Protein 8FRX (pdb70)

Nearest PDB structures (foldseek):
  6w1m-assembly1_A  TM=9.944E-01  e=8.009E-70  Mus musculus
  8frw-assembly1_A  TM=9.922E-01  e=6.343E-70  Mus musculus
  6y1z-assembly1_A  TM=9.850E-01  e=1.477E-68  Mus musculus
  8cc7-assembly1_E  TM=9.788E-01  e=3.981E-68  Mus musculus
  8aw2-assembly1_A  TM=9.699E-01  e=5.987E-68  Mus musculus

InterPro domains:
  IPR006029 Neurotransmitter-gated ion-channel transmembrane domain [PF02932] (254-479)
  IPR006201 Neurotransmitter-gated ion-channel [PR00252] (86-102)
  IPR006201 Neurotransmitter-gated ion-channel [PR00252] (119-130)
  IPR006201 Neurotransmitter-gated ion-channel [PR00252] (162-176)
  IPR006201 Neurotransmitter-gated ion-channel [PR00252] (241-253)
  IPR006201 Neurotransmitter-gated ion-channel [PTHR18945] (43-365)
  IPR006201 Neurotransmitter-gated ion-channel [TIGR00860] (7-483)
  IPR006202 Neurotransmitter-gated ion-channel ligand-binding domain [PF02931] (41-247)
  IPR008132 5-hydroxytryptamine 3 receptor [PR01708] (128-144)
  IPR008132 5-hydroxytryptamine 3 receptor [PR01708] (314-325)
  IPR008132 5-hydroxytryptamine 3 receptor [PR01708] (359-368)
  IPR008133 5-hydroxytryptamine 3 receptor, A subunit [PR01709] (128-144)
  IPR008133 5-hydroxytryptamine 3 receptor, A subunit [PR01709] (184-203)
  IPR008133 5-hydroxytryptamine 3 receptor, A subunit [PR01709] (370-384)
  IPR008133 5-hydroxytryptamine 3 receptor, A subunit [PR01709] (422-438)
  IPR008133 5-hydroxytryptamine 3 receptor, A subunit [PR01709] (473-484)
  IPR018000 Neurotransmitter-gated ion-channel, conserved site [PS00236] (162-176)
  IPR036719 Neurotransmitter-gated ion-channel transmembrane domain superfamily [SSF90112] (247-488)
  IPR036734 Neurotransmitter-gated ion-channel ligand-binding domain superfamily [G3DSA:2.70.170.10] (37-244)
  IPR036734 Neurotransmitter-gated ion-channel ligand-binding domain superfamily [SSF63712] (41-247)

Sequence (1975 aa):
TTQPALLRLSDHLLANYKKGVRPVRDWRKPTTVSIDVIMYAILNVDEKNQVLTTYIWYRQYWTDEFLQWTPEDFDNVTKLSIPTDSIWVPDILINEFVDVGKSPNIPYVYVHHRGEVQNYKPLQLVTACSLDIYNFPFDVQNCSLTFTSWLHTIQDINITLWRSPEEVRSDKSIFINQGEWELLEVFPQFKEFSIDISNSYAEMKFYVIIRRRPLFYAVSLLLPSIFLMVVDIVGFCLPPDSGERVSFKITLLLGYSVFLIIVSDTLPATAIGTPLIGVYFVVCMALLVISLAETIFIVRLVHKQDLQRPVPDWLRHLVLDRIAWILCLLAVRGLLQELSSIRHFLEKRDEMREVARDWLRVGYVLDRLLFRIYLLAVLAYSITLVTLWSIWHYSTTQPALLRLSDHLLANYKKGVRPVRDWRKPTTVSIDVIMYAILNVDEKNQVLTTYIWYRQYWTDEFLQWTPEDFDNVTKLSIPTDSIWVPDILINEFVDVGKSPNIPYVYVHHRGEVQNYKPLQLVTACSLDIYNFPFDVQNCSLTFTSWLHTIQDINITLWRSPEEVRSDKSIFINQGEWELLEVFPQFKEFSIDISNSYAEMKFYVIIRRRPLFYAVSLLLPSIFLMVVDIVGFCLPPDSGERVSFKITLLLGYSVFLIIVSDTLPATAIGTPLIGVYFVVCMALLVISLAETIFIVRLVHKQDLQRPVPDWLRHLVLDRIAWILCLLAVRGLLQELSSIRHFLEKRDEMREVARDWLRVGYVLDRLLFRIYLLAVLAYSITLVTLWSIWHYSTTQPALLRLSDHLLANYKKGVRPVRDWRKPTTVSIDVIMYAILNVDEKNQVLTTYIWYRQYWTDEFLQWTPEDFDNVTKLSIPTDSIWVPDILINEFVDVGKSPNIPYVYVHHRGEVQNYKPLQLVTACSLDIYNFPFDVQNCSLTFTSWLHTIQDINITLWRSPEEVRSDKSIFINQGEWELLEVFPQFKEFSIDISNSYAEMKFYVIIRRRPLFYAVSLLLPSIFLMVVDIVGFCLPPDSGERVSFKITLLLGYSVFLIIVSDTLPATAIGTPLIGVYFVVCMALLVISLAETIFIVRLVHKQDLQRPVPDWLRHLVLDRIAWILCLLAVRGLLQELSSIRHFLEKRDEMREVARDWLRVGYVLDRLLFRIYLLAVLAYSITLVTLWSIWHYSTTQPALLRLSDHLLANYKKGVRPVRDWRKPTTVSIDVIMYAILNVDEKNQVLTTYIWYRQYWTDEFLQWTPEDFDNVTKLSIPTDSIWVPDILINEFVDVGKSPNIPYVYVHHRGEVQNYKPLQLVTACSLDIYNFPFDVQNCSLTFTSWLHTIQDINITLWRSPEEVRSDKSIFINQGEWELLEVFPQFKEFSIDISNSYAEMKFYVIIRRRPLFYAVSLLLPSIFLMVVDIVGFCLPPDSGERVSFKITLLLGYSVFLIIVSDTLPATAIGTPLIGVYFVVCMALLVISLAETIFIVRLVHKQDLQRPVPDWLRHLVLDRIAWILCLLAVRGLLQELSSIRHFLEKRDEMREVARDWLRVGYVLDRLLFRIYLLAVLAYSITLVTLWSIWHYSTTQPALLRLSDHLLANYKKGVRPVRDWRKPTTVSIDVIMYAILNVDEKNQVLTTYIWYRQYWTDEFLQWTPEDFDNVTKLSIPTDSIWVPDILINEFVDVGKSPNIPYVYVHHRGEVQNYKPLQLVTACSLDIYNFPFDVQNCSLTFTSWLHTIQDINITLWRSPEEVRSDKSIFINQGEWELLEVFPQFKEFSIDISNSYAEMKFYVIIRRRPLFYAVSLLLPSIFLMVVDIVGFCLPPDSGERVSFKITLLLGYSVFLIIVSDTLPATAIGTPLIGVYFVVCMALLVISLAETIFIVRLVHKQDLQRPVPDWLRHLVLDRIAWILCLLAVRGLLQELSSIRHFLEKRDEMREVARDWLRVGYVLDRLLFRIYLLAVLAYSITLVTLWSIWHYS

Solvent-accessible surface area: 94718 Å² total; per-residue (Å²): 169,110,105,72,5,26,38,60,0,19,80,107,9,57,76,124,37,105,100,18,8,26,1,7,139,51,70,119,126,58,6,60,0,8,0,4,13,30,10,13,7,21,48,75,16,42,30,156,73,14,27,3,18,1,3,0,42,7,51,2,61,2,67,0,49,50,0,58,8,82,26,99,128,29,66,85,1,71,73,16,19,1,30,28,114,32,3,2,40,8,12,21,39,3,22,17,29,6,48,46,19,93,43,26,131,11,58,15,0,9,0,45,54,137,0,41,0,30,7,37,59,3,36,27,1,24,2,15,12,55,5,76,0,108,73,2,13,70,2,78,5,95,4,30,3,0,4,7,7,33,2,3,7,32,116,27,3,43,2,54,42,58,58,48,52,117,86,6,95,83,34,117,70,23,26,52,64,70,29,40,15,52,7,57,45,15,69,7,95,88,106,95,54,50,77,60,173,97,35,26,35,5,6,6,46,2,80,3,29,2,104,6,67,40,109,45,59,40,64,58,19,111,74,25,16,106,28,18,24,71,1,1,38,30,0,14,50,1,5,4,49,27,33,27,2,3,37,1,8,10,22,11,9,36,13,4,24,54,15,39,46,67,13,62,110,84,22,31,51,6,17,111,23,57,4,68,30,21,77,60,40,73,58,12,26,56,35,8,29,107,3,5,30,29,0,2,108,3,11,107,41,14,42,115,44,70,29,149,194,33,61,78,99,150,51,142,81,26,17,112,62,64,69,91,191,53,122,81,149,190,29,69,171,21,24,66,109,16,15,34,18,17,69,103,23,37,63,105,68,16,101,60,97,87,18,16,92,48,44,24,117,12,0,64,19,36,19,122,42,58,56,75,99,18,69,123,49,31,120,57,55,55,104,76,56,78,63,92,133,54,131,113,95,187,138,170,110,105,70,5,24,38,58,0,18,81,108,10,58,76,125,36,105,100,17,6,24,0,7,138,49,71,120,122,59,6,62,0,8,0,4,14,29,12,13,6,22,49,72,15,41,28,155,72,12,27,3,18,1,3,0,44,7,50,2,62,2,66,0,49,49,0,59,10,81,26,100,127,29,65,84,1,70,72,17,19,1,31,29,112,32,4,3,39,8,12,22,39,4,22,17,28,7,46,46,20,95,42,26,131,10,56,15,0,9,0,44,54,138,0,41,0,29,7,36,60,4,37,27,2,24,2,15,11,56,5,76,1,108,74,2,14,69,1,78,5,93,4,30,2,1,4,7,6,32,3,3,7,32,118,26,3,42,3,54,41,57,60,46,51,116,86,6,96,83,33,118,69,23,25,55,65,71,30,40,15,52,6,55,45,15,68,8,94,89,106,95,55,52,76,63,174,98,35,26,34,4,6,6,45,2,78,3,29,3,105,6,66,42,109,45,59,39,64,59,19,110,72,25,15,109,29,17,24,71,1,2,37,29,0,14,53,1,5,5,50,28,33,26,3,2,39,2,8,10,24,12,9,35,13,5,26,56,16,36,47,68,13,63,110,84,23,28,49,5,18,111,22,58,4,68,29,22,76,61,40,74,58,11,26,54,35,8,31,108,3,3,32,27,0,1,110,3,11,107,40,14,42,117,45,70,28,149,193,33,59,79,100,150,50,143,83,25,17,110,64,64,69,92,191,54,123,78,150,189,28,70,170,20,25,66,111,16,15,33,18,17,70,102,23,34,64,106,68,17,100,61,99,87,18,17,90,48,45,25,116,13,0,62,18,35,19,120,41,57,56,74,100,18,69,124,48,30,120,58,58,56,102,77,58,80,64,93,134,55,133,115,95,187,139,168,110,105,70,4,23,39,60,0,18,81,109,9,57,76,124,35,106,100,17,6,25,1,7,138,48,69,119,126,57,7,61,0,8,0,4,14,30,12,14,6,23,49,71,17,40,29,153,72,13,28,3,18,1,2,0,44,7,51,2,61,2,67,0,49,48,0,58,8,83,26,102,127,30,66,85,1,71,73,17,19,1,31,27,112,32,4,3,41,8,11,21,39,4,21,18,28,7,46,46,18,96,42,25,129,11,57,14,0,9,0,43,54,137,0,42,0,29,7,35,61,2,36,27,1,25,2,14,12,55,5,76,0,110,74,2,14,71,1,78,4,94,4,31,3,0,4,6,6,32,3,2,6,33,116,26,3,40,3,51,42,57,58,46,52,116,88,6,95,83,33,117,68,25,26,54,65,72,32,40,16,51,6,56,45,15,69,7,95,86,104,97,56,51,75,62,171,98,35,26,34,5,7,7,47,2,78,3,28,3,104,6,64,40,110,45,60,40,64,59,19,110,73,25,15,108,30,18,22,71,1,1,37,30,0,14,52,1,5,4,50,27,33,26,2,3,36,2,8,10,23,11,10,35,14,4,25,55,15,37,48,69,14,66,110,82,22,29,49,5,17,114,22,57,4,67,29,22,74,60,39,73,60,13,26,54,35,8,30,110,4,4,30,28,0,1,110,3,11,111,39,14,41,117,46,70,27,148,192,32,60,79,101,150,49,145,82,26,18,110,63,64,70,92,189,52,123,80,148,189,28,70,168,20,25,67,112,17,15,33,17,16,69,102,23,37,64,106,69,17,99,60,98,87,19,17,92,48,43,25,116,14,0,64,19,35,19,122,41,58,59,75,99,18,70,124,47,31,118,58,56,56,103,76,56,78,64,92,134,53,131,115,93,187,138,166,109,104,72,4,25,37,61,0,19,81,108,9,58,76,123,34,105,101,17,7,25,0,8,138,49,69,121,124,58,7,62,0,8,0,4,14,30,12,14,7,21,48,72,16,40,30,153,73,13,28,3,18,2,3,0,44,7,52,2,62,2,68,0,48,49,0,58,8,81,27,101,129,27,66,84,1,71,72,15,18,1,32,29,111,31,4,2,40,8,12,22,38,4,22,18,30,6,46,47,19,94,43,26,130,12,57,14,0,10,0,44,53,139,0,41,0,30,7,35,58,3,36,26,2,23,2,15,12,56,5,76,0,109,73,2,15,71,1,78,5,96,3,30,3,0,4,6,6,34,2,3,7,31,118,26,3,41,2,52,42,58,58,48,51,115,85,5,95,84,33,117,69,23,26,53,66,71,31,40,15,50,6,57,46,15,69,7,93,87,106,96,55,50,76,63,173,97,33,26,34,5,7,7,46,2,78,2,29,2,103,6,66,41,108,46,59,39,64,60,18,110,73,23,16,108,31,17,24,72,1,1,37,30,0,14,54,1,5,5,49,27,32,27,2,3,38,2,8,10,23,11,8,35,14,4,24,55,16,35,46,68,14,65,108,85,21,29,50,6,18,110,21,58,4,67,30,22,75,60,39,74,59,12,26,54,35,7,31,108,2,4,31,29,0,2,110,2,11,107,40,13,40,117,46,69,29,150,193,34,60,78,101,150,50,144,82,25,17,112,63,66,70,90,189,53,124,80,149,190,29,69,168,20,25,66,110,16,15,33,17,16,68,103,24,35,64,106,69,16,99,60,98,85,19,17,93,48,43,26,118,13,0,65,18,35,19,123,42,57,60,77,98,18,69,125,47,31,120,57,58,56,103,75,56,79,63,92,134,55,131,116,94,186,138,170,110,106,73,5,25,38,61,0,19,80,109,9,57,76,124,37,104,100,18,6,25,0,9,137,50,70,116,126,60,7,62,0,9,0,4,12,32,12,13,7,20,48,73,16,41,29,153,73,12,27,3,18,1,3,0,44,7,49,2,62,1,66,0,48,48,0,58,9,83,26,99,130,29,66,86,1,72,72,16,18,1,32,29,110,32,3,2,40,8,12,22,39,3,19,17,29,6,46,46,20,97,42,26,131,11,57,14,0,9,0,44,55,138,0,40,0,30,7,36,59,3,36,27,2,24,1,15,11,56,6,76,0,107,74,2,14,70,1,79,5,93,5,30,3,1,4,6,7,33,2,2,7,32,116,26,2,41,2,53,40,57,58,47,52,114,86,5,95,82,32,118,70,23,26,53,64,72,31,39,16,51,8,57,46,14,70,7,93,86,108,95,55,50,75,63,172,97,35,26,32,4,7,6,46,2,78,3,30,3,105,6,67,41,109,47,60,39,65,59,16,111,73,26,16,107,30,17,25,73,1,1,38,28,0,16,52,1,5,4,50,27,32,27,2,4,37,2,7,10,24,11,8,36,14,4,24,55,16,36,47,68,14,65,111,85,21,30,50,6,17,112,22,57,4,68,31,22,76,62,39,75,58,11,25,56,34,8,30,107,2,4,32,28,0,2,107,3,11,105,39,15,41,117,45,69,27,150,192,32,62,79,101,149,49,145,82,24,17,112,63,65,69,91,189,55,126,80,148,191,28,68,170,20,24,66,110,16,15,32,18,18,69,104,23,36,62,104,68,16,99,60,100,86,18,17,91,49,45,25,117,13,0,64,17,36,19,125,42,57,58,77,98,17,67,124,48,30,119,56,57,57,103,74,58,79,64,93,136,55,130,114,95,189,139

GO terms:
  GO:0042802 identical protein binding (F, IPI)
  GO:0055085 transmembrane transport (P, IDA)
  GO:0007210 serotonin receptor signaling pathway (P, IDA)
  GO:0099507 ligand-gated monoatomic ion channel activity involved in regulation of presynaptic membrane potential (F, IMP)
  GO:0099507 ligand-gated monoatomic ion channel activity involved in regulation of presynaptic membrane potential (F, IDA)

Secondary structure (DSSP, 8-state):
-----THHHHHHHHSS--TTS---SSTTSPEEEEEEEEEEEEEEEETTTTEEEEEEEEEEEEEEEEEE--STTTTT--EEEEEGGGS----EEETTBSS--------EEEEETEEEEEEEEEEEEEEE-----TTGGG-EEEEEEEEEESS--TTTEEEEESS-HHHHHS--SS---SSSEEEEEEEEEEEEE-SSTT--EEEEEEEEEEEE-GGGGTTTSSHHHHHHHHHHHHHTTS-TTSS-HHHHHHHHHHHHHHHHHHHHTTS---TT---HHHHHHHHHHHHHHHHHHHHHHHHHHH--SS--PPPGGGTIIIIIHHHHHS----HHHHHHHHHHHHHHHHHHHHHHHHHHHHHHHHHHHHHHHHHHHHHHHHHHHHHHHHHHHHHHH--/-----THHHHHHHHSS--TTS---SSTTSPEEEEEEEEEEEEEEEETTTTEEEEEEEEEEEEEEEEEE--STTTTT--EEEEEGGGS----EEETTBSS--------EEEEETEEEEEEEEEEEEEEE-----TTGGG-EEEEEEEEEESS--TTTEEEEESS-HHHHHS--SS---SSSEEEEEEEEEEEEE-SSTT--EEEEEEEEEEEE-GGGGTTTSSHHHHHHHHHHHHHTTS-TTSS-HHHHHHHHHHHHHHHHHHHHTTS---TT---HHHHHHHHHHHHHHHHHHHHHHHHHHH--SS--PPPGGGTIIIIIHHHHHS----HHHHHHHHHHHHHHHHHHHHHHHHHHHHHHHHHHHHHHHHHHHHHHHHHHHHHHHHHHHHHHH--/-----THHHHHHHHSS--TTS---SSTTSPEEEEEEEEEEEEEEEETTTTEEEEEEEEEEEEEEEEEE--STTTTT--EEEEEGGGS----EEETTBSS--------EEEEETEEEEEEEEEEEEEEE-----TTGGG-EEEEEEEEEESS--TTTEEEEESS-HHHHHS--SS---SSSEEEEEEEEEEEEE-SSTT--EEEEEEEEEEEE-GGGGTTTSSHHHHHHHHHHHHHTTS-TTSS-HHHHHHHHHHHHHHHHHHHHTTS---TT---HHHHHHHHHHHHHHHHHHHHHHHHHHH--SS--PPPGGGTIIIIIHHHHHS----HHHHHHHHHHHHHHHHHHHHHHHHHHHHHHHHHHHHHHHHHHHHHHHHHHHHHHHHHHHHHHH--/-----THHHHHHHHSS--TTS---SSTTSPEEEEEEEEEEEEEEEETTTTEEEEEEEEEEEEEEEEEE--STTTTT--EEEEEGGGS----EEETTBSS--------EEEEETEEEEEEEEEEEEEEE-----TTGGG-EEEEEEEEEESS--TTTEEEEESS-HHHHHS--SS---SSSEEEEEEEEEEEEE-SSTT--EEEEEEEEEEEE-GGGGTTTSSHHHHHHHHHHHHHTTS-TTSS-HHHHHHHHHHHHHHHHHHHHTTS---TT---HHHHHHHHHHHHHHHHHHHHHHHHHHH--SS--PPPGGGTIIIIIHHHHHS----HHHHHHHHHHHHHHHHHHHHHHHHHHHHHHHHHHHHHHHHHHHHHHHHHHHHHHHHHHHHHHH--/-----THHHHHHHHSS--TTS---SSTTSPEEEEEEEEEEEEEEEETTTTEEEEEEEEEEEEEEEEEE--STTTTT--EEEEEGGGS----EEETTBSS--------EEEEETEEEEEEEEEEEEEEE-----TTGGG-EEEEEEEEEESS--TTTEEEEESS-HHHHHS--SS---SSSEEEEEEEEEEEEE-SSTT--EEEEEEEEEEEE-GGGGTTTSSHHHHHHHHHHHHHTTS-TTSS-HHHHHHHHHHHHHHHHHHHHTTS---TT---HHHHHHHHHHHHHHHHHHHHHHHHHHH--SS--PPPGGGTIIIIIHHHHHS----HHHHHHHHHHHHHHHHHHHHHHHHHHHHHHHHHHHHHHHHHHHHHHHHHHHHHHHHHHHHHHH--

Radius of gyration: 45.19 Å; Cα contacts (8 Å, |Δi|>4): 3040; chains: 5; bounding box: 77×76×159 Å

Foldseek 3Di:
DDPPDLVVLVCVLQVDDDAPDQQDPDLQAAKEKAKAKDWAEFDDQDQVQQKTKGKIKMKMKTFHQSNADDCPVRVNDFKDKDFPVRHHDAAKDWPFAPDADDFDDDGIWMAGNGRIIMDIGMGIGIGGFNADCQPPLWGKGKGKTKIWGPPDFCSHYEYHHPDDQVCRFVDDDNYDPPPQKAWNTWGKDWDWDDDDDPTIIIMIMIITMMTGHNVVCPCVQPVVLVVLVVVLLVLLVDQLQPPCSLVVLVVSLVVLVVSCVVCVVVQDFDDPGHHCSVVVSVVSVVLSVVSSVLSVVLNVQLDQDQDDADDPVCVCCQQVVCVPVDPHDVVVVVVCVVVVVVVVVVVVVVVSVVRSVVSSVSSVSSSVVVSVVSVVVVVVVVVVVVVVVVVVVVD/DDPPDLVVLVCVLQVDDDAPDQQDPDLQAAKEKAKAKDWAEFDDQDQVQQKTKGKIKMKMKTFHQSNADDCPVRVNDFKDKDFPVRHHDAAKDWPFAPDADDFDDDGIWMAGNGRIIMDIGMGIGIGGFNADCQPPLWGKGKGKTKIWGPPDFPSHYEYHHPDDQVCRFVDDDNYDPPPQKAWNTWGKDWDWDDDDDPTIIIMIMIITMMTGHNVVCPCVQPVVLVVLVVVLLVLLVDQLQPPCSLVVLVVSLVVLVVSCVVCVVVQDFDDPGHHCSVVVSVVSVVLSVVSSVLSVVLNVQLDQDQDDADDPVCVCCQQVVCVPVDPHDVVVVVVCVVVVVVVVVVVVVVVSVVRSVVSSVSSVSSSVVVSVVSVVVVVVVVVVVVVVVVVVVVD/DDPPDLVVLVCVLQVDDDAPDQQDPDLQAAKEKAKAKDWAEFDDQDQVQQKTKGKIKMKMKTFHQSNADDCPVRVNDFKDKDFPVRHHDAAKDWPFAPDADDFDDDGIWMAGNGRIIMDIGMGIGIGGFNADCQPPLWGKGKGKTKIWGPPDFCSHYEYHHPDDQVCRFVDDDNYDPPPQKAWNTWGKDWDWDDDDDPTIIIMIMIITMMTGHNVVCPCVQPVVLVVLVVVLLVLLVDQLQPPCSLVVLVVSLVVLVVSCVVCVVVQDFDDPGHHCSVVVSVVSVVLSVVSSVLSVVLNVQLDQDQDDADDPVCVCCQQVVCVPVDPHDVVVVVVCVVVVVVVVVVVVVVVSVVRSVVSSVSSVSSSVVVSVVSVVVVVVVVVVVVVVVVVVVVD/DDPPDLVVLVCVLQVDDDAPDQQDPDLQAAKEKAKAKDWAEFDDQDQVQQKTKGKIKMKMKTFHQSNADDCPVRVNDFKDKDFPVRHHDAAKDWPFAPDADDFDDDGIWMAGNGRIIMDIGMGIGIGGFNADCQPPLWGKGKGKTKIWGPPDFCSHYEYHHPDDQVCRFVDDDNYDPPPQKAWNTWGKDWDWDDDDDPTIIIMIMIITMMTGHNVVCPCVQPVVLVVLVVVLLVLLVDQLQPPCSLVVLVVSLVVLVVSCVVCVVVQDFDDPGHHCSVVVSVVSVVLSVVSSVLSVVLNVQLDQDQDDADDPVCVCCQQVVCVPVDPHDVVVVVVCVVVVVVVVVVVVVVVSVVRSVVSSVSSVSSSVVVSVVSVVVVVVVVVVVVVVVVVVVVD/DDPPDLVVLVCVLQVDDDAPDQQDPDLQAAKEKAKAKDWAEFDDQDQVQQKTKGKIKMKMKTFHQSNADDCPVRVNDFKDKDFPVRHHDAAKDWPFAPDADDFDDDGIWMAGNGRIIMDIGMGIGIGGFNADCQPPLWGKGKGKTKIWGPPDFCSHYEYHHPDDQVCRFVDDDNYDPPPQKAWNTWGKDWDWDDDDDPTIIIMIMIITMMTGHNVVCPCVQPVVLVVLVVVLLVLLVDQLQPPCSLVVLVVSLVVLVVSCVVCVVVQDFDDPGHHCSVVVSVVSVVLSVVSSVLSVVLNVQLDQDQDDADDPVCVCCQQVVCVPVDPHDVVVVVVCVVVVVVVVVVVVVVVSVVRSVVSSVSSVSSSVVVSVVSVVVVVVVVVVVVVVVVVVVVD

B-factor: mean 93.48, std 33.72, range [30.0, 175.8]

Structure (mmCIF, N/CA/C/O backbone):
data_8FRX
#
_entry.id   8FRX
#
_cell.length_a   1.00
_cell.length_b   1.00
_cell.length_c   1.00
_cell.angle_alpha   90.00
_cell.angle_beta   90.00
_cell.angle_gamma   90.00
#
_symmetry.space_group_name_H-M   'P 1'
#
loop_
_entity.id
_entity.type
_entity.pdbx_description
1 polymer '5-hydroxytryptamine receptor 3A'
2 non-polymer 5-[(1R,3S,4R)-1-azabicyclo[2.2.2]octan-3-yl]-1,3,4,5-tetrahydro-6H-azepino[5,4,3-cd]indazol-6-one
3 non-polymer 2-acetamido-2-deoxy-beta-D-glucopyranose
#
loop_
_atom_site.group_PDB
_atom_site.id
_atom_site.type_symbol
_atom_site.label_atom_id
_atom_site.label_alt_id
_atom_site.label_comp_id
_atom_site.label_asym_id
_atom_site.label_entity_id
_atom_site.label_seq_id
_atom_site.pdbx_PDB_ins_code
_atom_site.Cartn_x
_atom_site.Cartn_y
_atom_site.Cartn_z
_atom_site.occupancy
_atom_site.B_iso_or_equiv
_atom_site.auth_seq_id
_atom_site.auth_comp_id
_atom_site.auth_asym_id
_atom_site.auth_atom_id
_atom_site.pdbx_PDB_model_num
ATOM 1 N N . THR A 1 82 ? 144.128 112.146 63.773 1.00 107.88 7 THR A N 1
ATOM 2 C CA . THR A 1 82 ? 144.715 113.134 64.671 1.00 107.88 7 THR A CA 1
ATOM 3 C C . THR A 1 82 ? 145.975 112.593 65.338 1.00 107.88 7 THR A C 1
ATOM 4 O O . THR A 1 82 ? 146.236 111.390 65.311 1.00 107.88 7 THR A O 1
ATOM 8 N N . THR A 1 83 ? 146.753 113.490 65.936 1.00 101.93 8 THR A N 1
ATOM 9 C CA . THR A 1 83 ? 147.971 113.105 66.635 1.00 101.93 8 THR A CA 1
ATOM 10 C C . THR A 1 83 ? 147.626 112.699 68.067 1.00 101.93 8 THR A C 1
ATOM 11 O O . THR A 1 83 ? 146.456 112.607 68.451 1.00 101.93 8 THR A O 1
ATOM 15 N N . GLN A 1 84 ? 148.650 112.447 68.878 1.00 96.96 9 GLN A N 1
ATOM 16 C CA . GLN A 1 84 ? 148.483 112.075 70.283 1.00 96.96 9 GLN A CA 1
ATOM 17 C C . GLN A 1 84 ? 149.388 112.951 71.141 1.00 96.96 9 GLN A C 1
ATOM 18 O O . GLN A 1 84 ? 150.463 112.520 71.575 1.00 96.96 9 GLN A O 1
ATOM 24 N N . PRO A 1 85 ? 148.998 114.214 71.377 1.00 87.84 10 PRO A N 1
ATOM 25 C CA . PRO A 1 85 ? 149.795 115.063 72.274 1.00 87.84 10 PRO A CA 1
ATOM 26 C C . PRO A 1 85 ? 149.798 114.549 73.706 1.00 87.84 10 PRO A C 1
ATOM 27 O O . PRO A 1 85 ? 150.858 114.233 74.256 1.00 87.84 10 PRO A O 1
ATOM 31 N N . ALA A 1 86 ? 148.606 114.439 74.299 1.00 80.67 11 ALA A N 1
ATOM 32 C CA . ALA A 1 86 ? 148.414 113.919 75.649 1.00 80.67 11 ALA A CA 1
ATOM 33 C C . ALA A 1 86 ? 146.926 113.752 75.928 1.00 80.67 11 ALA A C 1
ATOM 34 O O . ALA A 1 86 ? 146.102 113.844 75.013 1.00 80.67 11 ALA A O 1
ATOM 36 N N . LEU A 1 87 ? 146.572 113.500 77.190 1.00 74.41 12 LEU A N 1
ATOM 37 C CA . LEU A 1 87 ? 145.167 113.355 77.553 1.00 74.41 12 LEU A CA 1
ATOM 38 C C . LEU A 1 87 ? 144.439 114.692 77.634 1.00 74.41 12 LEU A C 1
ATOM 39 O O . LEU A 1 87 ? 143.208 114.700 77.752 1.00 74.41 12 LEU A O 1
ATOM 44 N N . LEU A 1 88 ? 145.162 115.818 77.573 1.00 74.63 13 LEU A N 1
ATOM 45 C CA . LEU A 1 88 ? 144.534 117.110 77.837 1.00 74.63 13 LEU A CA 1
ATOM 46 C C . LEU A 1 88 ? 143.477 117.447 76.796 1.00 74.63 13 LEU A C 1
ATOM 47 O O . LEU A 1 88 ? 142.529 118.185 77.093 1.00 74.63 13 LEU A O 1
ATOM 52 N N . ARG A 1 89 ? 143.616 116.915 75.577 1.00 76.67 14 ARG A N 1
ATOM 53 C CA . ARG 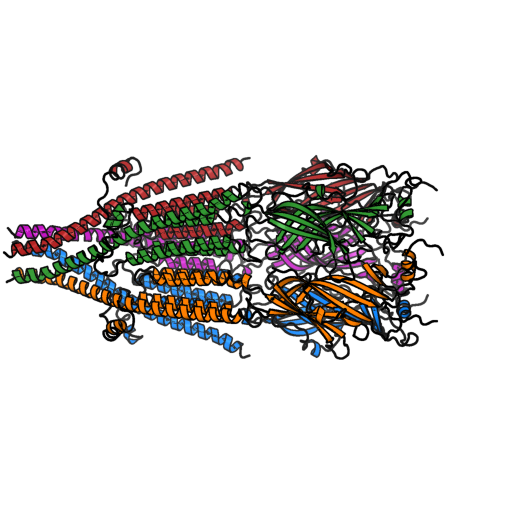A 1 89 ? 142.610 117.159 74.550 1.00 76.67 14 ARG A CA 1
ATOM 54 C C . ARG A 1 89 ? 141.252 116.618 74.977 1.00 76.67 14 ARG A C 1
ATOM 55 O O . ARG A 1 89 ? 140.213 117.202 74.641 1.00 76.67 14 ARG A O 1
ATOM 63 N N . LEU A 1 90 ? 141.245 115.525 75.749 1.00 70.24 15 LEU A N 1
ATOM 64 C CA . LEU A 1 90 ? 140.008 115.027 76.340 1.00 70.24 15 LEU A CA 1
ATOM 65 C C . LEU A 1 90 ? 139.315 116.127 77.129 1.00 70.24 15 LEU A C 1
ATOM 66 O O . LEU A 1 90 ? 138.110 116.359 76.968 1.00 70.24 15 LEU A O 1
ATOM 71 N N . SER A 1 91 ? 140.080 116.838 77.962 1.00 70.12 16 SER A N 1
ATOM 72 C CA . SER A 1 91 ? 139.534 117.967 78.706 1.00 70.12 16 SER A CA 1
ATOM 73 C C . SER A 1 91 ? 138.908 118.981 77.761 1.00 70.12 16 SER A C 1
ATOM 74 O O . SER A 1 91 ? 137.793 119.462 77.996 1.00 70.12 16 SER A O 1
ATOM 77 N N . ASP A 1 92 ? 139.599 119.281 76.657 1.00 73.23 17 ASP A N 1
ATOM 78 C CA . ASP A 1 92 ? 139.033 120.174 75.654 1.00 73.23 17 ASP A CA 1
ATOM 79 C C . ASP A 1 92 ? 137.721 119.617 75.125 1.00 73.23 17 ASP A C 1
ATOM 80 O O . ASP A 1 92 ? 136.704 120.322 75.083 1.00 73.23 17 ASP A O 1
ATOM 85 N N . HIS A 1 93 ? 137.708 118.323 74.792 1.00 69.57 18 HIS A N 1
ATOM 86 C CA . HIS A 1 93 ? 136.494 117.685 74.301 1.00 69.57 18 HIS A CA 1
ATOM 87 C C . HIS A 1 93 ? 135.379 117.721 75.336 1.00 69.57 18 HIS A C 1
ATOM 88 O O . HIS A 1 93 ? 134.201 117.652 74.969 1.00 69.57 18 HIS A O 1
ATOM 95 N N . LEU A 1 94 ? 135.721 117.857 76.617 1.00 66.91 19 LEU A N 1
ATOM 96 C CA . LEU A 1 94 ? 134.703 117.971 77.648 1.00 66.91 19 LEU A CA 1
ATOM 97 C C . LEU A 1 94 ? 134.323 119.414 77.941 1.00 66.91 19 LEU A C 1
ATOM 98 O O . LEU A 1 94 ? 133.219 119.663 78.437 1.00 66.91 19 LEU A O 1
ATOM 103 N N . LEU A 1 95 ? 135.202 120.374 77.645 1.00 68.40 20 LEU A N 1
ATOM 104 C CA . LEU A 1 95 ? 134.988 121.750 78.077 1.00 68.40 20 LEU A CA 1
ATOM 105 C C . LEU A 1 95 ? 135.049 122.757 76.936 1.00 68.40 20 LEU A C 1
ATOM 106 O O . LEU A 1 95 ? 135.232 123.953 77.192 1.00 68.40 20 LEU A O 1
ATOM 111 N N . ALA A 1 96 ? 134.905 122.312 75.687 1.00 72.70 21 ALA A N 1
ATOM 112 C CA . ALA A 1 96 ? 134.906 123.250 74.569 1.00 72.70 21 ALA A CA 1
ATOM 113 C C . ALA A 1 96 ? 133.650 124.112 74.575 1.00 72.70 21 ALA A C 1
ATOM 114 O O . ALA A 1 96 ? 133.721 125.337 74.425 1.00 72.70 21 ALA A O 1
ATOM 116 N N . ASN A 1 97 ? 132.489 123.489 74.755 1.00 72.84 22 ASN A N 1
ATOM 117 C CA . ASN A 1 97 ? 131.198 124.169 74.710 1.00 72.84 22 ASN A CA 1
ATOM 118 C C . ASN A 1 97 ? 130.314 123.725 75.871 1.00 72.84 22 ASN A C 1
ATOM 119 O O . ASN A 1 97 ? 129.137 123.397 75.707 1.00 72.84 22 ASN A O 1
ATOM 124 N N . TYR A 1 98 ? 130.881 123.714 77.073 1.00 65.84 23 TYR A N 1
ATOM 125 C CA . TYR A 1 98 ? 130.167 123.310 78.276 1.00 65.84 23 TYR A CA 1
ATOM 126 C C . TYR A 1 98 ? 129.643 124.545 78.997 1.00 65.84 23 TYR A C 1
ATOM 127 O O . TYR A 1 98 ? 130.380 125.517 79.188 1.00 65.84 23 TYR A O 1
ATOM 136 N N . LYS A 1 99 ? 128.374 124.501 79.393 1.00 64.92 24 LYS A N 1
ATOM 137 C CA . LYS A 1 99 ? 127.735 125.580 80.137 1.00 64.92 24 LYS A CA 1
ATOM 138 C C . LYS A 1 99 ? 127.547 125.132 81.580 1.00 64.92 24 LYS A C 1
ATOM 139 O O . LYS A 1 99 ? 126.862 124.137 81.840 1.00 64.92 24 LYS A O 1
ATOM 145 N N . LYS A 1 100 ? 128.147 125.867 82.511 1.00 62.15 25 LYS A N 1
ATOM 146 C CA . LYS A 1 100 ? 128.131 125.502 83.921 1.00 62.15 25 LYS A CA 1
ATOM 147 C C . LYS A 1 100 ? 126.971 126.120 84.689 1.00 62.15 25 LYS A C 1
ATOM 148 O O . LYS A 1 100 ? 126.885 125.931 85.906 1.00 62.15 25 LYS A O 1
ATOM 154 N N . GLY A 1 101 ? 126.084 126.851 84.020 1.00 62.60 26 GLY A N 1
ATOM 155 C CA . GLY A 1 101 ? 124.968 127.476 84.700 1.00 62.60 26 GLY A CA 1
ATOM 156 C C . GLY A 1 101 ? 123.660 126.728 84.549 1.00 62.60 26 GLY A C 1
ATOM 157 O O . GLY A 1 101 ? 122.652 127.105 85.153 1.00 62.60 26 GLY A O 1
ATOM 158 N N . VAL A 1 102 ? 123.661 125.666 83.750 1.00 62.39 27 VAL A N 1
ATOM 159 C CA . VAL A 1 102 ? 122.462 124.889 83.460 1.00 62.39 27 VAL A CA 1
ATOM 160 C C . VAL A 1 102 ? 122.565 123.544 84.169 1.00 62.39 27 VAL A C 1
ATOM 161 O O . VAL A 1 102 ? 123.653 122.967 84.275 1.00 62.39 27 VAL A O 1
ATOM 165 N N . ARG A 1 103 ? 121.438 123.071 84.693 1.00 59.95 28 ARG A N 1
ATOM 166 C CA . ARG A 1 103 ? 121.406 121.770 85.345 1.00 59.95 28 ARG A CA 1
ATOM 167 C C . ARG A 1 103 ? 121.670 120.675 84.316 1.00 59.95 28 ARG A C 1
ATOM 168 O O . ARG A 1 103 ? 121.004 120.638 83.272 1.00 59.95 28 ARG A O 1
ATOM 176 N N . PRO A 1 104 ? 122.618 119.772 84.565 1.00 62.57 29 PRO A N 1
ATOM 177 C CA . PRO A 1 104 ? 123.047 118.800 83.535 1.00 62.57 29 PRO A CA 1
ATOM 178 C C . PRO A 1 104 ? 122.137 117.584 83.375 1.00 62.57 29 PRO A C 1
ATOM 179 O O . PRO A 1 104 ? 122.421 116.471 83.813 1.00 62.57 29 PRO A O 1
ATOM 183 N N . VAL A 1 105 ? 121.002 117.799 82.714 1.00 66.32 30 VAL A N 1
ATOM 184 C CA . VAL A 1 105 ? 120.079 116.726 82.360 1.00 66.32 30 VAL A CA 1
ATOM 185 C C . VAL A 1 105 ? 119.620 116.939 80.925 1.00 66.32 30 VAL A C 1
ATOM 186 O O . VAL A 1 105 ? 119.391 118.075 80.496 1.00 66.32 30 VAL A O 1
ATOM 190 N N . ARG A 1 106 ? 119.503 115.843 80.174 1.00 72.57 31 ARG A N 1
ATOM 191 C CA . ARG A 1 106 ? 118.974 115.934 78.818 1.00 72.57 31 ARG A CA 1
ATOM 192 C C . ARG A 1 106 ? 117.463 116.113 78.813 1.00 72.57 31 ARG A C 1
ATOM 193 O O . ARG A 1 106 ? 116.925 116.780 77.922 1.00 72.57 31 ARG A O 1
ATOM 201 N N . ASP A 1 107 ? 116.769 115.530 79.785 1.00 72.31 32 ASP A N 1
ATOM 202 C CA . ASP A 1 107 ? 115.336 115.721 79.967 1.00 72.31 32 ASP A CA 1
ATOM 203 C C . ASP A 1 107 ? 115.125 116.483 81.268 1.00 72.31 32 ASP A C 1
ATOM 204 O O . ASP A 1 107 ? 115.579 116.042 82.329 1.00 72.31 32 ASP A O 1
ATOM 209 N N . TRP A 1 108 ? 114.434 117.622 81.185 1.00 69.61 33 TRP A N 1
ATOM 210 C CA . TRP A 1 108 ? 114.249 118.472 82.354 1.00 69.61 33 TRP A CA 1
ATOM 211 C C . TRP A 1 108 ? 113.291 117.879 83.378 1.00 69.61 33 TRP A C 1
ATOM 212 O O . TRP A 1 108 ? 113.218 118.394 84.498 1.00 69.61 33 TRP A O 1
ATOM 223 N N . ARG A 1 109 ? 112.561 116.820 83.030 1.00 69.27 34 ARG A N 1
ATOM 224 C CA . ARG A 1 109 ? 111.624 116.204 83.959 1.00 69.27 34 ARG A CA 1
ATOM 225 C C . ARG A 1 109 ? 112.288 115.219 84.912 1.00 69.27 34 ARG A C 1
ATOM 226 O O . ARG A 1 109 ? 111.635 114.763 85.856 1.00 69.27 34 ARG A O 1
ATOM 234 N N . LYS A 1 110 ? 113.559 114.881 84.693 1.00 68.89 35 LYS A N 1
ATOM 235 C CA . LYS A 1 110 ? 114.260 113.931 85.544 1.00 68.89 35 LYS A CA 1
ATOM 236 C C . LYS A 1 110 ? 115.069 114.680 86.588 1.00 68.89 35 LYS A C 1
ATOM 237 O O . LYS A 1 110 ? 115.935 115.489 86.220 1.00 68.89 35 LYS A O 1
ATOM 243 N N . PRO A 1 111 ? 114.829 114.461 87.878 1.00 61.51 36 PRO A N 1
ATOM 244 C CA . PRO A 1 111 ? 115.616 115.151 88.903 1.00 61.51 36 PRO A CA 1
ATOM 245 C C . PRO A 1 111 ? 117.046 114.637 88.955 1.00 61.51 36 PRO A C 1
ATOM 246 O O . PRO A 1 111 ? 117.354 113.515 88.549 1.00 61.51 36 PRO A O 1
ATOM 250 N N . THR A 1 112 ? 117.929 115.491 89.464 1.00 57.52 37 THR A N 1
ATOM 251 C CA . THR A 1 112 ? 119.330 115.138 89.655 1.00 57.52 37 THR A CA 1
ATOM 252 C C . THR A 1 112 ? 119.509 114.593 91.067 1.00 57.52 37 THR A C 1
ATOM 253 O O . THR A 1 112 ? 119.231 115.292 92.048 1.00 57.52 37 THR A O 1
ATOM 257 N N . THR A 1 113 ? 119.963 113.348 91.169 1.00 53.62 38 THR A N 1
ATOM 258 C CA . THR A 1 113 ? 120.112 112.681 92.454 1.00 53.62 38 THR A CA 1
ATOM 259 C C . THR A 1 113 ? 121.545 112.818 92.952 1.00 53.62 38 THR A C 1
ATOM 260 O O . THR A 1 113 ? 122.493 112.496 92.230 1.00 53.62 38 THR A O 1
ATOM 264 N N . VAL A 1 114 ? 121.694 113.290 94.185 1.00 50.96 39 VAL A N 1
ATOM 265 C CA . VAL A 1 114 ? 122.995 113.472 94.819 1.00 50.96 39 VAL A CA 1
ATOM 266 C C . VAL A 1 114 ? 123.075 112.517 96.001 1.00 50.96 39 VAL A C 1
ATOM 267 O O . VAL A 1 114 ? 122.225 112.558 96.898 1.00 50.96 39 VAL A O 1
ATOM 271 N N . SER A 1 115 ? 124.092 111.659 96.005 1.00 50.03 40 SER A N 1
ATOM 272 C CA . SER A 1 115 ? 124.309 110.717 97.095 1.00 50.03 40 SER A CA 1
ATOM 273 C C . SER A 1 115 ? 125.472 111.201 97.947 1.00 50.03 40 SER A C 1
ATOM 274 O O . SER A 1 115 ? 126.574 111.412 97.434 1.00 50.03 40 SER A O 1
ATOM 277 N N . ILE A 1 116 ? 125.226 111.367 99.248 1.00 51.03 41 ILE A N 1
ATOM 278 C CA . ILE A 1 116 ? 126.165 112.021 100.147 1.00 51.03 41 ILE A CA 1
ATOM 279 C C . ILE A 1 116 ? 126.446 111.115 101.337 1.00 51.03 41 ILE A C 1
ATOM 280 O O . ILE A 1 116 ? 125.677 110.204 101.651 1.00 51.03 41 ILE A O 1
ATOM 285 N N . ASP A 1 117 ? 127.577 111.373 101.994 1.00 53.92 42 ASP A N 1
ATOM 286 C CA . ASP A 1 117 ? 127.834 110.813 103.317 1.00 53.92 42 ASP A CA 1
ATOM 287 C C . ASP A 1 117 ? 128.891 111.644 104.035 1.00 53.92 42 ASP A C 1
ATOM 288 O O . ASP A 1 117 ? 129.620 112.441 103.432 1.00 53.92 42 ASP A O 1
ATOM 293 N N . VAL A 1 118 ? 128.941 111.444 105.354 1.00 53.97 43 VAL A N 1
ATOM 294 C CA . VAL A 1 118 ? 129.665 112.295 106.291 1.00 53.97 43 VAL A CA 1
ATOM 295 C C . VAL A 1 118 ? 130.358 111.411 107.319 1.00 53.97 43 VAL A C 1
ATOM 296 O O . VAL A 1 118 ? 129.787 110.428 107.801 1.00 53.97 43 VAL A O 1
ATOM 300 N N . ILE A 1 119 ? 131.601 111.756 107.653 1.00 55.99 44 ILE A N 1
ATOM 301 C CA . ILE A 1 119 ? 132.310 111.127 108.763 1.00 55.99 44 ILE A CA 1
ATOM 302 C C . ILE A 1 119 ? 132.734 112.217 109.738 1.00 55.99 44 ILE A C 1
ATOM 303 O O . ILE A 1 119 ? 133.437 113.158 109.354 1.00 55.99 44 ILE A O 1
ATOM 308 N N . MET A 1 120 ? 132.310 112.091 110.993 1.00 61.81 45 MET A N 1
ATOM 309 C CA . MET A 1 120 ? 132.698 113.045 112.024 1.00 61.81 45 MET A CA 1
ATOM 310 C C . MET A 1 120 ? 134.184 112.911 112.334 1.00 61.81 45 MET A C 1
ATOM 311 O O . MET A 1 120 ? 134.732 111.806 112.344 1.00 61.81 45 MET A O 1
ATOM 316 N N . TYR A 1 121 ? 134.843 114.041 112.592 1.00 61.92 46 TYR A N 1
ATOM 317 C CA . TYR A 1 121 ? 136.263 114.046 112.917 1.00 61.92 46 TYR A CA 1
ATOM 318 C C . TYR A 1 121 ? 136.547 114.463 114.349 1.00 61.92 46 TYR A C 1
ATOM 319 O O . TYR A 1 121 ? 137.314 113.789 115.039 1.00 61.92 46 TYR A O 1
ATOM 328 N N . ALA A 1 122 ? 135.947 115.555 114.819 1.00 62.15 47 ALA A N 1
ATOM 329 C CA . ALA A 1 122 ? 136.177 116.022 116.178 1.00 62.15 47 ALA A CA 1
ATOM 330 C C . ALA A 1 122 ? 135.027 116.920 116.602 1.00 62.15 47 ALA A C 1
ATOM 331 O O . ALA A 1 122 ? 134.492 117.674 115.786 1.00 62.15 47 ALA A O 1
ATOM 333 N N . ILE A 1 123 ? 134.657 116.833 117.875 1.00 63.66 48 ILE A N 1
ATOM 334 C CA . ILE A 1 123 ? 133.684 117.742 118.472 1.00 63.66 48 ILE A CA 1
ATOM 335 C C . ILE A 1 123 ? 134.461 118.940 119.003 1.00 63.66 48 ILE A C 1
ATOM 336 O O . ILE A 1 123 ? 135.228 118.817 119.961 1.00 63.66 48 ILE A O 1
ATOM 341 N N . LEU A 1 124 ? 134.266 120.104 118.383 1.00 65.59 49 LEU A N 1
ATOM 342 C CA . LEU A 1 124 ? 135.109 121.248 118.708 1.00 65.59 49 LEU A CA 1
ATOM 343 C C . LEU A 1 124 ? 134.600 122.010 119.925 1.00 65.59 49 LEU A C 1
ATOM 344 O O . LEU A 1 124 ? 135.380 122.305 120.838 1.00 65.59 49 LEU A O 1
ATOM 349 N N . ASN A 1 125 ? 133.311 122.338 119.970 1.00 71.51 50 ASN A N 1
ATOM 350 C CA . ASN A 1 125 ? 132.823 123.139 121.086 1.00 71.51 50 ASN A CA 1
ATOM 351 C C . ASN A 1 125 ? 131.339 122.887 121.306 1.00 71.51 50 ASN A C 1
ATOM 352 O O . ASN A 1 125 ? 130.592 122.630 120.360 1.00 71.51 50 ASN A O 1
ATOM 357 N N . VAL A 1 126 ? 130.925 122.968 122.568 1.00 76.08 51 VAL A N 1
ATOM 358 C CA . VAL A 1 126 ? 129.522 122.864 122.962 1.00 76.08 51 VAL A CA 1
ATOM 359 C C . VAL A 1 126 ? 129.237 124.043 123.886 1.00 76.08 51 VAL A C 1
ATOM 360 O O . VAL A 1 126 ? 129.545 123.990 125.081 1.00 76.08 51 VAL A O 1
ATOM 364 N N . ASP A 1 127 ? 128.655 125.109 123.340 1.00 84.70 52 ASP A N 1
ATOM 365 C CA . ASP A 1 127 ? 128.264 126.276 124.122 1.00 84.70 52 ASP A CA 1
ATOM 366 C C . ASP A 1 127 ? 126.848 126.051 124.641 1.00 84.70 52 ASP A C 1
ATOM 367 O O . ASP A 1 127 ? 125.879 126.124 123.876 1.00 84.70 52 ASP A O 1
ATOM 372 N N . GLU A 1 128 ? 126.733 125.771 125.942 1.00 88.03 53 GLU A N 1
ATOM 373 C CA . GLU A 1 128 ? 125.432 125.456 126.524 1.00 88.03 53 GLU A CA 1
ATOM 374 C C . GLU A 1 128 ? 124.571 126.703 126.683 1.00 88.03 53 GLU A C 1
ATOM 375 O O . GLU A 1 128 ? 123.362 126.663 126.426 1.00 88.03 53 GLU A O 1
ATOM 381 N N . LYS A 1 129 ? 125.169 127.816 127.114 1.00 89.04 54 LYS A N 1
ATOM 382 C CA . LYS A 1 129 ? 124.384 129.025 127.344 1.00 89.04 54 LYS A CA 1
ATOM 383 C C . LYS A 1 129 ? 123.912 129.638 126.031 1.00 89.04 54 LYS A C 1
ATOM 384 O O . LYS A 1 129 ? 122.830 130.233 125.970 1.00 89.04 54 LYS A O 1
ATOM 390 N N . ASN A 1 130 ? 124.705 129.502 124.968 1.00 85.87 55 ASN A N 1
ATOM 391 C CA . ASN A 1 130 ? 124.302 129.986 123.656 1.00 85.87 55 ASN A CA 1
ATOM 392 C C . ASN A 1 130 ? 123.600 128.923 122.823 1.00 85.87 55 ASN A C 1
ATOM 393 O O . ASN A 1 130 ? 123.061 129.256 121.762 1.00 85.87 55 ASN A O 1
ATOM 398 N N . GLN A 1 131 ? 123.592 127.669 123.283 1.00 83.46 56 GLN A N 1
ATOM 399 C CA . GLN A 1 131 ? 122.979 126.544 122.575 1.00 83.46 56 GLN A CA 1
ATOM 400 C C . GLN A 1 131 ? 123.567 126.393 121.170 1.00 83.46 56 GLN A C 1
ATOM 401 O O . GLN A 1 131 ? 122.854 126.358 120.165 1.00 83.46 56 GLN A O 1
ATOM 407 N N . VAL A 1 132 ? 124.895 126.306 121.118 1.00 75.02 57 VAL A N 1
ATOM 408 C CA . VAL A 1 132 ? 125.633 126.248 119.861 1.00 75.02 57 VAL A CA 1
ATOM 409 C C . VAL A 1 132 ? 126.548 125.031 119.880 1.00 75.02 57 VAL A C 1
ATOM 410 O O . VAL A 1 132 ? 127.179 124.733 120.899 1.00 75.02 57 VAL A O 1
ATOM 414 N N . LEU A 1 133 ? 126.610 124.318 118.758 1.00 67.41 58 LEU A N 1
ATOM 415 C CA . LEU A 1 133 ? 127.487 123.164 118.614 1.00 67.41 58 LEU A CA 1
ATOM 416 C C . LEU A 1 133 ? 128.428 123.394 117.440 1.00 67.41 58 LEU A C 1
ATOM 417 O O . LEU A 1 133 ? 127.978 123.709 116.334 1.00 67.41 58 LEU A O 1
ATOM 422 N N . THR A 1 134 ? 129.727 123.232 117.680 1.00 64.99 59 THR A N 1
ATOM 423 C CA . THR A 1 134 ? 130.755 123.411 116.662 1.00 64.99 59 THR A CA 1
ATOM 424 C C . THR A 1 134 ? 131.478 122.088 116.468 1.00 64.99 59 THR A C 1
ATOM 425 O O . THR A 1 134 ? 132.065 121.553 117.417 1.00 64.99 59 THR A O 1
ATOM 429 N N . THR A 1 135 ? 131.438 121.569 115.241 1.00 60.92 60 THR A N 1
ATOM 430 C CA . THR A 1 135 ? 132.001 120.266 114.911 1.00 60.92 60 THR A CA 1
ATOM 431 C C . THR A 1 135 ? 132.802 120.363 113.619 1.00 60.92 60 THR A C 1
ATOM 432 O O . THR A 1 135 ? 132.751 121.363 112.900 1.00 60.92 60 THR A O 1
ATOM 436 N N . TYR A 1 136 ? 133.545 119.296 113.329 1.00 57.64 61 TYR A N 1
ATOM 437 C CA . TYR A 1 136 ? 134.306 119.162 112.095 1.00 57.64 61 TYR A CA 1
ATOM 438 C C . TYR A 1 136 ? 133.986 117.820 111.456 1.00 57.64 61 TYR A C 1
ATOM 439 O O . TYR A 1 136 ? 133.979 116.786 112.132 1.00 57.64 61 TYR A O 1
ATOM 448 N N . ILE A 1 137 ? 133.706 117.832 110.151 1.00 52.21 62 ILE A N 1
ATOM 449 C CA . ILE A 1 137 ? 133.335 116.620 109.432 1.00 52.21 62 ILE A CA 1
ATOM 450 C C . ILE A 1 137 ? 134.106 116.542 108.122 1.00 52.21 62 ILE A C 1
ATOM 451 O O . ILE A 1 137 ? 134.567 117.548 107.579 1.00 52.21 62 ILE A O 1
ATOM 456 N N . TRP A 1 138 ? 134.244 115.318 107.623 1.00 52.12 63 TRP A N 1
ATOM 457 C CA . TRP A 1 138 ? 134.699 115.058 106.266 1.00 52.12 63 TRP A CA 1
ATOM 458 C C . TRP A 1 138 ? 133.487 114.621 105.457 1.00 52.12 63 TRP A C 1
ATOM 459 O O . TRP A 1 138 ? 132.868 113.596 105.766 1.00 52.12 63 TRP A O 1
ATOM 470 N N . TYR A 1 139 ? 133.143 115.398 104.437 1.00 49.60 64 TYR A N 1
ATOM 471 C CA . TYR A 1 139 ? 131.926 115.220 103.667 1.00 49.60 64 TYR A CA 1
ATOM 472 C C . TYR A 1 139 ? 132.292 114.832 102.243 1.00 49.60 64 TYR A C 1
ATOM 473 O O . TYR A 1 139 ? 133.274 115.337 101.686 1.00 49.60 64 TYR A O 1
ATOM 482 N N . ARG A 1 140 ? 131.527 113.914 101.660 1.00 50.57 65 ARG A N 1
ATOM 483 C CA . ARG A 1 140 ? 131.721 113.606 100.254 1.00 50.57 65 ARG A CA 1
ATOM 484 C C . ARG A 1 140 ? 130.377 113.300 99.613 1.00 50.57 65 ARG A C 1
ATOM 485 O O . ARG A 1 140 ? 129.428 112.878 100.280 1.00 50.57 65 ARG A O 1
ATOM 493 N N . GLN A 1 141 ? 130.307 113.548 98.307 1.00 49.87 66 GLN A N 1
ATOM 494 C CA . GLN A 1 141 ? 129.061 113.415 97.568 1.00 49.87 66 GLN A CA 1
ATOM 495 C C . GLN A 1 141 ? 129.370 113.039 96.128 1.00 49.87 66 GLN A C 1
ATOM 496 O O . GLN A 1 141 ? 130.493 113.201 95.650 1.00 49.87 66 GLN A O 1
ATOM 502 N N . TYR A 1 142 ? 128.359 112.511 95.445 1.00 51.17 67 TYR A N 1
ATOM 503 C CA . TYR A 1 142 ? 128.496 112.210 94.028 1.00 51.17 67 TYR A CA 1
ATOM 504 C C . TYR A 1 142 ? 127.153 112.364 93.332 1.00 51.17 67 TYR A C 1
ATOM 505 O O . TYR A 1 142 ? 126.087 112.200 93.934 1.00 51.17 67 TYR A O 1
ATOM 514 N N . TRP A 1 143 ? 127.227 112.686 92.044 1.00 51.75 68 TRP A N 1
ATOM 515 C CA . TRP A 1 143 ? 126.043 112.795 91.201 1.00 51.75 68 TRP A CA 1
ATOM 516 C C . TRP A 1 143 ? 126.430 112.436 89.769 1.00 51.75 68 TRP A C 1
ATOM 517 O O . TRP A 1 143 ? 127.559 112.012 89.497 1.00 51.75 68 TRP A O 1
ATOM 528 N N . THR A 1 144 ? 125.481 112.598 88.851 1.00 55.82 69 THR A N 1
ATOM 529 C CA . THR A 1 144 ? 125.657 112.226 87.454 1.00 55.82 69 THR A CA 1
ATOM 530 C C . THR A 1 144 ? 125.510 113.459 86.575 1.00 55.82 69 THR A C 1
ATOM 531 O O . THR A 1 144 ? 124.511 114.180 86.673 1.00 55.82 69 THR A O 1
ATOM 535 N N . ASP A 1 145 ? 126.503 113.696 85.722 1.00 63.35 70 ASP A N 1
ATOM 536 C CA . ASP A 1 145 ? 126.487 114.788 84.757 1.00 63.35 70 ASP A CA 1
ATOM 537 C C . ASP A 1 145 ? 126.381 114.185 83.364 1.00 63.35 70 ASP A C 1
ATOM 538 O O . ASP A 1 145 ? 127.294 113.484 82.919 1.00 63.35 70 ASP A O 1
ATOM 543 N N . GLU A 1 146 ? 125.277 114.465 82.676 1.00 67.50 71 GLU A N 1
ATOM 544 C CA . GLU A 1 146 ? 125.000 113.836 81.392 1.00 67.50 71 GLU A CA 1
ATOM 545 C C . GLU A 1 146 ? 125.746 114.475 80.229 1.00 67.50 71 GLU A C 1
ATOM 546 O O . GLU A 1 146 ? 125.697 113.939 79.117 1.00 67.50 71 GLU A O 1
ATOM 552 N N . PHE A 1 147 ? 126.428 115.597 80.448 1.00 65.10 72 PHE A N 1
ATOM 553 C CA . PHE A 1 147 ? 127.226 116.239 79.413 1.00 65.10 72 PHE A CA 1
ATOM 554 C C . PHE A 1 147 ? 128.718 115.978 79.576 1.00 65.10 72 PHE A C 1
ATOM 555 O O . PHE A 1 147 ? 129.522 116.567 78.847 1.00 65.10 72 PHE A O 1
ATOM 563 N N . LEU A 1 148 ? 129.105 115.113 80.512 1.00 63.71 73 LEU A N 1
ATOM 564 C CA . LEU A 1 148 ? 130.512 114.815 80.743 1.00 63.71 73 LEU A CA 1
ATOM 565 C C . LEU A 1 148 ? 130.791 113.331 80.555 1.00 63.71 73 LEU A C 1
ATOM 566 O O . LEU A 1 148 ? 131.466 112.711 81.382 1.00 63.71 73 LEU A O 1
ATOM 571 N N . GLN A 1 149 ? 130.273 112.751 79.477 1.00 67.44 74 GLN A N 1
ATOM 572 C CA . GLN A 1 149 ? 130.449 111.339 79.178 1.00 67.44 74 GLN A CA 1
ATOM 573 C C . GLN A 1 149 ? 131.301 111.176 77.928 1.00 67.44 74 GLN A C 1
ATOM 574 O O . GLN A 1 149 ? 131.184 111.957 76.979 1.00 67.44 74 GLN A O 1
ATOM 580 N N . TRP A 1 150 ? 132.160 110.159 77.933 1.00 63.75 75 TRP A N 1
ATOM 581 C CA . TRP A 1 150 ? 133.036 109.899 76.801 1.00 63.75 75 TRP A CA 1
ATOM 582 C C . TRP A 1 150 ? 133.342 108.411 76.736 1.00 63.75 75 TRP A C 1
ATOM 583 O O . TRP A 1 150 ? 133.158 107.673 77.707 1.00 63.75 75 TRP A O 1
ATOM 594 N N . THR A 1 151 ? 133.808 107.981 75.574 1.00 71.26 76 THR A N 1
ATOM 595 C CA . THR A 1 151 ? 134.280 106.616 75.376 1.00 71.26 76 THR A CA 1
ATOM 596 C C . THR A 1 151 ? 135.733 106.506 75.821 1.00 71.26 76 THR A C 1
ATOM 597 O O . THR A 1 151 ? 136.561 107.324 75.403 1.00 71.26 76 THR A O 1
ATOM 601 N N . PRO A 1 152 ? 136.073 105.544 76.685 1.00 73.93 77 PRO A N 1
ATOM 602 C CA . PRO A 1 152 ? 137.485 105.387 77.078 1.00 73.93 77 PRO A CA 1
ATOM 603 C C . PRO A 1 152 ? 138.406 105.107 75.903 1.00 73.93 77 PRO A C 1
ATOM 604 O O . PRO A 1 152 ? 139.555 105.566 75.899 1.00 73.93 77 PRO A O 1
ATOM 608 N N . GLU A 1 153 ? 137.933 104.370 74.902 1.00 80.85 78 GLU A N 1
ATOM 609 C CA . GLU A 1 153 ? 138.691 104.218 73.671 1.00 80.85 78 GLU A CA 1
ATOM 610 C C . GLU A 1 153 ? 138.719 105.540 72.911 1.00 80.85 78 GLU A C 1
ATOM 611 O O . GLU A 1 153 ? 137.876 106.418 73.109 1.00 80.85 78 GLU A O 1
ATOM 617 N N . ASP A 1 154 ? 139.722 105.679 72.044 1.00 82.64 79 ASP A N 1
ATOM 618 C CA . ASP A 1 154 ? 140.090 106.889 71.306 1.00 82.64 79 ASP A CA 1
ATOM 619 C C . ASP A 1 154 ? 140.620 107.961 72.253 1.00 82.64 79 ASP A C 1
ATOM 620 O O . ASP A 1 154 ? 140.792 109.110 71.828 1.00 82.64 79 ASP A O 1
ATOM 625 N N . PHE A 1 155 ? 140.880 107.630 73.518 1.00 76.03 80 PHE A N 1
ATOM 626 C CA . PHE A 1 155 ? 141.457 108.573 74.468 1.00 76.03 80 PHE A CA 1
ATOM 627 C C . PHE A 1 155 ? 142.506 107.875 75.324 1.00 76.03 80 PHE A C 1
ATOM 628 O O . PHE A 1 155 ? 142.702 108.219 76.494 1.00 76.03 80 PHE A O 1
ATOM 636 N N . ASP A 1 156 ? 143.183 106.878 74.746 1.00 77.41 81 ASP A N 1
ATOM 637 C CA . ASP A 1 156 ? 144.245 106.120 75.415 1.00 77.41 81 ASP A CA 1
ATOM 638 C C . ASP A 1 156 ? 143.741 105.443 76.690 1.00 77.41 81 ASP A C 1
ATOM 639 O O . ASP A 1 156 ? 144.445 105.386 77.701 1.00 77.41 81 ASP A O 1
ATOM 644 N N . ASN A 1 157 ? 142.511 104.926 76.633 1.00 75.80 82 ASN A N 1
ATOM 645 C CA . ASN A 1 157 ? 141.915 104.130 77.712 1.00 75.80 82 ASN A CA 1
ATOM 646 C C . ASN A 1 157 ? 141.875 104.889 79.037 1.00 75.80 82 ASN A C 1
ATOM 647 O O . ASN A 1 157 ? 142.108 104.325 80.107 1.00 75.80 82 ASN A O 1
ATOM 652 N N . VAL A 1 158 ? 141.571 106.181 78.968 1.00 67.86 83 VAL A N 1
ATOM 653 C CA . VAL A 1 158 ? 141.396 106.985 80.173 1.00 67.86 83 VAL A CA 1
ATOM 654 C C . VAL A 1 158 ? 139.983 106.763 80.698 1.00 67.86 83 VAL A C 1
ATOM 655 O O . VAL A 1 158 ? 139.003 106.956 79.970 1.00 67.86 83 VAL A O 1
ATOM 659 N N . THR A 1 159 ? 139.874 106.354 81.961 1.00 64.69 84 THR A N 1
ATOM 660 C CA . THR A 1 159 ? 138.578 106.070 82.563 1.00 64.69 84 THR A CA 1
ATOM 661 C C . THR A 1 159 ? 138.083 107.173 83.486 1.00 64.69 84 THR A C 1
ATOM 662 O O . THR A 1 159 ? 136.869 107.326 83.649 1.00 64.69 84 THR A O 1
ATOM 666 N N . LYS A 1 160 ? 138.984 107.942 84.092 1.00 59.42 85 LYS A N 1
ATOM 667 C CA . LYS A 1 160 ? 138.588 109.039 84.961 1.00 59.42 85 LYS A CA 1
ATOM 668 C C . LYS A 1 160 ? 139.700 110.075 84.987 1.00 59.42 85 LYS A C 1
ATOM 669 O O . LYS A 1 160 ? 140.859 109.777 84.689 1.00 59.42 85 LYS A O 1
ATOM 675 N N . LEU A 1 161 ? 139.335 111.303 85.346 1.00 56.64 86 LEU A N 1
ATOM 676 C CA . LEU A 1 161 ? 140.312 112.384 85.407 1.00 56.64 86 LEU A CA 1
ATOM 677 C C . LEU A 1 161 ? 139.857 113.422 86.425 1.00 56.64 86 LEU A C 1
ATOM 678 O O . LEU A 1 161 ? 138.793 113.301 87.037 1.00 56.64 86 LEU A O 1
ATOM 683 N N . SER A 1 162 ? 140.686 114.448 86.601 1.00 57.18 87 SER A N 1
ATOM 684 C CA . SER A 1 162 ? 140.428 115.534 87.535 1.00 57.18 87 SER A CA 1
ATOM 685 C C . SER A 1 162 ? 140.100 116.811 86.774 1.00 57.18 87 SER A C 1
ATOM 686 O O . SER A 1 162 ? 140.772 117.157 85.798 1.00 57.18 87 SER A O 1
ATOM 689 N N . ILE A 1 163 ? 139.063 117.503 87.231 1.00 57.28 88 ILE A N 1
ATOM 690 C CA . ILE A 1 163 ? 138.583 118.733 86.603 1.00 57.28 88 ILE A CA 1
ATOM 691 C C . ILE A 1 163 ? 138.431 119.793 87.689 1.00 57.28 88 ILE A C 1
ATOM 692 O O . ILE A 1 163 ? 138.039 119.462 88.817 1.00 57.28 88 ILE A O 1
ATOM 697 N N . PRO A 1 164 ? 138.759 121.059 87.414 1.00 59.02 89 PRO A N 1
ATOM 698 C CA . PRO A 1 164 ? 138.532 122.112 88.412 1.00 59.02 89 PRO A CA 1
ATOM 699 C C . PRO A 1 164 ? 137.063 122.223 88.797 1.00 59.02 89 PRO A C 1
ATOM 700 O O . PRO A 1 164 ? 136.167 122.053 87.969 1.00 59.02 89 PRO A O 1
ATOM 704 N N . THR A 1 165 ? 136.829 122.510 90.080 1.00 60.53 90 THR A N 1
ATOM 705 C CA . THR A 1 165 ? 135.467 122.537 90.606 1.00 60.53 90 THR A CA 1
ATOM 706 C C . THR A 1 165 ? 134.661 123.689 90.021 1.00 60.53 90 THR A C 1
ATOM 707 O O . THR A 1 165 ? 133.461 123.547 89.762 1.00 60.53 90 THR A O 1
ATOM 711 N N . ASP A 1 166 ? 135.301 124.835 89.800 1.00 66.50 91 ASP A N 1
ATOM 712 C CA . ASP A 1 166 ? 134.608 126.037 89.358 1.00 66.50 91 ASP A CA 1
ATOM 713 C C . ASP A 1 166 ? 134.366 126.085 87.849 1.00 66.50 91 ASP A C 1
ATOM 714 O O . ASP A 1 166 ? 134.111 127.168 87.311 1.00 66.50 91 ASP A O 1
ATOM 719 N N . SER A 1 167 ? 134.441 124.949 87.157 1.00 61.16 92 SER A N 1
ATOM 720 C CA . SER A 1 167 ? 134.191 124.899 85.723 1.00 61.16 92 SER A CA 1
ATOM 721 C C . SER A 1 167 ? 133.015 124.001 85.362 1.00 61.16 92 SER A C 1
ATOM 722 O O . SER A 1 167 ? 132.721 123.833 84.173 1.00 61.16 92 SER A O 1
ATOM 725 N N . ILE A 1 168 ? 132.333 123.419 86.350 1.00 59.24 93 ILE A N 1
ATOM 726 C CA . ILE A 1 168 ? 131.200 122.532 86.119 1.00 59.24 93 ILE A CA 1
ATOM 727 C C . ILE A 1 168 ? 130.070 122.915 87.067 1.00 59.24 93 ILE A C 1
ATOM 728 O O . ILE A 1 168 ? 130.247 123.696 88.003 1.00 59.24 93 ILE A O 1
ATOM 733 N N . TRP A 1 169 ? 128.893 122.349 86.806 1.00 57.80 94 TRP A N 1
ATOM 734 C CA . TRP A 1 169 ? 127.732 122.585 87.653 1.00 57.80 94 TRP A CA 1
ATOM 735 C C . TRP A 1 169 ? 127.891 121.874 88.992 1.00 57.80 94 TRP A C 1
ATOM 736 O O . TRP A 1 169 ? 128.284 120.706 89.051 1.00 57.80 94 TRP A O 1
ATOM 747 N N . VAL A 1 170 ? 127.585 122.587 90.072 1.00 56.00 95 VAL A N 1
ATOM 748 C CA . VAL A 1 170 ? 127.700 122.044 91.424 1.00 56.00 95 VAL A CA 1
ATOM 749 C C . VAL A 1 170 ? 126.409 122.322 92.188 1.00 56.00 95 VAL A C 1
ATOM 750 O O . VAL A 1 170 ? 125.947 123.471 92.220 1.00 56.00 95 VAL A O 1
ATOM 754 N N . PRO A 1 171 ? 125.793 121.313 92.803 1.00 54.79 96 PRO A N 1
ATOM 755 C CA . PRO A 1 171 ? 124.564 121.554 93.566 1.00 54.79 96 PRO A CA 1
ATOM 756 C C . PRO A 1 171 ? 124.827 122.358 94.830 1.00 54.79 96 PRO A C 1
ATOM 757 O O . PRO A 1 171 ? 125.920 122.327 95.401 1.00 54.79 96 PRO A O 1
ATOM 761 N N . ASP A 1 172 ? 123.797 123.084 95.268 1.00 57.33 97 ASP A N 1
ATOM 762 C CA . ASP A 1 172 ? 123.886 123.942 96.449 1.00 57.33 97 ASP A CA 1
ATOM 763 C C . ASP A 1 172 ? 123.282 123.210 97.647 1.00 57.33 97 ASP A C 1
ATOM 764 O O . ASP A 1 172 ? 122.151 123.457 98.065 1.00 57.33 97 ASP A O 1
ATOM 769 N N . ILE A 1 173 ? 124.067 122.301 98.215 1.00 56.33 98 ILE A N 1
ATOM 770 C CA . ILE A 1 173 ? 123.660 121.529 99.382 1.00 56.33 98 ILE A CA 1
ATOM 771 C C . ILE A 1 173 ? 124.203 122.223 100.623 1.00 56.33 98 ILE A C 1
ATOM 772 O O . ILE A 1 173 ? 125.418 122.411 100.757 1.00 56.33 98 ILE A O 1
ATOM 777 N N . LEU A 1 174 ? 123.308 122.605 101.530 1.00 58.59 99 LEU A N 1
ATOM 778 C CA . LEU A 1 174 ? 123.665 123.302 102.755 1.00 58.59 99 LEU A CA 1
ATOM 779 C C . LEU A 1 174 ? 122.986 122.622 103.938 1.00 58.59 99 LEU A C 1
ATOM 780 O O . LEU A 1 174 ? 122.307 121.599 103.795 1.00 58.59 99 LEU A O 1
ATOM 785 N N . ILE A 1 175 ? 123.173 123.208 105.117 1.00 59.03 100 ILE A N 1
ATOM 786 C CA . ILE A 1 175 ? 122.629 122.690 106.367 1.00 59.03 100 ILE A CA 1
ATOM 787 C C . ILE A 1 175 ? 121.650 123.711 106.927 1.00 59.03 100 ILE A C 1
ATOM 788 O O . ILE A 1 175 ? 121.968 124.904 107.013 1.00 59.03 100 ILE A O 1
ATOM 793 N N . ASN A 1 176 ? 120.454 123.241 107.294 1.00 59.68 101 ASN A N 1
ATOM 794 C CA . ASN A 1 176 ? 119.413 124.133 107.797 1.00 59.68 101 ASN A CA 1
ATOM 795 C C . ASN A 1 176 ? 119.825 124.803 109.102 1.00 59.68 101 ASN A C 1
ATOM 796 O O . ASN A 1 176 ? 119.560 125.993 109.308 1.00 59.68 101 ASN A O 1
ATOM 801 N N . GLU A 1 177 ? 120.472 124.061 109.990 1.00 62.21 102 GLU A N 1
ATOM 802 C CA . GLU A 1 177 ? 120.774 124.541 111.337 1.00 62.21 102 GLU A CA 1
ATOM 803 C C . GLU A 1 177 ? 121.920 125.540 111.390 1.00 62.21 102 GLU A C 1
ATOM 804 O O . GLU A 1 177 ? 122.350 125.820 112.513 1.00 62.21 102 GLU A O 1
ATOM 810 N N . PHE A 1 178 ? 122.427 126.075 110.280 1.00 61.56 103 PHE A N 1
ATOM 811 C CA . PHE A 1 178 ? 123.521 127.035 110.345 1.00 61.56 103 PHE A CA 1
ATOM 812 C C . PHE A 1 178 ? 123.101 128.308 111.069 1.00 61.56 103 PHE A C 1
ATOM 813 O O . PHE A 1 178 ? 122.022 128.854 110.831 1.00 61.56 103 PHE A O 1
ATOM 821 N N . VAL A 1 179 ? 123.969 128.773 111.965 1.00 63.25 104 VAL A N 1
ATOM 822 C CA . VAL A 1 179 ? 123.853 130.091 112.573 1.00 63.25 104 VAL A CA 1
ATOM 823 C C . VAL A 1 179 ? 125.073 130.954 112.302 1.00 63.25 104 VAL A C 1
ATOM 824 O O . VAL A 1 179 ? 125.087 132.127 112.687 1.00 63.25 104 VAL A O 1
ATOM 828 N N . ASP A 1 180 ? 126.094 130.407 111.650 1.00 69.04 105 ASP A N 1
ATOM 829 C CA . ASP A 1 180 ? 127.306 131.138 111.311 1.00 69.04 105 ASP A CA 1
ATOM 830 C C . ASP A 1 180 ? 127.994 130.390 110.179 1.00 69.04 105 ASP A C 1
ATOM 831 O O . ASP A 1 180 ? 127.606 129.275 109.822 1.00 69.04 105 ASP A O 1
ATOM 836 N N . VAL A 1 181 ? 129.021 131.017 109.615 1.00 70.64 106 VAL A N 1
ATOM 837 C CA . VAL A 1 181 ? 129.793 130.438 108.522 1.00 70.64 106 VAL A CA 1
ATOM 838 C C . VAL A 1 181 ? 131.142 130.004 109.075 1.00 70.64 106 VAL A C 1
ATOM 839 O O . VAL A 1 181 ? 131.917 130.834 109.566 1.00 70.64 106 VAL A O 1
ATOM 843 N N . GLY A 1 182 ? 131.420 128.703 108.998 1.00 71.20 107 GLY A N 1
ATOM 844 C CA . GLY A 1 182 ? 132.698 128.197 109.441 1.00 71.20 107 GLY A CA 1
ATOM 845 C C . GLY A 1 182 ? 133.797 128.420 108.421 1.00 71.20 107 GLY A C 1
ATOM 846 O O . GLY A 1 182 ? 133.553 128.700 107.248 1.00 71.20 107 GLY A O 1
ATOM 847 N N . LYS A 1 183 ? 135.036 128.291 108.886 1.00 70.48 108 LYS A N 1
ATOM 848 C CA . LYS A 1 183 ? 136.214 128.468 108.046 1.00 70.48 108 LYS A CA 1
ATOM 849 C C . LYS A 1 183 ? 136.754 127.094 107.670 1.00 70.48 108 LYS A C 1
ATOM 850 O O . LYS A 1 183 ? 137.300 126.380 108.517 1.00 70.48 108 LYS A O 1
ATOM 856 N N . SER A 1 184 ? 136.601 126.727 106.402 1.00 65.50 109 SER A N 1
ATOM 857 C CA . SER A 1 184 ? 137.073 125.454 105.888 1.00 65.50 109 SER A CA 1
ATOM 858 C C . SER A 1 184 ? 137.860 125.675 104.605 1.00 65.50 109 SER A C 1
ATOM 859 O O . SER A 1 184 ? 137.572 126.609 103.850 1.00 65.50 109 SER A O 1
ATOM 862 N N . PRO A 1 185 ? 138.861 124.839 104.338 1.00 63.59 110 PRO A N 1
ATOM 863 C CA . PRO A 1 185 ? 139.644 124.995 103.109 1.00 63.59 110 PRO A CA 1
ATOM 864 C C . PRO A 1 185 ? 138.822 124.666 101.872 1.00 63.59 110 PRO A C 1
ATOM 865 O O . PRO A 1 185 ? 137.841 123.922 101.916 1.00 63.59 110 PRO A O 1
ATOM 869 N N . ASN A 1 186 ? 139.244 125.245 100.752 1.00 64.97 111 ASN A N 1
ATOM 870 C CA . ASN A 1 186 ? 138.587 125.050 99.467 1.00 64.97 111 ASN A CA 1
ATOM 871 C C . ASN A 1 186 ? 139.322 123.978 98.673 1.00 64.97 111 ASN A C 1
ATOM 872 O O . ASN A 1 186 ? 140.552 124.007 98.573 1.00 64.97 111 ASN A O 1
ATOM 877 N N . ILE A 1 187 ? 138.566 123.036 98.114 1.00 58.49 112 ILE A N 1
ATOM 878 C CA . ILE A 1 187 ? 139.121 121.944 97.319 1.00 58.49 112 ILE A CA 1
ATOM 879 C C . ILE A 1 187 ? 138.871 122.269 95.848 1.00 58.49 112 ILE A C 1
ATOM 880 O O . ILE A 1 187 ? 137.707 122.278 95.417 1.00 58.49 112 ILE A O 1
ATOM 885 N N . PRO A 1 188 ? 139.907 122.536 95.055 1.00 57.09 113 PRO A N 1
ATOM 886 C CA . PRO A 1 188 ? 139.686 123.020 93.686 1.00 57.09 113 PRO A CA 1
ATOM 887 C C . PRO A 1 188 ? 139.619 121.937 92.618 1.00 57.09 113 PRO A C 1
ATOM 888 O O . PRO A 1 188 ? 139.691 122.260 91.430 1.00 57.09 113 PRO A O 1
ATOM 892 N N . TYR A 1 189 ? 139.490 120.666 92.996 1.00 56.95 114 TYR A N 1
ATOM 893 C CA . TYR A 1 189 ? 139.481 119.588 92.015 1.00 56.95 114 TYR A CA 1
ATOM 894 C C . TYR A 1 189 ? 138.400 118.571 92.350 1.00 56.95 114 TYR A C 1
ATOM 895 O O . TYR A 1 189 ? 138.062 118.353 93.515 1.00 56.95 114 TYR A O 1
ATOM 904 N N . VAL A 1 190 ? 137.856 117.947 91.301 1.00 54.70 115 VAL A N 1
ATOM 905 C CA . VAL A 1 190 ? 136.899 116.853 91.441 1.00 54.70 115 VAL A CA 1
ATOM 906 C C . VAL A 1 190 ? 137.261 115.758 90.447 1.00 54.70 115 VAL A C 1
ATOM 907 O O . VAL A 1 190 ? 137.954 116.000 89.456 1.00 54.70 115 VAL A O 1
ATOM 911 N N . TYR A 1 191 ? 136.787 114.542 90.721 1.00 57.71 116 TYR A N 1
ATOM 912 C CA . TYR A 1 191 ? 136.865 113.453 89.755 1.00 57.71 116 TYR A CA 1
ATOM 913 C C . TYR A 1 191 ? 135.673 113.449 88.811 1.00 57.71 116 TYR A C 1
ATOM 914 O O . TYR A 1 191 ? 134.544 113.768 89.191 1.00 57.71 116 TYR A O 1
ATOM 923 N N . VAL A 1 192 ? 135.944 113.083 87.561 1.00 58.14 117 VAL A N 1
ATOM 924 C CA . VAL A 1 192 ? 134.911 112.755 86.586 1.00 58.14 117 VAL A CA 1
ATOM 925 C C . VAL A 1 192 ? 135.262 111.411 85.967 1.00 58.14 117 VAL A C 1
ATOM 926 O O . VAL A 1 192 ? 136.393 111.212 85.507 1.00 58.14 117 VAL A O 1
ATOM 930 N N . HIS A 1 193 ? 134.301 110.491 85.967 1.00 61.93 118 HIS A N 1
ATOM 931 C CA . HIS A 1 193 ? 134.433 109.195 85.319 1.00 61.93 118 HIS A CA 1
ATOM 932 C C . HIS A 1 193 ? 133.809 109.240 83.930 1.00 61.93 118 HIS A C 1
ATOM 933 O O . HIS A 1 193 ? 133.137 110.201 83.552 1.00 61.93 118 HIS A O 1
ATOM 940 N N . HIS A 1 194 ? 134.024 108.167 83.171 1.00 64.34 119 HIS A N 1
ATOM 941 C CA . HIS A 1 194 ? 133.616 108.126 81.773 1.00 64.34 119 HIS A CA 1
ATOM 942 C C . HIS A 1 194 ? 132.123 107.896 81.583 1.00 64.34 119 HIS A C 1
ATOM 943 O O . HIS A 1 194 ? 131.673 107.802 80.436 1.00 64.34 119 HIS A O 1
ATOM 950 N N . ARG A 1 195 ? 131.344 107.802 82.662 1.00 67.05 120 ARG A N 1
ATOM 951 C CA . ARG A 1 195 ? 129.899 107.628 82.567 1.00 67.05 120 ARG A CA 1
ATOM 952 C C . ARG A 1 195 ? 129.137 108.797 83.181 1.00 67.05 120 ARG A C 1
ATOM 953 O O . ARG A 1 195 ? 127.956 108.655 83.511 1.00 67.05 120 ARG A O 1
ATOM 961 N N . GLY A 1 196 ? 129.783 109.949 83.338 1.00 61.12 121 GLY A N 1
ATOM 962 C CA . GLY A 1 196 ? 129.159 111.095 83.963 1.00 61.12 121 GLY A CA 1
ATOM 963 C C . GLY A 1 196 ? 129.224 111.116 85.472 1.00 61.12 121 GLY A C 1
ATOM 964 O O . GLY A 1 196 ? 128.677 112.039 86.087 1.00 61.12 121 GLY A O 1
ATOM 965 N N . GLU A 1 197 ? 129.877 110.135 86.084 1.00 60.54 122 GLU A N 1
ATOM 966 C CA . GLU A 1 197 ? 130.053 110.092 87.530 1.00 60.54 122 GLU A CA 1
ATOM 967 C C . GLU A 1 197 ? 130.940 111.242 87.991 1.00 60.54 122 GLU A C 1
ATOM 968 O O . GLU A 1 197 ? 132.096 111.345 87.570 1.00 60.54 122 GLU A O 1
ATOM 974 N N . VAL A 1 198 ? 130.410 112.105 88.856 1.00 53.13 123 VAL A N 1
ATOM 975 C CA . VAL A 1 198 ? 131.160 113.226 89.412 1.00 53.13 123 VAL A CA 1
ATOM 976 C C . VAL A 1 198 ? 131.164 113.096 90.927 1.00 53.13 123 VAL A C 1
ATOM 977 O O . VAL A 1 198 ? 130.099 113.003 91.551 1.00 53.13 123 VAL A O 1
ATOM 981 N N . GLN A 1 199 ? 132.359 113.099 91.516 1.00 53.48 124 GLN A N 1
ATOM 982 C CA . GLN A 1 199 ? 132.549 112.941 92.950 1.00 53.48 124 GLN A CA 1
ATOM 983 C C . GLN A 1 199 ? 133.252 114.164 93.523 1.00 53.48 124 GLN A C 1
ATOM 984 O O . GLN A 1 199 ? 134.111 114.767 92.874 1.00 53.48 124 GLN A O 1
ATOM 990 N N . ASN A 1 200 ? 132.887 114.520 94.753 1.00 50.61 125 ASN A N 1
ATOM 991 C CA . ASN A 1 200 ? 133.385 115.730 95.398 1.00 50.61 125 ASN A CA 1
ATOM 992 C C . ASN A 1 200 ? 133.659 115.438 96.865 1.00 50.61 125 ASN A C 1
ATOM 993 O O . ASN A 1 200 ? 132.764 114.989 97.588 1.00 50.61 125 ASN A O 1
ATOM 998 N N . TYR A 1 201 ? 134.894 115.693 97.295 1.00 48.90 126 TYR A N 1
ATOM 999 C CA . TYR A 1 201 ? 135.337 115.535 98.673 1.00 48.90 126 TYR A CA 1
ATOM 1000 C C . TYR A 1 201 ? 135.682 116.897 99.261 1.00 48.90 126 TYR A C 1
ATOM 1001 O O . TYR A 1 201 ? 136.342 117.712 98.611 1.00 48.90 126 TYR A O 1
ATOM 1010 N N . LYS A 1 202 ? 135.254 117.138 100.508 1.00 50.01 127 LYS A N 1
ATOM 1011 C CA . LYS A 1 202 ? 135.648 118.374 101.179 1.00 50.01 127 LYS A CA 1
ATOM 1012 C C . LYS A 1 202 ? 135.491 118.280 102.694 1.00 50.01 127 LYS A C 1
ATOM 1013 O O . LYS A 1 202 ? 134.608 117.571 103.190 1.00 50.01 127 LYS A O 1
ATOM 1019 N N . PRO A 1 203 ? 136.329 118.973 103.460 1.00 52.24 128 PRO A N 1
ATOM 1020 C CA . PRO A 1 203 ? 136.102 119.086 104.901 1.00 52.24 128 PRO A CA 1
ATOM 1021 C C . PRO A 1 203 ? 135.249 120.298 105.237 1.00 52.24 128 PRO A C 1
ATOM 1022 O O . PRO A 1 203 ? 135.312 121.342 104.586 1.00 52.24 128 PRO A O 1
ATOM 1026 N N . LEU A 1 204 ? 134.430 120.146 106.275 1.00 53.40 129 LEU A N 1
ATOM 1027 C CA . LEU A 1 204 ? 133.490 121.188 106.665 1.00 53.40 129 LEU A CA 1
ATOM 1028 C C . LEU A 1 204 ? 133.556 121.426 108.165 1.00 53.40 129 LEU A C 1
ATOM 1029 O O . LEU A 1 204 ? 133.517 120.477 108.955 1.00 53.40 129 LEU A O 1
ATOM 1034 N N . GLN A 1 205 ? 133.647 122.695 108.551 1.00 60.70 130 GLN A N 1
ATOM 1035 C CA . GLN A 1 205 ? 133.491 123.113 109.937 1.00 60.70 130 GLN A CA 1
ATOM 1036 C C . GLN A 1 205 ? 132.075 123.644 110.112 1.00 60.70 130 GLN A C 1
ATOM 1037 O O . GLN A 1 205 ? 131.679 124.597 109.434 1.00 60.70 130 GLN A O 1
ATOM 1043 N N . LEU A 1 206 ? 131.318 123.032 111.016 1.00 59.40 131 LEU A N 1
ATOM 1044 C CA . LEU A 1 206 ? 129.899 123.318 111.174 1.00 59.40 131 LEU A CA 1
ATOM 1045 C C . LEU A 1 206 ? 129.652 124.009 112.505 1.00 59.40 131 LEU A C 1
ATOM 1046 O O . LEU A 1 206 ? 130.058 123.504 113.557 1.00 59.40 131 LEU A O 1
ATOM 1051 N N . VAL A 1 207 ? 128.985 125.158 112.451 1.00 62.74 132 VAL A N 1
ATOM 1052 C CA . VAL A 1 207 ? 128.543 125.892 113.631 1.00 62.74 132 VAL A CA 1
ATOM 1053 C C . VAL A 1 207 ? 127.024 125.939 113.571 1.00 62.74 132 VAL A C 1
ATOM 1054 O O . VAL A 1 207 ? 126.452 126.758 112.840 1.00 62.74 132 VAL A O 1
ATOM 1058 N N . THR A 1 208 ? 126.367 125.068 114.333 1.00 65.91 133 THR A N 1
ATOM 1059 C CA . THR A 1 208 ? 124.927 124.889 114.242 1.00 65.91 133 THR A CA 1
ATOM 1060 C C . THR A 1 208 ? 124.274 125.195 115.582 1.00 65.91 133 THR A C 1
ATOM 1061 O O . THR A 1 208 ? 124.938 125.322 116.614 1.00 65.91 133 THR A O 1
ATOM 1065 N N . ALA A 1 209 ? 122.950 125.314 115.552 1.00 72.77 134 ALA A N 1
ATOM 1066 C CA . ALA A 1 209 ? 122.150 125.555 116.744 1.00 72.77 134 ALA A CA 1
ATOM 1067 C C . ALA A 1 209 ? 121.504 124.251 117.191 1.00 72.77 134 ALA A C 1
ATOM 1068 O O . ALA A 1 209 ? 120.844 123.575 116.396 1.00 72.77 134 ALA A O 1
ATOM 1070 N N . CYS A 1 210 ? 121.697 123.903 118.460 1.00 84.34 135 CYS A N 1
ATOM 1071 C CA . CYS A 1 210 ? 121.176 122.666 119.019 1.00 84.34 135 CYS A CA 1
ATOM 1072 C C . CYS A 1 210 ? 120.497 122.948 120.350 1.00 84.34 135 CYS A C 1
ATOM 1073 O O . CYS A 1 210 ? 120.890 123.856 121.086 1.00 84.34 135 CYS A O 1
ATOM 1076 N N . SER A 1 211 ? 119.471 122.157 120.653 1.00 84.91 136 SER A N 1
ATOM 1077 C CA . SER A 1 211 ? 118.773 122.241 121.932 1.00 84.91 136 SER A CA 1
ATOM 1078 C C . SER A 1 211 ? 119.443 121.279 122.905 1.00 84.91 136 SER A C 1
ATOM 1079 O O . SER A 1 211 ? 119.383 120.058 122.724 1.00 84.91 136 SER A O 1
ATOM 1082 N N . LEU A 1 212 ? 120.079 121.826 123.936 1.00 85.18 137 LEU A N 1
ATOM 1083 C CA . LEU A 1 212 ? 120.842 121.038 124.894 1.00 85.18 137 LEU A CA 1
ATOM 1084 C C . LEU A 1 212 ? 120.076 120.934 126.206 1.00 85.18 137 LEU A C 1
ATOM 1085 O O . LEU A 1 212 ? 119.628 121.948 126.751 1.00 85.18 137 LEU A O 1
ATOM 1090 N N . ASP A 1 213 ? 119.930 119.710 126.705 1.00 94.57 138 ASP A N 1
ATOM 1091 C CA . ASP A 1 213 ? 119.268 119.451 127.977 1.00 94.57 138 ASP A CA 1
ATOM 1092 C C . ASP A 1 213 ? 120.326 119.122 129.022 1.00 94.57 138 ASP A C 1
ATOM 1093 O O . ASP A 1 213 ? 121.085 118.160 128.862 1.00 94.57 138 ASP A O 1
ATOM 1098 N N . ILE A 1 214 ? 120.372 119.918 130.088 1.00 97.16 139 ILE A N 1
ATOM 1099 C CA . ILE A 1 214 ? 121.389 119.771 131.124 1.00 97.16 139 ILE A CA 1
ATOM 1100 C C . ILE A 1 214 ? 120.731 119.445 132.458 1.00 97.16 139 ILE A C 1
ATOM 1101 O O . ILE A 1 214 ? 121.208 119.872 133.515 1.00 97.16 139 ILE A O 1
ATOM 1106 N N . TYR A 1 215 ? 119.623 118.701 132.414 1.00 99.59 140 TYR A N 1
ATOM 1107 C CA . TYR A 1 215 ? 118.911 118.345 133.638 1.00 99.59 140 TYR A CA 1
ATOM 1108 C C . TYR A 1 215 ? 119.794 117.521 134.568 1.00 99.59 140 TYR A C 1
ATOM 1109 O O . TYR A 1 215 ? 119.802 117.732 135.786 1.00 99.59 140 TYR A O 1
ATOM 1118 N N . ASN A 1 216 ? 120.537 116.571 134.013 1.00 92.61 141 ASN A N 1
ATOM 1119 C CA . ASN A 1 216 ? 121.563 115.828 134.742 1.00 92.61 141 ASN A CA 1
ATOM 1120 C C . ASN A 1 216 ? 122.908 116.226 134.138 1.00 92.61 141 ASN A C 1
ATOM 1121 O O . ASN A 1 216 ? 123.424 115.565 133.237 1.00 92.61 141 ASN A O 1
ATOM 1126 N N . PHE A 1 217 ? 123.474 117.316 134.660 1.00 93.75 142 PHE A N 1
ATOM 1127 C CA . PHE A 1 217 ? 124.605 117.974 134.004 1.00 93.75 142 PHE A CA 1
ATOM 1128 C C . PHE A 1 217 ? 125.849 117.101 133.863 1.00 93.75 142 PHE A C 1
ATOM 1129 O O . PHE A 1 217 ? 126.384 117.020 132.743 1.00 93.75 142 PHE A O 1
ATOM 1137 N N . PRO A 1 218 ? 126.371 116.442 134.907 1.00 91.75 143 PRO A N 1
ATOM 1138 C CA . PRO A 1 218 ? 127.626 115.695 134.709 1.00 91.75 143 PRO A CA 1
ATOM 1139 C C . PRO A 1 218 ? 127.467 114.449 133.857 1.00 91.75 143 PRO A C 1
ATOM 1140 O O . PRO A 1 218 ? 128.462 113.949 133.320 1.00 91.75 143 PRO A O 1
ATOM 1144 N N . PHE A 1 219 ? 126.248 113.935 133.705 1.00 92.53 144 PHE A N 1
ATOM 1145 C CA . PHE A 1 219 ? 126.012 112.676 133.008 1.00 92.53 144 PHE A CA 1
ATOM 1146 C C . PHE A 1 219 ? 125.000 112.838 131.878 1.00 92.53 144 PHE A C 1
ATOM 1147 O O . PHE A 1 219 ? 124.270 111.901 131.552 1.00 92.53 144 PHE A O 1
ATOM 1155 N N . ASP A 1 220 ? 124.948 114.021 131.274 1.00 83.67 145 ASP A N 1
ATOM 1156 C CA . ASP A 1 220 ? 123.982 114.278 130.216 1.00 83.67 145 ASP A CA 1
ATOM 1157 C C . ASP A 1 220 ? 124.408 113.624 128.905 1.00 83.67 145 ASP A C 1
ATOM 1158 O O . ASP A 1 220 ? 125.594 113.408 128.645 1.00 83.67 145 ASP A O 1
ATOM 1163 N N . VAL A 1 221 ? 123.416 113.303 128.080 1.00 74.54 146 VAL A N 1
ATOM 1164 C CA . VAL A 1 221 ? 123.626 112.735 126.753 1.00 74.54 146 VAL A CA 1
ATOM 1165 C C . VAL A 1 221 ? 122.945 113.677 125.768 1.00 74.54 146 VAL A C 1
ATOM 1166 O O . VAL A 1 221 ? 121.741 113.937 125.877 1.00 74.54 146 VAL A O 1
ATOM 1170 N N . GLN A 1 222 ? 123.704 114.190 124.805 1.00 76.33 147 GLN A N 1
ATOM 1171 C CA . GLN A 1 222 ? 123.150 115.157 123.872 1.00 76.33 147 GLN A CA 1
ATOM 1172 C C . GLN A 1 222 ? 122.814 114.498 122.538 1.00 76.33 147 GLN A C 1
ATOM 1173 O O . GLN A 1 222 ? 123.487 113.571 122.076 1.00 76.33 147 GLN A O 1
ATOM 1179 N N . ASN A 1 223 ? 121.741 115.005 121.912 1.00 71.55 148 ASN A N 1
ATOM 1180 C CA . ASN A 1 223 ? 121.174 114.452 120.689 1.00 71.55 148 ASN A CA 1
ATOM 1181 C C . ASN A 1 223 ? 120.892 115.621 119.737 1.00 71.55 148 ASN A C 1
ATOM 1182 O O . ASN A 1 223 ? 119.811 116.205 119.722 1.00 71.55 148 ASN A O 1
ATOM 1187 N N . CYS A 1 224 ? 121.887 115.971 118.924 1.00 74.42 149 CYS A N 1
ATOM 1188 C CA . CYS A 1 224 ? 121.758 117.090 118.003 1.00 74.42 149 CYS A CA 1
ATOM 1189 C C . CYS A 1 224 ? 121.423 116.583 116.602 1.00 74.42 149 CYS A C 1
ATOM 1190 O O . CYS A 1 224 ? 121.465 115.385 116.322 1.00 74.42 149 CYS A O 1
ATOM 1193 N N . SER A 1 225 ? 121.089 117.505 115.701 1.00 68.22 150 SER A N 1
ATOM 1194 C CA . SER A 1 225 ? 120.699 117.125 114.351 1.00 68.22 150 SER A CA 1
ATOM 1195 C C . SER A 1 225 ? 121.391 118.021 113.335 1.00 68.22 150 SER A C 1
ATOM 1196 O O . SER A 1 225 ? 121.563 119.220 113.568 1.00 68.22 150 SER A O 1
ATOM 1199 N N . LEU A 1 226 ? 121.784 117.425 112.210 1.00 62.64 151 LEU A N 1
ATOM 1200 C CA . LEU A 1 226 ? 122.341 118.152 111.072 1.00 62.64 151 LEU A CA 1
ATOM 1201 C C . LEU A 1 226 ? 121.533 117.768 109.840 1.00 62.64 151 LEU A C 1
ATOM 1202 O O . LEU A 1 226 ? 121.529 116.601 109.440 1.00 62.64 151 LEU A O 1
ATOM 1207 N N . THR A 1 227 ? 120.854 118.737 109.236 1.00 60.26 152 THR A N 1
ATOM 1208 C CA . THR A 1 227 ? 119.939 118.477 108.129 1.00 60.26 152 THR A CA 1
ATOM 1209 C C . THR A 1 227 ? 120.539 119.023 106.840 1.00 60.26 152 THR A C 1
ATOM 1210 O O . THR A 1 227 ? 120.633 120.241 106.662 1.00 60.26 152 THR A O 1
ATOM 1214 N N . PHE A 1 228 ? 120.924 118.125 105.937 1.00 56.72 153 PHE A N 1
ATOM 1215 C CA . PHE A 1 228 ? 121.432 118.505 104.627 1.00 56.72 153 PHE A CA 1
ATOM 1216 C C . PHE A 1 228 ? 120.276 118.613 103.643 1.00 56.72 153 PHE A C 1
ATOM 1217 O O . PHE A 1 228 ? 119.450 117.697 103.542 1.00 56.72 153 PHE A O 1
ATOM 1225 N N . THR A 1 229 ? 120.221 119.730 102.921 1.00 58.50 154 THR A N 1
ATOM 1226 C CA . THR A 1 229 ? 119.181 119.937 101.922 1.00 58.50 154 THR A CA 1
ATOM 1227 C C . THR A 1 229 ? 119.641 120.993 100.929 1.00 58.50 154 THR A C 1
ATOM 1228 O O . THR A 1 229 ? 120.573 121.756 101.193 1.00 58.50 154 THR A O 1
ATOM 1232 N N . SER A 1 230 ? 118.972 121.026 99.781 1.00 55.05 155 SER A N 1
ATOM 1233 C CA . SER A 1 230 ? 119.212 122.069 98.795 1.00 55.05 155 SER A CA 1
ATOM 1234 C C . SER A 1 230 ? 118.414 123.310 99.170 1.00 55.05 155 SER A C 1
ATOM 1235 O O . SER A 1 230 ? 117.215 123.222 99.452 1.00 55.05 155 SER A O 1
ATOM 1238 N N . TRP A 1 231 ? 119.080 124.466 99.179 1.00 52.04 156 TRP A N 1
ATOM 1239 C CA . TRP A 1 231 ? 118.424 125.679 99.657 1.00 52.04 156 TRP A CA 1
ATOM 1240 C C . TRP A 1 231 ? 117.355 126.162 98.685 1.00 52.04 156 TRP A C 1
ATOM 1241 O O . TRP A 1 231 ? 116.304 126.656 99.108 1.00 52.04 156 TRP A O 1
ATOM 1252 N N . LEU A 1 232 ? 117.599 126.030 97.383 1.00 52.75 157 LEU A N 1
ATOM 1253 C CA . LEU A 1 232 ? 116.676 126.537 96.375 1.00 52.75 157 LEU A CA 1
ATOM 1254 C C . LEU A 1 232 ? 115.870 125.439 95.694 1.00 52.75 157 LEU A C 1
ATOM 1255 O O . LEU A 1 232 ? 114.639 125.516 95.648 1.00 52.75 157 LEU A O 1
ATOM 1260 N N . HIS A 1 233 ? 116.541 124.425 95.154 1.00 54.40 158 HIS A N 1
ATOM 1261 C CA . HIS A 1 233 ? 115.876 123.457 94.293 1.00 54.40 158 HIS A CA 1
ATOM 1262 C C . HIS A 1 233 ? 114.906 122.583 95.077 1.00 54.40 158 HIS A C 1
ATOM 1263 O O . HIS A 1 233 ? 115.196 122.146 96.194 1.00 54.40 158 HIS A O 1
ATOM 1270 N N . THR A 1 234 ? 113.747 122.328 94.477 1.00 58.77 159 THR A N 1
ATOM 1271 C CA . THR A 1 234 ? 112.734 121.477 95.077 1.00 58.77 159 THR A CA 1
ATOM 1272 C C . THR A 1 234 ? 113.034 120.012 94.768 1.00 58.77 159 THR A C 1
ATOM 1273 O O . THR A 1 234 ? 114.061 119.670 94.176 1.00 58.77 159 THR A O 1
ATOM 1277 N N . ILE A 1 235 ? 112.119 119.129 95.174 1.00 59.57 160 ILE A N 1
ATOM 1278 C CA . ILE A 1 235 ? 112.322 117.700 94.970 1.00 59.57 160 ILE A CA 1
ATOM 1279 C C . ILE A 1 235 ? 112.178 117.316 93.504 1.00 59.57 160 ILE A C 1
ATOM 1280 O O . ILE A 1 235 ? 112.610 116.230 93.104 1.00 59.57 160 ILE A O 1
ATOM 1285 N N . GLN A 1 236 ? 111.580 118.183 92.685 1.00 61.50 161 GLN A N 1
ATOM 1286 C CA . GLN A 1 236 ? 111.492 117.921 91.255 1.00 61.50 161 GLN A CA 1
ATOM 1287 C C . GLN A 1 236 ? 112.813 118.151 90.535 1.00 61.50 161 GLN A C 1
ATOM 1288 O O . GLN A 1 236 ? 112.945 117.743 89.376 1.00 61.50 161 GLN A O 1
ATOM 1294 N N . ASP A 1 237 ? 113.784 118.790 91.184 1.00 62.56 162 ASP A N 1
ATOM 1295 C CA . ASP A 1 237 ? 115.083 119.072 90.589 1.00 62.56 162 ASP A CA 1
ATOM 1296 C C . ASP A 1 237 ? 116.219 118.317 91.261 1.00 62.56 162 ASP A C 1
ATOM 1297 O O . ASP A 1 237 ? 117.021 117.674 90.578 1.00 62.56 162 ASP A O 1
ATOM 1302 N N . ILE A 1 238 ? 116.313 118.378 92.587 1.00 56.28 163 ILE A N 1
ATOM 1303 C CA . ILE A 1 238 ? 117.398 117.750 93.331 1.00 56.28 163 ILE A CA 1
ATOM 1304 C C . ILE A 1 238 ? 116.796 116.819 94.373 1.00 56.28 163 ILE A C 1
ATOM 1305 O O . ILE A 1 238 ? 115.918 117.227 95.142 1.00 56.28 163 ILE A O 1
ATOM 1310 N N . ASN A 1 239 ? 117.265 115.575 94.396 1.00 56.02 164 ASN A N 1
ATOM 1311 C CA . ASN A 1 239 ? 116.893 114.595 95.405 1.00 56.02 164 ASN A CA 1
ATOM 1312 C C . ASN A 1 239 ? 118.155 114.078 96.083 1.00 56.02 164 ASN A C 1
ATOM 1313 O O . ASN A 1 239 ? 119.210 113.975 95.451 1.00 56.02 164 ASN A O 1
ATOM 1318 N N . ILE A 1 240 ? 118.048 113.756 97.370 1.00 53.12 165 ILE A N 1
ATOM 1319 C CA . ILE A 1 240 ? 119.196 113.382 98.189 1.00 53.12 165 ILE A CA 1
ATOM 1320 C C . ILE A 1 240 ? 119.018 111.949 98.672 1.00 53.12 165 ILE A C 1
ATOM 1321 O O . ILE A 1 240 ? 117.971 111.600 99.230 1.00 53.12 165 ILE A O 1
ATOM 1326 N N . THR A 1 241 ? 120.040 111.124 98.455 1.00 53.77 166 THR A N 1
ATOM 1327 C CA . THR A 1 241 ? 120.078 109.752 98.952 1.00 53.77 166 THR A CA 1
ATOM 1328 C C . THR A 1 241 ? 121.372 109.570 99.740 1.00 53.77 166 THR A C 1
ATOM 1329 O O . THR A 1 241 ? 122.090 110.533 100.026 1.00 53.77 166 THR A O 1
ATOM 1333 N N . LEU A 1 242 ? 121.673 108.324 100.095 1.00 54.71 167 LEU A N 1
ATOM 1334 C CA . LEU A 1 242 ? 122.857 107.986 100.871 1.00 54.71 167 LEU A CA 1
ATOM 1335 C C . LEU A 1 242 ? 123.867 107.249 100.003 1.00 54.71 167 LEU A C 1
ATOM 1336 O O . LEU A 1 242 ? 123.496 106.409 99.178 1.00 54.71 167 LEU A O 1
ATOM 1341 N N . TRP A 1 243 ? 125.148 107.578 100.191 1.00 53.29 168 TRP A N 1
ATOM 1342 C CA . TRP A 1 243 ? 126.211 106.901 99.453 1.00 53.29 168 TRP A CA 1
ATOM 1343 C C . TRP A 1 243 ? 126.282 105.424 99.823 1.00 53.29 168 TRP A C 1
ATOM 1344 O O . TRP A 1 243 ? 126.412 104.563 98.946 1.00 53.29 168 TRP A O 1
ATOM 1355 N N . ARG A 1 244 ? 126.187 105.112 101.112 1.00 64.93 169 ARG A N 1
ATOM 1356 C CA . ARG A 1 244 ? 126.302 103.747 101.600 1.00 64.93 169 ARG A CA 1
ATOM 1357 C C . ARG A 1 244 ? 125.146 103.439 102.542 1.00 64.93 169 ARG A C 1
ATOM 1358 O O . ARG A 1 244 ? 124.280 104.280 102.798 1.00 64.93 169 ARG A O 1
ATOM 1366 N N . SER A 1 245 ? 125.139 102.210 103.052 1.00 72.10 170 SER A N 1
ATOM 1367 C CA . SER A 1 245 ? 124.060 101.754 103.911 1.00 72.10 170 SER A CA 1
ATOM 1368 C C . SER A 1 245 ? 124.066 102.512 105.239 1.00 72.10 170 SER A C 1
ATOM 1369 O O . SER A 1 245 ? 125.129 102.864 105.756 1.00 72.10 170 SER A O 1
ATOM 1372 N N . PRO A 1 246 ? 122.887 102.792 105.801 1.00 70.85 171 PRO A N 1
ATOM 1373 C CA . PRO A 1 246 ? 122.845 103.467 107.110 1.00 70.85 171 PRO A CA 1
ATOM 1374 C C . PRO A 1 246 ? 123.462 102.655 108.235 1.00 70.85 171 PRO A C 1
ATOM 1375 O O . PRO A 1 246 ? 123.939 103.240 109.218 1.00 70.85 171 PRO A O 1
ATOM 1379 N N . GLU A 1 247 ? 123.461 101.324 108.124 1.00 74.70 172 GLU A N 1
ATOM 1380 C CA . GLU A 1 247 ? 124.011 100.486 109.185 1.00 74.70 172 GLU A CA 1
ATOM 1381 C C . GLU A 1 247 ? 125.506 100.720 109.361 1.00 74.70 172 GLU A C 1
ATOM 1382 O O . GLU A 1 247 ? 125.996 100.821 110.492 1.00 74.70 172 GLU A O 1
ATOM 1388 N N . GLU A 1 248 ? 126.251 100.806 108.259 1.00 75.43 173 GLU A N 1
ATOM 1389 C CA . GLU A 1 248 ? 127.673 101.104 108.359 1.00 75.43 173 GLU A CA 1
ATOM 1390 C C . GLU A 1 248 ? 127.944 102.584 108.586 1.00 75.43 173 GLU A C 1
ATOM 1391 O O . GLU A 1 248 ? 129.043 102.937 109.027 1.00 75.43 173 GLU A O 1
ATOM 1397 N N . VAL A 1 249 ? 126.976 103.453 108.293 1.00 72.09 174 VAL A N 1
ATOM 1398 C CA . VAL A 1 249 ? 127.134 104.869 108.609 1.00 72.09 174 VAL A CA 1
ATOM 1399 C C . VAL A 1 249 ? 127.057 105.092 110.114 1.00 72.09 174 VAL A C 1
ATOM 1400 O O . VAL A 1 249 ? 127.872 105.825 110.688 1.00 72.09 174 VAL A O 1
ATOM 1404 N N . ARG A 1 250 ? 126.088 104.459 110.780 1.00 75.95 175 ARG A N 1
ATOM 1405 C CA . ARG A 1 250 ? 125.888 104.719 112.203 1.00 75.95 175 ARG A CA 1
ATOM 1406 C C . ARG A 1 250 ? 126.992 104.096 113.051 1.00 75.95 175 ARG A C 1
ATOM 1407 O O . ARG A 1 250 ? 127.385 104.663 114.077 1.00 75.95 175 ARG A O 1
ATOM 1415 N N . SER A 1 251 ? 127.506 102.936 112.646 1.00 77.21 176 SER A N 1
ATOM 1416 C CA . SER A 1 251 ? 128.595 102.280 113.371 1.00 77.21 176 SER A CA 1
ATOM 1417 C C . SER A 1 251 ? 129.924 102.605 112.688 1.00 77.21 176 SER A C 1
ATOM 1418 O O . SER A 1 251 ? 130.565 101.767 112.052 1.00 77.21 176 SER A O 1
ATOM 1421 N N . ASP A 1 252 ? 130.336 103.864 112.836 1.00 79.30 177 ASP A N 1
ATOM 1422 C CA . ASP A 1 252 ? 131.543 104.365 112.178 1.00 79.30 177 ASP A CA 1
ATOM 1423 C C . ASP A 1 252 ? 132.250 105.336 113.118 1.00 79.30 177 ASP A C 1
ATOM 1424 O O . ASP A 1 252 ? 131.850 106.498 113.237 1.00 79.30 177 ASP A O 1
ATOM 1429 N N . LYS A 1 253 ? 133.300 104.854 113.782 1.00 82.59 178 LYS A N 1
ATOM 1430 C CA . LYS A 1 253 ? 134.196 105.683 114.590 1.00 82.59 178 LYS A CA 1
ATOM 1431 C C . LYS A 1 253 ? 135.615 105.327 114.158 1.00 82.59 178 LYS A C 1
ATOM 1432 O O . LYS A 1 253 ? 136.260 104.467 114.762 1.00 82.59 178 LYS A O 1
ATOM 1438 N N . SER A 1 254 ? 136.098 105.992 113.110 1.00 78.76 179 SER A N 1
ATOM 1439 C CA . SER A 1 254 ? 137.381 105.657 112.507 1.00 78.76 179 SER A CA 1
ATOM 1440 C C . SER A 1 254 ? 138.431 106.748 112.637 1.00 78.76 179 SER A C 1
ATOM 1441 O O . SER A 1 254 ? 139.611 106.430 112.790 1.00 78.76 179 SER A O 1
ATOM 1444 N N . ILE A 1 255 ? 138.038 108.019 112.579 1.00 69.96 180 ILE A N 1
ATOM 1445 C CA . ILE A 1 255 ? 138.996 109.118 112.623 1.00 69.96 180 ILE A CA 1
ATOM 1446 C C . ILE A 1 255 ? 138.686 110.029 113.801 1.00 69.96 180 ILE A C 1
ATOM 1447 O O . ILE A 1 255 ? 139.332 111.069 113.977 1.00 69.96 180 ILE A O 1
ATOM 1452 N N . PHE A 1 256 ? 137.695 109.653 114.607 1.00 72.30 181 PHE A N 1
ATOM 1453 C CA . PHE A 1 256 ? 137.238 110.520 115.684 1.00 72.30 181 PHE A CA 1
ATOM 1454 C C . PHE A 1 256 ? 138.335 110.737 116.719 1.00 72.30 181 PHE A C 1
ATOM 1455 O O . PHE A 1 256 ? 139.083 109.817 117.062 1.00 72.30 181 PHE A O 1
ATOM 1463 N N . ILE A 1 257 ? 138.427 111.967 117.212 1.00 77.30 182 ILE A N 1
ATOM 1464 C CA . ILE A 1 257 ? 139.441 112.347 118.189 1.00 77.30 182 ILE A CA 1
ATOM 1465 C C . ILE A 1 257 ? 138.848 112.187 119.583 1.00 77.30 182 ILE A C 1
ATOM 1466 O O . ILE A 1 257 ? 137.848 112.831 119.920 1.00 77.30 182 ILE A O 1
ATOM 1471 N N . ASN A 1 258 ? 139.464 111.332 120.392 1.00 85.88 183 ASN A N 1
ATOM 1472 C CA . ASN A 1 258 ? 138.984 111.049 121.736 1.00 85.88 183 ASN A CA 1
ATOM 1473 C C . ASN A 1 258 ? 139.653 111.990 122.737 1.00 85.88 183 ASN A C 1
ATOM 1474 O O . ASN A 1 258 ? 140.287 112.979 122.359 1.00 85.88 183 ASN A O 1
ATOM 1479 N N . GLN A 1 259 ? 139.514 111.665 124.024 1.00 90.36 184 GLN A N 1
ATOM 1480 C CA . GLN A 1 259 ? 140.017 112.433 125.174 1.00 90.36 184 GLN A CA 1
ATOM 1481 C C . GLN A 1 259 ? 139.829 113.941 124.986 1.00 90.36 184 GLN A C 1
ATOM 1482 O O . GLN A 1 259 ? 140.744 114.747 125.153 1.00 90.36 184 GLN A O 1
ATOM 1488 N N . GLY A 1 260 ? 138.596 114.310 124.650 1.00 88.50 185 GLY A N 1
ATOM 1489 C CA . GLY A 1 260 ? 138.260 115.702 124.425 1.00 88.50 185 GLY A CA 1
ATOM 1490 C C . GLY A 1 260 ? 136.959 116.124 125.077 1.00 88.50 185 GLY A C 1
ATOM 1491 O O . GLY A 1 260 ? 136.231 116.957 124.529 1.00 88.50 185 GLY A O 1
ATOM 1492 N N . GLU A 1 261 ? 136.647 115.529 126.229 1.00 85.92 186 GLU A N 1
ATOM 1493 C CA . GLU A 1 261 ? 135.505 115.791 127.099 1.00 85.92 186 GLU A CA 1
ATOM 1494 C C . GLU A 1 261 ? 134.191 115.284 126.501 1.00 85.92 186 GLU A C 1
ATOM 1495 O O . GLU A 1 261 ? 133.174 115.300 127.195 1.00 85.92 186 GLU A O 1
ATOM 1501 N N . TRP A 1 262 ? 134.173 114.814 125.257 1.00 75.15 187 TRP A N 1
ATOM 1502 C CA . TRP A 1 262 ? 132.949 114.336 124.634 1.00 75.15 187 TRP A CA 1
ATOM 1503 C C . TRP A 1 262 ? 133.227 113.033 123.905 1.00 75.15 187 TRP A C 1
ATOM 1504 O O . TRP A 1 262 ? 134.256 112.891 123.240 1.00 75.15 187 TRP A O 1
ATOM 1515 N N . GLU A 1 263 ? 132.304 112.087 124.034 1.00 75.54 188 GLU A N 1
ATOM 1516 C CA . GLU A 1 263 ? 132.396 110.795 123.374 1.00 75.54 188 GLU A CA 1
ATOM 1517 C C . GLU A 1 263 ? 131.283 110.668 122.344 1.00 75.54 188 GLU A C 1
ATOM 1518 O O . GLU A 1 263 ? 130.109 110.887 122.657 1.00 75.54 188 GLU A O 1
ATOM 1524 N N . LEU A 1 264 ? 131.654 110.310 121.118 1.00 70.57 189 LEU A N 1
ATOM 1525 C CA . LEU A 1 264 ? 130.696 110.153 120.030 1.00 70.57 189 LEU A CA 1
ATOM 1526 C C . LEU A 1 264 ? 130.013 108.800 120.172 1.00 70.57 189 LEU A C 1
ATOM 1527 O O . LEU A 1 264 ? 130.660 107.755 120.054 1.00 70.57 189 LEU A O 1
ATOM 1532 N N . LEU A 1 265 ? 128.704 108.816 120.425 1.00 70.05 190 LEU A N 1
ATOM 1533 C CA . LEU A 1 265 ? 127.971 107.561 120.526 1.00 70.05 190 LEU A CA 1
ATOM 1534 C C . LEU A 1 265 ? 127.558 107.051 119.151 1.00 70.05 190 LEU A C 1
ATOM 1535 O O . LEU A 1 265 ? 127.934 105.940 118.762 1.00 70.05 190 LEU A O 1
ATOM 1540 N N . GLU A 1 266 ? 126.802 107.845 118.392 1.00 71.46 191 GLU A N 1
ATOM 1541 C CA . GLU A 1 266 ? 126.388 107.378 117.069 1.00 71.46 191 GLU A CA 1
ATOM 1542 C C . GLU A 1 266 ? 125.957 108.550 116.196 1.00 71.46 191 GLU A C 1
ATOM 1543 O O . GLU A 1 266 ? 125.774 109.675 116.669 1.00 71.46 191 GLU A O 1
ATOM 1549 N N . VAL A 1 267 ? 125.809 108.263 114.900 1.00 68.61 192 VAL A N 1
ATOM 1550 C CA . VAL A 1 267 ? 125.313 109.207 113.898 1.00 68.61 192 VAL A CA 1
ATOM 1551 C C . VAL A 1 267 ? 124.292 108.463 113.044 1.00 68.61 192 VAL A C 1
ATOM 1552 O O . VAL A 1 267 ? 124.668 107.659 112.185 1.00 68.61 192 VAL A O 1
ATOM 1556 N N . PHE A 1 268 ? 123.007 108.744 113.257 1.00 67.22 193 PHE A N 1
ATOM 1557 C CA . PHE A 1 268 ? 121.924 107.998 112.621 1.00 67.22 193 PHE A CA 1
ATOM 1558 C C . PHE A 1 268 ? 121.290 108.810 111.500 1.00 67.22 193 PHE A C 1
ATOM 1559 O O . PHE A 1 268 ? 120.790 109.913 111.760 1.00 67.22 193 PHE A O 1
ATOM 1567 N N . PRO A 1 269 ? 121.282 108.330 110.258 1.00 65.26 194 PRO A N 1
ATOM 1568 C CA . PRO A 1 269 ? 120.669 109.087 109.163 1.00 65.26 194 PRO A CA 1
ATOM 1569 C C . PRO A 1 269 ? 119.211 108.725 108.916 1.00 65.26 194 PRO A C 1
ATOM 1570 O O . PRO A 1 269 ? 118.756 107.613 109.188 1.00 65.26 194 PRO A O 1
ATOM 1574 N N . GLN A 1 270 ? 118.476 109.700 108.378 1.00 67.17 195 GLN A N 1
ATOM 1575 C CA . GLN A 1 270 ? 117.056 109.523 108.089 1.00 67.17 195 GLN A CA 1
ATOM 1576 C C . GLN A 1 270 ? 116.641 110.483 106.981 1.00 67.17 195 GLN A C 1
ATOM 1577 O O . GLN A 1 270 ? 117.003 111.660 107.015 1.00 67.17 195 GLN A O 1
ATOM 1583 N N . PHE A 1 271 ? 115.874 109.987 106.015 1.00 64.84 196 PHE A N 1
ATOM 1584 C CA . PHE A 1 271 ? 115.403 110.807 104.907 1.00 64.84 196 PHE A CA 1
ATOM 1585 C C . PHE A 1 271 ? 114.005 111.342 105.196 1.00 64.84 196 PHE A C 1
ATOM 1586 O O . PHE A 1 271 ? 113.183 110.672 105.826 1.00 64.84 196 PHE A O 1
ATOM 1594 N N . LYS A 1 272 ? 113.737 112.560 104.725 1.00 68.32 197 LYS A N 1
ATOM 1595 C CA . LYS A 1 272 ? 112.442 113.183 104.961 1.00 68.32 197 LYS A CA 1
ATOM 1596 C C . LYS A 1 272 ? 112.115 114.139 103.821 1.00 68.32 197 LYS A C 1
ATOM 1597 O O . LYS A 1 272 ? 112.995 114.580 103.076 1.00 68.32 197 LYS A O 1
ATOM 1603 N N . GLU A 1 273 ? 110.826 114.449 103.691 1.00 67.49 198 GLU A N 1
ATOM 1604 C CA . GLU A 1 273 ? 110.322 115.409 102.713 1.00 67.49 198 GLU A CA 1
ATOM 1605 C C . GLU A 1 273 ? 109.779 116.612 103.480 1.00 67.49 198 GLU A C 1
ATOM 1606 O O . GLU A 1 273 ? 108.706 116.543 104.086 1.00 67.49 198 GLU A O 1
ATOM 1612 N N . PHE A 1 274 ? 110.451 117.751 103.374 1.00 69.41 199 PHE A N 1
ATOM 1613 C CA . PHE A 1 274 ? 110.072 118.955 104.113 1.00 69.41 199 PHE A CA 1
ATOM 1614 C C . PHE A 1 274 ? 109.222 119.930 103.330 1.00 69.41 199 PHE A C 1
ATOM 1615 O O . PHE A 1 274 ? 109.420 120.089 102.135 1.00 69.41 199 PHE A O 1
ATOM 1623 N N . SER A 1 275 ? 108.303 120.615 104.003 1.00 73.13 200 SER A N 1
ATOM 1624 C CA . SER A 1 275 ? 107.426 121.579 103.353 1.00 73.13 200 SER A CA 1
ATOM 1625 C C . SER A 1 275 ? 106.748 122.466 104.377 1.00 73.13 200 SER A C 1
ATOM 1626 O O . SER A 1 275 ? 105.911 121.988 105.131 1.00 73.13 200 SER A O 1
ATOM 1629 N N . ILE A 1 276 ? 107.091 123.751 104.424 1.00 74.41 201 ILE A N 1
ATOM 1630 C CA . ILE A 1 276 ? 106.401 124.671 105.327 1.00 74.41 201 ILE A CA 1
ATOM 1631 C C . ILE A 1 276 ? 105.097 124.999 104.665 1.00 74.41 201 ILE A C 1
ATOM 1632 O O . ILE A 1 276 ? 104.034 124.595 105.127 1.00 74.41 201 ILE A O 1
ATOM 1637 N N . ASP A 1 277 ? 105.174 125.702 103.540 1.00 79.61 202 ASP A N 1
ATOM 1638 C CA . ASP A 1 277 ? 103.980 126.015 102.767 1.00 79.61 202 ASP A CA 1
ATOM 1639 C C . ASP A 1 277 ? 103.677 124.882 101.813 1.00 79.61 202 ASP A C 1
ATOM 1640 O O . ASP A 1 277 ? 104.589 124.247 101.294 1.00 79.61 202 ASP A O 1
ATOM 1645 N N . ILE A 1 278 ? 102.409 124.620 101.544 1.00 78.60 203 ILE A N 1
ATOM 1646 C CA . ILE A 1 278 ? 102.016 123.469 100.719 1.00 78.60 203 ILE A CA 1
ATOM 1647 C C . ILE A 1 278 ? 102.697 123.248 99.373 1.00 78.60 203 ILE A C 1
ATOM 1648 O O . ILE A 1 278 ? 103.236 122.170 99.130 1.00 78.60 203 ILE A O 1
ATOM 1653 N N . SER A 1 279 ? 102.688 124.265 98.517 1.00 76.77 204 SER A N 1
ATOM 1654 C CA . SER A 1 279 ? 103.216 124.144 97.141 1.00 76.77 204 SER A CA 1
ATOM 1655 C C . SER A 1 279 ? 104.663 123.737 96.878 1.00 76.77 204 SER A C 1
ATOM 1656 O O . SER A 1 279 ? 105.002 123.426 95.740 1.00 76.77 204 SER A O 1
ATOM 1659 N N . ASN A 1 280 ? 105.519 123.729 97.886 1.00 73.02 205 ASN A N 1
ATOM 1660 C CA . ASN A 1 280 ? 106.913 123.452 97.629 1.00 73.02 205 ASN A CA 1
ATOM 1661 C C . ASN A 1 280 ? 107.397 122.373 98.557 1.00 73.02 205 ASN A C 1
ATOM 1662 O O . ASN A 1 280 ? 107.248 122.491 99.765 1.00 73.02 205 ASN A O 1
ATOM 1667 N N . SER A 1 281 ? 107.981 121.323 98.003 1.00 64.65 206 SER A N 1
ATOM 1668 C CA . SER A 1 281 ? 108.478 120.220 98.812 1.00 64.65 206 SER A CA 1
ATOM 1669 C C . SER A 1 281 ? 109.947 119.991 98.496 1.00 64.65 206 SER A C 1
ATOM 1670 O O . SER A 1 281 ? 110.354 120.029 97.332 1.00 64.65 206 SER A O 1
ATOM 1673 N N . TYR A 1 282 ? 110.737 119.751 99.537 1.00 61.42 207 TYR A N 1
ATOM 1674 C CA . TYR A 1 282 ? 112.178 119.612 99.415 1.00 61.42 207 TYR A CA 1
ATOM 1675 C C . TYR A 1 282 ? 112.630 118.311 100.063 1.00 61.42 207 TYR A C 1
ATOM 1676 O O . TYR A 1 282 ? 111.979 117.793 100.972 1.00 61.42 207 TYR A O 1
ATOM 1685 N N . ALA A 1 283 ? 113.749 117.779 99.582 1.00 61.79 208 ALA A N 1
ATOM 1686 C CA . ALA A 1 283 ? 114.331 116.572 100.150 1.00 61.79 208 ALA A CA 1
ATOM 1687 C C . ALA A 1 283 ? 115.345 116.941 101.222 1.00 61.79 208 ALA A C 1
ATOM 1688 O O . ALA A 1 283 ? 116.175 117.833 101.026 1.00 61.79 208 ALA A O 1
ATOM 1690 N N . GLU A 1 284 ? 115.276 116.253 102.361 1.00 65.68 209 GLU A N 1
ATOM 1691 C CA . GLU A 1 284 ? 116.172 116.523 103.474 1.00 65.68 209 GLU A CA 1
ATOM 1692 C C . GLU A 1 284 ? 116.754 115.219 103.990 1.00 65.68 209 GLU A C 1
ATOM 1693 O O . GLU A 1 284 ? 116.060 114.199 104.050 1.00 65.68 209 GLU A O 1
ATOM 1699 N N . MET A 1 285 ? 118.031 115.258 104.361 1.00 61.33 210 MET A N 1
ATOM 1700 C CA . MET A 1 285 ? 118.708 114.123 104.978 1.00 61.33 210 MET A CA 1
ATOM 1701 C C . MET A 1 285 ? 119.191 114.570 106.351 1.00 61.33 210 MET A C 1
ATOM 1702 O O . MET A 1 285 ? 120.077 115.423 106.452 1.00 61.33 210 MET A O 1
ATOM 1707 N N . LYS A 1 286 ? 118.603 114.010 107.401 1.00 62.03 211 LYS A N 1
ATOM 1708 C CA . LYS A 1 286 ? 118.880 114.418 108.770 1.00 62.03 211 LYS A CA 1
ATOM 1709 C C . LYS A 1 286 ? 119.789 113.389 109.427 1.00 62.03 211 LYS A C 1
ATOM 1710 O O . LYS A 1 286 ? 119.469 112.197 109.449 1.00 62.03 211 LYS A O 1
ATOM 1716 N N . PHE A 1 287 ? 120.916 113.852 109.956 1.00 61.90 212 PHE A N 1
ATOM 1717 C CA . PHE A 1 287 ? 121.840 113.027 110.722 1.00 61.90 212 PHE A CA 1
ATOM 1718 C C . PHE A 1 287 ? 121.681 113.406 112.187 1.00 61.90 212 PHE A C 1
ATOM 1719 O O . PHE A 1 287 ? 121.974 114.543 112.574 1.00 61.90 212 PHE A O 1
ATOM 1727 N N . TYR A 1 288 ? 121.199 112.465 112.992 1.00 67.14 213 TYR A N 1
ATOM 1728 C CA . TYR A 1 288 ? 121.105 112.639 114.435 1.00 67.14 213 TYR A CA 1
ATOM 1729 C C . TYR A 1 288 ? 122.438 112.225 115.042 1.00 67.14 213 TYR A C 1
ATOM 1730 O O . TYR A 1 288 ? 122.810 111.049 114.995 1.00 67.14 213 TYR A O 1
ATOM 1739 N N . VAL A 1 289 ? 123.160 113.191 115.595 1.00 67.43 214 VAL A N 1
ATOM 1740 C CA . VAL A 1 289 ? 124.439 112.951 116.246 1.00 67.43 214 VAL A CA 1
ATOM 1741 C C . VAL A 1 289 ? 124.183 112.835 117.740 1.00 67.43 214 VAL A C 1
ATOM 1742 O O . VAL A 1 289 ? 123.765 113.805 118.385 1.00 67.43 214 VAL A O 1
ATOM 1746 N N . ILE A 1 290 ? 124.422 111.649 118.289 1.00 68.53 215 ILE A N 1
ATOM 1747 C CA . ILE A 1 290 ? 124.245 111.379 119.709 1.00 68.53 215 ILE A CA 1
ATOM 1748 C C . ILE A 1 290 ? 125.629 111.254 120.324 1.00 68.53 215 ILE A C 1
ATOM 1749 O O . ILE A 1 290 ? 126.438 110.424 119.883 1.00 68.53 215 ILE A O 1
ATOM 1754 N N . ILE A 1 291 ? 125.894 112.088 121.335 1.00 69.70 216 ILE A N 1
ATOM 1755 C CA . ILE A 1 291 ? 127.177 112.158 122.020 1.00 69.70 216 ILE A CA 1
ATOM 1756 C C . ILE A 1 291 ? 126.938 112.120 123.524 1.00 69.70 216 ILE A C 1
ATOM 1757 O O . ILE A 1 291 ? 125.839 112.392 124.010 1.00 69.70 216 ILE A O 1
ATOM 1762 N N . ARG A 1 292 ? 127.994 111.785 124.264 1.00 72.91 217 ARG A N 1
ATOM 1763 C CA . ARG A 1 292 ? 127.921 111.636 125.710 1.00 72.91 217 ARG A CA 1
ATOM 1764 C C . ARG A 1 292 ? 129.104 112.332 126.369 1.00 72.91 217 ARG A C 1
ATOM 1765 O O . ARG A 1 292 ? 130.237 112.261 125.886 1.00 72.91 217 ARG A O 1
ATOM 1773 N N . ARG A 1 293 ? 128.828 113.004 127.484 1.00 80.06 218 ARG A N 1
ATOM 1774 C CA . ARG A 1 293 ? 129.838 113.733 128.236 1.00 80.06 218 ARG A CA 1
ATOM 1775 C C . ARG A 1 293 ? 130.568 112.809 129.205 1.00 80.06 218 ARG A C 1
ATOM 1776 O O . ARG A 1 293 ? 129.975 111.906 129.800 1.00 80.06 218 ARG A O 1
ATOM 1784 N N . ARG A 1 294 ? 131.873 113.045 129.356 1.00 84.92 219 ARG A N 1
ATOM 1785 C CA . ARG A 1 294 ? 132.684 112.316 130.319 1.00 84.92 219 ARG A CA 1
ATOM 1786 C C . ARG A 1 294 ? 132.616 113.027 131.662 1.00 84.92 219 ARG A C 1
ATOM 1787 O O . ARG A 1 294 ? 133.050 114.184 131.760 1.00 84.92 219 ARG A O 1
ATOM 1795 N N . PRO A 1 295 ? 132.094 112.392 132.715 1.00 91.27 220 PRO A N 1
ATOM 1796 C CA . PRO A 1 295 ? 131.899 113.113 133.983 1.00 91.27 220 PRO A CA 1
ATOM 1797 C C . PRO A 1 295 ? 133.166 113.281 134.803 1.00 91.27 220 PRO A C 1
ATOM 1798 O O . PRO A 1 295 ? 133.199 114.157 135.678 1.00 91.27 220 PRO A O 1
ATOM 1802 N N . LEU A 1 296 ? 134.209 112.488 134.542 1.00 98.33 221 LEU A N 1
ATOM 1803 C CA . LEU A 1 296 ? 135.415 112.520 135.365 1.00 98.33 221 LEU A CA 1
ATOM 1804 C C . LEU A 1 296 ? 136.112 113.874 135.325 1.00 98.33 221 LEU A C 1
ATOM 1805 O O . LEU A 1 296 ? 136.893 114.185 136.232 1.00 98.33 221 LEU A O 1
ATOM 1810 N N . PHE A 1 297 ? 135.843 114.686 134.301 1.00 101.65 222 PHE A N 1
ATOM 1811 C CA . PHE A 1 297 ? 136.400 116.034 134.255 1.00 101.65 222 PHE A CA 1
ATOM 1812 C C . PHE A 1 297 ? 135.886 116.882 135.413 1.00 101.65 222 PHE A C 1
ATOM 1813 O O . PHE A 1 297 ? 136.631 117.690 135.979 1.00 101.65 222 PHE A O 1
ATOM 1821 N N . TYR A 1 298 ? 134.615 116.715 135.777 1.00 102.83 223 TYR A N 1
ATOM 1822 C CA . TYR A 1 298 ? 134.000 117.489 136.847 1.00 102.83 223 TYR A CA 1
ATOM 1823 C C . TYR A 1 298 ? 133.858 116.701 138.142 1.00 102.83 223 TYR A C 1
ATOM 1824 O O . TYR A 1 298 ? 133.175 117.162 139.062 1.00 102.83 223 TYR A O 1
ATOM 1833 N N . ALA A 1 299 ? 134.479 115.527 138.237 1.00 108.63 224 ALA A N 1
ATOM 1834 C CA . ALA A 1 299 ? 134.336 114.688 139.420 1.00 108.63 224 ALA A CA 1
ATOM 1835 C C . ALA A 1 299 ? 135.220 115.125 140.580 1.00 108.63 224 ALA A C 1
ATOM 1836 O O . ALA A 1 299 ? 135.011 114.655 141.704 1.00 108.63 224 ALA A O 1
ATOM 1838 N N . VAL A 1 300 ? 136.195 116.002 140.346 1.00 111.43 225 VAL A N 1
ATOM 1839 C CA . VAL A 1 300 ? 137.107 116.425 141.403 1.00 111.43 225 VAL A CA 1
ATOM 1840 C C . VAL A 1 300 ? 136.928 117.911 141.683 1.00 111.43 225 VAL A C 1
ATOM 1841 O O . VAL A 1 300 ? 137.299 118.400 142.755 1.00 111.43 225 VAL A O 1
ATOM 1845 N N . SER A 1 301 ? 136.358 118.641 140.723 1.00 112.28 226 SER A N 1
ATOM 1846 C CA . SER A 1 301 ? 136.139 120.070 140.906 1.00 112.28 226 SER A CA 1
ATOM 1847 C C . SER A 1 301 ? 134.851 120.377 141.655 1.00 112.28 226 SER A C 1
ATOM 1848 O O . SER A 1 301 ? 134.642 121.531 142.043 1.00 112.28 226 SER A O 1
ATOM 1851 N N . LEU A 1 302 ? 133.988 119.383 141.863 1.00 112.67 227 LEU A N 1
ATOM 1852 C CA . LEU A 1 302 ? 132.703 119.589 142.512 1.00 112.67 227 LEU A CA 1
ATOM 1853 C C . LEU A 1 302 ? 132.490 118.731 143.750 1.00 112.67 227 LEU A C 1
ATOM 1854 O O . LEU A 1 302 ? 131.496 118.939 144.455 1.00 112.67 227 LEU A O 1
ATOM 1859 N N . LEU A 1 303 ? 133.377 117.781 144.038 1.00 114.63 228 LEU A N 1
ATOM 1860 C CA . LEU A 1 303 ? 133.161 116.813 145.106 1.00 114.63 228 LEU A CA 1
ATOM 1861 C C . LEU A 1 303 ? 134.121 116.975 146.275 1.00 114.63 228 LEU A C 1
ATOM 1862 O O . LEU A 1 303 ? 133.686 116.986 147.431 1.00 114.63 228 LEU A O 1
ATOM 1867 N N . LEU A 1 304 ? 135.423 117.086 146.005 1.00 118.48 229 LEU A N 1
ATOM 1868 C CA . LEU A 1 304 ? 136.406 117.182 147.085 1.00 118.48 229 LEU A CA 1
ATOM 1869 C C . LEU A 1 304 ? 136.232 118.414 147.969 1.00 118.48 229 LEU A C 1
ATOM 1870 O O . LEU A 1 304 ? 136.318 118.268 149.202 1.00 118.48 229 LEU A O 1
ATOM 1875 N N . PRO A 1 305 ? 136.031 119.635 147.446 1.00 118.49 230 PRO A N 1
ATOM 1876 C CA . PRO A 1 305 ? 135.806 120.763 148.368 1.00 118.49 230 PRO A CA 1
ATOM 1877 C C . PRO A 1 305 ? 134.576 120.594 149.243 1.00 118.49 230 PRO A C 1
ATOM 1878 O O . PRO A 1 305 ? 134.597 120.994 150.414 1.00 118.49 230 PRO A O 1
ATOM 1882 N N . SER A 1 306 ? 133.512 119.988 148.713 1.00 118.08 231 SER A N 1
ATOM 1883 C CA . SER A 1 306 ? 132.301 119.792 149.504 1.00 118.08 231 SER A CA 1
ATOM 1884 C C . SER A 1 306 ? 132.558 118.862 150.684 1.00 118.08 231 SER A C 1
ATOM 1885 O O . SER A 1 306 ? 132.179 119.165 151.821 1.00 118.08 231 SER A O 1
ATOM 1888 N N . ILE A 1 307 ? 133.221 117.730 150.437 1.00 118.65 232 ILE A N 1
ATOM 1889 C CA . ILE A 1 307 ? 133.484 116.786 151.519 1.00 118.65 232 ILE A CA 1
ATOM 1890 C C . ILE A 1 307 ? 134.518 117.354 152.487 1.00 118.65 232 ILE A C 1
ATOM 1891 O O . ILE A 1 307 ? 134.473 117.080 153.692 1.00 118.65 232 ILE A O 1
ATOM 1896 N N . PHE A 1 308 ? 135.449 118.174 151.988 1.00 118.73 233 PHE A N 1
ATOM 1897 C CA . PHE A 1 308 ? 136.401 118.844 152.869 1.00 118.73 233 PHE A CA 1
ATOM 1898 C C . PHE A 1 308 ? 135.688 119.797 153.823 1.00 118.73 233 PHE A C 1
ATOM 1899 O O . PHE A 1 308 ? 135.972 119.829 155.029 1.00 118.73 233 PHE A O 1
ATOM 1907 N N . LEU A 1 309 ? 134.744 120.578 153.299 1.00 116.29 234 LEU A N 1
ATOM 1908 C CA . LEU A 1 309 ? 134.010 121.504 154.152 1.00 116.29 234 LEU A CA 1
ATOM 1909 C C . LEU A 1 309 ? 133.094 120.757 155.115 1.00 116.29 234 LEU A C 1
ATOM 1910 O O . LEU A 1 309 ? 132.933 121.165 156.272 1.00 116.29 234 LEU A O 1
ATOM 1915 N N . MET A 1 310 ? 132.521 119.633 154.675 1.00 116.59 235 MET A N 1
ATOM 1916 C CA . MET A 1 310 ? 131.727 118.813 155.587 1.00 116.59 235 MET A CA 1
ATOM 1917 C C . MET A 1 310 ? 132.576 118.246 156.720 1.00 116.59 235 MET A C 1
ATOM 1918 O O . MET A 1 310 ? 132.145 118.237 157.879 1.00 116.59 235 MET A O 1
ATOM 1923 N N . VAL A 1 311 ? 133.786 117.768 156.416 1.00 115.64 236 VAL A N 1
ATOM 1924 C CA . VAL A 1 311 ? 134.591 117.145 157.463 1.00 115.64 236 VAL A CA 1
ATOM 1925 C C . VAL A 1 311 ? 135.136 118.197 158.427 1.00 115.64 236 VAL A C 1
ATOM 1926 O O . VAL A 1 311 ? 135.257 117.941 159.632 1.00 115.64 236 VAL A O 1
ATOM 1930 N N . VAL A 1 312 ? 135.446 119.404 157.936 1.00 115.32 237 VAL A N 1
ATOM 1931 C CA . VAL A 1 312 ? 135.872 120.440 158.876 1.00 115.32 237 VAL A CA 1
ATOM 1932 C C . VAL A 1 312 ? 134.688 120.925 159.710 1.00 115.32 237 VAL A C 1
ATOM 1933 O O . VAL A 1 312 ? 134.846 121.269 160.888 1.00 115.32 237 VAL A O 1
ATOM 1937 N N . ASP A 1 313 ? 133.478 120.920 159.139 1.00 116.39 238 ASP A N 1
ATOM 1938 C CA . ASP A 1 313 ? 132.291 121.194 159.944 1.00 116.39 238 ASP A CA 1
ATOM 1939 C C . ASP A 1 313 ? 132.117 120.148 161.037 1.00 116.39 238 ASP A C 1
ATOM 1940 O O . ASP A 1 313 ? 131.762 120.477 162.175 1.00 116.39 238 ASP A O 1
ATOM 1945 N N . ILE A 1 314 ? 132.354 118.878 160.703 1.00 114.54 239 ILE A N 1
ATOM 1946 C CA . ILE A 1 314 ? 132.221 117.804 161.684 1.00 114.54 239 ILE A CA 1
ATOM 1947 C C . ILE A 1 314 ? 133.243 117.975 162.803 1.00 114.54 239 ILE A C 1
ATOM 1948 O O . ILE A 1 314 ? 132.918 117.848 163.990 1.00 114.54 239 ILE A O 1
ATOM 1953 N N . VAL A 1 315 ? 134.494 118.279 162.443 1.00 113.94 240 VAL A N 1
ATOM 1954 C CA . VAL A 1 315 ? 135.526 118.425 163.465 1.00 113.94 240 VAL A CA 1
ATOM 1955 C C . VAL A 1 315 ? 135.346 119.717 164.259 1.00 113.94 240 VAL A C 1
ATOM 1956 O O . VAL A 1 315 ? 135.895 119.845 165.360 1.00 113.94 240 VAL A O 1
ATOM 1960 N N . GLY A 1 316 ? 134.577 120.679 163.739 1.00 113.34 241 GLY A N 1
ATOM 1961 C CA . GLY A 1 316 ? 134.328 121.898 164.490 1.00 113.34 241 GLY A CA 1
ATOM 1962 C C . GLY A 1 316 ? 133.453 121.697 165.713 1.00 113.34 241 GLY A C 1
ATOM 1963 O O . GLY A 1 316 ? 133.469 122.521 166.631 1.00 113.34 241 GLY A O 1
ATOM 1964 N N . PHE A 1 317 ? 132.677 120.610 165.747 1.00 114.90 242 PHE A N 1
ATOM 1965 C CA . PHE A 1 317 ? 131.814 120.346 166.896 1.00 114.90 242 PHE A CA 1
ATOM 1966 C C . PHE A 1 317 ? 132.589 119.934 168.140 1.00 114.90 242 PHE A C 1
ATOM 1967 O O . PHE A 1 317 ? 132.012 119.914 169.232 1.00 114.90 242 PHE A O 1
ATOM 1975 N N . CYS A 1 318 ? 133.873 119.598 168.008 1.00 116.79 243 CYS A N 1
ATOM 1976 C CA . CYS A 1 318 ? 134.644 119.180 169.172 1.00 116.79 243 CYS A CA 1
ATOM 1977 C C . CYS A 1 318 ? 134.935 120.335 170.123 1.00 116.79 243 CYS A C 1
ATOM 1978 O O . CYS A 1 318 ? 135.330 120.092 171.267 1.00 116.79 243 CYS A O 1
ATOM 1981 N N . LEU A 1 319 ? 134.755 121.574 169.678 1.00 114.82 244 LEU A N 1
ATOM 1982 C CA . LEU A 1 319 ? 134.947 122.713 170.562 1.00 114.82 244 LEU A CA 1
ATOM 1983 C C . LEU A 1 319 ? 133.843 122.747 171.616 1.00 114.82 244 LEU A C 1
ATOM 1984 O O . LEU A 1 319 ? 132.683 122.442 171.311 1.00 114.82 244 LEU A O 1
ATOM 1989 N N . PRO A 1 320 ? 134.165 123.094 172.865 1.00 114.11 245 PRO A N 1
ATOM 1990 C CA . PRO A 1 320 ? 133.116 123.237 173.871 1.00 114.11 245 PRO A CA 1
ATOM 1991 C C . PRO A 1 320 ? 132.201 124.400 173.533 1.00 114.11 245 PRO A C 1
ATOM 1992 O O . PRO A 1 320 ? 132.641 125.404 172.946 1.00 114.11 245 PRO A O 1
ATOM 1996 N N . PRO A 1 321 ? 130.911 124.304 173.869 1.00 114.44 246 PRO A N 1
ATOM 1997 C CA . PRO A 1 321 ? 129.977 125.387 173.517 1.00 114.44 246 PRO A CA 1
ATOM 1998 C C . PRO A 1 321 ? 130.289 126.716 174.182 1.00 114.44 246 PRO A C 1
ATOM 1999 O O . PRO A 1 321 ? 130.002 127.770 173.600 1.00 114.44 246 PRO A O 1
ATOM 2003 N N . ASP A 1 322 ? 130.866 126.705 175.381 1.00 116.03 247 ASP A N 1
ATOM 2004 C CA . ASP A 1 322 ? 131.142 127.927 176.124 1.00 116.03 247 ASP A CA 1
ATOM 2005 C C . ASP A 1 322 ? 132.540 128.476 175.868 1.00 116.03 247 ASP A C 1
ATOM 2006 O O . ASP A 1 322 ? 132.957 129.413 176.556 1.00 116.03 247 ASP A O 1
ATOM 2011 N N . SER A 1 323 ? 133.274 127.908 174.908 1.00 116.34 248 SER A N 1
ATOM 2012 C CA . SER A 1 323 ? 134.621 128.392 174.619 1.00 116.34 248 SER A CA 1
ATOM 2013 C C . SER A 1 323 ? 134.595 129.816 174.077 1.00 116.34 248 SER A C 1
ATOM 2014 O O . SER A 1 323 ? 135.435 130.645 174.446 1.00 116.34 248 SER A O 1
ATOM 2017 N N . GLY A 1 324 ? 133.638 130.120 173.202 1.00 118.23 249 GLY A N 1
ATOM 2018 C CA . GLY A 1 324 ? 133.435 131.457 172.686 1.00 118.23 249 GLY A CA 1
ATOM 2019 C C . GLY A 1 324 ? 133.802 131.642 171.229 1.00 118.23 249 GLY A C 1
ATOM 2020 O O . GLY A 1 324 ? 133.273 132.559 170.587 1.00 118.23 249 GLY A O 1
ATOM 2021 N N . GLU A 1 325 ? 134.685 130.808 170.685 1.00 119.05 250 GLU A N 1
ATOM 2022 C CA . GLU A 1 325 ? 135.078 130.906 169.285 1.00 119.05 250 GLU A CA 1
ATOM 2023 C C . GLU A 1 325 ? 134.322 129.943 168.382 1.00 119.05 250 GLU A C 1
ATOM 2024 O O . GLU A 1 325 ? 134.622 129.874 167.186 1.00 119.05 250 GLU A O 1
ATOM 2030 N N . ARG A 1 326 ? 133.360 129.191 168.923 1.00 115.54 251 ARG A N 1
ATOM 2031 C CA . ARG A 1 326 ? 132.575 128.281 168.095 1.00 115.54 251 ARG A CA 1
ATOM 2032 C C . ARG A 1 326 ? 131.727 129.044 167.084 1.00 115.54 251 ARG A C 1
ATOM 2033 O O . ARG A 1 326 ? 131.644 128.656 165.912 1.00 115.54 251 ARG A O 1
ATOM 2041 N N . VAL A 1 327 ? 131.097 130.138 167.520 1.00 114.72 252 VAL A N 1
ATOM 2042 C CA . VAL A 1 327 ? 130.255 130.930 166.626 1.00 114.72 252 VAL A CA 1
ATOM 2043 C C . VAL A 1 327 ? 131.091 131.561 165.521 1.00 114.72 252 VAL A C 1
ATOM 2044 O O . VAL A 1 327 ? 130.682 131.592 164.352 1.00 114.72 252 VAL A O 1
ATOM 2048 N N . SER A 1 328 ? 132.268 132.087 165.874 1.00 115.81 253 SER A N 1
ATOM 2049 C CA . SER A 1 328 ? 133.159 132.659 164.870 1.00 115.81 253 SER A CA 1
ATOM 2050 C C . SER A 1 328 ? 133.617 131.600 163.875 1.00 115.81 253 SER A C 1
ATOM 2051 O O . SER A 1 328 ? 133.672 131.855 162.666 1.00 115.81 253 SER A O 1
ATOM 2054 N N . PHE A 1 329 ? 133.935 130.401 164.369 1.00 115.35 254 PHE A N 1
ATOM 2055 C CA . PHE A 1 329 ? 134.316 129.298 163.493 1.00 115.35 254 PHE A CA 1
ATOM 2056 C C . PHE A 1 329 ? 133.197 128.970 162.511 1.00 115.35 254 PHE A C 1
ATOM 2057 O O . PHE A 1 329 ? 133.434 128.815 161.306 1.00 115.35 254 PHE A O 1
ATOM 2065 N N . LYS A 1 330 ? 131.961 128.884 163.009 1.00 114.49 255 LYS A N 1
ATOM 2066 C CA . LYS A 1 330 ? 130.848 128.499 162.148 1.00 114.49 255 LYS A CA 1
ATOM 2067 C C . LYS A 1 330 ? 130.531 129.581 161.123 1.00 114.49 255 LYS A C 1
ATOM 2068 O O . LYS A 1 330 ? 130.244 129.274 159.959 1.00 114.49 255 LYS A O 1
ATOM 2074 N N . ILE A 1 331 ? 130.578 130.853 161.527 1.00 116.49 256 ILE A N 1
ATOM 2075 C CA . ILE A 1 331 ? 130.276 131.918 160.575 1.00 116.49 256 ILE A CA 1
ATOM 2076 C C . ILE A 1 331 ? 131.388 132.042 159.536 1.00 116.49 256 ILE A C 1
ATOM 2077 O O . ILE A 1 331 ? 131.122 132.322 158.360 1.00 116.49 256 ILE A O 1
ATOM 2082 N N . THR A 1 332 ? 132.644 131.805 159.934 1.00 117.37 257 THR A N 1
ATOM 2083 C CA . THR A 1 332 ? 133.733 131.796 158.963 1.00 117.37 257 THR A CA 1
ATOM 2084 C C . THR A 1 332 ? 133.570 130.653 157.969 1.00 117.37 257 THR A C 1
ATOM 2085 O O . THR A 1 332 ? 133.796 130.827 156.764 1.00 117.37 257 THR A O 1
ATOM 2089 N N . LEU A 1 333 ? 133.164 129.477 158.456 1.00 117.54 258 LEU A N 1
ATOM 2090 C CA . LEU A 1 333 ? 132.932 128.347 157.562 1.00 117.54 258 LEU A CA 1
ATOM 2091 C C . LEU A 1 333 ? 131.787 128.631 156.596 1.00 117.54 258 LEU A C 1
ATOM 2092 O O . LEU A 1 333 ? 131.863 128.285 155.410 1.00 117.54 258 LEU A O 1
ATOM 2097 N N . LEU A 1 334 ? 130.715 129.257 157.088 1.00 118.65 259 LEU A N 1
ATOM 2098 C CA . LEU A 1 334 ? 129.595 129.607 156.219 1.00 118.65 259 LEU A CA 1
ATOM 2099 C C . LEU A 1 334 ? 130.009 130.627 155.165 1.00 118.65 259 LEU A C 1
ATOM 2100 O O . LEU A 1 334 ? 129.599 130.528 154.001 1.00 118.65 259 LEU A O 1
ATOM 2105 N N . LEU A 1 335 ? 130.820 131.615 155.553 1.00 118.81 260 LEU A N 1
ATOM 2106 C CA . LEU A 1 335 ? 131.322 132.588 154.588 1.00 118.81 260 LEU A CA 1
ATOM 2107 C C . LEU A 1 335 ? 132.185 131.916 153.527 1.00 118.81 260 LEU A C 1
ATOM 2108 O O . LEU A 1 335 ? 132.078 132.233 152.334 1.00 118.81 260 LEU A O 1
ATOM 2113 N N . GLY A 1 336 ? 133.044 130.983 153.942 1.00 119.52 261 GLY A N 1
ATOM 2114 C CA . GLY A 1 336 ? 133.857 130.258 152.978 1.00 119.52 261 GLY A CA 1
ATOM 2115 C C . GLY A 1 336 ? 133.025 129.429 152.018 1.00 119.52 261 GLY A C 1
ATOM 2116 O O . GLY A 1 336 ? 133.305 129.386 150.817 1.00 119.52 261 GLY A O 1
ATOM 2117 N N . TYR A 1 337 ? 131.987 128.763 152.532 1.00 120.30 262 TYR A N 1
ATOM 2118 C CA . TYR A 1 337 ? 131.118 127.974 151.664 1.00 120.30 262 TYR A CA 1
ATOM 2119 C C . TYR A 1 337 ? 130.355 128.863 150.688 1.00 120.30 262 TYR A C 1
ATOM 2120 O O . TYR A 1 337 ? 130.152 128.491 149.525 1.00 120.30 262 TYR A O 1
ATOM 2129 N N . SER A 1 338 ? 129.911 130.036 151.149 1.00 121.36 263 SER A N 1
ATOM 2130 C CA . SER A 1 338 ? 129.237 130.975 150.256 1.00 121.36 263 SER A CA 1
ATOM 2131 C C . SER A 1 338 ? 130.174 131.458 149.156 1.00 121.36 263 SER A C 1
ATOM 2132 O O . SER A 1 338 ? 129.780 131.542 147.985 1.00 121.36 263 SER A O 1
ATOM 2135 N N . VAL A 1 339 ? 131.422 131.771 149.516 1.00 122.98 264 VAL A N 1
ATOM 2136 C CA . VAL A 1 339 ? 132.408 132.180 148.519 1.00 122.98 264 VAL A CA 1
ATOM 2137 C C . VAL A 1 339 ? 132.634 131.062 147.509 1.00 122.98 264 VAL A C 1
ATOM 2138 O O . VAL A 1 339 ? 132.698 131.305 146.296 1.00 122.98 264 VAL A O 1
ATOM 2142 N N . PHE A 1 340 ? 132.735 129.820 147.991 1.00 125.23 265 PHE A N 1
ATOM 2143 C CA . PHE A 1 340 ? 132.903 128.679 147.095 1.00 125.23 265 PHE A CA 1
ATOM 2144 C C . PHE A 1 340 ? 131.738 128.546 146.123 1.00 125.23 265 PHE A C 1
ATOM 2145 O O . PHE A 1 340 ? 131.944 128.393 144.914 1.00 125.23 265 PHE A O 1
ATOM 2153 N N . LEU A 1 341 ? 130.505 128.577 146.633 1.00 125.75 266 LEU A N 1
ATOM 2154 C CA . LEU A 1 341 ? 129.362 128.374 145.748 1.00 125.75 266 LEU A CA 1
ATOM 2155 C C . LEU A 1 341 ? 129.247 129.504 144.732 1.00 125.75 266 LEU A C 1
ATOM 2156 O O . LEU A 1 341 ? 128.932 129.260 143.562 1.00 125.75 266 LEU A O 1
ATOM 2161 N N . ILE A 1 342 ? 129.524 130.742 145.152 1.00 127.80 267 ILE A N 1
ATOM 2162 C CA . ILE A 1 342 ? 129.464 131.868 144.223 1.00 127.80 267 ILE A CA 1
ATOM 2163 C C . ILE A 1 342 ? 130.534 131.730 143.144 1.00 127.80 267 ILE A C 1
ATOM 2164 O O . ILE A 1 342 ? 130.271 131.946 141.955 1.00 127.80 267 ILE A O 1
ATOM 2169 N N . ILE A 1 343 ? 131.752 131.347 143.537 1.00 129.67 268 ILE A N 1
ATOM 2170 C CA . ILE A 1 343 ? 132.843 131.279 142.573 1.00 129.67 268 ILE A CA 1
ATOM 2171 C C . ILE A 1 343 ? 132.757 130.036 141.692 1.00 129.67 268 ILE A C 1
ATOM 2172 O O . ILE A 1 343 ? 133.434 129.966 140.660 1.00 129.67 268 ILE A O 1
ATOM 2177 N N . VAL A 1 344 ? 131.945 129.046 142.067 1.00 131.46 269 VAL A N 1
ATOM 2178 C CA . VAL A 1 344 ? 131.799 127.843 141.252 1.00 131.46 269 VAL A CA 1
ATOM 2179 C C . VAL A 1 344 ? 130.548 127.860 140.372 1.00 131.46 269 VAL A C 1
ATOM 2180 O O . VAL A 1 344 ? 130.582 127.303 139.262 1.00 131.46 269 VAL A O 1
ATOM 2184 N N . SER A 1 345 ? 129.471 128.533 140.797 1.00 132.79 270 SER A N 1
ATOM 2185 C CA . SER A 1 345 ? 128.211 128.474 140.057 1.00 132.79 270 SER A CA 1
ATOM 2186 C C . SER A 1 345 ? 128.332 129.040 138.645 1.00 132.79 270 SER A C 1
ATOM 2187 O O . SER A 1 345 ? 127.494 128.739 137.787 1.00 132.79 270 SER A O 1
ATOM 2190 N N . ASP A 1 346 ? 129.352 129.861 138.383 1.00 133.98 271 ASP A N 1
ATOM 2191 C CA . ASP A 1 346 ? 129.547 130.378 137.031 1.00 133.98 271 ASP A CA 1
ATOM 2192 C C . ASP A 1 346 ? 129.952 129.268 136.067 1.00 133.98 271 ASP A C 1
ATOM 2193 O O . ASP A 1 346 ? 129.520 129.254 134.908 1.00 133.98 271 ASP A O 1
ATOM 2198 N N . THR A 1 347 ? 130.780 128.327 136.527 1.00 131.87 272 THR A N 1
ATOM 2199 C CA . THR A 1 347 ? 131.262 127.250 135.670 1.00 131.87 272 THR A CA 1
ATOM 2200 C C . THR A 1 347 ? 130.210 126.179 135.414 1.00 131.87 272 THR A C 1
ATOM 2201 O O . THR A 1 347 ? 130.419 125.329 134.541 1.00 131.87 272 THR A O 1
ATOM 2205 N N . LEU A 1 348 ? 129.096 126.195 136.143 1.00 128.17 273 LEU A N 1
ATOM 2206 C CA . LEU A 1 348 ? 128.022 125.228 135.940 1.00 128.17 273 LEU A CA 1
ATOM 2207 C C . LEU A 1 348 ? 126.847 125.924 135.268 1.00 128.17 273 LEU A C 1
ATOM 2208 O O . LEU A 1 348 ? 126.137 126.708 135.917 1.00 128.17 273 LEU A O 1
ATOM 2213 N N . PRO A 1 349 ? 126.633 125.666 133.949 1.00 122.08 274 PRO A N 1
ATOM 2214 C CA . PRO A 1 349 ? 125.538 126.443 133.355 1.00 122.08 274 PRO A CA 1
ATOM 2215 C C . PRO A 1 349 ? 124.166 125.982 133.788 1.00 122.08 274 PRO A C 1
ATOM 2216 O O . PRO A 1 349 ? 124.001 124.833 134.199 1.00 122.08 274 PRO A O 1
ATOM 2220 N N . ALA A 1 350 ? 123.193 126.877 133.713 1.00 117.91 275 ALA A N 1
ATOM 2221 C CA . ALA A 1 350 ? 121.825 126.518 134.046 1.00 117.91 275 ALA A CA 1
ATOM 2222 C C . ALA A 1 350 ? 120.940 127.176 133.017 1.00 117.91 275 ALA A C 1
ATOM 2223 O O . ALA A 1 350 ? 120.734 128.389 133.052 1.00 117.91 275 ALA A O 1
ATOM 2225 N N . THR A 1 351 ? 120.418 126.386 132.092 1.00 113.02 276 THR A N 1
ATOM 2226 C CA . THR A 1 351 ? 119.619 126.937 131.010 1.00 113.02 276 THR A CA 1
ATOM 2227 C C . THR A 1 351 ? 118.374 126.099 130.772 1.00 113.02 276 THR A C 1
ATOM 2228 O O . THR A 1 351 ? 118.176 125.087 131.451 1.00 113.02 276 THR A O 1
ATOM 2232 N N . ALA A 1 352 ? 117.523 126.523 129.842 1.00 115.14 277 ALA A N 1
ATOM 2233 C CA . ALA A 1 352 ? 116.301 125.782 129.501 1.00 115.14 277 ALA A CA 1
ATOM 2234 C C . ALA A 1 352 ? 115.389 125.521 130.693 1.00 115.14 277 ALA A C 1
ATOM 2235 O O . ALA A 1 352 ? 114.998 126.458 131.391 1.00 115.14 277 ALA A O 1
ATOM 2237 N N . ILE A 1 353 ? 115.048 124.260 130.928 1.00 117.50 278 ILE A N 1
ATOM 2238 C CA . ILE A 1 353 ? 114.111 123.926 132.002 1.00 117.50 278 ILE A CA 1
ATOM 2239 C C . ILE A 1 353 ? 114.529 124.407 133.397 1.00 117.50 278 ILE A C 1
ATOM 2240 O O . ILE A 1 353 ? 113.677 124.586 134.265 1.00 117.50 278 ILE A O 1
ATOM 2245 N N . GLY A 1 354 ? 115.823 124.619 133.616 1.00 117.30 279 GLY A N 1
ATOM 2246 C CA . GLY A 1 354 ? 116.253 125.093 134.915 1.00 117.30 279 GLY A CA 1
ATOM 2247 C C . GLY A 1 354 ? 117.559 124.490 135.375 1.00 117.30 279 GLY A C 1
ATOM 2248 O O . GLY A 1 354 ? 118.264 123.843 134.598 1.00 117.30 279 GLY A O 1
ATOM 2249 N N . THR A 1 355 ? 117.885 124.691 136.645 1.00 113.50 280 THR A N 1
ATOM 2250 C CA . THR A 1 355 ? 119.140 124.189 137.182 1.00 113.50 280 THR A CA 1
ATOM 2251 C C . THR A 1 355 ? 119.162 122.678 137.304 1.00 113.50 280 THR A C 1
ATOM 2252 O O . THR A 1 355 ? 118.126 122.049 137.525 1.00 113.50 280 THR A O 1
ATOM 2256 N N . PRO A 1 356 ? 120.341 122.076 137.128 1.00 109.05 281 PRO A N 1
ATOM 2257 C CA . PRO A 1 356 ? 120.438 120.634 137.356 1.00 109.05 281 PRO A CA 1
ATOM 2258 C C . PRO A 1 356 ? 120.288 120.254 138.831 1.00 109.05 281 PRO A C 1
ATOM 2259 O O . PRO A 1 356 ? 120.260 121.132 139.687 1.00 109.05 281 PRO A O 1
ATOM 2263 N N . LEU A 1 357 ? 120.213 118.966 139.137 1.00 107.27 282 LEU A N 1
ATOM 2264 C CA . LEU A 1 357 ? 120.084 118.498 140.513 1.00 107.27 282 LEU A CA 1
ATOM 2265 C C . LEU A 1 357 ? 121.289 118.852 141.376 1.00 107.27 282 LEU A C 1
ATOM 2266 O O . LEU A 1 357 ? 121.205 118.735 142.605 1.00 107.27 282 LEU A O 1
ATOM 2271 N N . ILE A 1 358 ? 122.401 119.269 140.765 1.00 109.74 283 ILE A N 1
ATOM 2272 C CA . ILE A 1 358 ? 123.568 119.687 141.536 1.00 109.74 283 ILE A CA 1
ATOM 2273 C C . ILE A 1 358 ? 123.229 120.902 142.390 1.00 109.74 283 ILE A C 1
ATOM 2274 O O . ILE A 1 358 ? 123.663 121.011 143.544 1.00 109.74 283 ILE A O 1
ATOM 2279 N N . GLY A 1 359 ? 122.441 121.829 141.841 1.00 110.80 284 GLY A N 1
ATOM 2280 C CA . GLY A 1 359 ? 121.972 122.951 142.635 1.00 110.80 284 GLY A CA 1
ATOM 2281 C C . GLY A 1 359 ? 121.095 122.517 143.794 1.00 110.80 284 GLY A C 1
ATOM 2282 O O . GLY A 1 359 ? 121.157 123.094 144.881 1.00 110.80 284 GLY A O 1
ATOM 2283 N N . VAL A 1 360 ? 120.272 121.487 143.579 1.00 109.35 285 VAL A N 1
ATOM 2284 C CA . VAL A 1 360 ? 119.434 120.960 144.653 1.00 109.35 285 VAL A CA 1
ATOM 2285 C C . VAL A 1 360 ? 120.295 120.383 145.771 1.00 109.35 285 VAL A C 1
ATOM 2286 O O . VAL A 1 360 ? 120.044 120.623 146.959 1.00 109.35 285 VAL A O 1
ATOM 2290 N N . TYR A 1 361 ? 121.330 119.622 145.409 1.00 112.09 286 TYR A N 1
ATOM 2291 C CA . TYR A 1 361 ? 122.214 119.052 146.424 1.00 112.09 286 TYR A CA 1
ATOM 2292 C C . TYR A 1 361 ? 122.995 120.140 147.155 1.00 112.09 286 TYR A C 1
ATOM 2293 O O . TYR A 1 361 ? 123.220 120.046 148.370 1.00 112.09 286 TYR A O 1
ATOM 2302 N N . PHE A 1 362 ? 123.407 121.187 146.436 1.00 111.98 287 PHE A N 1
ATOM 2303 C CA . PHE A 1 362 ? 124.082 122.308 147.083 1.00 111.98 287 PHE A CA 1
ATOM 2304 C C . PHE A 1 362 ? 123.149 123.029 148.050 1.00 111.98 287 PHE A C 1
ATOM 2305 O O . PHE A 1 362 ? 123.571 123.454 149.131 1.00 111.98 287 PHE A O 1
ATOM 2313 N N . VAL A 1 363 ? 121.875 123.173 147.679 1.00 110.83 288 VAL A N 1
ATOM 2314 C CA . VAL A 1 363 ? 120.893 123.782 148.574 1.00 110.83 288 VAL A CA 1
ATOM 2315 C C . VAL A 1 363 ? 120.688 122.911 149.810 1.00 110.83 288 VAL A C 1
ATOM 2316 O O . VAL A 1 363 ? 120.516 123.418 150.926 1.00 110.83 288 VAL A O 1
ATOM 2320 N N . VAL A 1 364 ? 120.714 121.588 149.631 1.00 110.71 289 VAL A N 1
ATOM 2321 C CA . VAL A 1 364 ? 120.613 120.677 150.771 1.00 110.71 289 VAL A CA 1
ATOM 2322 C C . VAL A 1 364 ? 121.800 120.865 151.712 1.00 110.71 289 VAL A C 1
ATOM 2323 O O . VAL A 1 364 ? 121.644 120.889 152.942 1.00 110.71 289 VAL A O 1
ATOM 2327 N N . CYS A 1 365 ? 123.003 121.005 151.149 1.00 112.20 290 CYS A N 1
ATOM 2328 C CA . CYS A 1 365 ? 124.181 121.270 151.973 1.00 112.20 290 CYS A CA 1
ATOM 2329 C C . CYS A 1 365 ? 124.061 122.606 152.703 1.00 112.20 290 CYS A C 1
ATOM 2330 O O . CYS A 1 365 ? 124.461 122.725 153.869 1.00 112.20 290 CYS A O 1
ATOM 2333 N N . MET A 1 366 ? 123.520 123.624 152.025 1.00 113.60 291 MET A N 1
ATOM 2334 C CA . MET A 1 366 ? 123.259 124.907 152.674 1.00 113.60 291 MET A CA 1
ATOM 2335 C C . MET A 1 366 ? 122.314 124.750 153.856 1.00 113.60 291 MET A C 1
ATOM 2336 O O . MET A 1 366 ? 122.542 125.327 154.926 1.00 113.60 291 MET A O 1
ATOM 2341 N N . ALA A 1 367 ? 121.239 123.982 153.673 1.00 109.23 292 ALA A N 1
ATOM 2342 C CA . ALA A 1 367 ? 120.283 123.767 154.754 1.00 109.23 292 ALA A CA 1
ATOM 2343 C C . ALA A 1 367 ? 120.932 123.044 155.926 1.00 109.23 292 ALA A C 1
ATOM 2344 O O . ALA A 1 367 ? 120.678 123.377 157.089 1.00 109.23 292 ALA A O 1
ATOM 2346 N N . LEU A 1 368 ? 121.777 122.051 155.636 1.00 110.01 293 LEU A N 1
ATOM 2347 C CA . LEU A 1 368 ? 122.471 121.334 156.703 1.00 110.01 293 LEU A CA 1
ATOM 2348 C C . LEU A 1 368 ? 123.404 122.259 157.479 1.00 110.01 293 LEU A C 1
ATOM 2349 O O . LEU A 1 368 ? 123.451 122.216 158.717 1.00 110.01 293 LEU A O 1
ATOM 2354 N N . LEU A 1 369 ? 124.147 123.112 156.768 1.00 110.50 294 LEU A N 1
ATOM 2355 C CA . LEU A 1 369 ? 125.039 124.055 157.438 1.00 110.50 294 LEU A CA 1
ATOM 2356 C C . LEU A 1 369 ? 124.257 125.055 158.282 1.00 110.50 294 LEU A C 1
ATOM 2357 O O . LEU A 1 369 ? 124.677 125.405 159.393 1.00 110.50 294 LEU A O 1
ATOM 2362 N N . VAL A 1 370 ? 123.118 125.528 157.770 1.00 107.50 295 VAL A N 1
ATOM 2363 C CA . VAL A 1 370 ? 122.290 126.467 158.525 1.00 107.50 295 VAL A CA 1
ATOM 2364 C C . VAL A 1 370 ? 121.733 125.800 159.777 1.00 107.50 295 VAL A C 1
ATOM 2365 O O . VAL A 1 370 ? 121.661 126.418 160.846 1.00 107.50 295 VAL A O 1
ATOM 2369 N N . ILE A 1 371 ? 121.341 124.527 159.670 1.00 107.48 296 ILE A N 1
ATOM 2370 C CA . ILE A 1 371 ? 120.851 123.794 160.835 1.00 107.48 296 ILE A CA 1
ATOM 2371 C C . ILE A 1 371 ? 121.950 123.658 161.883 1.00 107.48 296 ILE A C 1
ATOM 2372 O O . ILE A 1 371 ? 121.711 123.842 163.085 1.00 107.48 296 ILE A O 1
ATOM 2377 N N . SER A 1 372 ? 123.172 123.339 161.445 1.00 108.02 297 SER A N 1
ATOM 2378 C CA . SER A 1 372 ? 124.292 123.247 162.379 1.00 108.02 297 SER A CA 1
ATOM 2379 C C . SER A 1 372 ? 124.558 124.584 163.066 1.00 108.02 297 SER A C 1
ATOM 2380 O O . SER A 1 372 ? 124.786 124.634 164.283 1.00 108.02 297 SER A O 1
ATOM 2383 N N . LEU A 1 373 ? 124.528 125.678 162.299 1.00 106.15 298 LEU A N 1
ATOM 2384 C CA . LEU A 1 373 ? 124.749 126.999 162.880 1.00 106.15 298 LEU A CA 1
ATOM 2385 C C . LEU A 1 373 ? 123.656 127.352 163.882 1.00 106.15 298 LEU A C 1
ATOM 2386 O O . LEU A 1 373 ? 123.937 127.927 164.940 1.00 106.15 298 LEU A O 1
ATOM 2391 N N . ALA A 1 374 ? 122.403 127.021 163.563 1.00 104.99 299 ALA A N 1
ATOM 2392 C CA . ALA A 1 374 ? 121.303 127.299 164.480 1.00 104.99 299 ALA A CA 1
ATOM 2393 C C . ALA A 1 374 ? 121.442 126.500 165.769 1.00 104.99 299 ALA A C 1
ATOM 2394 O O . ALA A 1 374 ? 121.171 127.016 166.860 1.00 104.99 299 ALA A O 1
ATOM 2396 N N . GLU A 1 375 ? 121.860 125.235 165.663 1.00 108.29 300 GLU A N 1
ATOM 2397 C CA . GLU A 1 375 ? 122.088 124.431 166.860 1.00 108.29 300 GLU A CA 1
ATOM 2398 C C . GLU A 1 375 ? 123.201 125.024 167.716 1.00 108.29 300 GLU A C 1
ATOM 2399 O O . GLU A 1 375 ? 123.088 125.076 168.950 1.00 108.29 300 GLU A O 1
ATOM 2405 N N . THR A 1 376 ? 124.285 125.476 167.078 1.00 106.77 301 THR A N 1
ATOM 2406 C CA . THR A 1 376 ? 125.369 126.113 167.821 1.00 106.77 301 THR A CA 1
ATOM 2407 C C . THR A 1 376 ? 124.890 127.378 168.525 1.00 106.77 301 THR A C 1
ATOM 2408 O O . THR A 1 376 ? 125.208 127.604 169.699 1.00 106.77 301 THR A O 1
ATOM 2412 N N . ILE A 1 377 ? 124.105 128.205 167.830 1.00 106.30 302 ILE A N 1
ATOM 2413 C CA . ILE A 1 377 ? 123.594 129.434 168.434 1.00 106.30 302 ILE A CA 1
ATOM 2414 C C . ILE A 1 377 ? 122.697 129.111 169.622 1.00 106.30 302 ILE A C 1
ATOM 2415 O O . ILE A 1 377 ? 122.788 129.747 170.681 1.00 106.30 302 ILE A O 1
ATOM 2420 N N . PHE A 1 378 ? 121.829 128.107 169.470 1.00 105.90 303 PHE A N 1
ATOM 2421 C CA . PHE A 1 378 ? 120.926 127.727 170.552 1.00 105.90 303 PHE A CA 1
ATOM 2422 C C . PHE A 1 378 ? 121.697 127.236 171.772 1.00 105.90 303 PHE A C 1
ATOM 2423 O O . PHE A 1 378 ? 121.382 127.609 172.908 1.00 105.90 303 PHE A O 1
ATOM 2431 N N . ILE A 1 379 ? 122.719 126.404 171.560 1.00 108.20 304 ILE A N 1
ATOM 2432 C CA . ILE A 1 379 ? 123.436 125.856 172.708 1.00 108.20 304 ILE A CA 1
ATOM 2433 C C . ILE A 1 379 ? 124.276 126.936 173.389 1.00 108.20 304 ILE A C 1
ATOM 2434 O O . ILE A 1 379 ? 124.402 126.952 174.621 1.00 108.20 304 ILE A O 1
ATOM 2439 N N . VAL A 1 380 ? 124.842 127.870 172.613 1.00 108.22 305 VAL A N 1
ATOM 2440 C CA . VAL A 1 380 ? 125.582 128.980 173.214 1.00 108.22 305 VAL A CA 1
ATOM 2441 C C . VAL A 1 380 ? 124.646 129.869 174.023 1.00 108.22 305 VAL A C 1
ATOM 2442 O O . VAL A 1 380 ? 124.999 130.336 175.114 1.00 108.22 305 VAL A O 1
ATOM 2446 N N . ARG A 1 381 ? 123.438 130.115 173.509 1.00 110.30 306 ARG A N 1
ATOM 2447 C CA . ARG A 1 381 ? 122.447 130.859 174.280 1.00 110.30 306 ARG A CA 1
ATOM 2448 C C . ARG A 1 381 ? 122.081 130.121 175.562 1.00 110.30 306 ARG A C 1
ATOM 2449 O O . ARG A 1 381 ? 121.864 130.744 176.608 1.00 110.30 306 ARG A O 1
ATOM 2457 N N . LEU A 1 382 ? 122.011 128.790 175.499 1.00 110.45 307 LEU A N 1
ATOM 2458 C CA . LEU A 1 382 ? 121.621 128.013 176.671 1.00 110.45 307 LEU A CA 1
ATOM 2459 C C . LEU A 1 382 ? 122.699 128.029 177.751 1.00 110.45 307 LEU A C 1
ATOM 2460 O O . LEU A 1 382 ? 122.383 128.115 178.943 1.00 110.45 307 LEU A O 1
ATOM 2465 N N . VAL A 1 383 ? 123.974 127.945 177.365 1.00 113.93 308 VAL A N 1
ATOM 2466 C CA . VAL A 1 383 ? 125.035 127.764 178.355 1.00 113.93 308 VAL A CA 1
ATOM 2467 C C . VAL A 1 383 ? 125.599 129.100 178.824 1.00 113.93 308 VAL A C 1
ATOM 2468 O O . VAL A 1 383 ? 126.577 129.135 179.579 1.00 113.93 308 VAL A O 1
ATOM 2472 N N . HIS A 1 384 ? 124.998 130.203 178.390 1.00 117.24 309 HIS A N 1
ATOM 2473 C CA . HIS A 1 384 ? 125.524 131.514 178.743 1.00 117.24 309 HIS A CA 1
ATOM 2474 C C . HIS A 1 384 ? 125.166 131.881 180.181 1.00 117.24 309 HIS A C 1
ATOM 2475 O O . HIS A 1 384 ? 124.152 131.439 180.727 1.00 117.24 309 HIS A O 1
ATOM 2482 N N . LYS A 1 385 ? 126.019 132.704 180.793 1.00 121.84 310 LYS A N 1
ATOM 2483 C CA . LYS A 1 385 ? 125.819 133.197 182.153 1.00 121.84 310 LYS A CA 1
ATOM 2484 C C . LYS A 1 385 ? 125.224 134.600 182.083 1.00 121.84 310 LYS A C 1
ATOM 2485 O O . LYS A 1 385 ? 125.888 135.540 181.635 1.00 121.84 310 LYS A O 1
ATOM 2491 N N . GLN A 1 386 ? 123.976 134.739 182.526 1.00 124.42 311 GLN A N 1
ATOM 2492 C CA . GLN A 1 386 ? 123.279 136.022 182.509 1.00 124.42 311 GLN A CA 1
ATOM 2493 C C . GLN A 1 386 ? 122.485 136.219 183.795 1.00 124.42 311 GLN A C 1
ATOM 2494 O O . GLN A 1 386 ? 121.397 136.807 183.788 1.00 124.42 311 GLN A O 1
ATOM 2500 N N . ASP A 1 387 ? 123.037 135.752 184.918 1.00 128.03 312 ASP A N 1
ATOM 2501 C CA . ASP A 1 387 ? 122.346 135.730 186.210 1.00 128.03 312 ASP A CA 1
ATOM 2502 C C . ASP A 1 387 ? 121.016 134.981 186.091 1.00 128.03 312 ASP A C 1
ATOM 2503 O O . ASP A 1 387 ? 119.932 135.532 186.292 1.00 128.03 312 ASP A O 1
ATOM 2508 N N . LEU A 1 388 ? 121.128 133.700 185.751 1.00 126.96 313 LEU A N 1
ATOM 2509 C CA . LEU A 1 388 ? 119.974 132.862 185.475 1.00 126.96 313 LEU A CA 1
ATOM 2510 C C . LEU A 1 388 ? 119.246 132.497 186.767 1.00 126.96 313 LEU A C 1
ATOM 2511 O O . LEU A 1 388 ? 119.742 132.701 187.878 1.00 126.96 313 LEU A O 1
ATOM 2516 N N . GLN A 1 389 ? 118.047 131.947 186.604 1.00 131.98 314 GLN A N 1
ATOM 2517 C CA . GLN A 1 389 ? 117.258 131.463 187.723 1.00 131.98 314 GLN A CA 1
ATOM 2518 C C . GLN A 1 389 ? 117.636 130.015 188.028 1.00 131.98 314 GLN A C 1
ATOM 2519 O O . GLN A 1 389 ? 118.538 129.440 187.415 1.00 131.98 314 GLN A O 1
ATOM 2525 N N . ARG A 1 390 ? 116.939 129.422 188.992 1.00 133.32 315 ARG A N 1
ATOM 2526 C CA . ARG A 1 390 ? 117.190 128.030 189.339 1.00 133.32 315 ARG A CA 1
ATOM 2527 C C . ARG A 1 390 ? 116.846 127.120 188.165 1.00 133.32 315 ARG A C 1
ATOM 2528 O O . ARG A 1 390 ? 115.947 127.424 187.377 1.00 133.32 315 ARG A O 1
ATOM 2536 N N . PRO A 1 391 ? 117.549 125.982 188.052 1.00 136.56 316 PRO A N 1
ATOM 2537 C CA . PRO A 1 391 ? 117.212 125.047 186.973 1.00 136.56 316 PRO A CA 1
ATOM 2538 C C . PRO A 1 391 ? 115.819 124.463 187.158 1.00 136.56 316 PRO A C 1
ATOM 2539 O O . PRO A 1 391 ? 115.388 124.169 188.275 1.00 136.56 316 PRO A O 1
ATOM 2543 N N . VAL A 1 392 ? 115.118 124.296 186.042 1.00 142.10 317 VAL A N 1
ATOM 2544 C CA . VAL A 1 392 ? 113.726 123.854 186.047 1.00 142.10 317 VAL A CA 1
ATOM 2545 C C . VAL A 1 392 ? 113.647 122.346 186.271 1.00 142.10 317 VAL A C 1
ATOM 2546 O O . VAL A 1 392 ? 114.304 121.571 185.559 1.00 142.10 317 VAL A O 1
ATOM 2550 N N . PRO A 1 393 ? 112.890 121.889 187.271 1.00 144.99 318 PRO A N 1
ATOM 2551 C CA . PRO A 1 393 ? 112.755 120.438 187.480 1.00 144.99 318 PRO A CA 1
ATOM 2552 C C . PRO A 1 393 ? 111.979 119.736 186.381 1.00 144.99 318 PRO A C 1
ATOM 2553 O O . PRO A 1 393 ? 112.240 118.558 186.106 1.00 144.99 318 PRO A O 1
ATOM 2557 N N . ASP A 1 394 ? 111.030 120.424 185.741 1.00 147.94 319 ASP A N 1
ATOM 2558 C CA . ASP A 1 394 ? 110.224 119.817 184.688 1.00 147.94 319 ASP A CA 1
ATOM 2559 C C . ASP A 1 394 ? 111.024 119.519 183.428 1.00 147.94 319 ASP A C 1
ATOM 2560 O O . ASP A 1 394 ? 110.535 118.784 182.564 1.00 147.94 319 ASP A O 1
ATOM 2565 N N . TRP A 1 395 ? 112.228 120.074 183.299 1.00 147.61 320 TRP A N 1
ATOM 2566 C CA . TRP A 1 395 ? 113.132 119.776 182.196 1.00 147.61 320 TRP A CA 1
ATOM 2567 C C . TRP A 1 395 ? 114.487 119.303 182.711 1.00 147.61 320 TRP A C 1
ATOM 2568 O O . TRP A 1 395 ? 115.524 119.578 182.105 1.00 147.61 320 TRP A O 1
ATOM 2579 N N . LEU A 1 396 ? 114.486 118.598 183.832 1.00 148.16 321 LEU A N 1
ATOM 2580 C CA . LEU A 1 396 ? 115.687 118.023 184.428 1.00 148.16 321 LEU A CA 1
ATOM 2581 C C . LEU A 1 396 ? 115.554 116.532 184.691 1.00 148.16 321 LEU A C 1
ATOM 2582 O O . LEU A 1 396 ? 116.533 115.797 184.535 1.00 148.16 321 LEU A O 1
ATOM 2587 N N . ARG A 1 397 ? 114.366 116.067 185.087 1.00 151.86 322 ARG A N 1
ATOM 2588 C CA . ARG A 1 397 ? 114.167 114.642 185.339 1.00 151.86 322 ARG A CA 1
ATOM 2589 C C . ARG A 1 397 ? 114.301 113.824 184.060 1.00 151.86 322 ARG A C 1
ATOM 2590 O O . ARG A 1 397 ? 114.893 112.738 184.072 1.00 151.86 322 ARG A O 1
ATOM 2598 N N . HIS A 1 398 ? 113.762 114.324 182.951 1.00 150.89 323 HIS A N 1
ATOM 2599 C CA . HIS A 1 398 ? 113.793 113.616 181.679 1.00 150.89 323 HIS A CA 1
ATOM 2600 C C . HIS A 1 398 ? 114.934 114.072 180.780 1.00 150.89 323 HIS A C 1
ATOM 2601 O O . HIS A 1 398 ? 114.952 113.724 179.596 1.00 150.89 323 HIS A O 1
ATOM 2608 N N . LEU A 1 399 ? 115.878 114.843 181.310 1.00 146.35 324 LEU A N 1
ATOM 2609 C CA . LEU A 1 399 ? 116.998 115.359 180.532 1.00 146.35 324 LEU A CA 1
ATOM 2610 C C . LEU A 1 399 ? 118.346 114.871 181.036 1.00 146.35 324 LEU A C 1
ATOM 2611 O O . LEU A 1 399 ? 119.295 114.781 180.255 1.00 146.35 324 LEU A O 1
ATOM 2616 N N . VAL A 1 400 ? 118.459 114.554 182.321 1.00 150.29 325 VAL A N 1
ATOM 2617 C CA . VAL A 1 400 ? 119.685 114.025 182.902 1.00 150.29 325 VAL A CA 1
ATOM 2618 C C . VAL A 1 400 ? 119.524 112.560 183.295 1.00 150.29 325 VAL A C 1
ATOM 2619 O O . VAL A 1 400 ? 120.342 111.715 182.929 1.00 150.29 325 VAL A O 1
ATOM 2623 N N . LEU A 1 401 ? 118.464 112.242 184.041 1.00 155.19 326 LEU A N 1
ATOM 2624 C CA . LEU A 1 401 ? 118.259 110.870 184.494 1.00 155.19 326 LEU A CA 1
ATOM 2625 C C . LEU A 1 401 ? 117.858 109.955 183.341 1.00 155.19 326 LEU A C 1
ATOM 2626 O O . LEU A 1 401 ? 118.404 108.856 183.190 1.00 155.19 326 LEU A O 1
ATOM 2631 N N . ASP A 1 402 ? 116.902 110.390 182.517 1.00 154.99 327 ASP A N 1
ATOM 2632 C CA . ASP A 1 402 ? 116.406 109.536 181.442 1.00 154.99 327 ASP A CA 1
ATOM 2633 C C . ASP A 1 402 ? 117.433 109.398 180.323 1.00 154.99 327 ASP A C 1
ATOM 2634 O O . ASP A 1 402 ? 117.686 108.291 179.833 1.00 154.99 327 ASP A O 1
ATOM 2639 N N . ARG A 1 403 ? 118.042 110.513 179.911 1.00 154.90 328 ARG A N 1
ATOM 2640 C CA . ARG A 1 403 ? 119.051 110.488 178.859 1.00 154.90 328 ARG A CA 1
ATOM 2641 C C . ARG A 1 403 ? 120.285 109.679 179.236 1.00 154.90 328 ARG A C 1
ATOM 2642 O O . ARG A 1 403 ? 121.026 109.265 178.340 1.00 154.90 328 ARG A O 1
ATOM 2650 N N . ILE A 1 404 ? 120.529 109.451 180.529 1.00 157.68 329 ILE A N 1
ATOM 2651 C CA . ILE A 1 404 ? 121.674 108.642 180.937 1.00 157.68 329 ILE A CA 1
ATOM 2652 C C . ILE A 1 404 ? 121.504 107.201 180.472 1.00 157.68 329 ILE A C 1
ATOM 2653 O O . ILE A 1 404 ? 122.478 106.532 180.106 1.00 157.68 329 ILE A O 1
ATOM 2658 N N . ALA A 1 405 ? 120.268 106.701 180.479 1.00 158.62 330 ALA A N 1
ATOM 2659 C CA . ALA A 1 405 ? 119.999 105.329 180.067 1.00 158.62 330 ALA A CA 1
ATOM 2660 C C . ALA A 1 405 ? 119.521 105.222 178.626 1.00 158.62 330 ALA A C 1
ATOM 2661 O O . ALA A 1 405 ? 119.759 104.194 177.980 1.00 158.62 330 ALA A O 1
ATOM 2663 N N . TRP A 1 406 ? 118.845 106.237 178.110 1.00 158.74 331 TRP A N 1
ATOM 2664 C CA . TRP A 1 406 ? 118.339 106.164 176.749 1.00 158.74 331 TRP A CA 1
ATOM 2665 C C . TRP A 1 406 ? 119.492 106.222 175.776 1.00 158.74 331 TRP A C 1
ATOM 2666 O O . TRP A 1 406 ? 119.567 105.416 174.852 1.00 158.74 331 TRP A O 1
ATOM 2677 N N . ILE A 1 407 ? 120.391 107.174 175.973 1.00 157.56 332 ILE A N 1
ATOM 2678 C CA . ILE A 1 407 ? 121.571 107.256 175.127 1.00 157.56 332 ILE A CA 1
ATOM 2679 C C . ILE A 1 407 ? 122.810 107.036 175.975 1.00 157.56 332 ILE A C 1
ATOM 2680 O O . ILE A 1 407 ? 122.706 106.699 177.155 1.00 157.56 332 ILE A O 1
ATOM 2685 N N . LEU A 1 408 ? 123.984 107.212 175.377 1.00 158.97 333 LEU A N 1
ATOM 2686 C CA . LEU A 1 408 ? 125.233 106.998 176.100 1.00 158.97 333 LEU A CA 1
ATOM 2687 C C . LEU A 1 408 ? 125.315 107.883 177.329 1.00 158.97 333 LEU A C 1
ATOM 2688 O O . LEU A 1 408 ? 124.850 109.023 177.314 1.00 158.97 333 LEU A O 1
ATOM 2693 N N . CYS A 1 409 ? 125.926 107.374 178.391 1.00 163.53 334 CYS A N 1
ATOM 2694 C CA . CYS A 1 409 ? 125.979 108.125 179.646 1.00 163.53 334 CYS A CA 1
ATOM 2695 C C . CYS A 1 409 ? 127.023 109.239 179.647 1.00 163.53 334 CYS A C 1
ATOM 2696 O O . CYS A 1 409 ? 127.620 109.553 178.616 1.00 163.53 334 CYS A O 1
ATOM 2699 N N . LEU A 1 410 ? 127.253 109.835 180.811 1.00 163.98 335 LEU A N 1
ATOM 2700 C CA . LEU A 1 410 ? 128.210 110.931 180.912 1.00 163.98 335 LEU A CA 1
ATOM 2701 C C . LEU A 1 410 ? 129.646 110.434 180.778 1.00 163.98 335 LEU A C 1
ATOM 2702 O O . LEU A 1 410 ? 130.152 109.728 181.650 1.00 163.98 335 LEU A O 1
ATOM 2707 N N . LEU A 1 472 ? 128.909 141.950 224.804 1.00 171.21 397 LEU A N 1
ATOM 2708 C CA . LEU A 1 472 ? 128.361 143.006 223.962 1.00 171.21 397 LEU A CA 1
ATOM 2709 C C . LEU A 1 472 ? 129.061 143.044 222.608 1.00 171.21 397 LEU A C 1
ATOM 2710 O O . LEU A 1 472 ? 128.430 143.283 221.578 1.00 171.21 397 LEU A O 1
ATOM 2715 N N . ALA A 1 473 ? 130.377 142.848 222.608 1.00 173.97 398 ALA A N 1
ATOM 2716 C CA . ALA A 1 473 ? 131.140 142.857 221.360 1.00 173.97 398 ALA A CA 1
ATOM 2717 C C . ALA A 1 473 ? 130.772 141.662 220.510 1.00 173.97 398 ALA A C 1
ATOM 2718 O O . ALA A 1 473 ? 130.707 141.775 219.290 1.00 173.97 398 ALA A O 1
ATOM 2720 N N . VAL A 1 474 ? 130.554 140.515 221.144 1.00 175.28 399 VAL A N 1
ATOM 2721 C CA . VAL A 1 474 ? 130.143 139.309 220.437 1.00 175.28 399 VAL A CA 1
ATOM 2722 C C . VAL A 1 474 ? 129.093 139.588 219.391 1.00 175.28 399 VAL A C 1
ATOM 2723 O O . VAL A 1 474 ? 129.263 139.245 218.224 1.00 175.28 399 VAL A O 1
ATOM 2727 N N . ARG A 1 475 ? 128.005 140.216 219.805 1.00 175.80 400 ARG A N 1
ATOM 2728 C CA . ARG A 1 475 ? 126.892 140.516 218.912 1.00 175.80 400 ARG A CA 1
ATOM 2729 C C . ARG A 1 475 ? 127.364 141.310 217.702 1.00 175.80 400 ARG A C 1
ATOM 2730 O O . ARG A 1 475 ? 126.954 141.032 216.569 1.00 175.80 400 ARG A O 1
ATOM 2738 N N . GLY A 1 476 ? 128.249 142.286 217.922 1.00 173.79 401 GLY A N 1
ATOM 2739 C CA . GLY A 1 476 ? 128.808 143.033 216.808 1.00 173.79 401 GLY A CA 1
ATOM 2740 C C . GLY A 1 476 ? 129.635 142.170 215.874 1.00 173.79 401 GLY A C 1
ATOM 2741 O O . GLY A 1 476 ? 129.556 142.315 214.653 1.00 173.79 401 GLY A O 1
ATOM 2742 N N . LEU A 1 477 ? 130.439 141.260 216.434 1.00 172.25 402 LEU A N 1
ATOM 2743 C CA . LEU A 1 477 ? 131.255 140.380 215.598 1.00 172.25 402 LEU A CA 1
ATOM 2744 C C . LEU A 1 477 ? 130.393 139.469 214.729 1.00 172.25 402 LEU A C 1
ATOM 2745 O O . LEU A 1 477 ? 130.655 139.318 213.527 1.00 172.25 402 LEU A O 1
ATOM 2750 N N . LEU A 1 478 ? 129.361 138.852 215.313 1.00 172.05 403 LEU A N 1
ATOM 2751 C CA . LEU A 1 478 ? 128.466 138.016 214.512 1.00 172.05 403 LEU A CA 1
ATOM 2752 C C . LEU A 1 478 ? 127.702 138.836 213.478 1.00 172.05 403 LEU A C 1
ATOM 2753 O O . LEU A 1 478 ? 127.529 138.392 212.334 1.00 172.05 403 LEU A O 1
ATOM 2758 N N . GLN A 1 479 ? 127.242 140.035 213.852 1.00 171.22 404 GLN A N 1
ATOM 2759 C CA . GLN A 1 479 ? 126.527 140.881 212.901 1.00 171.22 404 GLN A CA 1
ATOM 2760 C C . GLN A 1 479 ? 127.423 141.278 211.735 1.00 171.22 404 GLN A C 1
ATOM 2761 O O . GLN A 1 479 ? 126.962 141.364 210.590 1.00 171.22 404 GLN A O 1
ATOM 2767 N N . GLU A 1 480 ? 128.705 141.529 212.006 1.00 168.28 405 GLU A N 1
ATOM 2768 C CA . GLU A 1 480 ? 129.639 141.836 210.930 1.00 168.28 405 GLU A CA 1
ATOM 2769 C C . GLU A 1 480 ? 129.872 140.624 210.036 1.00 168.28 405 GLU A C 1
ATOM 2770 O O . GLU A 1 480 ? 129.770 140.725 208.809 1.00 168.28 405 GLU A O 1
ATOM 2776 N N . LEU A 1 481 ? 130.159 139.462 210.634 1.00 167.45 406 LEU A N 1
ATOM 2777 C CA . LEU A 1 481 ? 130.535 138.295 209.838 1.00 167.45 406 LEU A CA 1
ATOM 2778 C C . LEU A 1 481 ? 129.356 137.720 209.059 1.00 167.45 406 LEU A C 1
ATOM 2779 O O . LEU A 1 481 ? 129.562 136.997 208.070 1.00 167.45 406 LEU A O 1
ATOM 2784 N N . SER A 1 482 ? 128.125 138.021 209.485 1.00 165.45 407 SER A N 1
ATOM 2785 C CA . SER A 1 482 ? 126.954 137.508 208.782 1.00 165.45 407 SER A CA 1
ATOM 2786 C C . SER A 1 482 ? 126.893 138.022 207.348 1.00 165.45 407 SER A C 1
ATOM 2787 O O . SER A 1 482 ? 126.483 137.292 206.439 1.00 165.45 407 SER A O 1
ATOM 2790 N N . SER A 1 483 ? 127.298 139.274 207.126 1.00 162.73 408 SER A N 1
ATOM 2791 C CA . SER A 1 483 ? 127.274 139.835 205.778 1.00 162.73 408 SER A CA 1
ATOM 2792 C C . SER A 1 483 ? 128.242 139.102 204.855 1.00 162.73 408 SER A C 1
ATOM 2793 O O . SER A 1 483 ? 127.889 138.748 203.722 1.00 162.73 408 SER A O 1
ATOM 2796 N N . ILE A 1 484 ? 129.468 138.857 205.330 1.00 160.97 409 ILE A N 1
ATOM 2797 C CA . ILE A 1 484 ? 130.450 138.125 204.532 1.00 160.97 409 ILE A CA 1
ATOM 2798 C C . ILE A 1 484 ? 129.943 136.722 204.230 1.00 160.97 409 ILE A C 1
ATOM 2799 O O . ILE A 1 484 ? 130.042 136.237 203.090 1.00 160.97 409 ILE A O 1
ATOM 2804 N N . ARG A 1 485 ? 129.384 136.052 205.244 1.00 161.74 410 ARG A N 1
ATOM 2805 C CA . ARG A 1 485 ? 128.862 134.706 205.034 1.00 161.74 410 ARG A CA 1
ATOM 2806 C C . ARG A 1 485 ? 127.750 134.700 203.993 1.00 161.74 410 ARG A C 1
ATOM 2807 O O . ARG A 1 485 ? 127.734 133.846 203.101 1.00 161.74 410 ARG A O 1
ATOM 2815 N N . HIS A 1 486 ? 126.826 135.663 204.075 1.00 159.70 411 HIS A N 1
ATOM 2816 C CA . HIS A 1 486 ? 125.715 135.717 203.130 1.00 159.70 411 HIS A CA 1
ATOM 2817 C C . HIS A 1 486 ? 126.199 135.987 201.711 1.00 159.70 411 HIS A C 1
ATOM 2818 O O . HIS A 1 486 ? 125.686 135.398 200.748 1.00 159.70 411 HIS A O 1
ATOM 2825 N N . PHE A 1 487 ? 127.175 136.885 201.557 1.00 156.65 412 PHE A N 1
ATOM 2826 C CA . PHE A 1 487 ? 127.690 137.186 200.223 1.00 156.65 412 PHE A CA 1
ATOM 2827 C C . PHE A 1 487 ? 128.369 135.965 199.612 1.00 156.65 412 PHE A C 1
ATOM 2828 O O . PHE A 1 487 ? 128.172 135.653 198.429 1.00 156.65 412 PHE A O 1
ATOM 2836 N N . LEU A 1 488 ? 129.161 135.246 200.410 1.00 155.65 413 LEU A N 1
ATOM 2837 C CA . LEU A 1 488 ? 129.794 134.041 199.884 1.00 155.65 413 LEU A CA 1
ATOM 2838 C C . LEU A 1 488 ? 128.758 132.968 199.561 1.00 155.65 413 LEU A C 1
ATOM 2839 O O . LEU A 1 488 ? 128.896 132.244 198.565 1.00 155.65 413 LEU A O 1
ATOM 2844 N N . GLU A 1 489 ? 127.700 132.869 200.372 1.00 155.45 414 GLU A N 1
ATOM 2845 C CA . GLU A 1 489 ? 126.629 131.919 200.083 1.00 155.45 414 GLU A CA 1
ATOM 2846 C C . GLU A 1 489 ? 125.953 132.230 198.754 1.00 155.45 414 GLU A C 1
ATOM 2847 O O . GLU A 1 489 ? 125.696 131.324 197.953 1.00 155.45 414 GLU A O 1
ATOM 2853 N N . LYS A 1 490 ? 125.649 133.506 198.499 1.00 151.79 415 LYS A N 1
ATOM 2854 C CA . LYS A 1 490 ? 124.952 133.836 197.257 1.00 151.79 415 LYS A CA 1
ATOM 2855 C C . LYS A 1 490 ? 125.863 133.647 196.046 1.00 151.79 415 LYS A C 1
ATOM 2856 O O . LYS A 1 490 ? 125.404 133.208 194.981 1.00 151.79 415 LYS A O 1
ATOM 2862 N N . ARG A 1 491 ? 127.162 133.934 196.195 1.00 147.61 416 ARG A N 1
ATOM 2863 C CA . ARG A 1 491 ? 128.100 133.642 195.111 1.00 147.61 416 ARG A CA 1
ATOM 2864 C C . ARG A 1 491 ? 128.149 132.146 194.813 1.00 147.61 416 ARG A C 1
ATOM 2865 O O . ARG A 1 491 ? 128.149 131.732 193.642 1.00 147.61 416 ARG A O 1
ATOM 2873 N N . ASP A 1 492 ? 128.182 131.318 195.862 1.00 148.37 417 ASP A N 1
ATOM 2874 C CA . ASP A 1 492 ? 128.220 129.871 195.671 1.00 148.37 417 ASP A CA 1
ATOM 2875 C C . ASP A 1 492 ? 126.941 129.368 195.012 1.00 148.37 417 ASP A C 1
ATOM 2876 O O . ASP A 1 492 ? 126.980 128.478 194.154 1.00 148.37 417 ASP A O 1
ATOM 2881 N N . GLU A 1 493 ? 125.792 129.925 195.405 1.00 145.31 418 GLU A N 1
ATOM 2882 C CA . GLU A 1 493 ? 124.532 129.535 194.777 1.00 145.31 418 GLU A CA 1
ATOM 2883 C C . GLU A 1 493 ? 124.524 129.887 193.295 1.00 145.31 418 GLU A C 1
ATOM 2884 O O . GLU A 1 493 ? 124.088 129.083 192.457 1.00 145.31 418 GLU A O 1
ATOM 2890 N N . MET A 1 494 ? 125.012 131.083 192.951 1.00 138.83 419 MET A N 1
ATOM 2891 C CA . MET A 1 494 ? 125.051 131.491 191.550 1.00 138.83 419 MET A CA 1
ATOM 2892 C C . MET A 1 494 ? 125.949 130.569 190.732 1.00 138.83 419 MET A C 1
ATOM 2893 O O . MET A 1 494 ? 125.580 130.136 189.630 1.00 138.83 419 MET A O 1
ATOM 2898 N N . ARG A 1 495 ? 127.130 130.236 191.263 1.00 138.84 420 ARG A N 1
ATOM 2899 C CA . ARG A 1 495 ? 128.028 129.379 190.494 1.00 138.84 420 ARG A CA 1
ATOM 2900 C C . ARG A 1 495 ? 127.512 127.944 190.411 1.00 138.84 420 ARG A C 1
ATOM 2901 O O . ARG A 1 495 ? 127.744 127.266 189.403 1.00 138.84 420 ARG A O 1
ATOM 2909 N N . GLU A 1 496 ? 126.793 127.469 191.433 1.00 132.80 421 GLU A N 1
ATOM 2910 C CA . GLU A 1 496 ? 126.177 126.147 191.347 1.00 132.80 421 GLU A CA 1
ATOM 2911 C C . GLU A 1 496 ? 125.094 126.110 190.274 1.00 132.80 421 GLU A C 1
ATOM 2912 O O . GLU A 1 496 ? 124.980 125.129 189.523 1.00 132.80 421 GLU A O 1
ATOM 2918 N N . VAL A 1 497 ? 124.286 127.171 190.190 1.00 128.37 422 VAL A N 1
ATOM 2919 C CA . VAL A 1 497 ? 123.279 127.261 189.135 1.00 128.37 422 VAL A CA 1
ATOM 2920 C C . VAL A 1 497 ? 123.945 127.255 187.763 1.00 128.37 422 VAL A C 1
ATOM 2921 O O . VAL A 1 497 ? 123.491 126.572 186.830 1.00 128.37 422 VAL A O 1
ATOM 2925 N N . ALA A 1 498 ? 125.042 128.008 187.625 1.00 125.54 423 ALA A N 1
ATOM 2926 C CA . ALA A 1 498 ? 125.777 128.024 186.363 1.00 125.54 423 ALA A CA 1
ATOM 2927 C C . ALA A 1 498 ? 126.312 126.640 186.013 1.00 125.54 423 ALA A C 1
ATOM 2928 O O . ALA A 1 498 ? 126.273 126.229 184.847 1.00 125.54 423 ALA A O 1
ATOM 2930 N N . ARG A 1 499 ? 126.818 125.907 187.009 1.00 125.05 424 ARG A N 1
ATOM 2931 C CA . ARG A 1 499 ? 127.322 124.558 186.764 1.00 125.05 424 ARG A CA 1
ATOM 2932 C C . ARG A 1 499 ? 126.214 123.623 186.290 1.00 125.05 424 ARG A C 1
ATOM 2933 O O . ARG A 1 499 ? 126.420 122.817 185.371 1.00 125.05 424 ARG A O 1
ATOM 2941 N N . ASP A 1 500 ? 125.034 123.710 186.911 1.00 121.70 425 ASP A N 1
ATOM 2942 C CA . ASP A 1 500 ? 123.916 122.866 186.493 1.00 121.70 425 ASP A CA 1
ATOM 2943 C C . ASP A 1 500 ? 123.507 123.167 185.054 1.00 121.70 425 ASP A C 1
ATOM 2944 O O . ASP A 1 500 ? 123.276 122.250 184.248 1.00 121.70 425 ASP A O 1
ATOM 2949 N N . TRP A 1 501 ? 123.424 124.456 184.710 1.00 119.45 426 TRP A N 1
ATOM 2950 C CA . TRP A 1 501 ? 123.075 124.825 183.341 1.00 119.45 426 TRP A CA 1
ATOM 2951 C C . TRP A 1 501 ? 124.138 124.354 182.354 1.00 119.45 426 TRP A C 1
ATOM 2952 O O . TRP A 1 501 ? 123.816 123.930 181.237 1.00 119.45 426 TRP A O 1
ATOM 2963 N N . LEU A 1 502 ? 125.412 124.412 182.753 1.00 118.09 427 LEU A N 1
ATOM 2964 C CA . LEU A 1 502 ? 126.485 123.932 181.888 1.00 118.09 427 LEU A CA 1
ATOM 2965 C C . LEU A 1 502 ? 126.373 122.432 181.643 1.00 118.09 427 LEU A C 1
ATOM 2966 O O . LEU A 1 502 ? 126.600 121.961 180.522 1.00 118.09 427 LEU A O 1
ATOM 2971 N N . ARG A 1 503 ? 126.035 121.663 182.682 1.00 116.46 428 ARG A N 1
ATOM 2972 C CA . ARG A 1 503 ? 125.853 120.223 182.505 1.00 116.46 428 ARG A CA 1
ATOM 2973 C C . ARG A 1 503 ? 124.699 119.923 181.553 1.00 116.46 428 ARG A C 1
ATOM 2974 O O . ARG A 1 503 ? 124.809 119.047 180.678 1.00 116.46 428 ARG A O 1
ATOM 2982 N N . VAL A 1 504 ? 123.586 120.647 181.706 1.00 115.54 429 VAL A N 1
ATOM 2983 C CA . VAL A 1 504 ? 122.445 120.462 180.808 1.00 115.54 429 VAL A CA 1
ATOM 2984 C C . VAL A 1 504 ? 122.848 120.768 179.368 1.00 115.54 429 VAL A C 1
ATOM 2985 O O . VAL A 1 504 ? 122.521 120.019 178.433 1.00 115.54 429 VAL A O 1
ATOM 2989 N N . GLY A 1 505 ? 123.579 121.868 179.174 1.00 113.36 430 GLY A N 1
ATOM 2990 C CA . GLY A 1 505 ? 124.030 122.222 177.839 1.00 113.36 430 GLY A CA 1
ATOM 2991 C C . GLY A 1 505 ? 124.966 121.191 177.238 1.00 113.36 430 GLY A C 1
ATOM 2992 O O . GLY A 1 505 ? 124.898 120.904 176.042 1.00 113.36 430 GLY A O 1
ATOM 2993 N N . TYR A 1 506 ? 125.855 120.624 178.056 1.00 113.96 431 TYR A N 1
ATOM 2994 C CA . TYR A 1 506 ? 126.764 119.595 177.556 1.00 113.96 431 TYR A CA 1
ATOM 2995 C C . TYR A 1 506 ? 126.003 118.356 177.101 1.00 113.96 431 TYR A C 1
ATOM 2996 O O . TYR A 1 506 ? 126.309 117.779 176.046 1.00 113.96 431 TYR A O 1
ATOM 3005 N N . VAL A 1 507 ? 125.002 117.936 177.881 1.00 113.00 432 VAL A N 1
ATOM 3006 C CA . VAL A 1 507 ? 124.204 116.770 177.497 1.00 113.00 432 VAL A CA 1
ATOM 3007 C C . VAL A 1 507 ? 123.475 117.033 176.181 1.00 113.00 432 VAL A C 1
ATOM 3008 O O . VAL A 1 507 ? 123.473 116.191 175.267 1.00 113.00 432 VAL A O 1
ATOM 3012 N N . LEU A 1 508 ? 122.863 118.216 176.059 1.00 111.86 433 LEU A N 1
ATOM 3013 C CA . LEU A 1 508 ? 122.154 118.552 174.826 1.00 111.86 433 LEU A CA 1
ATOM 3014 C C . LEU A 1 508 ? 123.104 118.611 173.635 1.00 111.86 433 LEU A C 1
ATOM 3015 O O . LEU A 1 508 ? 122.757 118.168 172.532 1.00 111.86 433 LEU A O 1
ATOM 3020 N N . ASP A 1 509 ? 124.305 119.158 173.838 1.00 111.92 434 ASP A N 1
ATOM 3021 C CA . ASP A 1 509 ? 125.280 119.236 172.756 1.00 111.92 434 ASP A CA 1
ATOM 3022 C C . ASP A 1 509 ? 125.694 117.850 172.284 1.00 111.92 434 ASP A C 1
ATOM 3023 O O . ASP A 1 509 ? 125.804 117.608 171.077 1.00 111.92 434 ASP A O 1
ATOM 3028 N N . ARG A 1 510 ? 125.921 116.925 173.221 1.00 111.59 435 ARG A N 1
ATOM 3029 C CA . ARG A 1 510 ? 126.281 115.562 172.833 1.00 111.59 435 ARG A CA 1
ATOM 3030 C C . ARG A 1 510 ? 125.157 114.896 172.044 1.00 111.59 435 ARG A C 1
ATOM 3031 O O . ARG A 1 510 ? 125.402 114.239 171.019 1.00 111.59 435 ARG A O 1
ATOM 3039 N N . LEU A 1 511 ? 123.912 115.065 172.502 1.00 112.15 436 LEU A N 1
ATOM 3040 C CA . LEU A 1 511 ? 122.783 114.449 171.806 1.00 112.15 436 LEU A CA 1
ATOM 3041 C C . LEU A 1 511 ? 122.635 114.999 170.389 1.00 112.15 436 LEU A C 1
ATOM 3042 O O . LEU A 1 511 ? 122.454 114.238 169.425 1.00 112.15 436 LEU A O 1
ATOM 3047 N N . LEU A 1 512 ? 122.726 116.324 170.241 1.00 111.11 437 LEU A N 1
ATOM 3048 C CA . LEU A 1 512 ? 122.598 116.925 168.917 1.00 111.11 437 LEU A CA 1
ATOM 3049 C C . LEU A 1 512 ? 123.767 116.545 168.016 1.00 111.11 437 LEU A C 1
ATOM 3050 O O . LEU A 1 512 ? 123.590 116.384 166.803 1.00 111.11 437 LEU A O 1
ATOM 3055 N N . PHE A 1 513 ? 124.965 116.389 168.587 1.00 113.11 438 PHE A N 1
ATOM 3056 C CA . PHE A 1 513 ? 126.106 115.934 167.800 1.00 113.11 438 PHE A CA 1
ATOM 3057 C C . PHE A 1 513 ? 125.873 114.534 167.248 1.00 113.11 438 PHE A C 1
ATOM 3058 O O . PHE A 1 513 ? 126.144 114.270 166.068 1.00 113.11 438 PHE A O 1
ATOM 3066 N N . ARG A 1 514 ? 125.362 113.625 168.084 1.00 112.57 439 ARG A N 1
ATOM 3067 C CA . ARG A 1 514 ? 125.078 112.271 167.612 1.00 112.57 439 ARG A CA 1
ATOM 3068 C C . ARG A 1 514 ? 124.015 112.280 166.517 1.00 112.57 439 ARG A C 1
ATOM 3069 O O . ARG A 1 514 ? 124.144 111.585 165.497 1.00 112.57 439 ARG A O 1
ATOM 3077 N N . ILE A 1 515 ? 122.958 113.078 166.708 1.00 111.56 440 ILE A N 1
ATOM 3078 C CA . ILE A 1 515 ? 121.887 113.144 165.713 1.00 111.56 440 ILE A CA 1
ATOM 3079 C C . ILE A 1 515 ? 122.416 113.681 164.386 1.00 111.56 440 ILE A C 1
ATOM 3080 O O . ILE A 1 515 ? 122.111 113.142 163.313 1.00 111.56 440 ILE A O 1
ATOM 3085 N N . TYR A 1 516 ? 123.227 114.742 164.439 1.00 112.71 441 TYR A N 1
ATOM 3086 C CA . TYR A 1 516 ? 123.771 115.327 163.218 1.00 112.71 441 TYR A CA 1
ATOM 3087 C C . TYR A 1 516 ? 124.708 114.357 162.510 1.00 112.71 441 TYR A C 1
ATOM 3088 O O . TYR A 1 516 ? 124.711 114.279 161.275 1.00 112.71 441 TYR A O 1
ATOM 3097 N N . LEU A 1 517 ? 125.518 113.616 163.272 1.00 112.64 442 LEU A N 1
ATOM 3098 C CA . LEU A 1 517 ? 126.415 112.637 162.665 1.00 112.64 442 LEU A CA 1
ATOM 3099 C C . LEU A 1 517 ? 125.630 111.545 161.946 1.00 112.64 442 LEU A C 1
ATOM 3100 O O . LEU A 1 517 ? 125.968 111.159 160.818 1.00 112.64 442 LEU A O 1
ATOM 3105 N N . LEU A 1 518 ? 124.569 111.041 162.584 1.00 113.69 443 LEU A N 1
ATOM 3106 C CA . LEU A 1 518 ? 123.746 110.020 161.938 1.00 113.69 443 LEU A CA 1
ATOM 3107 C C . LEU A 1 518 ? 123.074 110.560 160.679 1.00 113.69 443 LEU A C 1
ATOM 3108 O O . LEU A 1 518 ? 123.004 109.865 159.656 1.00 113.69 443 LEU A O 1
ATOM 3113 N N . ALA A 1 519 ? 122.578 111.800 160.733 1.00 116.23 444 ALA A N 1
ATOM 3114 C CA . ALA A 1 519 ? 121.944 112.394 159.558 1.00 116.23 444 ALA A CA 1
ATOM 3115 C C . ALA A 1 519 ? 122.937 112.560 158.413 1.00 116.23 444 ALA A C 1
ATOM 3116 O O . ALA A 1 519 ? 122.604 112.299 157.249 1.00 116.23 444 ALA A O 1
ATOM 3118 N N . VAL A 1 520 ? 124.162 112.992 158.724 1.00 117.64 445 VAL A N 1
ATOM 3119 C CA . VAL A 1 520 ? 125.186 113.156 157.694 1.00 117.64 445 VAL A CA 1
ATOM 3120 C C . VAL A 1 520 ? 125.535 111.812 157.067 1.00 117.64 445 VAL A C 1
ATOM 3121 O O . VAL A 1 520 ? 125.676 111.701 155.841 1.00 117.64 445 VAL A O 1
ATOM 3125 N N . LEU A 1 521 ? 125.678 110.771 157.894 1.00 119.38 446 LEU A N 1
ATOM 3126 C CA . LEU A 1 521 ? 125.975 109.444 157.361 1.00 119.38 446 LEU A CA 1
ATOM 3127 C C . LEU A 1 521 ? 124.856 108.948 156.451 1.00 119.38 446 LEU A C 1
ATOM 3128 O O . LEU A 1 521 ? 125.118 108.397 155.372 1.00 119.38 446 LEU A O 1
ATOM 3133 N N . ALA A 1 522 ? 123.600 109.143 156.866 1.00 121.90 447 ALA A N 1
ATOM 3134 C CA . ALA A 1 522 ? 122.473 108.712 156.043 1.00 121.90 447 ALA A CA 1
ATOM 3135 C C . ALA A 1 522 ? 122.433 109.464 154.718 1.00 121.90 447 ALA A C 1
ATOM 3136 O O . ALA A 1 522 ? 122.175 108.867 153.664 1.00 121.90 447 ALA A O 1
ATOM 3138 N N . TYR A 1 523 ? 122.684 110.777 154.752 1.00 123.35 448 TYR A N 1
ATOM 3139 C CA . TYR A 1 523 ? 122.697 111.560 153.520 1.00 123.35 448 TYR A CA 1
ATOM 3140 C C . TYR A 1 523 ? 123.813 111.107 152.587 1.00 123.35 448 TYR A C 1
ATOM 3141 O O . TYR A 1 523 ? 123.611 110.996 151.372 1.00 123.35 448 TYR A O 1
ATOM 3150 N N . SER A 1 524 ? 124.999 110.835 153.138 1.00 124.82 449 SER A N 1
ATOM 3151 C CA . SER A 1 524 ? 126.107 110.371 152.308 1.00 124.82 449 SER A CA 1
ATOM 3152 C C . SER A 1 524 ? 125.792 109.025 151.666 1.00 124.82 449 SER A C 1
ATOM 3153 O O . SER A 1 524 ? 126.090 108.808 150.485 1.00 124.82 449 SER A O 1
ATOM 3156 N N . ILE A 1 525 ? 125.181 108.113 152.426 1.00 126.45 450 ILE A N 1
ATOM 3157 C CA . ILE A 1 525 ? 124.842 106.800 151.881 1.00 126.45 450 ILE A CA 1
ATOM 3158 C C . ILE A 1 525 ? 123.797 106.927 150.776 1.00 126.45 450 ILE A C 1
ATOM 3159 O O . ILE A 1 525 ? 123.937 106.338 149.694 1.00 126.45 450 ILE A O 1
ATOM 3164 N N . THR A 1 526 ? 122.736 107.701 151.025 1.00 127.29 451 THR A N 1
ATOM 3165 C CA . THR A 1 526 ? 121.692 107.848 150.018 1.00 127.29 451 THR A CA 1
ATOM 3166 C C . THR A 1 526 ? 122.138 108.687 148.828 1.00 127.29 451 THR A C 1
ATOM 3167 O O . THR A 1 526 ? 121.465 108.665 147.792 1.00 127.29 451 THR A O 1
ATOM 3171 N N . LEU A 1 527 ? 123.244 109.426 148.948 1.00 127.45 452 LEU A N 1
ATOM 3172 C CA . LEU A 1 527 ? 123.794 110.109 147.784 1.00 127.45 452 LEU A CA 1
ATOM 3173 C C . LEU A 1 527 ? 124.701 109.191 146.974 1.00 127.45 452 LEU A C 1
ATOM 3174 O O . LEU A 1 527 ? 124.675 109.224 145.739 1.00 127.45 452 LEU A O 1
ATOM 3179 N N . VAL A 1 528 ? 125.511 108.366 147.646 1.00 129.13 453 VAL A N 1
ATOM 3180 C CA . VAL A 1 528 ? 126.432 107.498 146.920 1.00 129.13 453 VAL A CA 1
ATOM 3181 C C . VAL A 1 528 ? 125.707 106.313 146.287 1.00 129.13 453 VAL A C 1
ATOM 3182 O O . VAL A 1 528 ? 126.193 105.752 145.295 1.00 129.13 453 VAL A O 1
ATOM 3186 N N . THR A 1 529 ? 124.540 105.925 146.817 1.00 130.50 454 THR A N 1
ATOM 3187 C CA . THR A 1 529 ? 123.823 104.795 146.230 1.00 130.50 454 THR A CA 1
ATOM 3188 C C . THR A 1 529 ? 123.314 105.122 144.827 1.00 130.50 454 THR A C 1
ATOM 3189 O O . THR A 1 529 ? 123.202 104.228 143.979 1.00 130.50 454 THR A O 1
ATOM 3193 N N . LEU A 1 530 ? 123.030 106.399 144.553 1.00 130.40 455 LEU A N 1
ATOM 3194 C CA . LEU A 1 530 ? 122.595 106.785 143.213 1.00 130.40 455 LEU A CA 1
ATOM 3195 C C . LEU A 1 530 ? 123.715 106.606 142.197 1.00 130.40 455 LEU A C 1
ATOM 3196 O O . LEU A 1 530 ? 123.494 106.071 141.104 1.00 130.40 455 LEU A O 1
ATOM 3201 N N . TRP A 1 531 ? 124.930 107.038 142.543 1.00 134.26 456 TRP A N 1
ATOM 3202 C CA . TRP A 1 531 ? 126.068 106.814 141.658 1.00 134.26 456 TRP A CA 1
ATOM 3203 C C . TRP A 1 531 ? 126.358 105.327 141.515 1.00 134.26 456 TRP A C 1
ATOM 3204 O O . TRP A 1 531 ? 126.730 104.861 140.431 1.00 134.26 456 TRP A O 1
ATOM 3215 N N . SER A 1 532 ? 126.196 104.566 142.602 1.00 134.14 457 SER A N 1
ATOM 3216 C CA . SER A 1 532 ? 126.433 103.127 142.538 1.00 134.14 457 SER A CA 1
ATOM 3217 C C . SER A 1 532 ? 125.461 102.441 141.585 1.00 134.14 457 SER A C 1
ATOM 3218 O O . SER A 1 532 ? 125.857 101.561 140.812 1.00 134.14 457 SER A O 1
ATOM 3221 N N . ILE A 1 533 ? 124.184 102.828 141.623 1.00 133.16 458 ILE A N 1
ATOM 3222 C CA . ILE A 1 533 ? 123.202 102.175 140.761 1.00 133.16 458 ILE A CA 1
ATOM 3223 C C . ILE A 1 533 ? 123.314 102.689 139.328 1.00 133.16 458 ILE A C 1
ATOM 3224 O O . ILE A 1 533 ? 122.993 101.972 138.373 1.00 133.16 458 ILE A O 1
ATOM 3229 N N . TRP A 1 534 ? 123.782 103.929 139.146 1.00 129.99 459 TRP A N 1
ATOM 3230 C CA . TRP A 1 534 ? 123.927 104.457 137.793 1.00 129.99 459 TRP A CA 1
ATOM 3231 C C . TRP A 1 534 ? 125.138 103.858 137.086 1.00 129.99 459 TRP A C 1
ATOM 3232 O O . TRP A 1 534 ? 125.074 103.556 135.889 1.00 129.99 459 TRP A O 1
ATOM 3243 N N . HIS A 1 535 ? 126.252 103.692 137.805 1.00 135.97 460 HIS A N 1
ATOM 3244 C CA . HIS A 1 535 ? 127.487 103.242 137.169 1.00 135.97 460 HIS A CA 1
ATOM 3245 C C . HIS A 1 535 ? 127.368 101.812 136.660 1.00 135.97 460 HIS A C 1
ATOM 3246 O O . HIS A 1 535 ? 127.873 101.486 135.579 1.00 135.97 460 HIS A O 1
ATOM 3253 N N . TYR A 1 536 ? 126.703 100.942 137.421 1.00 140.12 461 TYR A N 1
ATOM 3254 C CA . TYR A 1 536 ? 126.546 99.539 137.037 1.00 140.12 461 TYR A CA 1
ATOM 3255 C C . TYR A 1 536 ? 125.356 99.407 136.084 1.00 140.12 461 TYR A C 1
ATOM 3256 O O . TYR A 1 536 ? 124.302 98.855 136.407 1.00 140.12 461 TYR A O 1
ATOM 3265 N N . SER A 1 537 ? 125.549 99.935 134.879 1.00 139.52 462 SER A N 1
ATOM 3266 C CA . SER A 1 537 ? 124.516 99.906 133.851 1.00 139.52 462 SER A CA 1
ATOM 3267 C C . SER A 1 537 ? 125.133 99.935 132.456 1.00 139.52 462 SER A C 1
ATOM 3268 O O . SER A 1 537 ? 125.965 100.791 132.153 1.00 139.52 462 SER A O 1
ATOM 3271 N N . THR B 1 82 ? 163.648 135.967 63.767 1.00 107.88 7 THR B N 1
ATOM 3272 C CA . THR B 1 82 ? 162.889 136.830 64.665 1.00 107.88 7 THR B CA 1
ATOM 3273 C C . THR B 1 82 ? 163.793 137.862 65.332 1.00 107.88 7 THR B C 1
ATOM 3274 O O . THR B 1 82 ? 165.018 137.739 65.304 1.00 107.88 7 THR B O 1
ATOM 3278 N N . THR B 1 83 ? 163.180 138.878 65.930 1.00 101.93 8 THR B N 1
ATOM 3279 C CA . THR B 1 83 ? 163.922 139.918 66.629 1.00 101.93 8 THR B CA 1
ATOM 3280 C C . THR B 1 83 ? 164.202 139.465 68.061 1.00 101.93 8 THR B C 1
ATOM 3281 O O . THR B 1 83 ? 163.928 138.323 68.445 1.00 101.93 8 THR B O 1
ATOM 3285 N N . GLN B 1 84 ? 164.757 140.361 68.871 1.00 96.96 9 GLN B N 1
ATOM 3286 C CA . GLN B 1 84 ? 165.060 140.087 70.276 1.00 96.96 9 GLN B CA 1
ATOM 3287 C C . GLN B 1 84 ? 164.506 141.219 71.134 1.00 96.96 9 GLN B C 1
ATOM 3288 O O . GLN B 1 84 ? 165.248 142.108 71.568 1.00 96.96 9 GLN B O 1
ATOM 3294 N N . PRO B 1 85 ? 163.184 141.237 71.371 1.00 87.84 10 PRO B N 1
ATOM 3295 C CA . PRO B 1 85 ? 162.623 142.257 72.268 1.00 87.84 10 PRO B CA 1
ATOM 3296 C C . PRO B 1 85 ? 163.113 142.102 73.700 1.00 87.84 10 PRO B C 1
ATOM 3297 O O . PRO B 1 85 ? 163.740 143.012 74.250 1.00 87.84 10 PRO B O 1
ATOM 3301 N N . ALA B 1 86 ? 162.850 140.934 74.293 1.00 80.67 11 ALA B N 1
ATOM 3302 C CA . ALA B 1 86 ? 163.285 140.591 75.643 1.00 80.67 11 ALA B CA 1
ATOM 3303 C C . ALA B 1 86 ? 162.985 139.124 75.922 1.00 80.67 11 ALA B C 1
ATOM 3304 O O . ALA B 1 86 ? 162.643 138.368 75.007 1.00 80.67 11 ALA B O 1
ATOM 3306 N N . LEU B 1 87 ? 163.115 138.709 77.184 1.00 74.41 12 LEU B N 1
ATOM 3307 C CA . LEU B 1 87 ? 162.820 137.328 77.547 1.00 74.41 12 LEU B CA 1
ATOM 3308 C C . LEU B 1 87 ? 161.323 137.048 77.628 1.00 74.41 12 LEU B C 1
ATOM 3309 O O . LEU B 1 87 ? 160.936 135.880 77.746 1.00 74.41 12 LEU B O 1
ATOM 3314 N N . LEU B 1 88 ? 160.475 138.084 77.567 1.00 74.63 13 LEU B N 1
ATOM 3315 C CA . LEU B 1 88 ? 159.053 137.885 77.831 1.00 74.63 13 LEU B CA 1
ATOM 3316 C C . LEU B 1 88 ? 158.406 136.983 76.790 1.00 74.63 13 LEU B C 1
ATOM 3317 O O . LEU B 1 88 ? 157.411 136.309 77.087 1.00 74.63 13 LEU B O 1
ATOM 3322 N N . ARG B 1 89 ? 158.955 136.951 75.571 1.00 76.67 14 ARG B N 1
ATOM 3323 C CA . ARG B 1 89 ? 158.412 136.070 74.544 1.00 76.67 14 ARG B CA 1
ATOM 3324 C C . ARG B 1 89 ? 158.508 134.611 74.971 1.00 76.67 14 ARG B C 1
ATOM 3325 O O . ARG B 1 89 ? 157.631 133.803 74.635 1.00 76.67 14 ARG B O 1
ATOM 3333 N N . LEU B 1 90 ? 159.545 134.267 75.743 1.00 70.24 15 LEU B N 1
ATOM 3334 C CA . LEU B 1 90 ? 159.637 132.937 76.334 1.00 70.24 15 LEU B CA 1
ATOM 3335 C C . LEU B 1 90 ? 158.377 132.617 77.123 1.00 70.24 15 LEU B C 1
ATOM 3336 O O . LEU B 1 90 ? 157.785 131.543 76.962 1.00 70.24 15 LEU B O 1
ATOM 3341 N N . SER B 1 91 ? 157.937 133.564 77.956 1.00 70.12 16 SER B N 1
ATOM 3342 C CA . SER B 1 91 ? 156.695 133.393 78.700 1.00 70.12 16 SER B CA 1
ATOM 3343 C C . SER B 1 91 ? 155.537 133.111 77.755 1.00 70.12 16 SER B C 1
ATOM 3344 O O . SER B 1 91 ? 154.735 132.199 77.990 1.00 70.12 16 SER B O 1
ATOM 3347 N N . ASP B 1 92 ? 155.465 133.861 76.651 1.00 73.23 17 ASP B N 1
ATOM 3348 C CA . ASP B 1 92 ? 154.440 133.598 75.648 1.00 73.23 17 ASP B CA 1
ATOM 3349 C C . ASP B 1 92 ? 154.565 132.178 75.119 1.00 73.23 17 ASP B C 1
ATOM 3350 O O . ASP B 1 92 ? 153.581 131.428 75.078 1.00 73.23 17 ASP B O 1
ATOM 3355 N N . HIS B 1 93 ? 155.792 131.766 74.786 1.00 69.57 18 HIS B N 1
ATOM 3356 C CA . HIS B 1 93 ? 156.024 130.415 74.295 1.00 69.57 18 HIS B CA 1
ATOM 3357 C C . HIS B 1 93 ? 155.646 129.365 75.330 1.00 69.57 18 HIS B C 1
ATOM 3358 O O . HIS B 1 93 ? 155.348 128.223 74.963 1.00 69.57 18 HIS B O 1
ATOM 3365 N N . LEU B 1 94 ? 155.622 129.732 76.611 1.00 66.91 19 LEU B N 1
ATOM 3366 C CA . LEU B 1 94 ? 155.200 128.799 77.642 1.00 66.91 19 LEU B CA 1
ATOM 3367 C C . LEU B 1 94 ? 153.710 128.883 77.936 1.00 66.91 19 LEU B C 1
ATOM 3368 O O . LEU B 1 94 ? 153.133 127.910 78.432 1.00 66.91 19 LEU B O 1
ATOM 3373 N N . LEU B 1 95 ? 153.068 130.016 77.640 1.00 68.40 20 LEU B N 1
ATOM 3374 C CA . LEU B 1 95 ? 151.693 130.237 78.072 1.00 68.40 20 LEU B CA 1
ATOM 3375 C C . LEU B 1 95 ? 150.754 130.605 76.931 1.00 68.40 20 LEU B C 1
ATOM 3376 O O . LEU B 1 95 ? 149.673 131.149 77.187 1.00 68.40 20 LEU B O 1
ATOM 3381 N N . ALA B 1 96 ? 151.133 130.331 75.682 1.00 72.70 21 ALA B N 1
ATOM 3382 C CA . ALA B 1 96 ? 150.241 130.621 74.564 1.00 72.70 21 ALA B CA 1
ATOM 3383 C C . ALA B 1 96 ? 149.033 129.693 74.570 1.00 72.70 21 ALA B C 1
ATOM 3384 O O . ALA B 1 96 ? 147.890 130.138 74.420 1.00 72.70 21 ALA B O 1
ATOM 3386 N N . ASN B 1 97 ? 149.268 128.396 74.750 1.00 72.84 22 ASN B N 1
ATOM 3387 C CA . ASN B 1 97 ? 148.223 127.378 74.705 1.00 72.84 22 ASN B CA 1
ATOM 3388 C C . ASN B 1 97 ? 148.372 126.400 75.866 1.00 72.84 22 ASN B C 1
ATOM 3389 O O . ASN B 1 97 ? 148.321 125.179 75.702 1.00 72.84 22 ASN B O 1
ATOM 3394 N N . TYR B 1 98 ? 148.558 126.936 77.068 1.00 65.84 23 TYR B N 1
ATOM 3395 C CA . TYR B 1 98 ? 148.722 126.132 78.271 1.00 65.84 23 TYR B CA 1
ATOM 3396 C C . TYR B 1 98 ? 147.385 126.015 78.992 1.00 65.84 23 TYR B C 1
ATOM 3397 O O . TYR B 1 98 ? 146.688 127.016 79.183 1.00 65.84 23 TYR B O 1
ATOM 3406 N N . LYS B 1 99 ? 147.036 124.794 79.388 1.00 64.92 24 LYS B N 1
ATOM 3407 C CA . LYS B 1 99 ? 145.812 124.519 80.132 1.00 64.92 24 LYS B CA 1
ATOM 3408 C C . LYS B 1 99 ? 146.181 124.202 81.575 1.00 64.92 24 LYS B C 1
ATOM 3409 O O . LYS B 1 99 ? 146.916 123.244 81.835 1.00 64.92 24 LYS B O 1
ATOM 3415 N N . LYS B 1 100 ? 145.667 125.000 82.506 1.00 62.15 25 LYS B N 1
ATOM 3416 C CA . LYS B 1 100 ? 146.009 124.872 83.916 1.00 62.15 25 LYS B CA 1
ATOM 3417 C C . LYS B 1 100 ? 145.063 123.959 84.684 1.00 62.15 25 LYS B C 1
ATOM 3418 O O . LYS B 1 100 ? 145.217 123.819 85.901 1.00 62.15 25 LYS B O 1
ATOM 3424 N N . GLY B 1 101 ? 144.094 123.341 84.015 1.00 62.60 26 GLY B N 1
ATOM 3425 C CA . GLY B 1 101 ? 143.155 122.473 84.696 1.00 62.60 26 GLY B CA 1
ATOM 3426 C C . GLY B 1 101 ? 143.463 120.998 84.544 1.00 62.60 26 GLY B C 1
ATOM 3427 O O . GLY B 1 101 ? 142.794 120.155 85.149 1.00 62.60 26 GLY B O 1
ATOM 3428 N N . VAL B 1 102 ? 144.474 120.671 83.745 1.00 62.39 27 VAL B N 1
ATOM 3429 C CA . VAL B 1 102 ? 144.843 119.291 83.455 1.00 62.39 27 VAL B CA 1
ATOM 3430 C C . VAL B 1 102 ? 146.154 118.974 84.164 1.00 62.39 27 VAL B C 1
ATOM 3431 O O . VAL B 1 102 ? 147.038 119.830 84.270 1.00 62.39 27 VAL B O 1
ATOM 3435 N N . ARG B 1 103 ? 146.256 117.756 84.688 1.00 59.95 28 ARG B N 1
ATOM 3436 C CA . ARG B 1 103 ? 147.484 117.324 85.340 1.00 59.95 28 ARG B CA 1
ATOM 3437 C C . ARG B 1 103 ? 148.607 117.237 84.311 1.00 59.95 28 ARG B C 1
ATOM 3438 O O . ARG B 1 103 ? 148.436 116.592 83.267 1.00 59.95 28 ARG B O 1
ATOM 3446 N N . PRO B 1 104 ? 149.758 117.860 84.560 1.00 62.57 29 PRO B N 1
ATOM 3447 C CA . PRO B 1 104 ? 150.815 117.968 83.530 1.00 62.57 29 PRO B CA 1
ATOM 3448 C C . PRO B 1 104 ? 151.691 116.727 83.370 1.00 62.57 29 PRO B C 1
ATOM 3449 O O . PRO B 1 104 ? 152.837 116.654 83.808 1.00 62.57 29 PRO B O 1
ATOM 3453 N N . VAL B 1 105 ? 151.136 115.714 82.709 1.00 66.32 30 VAL B N 1
ATOM 3454 C CA . VAL B 1 105 ? 151.872 114.505 82.355 1.00 66.32 30 VAL B CA 1
ATOM 3455 C C . VAL B 1 105 ? 151.527 114.134 80.920 1.00 66.32 30 VAL B C 1
ATOM 3456 O O . VAL B 1 105 ? 150.376 114.267 80.491 1.00 66.32 30 VAL B O 1
ATOM 3460 N N . ARG B 1 106 ? 152.534 113.685 80.169 1.00 72.57 31 ARG B N 1
ATOM 3461 C CA . ARG B 1 106 ? 152.284 113.209 78.813 1.00 72.57 31 ARG B CA 1
ATOM 3462 C C . ARG B 1 106 ? 151.647 111.827 78.808 1.00 72.57 31 ARG B C 1
ATOM 3463 O O . ARG B 1 106 ? 150.847 111.521 77.917 1.00 72.57 31 ARG B O 1
ATOM 3471 N N . ASP B 1 107 ? 151.988 110.987 79.780 1.00 72.31 32 ASP B N 1
ATOM 3472 C CA . ASP B 1 107 ? 151.364 109.683 79.962 1.00 72.31 32 ASP B CA 1
ATOM 3473 C C . ASP B 1 107 ? 150.574 109.718 81.263 1.00 72.31 32 ASP B C 1
ATOM 3474 O O . ASP B 1 107 ? 151.134 110.013 82.324 1.00 72.31 32 ASP B O 1
ATOM 3479 N N . TRP B 1 108 ? 149.277 109.412 81.180 1.00 69.61 33 TRP B N 1
ATOM 3480 C CA . TRP B 1 108 ? 148.412 109.498 82.349 1.00 69.61 33 TRP B CA 1
ATOM 3481 C C . TRP B 1 108 ? 148.681 108.404 83.373 1.00 69.61 33 TRP B C 1
ATOM 3482 O O . TRP B 1 108 ? 148.168 108.494 84.493 1.00 69.61 33 TRP B O 1
ATOM 3493 N N . ARG B 1 109 ? 149.463 107.383 83.025 1.00 69.27 34 ARG B N 1
ATOM 3494 C CA . ARG B 1 109 ? 149.759 106.301 83.954 1.00 69.27 34 ARG B CA 1
ATOM 3495 C C . ARG B 1 109 ? 150.901 106.629 84.907 1.00 69.27 34 ARG B C 1
ATOM 3496 O O . ARG B 1 109 ? 151.134 105.867 85.851 1.00 69.27 34 ARG B O 1
ATOM 3504 N N . LYS B 1 110 ? 151.615 107.734 84.688 1.00 68.89 35 LYS B N 1
ATOM 3505 C CA . LYS B 1 110 ? 152.735 108.107 85.539 1.00 68.89 35 LYS B CA 1
ATOM 3506 C C . LYS B 1 110 ? 152.272 109.108 86.583 1.00 68.89 35 LYS B C 1
ATOM 3507 O O . LYS B 1 110 ? 151.770 110.181 86.215 1.00 68.89 35 LYS B O 1
ATOM 3513 N N . PRO B 1 111 ? 152.407 108.812 87.873 1.00 61.51 36 PRO B N 1
ATOM 3514 C CA . PRO B 1 111 ? 151.993 109.774 88.898 1.00 61.51 36 PRO B CA 1
ATOM 3515 C C . PRO B 1 111 ? 152.924 110.975 88.950 1.00 61.51 36 PRO B C 1
ATOM 3516 O O . PRO B 1 111 ? 154.086 110.922 88.544 1.00 61.51 36 PRO B O 1
ATOM 3520 N N . THR B 1 112 ? 152.384 112.079 89.459 1.00 57.52 37 THR B N 1
ATOM 3521 C CA . THR B 1 112 ? 153.152 113.303 89.650 1.00 57.52 37 THR B CA 1
ATOM 3522 C C . THR B 1 112 ? 153.726 113.305 91.062 1.00 57.52 37 THR B C 1
ATOM 3523 O O . THR B 1 112 ? 152.975 113.256 92.043 1.00 57.52 37 THR B O 1
ATOM 3527 N N . THR B 1 113 ? 155.050 113.352 91.164 1.00 53.62 38 THR B N 1
ATOM 3528 C CA . THR B 1 113 ? 155.730 113.288 92.449 1.00 53.62 38 THR B CA 1
ATOM 3529 C C . THR B 1 113 ? 156.042 114.694 92.946 1.00 53.62 38 THR B C 1
ATOM 3530 O O . THR B 1 113 ? 156.641 115.496 92.224 1.00 53.62 38 THR B O 1
ATOM 3534 N N . VAL B 1 114 ? 155.640 114.981 94.179 1.00 50.96 39 VAL B N 1
ATOM 3535 C CA . VAL B 1 114 ? 155.868 116.275 94.813 1.00 50.96 39 VAL B CA 1
ATOM 3536 C C . VAL B 1 114 ? 156.801 116.056 95.995 1.00 50.96 39 VAL B C 1
ATOM 3537 O O . VAL B 1 114 ? 156.500 115.260 96.892 1.00 50.96 39 VAL B O 1
ATOM 3541 N N . SER B 1 115 ? 157.931 116.759 95.999 1.00 50.03 40 SER B N 1
ATOM 3542 C CA . SER B 1 115 ? 158.894 116.674 97.089 1.00 50.03 40 SER B CA 1
ATOM 3543 C C . SER B 1 115 ? 158.793 117.930 97.941 1.00 50.03 40 SER B C 1
ATOM 3544 O O . SER B 1 115 ? 158.932 119.043 97.428 1.00 50.03 40 SER B O 1
ATOM 3547 N N . ILE B 1 116 ? 158.559 117.747 99.242 1.00 51.03 41 ILE B N 1
ATOM 3548 C CA . ILE B 1 116 ? 158.227 118.842 100.141 1.00 51.03 41 ILE B CA 1
ATOM 3549 C C . ILE B 1 116 ? 159.175 118.830 101.331 1.00 51.03 41 ILE B C 1
ATOM 3550 O O . ILE B 1 116 ? 159.805 117.817 101.645 1.00 51.03 41 ILE B O 1
ATOM 3555 N N . ASP B 1 117 ? 159.279 119.985 101.988 1.00 53.92 42 ASP B N 1
ATOM 3556 C CA . ASP B 1 117 ? 159.891 120.057 103.311 1.00 53.92 42 ASP B CA 1
ATOM 3557 C C . ASP B 1 117 ? 159.427 121.319 104.029 1.00 53.92 42 ASP B C 1
ATOM 3558 O O . ASP B 1 117 ? 158.894 122.258 103.426 1.00 53.92 42 ASP B O 1
ATOM 3563 N N . VAL B 1 118 ? 159.633 121.305 105.348 1.00 53.97 43 VAL B N 1
ATOM 3564 C CA . VAL B 1 118 ? 159.047 122.256 106.285 1.00 53.97 43 VAL B CA 1
ATOM 3565 C C . VAL B 1 118 ? 160.102 122.642 107.313 1.00 53.97 43 VAL B C 1
ATOM 3566 O O . VAL B 1 118 ? 160.860 121.796 107.795 1.00 53.97 43 VAL B O 1
ATOM 3570 N N . ILE B 1 119 ? 160.157 123.931 107.647 1.00 55.99 44 ILE B N 1
ATOM 3571 C CA . ILE B 1 119 ? 160.974 124.411 108.757 1.00 55.99 44 ILE B CA 1
ATOM 3572 C C . ILE B 1 119 ? 160.068 125.151 109.732 1.00 55.99 44 ILE B C 1
ATOM 3573 O O . ILE B 1 119 ? 159.390 126.110 109.348 1.00 55.99 44 ILE B O 1
ATOM 3578 N N . MET B 1 120 ? 160.057 124.709 110.987 1.00 61.81 45 MET B N 1
ATOM 3579 C CA . MET B 1 120 ? 159.270 125.372 112.018 1.00 61.81 45 MET B CA 1
ATOM 3580 C C . MET B 1 120 ? 159.856 126.745 112.328 1.00 61.81 45 MET B C 1
ATOM 3581 O O . MET B 1 120 ? 161.076 126.925 112.338 1.00 61.81 45 MET B O 1
ATOM 3586 N N . TYR B 1 121 ? 158.984 127.720 112.586 1.00 61.92 46 TYR B N 1
ATOM 3587 C CA . TYR B 1 121 ? 159.418 129.072 112.911 1.00 61.92 46 TYR B CA 1
ATOM 3588 C C . TYR B 1 121 ? 159.109 129.471 114.343 1.00 61.92 46 TYR B C 1
ATOM 3589 O O . TYR B 1 121 ? 159.987 129.993 115.033 1.00 61.92 46 TYR B O 1
ATOM 3598 N N . ALA B 1 122 ? 157.885 129.237 114.813 1.00 62.15 47 ALA B N 1
ATOM 3599 C CA . ALA B 1 122 ? 157.512 129.600 116.172 1.00 62.15 47 ALA B CA 1
ATOM 3600 C C . ALA B 1 122 ? 156.303 128.784 116.596 1.00 62.15 47 ALA B C 1
ATOM 3601 O O . ALA B 1 122 ? 155.421 128.507 115.780 1.00 62.15 47 ALA B O 1
ATOM 3603 N N . ILE B 1 123 ? 156.272 128.405 117.869 1.00 63.66 48 ILE B N 1
ATOM 3604 C CA . ILE B 1 123 ? 155.107 127.760 118.466 1.00 63.66 48 ILE B CA 1
ATOM 3605 C C . ILE B 1 123 ? 154.207 128.869 118.997 1.00 63.66 48 ILE B C 1
ATOM 3606 O O . ILE B 1 123 ? 154.561 129.560 119.955 1.00 63.66 48 ILE B O 1
ATOM 3611 N N . LEU B 1 124 ? 153.040 129.042 118.378 1.00 65.59 49 LEU B N 1
ATOM 3612 C CA . LEU B 1 124 ? 152.212 130.197 118.703 1.00 65.59 49 LEU B CA 1
ATOM 3613 C C . LEU B 1 124 ? 151.330 129.948 119.920 1.00 65.59 49 LEU B C 1
ATOM 3614 O O . LEU B 1 124 ? 151.290 130.781 120.833 1.00 65.59 49 LEU B O 1
ATOM 3619 N N . ASN B 1 125 ? 150.620 128.823 119.965 1.00 71.51 50 ASN B N 1
ATOM 3620 C CA . ASN B 1 125 ? 149.708 128.606 121.081 1.00 71.51 50 ASN B CA 1
ATOM 3621 C C . ASN B 1 125 ? 149.490 127.117 121.301 1.00 71.51 50 ASN B C 1
ATOM 3622 O O . ASN B 1 125 ? 149.503 126.327 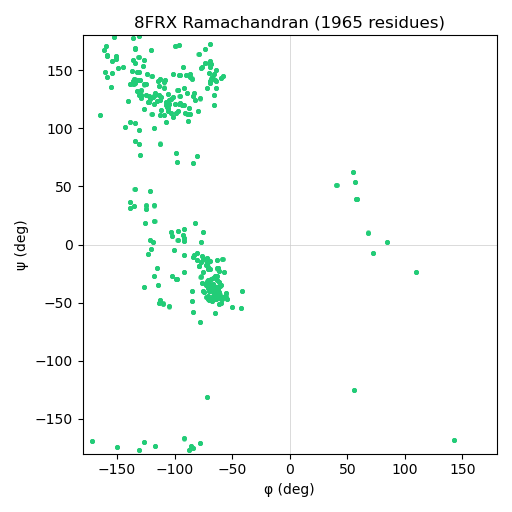120.355 1.00 71.51 50 ASN B O 1
ATOM 3627 N N . VAL B 1 126 ? 149.285 126.748 122.563 1.00 76.08 51 VAL B N 1
ATOM 3628 C CA . VAL B 1 126 ? 148.951 125.382 122.957 1.00 76.08 51 VAL B CA 1
ATOM 3629 C C . VAL B 1 126 ? 147.742 125.474 123.881 1.00 76.08 51 VAL B C 1
ATOM 3630 O O . VAL B 1 126 ? 147.887 125.751 125.076 1.00 76.08 51 VAL B O 1
ATOM 3634 N N . ASP B 1 127 ? 146.548 125.250 123.335 1.00 84.70 52 ASP B N 1
ATOM 3635 C CA . ASP B 1 127 ? 145.317 125.238 124.117 1.00 84.70 52 ASP B CA 1
ATOM 3636 C C . ASP B 1 127 ? 145.094 123.822 124.636 1.00 84.70 52 ASP B C 1
ATOM 3637 O O . ASP B 1 127 ? 144.726 122.922 123.871 1.00 84.70 52 ASP B O 1
ATOM 3642 N N . GLU B 1 128 ? 145.325 123.626 125.937 1.00 88.03 53 GLU B N 1
ATOM 3643 C CA . GLU B 1 128 ? 145.224 122.291 126.519 1.00 88.03 53 GLU B CA 1
ATOM 3644 C C . GLU B 1 128 ? 143.772 121.857 126.678 1.00 88.03 53 GLU B C 1
ATOM 3645 O O . GLU B 1 128 ? 143.437 120.695 126.422 1.00 88.03 53 GLU B O 1
ATOM 3651 N N . LYS B 1 129 ? 142.898 122.769 127.110 1.00 89.04 54 LYS B N 1
ATOM 3652 C CA . LYS B 1 129 ? 141.505 122.396 127.340 1.00 89.04 54 LYS B CA 1
ATOM 3653 C C . LYS B 1 129 ? 140.777 122.136 126.027 1.00 89.04 54 LYS B C 1
ATOM 3654 O O . LYS B 1 129 ? 139.877 121.290 125.966 1.00 89.04 54 LYS B O 1
ATOM 3660 N N . ASN B 1 130 ? 141.151 122.848 124.964 1.00 85.87 55 ASN B N 1
ATOM 3661 C CA . ASN B 1 130 ? 140.566 122.614 123.652 1.00 85.87 55 ASN B CA 1
ATOM 3662 C C . ASN B 1 130 ? 141.360 121.618 122.819 1.00 85.87 55 ASN B C 1
ATOM 3663 O O . ASN B 1 130 ? 140.877 121.208 121.758 1.00 85.87 55 ASN B O 1
ATOM 3668 N N . GLN B 1 131 ? 142.551 121.224 123.279 1.00 83.46 56 GLN B N 1
ATOM 3669 C CA . GLN B 1 131 ? 143.431 120.293 122.571 1.00 83.46 56 GLN B CA 1
ATOM 3670 C C . GLN B 1 131 ? 143.756 120.806 121.165 1.00 83.46 56 GLN B C 1
ATOM 3671 O O . GLN B 1 131 ? 143.570 120.117 120.160 1.00 83.46 56 GLN B O 1
ATOM 3677 N N . VAL B 1 132 ? 144.249 122.043 121.113 1.00 75.02 57 VAL B N 1
ATOM 3678 C CA . VAL B 1 132 ? 144.532 122.727 119.856 1.00 75.02 57 VAL B CA 1
ATOM 3679 C C . VAL B 1 132 ? 145.972 123.221 119.875 1.00 75.02 57 VAL B C 1
ATOM 3680 O O . VAL B 1 132 ? 146.450 123.730 120.894 1.00 75.02 57 VAL B O 1
ATOM 3684 N N . LEU B 1 133 ? 146.669 123.060 118.753 1.00 67.41 58 LEU B N 1
ATOM 3685 C CA . LEU B 1 133 ? 148.037 123.538 118.609 1.00 67.41 58 LEU B CA 1
ATOM 3686 C C . LEU B 1 133 ? 148.109 124.504 117.435 1.00 67.41 58 LEU B C 1
ATOM 3687 O O . LEU B 1 133 ? 147.670 124.174 116.329 1.00 67.41 58 LEU B O 1
ATOM 3692 N N . THR B 1 134 ? 148.664 125.690 117.675 1.00 64.99 59 THR B N 1
ATOM 3693 C CA . THR B 1 134 ? 148.811 126.723 116.657 1.00 64.99 59 THR B CA 1
ATOM 3694 C C . THR B 1 134 ? 150.292 127.003 116.463 1.00 64.99 59 THR B C 1
ATOM 3695 O O . THR B 1 134 ? 150.982 127.396 117.412 1.00 64.99 59 THR B O 1
ATOM 3699 N N . THR B 1 135 ? 150.773 126.804 115.236 1.00 60.92 60 THR B N 1
ATOM 3700 C CA . THR B 1 135 ? 152.186 126.938 114.906 1.00 60.92 60 THR B CA 1
ATOM 3701 C C . THR B 1 135 ? 152.341 127.730 113.614 1.00 60.92 60 THR B C 1
ATOM 3702 O O . THR B 1 135 ? 151.374 127.990 112.895 1.00 60.92 60 THR B O 1
ATOM 3706 N N . TYR B 1 136 ? 153.585 128.107 113.324 1.00 57.64 61 TYR B N 1
ATOM 3707 C CA . TYR B 1 136 ? 153.948 128.790 112.090 1.00 57.64 61 TYR B CA 1
ATOM 3708 C C . TYR B 1 136 ? 155.125 128.071 111.450 1.00 57.64 61 TYR B C 1
ATOM 3709 O O . TYR B 1 136 ? 156.107 127.745 112.126 1.00 57.64 61 TYR B O 1
ATOM 3718 N N . ILE B 1 137 ? 155.027 127.808 110.145 1.00 52.21 62 ILE B N 1
ATOM 3719 C CA . ILE B 1 137 ? 156.066 127.082 109.426 1.00 52.21 62 ILE B CA 1
ATOM 3720 C C . ILE B 1 137 ? 156.378 127.791 108.116 1.00 52.21 62 ILE B C 1
ATOM 3721 O O . ILE B 1 137 ? 155.563 128.540 107.573 1.00 52.21 62 ILE B O 1
ATOM 3726 N N . TRP B 1 138 ? 157.584 127.544 107.617 1.00 52.12 63 TRP B N 1
ATOM 3727 C CA . TRP B 1 138 ? 157.972 127.897 106.260 1.00 52.12 63 TRP B CA 1
ATOM 3728 C C . TRP B 1 138 ? 158.014 126.609 105.451 1.00 52.12 63 TRP B C 1
ATOM 3729 O O . TRP B 1 138 ? 158.798 125.704 105.760 1.00 52.12 63 TRP B O 1
ATOM 3740 N N . TYR B 1 139 ? 157.168 126.522 104.431 1.00 49.60 64 TYR B N 1
ATOM 3741 C CA . TYR B 1 139 ? 156.962 125.309 103.661 1.00 49.60 64 TYR B CA 1
ATOM 3742 C C . TYR B 1 139 ? 157.444 125.538 102.237 1.00 49.60 64 TYR B C 1
ATOM 3743 O O . TYR B 1 139 ? 157.267 126.628 101.680 1.00 49.60 64 TYR B O 1
ATOM 3752 N N . ARG B 1 140 ? 158.081 124.527 101.654 1.00 50.57 65 ARG B N 1
ATOM 3753 C CA . ARG B 1 140 ? 158.434 124.616 100.248 1.00 50.57 65 ARG B CA 1
ATOM 3754 C C . ARG B 1 140 ? 158.310 123.243 99.607 1.00 50.57 65 ARG B C 1
ATOM 3755 O O . ARG B 1 140 ? 158.419 122.210 100.274 1.00 50.57 65 ARG B O 1
ATOM 3763 N N . GLN B 1 141 ? 158.052 123.253 98.301 1.00 49.87 66 GLN B N 1
ATOM 3764 C CA . GLN B 1 141 ? 157.794 122.027 97.562 1.00 49.87 66 GLN B CA 1
ATOM 3765 C C . GLN B 1 141 ? 158.247 122.205 96.122 1.00 49.87 66 GLN B C 1
ATOM 3766 O O . GLN B 1 141 ? 158.440 123.323 95.644 1.00 49.87 66 GLN B O 1
ATOM 3772 N N . TYR B 1 142 ? 158.437 121.080 95.439 1.00 51.17 67 TYR B N 1
ATOM 3773 C CA . TYR B 1 142 ? 158.766 121.118 94.022 1.00 51.17 67 TYR B CA 1
ATOM 3774 C C . TYR B 1 142 ? 158.205 119.888 93.326 1.00 51.17 67 TYR B C 1
ATOM 3775 O O . TYR B 1 142 ? 158.032 118.823 93.928 1.00 51.17 67 TYR B O 1
ATOM 3784 N N . TRP B 1 143 ? 157.921 120.057 92.038 1.00 51.75 68 TRP B N 1
ATOM 3785 C CA . TRP B 1 143 ? 157.452 118.965 91.195 1.00 51.75 68 TRP B CA 1
ATOM 3786 C C . TRP B 1 143 ? 157.913 119.222 89.763 1.00 51.75 68 TRP B C 1
ATOM 3787 O O . TRP B 1 143 ? 158.665 120.165 89.491 1.00 51.75 68 TRP B O 1
ATOM 3798 N N . THR B 1 144 ? 157.466 118.369 88.845 1.00 55.82 69 THR B N 1
ATOM 3799 C CA . THR B 1 144 ? 157.874 118.422 87.448 1.00 55.82 69 THR B CA 1
ATOM 3800 C C . THR B 1 144 ? 156.656 118.663 86.569 1.00 55.82 69 THR B C 1
ATOM 3801 O O . THR B 1 144 ? 155.662 117.935 86.667 1.00 55.82 69 THR B O 1
ATOM 3805 N N . ASP B 1 145 ? 156.737 119.680 85.716 1.00 63.35 70 ASP B N 1
ATOM 3806 C CA . ASP B 1 145 ? 155.693 120.002 84.751 1.00 63.35 70 ASP B CA 1
ATOM 3807 C C . ASP B 1 145 ? 156.234 119.715 83.358 1.00 63.35 70 ASP B C 1
ATOM 3808 O O . ASP B 1 145 ? 157.182 120.367 82.913 1.00 63.35 70 ASP B O 1
ATOM 3813 N N . GLU B 1 146 ? 155.627 118.752 82.670 1.00 67.50 71 GLU B N 1
ATOM 3814 C CA . GLU B 1 146 ? 156.139 118.294 81.386 1.00 67.50 71 GLU B CA 1
ATOM 3815 C C . GLU B 1 146 ? 155.762 119.201 80.223 1.00 67.50 71 GLU B C 1
ATOM 3816 O O . GLU B 1 146 ? 156.256 118.989 79.111 1.00 67.50 71 GLU B O 1
ATOM 3822 N N . PHE B 1 147 ? 154.905 120.196 80.443 1.00 65.10 72 PHE B N 1
ATOM 3823 C CA . PHE B 1 147 ? 154.540 121.153 79.408 1.00 65.10 72 PHE B CA 1
ATOM 3824 C C . PHE B 1 147 ? 155.249 122.491 79.570 1.00 65.10 72 PHE B C 1
ATOM 3825 O O . PHE B 1 147 ? 154.937 123.438 78.841 1.00 65.10 72 PHE B O 1
ATOM 3833 N N . LEU B 1 148 ? 156.191 122.593 80.506 1.00 63.71 73 LEU B N 1
ATOM 3834 C CA . LEU B 1 148 ? 156.909 123.839 80.737 1.00 63.71 73 LEU B CA 1
ATOM 3835 C C . LEU B 1 148 ? 158.407 123.646 80.549 1.00 63.71 73 LEU B C 1
ATOM 3836 O O . LEU B 1 148 ? 159.205 124.097 81.376 1.00 63.71 73 LEU B O 1
ATOM 3841 N N . GLN B 1 149 ? 158.798 122.975 79.471 1.00 67.44 74 GLN B N 1
ATOM 3842 C CA . GLN B 1 149 ? 160.196 122.706 79.172 1.00 67.44 74 GLN B CA 1
ATOM 3843 C C . GLN B 1 149 ? 160.614 123.467 77.922 1.00 67.44 74 GLN B C 1
ATOM 3844 O O . GLN B 1 149 ? 159.834 123.596 76.973 1.00 67.44 74 GLN B O 1
ATOM 3850 N N . TRP B 1 150 ? 161.846 123.970 77.927 1.00 63.75 75 TRP B N 1
ATOM 3851 C CA . TRP B 1 150 ? 162.364 124.723 76.795 1.00 63.75 75 TRP B CA 1
ATOM 3852 C C . TRP B 1 150 ? 163.873 124.555 76.730 1.00 63.75 75 TRP B C 1
ATOM 3853 O O . TRP B 1 150 ? 164.519 124.152 77.701 1.00 63.75 75 TRP B O 1
ATOM 3864 N N . THR B 1 151 ? 164.426 124.865 75.568 1.00 71.26 76 THR B N 1
ATOM 3865 C CA . THR B 1 151 ? 165.870 124.893 75.370 1.00 71.26 76 THR B CA 1
ATOM 3866 C C . THR B 1 151 ? 166.423 126.241 75.814 1.00 71.26 76 THR B C 1
ATOM 3867 O O . THR B 1 151 ? 165.901 127.281 75.396 1.00 71.26 76 THR B O 1
ATOM 3871 N N . PRO B 1 152 ? 167.443 126.268 76.678 1.00 73.93 77 PRO B N 1
ATOM 3872 C CA . PRO B 1 152 ? 168.028 127.562 77.071 1.00 73.93 77 PRO B CA 1
ATOM 3873 C C . PRO B 1 152 ? 168.579 128.352 75.896 1.00 73.93 77 PRO B C 1
ATOM 3874 O O . PRO B 1 152 ? 168.497 129.587 75.892 1.00 73.93 77 PRO B O 1
ATOM 3878 N N . GLU B 1 153 ? 169.134 127.675 74.895 1.00 80.85 78 GLU B N 1
ATOM 3879 C CA . GLU B 1 153 ? 169.512 128.349 73.664 1.00 80.85 78 GLU B CA 1
ATOM 3880 C C . GLU B 1 153 ? 168.263 128.783 72.904 1.00 80.85 78 GLU B C 1
ATOM 3881 O O . GLU B 1 153 ? 167.168 128.252 73.102 1.00 80.85 78 GLU B O 1
ATOM 3887 N N . ASP B 1 154 ? 168.440 129.780 72.037 1.00 82.64 79 ASP B N 1
ATOM 3888 C CA . ASP B 1 154 ? 167.403 130.504 71.299 1.00 82.64 79 ASP B CA 1
ATOM 3889 C C . ASP B 1 154 ? 166.547 131.339 72.246 1.00 82.64 79 ASP B C 1
ATOM 3890 O O . ASP B 1 154 ? 165.507 131.857 71.821 1.00 82.64 79 ASP B O 1
ATOM 3895 N N . PHE B 1 155 ? 166.942 131.484 73.511 1.00 76.03 80 PHE B N 1
ATOM 3896 C CA . PHE B 1 155 ? 166.223 132.324 74.461 1.00 76.03 80 PHE B CA 1
ATOM 3897 C C . PHE B 1 155 ? 167.211 133.106 75.317 1.00 76.03 80 PHE B C 1
ATOM 3898 O O . PHE B 1 155 ? 166.944 133.399 76.487 1.00 76.03 80 PHE B O 1
ATOM 3906 N N . ASP B 1 156 ? 168.368 133.442 74.739 1.00 77.41 81 ASP B N 1
ATOM 3907 C CA . ASP B 1 156 ? 169.417 134.219 75.408 1.00 77.41 81 ASP B CA 1
ATOM 3908 C C . ASP B 1 156 ? 169.905 133.530 76.683 1.00 77.41 81 ASP B C 1
ATOM 3909 O O . ASP B 1 156 ? 170.177 134.182 77.694 1.00 77.41 81 ASP B O 1
ATOM 3914 N N . ASN B 1 157 ? 170.018 132.201 76.626 1.00 75.80 82 ASN B N 1
ATOM 3915 C CA . ASN B 1 157 ? 170.591 131.388 77.705 1.00 75.80 82 ASN B CA 1
ATOM 3916 C C . ASN B 1 157 ? 169.857 131.584 79.030 1.00 75.80 82 ASN B C 1
ATOM 3917 O O . ASN B 1 157 ? 170.465 131.632 80.100 1.00 75.80 82 ASN B O 1
ATOM 3922 N N . VAL B 1 158 ? 168.534 131.694 78.961 1.00 67.86 83 VAL B N 1
ATOM 3923 C CA . VAL B 1 158 ? 167.715 131.776 80.166 1.00 67.86 83 VAL B CA 1
ATOM 3924 C C . VAL B 1 158 ? 167.491 130.363 80.691 1.00 67.86 83 VAL B C 1
ATOM 3925 O O . VAL B 1 158 ? 167.005 129.490 79.963 1.00 67.86 83 VAL B O 1
ATOM 3929 N N . THR B 1 159 ? 167.846 130.133 81.954 1.00 64.69 84 THR B N 1
ATOM 3930 C CA . THR B 1 159 ? 167.716 128.813 82.556 1.00 64.69 84 THR B CA 1
ATOM 3931 C C . THR B 1 159 ? 166.515 128.682 83.479 1.00 64.69 84 THR B C 1
ATOM 3932 O O . THR B 1 159 ? 165.994 127.575 83.642 1.00 64.69 84 THR B O 1
ATOM 3936 N N . LYS B 1 160 ? 166.061 129.777 84.085 1.00 59.42 85 LYS B N 1
ATOM 3937 C CA . LYS B 1 160 ? 164.896 129.739 84.955 1.00 59.42 85 LYS B CA 1
ATOM 3938 C C . LYS B 1 160 ? 164.253 131.116 84.981 1.00 59.42 85 LYS B C 1
ATOM 3939 O O . LYS B 1 160 ? 164.894 132.126 84.683 1.00 59.42 85 LYS B O 1
ATOM 3945 N N . LEU B 1 161 ? 162.973 131.148 85.340 1.00 56.64 86 LEU B N 1
ATOM 3946 C CA . LEU B 1 161 ? 162.246 132.411 85.401 1.00 56.64 86 LEU B CA 1
ATOM 3947 C C . LEU B 1 161 ? 161.118 132.298 86.419 1.00 56.64 86 LEU B C 1
ATOM 3948 O O . LEU B 1 161 ? 160.905 131.249 87.031 1.00 56.64 86 LEU B O 1
ATOM 3953 N N . SER B 1 162 ? 160.398 133.403 86.595 1.00 57.18 87 SER B N 1
ATOM 3954 C CA . SER B 1 162 ? 159.286 133.493 87.529 1.00 57.18 87 SER B CA 1
ATOM 3955 C C . SER B 1 162 ? 157.970 133.575 86.768 1.00 57.18 87 SER B C 1
ATOM 3956 O O . SER B 1 162 ? 157.848 134.321 85.792 1.00 57.18 87 SER B O 1
ATOM 3959 N N . ILE B 1 163 ? 156.991 132.802 87.225 1.00 57.28 88 ILE B N 1
ATOM 3960 C CA . ILE B 1 163 ? 155.673 132.725 86.597 1.00 57.28 88 ILE B CA 1
ATOM 3961 C C . ILE B 1 163 ? 154.618 132.908 87.683 1.00 57.28 88 ILE B C 1
ATOM 3962 O O . ILE B 1 163 ? 154.812 132.433 88.811 1.00 57.28 88 ILE B O 1
ATOM 3967 N N . PRO B 1 164 ? 153.515 133.610 87.408 1.00 59.02 89 PRO B N 1
ATOM 3968 C CA . PRO B 1 164 ? 152.444 133.719 88.407 1.00 59.02 89 PRO B CA 1
ATOM 3969 C C . PRO B 1 164 ? 151.885 132.356 88.792 1.00 59.02 89 PRO B C 1
ATOM 3970 O O . PRO B 1 164 ? 151.770 131.452 87.964 1.00 59.02 89 PRO B O 1
ATOM 3974 N N . THR B 1 165 ? 151.540 132.222 90.075 1.00 60.53 90 THR B N 1
ATOM 3975 C CA . THR B 1 165 ? 151.094 130.935 90.601 1.00 60.53 90 THR B CA 1
ATOM 3976 C C . THR B 1 165 ? 149.749 130.524 90.016 1.00 60.53 90 THR B C 1
ATOM 3977 O O . THR B 1 165 ? 149.514 129.339 89.757 1.00 60.53 90 THR B O 1
ATOM 3981 N N . ASP B 1 166 ? 148.857 131.486 89.795 1.00 66.50 91 ASP B N 1
ATOM 3982 C CA . ASP B 1 166 ? 147.499 131.198 89.353 1.00 66.50 91 ASP B CA 1
ATOM 3983 C C . ASP B 1 166 ? 147.379 130.983 87.844 1.00 66.50 91 ASP B C 1
ATOM 3984 O O . ASP B 1 166 ? 146.270 131.074 87.306 1.00 66.50 91 ASP B O 1
ATOM 3989 N N . SER B 1 167 ? 148.482 130.704 87.152 1.00 61.16 92 SER B N 1
ATOM 3990 C CA . SER B 1 167 ? 148.453 130.450 85.718 1.00 61.16 92 SER B CA 1
ATOM 3991 C C . SER B 1 167 ? 148.944 129.055 85.357 1.00 61.16 92 SER B C 1
ATOM 3992 O O . SER B 1 167 ? 149.013 128.723 84.168 1.00 61.16 92 SER B O 1
ATOM 3995 N N . ILE B 1 168 ? 149.287 128.226 86.345 1.00 59.24 93 ILE B N 1
ATOM 3996 C CA . ILE B 1 168 ? 149.781 126.875 86.114 1.00 59.24 93 ILE B CA 1
ATOM 3997 C C . ILE B 1 168 ? 149.068 125.918 87.062 1.00 59.24 93 ILE B C 1
ATOM 3998 O O . ILE B 1 168 ? 148.380 126.328 87.998 1.00 59.24 93 ILE B O 1
ATOM 4003 N N . TRP B 1 169 ? 149.244 124.624 86.801 1.00 57.80 94 TRP B N 1
ATOM 4004 C CA . TRP B 1 169 ? 148.661 123.592 87.648 1.00 57.80 94 TRP B CA 1
ATOM 4005 C C . TRP B 1 169 ? 149.386 123.524 88.987 1.00 57.80 94 TRP B C 1
ATOM 4006 O O . TRP B 1 169 ? 150.619 123.538 89.046 1.00 57.80 94 TRP B O 1
ATOM 4017 N N . VAL B 1 170 ? 148.614 123.453 90.067 1.00 56.00 95 VAL B N 1
ATOM 4018 C CA . VAL B 1 170 ? 149.166 123.395 91.419 1.00 56.00 95 VAL B CA 1
ATOM 4019 C C . VAL B 1 170 ? 148.503 122.253 92.183 1.00 56.00 95 VAL B C 1
ATOM 4020 O O . VAL B 1 170 ? 147.268 122.168 92.215 1.00 56.00 95 VAL B O 1
ATOM 4024 N N . PRO B 1 171 ? 149.273 121.356 92.798 1.00 54.79 96 PRO B N 1
ATOM 4025 C CA . PRO B 1 171 ? 148.664 120.261 93.561 1.00 54.79 96 PRO B CA 1
ATOM 4026 C C . PRO B 1 171 ? 147.981 120.759 94.825 1.00 54.79 96 PRO B C 1
ATOM 4027 O O . PRO B 1 171 ? 148.348 121.789 95.396 1.00 54.79 96 PRO B O 1
ATOM 4031 N N . ASP B 1 172 ? 146.973 120.004 95.263 1.00 57.33 97 ASP B N 1
ATOM 4032 C CA . ASP B 1 172 ? 146.184 120.353 96.444 1.00 57.33 97 ASP B CA 1
ATOM 4033 C C . ASP B 1 172 ? 146.694 119.553 97.642 1.00 57.33 97 ASP B C 1
ATOM 4034 O O . ASP B 1 172 ? 146.110 118.553 98.060 1.00 57.33 97 ASP B O 1
ATOM 4039 N N . ILE B 1 173 ? 147.801 120.019 98.210 1.00 56.33 98 ILE B N 1
ATOM 4040 C CA . ILE B 1 173 ? 148.410 119.393 99.377 1.00 56.33 98 ILE B CA 1
ATOM 4041 C C . ILE B 1 173 ? 147.917 120.124 100.618 1.00 56.33 98 ILE B C 1
ATOM 4042 O O . ILE B 1 173 ? 148.113 121.338 100.752 1.00 56.33 98 ILE B O 1
ATOM 4047 N N . LEU B 1 174 ? 147.278 119.391 101.525 1.00 58.59 99 LEU B N 1
ATOM 4048 C CA . LEU B 1 174 ? 146.725 119.945 102.750 1.00 58.59 99 LEU B CA 1
ATOM 4049 C C . LEU B 1 174 ? 147.163 119.090 103.933 1.00 58.59 99 LEU B C 1
ATOM 4050 O O . LEU B 1 174 ? 147.926 118.128 103.790 1.00 58.59 99 LEU B O 1
ATOM 4055 N N . ILE B 1 175 ? 146.663 119.448 105.112 1.00 59.03 100 ILE B N 1
ATOM 4056 C CA . ILE B 1 175 ? 146.988 118.771 106.362 1.00 59.03 100 ILE B CA 1
ATOM 4057 C C . ILE B 1 175 ? 145.715 118.155 106.922 1.00 59.03 100 ILE B C 1
ATOM 4058 O O . ILE B 1 175 ? 144.678 118.826 107.008 1.00 59.03 100 ILE B O 1
ATOM 4063 N N . ASN B 1 176 ? 145.793 116.872 107.289 1.00 59.68 101 ASN B N 1
ATOM 4064 C CA . ASN B 1 176 ? 144.623 116.157 107.792 1.00 59.68 101 ASN B CA 1
ATOM 4065 C C . ASN B 1 176 ? 144.113 116.756 109.097 1.00 59.68 101 ASN B C 1
ATOM 4066 O O . ASN B 1 176 ? 142.899 116.871 109.304 1.00 59.68 101 ASN B O 1
ATOM 4071 N N . GLU B 1 177 ? 145.018 117.142 109.985 1.00 62.21 102 GLU B N 1
ATOM 4072 C CA . GLU B 1 177 ? 144.655 117.578 111.332 1.00 62.21 102 GLU B CA 1
ATOM 4073 C C . GLU B 1 177 ? 144.059 118.976 111.385 1.00 62.21 102 GLU B C 1
ATOM 4074 O O . GLU B 1 177 ? 143.925 119.472 112.508 1.00 62.21 102 GLU B O 1
ATOM 4080 N N . PHE B 1 178 ? 143.706 119.624 110.275 1.00 61.56 103 PHE B N 1
ATOM 4081 C CA . PHE B 1 178 ? 143.131 120.960 110.341 1.00 61.56 103 PHE B CA 1
ATOM 4082 C C . PHE B 1 178 ? 141.790 120.954 111.065 1.00 61.56 103 PHE B C 1
ATOM 4083 O O . PHE B 1 178 ? 140.938 120.096 110.827 1.00 61.56 103 PHE B O 1
ATOM 4091 N N . VAL B 1 179 ? 141.616 121.923 111.961 1.00 63.25 104 VAL B N 1
ATOM 4092 C CA . VAL B 1 179 ? 140.326 122.219 112.569 1.00 63.25 104 VAL B CA 1
ATOM 4093 C C . VAL B 1 179 ? 139.882 123.646 112.298 1.00 63.25 104 VAL B C 1
ATOM 4094 O O . VAL B 1 179 ? 138.771 124.021 112.683 1.00 63.25 104 VAL B O 1
ATOM 4098 N N . ASP B 1 180 ? 140.717 124.448 111.646 1.00 69.04 105 ASP B N 1
ATOM 4099 C CA . ASP B 1 180 ? 140.396 125.827 111.307 1.00 69.04 105 ASP B CA 1
ATOM 4100 C C . ASP B 1 180 ? 141.320 126.250 110.175 1.00 69.04 105 ASP B C 1
ATOM 4101 O O . ASP B 1 180 ? 142.260 125.537 109.818 1.00 69.04 105 ASP B O 1
ATOM 4106 N N . VAL B 1 181 ? 141.040 127.421 109.611 1.00 70.64 106 VAL B N 1
ATOM 4107 C CA . VAL B 1 181 ? 141.829 127.976 108.518 1.00 70.64 106 VAL B CA 1
ATOM 4108 C C . VAL B 1 181 ? 142.658 129.126 109.070 1.00 70.64 106 VAL B C 1
ATOM 4109 O O . VAL B 1 181 ? 142.108 130.119 109.562 1.00 70.64 106 VAL B O 1
ATOM 4113 N N . GLY B 1 182 ? 143.981 128.989 108.993 1.00 71.20 107 GLY B N 1
ATOM 4114 C CA . GLY B 1 182 ? 144.857 130.048 109.436 1.00 71.20 107 GLY B CA 1
ATOM 4115 C C . GLY B 1 182 ? 144.984 131.162 108.416 1.00 71.20 107 GLY B C 1
ATOM 4116 O O . GLY B 1 182 ? 144.642 131.017 107.243 1.00 71.20 107 GLY B O 1
ATOM 4117 N N . LYS B 1 183 ? 145.489 132.301 108.881 1.00 70.48 108 LYS B N 1
ATOM 4118 C CA . LYS B 1 183 ? 145.684 133.476 108.041 1.00 70.48 108 LYS B CA 1
ATOM 4119 C C . LYS B 1 183 ? 147.158 133.566 107.665 1.00 70.48 108 LYS B C 1
ATOM 4120 O O . LYS B 1 183 ? 148.005 133.865 108.512 1.00 70.48 108 LYS B O 1
ATOM 4126 N N . SER B 1 184 ? 147.459 133.307 106.397 1.00 65.50 109 SER B N 1
ATOM 4127 C CA . SER B 1 184 ? 148.816 133.363 105.883 1.00 65.50 109 SER B CA 1
ATOM 4128 C C . SER B 1 184 ? 148.849 134.180 104.600 1.00 65.50 109 SER B C 1
ATOM 4129 O O . SER B 1 184 ? 147.871 134.194 103.845 1.00 65.50 109 SER B O 1
ATOM 4132 N N . PRO B 1 185 ? 149.953 134.874 104.333 1.00 63.59 110 PRO B N 1
ATOM 4133 C CA . PRO B 1 185 ? 150.046 135.667 103.104 1.00 63.59 110 PRO B CA 1
ATOM 4134 C C . PRO B 1 185 ? 150.105 134.784 101.867 1.00 63.59 110 PRO B C 1
ATOM 4135 O O . PRO B 1 185 ? 150.510 133.621 101.911 1.00 63.59 110 PRO B O 1
ATOM 4139 N N . ASN B 1 186 ? 149.684 135.364 100.747 1.00 64.97 111 ASN B N 1
ATOM 4140 C CA . ASN B 1 186 ? 149.667 134.679 99.462 1.00 64.97 111 ASN B CA 1
ATOM 4141 C C . ASN B 1 186 ? 150.913 135.047 98.668 1.00 64.97 111 ASN B C 1
ATOM 4142 O O . ASN B 1 186 ? 151.265 136.226 98.568 1.00 64.97 111 ASN B O 1
ATOM 4147 N N . ILE B 1 187 ? 151.576 134.037 98.109 1.00 58.49 112 ILE B N 1
ATOM 4148 C CA . ILE B 1 187 ? 152.786 134.228 97.314 1.00 58.49 112 ILE B CA 1
ATOM 4149 C C . ILE B 1 187 ? 152.399 134.090 95.843 1.00 58.49 112 ILE B C 1
ATOM 4150 O O . ILE B 1 187 ? 152.032 132.986 95.412 1.00 58.49 112 ILE B O 1
ATOM 4155 N N . PRO B 1 188 ? 152.465 135.158 95.050 1.00 57.09 113 PRO B N 1
ATOM 4156 C CA . PRO B 1 188 ? 151.936 135.097 93.681 1.00 57.09 113 PRO B CA 1
ATOM 4157 C C . PRO B 1 188 ? 152.946 134.699 92.613 1.00 57.09 113 PRO B C 1
ATOM 4158 O O . PRO B 1 188 ? 152.661 134.868 91.425 1.00 57.09 113 PRO B O 1
ATOM 4162 N N . TYR B 1 189 ? 154.115 134.185 92.990 1.00 56.95 114 TYR B N 1
ATOM 4163 C CA . TYR B 1 189 ? 155.138 133.843 92.009 1.00 56.95 114 TYR B CA 1
ATOM 4164 C C . TYR B 1 189 ? 155.771 132.501 92.344 1.00 56.95 114 TYR B C 1
ATOM 4165 O O . TYR B 1 189 ? 155.875 132.112 93.509 1.00 56.95 114 TYR B O 1
ATOM 4174 N N . VAL B 1 190 ? 156.197 131.791 91.295 1.00 54.70 115 VAL B N 1
ATOM 4175 C CA . VAL B 1 190 ? 156.942 130.543 91.435 1.00 54.70 115 VAL B CA 1
ATOM 4176 C C . VAL B 1 190 ? 158.095 130.550 90.441 1.00 54.70 115 VAL B C 1
ATOM 4177 O O . VAL B 1 190 ? 158.079 131.284 89.450 1.00 54.70 115 VAL B O 1
ATOM 4181 N N . TYR B 1 191 ? 159.106 129.724 90.715 1.00 57.71 116 TYR B N 1
ATOM 4182 C CA . TYR B 1 191 ? 160.166 129.462 89.749 1.00 57.71 116 TYR B CA 1
ATOM 4183 C C . TYR B 1 191 ? 159.802 128.327 88.805 1.00 57.71 116 TYR B C 1
ATOM 4184 O O . TYR B 1 191 ? 159.150 127.351 89.185 1.00 57.71 116 TYR B O 1
ATOM 4193 N N . VAL B 1 192 ? 160.233 128.472 87.555 1.00 58.14 117 VAL B N 1
ATOM 4194 C CA . VAL B 1 192 ? 160.226 127.388 86.580 1.00 58.14 117 VAL B CA 1
ATOM 4195 C C . VAL B 1 192 ? 161.613 127.307 85.961 1.00 58.14 117 VAL B C 1
ATOM 4196 O O . VAL B 1 192 ? 162.151 128.321 85.501 1.00 58.14 117 VAL B O 1
ATOM 4200 N N . HIS B 1 193 ? 162.192 126.109 85.961 1.00 61.93 118 HIS B N 1
ATOM 4201 C CA . HIS B 1 193 ? 163.465 125.834 85.313 1.00 61.93 118 HIS B CA 1
ATOM 4202 C C . HIS B 1 193 ? 163.230 125.255 83.924 1.00 61.93 118 HIS B C 1
ATOM 4203 O O . HIS B 1 193 ? 162.108 124.912 83.546 1.00 61.93 118 HIS B O 1
ATOM 4210 N N . HIS B 1 194 ? 164.316 125.128 83.165 1.00 64.34 119 HIS B N 1
ATOM 4211 C CA . HIS B 1 194 ? 164.229 124.727 81.767 1.00 64.34 119 HIS B CA 1
ATOM 4212 C C . HIS B 1 194 ? 163.987 123.236 81.577 1.00 64.34 119 HIS B C 1
ATOM 4213 O O . HIS B 1 194 ? 163.938 122.779 80.430 1.00 64.34 119 HIS B O 1
ATOM 4220 N N . ARG B 1 195 ? 163.837 122.466 82.656 1.00 67.05 120 ARG B N 1
ATOM 4221 C CA . ARG B 1 195 ? 163.556 121.038 82.561 1.00 67.05 120 ARG B CA 1
ATOM 4222 C C . ARG B 1 195 ? 162.209 120.674 83.175 1.00 67.05 120 ARG B C 1
ATOM 4223 O O . ARG B 1 195 ? 161.980 119.507 83.505 1.00 67.05 120 ARG B O 1
ATOM 4231 N N . GLY B 1 196 ? 161.313 121.644 83.332 1.00 61.12 121 GLY B N 1
ATOM 4232 C CA . GLY B 1 196 ? 160.030 121.404 83.957 1.00 61.12 121 GLY B CA 1
ATOM 4233 C C . GLY B 1 196 ? 160.030 121.472 85.466 1.00 61.12 121 GLY B C 1
ATOM 4234 O O . GLY B 1 196 ? 158.984 121.237 86.081 1.00 61.12 121 GLY B O 1
ATOM 4235 N N . GLU B 1 197 ? 161.165 121.791 86.078 1.00 60.54 122 GLU B N 1
ATOM 4236 C CA . GLU B 1 197 ? 161.260 121.945 87.524 1.00 60.54 122 GLU B CA 1
ATOM 4237 C C . GLU B 1 197 ? 160.440 123.144 87.985 1.00 60.54 122 GLU B C 1
ATOM 4238 O O . GLU B 1 197 ? 160.699 124.275 87.564 1.00 60.54 122 GLU B O 1
ATOM 4244 N N . VAL B 1 198 ? 159.456 122.906 88.850 1.00 53.13 123 VAL B N 1
ATOM 4245 C CA . VAL B 1 198 ? 158.621 123.965 89.406 1.00 53.13 123 VAL B CA 1
ATOM 4246 C C . VAL B 1 198 ? 158.746 123.929 90.921 1.00 53.13 123 VAL B C 1
ATOM 4247 O O . VAL B 1 198 ? 158.506 122.887 91.545 1.00 53.13 123 VAL B O 1
ATOM 4251 N N . GLN B 1 199 ? 159.112 125.066 91.510 1.00 53.48 124 GLN B N 1
ATOM 4252 C CA . GLN B 1 199 ? 159.321 125.198 92.944 1.00 53.48 124 GLN B CA 1
ATOM 4253 C C . GLN B 1 199 ? 158.375 126.245 93.517 1.00 53.48 124 GLN B C 1
ATOM 4254 O O . GLN B 1 199 ? 158.066 127.248 92.868 1.00 53.48 124 GLN B O 1
ATOM 4260 N N . ASN B 1 200 ? 157.924 126.007 94.747 1.00 50.61 125 ASN B N 1
ATOM 4261 C CA . ASN B 1 200 ? 156.926 126.854 95.392 1.00 50.61 125 ASN B CA 1
ATOM 4262 C C . ASN B 1 200 ? 157.289 127.025 96.859 1.00 50.61 125 ASN B C 1
ATOM 4263 O O . ASN B 1 200 ? 157.440 126.035 97.582 1.00 50.61 125 ASN B O 1
ATOM 4268 N N . TYR B 1 201 ? 157.427 128.278 97.289 1.00 48.90 126 TYR B N 1
ATOM 4269 C CA . TYR B 1 201 ? 157.715 128.651 98.667 1.00 48.90 126 TYR B CA 1
ATOM 4270 C C . TYR B 1 201 ? 156.526 129.399 99.255 1.00 48.90 126 TYR B C 1
ATOM 4271 O O . TYR B 1 201 ? 155.954 130.279 98.605 1.00 48.90 126 TYR B O 1
ATOM 4280 N N . LYS B 1 202 ? 156.164 129.067 100.502 1.00 50.01 127 LYS B N 1
ATOM 4281 C CA . LYS B 1 202 ? 155.110 129.823 101.173 1.00 50.01 127 LYS B CA 1
ATOM 4282 C C . LYS B 1 202 ? 155.151 129.644 102.688 1.00 50.01 127 LYS B C 1
ATOM 4283 O O . LYS B 1 202 ? 155.553 128.586 103.184 1.00 50.01 127 LYS B O 1
ATOM 4289 N N . PRO B 1 203 ? 154.751 130.655 103.454 1.00 52.24 128 PRO B N 1
ATOM 4290 C CA . PRO B 1 203 ? 154.573 130.474 104.895 1.00 52.24 128 PRO B CA 1
ATOM 4291 C C . PRO B 1 203 ? 153.157 130.037 105.232 1.00 52.24 128 PRO B C 1
ATOM 4292 O O . PRO B 1 203 ? 152.184 130.419 104.581 1.00 52.24 128 PRO B O 1
ATOM 4296 N N . LEU B 1 204 ? 153.049 129.211 106.270 1.00 53.40 129 LEU B N 1
ATOM 4297 C CA . LEU B 1 204 ? 151.768 128.639 106.660 1.00 53.40 129 LEU B CA 1
ATOM 4298 C C . LEU B 1 204 ? 151.562 128.775 108.160 1.00 53.40 129 LEU B C 1
ATOM 4299 O O . LEU B 1 204 ? 152.453 128.445 108.950 1.00 53.40 129 LEU B O 1
ATOM 4304 N N . GLN B 1 205 ? 150.383 129.253 108.546 1.00 60.70 130 GLN B N 1
ATOM 4305 C CA . GLN B 1 205 ? 149.938 129.234 109.932 1.00 60.70 130 GLN B CA 1
ATOM 4306 C C . GLN B 1 205 ? 148.996 128.051 110.107 1.00 60.70 130 GLN B C 1
ATOM 4307 O O . GLN B 1 205 ? 147.967 127.968 109.429 1.00 60.70 130 GLN B O 1
ATOM 4313 N N . LEU B 1 206 ? 149.344 127.142 111.011 1.00 59.40 131 LEU B N 1
ATOM 4314 C CA . LEU B 1 206 ? 148.634 125.880 111.169 1.00 59.40 131 LEU B CA 1
ATOM 4315 C C . LEU B 1 206 ? 147.901 125.858 112.500 1.00 59.40 131 LEU B C 1
ATOM 4316 O O . LEU B 1 206 ? 148.507 126.089 113.552 1.00 59.40 131 LEU B O 1
ATOM 4321 N N . VAL B 1 207 ? 146.602 125.579 112.446 1.00 62.74 132 VAL B N 1
ATOM 4322 C CA . VAL B 1 207 ? 145.768 125.385 113.626 1.00 62.74 132 VAL B CA 1
ATOM 4323 C C . VAL B 1 207 ? 145.254 123.954 113.566 1.00 62.74 132 VAL B C 1
ATOM 4324 O O . VAL B 1 207 ? 144.299 123.663 112.835 1.00 62.74 132 VAL B O 1
ATOM 4328 N N . THR B 1 208 ? 145.880 123.061 114.328 1.00 65.91 133 THR B N 1
ATOM 4329 C CA . THR B 1 208 ? 145.606 121.636 114.237 1.00 65.91 133 THR B CA 1
ATOM 4330 C C . THR B 1 208 ? 145.114 121.109 115.577 1.00 65.91 133 THR B C 1
ATOM 4331 O O . THR B 1 208 ? 145.198 121.780 116.609 1.00 65.91 133 THR B O 1
ATOM 4335 N N . ALA B 1 209 ? 144.592 119.886 115.547 1.00 72.77 134 ALA B N 1
ATOM 4336 C CA . ALA B 1 209 ? 144.116 119.200 116.739 1.00 72.77 134 ALA B CA 1
ATOM 4337 C C . ALA B 1 209 ? 145.157 118.183 117.186 1.00 72.77 134 ALA B C 1
ATOM 4338 O O . ALA B 1 209 ? 145.596 117.346 116.391 1.00 72.77 134 ALA B O 1
ATOM 4340 N N . CYS B 1 210 ? 145.548 118.259 118.455 1.00 84.34 135 CYS B N 1
ATOM 4341 C CA . CYS B 1 210 ? 146.563 117.382 119.014 1.00 84.34 135 CYS B CA 1
ATOM 4342 C C . CYS B 1 210 ? 146.086 116.823 120.345 1.00 84.34 135 CYS B C 1
ATOM 4343 O O . CYS B 1 210 ? 145.343 117.477 121.081 1.00 84.34 135 CYS B O 1
ATOM 4346 N N . SER B 1 211 ? 146.522 115.603 120.648 1.00 84.91 136 SER B N 1
ATOM 4347 C CA . SER B 1 211 ? 146.226 114.965 121.927 1.00 84.91 136 SER B CA 1
ATOM 4348 C C . SER B 1 211 ? 147.348 115.305 122.900 1.00 84.91 136 SER B C 1
ATOM 4349 O O . SER B 1 211 ? 148.491 114.871 122.719 1.00 84.91 136 SER B O 1
ATOM 4352 N N . LEU B 1 212 ? 147.024 116.079 123.931 1.00 85.18 137 LEU B N 1
ATOM 4353 C CA . LEU B 1 212 ? 148.009 116.562 124.889 1.00 85.18 137 LEU B CA 1
ATOM 4354 C C . LEU B 1 212 ? 147.872 115.801 126.201 1.00 85.18 137 LEU B C 1
ATOM 4355 O O . LEU B 1 212 ? 146.769 115.688 126.746 1.00 85.18 137 LEU B O 1
ATOM 4360 N N . ASP B 1 213 ? 148.991 115.284 126.700 1.00 94.57 138 ASP B N 1
ATOM 4361 C CA . ASP B 1 213 ? 149.034 114.575 127.972 1.00 94.57 138 ASP B CA 1
ATOM 4362 C C . ASP B 1 213 ? 149.673 115.480 129.017 1.00 94.57 138 ASP B C 1
ATOM 4363 O O . ASP B 1 213 ? 150.822 115.905 128.857 1.00 94.57 138 ASP B O 1
ATOM 4368 N N . ILE B 1 214 ? 148.930 115.769 13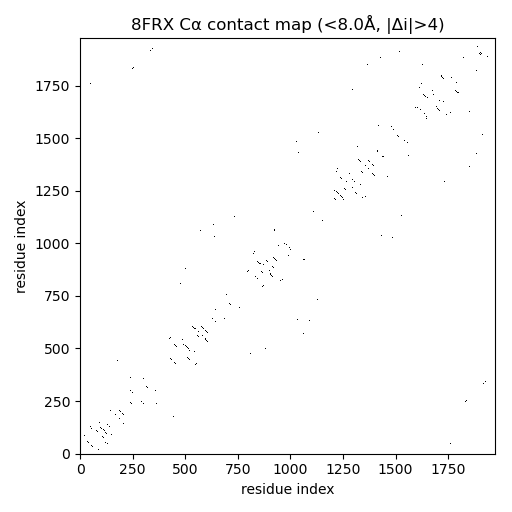0.083 1.00 97.16 139 ILE B N 1
ATOM 4369 C CA . ILE B 1 214 ? 149.384 116.691 131.119 1.00 97.16 139 ILE B CA 1
ATOM 4370 C C . ILE B 1 214 ? 149.491 115.965 132.453 1.00 97.16 139 ILE B C 1
ATOM 4371 O O . ILE B 1 214 ? 149.232 116.550 133.510 1.00 97.16 139 ILE B O 1
ATOM 4376 N N . TYR B 1 215 ? 149.857 114.681 132.409 1.00 99.59 140 TYR B N 1
ATOM 4377 C CA . TYR B 1 215 ? 149.976 113.894 133.633 1.00 99.59 140 TYR B CA 1
ATOM 4378 C C . TYR B 1 215 ? 151.032 114.480 134.563 1.00 99.59 140 TYR B C 1
ATOM 4379 O O . TYR B 1 215 ? 150.834 114.552 135.781 1.00 99.59 140 TYR B O 1
ATOM 4388 N N . ASN B 1 216 ? 152.165 114.893 134.008 1.00 92.61 141 ASN B N 1
ATOM 4389 C CA . ASN B 1 216 ? 153.189 115.640 134.737 1.00 92.61 141 ASN B CA 1
ATOM 4390 C C . ASN B 1 216 ? 153.225 117.042 134.133 1.00 92.61 141 ASN B C 1
ATOM 4391 O O . ASN B 1 216 ? 154.013 117.329 133.232 1.00 92.61 141 ASN B O 1
ATOM 4396 N N . PHE B 1 217 ? 152.363 117.917 134.655 1.00 93.75 142 PHE B N 1
ATOM 4397 C CA . PHE B 1 217 ? 152.086 119.196 133.999 1.00 93.75 142 PHE B CA 1
ATOM 4398 C C . PHE B 1 217 ? 153.300 120.110 133.858 1.00 93.75 142 PHE B C 1
ATOM 4399 O O . PHE B 1 217 ? 153.542 120.593 132.738 1.00 93.75 142 PHE B O 1
ATOM 4407 N N . PRO B 1 218 ? 154.088 120.403 134.902 1.00 91.75 143 PRO B N 1
ATOM 4408 C CA . PRO B 1 218 ? 155.186 121.366 134.703 1.00 91.75 143 PRO B CA 1
ATOM 4409 C C . PRO B 1 218 ? 156.322 120.830 133.851 1.00 91.75 143 PRO B C 1
ATOM 4410 O O . PRO B 1 218 ? 157.105 121.622 133.314 1.00 91.75 143 PRO B O 1
ATOM 4414 N N . PHE B 1 219 ? 156.435 119.512 133.699 1.00 92.53 144 PHE B N 1
ATOM 4415 C CA . PHE B 1 219 ? 157.559 118.899 133.002 1.00 92.53 144 PHE B CA 1
ATOM 4416 C C . PHE B 1 219 ? 157.093 117.986 131.872 1.00 92.53 144 PHE B C 1
ATOM 4417 O O . PHE B 1 219 ? 157.759 117.003 131.546 1.00 92.53 144 PHE B O 1
ATOM 4425 N N . ASP B 1 220 ? 155.952 118.302 131.268 1.00 83.67 145 ASP B N 1
ATOM 4426 C CA . ASP B 1 220 ? 155.409 117.462 130.210 1.00 83.67 145 ASP B CA 1
ATOM 4427 C C . ASP B 1 220 ? 156.162 117.666 128.899 1.00 83.67 145 ASP B C 1
ATOM 4428 O O . ASP B 1 220 ? 156.734 118.727 128.639 1.00 83.67 145 ASP B O 1
ATOM 4433 N N . VAL B 1 221 ? 156.162 116.623 128.074 1.00 74.54 146 VAL B N 1
ATOM 4434 C CA . VAL B 1 221 ? 156.766 116.648 126.747 1.00 74.54 146 VAL B CA 1
ATOM 4435 C C . VAL B 1 221 ? 155.660 116.291 125.762 1.00 74.54 146 VAL B C 1
ATOM 4436 O O . VAL B 1 221 ? 155.041 115.226 125.872 1.00 74.54 146 VAL B O 1
ATOM 4440 N N . GLN B 1 222 ? 155.406 117.171 124.799 1.00 76.33 147 GLN B N 1
ATOM 4441 C CA . GLN B 1 222 ? 154.316 116.942 123.867 1.00 76.33 147 GLN B CA 1
ATOM 4442 C C . GLN B 1 222 ? 154.839 116.419 122.533 1.00 76.33 147 GLN B C 1
ATOM 4443 O O . GLN B 1 222 ? 155.928 116.773 122.070 1.00 76.33 147 GLN B O 1
ATOM 4449 N N . ASN B 1 223 ? 154.025 115.555 121.907 1.00 71.55 148 ASN B N 1
ATOM 4450 C CA . ASN B 1 223 ? 154.376 114.845 120.684 1.00 71.55 148 ASN B CA 1
ATOM 4451 C C . ASN B 1 223 ? 153.177 114.938 119.732 1.00 71.55 148 ASN B C 1
ATOM 4452 O O . ASN B 1 223 ? 152.288 114.090 119.717 1.00 71.55 148 ASN B O 1
ATOM 4457 N N . CYS B 1 224 ? 153.151 115.992 118.919 1.00 74.42 149 CYS B N 1
ATOM 4458 C CA . CYS B 1 224 ? 152.047 116.215 117.998 1.00 74.42 149 CYS B CA 1
ATOM 4459 C C . CYS B 1 224 ? 152.426 115.740 116.597 1.00 74.42 149 CYS B C 1
ATOM 4460 O O . CYS B 1 224 ? 153.578 115.410 116.317 1.00 74.42 149 CYS B O 1
ATOM 4463 N N . SER B 1 225 ? 151.445 115.706 115.696 1.00 68.22 150 SER B N 1
ATOM 4464 C CA . SER B 1 225 ? 151.686 115.218 114.346 1.00 68.22 150 SER B CA 1
ATOM 4465 C C . SER B 1 225 ? 151.048 116.153 113.330 1.00 68.22 150 SER B C 1
ATOM 4466 O O . SER B 1 225 ? 149.960 116.686 113.563 1.00 68.22 150 SER B O 1
ATOM 4469 N N . LEU B 1 226 ? 151.736 116.343 112.205 1.00 62.64 151 LEU B N 1
ATOM 4470 C CA . LEU B 1 226 ? 151.216 117.097 111.067 1.00 62.64 151 LEU B CA 1
ATOM 4471 C C . LEU B 1 226 ? 151.332 116.210 109.835 1.00 62.64 151 LEU B C 1
ATOM 4472 O O . LEU B 1 226 ? 152.441 115.846 109.435 1.00 62.64 151 LEU B O 1
ATOM 4477 N N . THR B 1 227 ? 150.200 115.863 109.231 1.00 60.26 152 THR B N 1
ATOM 4478 C CA . THR B 1 227 ? 150.165 114.912 108.124 1.00 60.26 152 THR B CA 1
ATOM 4479 C C . THR B 1 227 ? 149.831 115.652 106.835 1.00 60.26 152 THR B C 1
ATOM 4480 O O . THR B 1 227 ? 148.701 116.117 106.657 1.00 60.26 152 THR B O 1
ATOM 4484 N N . PHE B 1 228 ? 150.804 115.741 105.932 1.00 56.72 153 PHE B N 1
ATOM 4485 C CA . PHE B 1 228 ? 150.599 116.341 104.622 1.00 56.72 153 PHE B CA 1
ATOM 4486 C C . PHE B 1 228 ? 150.140 115.275 103.638 1.00 56.72 153 PHE B C 1
ATOM 4487 O O . PHE B 1 228 ? 150.756 114.206 103.537 1.00 56.72 153 PHE B O 1
ATOM 4495 N N . THR B 1 229 ? 149.060 115.567 102.916 1.00 58.50 154 THR B N 1
ATOM 4496 C CA . THR B 1 229 ? 148.542 114.642 101.917 1.00 58.50 154 THR B CA 1
ATOM 4497 C C . THR B 1 229 ? 147.680 115.405 100.924 1.00 58.50 154 THR B C 1
ATOM 4498 O O . THR B 1 229 ? 147.241 116.527 101.188 1.00 58.50 154 THR B O 1
ATOM 4502 N N . SER B 1 230 ? 147.442 114.779 99.776 1.00 55.05 155 SER B N 1
ATOM 4503 C CA . SER B 1 230 ? 146.523 115.329 98.790 1.00 55.05 155 SER B CA 1
ATOM 4504 C C . SER B 1 230 ? 145.097 114.953 99.165 1.00 55.05 155 SER B C 1
ATOM 4505 O O . SER B 1 230 ? 144.811 113.785 99.447 1.00 55.05 155 SER B O 1
ATOM 4508 N N . TRP B 1 231 ? 144.203 115.943 99.174 1.00 52.04 156 TRP B N 1
ATOM 4509 C CA . TRP B 1 231 ? 142.847 115.694 99.653 1.00 52.04 156 TRP B CA 1
ATOM 4510 C C . TRP B 1 231 ? 142.057 114.826 98.681 1.00 52.04 156 TRP B C 1
ATOM 4511 O O . TRP B 1 231 ? 141.263 113.979 99.104 1.00 52.04 156 TRP B O 1
ATOM 4522 N N . LEU B 1 232 ? 142.258 115.017 97.379 1.00 52.75 157 LEU B N 1
ATOM 4523 C CA . LEU B 1 232 ? 141.491 114.296 96.371 1.00 52.75 157 LEU B CA 1
ATOM 4524 C C . LEU B 1 232 ? 142.286 113.190 95.690 1.00 52.75 157 LEU B C 1
ATOM 4525 O O . LEU B 1 232 ? 141.833 112.043 95.644 1.00 52.75 157 LEU B O 1
ATOM 4530 N N . HIS B 1 233 ? 143.458 113.516 95.150 1.00 54.40 158 HIS B N 1
ATOM 4531 C CA . HIS B 1 233 ? 144.173 112.584 94.289 1.00 54.40 158 HIS B CA 1
ATOM 4532 C C . HIS B 1 233 ? 144.705 111.392 95.072 1.00 54.40 158 HIS B C 1
ATOM 4533 O O . HIS B 1 233 ? 145.211 111.533 96.189 1.00 54.40 158 HIS B O 1
ATOM 4540 N N . THR B 1 234 ? 144.590 110.211 94.473 1.00 58.77 159 THR B N 1
ATOM 4541 C CA . THR B 1 234 ? 145.087 108.985 95.072 1.00 58.77 159 THR B CA 1
ATOM 4542 C C . THR B 1 234 ? 146.573 108.818 94.763 1.00 58.77 159 THR B C 1
ATOM 4543 O O . THR B 1 234 ? 147.215 109.689 94.171 1.00 58.77 159 THR B O 1
ATOM 4547 N N . ILE B 1 235 ? 147.131 107.675 95.169 1.00 59.57 160 ILE B N 1
ATOM 4548 C CA . ILE B 1 235 ? 148.553 107.427 94.965 1.00 59.57 160 ILE B CA 1
ATOM 4549 C C . ILE B 1 235 ? 148.873 107.172 93.499 1.00 59.57 160 ILE B C 1
ATOM 4550 O O . ILE B 1 235 ? 150.040 107.247 93.099 1.00 59.57 160 ILE B O 1
ATOM 4555 N N . GLN B 1 236 ? 147.864 106.870 92.680 1.00 61.50 161 GLN B N 1
ATOM 4556 C CA . GLN B 1 236 ? 148.086 106.706 91.250 1.00 61.50 161 GLN B CA 1
ATOM 4557 C C . GLN B 1 236 ? 148.275 108.033 90.530 1.00 61.50 161 GLN B C 1
ATOM 4558 O O . GLN B 1 236 ? 148.704 108.033 89.371 1.00 61.50 161 GLN B O 1
ATOM 4564 N N . ASP B 1 237 ? 147.967 109.154 91.179 1.00 62.56 162 ASP B N 1
ATOM 4565 C CA . ASP B 1 237 ? 148.099 110.477 90.584 1.00 62.56 162 ASP B CA 1
ATOM 4566 C C . ASP B 1 237 ? 149.168 111.324 91.256 1.00 62.56 162 ASP B C 1
ATOM 4567 O O . ASP B 1 237 ? 150.027 111.889 90.573 1.00 62.56 162 ASP B O 1
ATOM 4572 N N . ILE B 1 238 ? 149.139 111.433 92.582 1.00 56.28 163 ILE B N 1
ATOM 4573 C CA . ILE B 1 238 ? 150.071 112.271 93.326 1.00 56.28 163 ILE B CA 1
ATOM 4574 C C . ILE B 1 238 ? 150.771 111.411 94.368 1.00 56.28 163 ILE B C 1
ATOM 4575 O O . ILE B 1 238 ? 150.112 110.702 95.137 1.00 56.28 163 ILE B O 1
ATOM 4580 N N . ASN B 1 239 ? 152.099 111.473 94.391 1.00 56.02 164 ASN B N 1
ATOM 4581 C CA . ASN B 1 239 ? 152.917 110.817 95.400 1.00 56.02 164 ASN B CA 1
ATOM 4582 C C . ASN B 1 239 ? 153.798 111.858 96.078 1.00 56.02 164 ASN B C 1
ATOM 4583 O O . ASN B 1 239 ? 154.222 112.830 95.446 1.00 56.02 164 ASN B O 1
ATOM 4588 N N . ILE B 1 240 ? 154.071 111.657 97.365 1.00 53.12 165 ILE B N 1
ATOM 4589 C CA . ILE B 1 240 ? 154.782 112.633 98.184 1.00 53.12 165 ILE B CA 1
ATOM 4590 C C . ILE B 1 240 ? 156.090 112.022 98.666 1.00 53.12 165 ILE B C 1
ATOM 4591 O O . ILE B 1 240 ? 156.099 110.918 99.224 1.00 53.12 165 ILE B O 1
ATOM 4596 N N . THR B 1 241 ? 157.190 112.739 98.449 1.00 53.77 166 THR B N 1
ATOM 4597 C CA . THR B 1 241 ? 158.507 112.352 98.946 1.00 53.77 166 THR B CA 1
ATOM 4598 C C . THR B 1 241 ? 159.079 113.527 99.734 1.00 53.77 166 THR B C 1
ATOM 4599 O O . THR B 1 241 ? 158.385 114.507 100.020 1.00 53.77 166 THR B O 1
ATOM 4603 N N . LEU B 1 242 ? 160.357 113.429 100.089 1.00 54.71 167 LEU B N 1
ATOM 4604 C CA . LEU B 1 242 ? 161.044 114.450 100.865 1.00 54.71 167 LEU B CA 1
ATOM 4605 C C . LEU B 1 242 ? 162.057 115.184 99.997 1.00 54.71 167 LEU B C 1
ATOM 4606 O O . LEU B 1 242 ? 162.741 114.572 99.172 1.00 54.71 167 LEU B O 1
ATOM 4611 N N . TRP B 1 243 ? 162.139 116.504 100.185 1.00 53.29 168 TRP B N 1
ATOM 4612 C CA . TRP B 1 243 ? 163.111 117.306 99.447 1.00 53.29 168 TRP B CA 1
ATOM 4613 C C . TRP B 1 243 ? 164.538 116.918 99.817 1.00 53.29 168 TRP B C 1
ATOM 4614 O O . TRP B 1 243 ? 165.397 116.776 98.940 1.00 53.29 168 TRP B O 1
ATOM 4625 N N . ARG B 1 244 ? 164.806 116.731 101.106 1.00 64.93 169 ARG B N 1
ATOM 4626 C CA . ARG B 1 244 ? 166.139 116.419 101.594 1.00 64.93 169 ARG B CA 1
ATOM 4627 C C . ARG B 1 244 ? 166.076 115.225 102.536 1.00 64.93 169 ARG B C 1
ATOM 4628 O O . ARG B 1 244 ? 165.009 114.660 102.792 1.00 64.93 169 ARG B O 1
ATOM 4636 N N . SER B 1 245 ? 167.243 114.839 103.045 1.00 72.10 170 SER B N 1
ATOM 4637 C CA . SER B 1 245 ? 167.344 113.672 103.904 1.00 72.10 170 SER B CA 1
ATOM 4638 C C . SER B 1 245 ? 166.624 113.911 105.233 1.00 72.10 170 SER B C 1
ATOM 4639 O O . SER B 1 245 ? 166.618 115.031 105.750 1.00 72.10 170 SER B O 1
ATOM 4642 N N . PRO B 1 246 ? 165.994 112.876 105.795 1.00 70.85 171 PRO B N 1
ATOM 4643 C CA . PRO B 1 246 ? 165.339 113.045 107.104 1.00 70.85 171 PRO B CA 1
ATOM 4644 C C . PRO B 1 246 ? 166.302 113.381 108.229 1.00 70.85 171 PRO B C 1
ATOM 4645 O O . PRO B 1 246 ? 165.893 114.015 109.212 1.00 70.85 171 PRO B O 1
ATOM 4649 N N . GLU B 1 247 ? 167.568 112.969 108.117 1.00 74.70 172 GLU B N 1
ATOM 4650 C CA . GLU B 1 247 ? 168.535 113.234 109.178 1.00 74.70 172 GLU B CA 1
ATOM 4651 C C . GLU B 1 247 ? 168.774 114.728 109.354 1.00 74.70 172 GLU B C 1
ATOM 4652 O O . GLU B 1 247 ? 168.829 115.225 110.485 1.00 74.70 172 GLU B O 1
ATOM 4658 N N . GLU B 1 248 ? 168.922 115.463 108.252 1.00 75.43 173 GLU B N 1
ATOM 4659 C CA . GLU B 1 248 ? 169.077 116.908 108.352 1.00 75.43 173 GLU B CA 1
ATOM 4660 C C . GLU B 1 248 ? 167.753 117.622 108.579 1.00 75.43 173 GLU B C 1
ATOM 4661 O O . GLU B 1 248 ? 167.756 118.777 109.020 1.00 75.43 173 GLU B O 1
ATOM 4667 N N . VAL B 1 249 ? 166.628 116.970 108.287 1.00 72.09 174 VAL B N 1
ATOM 4668 C CA . VAL B 1 249 ? 165.330 117.557 108.603 1.00 72.09 174 VAL B CA 1
ATOM 4669 C C . VAL B 1 249 ? 165.094 117.553 110.108 1.00 72.09 174 VAL B C 1
ATOM 4670 O O . VAL B 1 249 ? 164.648 118.554 110.682 1.00 72.09 174 VAL B O 1
ATOM 4674 N N . ARG B 1 250 ? 165.397 116.436 110.774 1.00 75.95 175 ARG B N 1
ATOM 4675 C CA . ARG B 1 250 ? 165.088 116.326 112.197 1.00 75.95 175 ARG B CA 1
ATOM 4676 C C . ARG B 1 250 ? 166.021 117.183 113.045 1.00 75.95 175 ARG B C 1
ATOM 4677 O O . ARG B 1 250 ? 165.603 117.732 114.071 1.00 75.95 175 ARG B O 1
ATOM 4685 N N . SER B 1 251 ? 167.283 117.314 112.639 1.00 77.21 176 SER B N 1
ATOM 4686 C CA . SER B 1 251 ? 168.243 118.148 113.364 1.00 77.21 176 SER B CA 1
ATOM 4687 C C . SER B 1 251 ? 168.344 119.512 112.681 1.00 77.21 176 SER B C 1
ATOM 4688 O O . SER B 1 251 ? 169.339 119.863 112.045 1.00 77.21 176 SER B O 1
ATOM 4691 N N . ASP B 1 252 ? 167.274 120.293 112.829 1.00 79.30 177 ASP B N 1
ATOM 4692 C CA . ASP B 1 252 ? 167.170 121.595 112.171 1.00 79.30 177 ASP B CA 1
ATOM 4693 C C . ASP B 1 252 ? 166.464 122.567 113.111 1.00 79.30 177 ASP B C 1
ATOM 4694 O O . ASP B 1 252 ? 165.236 122.546 113.231 1.00 79.30 177 ASP B O 1
ATOM 4699 N N . LYS B 1 253 ? 167.247 123.417 113.775 1.00 82.59 178 LYS B N 1
ATOM 4700 C CA . LYS B 1 253 ? 166.735 124.526 114.583 1.00 82.59 178 LYS B CA 1
ATOM 4701 C C . LYS B 1 253 ? 167.511 125.765 114.151 1.00 82.59 178 LYS B C 1
ATOM 4702 O O . LYS B 1 253 ? 168.529 126.114 114.755 1.00 82.59 178 LYS B O 1
ATOM 4708 N N . SER B 1 254 ? 167.028 126.430 113.103 1.00 78.76 179 SER B N 1
ATOM 4709 C CA . SER B 1 254 ? 167.742 127.547 112.500 1.00 78.76 179 SER B CA 1
ATOM 4710 C C . SER B 1 254 ? 167.029 128.882 112.630 1.00 78.76 179 SER B C 1
ATOM 4711 O O . SER B 1 254 ? 167.695 129.907 112.783 1.00 78.76 179 SER B O 1
ATOM 4714 N N . ILE B 1 255 ? 165.698 128.901 112.572 1.00 69.96 180 ILE B N 1
ATOM 4715 C CA . ILE B 1 255 ? 164.949 130.151 112.617 1.00 69.96 180 ILE B CA 1
ATOM 4716 C C . ILE B 1 255 ? 163.987 130.138 113.795 1.00 69.96 180 ILE B C 1
ATOM 4717 O O . ILE B 1 255 ? 163.197 131.073 113.971 1.00 69.96 180 ILE B O 1
ATOM 4722 N N . PHE B 1 256 ? 164.039 129.079 114.601 1.00 72.30 181 PHE B N 1
ATOM 4723 C CA . PHE B 1 256 ? 163.073 128.912 115.678 1.00 72.30 181 PHE B CA 1
ATOM 4724 C C . PHE B 1 256 ? 163.205 130.022 116.713 1.00 72.30 181 PHE B C 1
ATOM 4725 O O . PHE B 1 256 ? 164.311 130.450 117.056 1.00 72.30 181 PHE B O 1
ATOM 4733 N N . ILE B 1 257 ? 162.064 130.489 117.206 1.00 77.30 182 ILE B N 1
ATOM 4734 C CA . ILE B 1 257 ? 162.015 131.571 118.183 1.00 77.30 182 ILE B CA 1
ATOM 4735 C C . ILE B 1 257 ? 161.984 130.958 119.577 1.00 77.30 182 ILE B C 1
ATOM 4736 O O . ILE B 1 257 ? 161.063 130.205 119.914 1.00 77.30 182 ILE B O 1
ATOM 4741 N N . ASN B 1 258 ? 162.988 131.280 120.386 1.00 85.88 183 ASN B N 1
ATOM 4742 C CA . ASN B 1 258 ? 163.109 130.736 121.730 1.00 85.88 183 ASN B CA 1
ATOM 4743 C C . ASN B 1 258 ? 162.420 131.663 122.731 1.00 85.88 183 ASN B C 1
ATOM 4744 O O . ASN B 1 258 ? 161.675 132.571 122.353 1.00 85.88 183 ASN B O 1
ATOM 4749 N N . GLN B 1 259 ? 162.687 131.430 124.018 1.00 90.36 184 GLN B N 1
ATOM 4750 C CA . GLN B 1 259 ? 162.112 132.146 125.168 1.00 90.36 184 GLN B CA 1
ATOM 4751 C C . GLN B 1 259 ? 160.619 132.432 124.980 1.00 90.36 184 GLN B C 1
ATOM 4752 O O . GLN B 1 259 ? 160.135 133.551 125.147 1.00 90.36 184 GLN B O 1
ATOM 4758 N N . GLY B 1 260 ? 159.888 131.373 124.644 1.00 88.50 185 GLY B N 1
ATOM 4759 C CA . GLY B 1 260 ? 158.460 131.483 124.419 1.00 88.50 185 GLY B CA 1
ATOM 4760 C C . GLY B 1 260 ? 157.657 130.376 125.071 1.00 88.50 185 GLY B C 1
ATOM 4761 O O . GLY B 1 260 ? 156.640 129.940 124.523 1.00 88.50 185 GLY B O 1
ATOM 4762 N N . GLU B 1 261 ? 158.127 129.895 126.223 1.00 85.92 186 GLU B N 1
ATOM 4763 C CA . GLU B 1 261 ? 157.525 128.890 127.093 1.00 85.92 186 GLU B CA 1
ATOM 4764 C C . GLU B 1 261 ? 157.602 127.484 126.495 1.00 85.92 186 GLU B C 1
ATOM 4765 O O . GLU B 1 261 ? 157.273 126.521 127.189 1.00 85.92 186 GLU B O 1
ATOM 4771 N N . TRP B 1 262 ? 158.043 127.321 125.251 1.00 75.15 187 TRP B N 1
ATOM 4772 C CA . TRP B 1 262 ? 158.120 126.010 124.628 1.00 75.15 187 TRP B CA 1
ATOM 4773 C C . TRP B 1 262 ? 159.446 125.872 123.899 1.00 75.15 187 TRP B C 1
ATOM 4774 O O . TRP B 1 262 ? 159.898 126.807 123.234 1.00 75.15 187 TRP B O 1
ATOM 4785 N N . GLU B 1 263 ? 160.061 124.702 124.028 1.00 75.54 188 GLU B N 1
ATOM 4786 C CA . GLU B 1 263 ? 161.318 124.391 123.368 1.00 75.54 188 GLU B CA 1
ATOM 4787 C C . GLU B 1 263 ? 161.095 123.293 122.338 1.00 75.54 188 GLU B C 1
ATOM 4788 O O . GLU B 1 263 ? 160.525 122.244 122.651 1.00 75.54 188 GLU B O 1
ATOM 4794 N N . LEU B 1 264 ? 161.550 123.536 121.112 1.00 70.57 189 LEU B N 1
ATOM 4795 C CA . LEU B 1 264 ? 161.404 122.576 120.024 1.00 70.57 189 LEU B CA 1
ATOM 4796 C C . LEU B 1 264 ? 162.480 121.509 120.166 1.00 70.57 189 LEU B C 1
ATOM 4797 O O . LEU B 1 264 ? 163.673 121.802 120.048 1.00 70.57 189 LEU B O 1
ATOM 4802 N N . LEU B 1 265 ? 162.061 120.268 120.419 1.00 70.05 190 LEU B N 1
ATOM 4803 C CA . LEU B 1 265 ? 163.028 119.184 120.520 1.00 70.05 190 LEU B CA 1
ATOM 4804 C C . LEU B 1 265 ? 163.386 118.634 119.145 1.00 70.05 190 LEU B C 1
ATOM 4805 O O . LEU B 1 265 ? 164.559 118.649 118.756 1.00 70.05 190 LEU B O 1
ATOM 4810 N N . GLU B 1 266 ? 162.397 118.160 118.386 1.00 71.46 191 GLU B N 1
ATOM 4811 C CA . GLU B 1 266 ? 162.714 117.622 117.063 1.00 71.46 191 GLU B CA 1
ATOM 4812 C C . GLU B 1 266 ? 161.466 117.573 116.190 1.00 71.46 191 GLU B C 1
ATOM 4813 O O . GLU B 1 266 ? 160.339 117.746 116.663 1.00 71.46 191 GLU B O 1
ATOM 4819 N N . VAL B 1 267 ? 161.693 117.344 114.894 1.00 68.61 192 VAL B N 1
ATOM 4820 C CA . VAL B 1 267 ? 160.642 117.164 113.892 1.00 68.61 192 VAL B CA 1
ATOM 4821 C C . VAL B 1 267 ? 161.034 115.963 113.038 1.00 68.61 192 VAL B C 1
ATOM 4822 O O . VAL B 1 267 ? 161.915 116.072 112.179 1.00 68.61 192 VAL B O 1
ATOM 4826 N N . PHE B 1 268 ? 160.371 114.827 113.251 1.00 67.22 193 PHE B N 1
ATOM 4827 C CA . PHE B 1 268 ? 160.746 113.567 112.615 1.00 67.22 193 PHE B CA 1
ATOM 4828 C C . PHE B 1 268 ? 159.778 113.214 111.494 1.00 67.22 193 PHE B C 1
ATOM 4829 O O . PHE B 1 268 ? 158.574 113.079 111.754 1.00 67.22 193 PHE B O 1
ATOM 4837 N N . PRO B 1 269 ? 160.232 113.059 110.252 1.00 65.26 194 PRO B N 1
ATOM 4838 C CA . PRO B 1 269 ? 159.322 112.709 109.157 1.00 65.26 194 PRO B CA 1
ATOM 4839 C C . PRO B 1 269 ? 159.217 111.211 108.910 1.00 65.26 194 PRO B C 1
ATOM 4840 O O . PRO B 1 269 ? 160.134 110.435 109.182 1.00 65.26 194 PRO B O 1
ATOM 4844 N N . GLN B 1 270 ? 158.063 110.812 108.372 1.00 67.17 195 GLN B N 1
ATOM 4845 C CA . GLN B 1 270 ? 157.793 109.407 108.083 1.00 67.17 195 GLN B CA 1
ATOM 4846 C C . GLN B 1 270 ? 156.751 109.308 106.975 1.00 67.17 195 GLN B C 1
ATOM 4847 O O . GLN B 1 270 ? 155.744 110.016 107.010 1.00 67.17 195 GLN B O 1
ATOM 4853 N N . PHE B 1 271 ? 156.986 108.426 106.009 1.00 64.84 196 PHE B N 1
ATOM 4854 C CA . PHE B 1 271 ? 156.061 108.231 104.902 1.00 64.84 196 PHE B CA 1
ATOM 4855 C C . PHE B 1 271 ? 155.121 107.066 105.191 1.00 64.84 196 PHE B C 1
ATOM 4856 O O . PHE B 1 271 ? 155.504 106.078 105.821 1.00 64.84 196 PHE B O 1
ATOM 4864 N N . LYS B 1 272 ? 153.879 107.187 104.720 1.00 68.32 197 LYS B N 1
ATOM 4865 C CA . LYS B 1 272 ? 152.887 106.148 104.956 1.00 68.32 197 LYS B CA 1
ATOM 4866 C C . LYS B 1 272 ? 151.877 106.131 103.816 1.00 68.32 197 LYS B C 1
ATOM 4867 O O . LYS B 1 272 ? 151.729 107.105 103.071 1.00 68.32 197 LYS B O 1
ATOM 4873 N N . GLU B 1 273 ? 151.184 105.001 103.686 1.00 67.49 198 GLU B N 1
ATOM 4874 C CA . GLU B 1 273 ? 150.115 104.818 102.708 1.00 67.49 198 GLU B CA 1
ATOM 4875 C C . GLU B 1 273 ? 148.804 104.673 103.475 1.00 67.49 198 GLU B C 1
ATOM 4876 O O . GLU B 1 273 ? 148.538 103.631 104.081 1.00 67.49 198 GLU B O 1
ATOM 4882 N N . PHE B 1 274 ? 147.928 105.663 103.369 1.00 69.41 199 PHE B N 1
ATOM 4883 C CA . PHE B 1 274 ? 146.665 105.674 104.108 1.00 69.41 199 PHE B CA 1
ATOM 4884 C C . PHE B 1 274 ? 145.475 105.166 103.326 1.00 69.41 199 PHE B C 1
ATOM 4885 O O . PHE B 1 274 ? 145.386 105.404 102.130 1.00 69.41 199 PHE B O 1
ATOM 4893 N N . SER B 1 275 ? 144.540 104.504 103.999 1.00 73.13 200 SER B N 1
ATOM 4894 C CA . SER B 1 275 ? 143.353 103.967 103.349 1.00 73.13 200 SER B CA 1
ATOM 4895 C C . SER B 1 275 ? 142.300 103.596 104.373 1.00 73.13 200 SER B C 1
ATOM 4896 O O . SER B 1 275 ? 142.496 102.652 105.127 1.00 73.13 200 SER B O 1
ATOM 4899 N N . ILE B 1 276 ? 141.184 104.318 104.420 1.00 74.41 201 ILE B N 1
ATOM 4900 C CA . ILE B 1 276 ? 140.096 103.946 105.323 1.00 74.41 201 ILE B CA 1
ATOM 4901 C C . ILE B 1 276 ? 139.381 102.807 104.661 1.00 74.41 201 ILE B C 1
ATOM 4902 O O . ILE B 1 276 ? 139.438 101.671 105.123 1.00 74.41 201 ILE B O 1
ATOM 4907 N N . ASP B 1 277 ? 138.736 103.097 103.536 1.00 79.61 202 ASP B N 1
ATOM 4908 C CA . ASP B 1 277 ? 138.070 102.058 102.763 1.00 79.61 202 ASP B CA 1
ATOM 4909 C C . ASP B 1 277 ? 139.055 101.421 101.809 1.00 79.61 202 ASP B C 1
ATOM 4910 O O . ASP B 1 277 ? 139.940 102.092 101.290 1.00 79.61 202 ASP B O 1
ATOM 4915 N N . ILE B 1 278 ? 138.912 100.134 101.540 1.00 78.60 203 ILE B N 1
ATOM 4916 C CA . ILE B 1 278 ? 139.886 99.405 100.715 1.00 78.60 203 ILE B CA 1
ATOM 4917 C C . ILE B 1 278 ? 140.306 99.984 99.369 1.00 78.60 203 ILE B C 1
ATOM 4918 O O . ILE B 1 278 ? 141.497 100.164 99.125 1.00 78.60 203 ILE B O 1
ATOM 4923 N N . SER B 1 279 ? 139.335 100.289 98.513 1.00 76.77 204 SER B N 1
ATOM 4924 C CA . SER B 1 279 ? 139.614 100.754 97.138 1.00 76.77 204 SER B CA 1
ATOM 4925 C C . SER B 1 279 ? 140.447 102.005 96.874 1.00 76.77 204 SER B C 1
ATOM 4926 O O . SER B 1 279 ? 140.847 102.231 95.736 1.00 76.77 204 SER B O 1
ATOM 4929 N N . ASN B 1 280 ? 140.719 102.817 97.882 1.00 73.02 205 ASN B N 1
ATOM 4930 C CA . ASN B 1 280 ? 141.412 104.057 97.625 1.00 73.02 205 ASN B CA 1
ATOM 4931 C C . ASN B 1 280 ? 142.588 104.185 98.553 1.00 73.02 205 ASN B C 1
ATOM 4932 O O . ASN B 1 280 ? 142.430 104.079 99.761 1.00 73.02 205 ASN B O 1
ATOM 4937 N N . SER B 1 281 ? 143.767 104.416 97.999 1.00 64.65 206 SER B N 1
ATOM 4938 C CA . SER B 1 281 ? 144.970 104.548 98.808 1.00 64.65 206 SER B CA 1
ATOM 4939 C C . SER B 1 281 ? 145.641 105.875 98.491 1.00 64.65 206 SER B C 1
ATOM 4940 O O . SER B 1 281 ? 145.730 106.274 97.327 1.00 64.65 206 SER B O 1
ATOM 4943 N N . TYR B 1 282 ? 146.113 106.552 99.532 1.00 61.42 207 TYR B N 1
ATOM 4944 C CA . TYR B 1 282 ? 146.690 107.880 99.410 1.00 61.42 207 TYR B CA 1
ATOM 4945 C C . TYR B 1 282 ? 148.067 107.909 100.058 1.00 61.42 207 TYR B C 1
ATOM 4946 O O . TYR B 1 282 ? 148.359 107.130 100.967 1.00 61.42 207 TYR B O 1
ATOM 4955 N N . ALA B 1 283 ? 148.918 108.809 99.577 1.00 61.79 208 ALA B N 1
ATOM 4956 C CA . ALA B 1 283 ? 150.246 108.990 100.145 1.00 61.79 208 ALA B CA 1
ATOM 4957 C C . ALA B 1 283 ? 150.208 110.068 101.217 1.00 61.79 208 ALA B C 1
ATOM 4958 O O . ALA B 1 283 ? 149.616 111.133 101.021 1.00 61.79 208 ALA B O 1
ATOM 4960 N N . GLU B 1 284 ? 150.841 109.791 102.356 1.00 65.68 209 GLU B N 1
ATOM 4961 C CA . GLU B 1 284 ? 150.861 110.726 103.469 1.00 65.68 209 GLU B CA 1
ATOM 4962 C C . GLU B 1 284 ? 152.281 110.877 103.985 1.00 65.68 209 GLU B C 1
ATOM 4963 O O . GLU B 1 284 ? 153.037 109.902 104.045 1.00 65.68 209 GLU B O 1
ATOM 4969 N N . MET B 1 285 ? 152.638 112.104 104.356 1.00 61.33 210 MET B N 1
ATOM 4970 C CA . MET B 1 285 ? 153.927 112.398 104.973 1.00 61.33 210 MET B CA 1
ATOM 4971 C C . MET B 1 285 ? 153.651 112.995 106.346 1.00 61.33 210 MET B C 1
ATOM 4972 O O . MET B 1 285 ? 153.113 114.101 106.447 1.00 61.33 210 MET B O 1
ATOM 4977 N N . LYS B 1 286 ? 154.002 112.263 107.396 1.00 62.03 211 LYS B N 1
ATOM 4978 C CA . LYS B 1 286 ? 153.700 112.652 108.765 1.00 62.03 211 LYS B CA 1
ATOM 4979 C C . LYS B 1 286 ? 154.959 113.200 109.422 1.00 62.03 211 LYS B C 1
ATOM 4980 O O . LYS B 1 286 ? 155.994 112.527 109.443 1.00 62.03 211 LYS B O 1
ATOM 4986 N N . PHE B 1 287 ? 154.866 114.414 109.951 1.00 61.90 212 PHE B N 1
ATOM 4987 C CA . PHE B 1 287 ? 155.936 115.039 110.716 1.00 61.90 212 PHE B CA 1
ATOM 4988 C C . PHE B 1 287 ? 155.527 115.005 112.182 1.00 61.90 212 PHE B C 1
ATOM 4989 O O . PHE B 1 287 ? 154.536 115.634 112.569 1.00 61.90 212 PHE B O 1
ATOM 4997 N N . TYR B 1 288 ? 156.273 114.256 112.986 1.00 67.14 213 TYR B N 1
ATOM 4998 C CA . TYR B 1 288 ? 156.079 114.220 114.429 1.00 67.14 213 TYR B CA 1
ATOM 4999 C C . TYR B 1 288 ? 156.884 115.360 115.036 1.00 67.14 213 TYR B C 1
ATOM 5000 O O . TYR B 1 288 ? 158.117 115.351 114.989 1.00 67.14 213 TYR B O 1
ATOM 5009 N N . VAL B 1 289 ? 156.188 116.345 115.589 1.00 67.43 214 VAL B N 1
ATOM 5010 C CA . VAL B 1 289 ? 156.811 117.488 116.240 1.00 67.43 214 VAL B CA 1
ATOM 5011 C C . VAL B 1 289 ? 156.842 117.208 117.734 1.00 67.43 214 VAL B C 1
ATOM 5012 O O . VAL B 1 289 ? 155.791 117.110 118.379 1.00 67.43 214 VAL B O 1
ATOM 5016 N N . ILE B 1 290 ? 158.044 117.070 118.283 1.00 68.53 215 ILE B N 1
ATOM 5017 C CA . ILE B 1 290 ? 158.247 116.818 119.703 1.00 68.53 215 ILE B CA 1
ATOM 5018 C C . ILE B 1 290 ? 158.793 118.096 120.318 1.00 68.53 215 ILE B C 1
ATOM 5019 O O . ILE B 1 290 ? 159.832 118.609 119.877 1.00 68.53 215 ILE B O 1
ATOM 5024 N N . ILE B 1 291 ? 158.081 118.605 121.329 1.00 69.70 216 ILE B N 1
ATOM 5025 C CA . ILE B 1 291 ? 158.411 119.847 122.014 1.00 69.70 216 ILE B CA 1
ATOM 5026 C C . ILE B 1 291 ? 158.373 119.608 123.518 1.00 69.70 216 ILE B C 1
ATOM 5027 O O . ILE B 1 291 ? 157.775 118.647 124.004 1.00 69.70 216 ILE B O 1
ATOM 5032 N N . ARG B 1 292 ? 159.018 120.509 124.258 1.00 72.91 217 ARG B N 1
ATOM 5033 C CA . ARG B 1 292 ? 159.137 120.394 125.704 1.00 72.91 217 ARG B CA 1
ATOM 5034 C C . ARG B 1 292 ? 158.840 121.734 126.363 1.00 72.91 217 ARG B C 1
ATOM 5035 O O . ARG B 1 292 ? 159.257 122.790 125.880 1.00 72.91 217 ARG B O 1
ATOM 5043 N N . ARG B 1 293 ? 158.116 121.679 127.478 1.00 80.06 218 ARG B N 1
ATOM 5044 C CA . ARG B 1 293 ? 157.734 122.864 128.230 1.00 80.06 218 ARG B CA 1
ATOM 5045 C C . ARG B 1 293 ? 158.839 123.274 129.199 1.00 80.06 218 ARG B C 1
ATOM 5046 O O . ARG B 1 293 ? 159.515 122.431 129.794 1.00 80.06 218 ARG B O 1
ATOM 5054 N N . ARG B 1 294 ? 159.017 124.588 129.350 1.00 84.92 219 ARG B N 1
ATOM 5055 C CA . ARG B 1 294 ? 159.961 125.134 130.313 1.00 84.92 219 ARG B CA 1
ATOM 5056 C C . ARG B 1 294 ? 159.263 125.289 131.656 1.00 84.92 219 ARG B C 1
ATOM 5057 O O . ARG B 1 294 ? 158.297 126.059 131.754 1.00 84.92 219 ARG B O 1
ATOM 5065 N N . PRO B 1 295 ? 159.706 124.597 132.709 1.00 91.27 220 PRO B N 1
ATOM 5066 C CA . PRO B 1 295 ? 158.960 124.634 133.977 1.00 91.27 220 PRO B CA 1
ATOM 5067 C C . PRO B 1 295 ? 159.192 125.891 134.797 1.00 91.27 220 PRO B C 1
ATOM 5068 O O . PRO B 1 295 ? 158.369 126.192 135.672 1.00 91.27 220 PRO B O 1
ATOM 5072 N N . LEU B 1 296 ? 160.268 126.638 134.536 1.00 98.33 221 LEU B N 1
ATOM 5073 C CA . LEU B 1 296 ? 160.610 127.795 135.359 1.00 98.33 221 LEU B CA 1
ATOM 5074 C C . LEU B 1 296 ? 159.537 128.876 135.319 1.00 98.33 221 LEU B C 1
ATOM 5075 O O . LEU B 1 296 ? 159.482 129.715 136.226 1.00 98.33 221 LEU B O 1
ATOM 5080 N N . PHE B 1 297 ? 158.681 128.871 134.295 1.00 101.65 222 PHE B N 1
ATOM 5081 C CA . PHE B 1 297 ? 157.571 129.816 134.249 1.00 101.65 222 PHE B CA 1
ATOM 5082 C C . PHE B 1 297 ? 156.606 129.589 135.407 1.00 101.65 222 PHE B C 1
ATOM 5083 O O . PHE B 1 297 ? 156.067 130.547 135.973 1.00 101.65 222 PHE B O 1
ATOM 5091 N N . TYR B 1 298 ? 156.373 128.329 135.771 1.00 102.83 223 TYR B N 1
ATOM 5092 C CA . TYR B 1 298 ? 155.447 127.983 136.841 1.00 102.83 223 TYR B CA 1
ATOM 5093 C C . TYR B 1 298 ? 156.152 127.604 138.136 1.00 102.83 223 TYR B C 1
ATOM 5094 O O . TYR B 1 298 ? 155.503 127.097 139.056 1.00 102.83 223 TYR B O 1
ATOM 5103 N N . ALA B 1 299 ? 157.461 127.833 138.231 1.00 108.63 224 ALA B N 1
ATOM 5104 C CA . ALA B 1 299 ? 158.215 127.438 139.414 1.00 108.63 224 ALA B CA 1
ATOM 5105 C C . ALA B 1 299 ? 158.072 128.414 140.574 1.00 108.63 224 ALA B C 1
ATOM 5106 O O . ALA B 1 299 ? 158.455 128.070 141.698 1.00 108.63 224 ALA B O 1
ATOM 5108 N N . VAL B 1 300 ? 157.539 129.612 140.340 1.00 111.43 225 VAL B N 1
ATOM 5109 C CA . VAL B 1 300 ? 157.418 130.610 141.397 1.00 111.43 225 VAL B CA 1
ATOM 5110 C C . VAL B 1 300 ? 155.949 130.898 141.677 1.00 111.43 225 VAL B C 1
ATOM 5111 O O . VAL B 1 300 ? 155.599 131.402 142.749 1.00 111.43 225 VAL B O 1
ATOM 5115 N N . SER B 1 301 ? 155.079 130.581 140.717 1.00 112.28 226 SER B N 1
ATOM 5116 C CA . SER B 1 301 ? 153.652 130.814 140.901 1.00 112.28 226 SER B CA 1
ATOM 5117 C C . SER B 1 301 ? 152.963 129.683 141.650 1.00 112.28 226 SER B C 1
ATOM 5118 O O . SER B 1 301 ? 151.800 129.841 142.038 1.00 112.28 226 SER B O 1
ATOM 5121 N N . LEU B 1 302 ? 153.642 128.556 141.858 1.00 112.67 227 LEU B N 1
ATOM 5122 C CA . LEU B 1 302 ? 153.049 127.397 142.507 1.00 112.67 227 LEU B CA 1
ATOM 5123 C C . LEU B 1 302 ? 153.800 126.930 143.745 1.00 112.67 227 LEU B C 1
ATOM 5124 O O . LEU B 1 302 ? 153.295 126.048 144.450 1.00 112.67 227 LEU B O 1
ATOM 5129 N N . LEU B 1 303 ? 154.977 127.480 144.032 1.00 114.63 228 LEU B N 1
ATOM 5130 C CA . LEU B 1 303 ? 155.831 126.976 145.100 1.00 114.63 228 LEU B CA 1
ATOM 5131 C C . LEU B 1 303 ? 155.974 127.939 146.269 1.00 114.63 228 LEU B C 1
ATOM 5132 O O . LEU B 1 303 ? 155.829 127.529 147.425 1.00 114.63 228 LEU B O 1
ATOM 5137 N N . LEU B 1 304 ? 156.270 129.212 145.999 1.00 118.48 229 LEU B N 1
ATOM 5138 C CA . LEU B 1 304 ? 156.482 130.176 147.079 1.00 118.48 229 LEU B CA 1
ATOM 5139 C C . LEU B 1 304 ? 155.257 130.391 147.963 1.00 118.48 229 LEU B C 1
ATOM 5140 O O . LEU B 1 304 ? 155.422 130.428 149.196 1.00 118.48 229 LEU B O 1
ATOM 5145 N N . PRO B 1 305 ? 154.033 130.577 147.440 1.00 118.49 230 PRO B N 1
ATOM 5146 C CA . PRO B 1 305 ? 152.891 130.711 148.363 1.00 118.49 230 PRO B CA 1
ATOM 5147 C C . PRO B 1 305 ? 152.672 129.489 149.238 1.00 118.49 230 PRO B C 1
ATOM 5148 O O . PRO B 1 305 ? 152.298 129.632 150.409 1.00 118.49 230 PRO B O 1
ATOM 5152 N N . SER B 1 306 ? 152.920 128.290 148.708 1.00 118.08 231 SER B N 1
ATOM 5153 C CA . SER B 1 306 ? 152.733 127.077 149.499 1.00 118.08 231 SER B CA 1
ATOM 5154 C C . SER B 1 306 ? 153.697 127.035 150.679 1.00 118.08 231 SER B C 1
ATOM 5155 O O . SER B 1 306 ? 153.292 126.768 151.816 1.00 118.08 231 SER B O 1
ATOM 5158 N N . ILE B 1 307 ? 154.978 127.316 150.431 1.00 118.65 232 ILE B N 1
ATOM 5159 C CA . ILE B 1 307 ? 155.957 127.275 151.513 1.00 118.65 232 ILE B CA 1
ATOM 5160 C C . ILE B 1 307 ? 155.736 128.434 152.481 1.00 118.65 232 ILE B C 1
ATOM 5161 O O . ILE B 1 307 ? 155.983 128.306 153.686 1.00 118.65 232 ILE B O 1
ATOM 5166 N N . PHE B 1 308 ? 155.244 129.572 151.982 1.00 118.73 233 PHE B N 1
ATOM 5167 C CA . PHE B 1 308 ? 154.900 130.685 152.863 1.00 118.73 233 PHE B CA 1
ATOM 5168 C C . PHE B 1 308 ? 153.774 130.301 153.818 1.00 118.73 233 PHE B C 1
ATOM 5169 O O . PHE B 1 308 ? 153.831 130.581 155.024 1.00 118.73 233 PHE B O 1
ATOM 5177 N N . LEU B 1 309 ? 152.739 129.644 153.294 1.00 116.29 234 LEU B N 1
ATOM 5178 C CA . LEU B 1 309 ? 151.632 129.231 154.147 1.00 116.29 234 LEU B CA 1
ATOM 5179 C C . LEU B 1 309 ? 152.060 128.129 155.110 1.00 116.29 234 LEU B C 1
ATOM 5180 O O . LEU B 1 309 ? 151.622 128.102 156.267 1.00 116.29 234 LEU B O 1
ATOM 5185 N N . MET B 1 310 ? 152.952 127.237 154.670 1.00 116.59 235 MET B N 1
ATOM 5186 C CA . MET B 1 310 ? 153.487 126.229 155.582 1.00 116.59 235 MET B CA 1
ATOM 5187 C C . MET B 1 310 ? 154.289 126.862 156.714 1.00 116.59 235 MET B C 1
ATOM 5188 O O . MET B 1 310 ? 154.165 126.449 157.874 1.00 116.59 235 MET B O 1
ATOM 5193 N N . VAL B 1 311 ? 155.117 127.865 156.410 1.00 115.64 236 VAL B N 1
ATOM 5194 C CA . VAL B 1 311 ? 155.958 128.439 157.457 1.00 115.64 236 VAL B CA 1
ATOM 5195 C C . VAL B 1 311 ? 155.126 129.282 158.421 1.00 115.64 236 VAL B C 1
ATOM 5196 O O . VAL B 1 311 ? 155.407 129.318 159.626 1.00 115.64 236 VAL B O 1
ATOM 5200 N N . VAL B 1 312 ? 154.073 129.949 157.930 1.00 115.32 237 VAL B N 1
ATOM 5201 C CA . VAL B 1 312 ? 153.219 130.674 158.871 1.00 115.32 237 VAL B CA 1
ATOM 5202 C C . VAL B 1 312 ? 152.393 129.697 159.705 1.00 115.32 237 VAL B C 1
ATOM 5203 O O . VAL B 1 312 ? 152.114 129.954 160.883 1.00 115.32 237 VAL B O 1
ATOM 5207 N N . ASP B 1 313 ? 152.024 128.545 159.134 1.00 116.39 238 ASP B N 1
ATOM 5208 C CA . ASP B 1 313 ? 151.397 127.500 159.939 1.00 116.39 238 ASP B CA 1
ATOM 5209 C C . ASP B 1 313 ? 152.338 127.012 161.032 1.00 116.39 238 ASP B C 1
ATOM 5210 O O . ASP B 1 313 ? 151.916 126.776 162.170 1.00 116.39 238 ASP B O 1
ATOM 5215 N N . ILE B 1 314 ? 153.620 126.846 160.698 1.00 114.54 239 ILE B N 1
ATOM 5216 C CA . ILE B 1 314 ? 154.600 126.388 161.678 1.00 114.54 239 ILE B CA 1
ATOM 5217 C C . ILE B 1 314 ? 154.753 127.413 162.797 1.00 114.54 239 ILE B C 1
ATOM 5218 O O . ILE B 1 314 ? 154.774 127.064 163.984 1.00 114.54 239 ILE B O 1
ATOM 5223 N N . VAL B 1 315 ? 154.850 128.696 162.437 1.00 113.94 240 VAL B N 1
ATOM 5224 C CA . VAL B 1 315 ? 155.030 129.723 163.459 1.00 113.94 240 VAL B CA 1
ATOM 5225 C C . VAL B 1 315 ? 153.745 129.951 164.254 1.00 113.94 240 VAL B C 1
ATOM 5226 O O . VAL B 1 315 ? 153.793 130.512 165.355 1.00 113.94 240 VAL B O 1
ATOM 5230 N N . GLY B 1 316 ? 152.593 129.516 163.734 1.00 113.34 241 GLY B N 1
ATOM 5231 C CA . GLY B 1 316 ? 151.356 129.655 164.485 1.00 113.34 241 GLY B CA 1
ATOM 5232 C C . GLY B 1 316 ? 151.278 128.761 165.708 1.00 113.34 241 GLY B C 1
ATOM 5233 O O . GLY B 1 316 ? 150.499 129.031 166.626 1.00 113.34 241 GLY B O 1
ATOM 5234 N N . PHE B 1 317 ? 152.072 127.687 165.742 1.00 114.90 242 PHE B N 1
ATOM 5235 C CA . PHE B 1 317 ? 152.057 126.785 166.891 1.00 114.90 242 PHE B CA 1
ATOM 5236 C C . PHE B 1 317 ? 152.688 127.395 168.135 1.00 114.90 242 PHE B C 1
ATOM 5237 O O . PHE B 1 317 ? 152.529 126.840 169.227 1.00 114.90 242 PHE B O 1
ATOM 5245 N N . CYS B 1 318 ? 153.404 128.513 168.003 1.00 116.79 243 CYS B N 1
ATOM 5246 C CA . CYS B 1 318 ? 154.040 129.117 169.166 1.00 116.79 243 CYS B CA 1
ATOM 5247 C C . CYS B 1 318 ? 153.031 129.750 170.118 1.00 116.79 243 CYS B C 1
ATOM 5248 O O . CYS B 1 318 ? 153.384 130.051 171.262 1.00 116.79 243 CYS B O 1
ATOM 5251 N N . LEU B 1 319 ? 151.797 129.962 169.673 1.00 114.82 244 LEU B N 1
ATOM 5252 C CA . LEU B 1 319 ? 150.773 130.496 170.557 1.00 114.82 244 LEU B CA 1
ATOM 5253 C C . LEU B 1 319 ? 150.400 129.456 171.611 1.00 114.82 244 LEU B C 1
ATOM 5254 O O . LEU B 1 319 ? 150.332 128.259 171.306 1.00 114.82 244 LEU B O 1
ATOM 5259 N N . PRO B 1 320 ? 150.169 129.869 172.860 1.00 114.11 245 PRO B N 1
ATOM 5260 C CA . PRO B 1 320 ? 149.710 128.916 173.866 1.00 114.11 245 PRO B CA 1
ATOM 5261 C C . PRO B 1 320 ? 148.321 128.404 173.528 1.00 114.11 245 PRO B C 1
ATOM 5262 O O . PRO B 1 320 ? 147.502 129.133 172.941 1.00 114.11 245 PRO B O 1
ATOM 5266 N N . PRO B 1 321 ? 148.014 127.148 173.864 1.00 114.44 246 PRO B N 1
ATOM 5267 C CA . PRO B 1 321 ? 146.696 126.593 173.512 1.00 114.44 246 PRO B CA 1
ATOM 5268 C C . PRO B 1 321 ? 145.528 127.300 174.177 1.00 114.44 246 PRO B C 1
ATOM 5269 O O . PRO B 1 321 ? 144.437 127.353 173.595 1.00 114.44 246 PRO B O 1
ATOM 5273 N N . ASP B 1 322 ? 145.717 127.846 175.376 1.00 116.03 247 ASP B N 1
ATOM 5274 C CA . ASP B 1 322 ? 144.640 128.485 176.119 1.00 116.03 247 ASP B CA 1
ATOM 5275 C C . ASP B 1 322 ? 144.549 129.985 175.863 1.00 116.03 247 ASP B C 1
ATOM 5276 O O . ASP B 1 322 ? 143.786 130.670 176.551 1.00 116.03 247 ASP B O 1
ATOM 5281 N N . SER B 1 323 ? 145.315 130.507 174.903 1.00 116.34 248 SER B N 1
ATOM 5282 C CA . SER B 1 323 ? 145.271 131.938 174.614 1.00 116.34 248 SER B CA 1
ATOM 5283 C C . SER B 1 323 ? 143.908 132.353 174.072 1.00 116.34 248 SER B C 1
ATOM 5284 O O . SER B 1 323 ? 143.379 133.408 174.441 1.00 116.34 248 SER B O 1
ATOM 5287 N N . GLY B 1 324 ? 143.324 131.536 173.197 1.00 118.23 249 GLY B N 1
ATOM 5288 C CA . GLY B 1 324 ? 141.989 131.756 172.682 1.00 118.23 249 GLY B CA 1
ATOM 5289 C C . GLY B 1 324 ? 141.926 132.162 171.225 1.00 118.23 249 GLY B C 1
ATOM 5290 O O . GLY B 1 324 ? 140.891 131.942 170.583 1.00 118.23 249 GLY B O 1
ATOM 5291 N N . GLU B 1 325 ? 142.992 132.744 170.680 1.00 119.05 250 GLU B N 1
ATOM 5292 C CA . GLU B 1 325 ? 143.020 133.149 169.280 1.00 119.05 250 GLU B CA 1
ATOM 5293 C C . GLU B 1 325 ? 143.703 132.132 168.377 1.00 119.05 250 GLU B C 1
ATOM 5294 O O . GLU B 1 325 ? 143.861 132.396 167.181 1.00 119.05 250 GLU B O 1
ATOM 5300 N N . ARG B 1 326 ? 144.121 130.985 168.918 1.00 115.54 251 ARG B N 1
ATOM 5301 C CA . ARG B 1 326 ? 144.744 129.958 168.090 1.00 115.54 251 ARG B CA 1
ATOM 5302 C C . ARG B 1 326 ? 143.757 129.386 167.079 1.00 115.54 251 ARG B C 1
ATOM 5303 O O . ARG B 1 326 ? 144.100 129.188 165.907 1.00 115.54 251 ARG B O 1
ATOM 5311 N N . VAL B 1 327 ? 142.522 129.125 167.515 1.00 114.72 252 VAL B N 1
ATOM 5312 C CA . VAL B 1 327 ? 141.509 128.568 166.622 1.00 114.72 252 VAL B CA 1
ATOM 5313 C C . VAL B 1 327 ? 141.166 129.558 165.517 1.00 114.72 252 VAL B C 1
ATOM 5314 O O . VAL B 1 327 ? 141.010 129.179 164.348 1.00 114.72 252 VAL B O 1
ATOM 5318 N N . SER B 1 328 ? 141.029 130.840 165.870 1.00 115.81 253 SER B N 1
ATOM 5319 C CA . SER B 1 328 ? 140.760 131.864 164.866 1.00 115.81 253 SER B CA 1
ATOM 5320 C C . SER B 1 328 ? 141.908 131.973 163.871 1.00 115.81 253 SER B C 1
ATOM 5321 O O . SER B 1 328 ? 141.683 132.104 162.662 1.00 115.81 253 SER B O 1
ATOM 5324 N N . PHE B 1 329 ? 143.147 131.905 164.364 1.00 115.35 254 PHE B N 1
ATOM 5325 C CA . PHE B 1 329 ? 144.314 131.927 163.488 1.00 115.35 254 PHE B CA 1
ATOM 5326 C C . PHE B 1 329 ? 144.280 130.762 162.506 1.00 115.35 254 PHE B C 1
ATOM 5327 O O . PHE B 1 329 ? 144.501 130.939 161.301 1.00 115.35 254 PHE B O 1
ATOM 5335 N N . LYS B 1 330 ? 143.981 129.560 163.004 1.00 114.49 255 LYS B N 1
ATOM 5336 C CA . LYS B 1 330 ? 144.004 128.382 162.143 1.00 114.49 255 LYS B CA 1
ATOM 5337 C C . LYS B 1 330 ? 142.876 128.414 161.118 1.00 114.49 255 LYS B C 1
ATOM 5338 O O . LYS B 1 330 ? 143.080 128.047 159.954 1.00 114.49 255 LYS B O 1
ATOM 5344 N N . ILE B 1 331 ? 141.681 128.852 161.523 1.00 116.49 256 ILE B N 1
ATOM 5345 C CA . ILE B 1 331 ? 140.575 128.893 160.571 1.00 116.49 256 ILE B CA 1
ATOM 5346 C C . ILE B 1 331 ? 140.800 129.989 159.532 1.00 116.49 256 ILE B C 1
ATOM 5347 O O . ILE B 1 331 ? 140.451 129.822 158.356 1.00 116.49 256 ILE B O 1
ATOM 5352 N N . THR B 1 332 ? 141.413 131.111 159.930 1.00 117.37 257 THR B N 1
ATOM 5353 C CA . THR B 1 332 ? 141.757 132.144 158.959 1.00 117.37 257 THR B CA 1
ATOM 5354 C C . THR B 1 332 ? 142.794 131.636 157.964 1.00 117.37 257 THR B C 1
ATOM 5355 O O . THR B 1 332 ? 142.698 131.905 156.759 1.00 117.37 257 THR B O 1
ATOM 5359 N N . LEU B 1 333 ? 143.788 130.887 158.451 1.00 117.54 258 LEU B N 1
ATOM 5360 C CA . LEU B 1 333 ? 144.791 130.317 157.557 1.00 117.54 258 LEU B CA 1
ATOM 5361 C C . LEU B 1 333 ? 144.167 129.316 156.591 1.00 117.54 258 LEU B C 1
ATOM 5362 O O . LEU B 1 333 ? 144.520 129.281 155.405 1.00 117.54 258 LEU B O 1
ATOM 5367 N N . LEU B 1 334 ? 143.241 128.489 157.083 1.00 118.65 259 LEU B N 1
ATOM 5368 C CA . LEU B 1 334 ? 142.562 127.532 156.215 1.00 118.65 259 LEU B CA 1
ATOM 5369 C C . LEU B 1 334 ? 141.720 128.241 155.161 1.00 118.65 259 LEU B C 1
ATOM 5370 O O . LEU B 1 334 ? 141.687 127.820 153.997 1.00 118.65 259 LEU B O 1
ATOM 5375 N N . LEU B 1 335 ? 141.030 129.317 155.549 1.00 118.81 260 LEU B N 1
ATOM 5376 C CA . LEU B 1 335 ? 140.260 130.095 154.584 1.00 118.81 260 LEU B CA 1
ATOM 5377 C C . LEU B 1 335 ? 141.165 130.708 153.523 1.00 118.81 260 LEU B C 1
ATOM 5378 O O . LEU B 1 335 ? 140.830 130.704 152.330 1.00 118.81 260 LEU B O 1
ATOM 5383 N N . GLY B 1 336 ? 142.318 131.237 153.937 1.00 119.52 261 GLY B N 1
ATOM 5384 C CA . GLY B 1 336 ? 143.258 131.787 152.973 1.00 119.52 261 GLY B CA 1
ATOM 5385 C C . GLY B 1 336 ? 143.790 130.740 152.013 1.00 119.52 261 GLY B C 1
ATOM 5386 O O . GLY B 1 336 ? 143.917 130.993 150.812 1.00 119.52 261 GLY B O 1
ATOM 5387 N N . TYR B 1 337 ? 144.103 129.547 152.527 1.00 120.30 262 TYR B N 1
ATOM 5388 C CA . TYR B 1 337 ? 144.585 128.477 151.659 1.00 120.30 262 TYR B CA 1
ATOM 5389 C C . TYR B 1 337 ? 143.504 128.025 150.683 1.00 120.30 262 TYR B C 1
ATOM 5390 O O . TYR B 1 337 ? 143.795 127.718 149.520 1.00 120.30 262 TYR B O 1
ATOM 5399 N N . SER B 1 338 ? 142.251 127.965 151.145 1.00 121.36 263 SER B N 1
ATOM 5400 C CA . SER B 1 338 ? 141.150 127.614 150.252 1.00 121.36 263 SER B CA 1
ATOM 5401 C C . SER B 1 338 ? 140.980 128.654 149.152 1.00 121.36 263 SER B C 1
ATOM 5402 O O . SER B 1 338 ? 140.778 128.305 147.981 1.00 121.36 263 SER B O 1
ATOM 5405 N N . VAL B 1 339 ? 141.067 129.938 149.512 1.00 122.98 264 VAL B N 1
ATOM 5406 C CA . VAL B 1 339 ? 140.982 131.002 148.515 1.00 122.98 264 VAL B CA 1
ATOM 5407 C C . VAL B 1 339 ? 142.115 130.872 147.505 1.00 122.98 264 VAL B C 1
ATOM 5408 O O . VAL B 1 339 ? 141.904 131.008 146.292 1.00 122.98 264 VAL B O 1
ATOM 5412 N N . PHE B 1 340 ? 143.328 130.585 147.986 1.00 125.23 265 PHE B N 1
ATOM 5413 C CA . PHE B 1 340 ? 144.465 130.392 147.090 1.00 125.23 265 PHE B CA 1
ATOM 5414 C C . PHE B 1 340 ? 144.232 129.243 146.118 1.00 125.23 265 PHE B C 1
ATOM 5415 O O . PHE B 1 340 ? 144.441 129.392 144.909 1.00 125.23 265 PHE B O 1
ATOM 5423 N N . LEU B 1 341 ? 143.822 128.080 146.628 1.00 125.75 266 LEU B N 1
ATOM 5424 C CA . LEU B 1 341 ? 143.662 126.930 145.743 1.00 125.75 266 LEU B CA 1
ATOM 5425 C C . LEU B 1 341 ? 142.552 127.169 144.728 1.00 125.75 266 LEU B C 1
ATOM 5426 O O . LEU B 1 341 ? 142.687 126.794 143.558 1.00 125.75 266 LEU B O 1
ATOM 5431 N N . ILE B 1 342 ? 141.460 127.815 145.148 1.00 127.80 267 ILE B N 1
ATOM 5432 C CA . ILE B 1 342 ? 140.370 128.105 144.219 1.00 127.80 267 ILE B CA 1
ATOM 5433 C C . ILE B 1 342 ? 140.832 129.080 143.140 1.00 127.80 267 ILE B C 1
ATOM 5434 O O . ILE B 1 342 ? 140.545 128.897 141.951 1.00 127.80 267 ILE B O 1
ATOM 5439 N N . ILE B 1 343 ? 141.572 130.121 143.533 1.00 129.67 268 ILE B N 1
ATOM 5440 C CA . ILE B 1 343 ? 141.973 131.137 142.569 1.00 129.67 268 ILE B CA 1
ATOM 5441 C C . ILE B 1 343 ? 143.129 130.672 141.687 1.00 129.67 268 ILE B C 1
ATOM 5442 O O . ILE B 1 343 ? 143.404 131.294 140.655 1.00 129.67 268 ILE B O 1
ATOM 5447 N N . VAL B 1 344 ? 143.820 129.594 142.062 1.00 131.46 269 VAL B N 1
ATOM 5448 C CA . VAL B 1 344 ? 144.919 129.084 141.247 1.00 131.46 269 VAL B CA 1
ATOM 5449 C C . VAL B 1 344 ? 144.517 127.899 140.367 1.00 131.46 269 VAL B C 1
ATOM 5450 O O . VAL B 1 344 ? 145.057 127.760 139.257 1.00 131.46 269 VAL B O 1
ATOM 5454 N N . SER B 1 345 ? 143.544 127.083 140.792 1.00 132.79 270 SER B N 1
ATOM 5455 C CA . SER B 1 345 ? 143.212 125.866 140.052 1.00 132.79 270 SER B CA 1
ATOM 5456 C C . SER B 1 345 ? 142.710 126.156 138.641 1.00 132.79 270 SER B C 1
ATOM 5457 O O . SER B 1 345 ? 142.738 125.266 137.783 1.00 132.79 270 SER B O 1
ATOM 5460 N N . ASP B 1 346 ? 142.244 127.379 138.379 1.00 133.98 271 ASP B N 1
ATOM 5461 C CA . ASP B 1 346 ? 141.813 127.724 137.027 1.00 133.98 271 ASP B CA 1
ATOM 5462 C C . ASP B 1 346 ? 142.993 127.767 136.062 1.00 133.98 271 ASP B C 1
ATOM 5463 O O . ASP B 1 346 ? 142.873 127.352 134.903 1.00 133.98 271 ASP B O 1
ATOM 5468 N N . THR B 1 347 ? 144.144 128.264 136.522 1.00 131.87 272 THR B N 1
ATOM 5469 C CA . THR B 1 347 ? 145.317 128.390 135.665 1.00 131.87 272 THR B CA 1
ATOM 5470 C C . THR B 1 347 ? 146.011 127.059 135.409 1.00 131.87 272 THR B C 1
ATOM 5471 O O . THR B 1 347 ? 146.884 126.996 134.536 1.00 131.87 272 THR B O 1
ATOM 5475 N N . LEU B 1 348 ? 145.652 126.004 136.138 1.00 128.17 273 LEU B N 1
ATOM 5476 C CA . LEU B 1 348 ? 146.241 124.684 135.935 1.00 128.17 273 LEU B CA 1
ATOM 5477 C C . LEU B 1 348 ? 145.216 123.782 135.263 1.00 128.17 273 LEU B C 1
ATOM 5478 O O . LEU B 1 348 ? 144.251 123.348 135.912 1.00 128.17 273 LEU B O 1
ATOM 5483 N N . PRO B 1 349 ? 145.395 123.498 133.944 1.00 122.08 274 PRO B N 1
ATOM 5484 C CA . PRO B 1 349 ? 144.318 122.697 133.350 1.00 122.08 274 PRO B CA 1
ATOM 5485 C C . PRO B 1 349 ? 144.333 121.249 133.783 1.00 122.08 274 PRO B C 1
ATOM 5486 O O . PRO B 1 349 ? 145.375 120.738 134.194 1.00 122.08 274 PRO B O 1
ATOM 5490 N N . ALA B 1 350 ? 143.182 120.600 133.709 1.00 117.91 275 ALA B N 1
ATOM 5491 C CA . ALA B 1 350 ? 143.101 119.188 134.042 1.00 117.91 275 ALA B CA 1
ATOM 5492 C C . ALA B 1 350 ? 142.202 118.549 133.013 1.00 117.91 275 ALA B C 1
ATOM 5493 O O . ALA B 1 350 ? 140.985 118.727 133.048 1.00 117.91 275 ALA B O 1
ATOM 5495 N N . THR B 1 351 ? 142.792 117.809 132.088 1.00 113.02 276 THR B N 1
ATOM 5496 C CA . THR B 1 351 ? 142.021 117.219 131.006 1.00 113.02 276 THR B CA 1
ATOM 5497 C C . THR B 1 351 ? 142.434 115.776 130.768 1.00 113.02 276 THR B C 1
ATOM 5498 O O . THR B 1 351 ? 143.336 115.275 131.447 1.00 113.02 276 THR B O 1
ATOM 5502 N N . ALA B 1 352 ? 141.768 115.097 129.838 1.00 115.14 277 ALA B N 1
ATOM 5503 C CA . ALA B 1 352 ? 142.096 113.706 129.497 1.00 115.14 277 ALA B CA 1
ATOM 5504 C C . ALA B 1 352 ? 142.063 112.758 130.689 1.00 115.14 277 ALA B C 1
ATOM 5505 O O . ALA B 1 352 ? 141.051 112.676 131.387 1.00 115.14 277 ALA B O 1
ATOM 5507 N N . ILE B 1 353 ? 143.157 112.045 130.924 1.00 117.50 278 ILE B N 1
ATOM 5508 C CA . ILE B 1 353 ? 143.186 111.050 131.998 1.00 117.50 278 ILE B CA 1
ATOM 5509 C C . ILE B 1 353 ? 142.857 111.597 133.393 1.00 117.50 278 ILE B C 1
ATOM 5510 O O . ILE B 1 353 ? 142.424 110.841 134.261 1.00 117.50 278 ILE B O 1
ATOM 5515 N N . GLY B 1 354 ? 143.055 112.893 133.612 1.00 117.30 279 GLY B N 1
ATOM 5516 C CA . GLY B 1 354 ? 142.737 113.448 134.911 1.00 117.30 279 GLY B CA 1
ATOM 5517 C C . GLY B 1 354 ? 143.714 114.504 135.371 1.00 117.30 279 GLY B C 1
ATOM 5518 O O . GLY B 1 354 ? 144.547 114.975 134.593 1.00 117.30 279 GLY B O 1
ATOM 5519 N N . THR B 1 355 ? 143.623 114.876 136.641 1.00 113.50 280 THR B N 1
ATOM 5520 C CA . THR B 1 355 ? 144.488 115.915 137.177 1.00 113.50 280 THR B CA 1
ATOM 5521 C C . THR B 1 355 ? 145.932 115.470 137.299 1.00 113.50 280 THR B C 1
ATOM 5522 O O . THR B 1 355 ? 146.211 114.290 137.520 1.00 113.50 280 THR B O 1
ATOM 5526 N N . PRO B 1 356 ? 146.869 116.406 137.123 1.00 109.05 281 PRO B N 1
ATOM 5527 C CA . PRO B 1 356 ? 148.270 116.053 137.351 1.00 109.05 281 PRO B CA 1
ATOM 5528 C C . PRO B 1 356 ? 148.585 115.793 138.826 1.00 109.05 281 PRO B C 1
ATOM 5529 O O . PRO B 1 356 ? 147.742 116.037 139.682 1.00 109.05 281 PRO B O 1
ATOM 5533 N N . LEU B 1 357 ? 149.787 115.324 139.132 1.00 107.27 282 LEU B N 1
ATOM 5534 C CA . LEU B 1 357 ? 150.193 115.057 140.508 1.00 107.27 282 LEU B CA 1
ATOM 5535 C C . LEU B 1 357 ? 150.228 116.313 141.371 1.00 107.27 282 LEU B C 1
ATOM 5536 O O . LEU B 1 357 ? 150.314 116.197 142.600 1.00 107.27 282 LEU B O 1
ATOM 5541 N N . ILE B 1 358 ? 150.175 117.499 140.760 1.00 109.74 283 ILE B N 1
ATOM 5542 C CA . ILE B 1 358 ? 150.137 118.738 141.531 1.00 109.74 283 ILE B CA 1
ATOM 5543 C C . ILE B 1 358 ? 148.877 118.790 142.385 1.00 109.74 283 ILE B C 1
ATOM 5544 O O . ILE B 1 358 ? 148.907 119.237 143.539 1.00 109.74 283 ILE B O 1
ATOM 5549 N N . GLY B 1 359 ? 147.752 118.327 141.836 1.00 110.80 284 GLY B N 1
ATOM 5550 C CA . GLY B 1 359 ? 146.540 118.227 142.630 1.00 110.80 284 GLY B CA 1
ATOM 5551 C C . GLY B 1 359 ? 146.682 117.259 143.789 1.00 110.80 284 GLY B C 1
ATOM 5552 O O . GLY B 1 359 ? 146.153 117.496 144.876 1.00 110.80 284 GLY B O 1
ATOM 5553 N N . VAL B 1 360 ? 147.408 116.158 143.574 1.00 109.35 285 VAL B N 1
ATOM 5554 C CA . VAL B 1 360 ? 147.651 115.199 144.648 1.00 109.35 285 VAL B CA 1
ATOM 5555 C C . VAL B 1 360 ? 148.465 115.840 145.766 1.00 109.35 285 VAL B C 1
ATOM 5556 O O . VAL B 1 360 ? 148.160 115.675 146.954 1.00 109.35 285 VAL B O 1
ATOM 5560 N N . TYR B 1 361 ? 149.509 116.589 145.404 1.00 112.09 286 TYR B N 1
ATOM 5561 C CA . TYR B 1 361 ? 150.324 117.254 146.419 1.00 112.09 286 TYR B CA 1
ATOM 5562 C C . TYR B 1 361 ? 149.530 118.333 147.150 1.00 112.09 286 TYR B C 1
ATOM 5563 O O . TYR B 1 361 ? 149.689 118.518 148.365 1.00 112.09 286 TYR B O 1
ATOM 5572 N N . PHE B 1 362 ? 148.661 119.048 146.431 1.00 111.98 287 PHE B N 1
ATOM 5573 C CA . PHE B 1 362 ? 147.803 120.036 147.078 1.00 111.98 287 PHE B CA 1
ATOM 5574 C C . PHE B 1 362 ? 146.830 119.371 148.045 1.00 111.98 287 PHE B C 1
ATOM 5575 O O . PHE B 1 362 ? 146.556 119.903 149.126 1.00 111.98 287 PHE B O 1
ATOM 5583 N N . VAL B 1 363 ? 146.299 118.203 147.674 1.00 110.83 288 VAL B N 1
ATOM 5584 C CA . VAL B 1 363 ? 145.417 117.457 148.569 1.00 110.83 288 VAL B CA 1
ATOM 5585 C C . VAL B 1 363 ? 146.182 116.993 149.805 1.00 110.83 288 VAL B C 1
ATOM 5586 O O . VAL B 1 363 ? 145.647 116.986 150.921 1.00 110.83 288 VAL B O 1
ATOM 5590 N N . VAL B 1 364 ? 147.449 116.610 149.626 1.00 110.71 289 VAL B N 1
ATOM 5591 C CA . VAL B 1 364 ? 148.284 116.233 150.766 1.00 110.71 289 VAL B CA 1
ATOM 5592 C C . VAL B 1 364 ? 148.472 117.420 151.707 1.00 110.71 289 VAL B C 1
ATOM 5593 O O . VAL B 1 364 ? 148.401 117.279 152.937 1.00 110.71 289 VAL B O 1
ATOM 5597 N N . CYS B 1 365 ? 148.710 118.607 151.144 1.00 112.20 290 CYS B N 1
ATOM 5598 C CA . CYS B 1 365 ? 148.821 119.810 151.968 1.00 112.20 290 CYS B CA 1
ATOM 5599 C C . CYS B 1 365 ? 147.514 120.108 152.698 1.00 112.20 290 CYS B C 1
ATOM 5600 O O . CYS B 1 365 ? 147.524 120.525 153.864 1.00 112.20 290 CYS B O 1
ATOM 5603 N N . MET B 1 366 ? 146.378 119.907 152.020 1.00 113.60 291 MET B N 1
ATOM 5604 C CA . MET B 1 366 ? 145.078 120.055 152.669 1.00 113.60 291 MET B CA 1
ATOM 5605 C C . MET B 1 366 ? 144.935 119.108 153.851 1.00 113.60 291 MET B C 1
ATOM 5606 O O . MET B 1 366 ? 144.457 119.503 154.921 1.00 113.60 291 MET B O 1
ATOM 5611 N N . ALA B 1 367 ? 145.334 117.848 153.668 1.00 109.23 292 ALA B N 1
ATOM 5612 C CA . ALA B 1 367 ? 145.244 116.872 154.749 1.00 109.23 292 ALA B CA 1
ATOM 5613 C C . ALA B 1 367 ? 146.132 117.267 155.921 1.00 109.23 292 ALA B C 1
ATOM 5614 O O . ALA B 1 367 ? 145.737 117.128 157.084 1.00 109.23 292 ALA B O 1
ATOM 5616 N N . LEU B 1 368 ? 147.337 117.764 155.631 1.00 110.01 293 LEU B N 1
ATOM 5617 C CA . LEU B 1 368 ? 148.233 118.203 156.698 1.00 110.01 293 LEU B CA 1
ATOM 5618 C C . LEU B 1 368 ? 147.641 119.376 157.474 1.00 110.01 293 LEU B C 1
ATOM 5619 O O . LEU B 1 368 ? 147.697 119.407 158.712 1.00 110.01 293 LEU B O 1
ATOM 5624 N N . LEU B 1 369 ? 147.059 120.346 156.763 1.00 110.50 294 LEU B N 1
ATOM 5625 C CA . LEU B 1 369 ? 146.438 121.485 157.433 1.00 110.50 294 LEU B CA 1
ATOM 5626 C C . LEU B 1 369 ? 145.245 121.050 158.277 1.00 110.50 294 LEU B C 1
ATOM 5627 O O . LEU B 1 369 ? 145.042 121.557 159.388 1.00 110.50 294 LEU B O 1
ATOM 5632 N N . VAL B 1 370 ? 144.444 120.113 157.765 1.00 107.50 295 VAL B N 1
ATOM 5633 C CA . VAL B 1 370 ? 143.295 119.615 158.521 1.00 107.50 295 VAL B CA 1
ATOM 5634 C C . VAL B 1 370 ? 143.758 118.879 159.772 1.00 107.50 295 VAL B C 1
ATOM 5635 O O . VAL B 1 370 ? 143.148 119.001 160.842 1.00 107.50 295 VAL B O 1
ATOM 5639 N N . ILE B 1 371 ? 144.848 118.113 159.665 1.00 107.48 296 ILE B N 1
ATOM 5640 C CA . ILE B 1 371 ? 145.394 117.421 160.830 1.00 107.48 296 ILE B CA 1
ATOM 5641 C C . ILE B 1 371 ? 145.862 118.425 161.878 1.00 107.48 296 ILE B C 1
ATOM 5642 O O . ILE B 1 371 ? 145.614 118.254 163.080 1.00 107.48 296 ILE B O 1
ATOM 5647 N N . SER B 1 372 ? 146.543 119.488 161.440 1.00 108.02 297 SER B N 1
ATOM 5648 C CA . SER B 1 372 ? 146.976 120.525 162.374 1.00 108.02 297 SER B CA 1
ATOM 5649 C C . SER B 1 372 ? 145.787 121.191 163.061 1.00 108.02 297 SER B C 1
ATOM 5650 O O . SER B 1 372 ? 145.809 121.423 164.278 1.00 108.02 297 SER B O 1
ATOM 5653 N N . LEU B 1 373 ? 144.737 121.500 162.294 1.00 106.15 298 LEU B N 1
ATOM 5654 C CA . LEU B 1 373 ? 143.548 122.118 162.875 1.00 106.15 298 LEU B CA 1
ATOM 5655 C C . LEU B 1 373 ? 142.875 121.187 163.878 1.00 106.15 298 LEU B C 1
ATOM 5656 O O . LEU B 1 373 ? 142.415 121.632 164.936 1.00 106.15 298 LEU B O 1
ATOM 5661 N N . ALA B 1 374 ? 142.803 119.893 163.559 1.00 104.99 299 ALA B N 1
ATOM 5662 C CA . ALA B 1 374 ? 142.200 118.933 164.476 1.00 104.99 299 ALA B CA 1
ATOM 5663 C C . ALA B 1 374 ? 143.003 118.818 165.765 1.00 104.99 299 ALA B C 1
ATOM 5664 O O . ALA B 1 374 ? 142.428 118.720 166.856 1.00 104.99 299 ALA B O 1
ATOM 5666 N N . GLU B 1 375 ? 144.335 118.826 165.658 1.00 108.29 300 GLU B N 1
ATOM 5667 C CA . GLU B 1 375 ? 145.170 118.794 166.855 1.00 108.29 300 GLU B CA 1
ATOM 5668 C C . GLU B 1 375 ? 144.950 120.036 167.711 1.00 108.29 300 GLU B C 1
ATOM 5669 O O . GLU B 1 375 ? 144.865 119.945 168.945 1.00 108.29 300 GLU B O 1
ATOM 5675 N N . THR B 1 376 ? 144.854 121.207 167.073 1.00 106.77 301 THR B N 1
ATOM 5676 C CA . THR B 1 376 ? 144.583 122.434 167.816 1.00 106.77 301 THR B CA 1
ATOM 5677 C C . THR B 1 376 ? 143.232 122.369 168.521 1.00 106.77 301 THR B C 1
ATOM 5678 O O . THR B 1 376 ? 143.115 122.741 169.695 1.00 106.77 301 THR B O 1
ATOM 5682 N N . ILE B 1 377 ? 142.203 121.878 167.826 1.00 106.30 302 ILE B N 1
ATOM 5683 C CA . ILE B 1 377 ? 140.876 121.771 168.430 1.00 106.30 302 ILE B CA 1
ATOM 5684 C C . ILE B 1 377 ? 140.907 120.818 169.618 1.00 106.30 302 ILE B C 1
ATOM 5685 O O . ILE B 1 377 ? 140.330 121.101 170.677 1.00 106.30 302 ILE B O 1
ATOM 5690 N N . PHE B 1 378 ? 141.594 119.682 169.466 1.00 105.90 303 PHE B N 1
ATOM 5691 C CA . PHE B 1 378 ? 141.677 118.706 170.548 1.00 105.90 303 PHE B CA 1
ATOM 5692 C C . PHE B 1 378 ? 142.382 119.288 171.768 1.00 105.90 303 PHE B C 1
ATOM 5693 O O . PHE B 1 378 ? 141.930 119.104 172.904 1.00 105.90 303 PHE B O 1
ATOM 5701 N N . ILE B 1 379 ? 143.489 120.003 171.556 1.00 108.20 304 ILE B N 1
ATOM 5702 C CA . ILE B 1 379 ? 144.231 120.516 172.703 1.00 108.20 304 ILE B CA 1
ATOM 5703 C C . ILE B 1 379 ? 143.463 121.649 173.384 1.00 108.20 304 ILE B C 1
ATOM 5704 O O . ILE B 1 379 ? 143.487 121.773 174.616 1.00 108.20 304 ILE B O 1
ATOM 5709 N N . VAL B 1 380 ? 142.749 122.475 172.609 1.00 108.22 305 VAL B N 1
ATOM 5710 C CA . VAL B 1 380 ? 141.922 123.522 173.210 1.00 108.22 305 VAL B CA 1
ATOM 5711 C C . VAL B 1 380 ? 140.788 122.906 174.019 1.00 108.22 305 VAL B C 1
ATOM 5712 O O . VAL B 1 380 ? 140.452 123.386 175.110 1.00 108.22 305 VAL B O 1
ATOM 5716 N N . ARG B 1 381 ? 140.181 121.833 173.505 1.00 110.30 306 ARG B N 1
ATOM 5717 C CA . ARG B 1 381 ? 139.167 121.120 174.276 1.00 110.30 306 ARG B CA 1
ATOM 5718 C C . ARG B 1 381 ? 139.756 120.544 175.558 1.00 110.30 306 ARG B C 1
ATOM 5719 O O . ARG B 1 381 ? 139.097 120.529 176.604 1.00 110.30 306 ARG B O 1
ATOM 5727 N N . LEU B 1 382 ? 141.001 120.066 175.495 1.00 110.45 307 LEU B N 1
ATOM 5728 C CA . LEU B 1 382 ? 141.620 119.456 176.667 1.00 110.45 307 LEU B CA 1
ATOM 5729 C C . LEU B 1 382 ? 141.937 120.486 177.747 1.00 110.45 307 LEU B C 1
ATOM 5730 O O . LEU B 1 382 ? 141.758 120.212 178.939 1.00 110.45 307 LEU B O 1
ATOM 5735 N N . VAL B 1 383 ? 142.411 121.673 177.361 1.00 113.93 308 VAL B N 1
ATOM 5736 C CA . VAL B 1 383 ? 142.910 122.626 178.351 1.00 113.93 308 VAL B CA 1
ATOM 5737 C C . VAL B 1 383 ? 141.814 123.575 178.820 1.00 113.93 308 VAL B C 1
ATOM 5738 O O . VAL B 1 383 ? 142.082 124.516 179.575 1.00 113.93 308 VAL B O 1
ATOM 5742 N N . HIS B 1 384 ? 140.579 123.344 178.386 1.00 117.24 309 HIS B N 1
ATOM 5743 C CA . HIS B 1 384 ? 139.494 124.249 178.739 1.00 117.24 309 HIS B CA 1
ATOM 5744 C C . HIS B 1 384 ? 139.035 124.021 180.177 1.00 117.24 309 HIS B C 1
ATOM 5745 O O . HIS B 1 384 ? 139.142 122.920 180.723 1.00 117.24 309 HIS B O 1
ATOM 5752 N N . LYS B 1 385 ? 138.515 125.087 180.789 1.00 121.84 310 LYS B N 1
ATOM 5753 C CA . LYS B 1 385 ? 137.985 125.048 182.149 1.00 121.84 310 LYS B CA 1
ATOM 5754 C C . LYS B 1 385 ? 136.467 124.915 182.079 1.00 121.84 310 LYS B C 1
ATOM 5755 O O . LYS B 1 385 ? 135.777 125.837 181.631 1.00 121.84 310 LYS B O 1
ATOM 5761 N N . GLN B 1 386 ? 135.949 123.771 182.522 1.00 124.42 311 GLN B N 1
ATOM 5762 C CA . GLN B 1 386 ? 134.514 123.504 182.505 1.00 124.42 311 GLN B CA 1
ATOM 5763 C C . GLN B 1 386 ? 134.081 122.810 183.791 1.00 124.42 311 GLN B C 1
ATOM 5764 O O . GLN B 1 386 ? 133.186 121.956 183.784 1.00 124.42 311 GLN B O 1
ATOM 5770 N N . ASP B 1 387 ? 134.696 123.191 184.914 1.00 128.03 312 ASP B N 1
ATOM 5771 C CA . ASP B 1 387 ? 134.504 122.527 186.206 1.00 128.03 312 ASP B CA 1
ATOM 5772 C C . ASP B 1 387 ? 134.806 121.030 186.087 1.00 128.03 312 ASP B C 1
ATOM 5773 O O . ASP B 1 387 ? 133.947 120.169 186.288 1.00 128.03 312 ASP B O 1
ATOM 5778 N N . LEU B 1 388 ? 136.059 120.742 185.747 1.00 126.96 313 LEU B N 1
ATOM 5779 C CA . LEU B 1 388 ? 136.500 119.385 185.471 1.00 126.96 313 LEU B CA 1
ATOM 5780 C C . LEU B 1 388 ? 136.623 118.580 186.763 1.00 126.96 313 LEU B C 1
ATOM 5781 O O . LEU B 1 388 ? 136.582 119.115 187.874 1.00 126.96 313 LEU B O 1
ATOM 5786 N N . GLN B 1 389 ? 136.776 117.270 186.600 1.00 131.98 314 GLN B N 1
ATOM 5787 C CA . GLN B 1 389 ? 136.993 116.370 187.719 1.00 131.98 314 GLN B CA 1
ATOM 5788 C C . GLN B 1 389 ? 138.487 116.283 188.024 1.00 131.98 314 GLN B C 1
ATOM 5789 O O . GLN B 1 389 ? 139.312 116.964 187.411 1.00 131.98 314 GLN B O 1
ATOM 5795 N N . ARG B 1 390 ? 138.836 115.437 188.988 1.00 133.32 315 ARG B N 1
ATOM 5796 C CA . ARG B 1 390 ? 140.237 115.246 189.335 1.00 133.32 315 ARG B CA 1
ATOM 5797 C C . ARG B 1 390 ? 140.997 114.638 188.161 1.00 133.32 315 ARG B C 1
ATOM 5798 O O . ARG B 1 390 ? 140.430 113.877 187.373 1.00 133.32 315 ARG B O 1
ATOM 5806 N N . PRO B 1 391 ? 142.296 114.956 188.048 1.00 136.56 316 PRO B N 1
ATOM 5807 C CA . PRO B 1 391 ? 143.081 114.347 186.969 1.00 136.56 316 PRO B CA 1
ATOM 5808 C C . PRO B 1 391 ? 143.207 112.841 187.154 1.00 136.56 316 PRO B C 1
ATOM 5809 O O . PRO B 1 391 ? 143.354 112.341 188.271 1.00 136.56 316 PRO B O 1
ATOM 5813 N N . VAL B 1 392 ? 143.149 112.123 186.038 1.00 142.10 317 VAL B N 1
ATOM 5814 C CA . VAL B 1 392 ? 143.140 110.663 186.043 1.00 142.10 317 VAL B CA 1
ATOM 5815 C C . VAL B 1 392 ? 144.550 110.122 186.267 1.00 142.10 317 VAL B C 1
ATOM 5816 O O . VAL B 1 392 ? 145.490 110.508 185.554 1.00 142.10 317 VAL B O 1
ATOM 5820 N N . PRO B 1 393 ? 144.752 109.261 187.266 1.00 144.99 318 PRO B N 1
ATOM 5821 C CA . PRO B 1 393 ? 146.090 108.685 187.475 1.00 144.99 318 PRO B CA 1
ATOM 5822 C C . PRO B 1 393 ? 146.518 107.730 186.376 1.00 144.99 318 PRO B C 1
ATOM 5823 O O . PRO B 1 393 ? 147.719 107.615 186.101 1.00 144.99 318 PRO B O 1
ATOM 5827 N N . ASP B 1 394 ? 145.571 107.040 185.736 1.00 147.94 319 ASP B N 1
ATOM 5828 C CA . ASP B 1 394 ? 145.899 106.086 184.683 1.00 147.94 319 ASP B CA 1
ATOM 5829 C C . ASP B 1 394 ? 146.430 106.755 183.423 1.00 147.94 319 ASP B C 1
ATOM 5830 O O . ASP B 1 394 ? 146.978 106.063 182.559 1.00 147.94 319 ASP B O 1
ATOM 5835 N N . TRP B 1 395 ? 146.273 108.071 183.294 1.00 147.61 320 TRP B N 1
ATOM 5836 C CA . TRP B 1 395 ? 146.836 108.839 182.191 1.00 147.61 320 TRP B CA 1
ATOM 5837 C C . TRP B 1 395 ? 147.704 109.982 182.706 1.00 147.61 320 TRP B C 1
ATOM 5838 O O . TRP B 1 395 ? 147.762 111.053 182.100 1.00 147.61 320 TRP B O 1
ATOM 5849 N N . LEU B 1 396 ? 148.374 109.764 183.827 1.00 148.16 321 LEU B N 1
ATOM 5850 C CA . LEU B 1 396 ? 149.292 110.729 184.423 1.00 148.16 321 LEU B CA 1
ATOM 5851 C C . LEU B 1 396 ? 150.669 110.142 184.686 1.00 148.16 321 LEU B C 1
ATOM 5852 O O . LEU B 1 396 ? 151.670 110.846 184.530 1.00 148.16 321 LEU B O 1
ATOM 5857 N N . ARG B 1 397 ? 150.745 108.868 185.082 1.00 151.86 322 ARG B N 1
ATOM 5858 C CA . ARG B 1 397 ? 152.039 108.239 185.334 1.00 151.86 322 ARG B CA 1
ATOM 5859 C C . ARG B 1 397 ? 152.858 108.114 184.055 1.00 151.86 322 ARG B C 1
ATOM 5860 O O . ARG B 1 397 ? 154.074 108.342 184.067 1.00 151.86 322 ARG B O 1
ATOM 5868 N N . HIS B 1 398 ? 152.216 107.756 182.946 1.00 150.89 323 HIS B N 1
ATOM 5869 C CA . HIS B 1 398 ? 152.899 107.567 181.674 1.00 150.89 323 HIS B CA 1
ATOM 5870 C C . HIS B 1 398 ? 152.817 108.793 180.775 1.00 150.89 323 HIS B C 1
ATOM 5871 O O . HIS B 1 398 ? 153.154 108.703 179.591 1.00 150.89 323 HIS B O 1
ATOM 5878 N N . LEU B 1 399 ? 152.375 109.929 181.305 1.00 146.35 324 LEU B N 1
ATOM 5879 C CA . LEU B 1 399 ? 152.230 111.153 180.527 1.00 146.35 324 LEU B CA 1
ATOM 5880 C C . LEU B 1 399 ? 153.110 112.285 181.031 1.00 146.35 324 LEU B C 1
ATOM 5881 O O . LEU B 1 399 ? 153.489 113.160 180.250 1.00 146.35 324 LEU B O 1
ATOM 5886 N N . VAL B 1 400 ? 153.447 112.295 182.316 1.00 150.29 325 VAL B N 1
ATOM 5887 C CA . VAL B 1 400 ? 154.328 113.298 182.897 1.00 150.29 325 VAL B CA 1
ATOM 5888 C C . VAL B 1 400 ? 155.672 112.692 183.290 1.00 150.29 325 VAL B C 1
ATOM 5889 O O . VAL B 1 400 ? 156.728 113.210 182.923 1.00 150.29 325 VAL B O 1
ATOM 5893 N N . LEU B 1 401 ? 155.647 111.586 184.036 1.00 155.19 326 LEU B N 1
ATOM 5894 C CA . LEU B 1 401 ? 156.889 110.968 184.488 1.00 155.19 326 LEU B CA 1
ATOM 5895 C C . LEU B 1 401 ? 157.636 110.304 183.335 1.00 155.19 326 LEU B C 1
ATOM 5896 O O . LEU B 1 401 ? 158.850 110.484 183.184 1.00 155.19 326 LEU B O 1
ATOM 5901 N N . ASP B 1 402 ? 156.927 109.529 182.511 1.00 154.99 327 ASP B N 1
ATOM 5902 C CA . ASP B 1 402 ? 157.586 108.793 181.436 1.00 154.99 327 ASP B CA 1
ATOM 5903 C C . ASP B 1 402 ? 158.034 109.728 180.317 1.00 154.99 327 ASP B C 1
ATOM 5904 O O . ASP B 1 402 ? 159.165 109.627 179.827 1.00 154.99 327 ASP B O 1
ATOM 5909 N N . ARG B 1 403 ? 157.162 110.651 179.905 1.00 154.90 328 ARG B N 1
ATOM 5910 C CA . ARG B 1 403 ? 157.497 111.603 178.853 1.00 154.90 328 ARG B CA 1
ATOM 5911 C C . ARG B 1 403 ? 158.647 112.527 179.230 1.00 154.90 328 ARG B C 1
ATOM 5912 O O . ARG B 1 403 ? 159.269 113.104 178.334 1.00 154.90 328 ARG B O 1
ATOM 5920 N N . ILE B 1 404 ? 158.939 112.689 180.523 1.00 157.68 329 ILE B N 1
ATOM 5921 C CA . ILE B 1 404 ? 160.062 113.528 180.931 1.00 157.68 329 ILE B CA 1
ATOM 5922 C C . ILE B 1 404 ? 161.380 112.922 180.466 1.00 157.68 329 ILE B C 1
ATOM 5923 O O . ILE B 1 404 ? 162.317 113.642 180.100 1.00 157.68 329 ILE B O 1
ATOM 5928 N N . ALA B 1 405 ? 161.474 111.592 180.473 1.00 158.62 330 ALA B N 1
ATOM 5929 C CA . ALA B 1 405 ? 162.696 110.913 180.061 1.00 158.62 330 ALA B CA 1
ATOM 5930 C C . ALA B 1 405 ? 162.651 110.425 178.620 1.00 158.62 330 ALA B C 1
ATOM 5931 O O . ALA B 1 405 ? 163.702 110.334 177.974 1.00 158.62 330 ALA B O 1
ATOM 5933 N N . TRP B 1 406 ? 161.476 110.095 178.104 1.00 158.74 331 TRP B N 1
ATOM 5934 C CA . TRP B 1 406 ? 161.390 109.591 176.743 1.00 158.74 331 TRP B CA 1
ATOM 5935 C C . TRP B 1 406 ? 161.690 110.706 175.770 1.00 158.74 331 TRP B C 1
ATOM 5936 O O . TRP B 1 406 ? 162.480 110.529 174.846 1.00 158.74 331 TRP B O 1
ATOM 5947 N N . ILE B 1 407 ? 161.062 111.855 175.967 1.00 157.56 332 ILE B N 1
ATOM 5948 C CA . ILE B 1 407 ? 161.348 113.003 175.121 1.00 157.56 332 ILE B CA 1
ATOM 5949 C C . ILE B 1 407 ? 161.940 114.113 175.969 1.00 157.56 332 ILE B C 1
ATOM 5950 O O . ILE B 1 407 ? 162.228 113.910 177.149 1.00 157.56 332 ILE B O 1
ATOM 5955 N N . LEU B 1 408 ? 162.135 115.284 175.371 1.00 158.97 333 LEU B N 1
ATOM 5956 C CA . LEU B 1 408 ? 162.724 116.406 176.094 1.00 158.97 333 LEU B CA 1
ATOM 5957 C C . LEU B 1 408 ? 161.907 116.757 177.323 1.00 158.97 333 LEU B C 1
ATOM 5958 O O . LEU B 1 408 ? 160.679 116.667 177.308 1.00 158.97 333 LEU B O 1
ATOM 5963 N N . CYS B 1 409 ? 162.580 117.182 178.385 1.00 163.53 334 CYS B N 1
ATOM 5964 C CA . CYS B 1 409 ? 161.882 117.464 179.640 1.00 163.53 334 CYS B CA 1
ATOM 5965 C C . CYS B 1 409 ? 161.145 118.801 179.641 1.00 163.53 334 CYS B C 1
ATOM 5966 O O . CYS B 1 409 ? 161.030 119.465 178.610 1.00 163.53 334 CYS B O 1
ATOM 5969 N N . LEU B 1 410 ? 160.649 119.203 180.805 1.00 163.98 335 LEU B N 1
ATOM 5970 C CA . LEU B 1 410 ? 159.902 120.452 180.906 1.00 163.98 335 LEU B CA 1
ATOM 5971 C C . LEU B 1 410 ? 160.818 121.664 180.772 1.00 163.98 335 LEU B C 1
ATOM 5972 O O . LEU B 1 410 ? 161.645 121.928 181.644 1.00 163.98 335 LEU B O 1
ATOM 5977 N N . LEU B 1 472 ? 130.616 130.689 224.801 1.00 171.21 397 LEU B N 1
ATOM 5978 C CA . LEU B 1 472 ? 129.442 130.494 223.959 1.00 171.21 397 LEU B CA 1
ATOM 5979 C C . LEU B 1 472 ? 129.622 131.171 222.605 1.00 171.21 397 LEU B C 1
ATOM 5980 O O . LEU B 1 472 ? 129.200 130.645 221.575 1.00 171.21 397 LEU B O 1
ATOM 5985 N N . ALA B 1 473 ? 130.215 132.363 222.605 1.00 173.97 398 ALA B N 1
ATOM 5986 C CA . ALA B 1 473 ? 130.442 133.091 221.357 1.00 173.97 398 ALA B CA 1
ATOM 5987 C C . ALA B 1 473 ? 131.465 132.372 220.506 1.00 173.97 398 ALA B C 1
ATOM 5988 O O . ALA B 1 473 ? 131.337 132.345 219.286 1.00 173.97 398 ALA B O 1
ATOM 5990 N N . VAL B 1 474 ? 132.488 131.811 221.140 1.00 175.28 399 VAL B N 1
ATOM 5991 C CA . VAL B 1 474 ? 133.509 131.048 220.433 1.00 175.28 399 VAL B CA 1
ATOM 5992 C C . VAL B 1 474 ? 132.919 130.135 219.387 1.00 175.28 399 VAL B C 1
ATOM 5993 O O . VAL B 1 474 ? 133.298 130.191 218.220 1.00 175.28 399 VAL B O 1
ATOM 5997 N N . ARG B 1 475 ? 131.986 129.294 219.801 1.00 175.80 400 ARG B N 1
ATOM 5998 C CA . ARG B 1 475 ? 131.357 128.328 218.908 1.00 175.80 400 ARG B CA 1
ATOM 5999 C C . ARG B 1 475 ? 130.747 129.022 217.699 1.00 175.80 400 ARG B C 1
ATOM 6000 O O . ARG B 1 475 ? 130.885 128.546 216.566 1.00 175.80 400 ARG B O 1
ATOM 6008 N N . GLY B 1 476 ? 130.092 130.165 217.919 1.00 173.79 401 GLY B N 1
ATOM 6009 C CA . GLY B 1 476 ? 129.554 130.927 216.805 1.00 173.79 401 GLY B CA 1
ATOM 6010 C C . GLY B 1 476 ? 130.630 131.448 215.871 1.00 173.79 401 GLY B C 1
ATOM 6011 O O . GLY B 1 476 ? 130.468 131.417 214.650 1.00 173.79 401 GLY B O 1
ATOM 6012 N N . LEU B 1 477 ? 131.744 131.931 216.430 1.00 172.25 402 LEU B N 1
ATOM 6013 C CA . LEU B 1 477 ? 132.833 132.436 215.594 1.00 172.25 402 LEU B CA 1
ATOM 6014 C C . LEU B 1 477 ? 133.433 131.335 214.725 1.00 172.25 402 LEU B C 1
ATOM 6015 O O . LEU B 1 477 ? 133.657 131.538 213.523 1.00 172.25 402 LEU B O 1
ATOM 6020 N N . LEU B 1 478 ? 133.702 130.163 215.309 1.00 172.05 403 LEU B N 1
ATOM 6021 C CA . LEU B 1 478 ? 134.220 129.054 214.508 1.00 172.05 403 LEU B CA 1
ATOM 6022 C C . LEU B 1 478 ? 133.205 128.580 213.474 1.00 172.05 403 LEU B C 1
ATOM 6023 O O . LEU B 1 478 ? 133.574 128.278 212.330 1.00 172.05 403 LEU B O 1
ATOM 6028 N N . GLN B 1 479 ? 131.922 128.512 213.848 1.00 171.22 404 GLN B N 1
ATOM 6029 C CA . GLN B 1 479 ? 130.897 128.093 212.898 1.00 171.22 404 GLN B CA 1
ATOM 6030 C C . GLN B 1 479 ? 130.796 129.068 211.732 1.00 171.22 404 GLN B C 1
ATOM 6031 O O . GLN B 1 479 ? 130.571 128.656 210.587 1.00 171.22 404 GLN B O 1
ATOM 6037 N N . GLU B 1 480 ? 130.952 130.365 212.002 1.00 168.28 405 GLU B N 1
ATOM 6038 C CA . GLU B 1 480 ? 130.949 131.348 210.926 1.00 168.28 405 GLU B CA 1
ATOM 6039 C C . GLU B 1 480 ? 132.173 131.196 210.032 1.00 168.28 405 GLU B C 1
ATOM 6040 O O . GLU B 1 480 ? 132.046 131.130 208.805 1.00 168.28 405 GLU B O 1
ATOM 6046 N N . LEU B 1 481 ? 133.367 131.110 210.630 1.00 167.45 406 LEU B N 1
ATOM 6047 C CA . LEU B 1 481 ? 134.593 131.108 209.834 1.00 167.45 406 LEU B CA 1
ATOM 6048 C C . LEU B 1 481 ? 134.776 129.809 209.055 1.00 167.45 406 LEU B C 1
ATOM 6049 O O . LEU B 1 481 ? 135.527 129.782 208.066 1.00 167.45 406 LEU B O 1
ATOM 6054 N N . SER B 1 482 ? 134.110 128.731 209.481 1.00 165.45 407 SER B N 1
ATOM 6055 C CA . SER B 1 482 ? 134.237 127.459 208.778 1.00 165.45 407 SER B CA 1
ATOM 6056 C C . SER B 1 482 ? 133.729 127.559 207.344 1.00 165.45 407 SER B C 1
ATOM 6057 O O . SER B 1 482 ? 134.297 126.944 206.435 1.00 165.45 407 SER B O 1
ATOM 6060 N N . SER B 1 483 ? 132.663 128.331 207.122 1.00 162.73 408 SER B N 1
ATOM 6061 C CA . SER B 1 483 ? 132.122 128.481 205.774 1.00 162.73 408 SER B CA 1
ATOM 6062 C C . SER B 1 483 ? 133.118 129.176 204.851 1.00 162.73 408 SER B C 1
ATOM 6063 O O . SER B 1 483 ? 133.345 128.731 203.718 1.00 162.73 408 SER B O 1
ATOM 6066 N N . ILE B 1 484 ? 133.729 130.266 205.326 1.00 160.97 409 ILE B N 1
ATOM 6067 C CA . ILE B 1 484 ? 134.728 130.974 204.528 1.00 160.97 409 ILE B CA 1
ATOM 6068 C C . ILE B 1 484 ? 135.906 130.059 204.226 1.00 160.97 409 ILE B C 1
ATOM 6069 O O . ILE B 1 484 ? 136.398 130.004 203.086 1.00 160.97 409 ILE B O 1
ATOM 6074 N N . ARG B 1 485 ? 136.371 129.321 205.240 1.00 161.74 410 ARG B N 1
ATOM 6075 C CA . ARG B 1 485 ? 137.490 128.409 205.030 1.00 161.74 410 ARG B CA 1
ATOM 6076 C C . ARG B 1 485 ? 137.153 127.349 203.989 1.00 161.74 410 ARG B C 1
ATOM 6077 O O . ARG B 1 485 ? 137.960 127.071 203.097 1.00 161.74 410 ARG B O 1
ATOM 6085 N N . HIS B 1 486 ? 135.952 126.768 204.071 1.00 159.70 411 HIS B N 1
ATOM 6086 C CA . HIS B 1 486 ? 135.557 125.727 203.126 1.00 159.70 411 HIS B CA 1
ATOM 6087 C C . HIS B 1 486 ? 135.450 126.271 201.707 1.00 159.70 411 HIS B C 1
ATOM 6088 O O . HIS B 1 486 ? 135.852 125.601 200.744 1.00 159.70 411 HIS B O 1
ATOM 6095 N N . PHE B 1 487 ? 134.897 127.477 201.553 1.00 156.65 412 PHE B N 1
ATOM 6096 C CA . PHE B 1 487 ? 134.769 128.059 200.219 1.00 156.65 412 PHE B CA 1
ATOM 6097 C C . PHE B 1 487 ? 136.140 128.328 199.608 1.00 156.65 412 PHE B C 1
ATOM 6098 O O . PHE B 1 487 ? 136.376 128.045 198.425 1.00 156.65 412 PHE B O 1
ATOM 6106 N N . LEU B 1 488 ? 137.069 128.860 200.406 1.00 155.65 413 LEU B N 1
ATOM 6107 C CA . LEU B 1 488 ? 138.410 129.090 199.880 1.00 155.65 413 LEU B CA 1
ATOM 6108 C C . LEU B 1 488 ? 139.111 127.774 199.557 1.00 155.65 413 LEU B C 1
ATOM 6109 O O . LEU B 1 488 ? 139.842 127.681 198.561 1.00 155.65 413 LEU B O 1
ATOM 6114 N N . GLU B 1 489 ? 138.879 126.737 200.368 1.00 155.45 414 GLU B N 1
ATOM 6115 C CA . GLU B 1 489 ? 139.452 125.425 200.079 1.00 155.45 414 GLU B CA 1
ATOM 6116 C C . GLU B 1 489 ? 138.947 124.878 198.750 1.00 155.45 414 GLU B C 1
ATOM 6117 O O . GLU B 1 489 ? 139.730 124.354 197.949 1.00 155.45 414 GLU B O 1
ATOM 6123 N N . LYS B 1 490 ? 137.640 124.982 198.495 1.00 151.79 415 LYS B N 1
ATOM 6124 C CA . LYS B 1 490 ? 137.111 124.421 197.253 1.00 151.79 415 LYS B CA 1
ATOM 6125 C C . LYS B 1 490 ? 137.571 125.229 196.042 1.00 151.79 415 LYS B C 1
ATOM 6126 O O . LYS B 1 490 ? 137.847 124.657 194.977 1.00 151.79 415 LYS B O 1
ATOM 6132 N N . ARG B 1 491 ? 137.699 126.554 196.191 1.00 147.61 416 ARG B N 1
ATOM 6133 C CA . ARG B 1 491 ? 138.266 127.356 195.107 1.00 147.61 416 ARG B CA 1
ATOM 6134 C C . ARG B 1 491 ? 139.704 126.941 194.809 1.00 147.61 416 ARG B C 1
ATOM 6135 O O . ARG B 1 491 ? 140.098 126.813 193.638 1.00 147.61 416 ARG B O 1
ATOM 6143 N N . ASP B 1 492 ? 140.502 126.716 195.858 1.00 148.37 417 ASP B N 1
ATOM 6144 C CA . ASP B 1 492 ? 141.890 126.306 195.667 1.00 148.37 417 ASP B CA 1
ATOM 6145 C C . ASP B 1 492 ? 141.974 124.934 195.008 1.00 148.37 417 ASP B C 1
ATOM 6146 O O . ASP B 1 492 ? 142.833 124.697 194.150 1.00 148.37 417 ASP B O 1
ATOM 6151 N N . GLU B 1 493 ? 141.090 124.013 195.401 1.00 145.31 418 GLU B N 1
ATOM 6152 C CA . GLU B 1 493 ? 141.072 122.694 194.773 1.00 145.31 418 GLU B CA 1
ATOM 6153 C C . GLU B 1 493 ? 140.734 122.795 193.291 1.00 145.31 418 GLU B C 1
ATOM 6154 O O . GLU B 1 493 ? 141.365 122.133 192.453 1.00 145.31 418 GLU B O 1
ATOM 6160 N N . MET B 1 494 ? 139.747 123.629 192.947 1.00 138.83 419 MET B N 1
ATOM 6161 C CA . MET B 1 494 ? 139.371 123.792 191.546 1.00 138.83 419 MET B CA 1
ATOM 6162 C C . MET B 1 494 ? 140.525 124.361 190.728 1.00 138.83 419 MET B C 1
ATOM 6163 O O . MET B 1 494 ? 140.823 123.877 189.626 1.00 138.83 419 MET B O 1
ATOM 6168 N N . ARG B 1 495 ? 141.206 125.382 191.259 1.00 138.84 420 ARG B N 1
ATOM 6169 C CA . ARG B 1 495 ? 142.299 125.972 190.490 1.00 138.84 420 ARG B CA 1
ATOM 6170 C C . ARG B 1 495 ? 143.504 125.038 190.406 1.00 138.84 420 ARG B C 1
ATOM 6171 O O . ARG B 1 495 ? 144.221 125.049 189.398 1.00 138.84 420 ARG B O 1
ATOM 6179 N N . GLU B 1 496 ? 143.734 124.207 191.428 1.00 132.80 421 GLU B N 1
ATOM 6180 C CA . GLU B 1 496 ? 144.802 123.214 191.342 1.00 132.80 421 GLU B CA 1
ATOM 6181 C C . GLU B 1 496 ? 144.503 122.172 190.269 1.00 132.80 421 GLU B C 1
ATOM 6182 O O . GLU B 1 496 ? 145.401 121.761 189.518 1.00 132.80 421 GLU B O 1
ATOM 6188 N N . VAL B 1 497 ? 143.244 121.731 190.186 1.00 128.37 422 VAL B N 1
ATOM 6189 C CA . VAL B 1 497 ? 142.848 120.801 189.131 1.00 128.37 422 VAL B CA 1
ATOM 6190 C C . VAL B 1 497 ? 143.059 121.432 187.759 1.00 128.37 422 VAL B C 1
ATOM 6191 O O . VAL B 1 497 ? 143.568 120.790 186.825 1.00 128.37 422 VAL B O 1
ATOM 6195 N N . ALA B 1 498 ? 142.681 122.708 187.621 1.00 125.54 423 ALA B N 1
ATOM 6196 C CA . ALA B 1 498 ? 142.893 123.412 186.359 1.00 125.54 423 ALA B CA 1
ATOM 6197 C C . ALA B 1 498 ? 144.374 123.494 186.008 1.00 125.54 423 ALA B C 1
ATOM 6198 O O . ALA B 1 498 ? 144.753 123.330 184.842 1.00 125.54 423 ALA B O 1
ATOM 6200 N N . ARG B 1 499 ? 145.228 123.749 187.004 1.00 125.05 424 ARG B N 1
ATOM 6201 C CA . ARG B 1 499 ? 146.666 123.812 186.759 1.00 125.05 424 ARG B CA 1
ATOM 6202 C C . ARG B 1 499 ? 147.214 122.470 186.285 1.00 125.05 424 ARG B C 1
ATOM 6203 O O . ARG B 1 499 ? 148.044 122.417 185.366 1.00 125.05 424 ARG B O 1
ATOM 6211 N N . ASP B 1 500 ? 146.767 121.374 186.906 1.00 121.70 425 ASP B N 1
ATOM 6212 C CA . ASP B 1 500 ? 147.225 120.050 186.488 1.00 121.70 425 ASP B CA 1
ATOM 6213 C C . ASP B 1 500 ? 146.812 119.754 185.049 1.00 121.70 425 ASP B C 1
ATOM 6214 O O . ASP B 1 500 ? 147.613 119.252 184.243 1.00 121.70 425 ASP B O 1
ATOM 6219 N N . TRP B 1 501 ? 145.560 120.073 184.705 1.00 119.45 426 TRP B N 1
ATOM 6220 C CA . TRP B 1 501 ? 145.101 119.855 183.336 1.00 119.45 426 TRP B CA 1
ATOM 6221 C C . TRP B 1 501 ? 145.877 120.721 182.349 1.00 119.45 426 TRP B C 1
ATOM 6222 O O . TRP B 1 501 ? 146.181 120.284 181.232 1.00 119.45 426 TRP B O 1
ATOM 6233 N N . LEU B 1 502 ? 146.215 121.950 182.748 1.00 118.09 427 LEU B N 1
ATOM 6234 C CA . LEU B 1 502 ? 147.003 122.823 181.883 1.00 118.09 427 LEU B CA 1
ATOM 6235 C C . LEU B 1 502 ? 148.395 122.254 181.638 1.00 118.09 427 LEU B C 1
ATOM 6236 O O . LEU B 1 502 ? 148.913 122.324 180.517 1.00 118.09 427 LEU B O 1
ATOM 6241 N N . ARG B 1 503 ? 149.022 121.695 182.677 1.00 116.46 428 ARG B N 1
ATOM 6242 C CA . ARG B 1 503 ? 150.336 121.077 182.500 1.00 116.46 428 ARG B CA 1
ATOM 6243 C C . ARG B 1 503 ? 150.265 119.887 181.548 1.00 116.46 428 ARG B C 1
ATOM 6244 O O . ARG B 1 503 ? 151.132 119.721 180.673 1.00 116.46 428 ARG B O 1
ATOM 6252 N N . VAL B 1 504 ? 149.233 119.052 181.701 1.00 115.54 429 VAL B N 1
ATOM 6253 C CA . VAL B 1 504 ? 149.057 117.909 180.803 1.00 115.54 429 VAL B CA 1
ATOM 6254 C C . VAL B 1 504 ? 148.890 118.387 179.363 1.00 115.54 429 VAL B C 1
ATOM 6255 O O . VAL B 1 504 ? 149.501 117.845 178.428 1.00 115.54 429 VAL B O 1
ATOM 6259 N N . GLY B 1 505 ? 148.069 119.422 179.169 1.00 113.36 430 GLY B N 1
ATOM 6260 C CA . GLY B 1 505 ? 147.872 119.960 177.834 1.00 113.36 430 GLY B CA 1
ATOM 6261 C C . GLY B 1 505 ? 149.141 120.532 177.233 1.00 113.36 430 GLY B C 1
ATOM 6262 O O . GLY B 1 505 ? 149.393 120.379 176.037 1.00 113.36 430 GLY B O 1
ATOM 6263 N N . TYR B 1 506 ? 149.955 121.203 178.051 1.00 113.96 431 TYR B N 1
ATOM 6264 C CA . TYR B 1 506 ? 151.214 121.750 177.551 1.00 113.96 431 TYR B CA 1
ATOM 6265 C C . TYR B 1 506 ? 152.158 120.644 177.096 1.00 113.96 431 TYR B C 1
ATOM 6266 O O . TYR B 1 506 ? 152.801 120.757 176.041 1.00 113.96 431 TYR B O 1
ATOM 6275 N N . VAL B 1 507 ? 152.248 119.562 177.876 1.00 113.00 432 VAL B N 1
ATOM 6276 C CA . VAL B 1 507 ? 153.111 118.443 177.492 1.00 113.00 432 VAL B CA 1
ATOM 6277 C C . VAL B 1 507 ? 152.636 117.831 176.176 1.00 113.00 432 VAL B C 1
ATOM 6278 O O . VAL B 1 507 ? 153.436 117.569 175.262 1.00 113.00 432 VAL B O 1
ATOM 6282 N N . LEU B 1 508 ? 151.322 117.614 176.054 1.00 111.86 433 LEU B N 1
ATOM 6283 C CA . LEU B 1 508 ? 150.783 117.043 174.821 1.00 111.86 433 LEU B CA 1
ATOM 6284 C C . LEU B 1 508 ? 151.020 117.965 173.630 1.00 111.86 433 LEU B C 1
ATOM 6285 O O . LEU B 1 508 ? 151.334 117.498 172.527 1.00 111.86 433 LEU B O 1
ATOM 6290 N N . ASP B 1 509 ? 150.871 119.276 173.833 1.00 111.92 434 ASP B N 1
ATOM 6291 C CA . ASP B 1 509 ? 151.097 120.228 172.751 1.00 111.92 434 ASP B CA 1
ATOM 6292 C C . ASP B 1 509 ? 152.543 120.194 172.279 1.00 111.92 434 ASP B C 1
ATOM 6293 O O . ASP B 1 509 ? 152.807 120.224 171.072 1.00 111.92 434 ASP B O 1
ATOM 6298 N N . ARG B 1 510 ? 153.493 120.124 173.216 1.00 111.59 435 ARG B N 1
ATOM 6299 C CA . ARG B 1 510 ? 154.901 120.046 172.828 1.00 111.59 435 ARG B CA 1
ATOM 6300 C C . ARG B 1 510 ? 155.187 118.771 172.038 1.00 111.59 435 ARG B C 1
ATOM 6301 O O . ARG B 1 510 ? 155.888 118.802 171.013 1.00 111.59 435 ARG B O 1
ATOM 6309 N N . LEU B 1 511 ? 154.642 117.639 172.497 1.00 112.15 436 LEU B N 1
ATOM 6310 C CA . LEU B 1 511 ? 154.880 116.375 171.801 1.00 112.15 436 LEU B CA 1
ATOM 6311 C C . LEU B 1 511 ? 154.311 116.404 170.384 1.00 112.15 436 LEU B C 1
ATOM 6312 O O . LEU B 1 511 ? 154.979 115.997 169.420 1.00 112.15 436 LEU B O 1
ATOM 6317 N N . LEU B 1 512 ? 153.079 116.900 170.236 1.00 111.11 437 LEU B N 1
ATOM 6318 C CA . LEU B 1 512 ? 152.467 116.963 168.912 1.00 111.11 437 LEU B CA 1
ATOM 6319 C C . LEU B 1 512 ? 153.190 117.958 168.011 1.00 111.11 437 LEU B C 1
ATOM 6320 O O . LEU B 1 512 ? 153.288 117.740 166.798 1.00 111.11 437 LEU B O 1
ATOM 6325 N N . PHE B 1 513 ? 153.708 119.049 168.582 1.00 113.11 438 PHE B N 1
ATOM 6326 C CA . PHE B 1 513 ? 154.492 119.994 167.795 1.00 113.11 438 PHE B CA 1
ATOM 6327 C C . PHE B 1 513 ? 155.752 119.341 167.242 1.00 113.11 438 PHE B C 1
ATOM 6328 O O . PHE B 1 513 ? 156.087 119.517 166.062 1.00 113.11 438 PHE B O 1
ATOM 6336 N N . ARG B 1 514 ? 156.459 118.574 168.078 1.00 112.57 439 ARG B N 1
ATOM 6337 C CA . ARG B 1 514 ? 157.659 117.886 167.606 1.00 112.57 439 ARG B CA 1
ATOM 6338 C C . ARG B 1 514 ? 157.323 116.878 166.511 1.00 112.57 439 ARG B C 1
ATOM 6339 O O . ARG B 1 514 ? 158.024 116.786 165.491 1.00 112.57 439 ARG B O 1
ATOM 6347 N N . ILE B 1 515 ? 156.238 116.119 166.702 1.00 111.56 440 ILE B N 1
ATOM 6348 C CA . ILE B 1 515 ? 155.844 115.120 165.707 1.00 111.56 440 ILE B CA 1
ATOM 6349 C C . ILE B 1 515 ? 155.497 115.789 164.381 1.00 111.56 440 ILE B C 1
ATOM 6350 O O . ILE B 1 515 ? 155.915 115.333 163.307 1.00 111.56 440 ILE B O 1
ATOM 6355 N N . TYR B 1 516 ? 154.738 116.888 164.434 1.00 112.71 441 TYR B N 1
ATOM 6356 C CA . TYR B 1 516 ? 154.349 117.586 163.213 1.00 112.71 441 TYR B CA 1
ATOM 6357 C C . TYR B 1 516 ? 155.561 118.178 162.504 1.00 112.71 441 TYR B C 1
ATOM 6358 O O . TYR B 1 516 ? 155.636 118.157 161.269 1.00 112.71 441 TYR B O 1
ATOM 6367 N N . LEU B 1 517 ? 156.516 118.720 163.266 1.00 112.64 442 LEU B N 1
ATOM 6368 C CA . LEU B 1 517 ? 157.723 119.271 162.659 1.00 112.64 442 LEU B CA 1
ATOM 6369 C C . LEU B 1 517 ? 158.520 118.187 161.940 1.00 112.64 442 LEU B C 1
ATOM 6370 O O . LEU B 1 517 ? 158.991 118.389 160.812 1.00 112.64 442 LEU B O 1
ATOM 6375 N N . LEU B 1 518 ? 158.672 117.022 162.578 1.00 113.69 443 LEU B N 1
ATOM 6376 C CA . LEU B 1 518 ? 159.389 115.924 161.932 1.00 113.69 443 LEU B CA 1
ATOM 6377 C C . LEU B 1 518 ? 158.668 115.452 160.673 1.00 113.69 443 LEU B C 1
ATOM 6378 O O . LEU B 1 518 ? 159.307 115.171 159.650 1.00 113.69 443 LEU B O 1
ATOM 6383 N N . ALA B 1 519 ? 157.335 115.363 160.727 1.00 116.23 444 ALA B N 1
ATOM 6384 C CA . ALA B 1 519 ? 156.575 114.943 159.552 1.00 116.23 444 ALA B CA 1
ATOM 6385 C C . ALA B 1 519 ? 156.723 115.939 158.407 1.00 116.23 444 ALA B C 1
ATOM 6386 O O . ALA B 1 519 ? 156.868 115.541 157.243 1.00 116.23 444 ALA B O 1
ATOM 6388 N N . VAL B 1 520 ? 156.690 117.237 158.718 1.00 117.64 445 VAL B N 1
ATOM 6389 C CA . VAL B 1 520 ? 156.850 118.262 157.688 1.00 117.64 445 VAL B CA 1
ATOM 6390 C C . VAL B 1 520 ? 158.236 118.179 157.061 1.00 117.64 445 VAL B C 1
ATOM 6391 O O . VAL B 1 520 ? 158.385 118.279 155.835 1.00 117.64 445 VAL B O 1
ATOM 6395 N N . LEU B 1 521 ? 159.271 117.994 157.888 1.00 119.38 446 LEU B N 1
ATOM 6396 C CA . LEU B 1 521 ? 160.624 117.867 157.355 1.00 119.38 446 LEU B CA 1
ATOM 6397 C C . LEU B 1 521 ? 160.751 116.649 156.445 1.00 119.38 446 LEU B C 1
ATOM 6398 O O . LEU B 1 521 ? 161.356 116.728 155.366 1.00 119.38 446 LEU B O 1
ATOM 6403 N N . ALA B 1 522 ? 160.178 115.515 156.860 1.00 121.90 447 ALA B N 1
ATOM 6404 C CA . ALA B 1 522 ? 160.240 114.310 156.037 1.00 121.90 447 ALA B CA 1
ATOM 6405 C C . ALA B 1 522 ? 159.512 114.504 154.712 1.00 121.90 447 ALA B C 1
ATOM 6406 O O . ALA B 1 522 ? 160.000 114.074 153.658 1.00 121.90 447 ALA B O 1
ATOM 6408 N N . TYR B 1 523 ? 158.341 115.148 154.746 1.00 123.35 448 TYR B N 1
ATOM 6409 C CA . TYR B 1 523 ? 157.600 115.402 153.514 1.00 123.35 448 TYR B CA 1
ATOM 6410 C C . TYR B 1 523 ? 158.375 116.323 152.581 1.00 123.35 448 TYR B C 1
ATOM 6411 O O . TYR B 1 523 ? 158.418 116.097 151.366 1.00 123.35 448 TYR B O 1
ATOM 6420 N N . SER B 1 524 ? 159.000 117.368 153.132 1.00 124.82 449 SER B N 1
ATOM 6421 C CA . SER B 1 524 ? 159.783 118.278 152.302 1.00 124.82 449 SER B CA 1
ATOM 6422 C C . SER B 1 524 ? 160.966 117.563 151.660 1.00 124.82 449 SER B C 1
ATOM 6423 O O . SER B 1 524 ? 161.264 117.780 150.479 1.00 124.82 449 SER B O 1
ATOM 6426 N N . ILE B 1 525 ? 161.645 116.701 152.420 1.00 126.45 450 ILE B N 1
ATOM 6427 C CA . ILE B 1 525 ? 162.789 115.973 151.875 1.00 126.45 450 ILE B CA 1
ATOM 6428 C C . ILE B 1 525 ? 162.346 115.018 150.770 1.00 126.45 450 ILE B C 1
ATOM 6429 O O . ILE B 1 525 ? 162.949 114.970 149.688 1.00 126.45 450 ILE B O 1
ATOM 6434 N N . THR B 1 526 ? 161.282 114.248 151.019 1.00 127.29 451 THR B N 1
ATOM 6435 C CA . THR B 1 526 ? 160.820 113.300 150.012 1.00 127.29 451 THR B CA 1
ATOM 6436 C C . THR B 1 526 ? 160.160 113.983 148.822 1.00 127.29 451 THR B C 1
ATOM 6437 O O . THR B 1 526 ? 159.973 113.336 147.786 1.00 127.29 451 THR B O 1
ATOM 6441 N N . LEU B 1 527 ? 159.798 115.263 148.942 1.00 127.45 452 LEU B N 1
ATOM 6442 C CA . LEU B 1 527 ? 159.318 115.997 147.778 1.00 127.45 452 LEU B CA 1
ATOM 6443 C C . LEU B 1 527 ? 160.471 116.577 146.968 1.00 127.45 452 LEU B C 1
ATOM 6444 O O . LEU B 1 527 ? 160.431 116.562 145.733 1.00 127.45 452 LEU B O 1
ATOM 6449 N N . VAL B 1 528 ? 161.506 117.093 147.640 1.00 129.13 453 VAL B N 1
ATOM 6450 C CA . VAL B 1 528 ? 162.616 117.701 146.914 1.00 129.13 453 VAL B CA 1
ATOM 6451 C C . VAL B 1 528 ? 163.519 116.646 146.281 1.00 129.13 453 VAL B C 1
ATOM 6452 O O . VAL B 1 528 ? 164.202 116.935 145.289 1.00 129.13 453 VAL B O 1
ATOM 6456 N N . THR B 1 529 ? 163.528 115.416 146.811 1.00 130.50 454 THR B N 1
ATOM 6457 C CA . THR B 1 529 ? 164.381 114.385 146.224 1.00 130.50 454 THR B CA 1
ATOM 6458 C C . THR B 1 529 ? 163.913 114.002 144.821 1.00 130.50 454 THR B C 1
ATOM 6459 O O . THR B 1 529 ? 164.729 113.619 143.973 1.00 130.50 454 THR B O 1
ATOM 6463 N N . LEU B 1 530 ? 162.611 114.126 144.547 1.00 130.40 455 LEU B N 1
ATOM 6464 C CA . LEU B 1 530 ? 162.109 113.831 143.207 1.00 130.40 455 LEU B CA 1
ATOM 6465 C C . LEU B 1 530 ? 162.625 114.841 142.191 1.00 130.40 455 LEU B C 1
ATOM 6466 O O . LEU B 1 530 ? 163.066 114.466 141.098 1.00 130.40 455 LEU B O 1
ATOM 6471 N N . TRP B 1 531 ? 162.589 116.130 142.537 1.00 134.26 456 TRP B N 1
ATOM 6472 C CA . TRP B 1 531 ? 163.153 117.144 141.652 1.00 134.26 456 TRP B CA 1
ATOM 6473 C C . TRP B 1 531 ? 164.657 116.960 141.509 1.00 134.26 456 TRP B C 1
ATOM 6474 O O . TRP B 1 531 ? 165.215 117.171 140.425 1.00 134.26 456 TRP B O 1
ATOM 6485 N N . SER B 1 532 ? 165.331 116.572 142.596 1.00 134.14 457 SER B N 1
ATOM 6486 C CA . SER B 1 532 ? 166.773 116.353 142.532 1.00 134.14 457 SER B CA 1
ATOM 6487 C C . SER B 1 532 ? 167.126 115.217 141.578 1.00 134.14 457 SER B C 1
ATOM 6488 O O . SER B 1 532 ? 168.085 115.322 140.805 1.00 134.14 457 SER B O 1
ATOM 6491 N N . ILE B 1 533 ? 166.363 114.121 141.617 1.00 133.16 458 ILE B N 1
ATOM 6492 C CA . ILE B 1 533 ? 166.681 112.986 140.755 1.00 133.16 458 ILE B CA 1
ATOM 6493 C C . ILE B 1 533 ? 166.227 113.251 139.322 1.00 133.16 458 ILE B C 1
ATOM 6494 O O . ILE B 1 533 ? 166.810 112.724 138.367 1.00 133.16 458 ILE B O 1
ATOM 6499 N N . TRP B 1 534 ? 165.192 114.079 139.140 1.00 129.99 459 TRP B N 1
ATOM 6500 C CA . TRP B 1 534 ? 164.734 114.380 137.787 1.00 129.99 459 TRP B CA 1
ATOM 6501 C C . TRP B 1 534 ? 165.678 115.347 137.080 1.00 129.99 459 TRP B C 1
ATOM 6502 O O . TRP B 1 534 ? 165.945 115.193 135.883 1.00 129.99 459 TRP B O 1
ATOM 6513 N N . HIS B 1 535 ? 166.179 116.355 137.799 1.00 135.97 460 HIS B N 1
ATOM 6514 C CA . HIS B 1 535 ? 166.989 117.391 137.162 1.00 135.97 460 HIS B CA 1
ATOM 6515 C C . HIS B 1 535 ? 168.312 116.836 136.653 1.00 135.97 460 HIS B C 1
ATOM 6516 O O . HIS B 1 535 ? 168.778 117.216 135.572 1.00 135.97 460 HIS B O 1
ATOM 6523 N N . TYR B 1 536 ? 168.934 115.935 137.414 1.00 140.12 461 TYR B N 1
ATOM 6524 C CA . TYR B 1 536 ? 170.220 115.353 137.030 1.00 140.12 461 TYR B CA 1
ATOM 6525 C C . TYR B 1 536 ? 169.979 114.180 136.077 1.00 140.12 461 TYR B C 1
ATOM 6526 O O . TYR B 1 536 ? 170.179 113.008 136.400 1.00 140.12 461 TYR B O 1
ATOM 6535 N N . SER B 1 537 ? 169.536 114.527 134.872 1.00 139.52 462 SER B N 1
ATOM 6536 C CA . SER B 1 537 ? 169.245 113.535 133.844 1.00 139.52 462 SER B CA 1
ATOM 6537 C C . SER B 1 537 ? 169.407 114.131 132.449 1.00 139.52 462 SER B C 1
ATOM 6538 O O . SER B 1 537 ? 168.850 115.187 132.146 1.00 139.52 462 SER B O 1
ATOM 6541 N N . THR C 1 82 ? 147.038 161.904 63.772 1.00 107.88 7 THR C N 1
ATOM 6542 C CA . THR C 1 82 ? 145.982 161.449 64.670 1.00 107.88 7 THR C CA 1
ATOM 6543 C C . THR C 1 82 ? 145.281 162.627 65.337 1.00 107.88 7 THR C C 1
ATOM 6544 O O . THR C 1 82 ? 145.777 163.754 65.310 1.00 107.88 7 THR C O 1
ATOM 6548 N N . THR C 1 83 ? 144.124 162.359 65.935 1.00 101.93 8 THR C N 1
ATOM 6549 C CA . THR C 1 83 ? 143.365 163.386 66.634 1.00 101.93 8 THR C CA 1
ATOM 6550 C C . THR C 1 83 ? 143.883 163.512 68.066 1.00 101.93 8 THR C C 1
ATOM 6551 O O . THR C 1 83 ? 144.884 162.899 68.450 1.00 101.93 8 THR C O 1
ATOM 6555 N N . GLN C 1 84 ? 143.203 164.317 68.877 1.00 96.96 9 GLN C N 1
ATOM 6556 C CA . GLN C 1 84 ? 143.556 164.520 70.282 1.00 96.96 9 GLN C CA 1
ATOM 6557 C C . GLN C 1 84 ? 142.309 164.343 71.140 1.00 96.96 9 GLN C C 1
ATOM 6558 O O . GLN C 1 84 ? 141.693 165.324 71.574 1.00 96.96 9 GLN C O 1
ATOM 6564 N N . PRO C 1 85 ? 141.883 163.092 71.376 1.00 87.84 10 PRO C N 1
ATOM 6565 C CA . PRO C 1 85 ? 140.739 162.874 72.273 1.00 87.84 10 PRO C CA 1
ATOM 6566 C C . PRO C 1 85 ? 141.039 163.291 73.705 1.00 87.84 10 PRO C C 1
ATOM 6567 O O . PRO C 1 85 ? 140.367 164.170 74.255 1.00 87.84 10 PRO C O 1
ATOM 6571 N N . ALA C 1 86 ? 142.068 162.680 74.298 1.00 80.67 11 ALA C N 1
ATOM 6572 C CA . ALA C 1 86 ? 142.529 162.988 75.648 1.00 80.67 11 ALA C CA 1
ATOM 6573 C C . ALA C 1 86 ? 143.831 162.248 75.927 1.00 80.67 11 ALA C C 1
ATOM 6574 O O . ALA C 1 86 ? 144.444 161.690 75.012 1.00 80.67 11 ALA C O 1
ATOM 6576 N N . LEU C 1 87 ? 144.266 162.244 77.189 1.00 74.41 12 LEU C N 1
ATOM 6577 C CA . LEU C 1 87 ? 145.488 161.536 77.552 1.00 74.41 12 LEU C CA 1
ATOM 6578 C C . LEU C 1 87 ? 145.291 160.026 77.633 1.00 74.41 12 LEU C C 1
ATOM 6579 O O . LEU C 1 87 ? 146.283 159.297 77.751 1.00 74.41 12 LEU C O 1
ATOM 6584 N N . LEU C 1 88 ? 144.045 159.540 77.572 1.00 74.63 13 LEU C N 1
ATOM 6585 C CA . LEU C 1 88 ? 143.794 158.126 77.836 1.00 74.63 13 LEU C CA 1
ATOM 6586 C C . LEU C 1 88 ? 144.451 157.232 76.795 1.00 74.63 13 LEU C C 1
ATOM 6587 O O . LEU C 1 88 ? 144.784 156.078 77.092 1.00 74.63 13 LEU C O 1
ATOM 6592 N N . ARG C 1 89 ? 144.651 157.744 75.576 1.00 76.67 14 ARG C N 1
ATOM 6593 C CA . ARG C 1 89 ? 145.321 156.956 74.549 1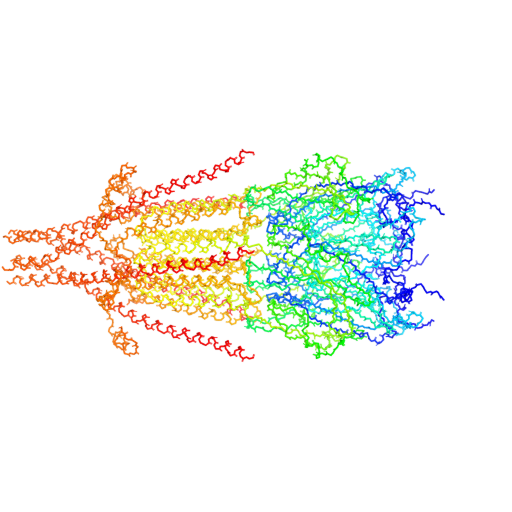.00 76.67 14 ARG C CA 1
ATOM 6594 C C . ARG C 1 89 ? 146.738 156.595 74.976 1.00 76.67 14 ARG C C 1
ATOM 6595 O O . ARG C 1 89 ? 147.235 155.512 74.640 1.00 76.67 14 ARG C O 1
ATOM 6603 N N . LEU C 1 90 ? 147.386 157.476 75.748 1.00 70.24 15 LEU C N 1
ATOM 6604 C CA . LEU C 1 90 ? 148.680 157.152 76.339 1.00 70.24 15 LEU C CA 1
ATOM 6605 C C . LEU C 1 90 ? 148.594 155.854 77.128 1.00 70.24 15 LEU C C 1
ATOM 6606 O O . LEU C 1 90 ? 149.433 154.958 76.967 1.00 70.24 15 LEU C O 1
ATOM 6611 N N . SER C 1 91 ? 147.557 155.729 77.961 1.00 70.12 16 SER C N 1
ATOM 6612 C CA . SER C 1 91 ? 147.336 154.494 78.705 1.00 70.12 16 SER C CA 1
ATOM 6613 C C . SER C 1 91 ? 147.246 153.306 77.760 1.00 70.12 16 SER C C 1
ATOM 6614 O O . SER C 1 91 ? 147.866 152.261 77.995 1.00 70.12 16 SER C O 1
ATOM 6617 N N . ASP C 1 92 ? 146.511 153.469 76.656 1.00 73.23 17 ASP C N 1
ATOM 6618 C CA . ASP C 1 92 ? 146.444 152.414 75.653 1.00 73.23 17 ASP C CA 1
ATOM 6619 C C . ASP C 1 92 ? 147.833 152.094 75.124 1.00 73.23 17 ASP C C 1
ATOM 6620 O O . ASP C 1 92 ? 148.241 150.926 75.082 1.00 73.23 17 ASP C O 1
ATOM 6625 N N . HIS C 1 93 ? 148.604 153.133 74.791 1.00 69.57 18 HIS C N 1
ATOM 6626 C CA . HIS C 1 93 ? 149.961 152.936 74.299 1.00 69.57 18 HIS C CA 1
ATOM 6627 C C . HIS C 1 93 ? 150.842 152.252 75.334 1.00 69.57 18 HIS C C 1
ATOM 6628 O O . HIS C 1 93 ? 151.836 151.615 74.967 1.00 69.57 18 HIS C O 1
ATOM 6635 N N . LEU C 1 94 ? 150.485 152.343 76.615 1.00 66.91 19 LEU C N 1
ATOM 6636 C CA . LEU C 1 94 ? 151.242 151.652 77.646 1.00 66.91 19 LEU C CA 1
ATOM 6637 C C . LEU C 1 94 ? 150.702 150.261 77.939 1.00 66.91 19 LEU C C 1
ATOM 6638 O O . LEU C 1 94 ? 151.449 149.411 78.435 1.00 66.91 19 LEU C O 1
ATOM 6643 N N . LEU C 1 95 ? 149.426 150.001 77.644 1.00 68.40 20 LEU C N 1
ATOM 6644 C CA . LEU C 1 95 ? 148.791 148.762 78.076 1.00 68.40 20 LEU C CA 1
ATOM 6645 C C . LEU C 1 95 ? 148.150 147.983 76.935 1.00 68.40 20 LEU C C 1
ATOM 6646 O O . LEU C 1 95 ? 147.299 147.123 77.191 1.00 68.40 20 LEU C O 1
ATOM 6651 N N . ALA C 1 96 ? 148.528 148.258 75.686 1.00 72.70 21 ALA C N 1
ATOM 6652 C CA . ALA C 1 96 ? 147.976 147.500 74.568 1.00 72.70 21 ALA C CA 1
ATOM 6653 C C . ALA C 1 96 ? 148.485 146.064 74.574 1.00 72.70 21 ALA C C 1
ATOM 6654 O O . ALA C 1 96 ? 147.708 145.115 74.424 1.00 72.70 21 ALA C O 1
ATOM 6656 N N . ASN C 1 97 ? 149.791 145.886 74.754 1.00 72.84 22 ASN C N 1
ATOM 6657 C CA . ASN C 1 97 ? 150.436 144.577 74.708 1.00 72.84 22 ASN C CA 1
ATOM 6658 C C . ASN C 1 97 ? 151.412 144.417 75.869 1.00 72.84 22 ASN C C 1
ATOM 6659 O O . ASN C 1 97 ? 152.557 143.991 75.705 1.00 72.84 22 ASN C O 1
ATOM 6664 N N . TYR C 1 98 ? 150.960 144.759 77.071 1.00 65.84 23 TYR C N 1
ATOM 6665 C CA . TYR C 1 98 ? 151.775 144.667 78.274 1.00 65.84 23 TYR C CA 1
ATOM 6666 C C . TYR C 1 98 ? 151.473 143.360 78.995 1.00 65.84 23 TYR C C 1
ATOM 6667 O O . TYR C 1 98 ? 150.306 143.006 79.186 1.00 65.84 23 TYR C O 1
ATOM 6676 N N . LYS C 1 99 ? 152.526 142.649 79.391 1.00 64.92 24 LYS C N 1
ATOM 6677 C CA . LYS C 1 99 ? 152.409 141.401 80.135 1.00 64.92 24 LYS C CA 1
ATOM 6678 C C . LYS C 1 99 ? 152.825 141.653 81.578 1.00 64.92 24 LYS C C 1
ATOM 6679 O O . LYS C 1 99 ? 153.964 142.055 81.838 1.00 64.92 24 LYS C O 1
ATOM 6685 N N . LYS C 1 100 ? 151.907 141.411 82.509 1.00 62.15 25 LYS C N 1
ATOM 6686 C CA . LYS C 1 100 ? 152.135 141.697 83.919 1.00 62.15 25 LYS C CA 1
ATOM 6687 C C . LYS C 1 100 ? 152.710 140.515 84.687 1.00 62.15 25 LYS C C 1
ATOM 6688 O O . LYS C 1 100 ? 152.891 140.617 85.904 1.00 62.15 25 LYS C O 1
ATOM 6694 N N . GLY C 1 101 ? 152.998 139.402 84.018 1.00 62.60 26 GLY C N 1
ATOM 6695 C CA . GLY C 1 101 ? 153.534 138.241 84.698 1.00 62.60 26 GLY C CA 1
ATOM 6696 C C . GLY C 1 101 ? 155.032 138.077 84.547 1.00 62.60 26 GLY C C 1
ATOM 6697 O O . GLY C 1 101 ? 155.626 137.180 85.151 1.00 62.60 26 GLY C O 1
ATOM 6698 N N . VAL C 1 102 ? 155.655 138.937 83.748 1.00 62.39 27 VAL C N 1
ATOM 6699 C CA . VAL C 1 102 ? 157.082 138.861 83.458 1.00 62.39 27 VAL C CA 1
ATOM 6700 C C . VAL C 1 102 ? 157.789 140.010 84.167 1.00 62.39 27 VAL C C 1
ATOM 6701 O O . VAL C 1 102 ? 157.248 141.116 84.273 1.00 62.39 27 VAL C O 1
ATOM 6705 N N . ARG C 1 103 ? 158.979 139.731 84.691 1.00 59.95 28 ARG C N 1
ATOM 6706 C CA . ARG C 1 103 ? 159.769 140.765 85.343 1.00 59.95 28 ARG C CA 1
ATOM 6707 C C . ARG C 1 103 ? 160.199 141.806 84.314 1.00 59.95 28 ARG C C 1
ATOM 6708 O O . ARG C 1 103 ? 160.760 141.444 83.270 1.00 59.95 28 ARG C O 1
ATOM 6716 N N . PRO C 1 104 ? 159.963 143.093 84.563 1.00 62.57 29 PRO C N 1
ATOM 6717 C CA . PRO C 1 104 ? 160.187 144.132 83.533 1.00 62.57 29 PRO C CA 1
ATOM 6718 C C . PRO C 1 104 ? 161.638 144.581 83.372 1.00 62.57 29 PRO C C 1
ATOM 6719 O O . PRO C 1 104 ? 162.062 145.649 83.810 1.00 62.57 29 PRO C O 1
ATOM 6723 N N . VAL C 1 105 ? 162.430 143.740 82.711 1.00 66.32 30 VAL C N 1
ATOM 6724 C CA . VAL C 1 105 ? 163.807 144.066 82.357 1.00 66.32 30 VAL C CA 1
ATOM 6725 C C . VAL C 1 105 ? 164.053 143.624 80.922 1.00 66.32 30 VAL C C 1
ATOM 6726 O O . VAL C 1 105 ? 163.571 142.570 80.493 1.00 66.32 30 VAL C O 1
ATOM 6730 N N . ARG C 1 106 ? 164.792 144.442 80.171 1.00 72.57 31 ARG C N 1
ATOM 6731 C CA . ARG C 1 106 ? 165.166 144.057 78.815 1.00 72.57 31 ARG C CA 1
ATOM 6732 C C . ARG C 1 106 ? 166.283 143.025 78.810 1.00 72.57 31 ARG C C 1
ATOM 6733 O O . ARG C 1 106 ? 166.327 142.169 77.919 1.00 72.57 31 ARG C O 1
ATOM 6741 N N . ASP C 1 107 ? 167.188 143.089 79.782 1.00 72.31 32 ASP C N 1
ATOM 6742 C CA . ASP C 1 107 ? 168.235 142.092 79.964 1.00 72.31 32 ASP C CA 1
ATOM 6743 C C . ASP C 1 107 ? 167.958 141.351 81.265 1.00 72.31 32 ASP C C 1
ATOM 6744 O O . ASP C 1 107 ? 167.850 141.975 82.326 1.00 72.31 32 ASP C O 1
ATOM 6749 N N . TRP C 1 108 ? 167.848 140.024 81.182 1.00 69.61 33 TRP C N 1
ATOM 6750 C CA . TRP C 1 108 ? 167.498 139.227 82.351 1.00 69.61 33 TRP C CA 1
ATOM 6751 C C . TRP C 1 108 ? 168.622 139.144 83.375 1.00 69.61 33 TRP C C 1
ATOM 6752 O O . TRP C 1 108 ? 168.378 138.685 84.495 1.00 69.61 33 TRP C O 1
ATOM 6763 N N . ARG C 1 109 ? 169.835 139.572 83.027 1.00 69.27 34 ARG C N 1
ATOM 6764 C CA . ARG C 1 109 ? 170.955 139.520 83.956 1.00 69.27 34 ARG C CA 1
ATOM 6765 C C . ARG C 1 109 ? 170.997 140.707 84.909 1.00 69.27 34 ARG C C 1
ATOM 6766 O O . ARG C 1 109 ? 171.793 140.692 85.853 1.00 69.27 34 ARG C O 1
ATOM 6774 N N . LYS C 1 110 ? 170.167 141.727 84.690 1.00 68.89 35 LYS C N 1
ATOM 6775 C CA . LYS C 1 110 ? 170.158 142.908 85.541 1.00 68.89 35 LYS C CA 1
ATOM 6776 C C . LYS C 1 110 ? 169.063 142.777 86.585 1.00 68.89 35 LYS C C 1
ATOM 6777 O O . LYS C 1 110 ? 167.887 142.632 86.217 1.00 68.89 35 LYS C O 1
ATOM 6783 N N . PRO C 1 111 ? 169.386 142.814 87.875 1.00 61.51 36 PRO C N 1
ATOM 6784 C CA . PRO C 1 111 ? 168.344 142.718 88.900 1.00 61.51 36 PRO C CA 1
ATOM 6785 C C . PRO C 1 111 ? 167.489 143.974 88.952 1.00 61.51 36 PRO C C 1
ATOM 6786 O O . PRO C 1 111 ? 167.899 145.063 88.546 1.00 61.51 36 PRO C O 1
ATOM 6790 N N . THR C 1 112 ? 166.273 143.802 89.461 1.00 57.52 37 THR C N 1
ATOM 6791 C CA . THR C 1 112 ? 165.347 144.911 89.652 1.00 57.52 37 THR C CA 1
ATOM 6792 C C . THR C 1 112 ? 165.522 145.457 91.064 1.00 57.52 37 THR C C 1
ATOM 6793 O O . THR C 1 112 ? 165.336 144.728 92.045 1.00 57.52 37 THR C O 1
ATOM 6797 N N . THR C 1 113 ? 165.886 146.731 91.166 1.00 53.62 38 THR C N 1
ATOM 6798 C CA . THR C 1 113 ? 166.158 147.358 92.451 1.00 53.62 38 THR C CA 1
ATOM 6799 C C . THR C 1 113 ? 164.918 148.090 92.949 1.00 53.62 38 THR C C 1
ATOM 6800 O O . THR C 1 113 ? 164.340 148.907 92.227 1.00 53.62 38 THR C O 1
ATOM 6804 N N . VAL C 1 114 ? 164.520 147.795 94.182 1.00 50.96 39 VAL C N 1
ATOM 6805 C CA . VAL C 1 114 ? 163.361 148.412 94.816 1.00 50.96 39 VAL C CA 1
ATOM 6806 C C . VAL C 1 114 ? 163.857 149.232 95.998 1.00 50.96 39 VAL C C 1
ATOM 6807 O O . VAL C 1 114 ? 164.521 148.700 96.895 1.00 50.96 39 VAL C O 1
ATOM 6811 N N . SER C 1 115 ? 163.538 150.524 96.002 1.00 50.03 40 SER C N 1
ATOM 6812 C CA . SER C 1 115 ? 163.917 151.414 97.092 1.00 50.03 40 SER C CA 1
ATOM 6813 C C . SER C 1 115 ? 162.691 151.706 97.944 1.00 50.03 40 SER C C 1
ATOM 6814 O O . SER C 1 115 ? 161.675 152.182 97.431 1.00 50.03 40 SER C O 1
ATOM 6817 N N . ILE C 1 116 ? 162.793 151.427 99.245 1.00 51.03 41 ILE C N 1
ATOM 6818 C CA . ILE C 1 116 ? 161.649 151.449 100.144 1.00 51.03 41 ILE C CA 1
ATOM 6819 C C . ILE C 1 116 ? 161.954 152.348 101.334 1.00 51.03 41 ILE C C 1
ATOM 6820 O O . ILE C 1 116 ? 163.111 152.633 101.648 1.00 51.03 41 ILE C O 1
ATOM 6825 N N . ASP C 1 117 ? 160.887 152.803 101.992 1.00 53.92 42 ASP C N 1
ATOM 6826 C CA . ASP C 1 117 ? 161.008 153.408 103.315 1.00 53.92 42 ASP C CA 1
ATOM 6827 C C . ASP C 1 117 ? 159.665 153.356 104.033 1.00 53.92 42 ASP C C 1
ATOM 6828 O O . ASP C 1 117 ? 158.607 153.140 103.430 1.00 53.92 42 ASP C O 1
ATOM 6833 N N . VAL C 1 118 ? 159.742 153.547 105.352 1.00 53.97 43 VAL C N 1
ATOM 6834 C CA . VAL C 1 118 ? 158.656 153.284 106.289 1.00 53.97 43 VAL C CA 1
ATOM 6835 C C . VAL C 1 118 ? 158.615 154.407 107.317 1.00 53.97 43 VAL C C 1
ATOM 6836 O O . VAL C 1 118 ? 159.655 154.867 107.799 1.00 53.97 43 VAL C O 1
ATOM 6840 N N . ILE C 1 119 ? 157.407 154.858 107.651 1.00 55.99 44 ILE C N 1
ATOM 6841 C CA . ILE C 1 119 ? 157.203 155.784 108.761 1.00 55.99 44 ILE C CA 1
ATOM 6842 C C . ILE C 1 119 ? 156.219 155.151 109.736 1.00 55.99 44 ILE C C 1
ATOM 6843 O O . ILE C 1 119 ? 155.097 154.803 109.352 1.00 55.99 44 ILE C O 1
ATOM 6848 N N . MET C 1 120 ? 156.636 155.004 110.991 1.00 61.81 45 MET C N 1
ATOM 6849 C CA . MET C 1 120 ? 155.762 154.460 112.022 1.00 61.81 45 MET C CA 1
ATOM 6850 C C . MET C 1 120 ? 154.638 155.441 112.332 1.00 61.81 45 MET C C 1
ATOM 6851 O O . MET C 1 120 ? 154.844 156.658 112.342 1.00 61.81 45 MET C O 1
ATOM 6856 N N . TYR C 1 121 ? 153.441 154.914 112.590 1.00 61.92 46 TYR C N 1
ATOM 6857 C CA . TYR C 1 121 ? 152.289 155.745 112.915 1.00 61.92 46 TYR C CA 1
ATOM 6858 C C . TYR C 1 121 ? 151.815 155.574 114.347 1.00 61.92 46 TYR C C 1
ATOM 6859 O O . TYR C 1 121 ? 151.590 156.570 115.037 1.00 61.92 46 TYR C O 1
ATOM 6868 N N . ALA C 1 122 ? 151.658 154.338 114.817 1.00 62.15 47 ALA C N 1
ATOM 6869 C CA . ALA C 1 122 ? 151.198 154.095 116.176 1.00 62.15 47 ALA C CA 1
ATOM 6870 C C . ALA C 1 122 ? 151.601 152.693 116.600 1.00 62.15 47 ALA C C 1
ATOM 6871 O O . ALA C 1 122 ? 151.591 151.769 115.784 1.00 62.15 47 ALA C O 1
ATOM 6873 N N . ILE C 1 123 ? 151.951 152.546 117.873 1.00 63.66 48 ILE C N 1
ATOM 6874 C CA . ILE C 1 123 ? 152.205 151.239 118.470 1.00 63.66 48 ILE C CA 1
ATOM 6875 C C . ILE C 1 123 ? 150.872 150.726 119.001 1.00 63.66 48 ILE C C 1
ATOM 6876 O O . ILE C 1 123 ? 150.324 151.276 119.959 1.00 63.66 48 ILE C O 1
ATOM 6881 N N . LEU C 1 124 ? 150.346 149.670 118.381 1.00 65.59 49 LEU C N 1
ATOM 6882 C CA . LEU C 1 124 ? 148.991 149.239 118.707 1.00 65.59 49 LEU C CA 1
ATOM 6883 C C . LEU C 1 124 ? 148.956 148.324 119.924 1.00 65.59 49 LEU C C 1
ATOM 6884 O O . LEU C 1 124 ? 148.151 148.543 120.837 1.00 65.59 49 LEU C O 1
ATOM 6889 N N . ASN C 1 125 ? 149.806 147.301 119.968 1.00 71.51 50 ASN C N 1
ATOM 6890 C CA . ASN C 1 125 ? 149.730 146.366 121.085 1.00 71.51 50 ASN C CA 1
ATOM 6891 C C . ASN C 1 125 ? 151.079 145.698 121.304 1.00 71.51 50 ASN C C 1
ATOM 6892 O O . ASN C 1 125 ? 151.834 145.467 120.358 1.00 71.51 50 ASN C O 1
ATOM 6897 N N . VAL C 1 126 ? 151.366 145.389 122.566 1.00 76.08 51 VAL C N 1
ATOM 6898 C CA . VAL C 1 126 ? 152.563 144.649 122.960 1.00 76.08 51 VAL C CA 1
ATOM 6899 C C . VAL C 1 126 ? 152.101 143.527 123.884 1.00 76.08 51 VAL C C 1
ATOM 6900 O O . VAL C 1 126 ? 151.883 143.751 125.079 1.00 76.08 51 VAL C O 1
ATOM 6904 N N . ASP C 1 127 ? 151.945 142.323 123.338 1.00 84.70 52 ASP C N 1
ATOM 6905 C CA . ASP C 1 127 ? 151.576 141.149 124.120 1.00 84.70 52 ASP C CA 1
ATOM 6906 C C . ASP C 1 127 ? 152.854 140.499 124.639 1.00 84.70 52 ASP C C 1
ATOM 6907 O O . ASP C 1 127 ? 153.595 139.870 123.874 1.00 84.70 52 ASP C O 1
ATOM 6912 N N . GLU C 1 128 ? 153.111 140.658 125.940 1.00 88.03 53 GLU C N 1
ATOM 6913 C CA . GLU C 1 128 ? 154.349 140.148 126.522 1.00 88.03 53 GLU C CA 1
ATOM 6914 C C . GLU C 1 128 ? 154.313 138.633 126.681 1.00 88.03 53 GLU C C 1
ATOM 6915 O O . GLU C 1 128 ? 155.315 137.955 126.424 1.00 88.03 53 GLU C O 1
ATOM 6921 N N . LYS C 1 129 ? 153.175 138.084 127.112 1.00 89.04 54 LYS C N 1
ATOM 6922 C CA . LYS C 1 129 ? 153.100 136.644 127.342 1.00 89.04 54 LYS C CA 1
ATOM 6923 C C . LYS C 1 129 ? 153.122 135.871 126.029 1.00 89.04 54 LYS C C 1
ATOM 6924 O O . LYS C 1 129 ? 153.648 134.754 125.968 1.00 89.04 54 LYS C O 1
ATOM 6930 N N . ASN C 1 130 ? 152.560 136.447 124.966 1.00 85.87 55 ASN C N 1
ATOM 6931 C CA . ASN C 1 130 ? 152.601 135.819 123.654 1.00 85.87 55 ASN C CA 1
ATOM 6932 C C . ASN C 1 130 ? 153.794 136.266 122.821 1.00 85.87 55 ASN C C 1
ATOM 6933 O O . ASN C 1 130 ? 154.034 135.680 121.760 1.00 85.87 55 ASN C O 1
ATOM 6938 N N . GLN C 1 131 ? 154.537 137.276 123.281 1.00 83.46 56 GLN C N 1
ATOM 6939 C CA . GLN C 1 131 ? 155.694 137.826 122.573 1.00 83.46 56 GLN C CA 1
ATOM 6940 C C . GLN C 1 131 ? 155.307 138.294 121.168 1.00 83.46 56 GLN C C 1
ATOM 6941 O O . GLN C 1 131 ? 155.905 137.903 120.163 1.00 83.46 56 GLN C O 1
ATOM 6947 N N . VAL C 1 132 ? 154.284 139.145 121.116 1.00 75.02 57 VAL C N 1
ATOM 6948 C CA . VAL C 1 132 ? 153.721 139.625 119.859 1.00 75.02 57 VAL C CA 1
ATOM 6949 C C . VAL C 1 132 ? 153.695 141.148 119.878 1.00 75.02 57 VAL C C 1
ATOM 6950 O O . VAL C 1 132 ? 153.360 141.760 120.897 1.00 75.02 57 VAL C O 1
ATOM 6954 N N . LEU C 1 133 ? 154.064 141.761 118.756 1.00 67.41 58 LEU C N 1
ATOM 6955 C CA . LEU C 1 133 ? 154.033 143.210 118.612 1.00 67.41 58 LEU C CA 1
ATOM 6956 C C . LEU C 1 133 ? 153.136 143.577 117.438 1.00 67.41 58 LEU C C 1
ATOM 6957 O O . LEU C 1 133 ? 153.315 143.058 116.332 1.00 67.41 58 LEU C O 1
ATOM 6962 N N . THR C 1 134 ? 152.180 144.471 117.678 1.00 64.99 59 THR C N 1
ATOM 6963 C CA . THR C 1 134 ? 151.243 144.931 116.660 1.00 64.99 59 THR C CA 1
ATOM 6964 C C . THR C 1 134 ? 151.436 146.426 116.466 1.00 64.99 59 THR C C 1
ATOM 6965 O O . THR C 1 134 ? 151.275 147.204 117.415 1.00 64.99 59 THR C O 1
ATOM 6969 N N . THR C 1 135 ? 151.773 146.822 115.239 1.00 60.92 60 THR C N 1
ATOM 6970 C CA . THR C 1 135 ? 152.083 148.207 114.909 1.00 60.92 60 THR C CA 1
ATOM 6971 C C . THR C 1 135 ? 151.378 148.600 113.617 1.00 60.92 60 THR C C 1
ATOM 6972 O O . THR C 1 135 ? 150.831 147.761 112.898 1.00 60.92 60 THR C O 1
ATOM 6976 N N . TYR C 1 136 ? 151.404 149.900 113.327 1.00 57.64 61 TYR C N 1
ATOM 6977 C CA . TYR C 1 136 ? 150.866 150.455 112.093 1.00 57.64 61 TYR C CA 1
ATOM 6978 C C . TYR C 1 136 ? 151.914 151.353 111.454 1.00 57.64 61 TYR C C 1
ATOM 6979 O O . TYR C 1 136 ? 152.527 152.186 112.130 1.00 57.64 61 TYR C O 1
ATOM 6988 N N . ILE C 1 137 ? 152.133 151.179 110.149 1.00 52.21 62 ILE C N 1
ATOM 6989 C CA . ILE C 1 137 ? 153.146 151.941 109.430 1.00 52.21 62 ILE C CA 1
ATOM 6990 C C . ILE C 1 137 ? 152.567 152.458 108.120 1.00 52.21 62 ILE C C 1
ATOM 6991 O O . ILE C 1 137 ? 151.603 151.915 107.577 1.00 52.21 62 ILE C O 1
ATOM 6996 N N . TRP C 1 138 ? 153.175 153.529 107.621 1.00 52.12 63 TRP C N 1
ATOM 6997 C CA . TRP C 1 138 ? 152.960 154.007 106.264 1.00 52.12 63 TRP C CA 1
ATOM 6998 C C . TRP C 1 138 ? 154.197 153.648 105.455 1.00 52.12 63 TRP C C 1
ATOM 6999 O O . TRP C 1 138 ? 155.300 154.114 105.764 1.00 52.12 63 TRP C O 1
ATOM 7010 N N . TYR C 1 139 ? 154.019 152.817 104.435 1.00 49.60 64 TYR C N 1
ATOM 7011 C CA . TYR C 1 139 ? 155.108 152.246 103.665 1.00 49.60 64 TYR C CA 1
ATOM 7012 C C . TYR C 1 139 ? 155.040 152.775 102.241 1.00 49.60 64 TYR C C 1
ATOM 7013 O O . TYR C 1 139 ? 153.948 152.944 101.684 1.00 49.60 64 TYR C O 1
ATOM 7022 N N . ARG C 1 140 ? 156.198 153.069 101.658 1.00 50.57 65 ARG C N 1
ATOM 7023 C CA . ARG C 1 140 ? 156.222 153.432 100.252 1.00 50.57 65 ARG C CA 1
ATOM 7024 C C . ARG C 1 140 ? 157.489 152.890 99.611 1.00 50.57 65 ARG C C 1
ATOM 7025 O O . ARG C 1 140 ? 158.505 152.673 100.278 1.00 50.57 65 ARG C O 1
ATOM 7033 N N . GLN C 1 141 ? 157.400 152.648 98.305 1.00 49.87 66 GLN C N 1
ATOM 7034 C CA . GLN C 1 141 ? 158.486 152.023 97.566 1.00 49.87 66 GLN C CA 1
ATOM 7035 C C . GLN C 1 141 ? 158.457 152.509 96.126 1.00 49.87 66 GLN C C 1
ATOM 7036 O O . GLN C 1 141 ? 157.453 153.038 95.648 1.00 49.87 66 GLN C O 1
ATOM 7042 N N . TYR C 1 142 ? 159.585 152.342 95.443 1.00 51.17 67 TYR C N 1
ATOM 7043 C CA . TYR C 1 142 ? 159.651 152.666 94.026 1.00 51.17 67 TYR C CA 1
ATOM 7044 C C . TYR C 1 142 ? 160.647 151.752 93.330 1.00 51.17 67 TYR C C 1
ATOM 7045 O O . TYR C 1 142 ? 161.606 151.259 93.931 1.00 51.17 67 TYR C O 1
ATOM 7054 N N . TRP C 1 143 ? 160.398 151.535 92.042 1.00 51.75 68 TRP C N 1
ATOM 7055 C CA . TRP C 1 143 ? 161.292 150.751 91.199 1.00 51.75 68 TRP C CA 1
ATOM 7056 C C . TRP C 1 143 ? 161.190 151.269 89.767 1.00 51.75 68 TRP C C 1
ATOM 7057 O O . TRP C 1 143 ? 160.525 152.276 89.495 1.00 51.75 68 TRP C O 1
ATOM 7068 N N . THR C 1 144 ? 161.862 150.580 88.848 1.00 55.82 69 THR C N 1
ATOM 7069 C CA . THR C 1 144 ? 161.938 150.985 87.451 1.00 55.82 69 THR C CA 1
ATOM 7070 C C . THR C 1 144 ? 161.333 149.901 86.573 1.00 55.82 69 THR C C 1
ATOM 7071 O O . THR C 1 144 ? 161.717 148.730 86.670 1.00 55.82 69 THR C O 1
ATOM 7075 N N . ASP C 1 145 ? 160.390 150.293 85.720 1.00 63.35 70 ASP C N 1
ATOM 7076 C CA . ASP C 1 145 ? 159.761 149.400 84.755 1.00 63.35 70 ASP C CA 1
ATOM 7077 C C . ASP C 1 145 ? 160.201 149.825 83.362 1.00 63.35 70 ASP C C 1
ATOM 7078 O O . ASP C 1 145 ? 159.874 150.929 82.917 1.00 63.35 70 ASP C O 1
ATOM 7083 N N . GLU C 1 146 ? 160.930 148.950 82.674 1.00 67.50 71 GLU C N 1
ATOM 7084 C CA . GLU C 1 146 ? 161.523 149.296 81.389 1.00 67.50 71 GLU C CA 1
ATOM 7085 C C . GLU C 1 146 ? 160.544 149.217 80.227 1.00 67.50 71 GLU C C 1
ATOM 7086 O O . GLU C 1 146 ? 160.899 149.622 79.115 1.00 67.50 71 GLU C O 1
ATOM 7092 N N . PHE C 1 147 ? 159.333 148.710 80.446 1.00 65.10 72 PHE C N 1
ATOM 7093 C CA . PHE C 1 147 ? 158.310 148.660 79.411 1.00 65.10 72 PHE C CA 1
ATOM 7094 C C . PHE C 1 147 ? 157.256 149.748 79.574 1.00 65.10 72 PHE C C 1
ATOM 7095 O O . PHE C 1 147 ? 156.259 149.744 78.845 1.00 65.10 72 PHE C O 1
ATOM 7103 N N . LEU C 1 148 ? 157.451 150.675 80.510 1.00 63.71 73 LEU C N 1
ATOM 7104 C CA . LEU C 1 148 ? 156.488 151.743 80.741 1.00 63.71 73 LEU C CA 1
ATOM 7105 C C . LEU C 1 148 ? 157.134 153.108 80.553 1.00 63.71 73 LEU C C 1
ATOM 7106 O O . LEU C 1 148 ? 156.953 154.006 81.380 1.00 63.71 73 LEU C O 1
ATOM 7111 N N . GLN C 1 149 ? 157.894 153.273 79.475 1.00 67.44 74 GLN C N 1
ATOM 7112 C CA . GLN C 1 149 ? 158.581 154.518 79.176 1.00 67.44 74 GLN C CA 1
ATOM 7113 C C . GLN C 1 149 ? 157.988 155.151 77.926 1.00 67.44 74 GLN C C 1
ATOM 7114 O O . GLN C 1 149 ? 157.623 154.450 76.977 1.00 67.44 74 GLN C O 1
ATOM 7120 N N . TRP C 1 150 ? 157.890 156.479 77.931 1.00 63.75 75 TRP C N 1
ATOM 7121 C CA . TRP C 1 150 ? 157.334 157.204 76.799 1.00 63.75 75 TRP C CA 1
ATOM 7122 C C . TRP C 1 150 ? 157.961 158.588 76.734 1.00 63.75 75 TRP C C 1
ATOM 7123 O O . TRP C 1 150 ? 158.544 159.077 77.705 1.00 63.75 75 TRP C O 1
ATOM 7134 N N . THR C 1 151 ? 157.837 159.209 75.572 1.00 71.26 76 THR C N 1
ATOM 7135 C CA . THR C 1 151 ? 158.257 160.591 75.374 1.00 71.26 76 THR C CA 1
ATOM 7136 C C . THR C 1 151 ? 157.146 161.534 75.819 1.00 71.26 76 THR C C 1
ATOM 7137 O O . THR C 1 151 ? 155.995 161.359 75.401 1.00 71.26 76 THR C O 1
ATOM 7141 N N . PRO C 1 152 ? 157.436 162.512 76.683 1.00 73.93 77 PRO C N 1
ATOM 7142 C CA . PRO C 1 152 ? 156.386 163.469 77.076 1.00 73.93 77 PRO C CA 1
ATOM 7143 C C . PRO C 1 152 ? 155.805 164.237 75.901 1.00 73.93 77 PRO C C 1
ATOM 7144 O O . PRO C 1 152 ? 154.606 164.541 75.897 1.00 73.93 77 PRO C O 1
ATOM 7148 N N . GLU C 1 153 ? 156.621 164.555 74.900 1.00 80.85 78 GLU C N 1
ATOM 7149 C CA . GLU C 1 153 ? 156.097 165.124 73.669 1.00 80.85 78 GLU C CA 1
ATOM 7150 C C . GLU C 1 153 ? 155.297 164.070 72.909 1.00 80.85 78 GLU C C 1
ATOM 7151 O O . GLU C 1 153 ? 155.463 162.865 73.107 1.00 80.85 78 GLU C O 1
ATOM 7157 N N . ASP C 1 154 ? 154.404 164.547 72.042 1.00 82.64 79 ASP C N 1
ATOM 7158 C CA . ASP C 1 154 ? 153.395 163.784 71.304 1.00 82.64 79 ASP C CA 1
ATOM 7159 C C . ASP C 1 154 ? 152.336 163.229 72.251 1.00 82.64 79 ASP C C 1
ATOM 7160 O O . ASP C 1 154 ? 151.522 162.400 71.826 1.00 82.64 79 ASP C O 1
ATOM 7165 N N . PHE C 1 155 ? 152.320 163.649 73.516 1.00 76.03 80 PHE C N 1
ATOM 7166 C CA . PHE C 1 155 ? 151.300 163.225 74.466 1.00 76.03 80 PHE C CA 1
ATOM 7167 C C . PHE C 1 155 ? 150.861 164.406 75.322 1.00 76.03 80 PHE C C 1
ATOM 7168 O O . PHE C 1 155 ? 150.500 164.243 76.492 1.00 76.03 80 PHE C O 1
ATOM 7176 N N . ASP C 1 156 ? 150.899 165.611 74.744 1.00 77.41 81 ASP C N 1
ATOM 7177 C CA . ASP C 1 156 ? 150.485 166.848 75.413 1.00 77.41 81 ASP C CA 1
ATOM 7178 C C . ASP C 1 156 ? 151.291 167.100 76.688 1.00 77.41 81 ASP C C 1
ATOM 7179 O O . ASP C 1 156 ? 150.755 167.560 77.699 1.00 77.41 81 ASP C O 1
ATOM 7184 N N . ASN C 1 157 ? 152.590 166.795 76.631 1.00 75.80 82 ASN C N 1
ATOM 7185 C CA . ASN C 1 157 ? 153.540 167.089 77.710 1.00 75.80 82 ASN C CA 1
ATOM 7186 C C . ASN C 1 157 ? 153.127 166.452 79.035 1.00 75.80 82 ASN C C 1
ATOM 7187 O O . ASN C 1 157 ? 153.270 167.045 80.105 1.00 75.80 82 ASN C O 1
ATOM 7192 N N . VAL C 1 158 ? 152.613 165.228 78.966 1.00 67.86 83 VAL C N 1
ATOM 7193 C CA . VAL C 1 158 ? 152.283 164.474 80.171 1.00 67.86 83 VAL C CA 1
ATOM 7194 C C . VAL C 1 158 ? 153.556 163.824 80.696 1.00 67.86 83 VAL C C 1
ATOM 7195 O O . VAL C 1 158 ? 154.236 163.092 79.968 1.00 67.86 83 VAL C O 1
ATOM 7199 N N . THR C 1 159 ? 153.885 164.090 81.959 1.00 64.69 84 THR C N 1
ATOM 7200 C CA . THR C 1 159 ? 155.101 163.559 82.561 1.00 64.69 84 THR C CA 1
ATOM 7201 C C . THR C 1 159 ? 154.853 162.375 83.484 1.00 64.69 84 THR C C 1
ATOM 7202 O O . THR C 1 159 ? 155.745 161.538 83.647 1.00 64.69 84 THR C O 1
ATOM 7206 N N . LYS C 1 160 ? 153.672 162.283 84.090 1.00 59.42 85 LYS C N 1
ATOM 7207 C CA . LYS C 1 160 ? 153.348 161.162 84.959 1.00 59.42 85 LYS C CA 1
ATOM 7208 C C . LYS C 1 160 ? 151.839 160.977 84.985 1.00 59.42 85 LYS C C 1
ATOM 7209 O O . LYS C 1 160 ? 151.077 161.900 84.687 1.00 59.42 85 LYS C O 1
ATOM 7215 N N . LEU C 1 161 ? 151.413 159.769 85.344 1.00 56.64 86 LEU C N 1
ATOM 7216 C CA . LEU C 1 161 ? 149.987 159.469 85.405 1.00 56.64 86 LEU C CA 1
ATOM 7217 C C . LEU C 1 161 ? 149.746 158.362 86.423 1.00 56.64 86 LEU C C 1
ATOM 7218 O O . LEU C 1 161 ? 150.678 157.834 87.035 1.00 56.64 86 LEU C O 1
ATOM 7223 N N . SER C 1 162 ? 148.472 158.019 86.600 1.00 57.18 87 SER C N 1
ATOM 7224 C CA . SER C 1 162 ? 148.043 156.988 87.534 1.00 57.18 87 SER C CA 1
ATOM 7225 C C . SER C 1 162 ? 147.558 155.762 86.773 1.00 57.18 87 SER C C 1
ATOM 7226 O O . SER C 1 162 ? 146.811 155.877 85.797 1.00 57.18 87 SER C O 1
ATOM 7229 N N . ILE C 1 163 ? 147.990 154.593 87.230 1.00 57.28 88 ILE C N 1
ATOM 7230 C CA . ILE C 1 163 ? 147.656 153.316 86.602 1.00 57.28 88 ILE C CA 1
ATOM 7231 C C . ILE C 1 163 ? 147.156 152.369 87.688 1.00 57.28 88 ILE C C 1
ATOM 7232 O O . ILE C 1 163 ? 147.668 152.406 88.816 1.00 57.28 88 ILE C O 1
ATOM 7237 N N . PRO C 1 164 ? 146.147 151.537 87.413 1.00 59.02 89 PRO C N 1
ATOM 7238 C CA . PRO C 1 164 ? 145.712 150.552 88.411 1.00 59.02 89 PRO C CA 1
ATOM 7239 C C . PRO C 1 164 ? 146.835 149.599 88.796 1.00 59.02 89 PRO C C 1
ATOM 7240 O O . PRO C 1 164 ? 147.660 149.210 87.968 1.00 59.02 89 PRO C O 1
ATOM 7244 N N . THR C 1 165 ? 146.856 149.229 90.079 1.00 60.53 90 THR C N 1
ATOM 7245 C CA . THR C 1 165 ? 147.942 148.407 90.605 1.00 60.53 90 THR C CA 1
ATOM 7246 C C . THR C 1 165 ? 147.917 147.001 90.020 1.00 60.53 90 THR C C 1
ATOM 7247 O O . THR C 1 165 ? 148.971 146.411 89.761 1.00 60.53 90 THR C O 1
ATOM 7251 N N . ASP C 1 166 ? 146.726 146.450 89.799 1.00 66.50 91 ASP C N 1
ATOM 7252 C CA . ASP C 1 166 ? 146.580 145.070 89.357 1.00 66.50 91 ASP C CA 1
ATOM 7253 C C . ASP C 1 166 ? 146.748 144.889 87.848 1.00 66.50 91 ASP C C 1
ATOM 7254 O O . ASP C 1 166 ? 146.318 143.863 87.310 1.00 66.50 91 ASP C O 1
ATOM 7259 N N . SER C 1 167 ? 147.354 145.852 87.156 1.00 61.16 92 SER C N 1
ATOM 7260 C CA . SER C 1 167 ? 147.586 145.746 85.722 1.00 61.16 92 SER C CA 1
ATOM 7261 C C . SER C 1 167 ? 149.065 145.781 85.361 1.00 61.16 92 SER C C 1
ATOM 7262 O O . SER C 1 167 ? 149.402 145.744 84.172 1.00 61.16 92 SER C O 1
ATOM 7265 N N . ILE C 1 168 ? 149.959 145.851 86.348 1.00 59.24 93 ILE C N 1
ATOM 7266 C CA . ILE C 1 168 ? 151.397 145.903 86.117 1.00 59.24 93 ILE C CA 1
ATOM 7267 C C . ILE C 1 168 ? 152.086 144.929 87.065 1.00 59.24 93 ILE C C 1
ATOM 7268 O O . ILE C 1 168 ? 151.484 144.401 88.001 1.00 59.24 93 ILE C O 1
ATOM 7273 N N . TRP C 1 169 ? 153.371 144.696 86.804 1.00 57.80 94 TRP C N 1
ATOM 7274 C CA . TRP C 1 169 ? 154.172 143.822 87.651 1.00 57.80 94 TRP C CA 1
ATOM 7275 C C . TRP C 1 169 ? 154.461 144.491 88.990 1.00 57.80 94 TRP C C 1
ATOM 7276 O O . TRP C 1 169 ? 154.830 145.667 89.049 1.00 57.80 94 TRP C O 1
ATOM 7287 N N . VAL C 1 170 ? 154.290 143.734 90.070 1.00 56.00 95 VAL C N 1
ATOM 7288 C CA . VAL C 1 170 ? 154.516 144.241 91.422 1.00 56.00 95 VAL C CA 1
ATOM 7289 C C . VAL C 1 170 ? 155.398 143.258 92.186 1.00 56.00 95 VAL C C 1
ATOM 7290 O O . VAL C 1 170 ? 155.096 142.057 92.218 1.00 56.00 95 VAL C O 1
ATOM 7294 N N . PRO C 1 171 ? 156.489 143.712 92.801 1.00 54.79 96 PRO C N 1
ATOM 7295 C CA . PRO C 1 171 ? 157.342 142.795 93.564 1.00 54.79 96 PRO C CA 1
ATOM 7296 C C . PRO C 1 171 ? 156.657 142.299 94.828 1.00 54.79 96 PRO C C 1
ATOM 7297 O O . PRO C 1 171 ? 155.791 142.966 95.399 1.00 54.79 96 PRO C O 1
ATOM 7301 N N . ASP C 1 172 ? 157.063 141.106 95.266 1.00 57.33 97 ASP C N 1
ATOM 7302 C CA . ASP C 1 172 ? 156.487 140.464 96.447 1.00 57.33 97 ASP C CA 1
ATOM 7303 C C . ASP C 1 172 ? 157.406 140.702 97.645 1.00 57.33 97 ASP C C 1
ATOM 7304 O O . ASP C 1 172 ? 158.176 139.837 98.063 1.00 57.33 97 ASP C O 1
ATOM 7309 N N . ILE C 1 173 ? 157.305 141.899 98.213 1.00 56.33 98 ILE C N 1
ATOM 7310 C CA . ILE C 1 173 ? 158.088 142.284 99.380 1.00 56.33 98 ILE C CA 1
ATOM 7311 C C . ILE C 1 173 ? 157.241 142.042 100.621 1.00 56.33 98 ILE C C 1
ATOM 7312 O O . ILE C 1 173 ? 156.148 142.604 100.755 1.00 56.33 98 ILE C O 1
ATOM 7317 N N . LEU C 1 174 ? 157.741 141.207 101.528 1.00 58.59 99 LEU C N 1
ATOM 7318 C CA . LEU C 1 174 ? 157.043 140.852 102.753 1.00 58.59 99 LEU C CA 1
ATOM 7319 C C . LEU C 1 174 ? 157.992 141.004 103.936 1.00 58.59 99 LEU C C 1
ATOM 7320 O O . LEU C 1 174 ? 159.142 141.432 103.793 1.00 58.59 99 LEU C O 1
ATOM 7325 N N . ILE C 1 175 ? 157.496 140.639 105.115 1.00 59.03 100 ILE C N 1
ATOM 7326 C CA . ILE C 1 175 ? 158.241 140.739 106.365 1.00 59.03 100 ILE C CA 1
ATOM 7327 C C . ILE C 1 175 ? 158.433 139.337 106.925 1.00 59.03 100 ILE C C 1
ATOM 7328 O O . ILE C 1 175 ? 157.475 138.559 107.011 1.00 59.03 100 ILE C O 1
ATOM 7333 N N . ASN C 1 176 ? 159.677 139.015 107.292 1.00 59.68 101 ASN C N 1
ATOM 7334 C CA . ASN C 1 176 ? 159.995 137.681 107.795 1.00 59.68 101 ASN C CA 1
ATOM 7335 C C . ASN C 1 176 ? 159.268 137.381 109.100 1.00 59.68 101 ASN C C 1
ATOM 7336 O O . ASN C 1 176 ? 158.783 136.263 109.306 1.00 59.68 101 ASN C O 1
ATOM 7341 N N . GLU C 1 177 ? 159.181 138.362 109.988 1.00 62.21 102 GLU C N 1
ATOM 7342 C CA . GLU C 1 177 ? 158.655 138.151 111.335 1.00 62.21 102 GLU C CA 1
ATOM 7343 C C . GLU C 1 177 ? 157.140 138.016 111.388 1.00 62.21 102 GLU C C 1
ATOM 7344 O O . GLU C 1 177 ? 156.628 138.042 112.511 1.00 62.21 102 GLU C O 1
ATOM 7350 N N . PHE C 1 178 ? 156.416 137.881 110.278 1.00 61.56 103 PHE C N 1
ATOM 7351 C CA . PHE C 1 178 ? 154.966 137.747 110.343 1.00 61.56 103 PHE C CA 1
ATOM 7352 C C . PHE C 1 178 ? 154.558 136.471 111.067 1.00 61.56 103 PHE C C 1
ATOM 7353 O O . PHE C 1 178 ? 155.110 135.395 110.829 1.00 61.56 103 PHE C O 1
ATOM 7361 N N . VAL C 1 179 ? 153.583 136.604 111.963 1.00 63.25 104 VAL C N 1
ATOM 7362 C CA . VAL C 1 179 ? 152.902 135.470 112.571 1.00 63.25 104 VAL C CA 1
ATOM 7363 C C . VAL C 1 179 ? 151.408 135.488 112.300 1.00 63.25 104 VAL C C 1
ATOM 7364 O O . VAL C 1 179 ? 150.707 134.548 112.685 1.00 63.25 104 VAL C O 1
ATOM 7368 N N . ASP C 1 180 ? 150.903 136.531 111.648 1.00 69.04 105 ASP C N 1
ATOM 7369 C CA . ASP C 1 180 ? 149.493 136.652 111.310 1.00 69.04 105 ASP C CA 1
ATOM 7370 C C . ASP C 1 180 ? 149.376 137.661 110.178 1.00 69.04 105 ASP C C 1
ATOM 7371 O O . ASP C 1 180 ? 150.345 138.335 109.820 1.00 69.04 105 ASP C O 1
ATOM 7376 N N . VAL C 1 181 ? 148.176 137.757 109.614 1.00 70.64 106 VAL C N 1
ATOM 7377 C CA . VAL C 1 181 ? 147.892 138.680 108.521 1.00 70.64 106 VAL C CA 1
ATOM 7378 C C . VAL C 1 181 ? 147.055 139.823 109.074 1.00 70.64 106 VAL C C 1
ATOM 7379 O O . VAL C 1 181 ? 145.940 139.607 109.565 1.00 70.64 106 VAL C O 1
ATOM 7383 N N . GLY C 1 182 ? 147.595 141.039 108.997 1.00 71.20 107 GLY C N 1
ATOM 7384 C CA . GLY C 1 182 ? 146.858 142.200 109.440 1.00 71.20 107 GLY C CA 1
ATOM 7385 C C . GLY C 1 182 ? 145.838 142.665 108.420 1.00 71.20 107 GLY C C 1
ATOM 7386 O O . GLY C 1 182 ? 145.870 142.295 107.247 1.00 71.20 107 GLY C O 1
ATOM 7387 N N . LYS C 1 183 ? 144.911 143.498 108.885 1.00 70.48 108 LYS C N 1
ATOM 7388 C CA . LYS C 1 183 ? 143.854 144.047 108.045 1.00 70.48 108 LYS C CA 1
ATOM 7389 C C . LYS C 1 183 ? 144.224 145.476 107.669 1.00 70.48 108 LYS C C 1
ATOM 7390 O O . LYS C 1 183 ? 144.202 146.374 108.516 1.00 70.48 108 LYS C O 1
ATOM 7396 N N . SER C 1 184 ? 144.564 145.683 106.401 1.00 65.50 109 SER C N 1
ATOM 7397 C CA . SER C 1 184 ? 144.930 146.990 105.887 1.00 65.50 109 SER C CA 1
ATOM 7398 C C . SER C 1 184 ? 144.163 147.274 104.604 1.00 65.50 109 SER C C 1
ATOM 7399 O O . SER C 1 184 ? 143.847 146.349 103.849 1.00 65.50 109 SER C O 1
ATOM 7402 N N . PRO C 1 185 ? 143.844 148.538 104.337 1.00 63.59 110 PRO C N 1
ATOM 7403 C CA . PRO C 1 185 ? 143.119 148.872 103.108 1.00 63.59 110 PRO C CA 1
ATOM 7404 C C . PRO C 1 185 ? 143.977 148.656 101.871 1.00 63.59 110 PRO C C 1
ATOM 7405 O O . PRO C 1 185 ? 145.208 148.681 101.915 1.00 63.59 110 PRO C O 1
ATOM 7409 N N . ASN C 1 186 ? 143.295 148.435 100.751 1.00 64.97 111 ASN C N 1
ATOM 7410 C CA . ASN C 1 186 ? 143.941 148.207 99.466 1.00 64.97 111 ASN C CA 1
ATOM 7411 C C . ASN C 1 186 ? 143.977 149.506 98.672 1.00 64.97 111 ASN C C 1
ATOM 7412 O O . ASN C 1 186 ? 142.964 150.205 98.572 1.00 64.97 111 ASN C O 1
ATOM 7417 N N . ILE C 1 187 ? 145.142 149.824 98.113 1.00 58.49 112 ILE C N 1
ATOM 7418 C CA . ILE C 1 187 ? 145.334 151.034 97.318 1.00 58.49 112 ILE C CA 1
ATOM 7419 C C . ILE C 1 187 ? 145.346 150.624 95.847 1.00 58.49 112 ILE C C 1
ATOM 7420 O O . ILE C 1 187 ? 146.282 149.932 95.416 1.00 58.49 112 ILE C O 1
ATOM 7425 N N . PRO C 1 188 ? 144.350 151.017 95.054 1.00 57.09 113 PRO C N 1
ATOM 7426 C CA . PRO C 1 188 ? 144.245 150.495 93.685 1.00 57.09 113 PRO C CA 1
ATOM 7427 C C . PRO C 1 188 ? 144.935 151.332 92.617 1.00 57.09 113 PRO C C 1
ATOM 7428 O O . PRO C 1 188 ? 144.687 151.113 91.429 1.00 57.09 113 PRO C O 1
ATOM 7432 N N . TYR C 1 189 ? 145.786 152.285 92.995 1.00 56.95 114 TYR C N 1
ATOM 7433 C CA . TYR C 1 189 ? 146.427 153.151 92.014 1.00 56.95 114 TYR C CA 1
ATOM 7434 C C . TYR C 1 189 ? 147.899 153.339 92.349 1.00 56.95 114 TYR C C 1
ATOM 7435 O O . TYR C 1 189 ? 148.301 153.317 93.514 1.00 56.95 114 TYR C O 1
ATOM 7444 N N . VAL C 1 190 ? 148.706 153.524 91.300 1.00 54.70 115 VAL C N 1
ATOM 7445 C CA . VAL C 1 190 ? 150.123 153.847 91.439 1.00 54.70 115 VAL C CA 1
ATOM 7446 C C . VAL C 1 190 ? 150.474 154.946 90.445 1.00 54.70 115 VAL C C 1
ATOM 7447 O O . VAL C 1 190 ? 149.771 155.157 89.454 1.00 54.70 115 VAL C O 1
ATOM 7451 N N . TYR C 1 191 ? 151.572 155.651 90.719 1.00 57.71 116 TYR C N 1
ATOM 7452 C CA . TYR C 1 191 ? 152.149 156.578 89.753 1.00 57.71 116 TYR C CA 1
ATOM 7453 C C . TYR C 1 191 ? 153.115 155.881 88.809 1.00 57.71 116 TYR C C 1
ATOM 7454 O O . TYR C 1 191 ? 153.842 154.959 89.189 1.00 57.71 116 TYR C O 1
ATOM 7463 N N . VAL C 1 192 ? 153.111 156.336 87.559 1.00 58.14 117 VAL C N 1
ATOM 7464 C CA . VAL C 1 192 ? 154.140 155.995 86.584 1.00 58.14 117 VAL C CA 1
ATOM 7465 C C . VAL C 1 192 ? 154.645 157.289 85.965 1.00 58.14 117 VAL C C 1
ATOM 7466 O O . VAL C 1 192 ? 153.847 158.114 85.505 1.00 58.14 117 VAL C O 1
ATOM 7470 N N . HIS C 1 193 ? 155.964 157.468 85.965 1.00 61.93 118 HIS C N 1
ATOM 7471 C CA . HIS C 1 193 ? 156.618 158.594 85.317 1.00 61.93 118 HIS C CA 1
ATOM 7472 C C . HIS C 1 193 ? 157.097 158.191 83.928 1.00 61.93 118 HIS C C 1
ATOM 7473 O O . HIS C 1 193 ? 157.076 157.019 83.550 1.00 61.93 118 HIS C O 1
ATOM 7480 N N . HIS C 1 194 ? 157.553 159.186 83.169 1.00 64.34 119 HIS C N 1
ATOM 7481 C CA . HIS C 1 194 ? 157.907 158.979 81.771 1.00 64.34 119 HIS C CA 1
ATOM 7482 C C . HIS C 1 194 ? 159.250 158.288 81.581 1.00 64.34 119 HIS C C 1
ATOM 7483 O O . HIS C 1 194 ? 159.670 158.100 80.434 1.00 64.34 119 HIS C O 1
ATOM 7490 N N . ARG C 1 195 ? 159.936 157.906 82.660 1.00 67.05 120 ARG C N 1
ATOM 7491 C CA . ARG C 1 195 ? 161.207 157.198 82.565 1.00 67.05 120 ARG C CA 1
ATOM 7492 C C . ARG C 1 195 ? 161.137 155.804 83.179 1.00 67.05 120 ARG C C 1
ATOM 7493 O O . ARG C 1 195 ? 162.176 155.225 83.508 1.00 67.05 120 ARG C O 1
ATOM 7501 N N . GLY C 1 196 ? 159.938 155.252 83.336 1.00 61.12 121 GLY C N 1
ATOM 7502 C CA . GLY C 1 196 ? 159.769 153.958 83.961 1.00 61.12 121 GLY C CA 1
ATOM 7503 C C . GLY C 1 196 ? 159.704 153.979 85.470 1.00 61.12 121 GLY C C 1
ATOM 7504 O O . GLY C 1 196 ? 159.604 152.911 86.085 1.00 61.12 121 GLY C O 1
ATOM 7505 N N . GLU C 1 197 ? 159.752 155.157 86.082 1.00 60.54 122 GLU C N 1
ATOM 7506 C CA . GLU C 1 197 ? 159.635 155.295 87.528 1.00 60.54 122 GLU C CA 1
ATOM 7507 C C . GLU C 1 197 ? 158.242 154.886 87.989 1.00 60.54 122 GLU C C 1
ATOM 7508 O O . GLU C 1 197 ? 157.246 155.481 87.568 1.00 60.54 122 GLU C O 1
ATOM 7514 N N . VAL C 1 198 ? 158.164 153.876 88.854 1.00 53.13 123 VAL C N 1
ATOM 7515 C CA . VAL C 1 198 ? 156.898 153.410 89.410 1.00 53.13 123 VAL C CA 1
ATOM 7516 C C . VAL C 1 198 ? 156.971 153.517 90.925 1.00 53.13 123 VAL C C 1
ATOM 7517 O O . VAL C 1 198 ? 157.888 152.966 91.549 1.00 53.13 123 VAL C O 1
ATOM 7521 N N . GLN C 1 199 ? 156.003 154.217 91.514 1.00 53.48 124 GLN C N 1
ATOM 7522 C CA . GLN C 1 199 ? 155.942 154.456 92.948 1.00 53.48 124 GLN C CA 1
ATOM 7523 C C . GLN C 1 199 ? 154.655 153.880 93.521 1.00 53.48 124 GLN C C 1
ATOM 7524 O O . GLN C 1 199 ? 153.605 153.897 92.872 1.00 53.48 124 GLN C O 1
ATOM 7530 N N . ASN C 1 200 ? 154.741 153.377 94.751 1.00 50.61 125 ASN C N 1
ATOM 7531 C CA . ASN C 1 200 ? 153.627 152.691 95.396 1.00 50.61 125 ASN C CA 1
ATOM 7532 C C . ASN C 1 200 ? 153.577 153.088 96.863 1.00 50.61 125 ASN C C 1
ATOM 7533 O O . ASN C 1 200 ? 154.565 152.926 97.586 1.00 50.61 125 ASN C O 1
ATOM 7538 N N . TYR C 1 201 ? 152.428 153.608 97.293 1.00 48.90 126 TYR C N 1
ATOM 7539 C CA . TYR C 1 201 ? 152.162 153.996 98.671 1.00 48.90 126 TYR C CA 1
ATOM 7540 C C . TYR C 1 201 ? 151.083 153.096 99.259 1.00 48.90 126 TYR C C 1
ATOM 7541 O O . TYR C 1 201 ? 150.070 152.825 98.609 1.00 48.90 126 TYR C O 1
ATOM 7550 N N . LYS C 1 202 ? 151.288 152.650 100.506 1.00 50.01 127 LYS C N 1
ATOM 7551 C CA . LYS C 1 202 ? 150.243 151.881 101.177 1.00 50.01 127 LYS C CA 1
ATOM 7552 C C . LYS C 1 202 ? 150.425 151.865 102.692 1.00 50.01 127 LYS C C 1
ATOM 7553 O O . LYS C 1 202 ? 151.556 151.920 103.188 1.00 50.01 127 LYS C O 1
ATOM 7559 N N . PRO C 1 203 ? 149.340 151.797 103.459 1.00 52.24 128 PRO C N 1
ATOM 7560 C CA . PRO C 1 203 ? 149.457 151.572 104.900 1.00 52.24 128 PRO C CA 1
ATOM 7561 C C . PRO C 1 203 ? 149.435 150.090 105.236 1.00 52.24 128 PRO C C 1
ATOM 7562 O O . PRO C 1 203 ? 148.771 149.282 104.585 1.00 52.24 128 PRO C O 1
ATOM 7566 N N . LEU C 1 204 ? 150.187 149.732 106.273 1.00 53.40 129 LEU C N 1
ATOM 7567 C CA . LEU C 1 204 ? 150.336 148.336 106.663 1.00 53.40 129 LEU C CA 1
ATOM 7568 C C . LEU C 1 204 ? 150.143 148.183 108.163 1.00 53.40 129 LEU C C 1
ATOM 7569 O O . LEU C 1 204 ? 150.732 148.928 108.953 1.00 53.40 129 LEU C O 1
ATOM 7574 N N . GLN C 1 205 ? 149.323 147.209 108.550 1.00 60.70 130 GLN C N 1
ATOM 7575 C CA . GLN C 1 205 ? 149.204 146.779 109.936 1.00 60.70 130 GLN C CA 1
ATOM 7576 C C . GLN C 1 205 ? 150.038 145.518 110.110 1.00 60.70 130 GLN C C 1
ATOM 7577 O O . GLN C 1 205 ? 149.798 144.514 109.433 1.00 60.70 130 GLN C O 1
ATOM 7583 N N . LEU C 1 206 ? 151.010 145.568 111.014 1.00 59.40 131 LEU C N 1
ATOM 7584 C CA . LEU C 1 206 ? 151.990 144.503 111.172 1.00 59.40 131 LEU C CA 1
ATOM 7585 C C . LEU C 1 206 ? 151.784 143.799 112.503 1.00 59.40 131 LEU C C 1
ATOM 7586 O O . LEU C 1 206 ? 151.752 144.446 113.555 1.00 59.40 131 LEU C O 1
ATOM 7591 N N . VAL C 1 207 ? 151.648 142.477 112.449 1.00 62.74 132 VAL C N 1
ATOM 7592 C CA . VAL C 1 207 ? 151.575 141.623 113.629 1.00 62.74 132 VAL C CA 1
ATOM 7593 C C . VAL C 1 207 ? 152.776 140.693 113.569 1.00 62.74 132 VAL C C 1
ATOM 7594 O O . VAL C 1 207 ? 152.758 139.694 112.838 1.00 62.74 132 VAL C O 1
ATOM 7598 N N . THR C 1 208 ? 153.820 141.011 114.331 1.00 65.91 133 THR C N 1
ATOM 7599 C CA . THR C 1 208 ? 155.090 140.310 114.240 1.00 65.91 133 THR C CA 1
ATOM 7600 C C . THR C 1 208 ? 155.439 139.679 115.580 1.00 65.91 133 THR C C 1
ATOM 7601 O O . THR C 1 208 ? 154.827 139.966 116.612 1.00 65.91 133 THR C O 1
ATOM 7605 N N . ALA C 1 209 ? 156.440 138.804 115.550 1.00 72.77 134 ALA C N 1
ATOM 7606 C CA . ALA C 1 209 ? 156.946 138.139 116.742 1.00 72.77 134 ALA C CA 1
ATOM 7607 C C . ALA C 1 209 ? 158.235 138.815 117.189 1.00 72.77 134 ALA C C 1
ATOM 7608 O O . ALA C 1 209 ? 159.166 138.974 116.394 1.00 72.77 134 ALA C O 1
ATOM 7610 N N . CYS C 1 210 ? 158.283 139.210 118.458 1.00 84.34 135 CYS C N 1
ATOM 7611 C CA . CYS C 1 210 ? 159.432 139.904 119.017 1.00 84.34 135 CYS C CA 1
ATOM 7612 C C . CYS C 1 210 ? 159.816 139.277 120.348 1.00 84.34 135 CYS C C 1
ATOM 7613 O O . CYS C 1 210 ? 158.964 138.774 121.084 1.00 84.34 135 CYS C O 1
ATOM 7616 N N . SER C 1 211 ? 161.111 139.314 120.651 1.00 84.91 136 SER C N 1
ATOM 7617 C CA . SER C 1 211 ? 161.626 138.836 121.930 1.00 84.91 136 SER C CA 1
ATOM 7618 C C . SER C 1 211 ? 161.649 140.008 122.903 1.00 84.91 136 SER C C 1
ATOM 7619 O O . SER C 1 211 ? 162.415 140.961 122.721 1.00 84.91 136 SER C O 1
ATOM 7622 N N . LEU C 1 212 ? 160.813 139.940 123.934 1.00 85.18 137 LEU C N 1
ATOM 7623 C CA . LEU C 1 212 ? 160.659 141.025 124.892 1.00 85.18 137 LEU C CA 1
ATOM 7624 C C . LEU C 1 212 ? 161.340 140.660 126.204 1.00 85.18 137 LEU C C 1
ATOM 7625 O O . LEU C 1 212 ? 161.107 139.576 126.749 1.00 85.18 137 LEU C O 1
ATOM 7630 N N . ASP C 1 213 ? 162.178 141.564 126.702 1.00 94.57 138 ASP C N 1
ATOM 7631 C CA . ASP C 1 213 ? 162.866 141.385 127.974 1.00 94.57 138 ASP C CA 1
ATOM 7632 C C . ASP C 1 213 ? 162.203 142.273 129.019 1.00 94.57 138 ASP C C 1
ATOM 7633 O O . ASP C 1 213 ? 162.154 143.497 128.859 1.00 94.57 138 ASP C O 1
ATOM 7638 N N . ILE C 1 214 ? 161.698 141.656 130.085 1.00 97.16 139 ILE C N 1
ATOM 7639 C CA . ILE C 1 214 ? 160.962 142.372 131.122 1.00 97.16 139 ILE C CA 1
ATOM 7640 C C . ILE C 1 214 ? 161.686 142.249 132.455 1.00 97.16 139 ILE C C 1
ATOM 7641 O O . ILE C 1 214 ? 161.049 142.184 133.513 1.00 97.16 139 ILE C O 1
ATOM 7646 N N . TYR C 1 215 ? 163.019 142.200 132.411 1.00 99.59 140 TYR C N 1
ATOM 7647 C CA . TYR C 1 215 ? 163.805 142.070 133.635 1.00 99.59 140 TYR C CA 1
ATOM 7648 C C . TYR C 1 215 ? 163.575 143.255 134.565 1.00 99.59 140 TYR C C 1
ATOM 7649 O O . TYR C 1 215 ? 163.444 143.089 135.783 1.00 99.59 140 TYR C O 1
ATOM 7658 N N . ASN C 1 216 ? 163.532 144.461 134.010 1.00 92.61 141 ASN C N 1
ATOM 7659 C CA . ASN C 1 216 ? 163.138 145.665 134.739 1.00 92.61 141 ASN C CA 1
ATOM 7660 C C . ASN C 1 216 ? 161.816 146.133 134.135 1.00 92.61 141 ASN C C 1
ATOM 7661 O O . ASN C 1 216 ? 161.787 146.971 133.234 1.00 92.61 141 ASN C O 1
ATOM 7666 N N . PHE C 1 217 ? 160.718 145.584 134.658 1.00 93.75 142 PHE C N 1
ATOM 7667 C CA . PHE C 1 217 ? 159.416 145.716 134.002 1.00 93.75 142 PHE C CA 1
ATOM 7668 C C . PHE C 1 217 ? 158.922 147.153 133.861 1.00 93.75 142 PHE C C 1
ATOM 7669 O O . PHE C 1 217 ? 158.537 147.533 132.741 1.00 93.75 142 PHE C O 1
ATOM 7677 N N . PRO C 1 218 ? 158.887 147.993 134.905 1.00 91.75 143 PRO C N 1
ATOM 7678 C CA . PRO C 1 218 ? 158.311 149.335 134.707 1.00 91.75 143 PRO C CA 1
ATOM 7679 C C . PRO C 1 218 ? 159.171 150.250 133.855 1.00 91.75 143 PRO C C 1
ATOM 7680 O O . PRO C 1 218 ? 158.660 151.239 133.318 1.00 91.75 143 PRO C O 1
ATOM 7684 N N . PHE C 1 219 ? 160.460 149.949 133.703 1.00 92.53 144 PHE C N 1
ATOM 7685 C CA . PHE C 1 219 ? 161.390 150.830 133.006 1.00 92.53 144 PHE C CA 1
ATOM 7686 C C . PHE C 1 219 ? 162.114 150.104 131.875 1.00 92.53 144 PHE C C 1
ATOM 7687 O O . PHE C 1 219 ? 163.255 150.433 131.549 1.00 92.53 144 PHE C O 1
ATOM 7695 N N . ASP C 1 220 ? 161.461 149.116 131.272 1.00 83.67 145 ASP C N 1
ATOM 7696 C CA . ASP C 1 220 ? 162.091 148.340 130.213 1.00 83.67 145 ASP C CA 1
ATOM 7697 C C . ASP C 1 220 ? 162.131 149.120 128.902 1.00 83.67 145 ASP C C 1
ATOM 7698 O O . ASP C 1 220 ? 161.298 149.992 128.643 1.00 83.67 145 ASP C O 1
ATOM 7703 N N . VAL C 1 221 ? 163.122 148.797 128.077 1.00 74.54 146 VAL C N 1
ATOM 7704 C CA . VAL C 1 221 ? 163.286 149.380 126.750 1.00 74.54 146 VAL C CA 1
ATOM 7705 C C . VAL C 1 221 ? 163.283 148.217 125.765 1.00 74.54 146 VAL C C 1
ATOM 7706 O O . VAL C 1 221 ? 164.105 147.299 125.874 1.00 74.54 146 VAL C O 1
ATOM 7710 N N . GLN C 1 222 ? 162.368 148.248 124.802 1.00 76.33 147 GLN C N 1
ATOM 7711 C CA . GLN C 1 222 ? 162.248 147.140 123.869 1.00 76.33 147 GLN C CA 1
ATOM 7712 C C . GLN C 1 222 ? 162.907 147.476 122.535 1.00 76.33 147 GLN C C 1
ATOM 7713 O O . GLN C 1 222 ? 162.907 148.622 122.073 1.00 76.33 147 GLN C O 1
ATOM 7719 N N . ASN C 1 223 ? 163.477 146.435 121.909 1.00 71.55 148 ASN C N 1
ATOM 7720 C CA . ASN C 1 223 ? 164.260 146.550 120.686 1.00 71.55 148 ASN C CA 1
ATOM 7721 C C . ASN C 1 223 ? 163.802 145.438 119.734 1.00 71.55 148 ASN C C 1
ATOM 7722 O O . ASN C 1 223 ? 164.333 144.330 119.719 1.00 71.55 148 ASN C O 1
ATOM 7727 N N . CYS C 1 224 ? 162.791 145.739 118.921 1.00 74.42 149 CYS C N 1
ATOM 7728 C CA . CYS C 1 224 ? 162.237 144.758 118.000 1.00 74.42 149 CYS C CA 1
ATOM 7729 C C . CYS C 1 224 ? 162.806 144.972 116.599 1.00 74.42 149 CYS C C 1
ATOM 7730 O O . CYS C 1 224 ? 163.476 145.966 116.319 1.00 74.42 149 CYS C O 1
ATOM 7733 N N . SER C 1 225 ? 162.535 144.029 115.698 1.00 68.22 150 SER C N 1
ATOM 7734 C CA . SER C 1 225 ? 163.073 144.108 114.348 1.00 68.22 150 SER C CA 1
ATOM 7735 C C . SER C 1 225 ? 161.987 143.789 113.332 1.00 68.22 150 SER C C 1
ATOM 7736 O O . SER C 1 225 ? 161.143 142.920 113.566 1.00 68.22 150 SER C O 1
ATOM 7739 N N . LEU C 1 226 ? 162.019 144.502 112.207 1.00 62.64 151 LEU C N 1
ATOM 7740 C CA . LEU C 1 226 ? 161.141 144.241 111.070 1.00 62.64 151 LEU C CA 1
ATOM 7741 C C . LEU C 1 226 ? 162.020 144.077 109.837 1.00 62.64 151 LEU C C 1
ATOM 7742 O O . LEU C 1 226 ? 162.709 145.019 109.437 1.00 62.64 151 LEU C O 1
ATOM 7747 N N . THR C 1 227 ? 162.000 142.894 109.233 1.00 60.26 152 THR C N 1
ATOM 7748 C CA . THR C 1 227 ? 162.893 142.567 108.126 1.00 60.26 152 THR C CA 1
ATOM 7749 C C . THR C 1 227 ? 162.087 142.478 106.837 1.00 60.26 152 THR C C 1
ATOM 7750 O O . THR C 1 227 ? 161.295 141.548 106.660 1.00 60.26 152 THR C O 1
ATOM 7754 N N . PHE C 1 228 ? 162.303 143.431 105.934 1.00 56.72 153 PHE C N 1
ATOM 7755 C CA . PHE C 1 228 ? 161.669 143.422 104.624 1.00 56.72 153 PHE C CA 1
ATOM 7756 C C . PHE C 1 228 ? 162.540 142.655 103.640 1.00 56.72 153 PHE C C 1
ATOM 7757 O O . PHE C 1 228 ? 163.747 142.911 103.539 1.00 56.72 153 PHE C O 1
ATOM 7765 N N . THR C 1 229 ? 161.928 141.719 102.918 1.00 58.50 154 THR C N 1
ATOM 7766 C CA . THR C 1 229 ? 162.648 140.940 101.919 1.00 58.50 154 THR C CA 1
ATOM 7767 C C . THR C 1 229 ? 161.655 140.356 100.927 1.00 58.50 154 THR C C 1
ATOM 7768 O O . THR C 1 229 ? 160.453 140.286 101.191 1.00 58.50 154 THR C O 1
ATOM 7772 N N . SER C 1 230 ? 162.177 139.936 99.778 1.00 55.05 155 SER C N 1
ATOM 7773 C CA . SER C 1 230 ? 161.370 139.233 98.793 1.00 55.05 155 SER C CA 1
ATOM 7774 C C . SER C 1 230 ? 161.287 137.760 99.168 1.00 55.05 155 SER C C 1
ATOM 7775 O O . SER C 1 230 ? 162.308 137.127 99.449 1.00 55.05 155 SER C O 1
ATOM 7778 N N . TRP C 1 231 ? 160.068 137.216 99.177 1.00 52.04 156 TRP C N 1
ATOM 7779 C CA . TRP C 1 231 ? 159.886 135.849 99.655 1.00 52.04 156 TRP C CA 1
ATOM 7780 C C . TRP C 1 231 ? 160.467 134.830 98.683 1.00 52.04 156 TRP C C 1
ATOM 7781 O O . TRP C 1 231 ? 161.028 133.813 99.106 1.00 52.04 156 TRP C O 1
ATOM 7792 N N . LEU C 1 232 ? 160.347 135.081 97.381 1.00 52.75 157 LEU C N 1
ATOM 7793 C CA . LEU C 1 232 ? 160.796 134.128 96.373 1.00 52.75 157 LEU C CA 1
ATOM 7794 C C . LEU C 1 232 ? 162.094 134.543 95.691 1.00 52.75 157 LEU C C 1
ATOM 7795 O O . LEU C 1 232 ? 163.044 133.757 95.645 1.00 52.75 157 LEU C O 1
ATOM 7800 N N . HIS C 1 233 ? 162.146 135.758 95.151 1.00 54.40 158 HIS C N 1
ATOM 7801 C CA . HIS C 1 233 ? 163.253 136.150 94.290 1.00 54.40 158 HIS C CA 1
ATOM 7802 C C . HIS C 1 233 ? 164.552 136.287 95.074 1.00 54.40 158 HIS C C 1
ATOM 7803 O O . HIS C 1 233 ? 164.574 136.811 96.191 1.00 54.40 158 HIS C O 1
ATOM 7810 N N . THR C 1 234 ? 165.639 135.812 94.474 1.00 58.77 159 THR C N 1
ATOM 7811 C CA . THR C 1 234 ? 166.959 135.906 95.074 1.00 58.77 159 THR C CA 1
ATOM 7812 C C . THR C 1 234 ? 167.577 137.267 94.765 1.00 58.77 159 THR C C 1
ATOM 7813 O O . THR C 1 234 ? 166.947 138.148 94.173 1.00 58.77 159 THR C O 1
ATOM 7817 N N . ILE C 1 235 ? 168.837 137.444 95.171 1.00 59.57 160 ILE C N 1
ATOM 7818 C CA . ILE C 1 235 ? 169.512 138.720 94.967 1.00 59.57 160 ILE C CA 1
ATOM 7819 C C . ILE C 1 235 ? 169.854 138.946 93.501 1.00 59.57 160 ILE C C 1
ATOM 7820 O O . ILE C 1 235 ? 170.143 140.078 93.101 1.00 59.57 160 ILE C O 1
ATOM 7825 N N . GLN C 1 236 ? 169.828 137.893 92.682 1.00 61.50 161 GLN C N 1
ATOM 7826 C CA . GLN C 1 236 ? 170.053 138.053 91.252 1.00 61.50 161 GLN C CA 1
ATOM 7827 C C . GLN C 1 236 ? 168.849 138.643 90.532 1.00 61.50 161 GLN C C 1
ATOM 7828 O O . GLN C 1 236 ? 168.982 139.051 89.373 1.00 61.50 161 GLN C O 1
ATOM 7834 N N . ASP C 1 237 ? 167.688 138.697 91.181 1.00 62.56 162 ASP C N 1
ATOM 7835 C CA . ASP C 1 237 ? 166.471 139.232 90.586 1.00 62.56 162 ASP C CA 1
ATOM 7836 C C . ASP C 1 237 ? 165.996 140.510 91.258 1.00 62.56 162 ASP C C 1
ATOM 7837 O O . ASP C 1 237 ? 165.725 141.502 90.575 1.00 62.56 162 ASP C O 1
ATOM 7842 N N . ILE C 1 238 ? 165.884 140.516 92.584 1.00 56.28 163 ILE C N 1
ATOM 7843 C CA . ILE C 1 238 ? 165.375 141.662 93.328 1.00 56.28 163 ILE C CA 1
ATOM 7844 C C . ILE C 1 238 ? 166.410 142.062 94.370 1.00 56.28 163 ILE C C 1
ATOM 7845 O O . ILE C 1 238 ? 166.880 141.216 95.139 1.00 56.28 163 ILE C O 1
ATOM 7850 N N . ASN C 1 239 ? 166.761 143.344 94.393 1.00 56.02 164 ASN C N 1
ATOM 7851 C CA . ASN C 1 239 ? 167.638 143.918 95.402 1.00 56.02 164 ASN C CA 1
ATOM 7852 C C . ASN C 1 239 ? 166.921 145.078 96.080 1.00 56.02 164 ASN C C 1
ATOM 7853 O O . ASN C 1 239 ? 166.128 145.781 95.448 1.00 56.02 164 ASN C O 1
ATOM 7858 N N . ILE C 1 240 ? 167.197 145.276 97.367 1.00 53.12 165 ILE C N 1
ATOM 7859 C CA . ILE C 1 240 ? 166.488 146.253 98.186 1.00 53.12 165 ILE C CA 1
ATOM 7860 C C . ILE C 1 240 ? 167.474 147.308 98.669 1.00 53.12 165 ILE C C 1
ATOM 7861 O O . ILE C 1 240 ? 168.526 146.975 99.227 1.00 53.12 165 ILE C O 1
ATOM 7866 N N . THR C 1 241 ? 167.132 148.576 98.452 1.00 53.77 166 THR C N 1
ATOM 7867 C CA . THR C 1 241 ? 167.907 149.708 98.949 1.00 53.77 166 THR C CA 1
ATOM 7868 C C . THR C 1 241 ? 166.967 150.616 99.737 1.00 53.77 166 THR C C 1
ATOM 7869 O O . THR C 1 241 ? 165.820 150.259 100.023 1.00 53.77 166 THR C O 1
ATOM 7873 N N . LEU C 1 242 ? 167.456 151.801 100.092 1.00 54.71 167 LEU C N 1
ATOM 7874 C CA . LEU C 1 242 ? 166.697 152.770 100.868 1.00 54.71 167 LEU C CA 1
ATOM 7875 C C . LEU C 1 242 ? 166.312 153.960 100.000 1.00 54.71 167 LEU C C 1
ATOM 7876 O O . LEU C 1 242 ? 167.106 154.422 99.175 1.00 54.71 167 LEU C O 1
ATOM 7881 N N . TRP C 1 243 ? 165.083 154.447 100.188 1.00 53.29 168 TRP C N 1
ATOM 7882 C CA . TRP C 1 243 ? 164.620 155.619 99.450 1.00 53.29 168 TRP C CA 1
ATOM 7883 C C . TRP C 1 243 ? 165.431 156.856 99.820 1.00 53.29 168 TRP C C 1
ATOM 7884 O O . TRP C 1 243 ? 165.831 157.629 98.943 1.00 53.29 168 TRP C O 1
ATOM 7895 N N . ARG C 1 244 ? 165.691 157.053 101.109 1.00 64.93 169 ARG C N 1
ATOM 7896 C CA . ARG C 1 244 ? 166.400 158.225 101.597 1.00 64.93 169 ARG C CA 1
ATOM 7897 C C . ARG C 1 244 ? 167.517 157.794 102.539 1.00 64.93 169 ARG C C 1
ATOM 7898 O O . ARG C 1 244 ? 167.723 156.605 102.795 1.00 64.93 169 ARG C O 1
ATOM 7906 N N . SER C 1 245 ? 168.244 158.785 103.049 1.00 72.10 170 SER C N 1
ATOM 7907 C CA . SER C 1 245 ? 169.386 158.520 103.908 1.00 72.10 170 SER C CA 1
ATOM 7908 C C . SER C 1 245 ? 168.935 157.910 105.236 1.00 72.10 170 SER C C 1
ATOM 7909 O O . SER C 1 245 ? 167.868 158.250 105.753 1.00 72.10 170 SER C O 1
ATOM 7912 N N . PRO C 1 246 ? 169.725 156.991 105.798 1.00 70.85 171 PRO C N 1
ATOM 7913 C CA . PRO C 1 246 ? 169.362 156.420 107.107 1.00 70.85 171 PRO C CA 1
ATOM 7914 C C . PRO C 1 246 ? 169.340 157.439 108.232 1.00 70.85 171 PRO C C 1
ATOM 7915 O O . PRO C 1 246 ? 168.611 157.246 109.215 1.00 70.85 171 PRO C O 1
ATOM 7919 N N . GLU C 1 247 ? 170.123 158.516 108.121 1.00 74.70 172 GLU C N 1
ATOM 7920 C CA . GLU C 1 247 ? 170.171 159.517 109.182 1.00 74.70 172 GLU C CA 1
ATOM 7921 C C . GLU C 1 247 ? 168.824 160.206 109.358 1.00 74.70 172 GLU C C 1
ATOM 7922 O O . GLU C 1 247 ? 168.368 160.412 110.489 1.00 74.70 172 GLU C O 1
ATOM 7928 N N . GLU C 1 248 ? 168.170 160.574 108.256 1.00 75.43 173 GLU C N 1
ATOM 7929 C CA . GLU C 1 248 ? 166.844 161.169 108.356 1.00 75.43 173 GLU C CA 1
ATOM 7930 C C . GLU C 1 248 ? 165.756 160.130 108.583 1.00 75.43 173 GLU C C 1
ATOM 7931 O O . GLU C 1 248 ? 164.659 160.491 109.024 1.00 75.43 173 GLU C O 1
ATOM 7937 N N . VAL C 1 249 ? 166.028 158.859 108.290 1.00 72.09 174 VAL C N 1
ATOM 7938 C CA . VAL C 1 249 ? 165.068 157.806 108.606 1.00 72.09 174 VAL C CA 1
ATOM 7939 C C . VAL C 1 249 ? 165.000 157.580 110.111 1.00 72.09 174 VAL C C 1
ATOM 7940 O O . VAL C 1 249 ? 163.909 157.466 110.685 1.00 72.09 174 VAL C O 1
ATOM 7944 N N . ARG C 1 250 ? 166.156 157.523 110.777 1.00 75.95 175 ARG C N 1
ATOM 7945 C CA . ARG C 1 250 ? 166.165 157.195 112.200 1.00 75.95 175 ARG C CA 1
ATOM 7946 C C . ARG C 1 250 ? 165.638 158.348 113.048 1.00 75.95 175 ARG C C 1
ATOM 7947 O O . ARG C 1 250 ? 164.987 158.120 114.074 1.00 75.95 175 ARG C O 1
ATOM 7955 N N . SER C 1 251 ? 165.903 159.588 112.643 1.00 77.21 176 SER C N 1
ATOM 7956 C CA . SER C 1 251 ? 165.408 160.759 113.368 1.00 77.21 176 SER C CA 1
ATOM 7957 C C . SER C 1 251 ? 164.141 161.277 112.685 1.00 77.21 176 SER C C 1
ATOM 7958 O O . SER C 1 251 ? 164.115 162.332 112.049 1.00 77.21 176 SER C O 1
ATOM 7961 N N . ASP C 1 252 ? 163.068 160.500 112.833 1.00 79.30 177 ASP C N 1
ATOM 7962 C CA . ASP C 1 252 ? 161.797 160.804 112.175 1.00 79.30 177 ASP C CA 1
ATOM 7963 C C . ASP C 1 252 ? 160.655 160.434 113.116 1.00 79.30 177 ASP C C 1
ATOM 7964 O O . ASP C 1 252 ? 160.295 159.259 113.235 1.00 79.30 177 ASP C O 1
ATOM 7969 N N . LYS C 1 253 ? 160.088 161.441 113.780 1.00 82.59 178 LYS C N 1
ATOM 7970 C CA . LYS C 1 253 ? 158.876 161.297 114.588 1.00 82.59 178 LYS C CA 1
ATOM 7971 C C . LYS C 1 253 ? 157.937 162.419 114.156 1.00 82.59 178 LYS C C 1
ATOM 7972 O O . LYS C 1 253 ? 157.921 163.494 114.760 1.00 82.59 178 LYS C O 1
ATOM 7978 N N . SER C 1 254 ? 157.156 162.165 113.108 1.00 78.76 179 SER C N 1
ATOM 7979 C CA . SER C 1 254 ? 156.314 163.190 112.505 1.00 78.76 179 SER C CA 1
ATOM 7980 C C . SER C 1 254 ? 154.824 162.924 112.635 1.00 78.76 179 SER C C 1
ATOM 7981 O O . SER C 1 254 ? 154.056 163.874 112.788 1.00 78.76 179 SER C O 1
ATOM 7984 N N . ILE C 1 255 ? 154.395 161.664 112.577 1.00 69.96 180 ILE C N 1
ATOM 7985 C CA . ILE C 1 255 ? 152.974 161.338 112.621 1.00 69.96 180 ILE C CA 1
ATOM 7986 C C . ILE C 1 255 ? 152.689 160.419 113.799 1.00 69.96 180 ILE C C 1
ATOM 7987 O O . ILE C 1 255 ? 151.556 159.957 113.975 1.00 69.96 180 ILE C O 1
ATOM 7992 N N . PHE C 1 256 ? 153.712 160.141 114.605 1.00 72.30 181 PHE C N 1
ATOM 7993 C CA . PHE C 1 256 ? 153.573 159.171 115.682 1.00 72.30 181 PHE C CA 1
ATOM 7994 C C . PHE C 1 256 ? 152.558 159.640 116.717 1.00 72.30 181 PHE C C 1
ATOM 7995 O O . PHE C 1 256 ? 152.493 160.824 117.060 1.00 72.30 181 PHE C O 1
ATOM 8003 N N . ILE C 1 257 ? 151.760 158.699 117.210 1.00 77.30 182 ILE C N 1
ATOM 8004 C CA . ILE C 1 257 ? 150.717 158.987 118.187 1.00 77.30 182 ILE C CA 1
ATOM 8005 C C . ILE C 1 257 ? 151.291 158.768 119.581 1.00 77.30 182 ILE C C 1
ATOM 8006 O O . ILE C 1 257 ? 151.721 157.659 119.918 1.00 77.30 182 ILE C O 1
ATOM 8011 N N . ASN C 1 258 ? 151.295 159.822 120.390 1.00 85.88 183 ASN C N 1
ATOM 8012 C CA . ASN C 1 258 ? 151.850 159.769 121.734 1.00 85.88 183 ASN C CA 1
ATOM 8013 C C . ASN C 1 258 ? 150.755 159.400 122.735 1.00 85.88 183 ASN C C 1
ATOM 8014 O O . ASN C 1 258 ? 149.661 158.973 122.357 1.00 85.88 183 ASN C O 1
ATOM 8019 N N . GLN C 1 259 ? 151.059 159.582 124.022 1.00 90.36 184 GLN C N 1
ATOM 8020 C CA . GLN C 1 259 ? 150.201 159.256 125.172 1.00 90.36 184 GLN C CA 1
ATOM 8021 C C . GLN C 1 259 ? 149.467 157.925 124.984 1.00 90.36 184 GLN C C 1
ATOM 8022 O O . GLN C 1 259 ? 148.253 157.811 125.152 1.00 90.36 184 GLN C O 1
ATOM 8028 N N . GLY C 1 260 ? 150.247 156.902 124.648 1.00 88.50 185 GLY C N 1
ATOM 8029 C CA . GLY C 1 260 ? 149.701 155.578 124.423 1.00 88.50 185 GLY C CA 1
ATOM 8030 C C . GLY C 1 260 ? 150.506 154.472 125.075 1.00 88.50 185 GLY C C 1
ATOM 8031 O O . GLY C 1 260 ? 150.606 153.371 124.527 1.00 88.50 185 GLY C O 1
ATOM 8032 N N . GLU C 1 261 ? 151.108 154.770 126.227 1.00 85.92 186 GLU C N 1
ATOM 8033 C CA . GLU C 1 261 ? 151.878 153.887 127.097 1.00 85.92 186 GLU C CA 1
ATOM 8034 C C . GLU C 1 261 ? 153.240 153.526 126.499 1.00 85.92 186 GLU C C 1
ATOM 8035 O O . GLU C 1 261 ? 154.053 152.915 127.193 1.00 85.92 186 GLU C O 1
ATOM 8041 N N . TRP C 1 262 ? 153.530 153.895 125.255 1.00 75.15 187 TRP C N 1
ATOM 8042 C CA . TRP C 1 262 ? 154.801 153.563 124.632 1.00 75.15 187 TRP C CA 1
ATOM 8043 C C . TRP C 1 262 ? 155.342 154.780 123.903 1.00 75.15 187 TRP C C 1
ATOM 8044 O O . TRP C 1 262 ? 154.593 155.500 123.238 1.00 75.15 187 TRP C O 1
ATOM 8055 N N . GLU C 1 263 ? 156.645 155.003 124.032 1.00 75.54 188 GLU C N 1
ATOM 8056 C CA . GLU C 1 263 ? 157.330 156.103 123.372 1.00 75.54 188 GLU C CA 1
ATOM 8057 C C . GLU C 1 263 ? 158.305 155.552 122.342 1.00 75.54 188 GLU C C 1
ATOM 8058 O O . GLU C 1 263 ? 159.126 154.685 122.655 1.00 75.54 188 GLU C O 1
ATOM 8064 N N . LEU C 1 264 ? 158.215 156.059 121.116 1.00 70.57 189 LEU C N 1
ATOM 8065 C CA . LEU C 1 264 ? 159.082 155.623 120.028 1.00 70.57 189 LEU C CA 1
ATOM 8066 C C . LEU C 1 264 ? 160.430 156.317 120.170 1.00 70.57 189 LEU C C 1
ATOM 8067 O O . LEU C 1 264 ? 160.520 157.543 120.052 1.00 70.57 189 LEU C O 1
ATOM 8072 N N . LEU C 1 265 ? 161.479 155.535 120.422 1.00 70.05 190 LEU C N 1
ATOM 8073 C CA . LEU C 1 265 ? 162.810 156.119 120.523 1.00 70.05 190 LEU C CA 1
ATOM 8074 C C . LEU C 1 265 ? 163.444 156.289 119.148 1.00 70.05 190 LEU C C 1
ATOM 8075 O O . LEU C 1 265 ? 163.792 157.409 118.759 1.00 70.05 190 LEU C O 1
ATOM 8080 N N . GLU C 1 266 ? 163.589 155.203 118.389 1.00 71.46 191 GLU C N 1
ATOM 8081 C CA . GLU C 1 266 ? 164.198 155.337 117.066 1.00 71.46 191 GLU C CA 1
ATOM 8082 C C . GLU C 1 266 ? 163.858 154.136 116.193 1.00 71.46 191 GLU C C 1
ATOM 8083 O O . GLU C 1 266 ? 163.345 153.118 116.666 1.00 71.46 191 GLU C O 1
ATOM 8089 N N . VAL C 1 267 ? 164.146 154.281 114.897 1.00 68.61 192 VAL C N 1
ATOM 8090 C CA . VAL C 1 267 ? 163.993 153.226 113.895 1.00 68.61 192 VAL C CA 1
ATOM 8091 C C . VAL C 1 267 ? 165.256 153.228 113.041 1.00 68.61 192 VAL C C 1
ATOM 8092 O O . VAL C 1 267 ? 165.424 154.099 112.182 1.00 68.61 192 VAL C O 1
ATOM 8096 N N . PHE C 1 268 ? 166.131 152.245 113.254 1.00 67.22 193 PHE C N 1
ATOM 8097 C CA . PHE C 1 268 ? 167.445 152.212 112.618 1.00 67.22 193 PHE C CA 1
ATOM 8098 C C . PHE C 1 268 ? 167.481 151.183 111.497 1.00 67.22 193 PHE C C 1
ATOM 8099 O O . PHE C 1 268 ? 167.238 149.996 111.757 1.00 67.22 193 PHE C O 1
ATOM 8107 N N . PRO C 1 269 ? 167.770 151.566 110.255 1.00 65.26 194 PRO C N 1
ATOM 8108 C CA . PRO C 1 269 ? 167.821 150.594 109.160 1.00 65.26 194 PRO C CA 1
ATOM 8109 C C . PRO C 1 269 ? 169.213 150.030 108.913 1.00 65.26 194 PRO C C 1
ATOM 8110 O O . PRO C 1 269 ? 170.235 150.662 109.185 1.00 65.26 194 PRO C O 1
ATOM 8114 N N . GLN C 1 270 ? 169.235 148.809 108.375 1.00 67.17 195 GLN C N 1
ATOM 8115 C CA . GLN C 1 270 ? 170.488 148.118 108.086 1.00 67.17 195 GLN C CA 1
ATOM 8116 C C . GLN C 1 270 ? 170.259 147.097 106.978 1.00 67.17 195 GLN C C 1
ATOM 8117 O O . GLN C 1 270 ? 169.275 146.358 107.012 1.00 67.17 195 GLN C O 1
ATOM 8123 N N . PHE C 1 271 ? 171.171 147.048 106.012 1.00 64.84 196 PHE C N 1
ATOM 8124 C CA . PHE C 1 271 ? 171.070 146.108 104.904 1.00 64.84 196 PHE C CA 1
ATOM 8125 C C . PHE C 1 271 ? 171.887 144.853 105.193 1.00 64.84 196 PHE C C 1
ATOM 8126 O O . PHE C 1 271 ? 172.946 144.912 105.823 1.00 64.84 196 PHE C O 1
ATOM 8134 N N . LYS C 1 272 ? 171.388 143.710 104.722 1.00 68.32 197 LYS C N 1
ATOM 8135 C CA . LYS C 1 272 ? 172.070 142.445 104.958 1.00 68.32 197 LYS C CA 1
ATOM 8136 C C . LYS C 1 272 ? 171.773 141.479 103.818 1.00 68.32 197 LYS C C 1
ATOM 8137 O O . LYS C 1 272 ? 170.802 141.640 103.073 1.00 68.32 197 LYS C O 1
ATOM 8143 N N . GLU C 1 273 ? 172.634 140.471 103.688 1.00 67.49 198 GLU C N 1
ATOM 8144 C CA . GLU C 1 273 ? 172.477 139.398 102.710 1.00 67.49 198 GLU C CA 1
ATOM 8145 C C . GLU C 1 273 ? 172.210 138.106 103.477 1.00 67.49 198 GLU C C 1
ATOM 8146 O O . GLU C 1 273 ? 173.118 137.531 104.083 1.00 67.49 198 GLU C O 1
ATOM 8152 N N . PHE C 1 274 ? 170.997 137.579 103.371 1.00 69.41 199 PHE C N 1
ATOM 8153 C CA . PHE C 1 274 ? 170.596 136.381 104.109 1.00 69.41 199 PHE C CA 1
ATOM 8154 C C . PHE C 1 274 ? 170.711 135.093 103.327 1.00 69.41 199 PHE C C 1
ATOM 8155 O O . PHE C 1 274 ? 170.457 135.082 102.131 1.00 69.41 199 PHE C O 1
ATOM 8163 N N . SER C 1 275 ? 171.051 133.999 104.000 1.00 73.13 200 SER C N 1
ATOM 8164 C CA . SER C 1 275 ? 171.195 132.704 103.350 1.00 73.13 200 SER C CA 1
ATOM 8165 C C . SER C 1 275 ? 171.222 131.588 104.374 1.00 73.13 200 SER C C 1
ATOM 8166 O O . SER C 1 275 ? 172.180 131.482 105.128 1.00 73.13 200 SER C O 1
ATOM 8169 N N . ILE C 1 276 ? 170.190 130.750 104.421 1.00 74.41 201 ILE C N 1
ATOM 8170 C CA . ILE C 1 276 ? 170.208 129.600 105.324 1.00 74.41 201 ILE C CA 1
ATOM 8171 C C . ILE C 1 276 ? 171.070 128.568 104.661 1.00 74.41 201 ILE C C 1
ATOM 8172 O O . ILE C 1 276 ? 172.167 128.270 105.124 1.00 74.41 201 ILE C O 1
ATOM 8177 N N . ASP C 1 277 ? 170.594 128.044 103.537 1.00 79.61 202 ASP C N 1
ATOM 8178 C CA . ASP C 1 277 ? 171.376 127.090 102.763 1.00 79.61 202 ASP C CA 1
ATOM 8179 C C . ASP C 1 277 ? 172.287 127.829 101.809 1.00 79.61 202 ASP C C 1
ATOM 8180 O O . ASP C 1 277 ? 171.922 128.879 101.290 1.00 79.61 202 ASP C O 1
ATOM 8185 N N . ILE C 1 278 ? 173.467 127.295 101.540 1.00 78.60 203 ILE C N 1
ATOM 8186 C CA . ILE C 1 278 ? 174.461 127.996 100.715 1.00 78.60 203 ILE C CA 1
ATOM 8187 C C . ILE C 1 278 ? 174.040 128.575 99.370 1.00 78.60 203 ILE C C 1
ATOM 8188 O O . ILE C 1 278 ? 174.237 129.763 99.126 1.00 78.60 203 ILE C O 1
ATOM 8193 N N . SER C 1 279 ? 173.450 127.746 98.513 1.00 76.77 204 SER C N 1
ATOM 8194 C CA . SER C 1 279 ? 173.093 128.155 97.138 1.00 76.77 204 SER C CA 1
ATOM 8195 C C . SER C 1 279 ? 172.161 129.334 96.875 1.00 76.77 204 SER C C 1
ATOM 8196 O O . SER C 1 279 ? 172.070 129.785 95.737 1.00 76.77 204 SER C O 1
ATOM 8199 N N . ASN C 1 280 ? 171.474 129.844 97.882 1.00 73.02 205 ASN C N 1
ATOM 8200 C CA . ASN C 1 280 ? 170.509 130.887 97.626 1.00 73.02 205 ASN C CA 1
ATOM 8201 C C . ASN C 1 280 ? 170.751 132.044 98.554 1.00 73.02 205 ASN C C 1
ATOM 8202 O O . ASN C 1 280 ? 170.803 131.861 99.762 1.00 73.02 205 ASN C O 1
ATOM 8207 N N . SER C 1 281 ? 170.896 133.237 98.000 1.00 64.65 206 SER C N 1
ATOM 8208 C CA . SER C 1 281 ? 171.142 134.422 98.809 1.00 64.65 206 SER C CA 1
ATOM 8209 C C . SER C 1 281 ? 170.088 135.470 98.493 1.00 64.65 206 SER C C 1
ATOM 8210 O O . SER C 1 281 ? 169.736 135.679 97.329 1.00 64.65 206 SER C O 1
ATOM 8213 N N . TYR C 1 282 ? 169.590 136.129 99.534 1.00 61.42 207 TYR C N 1
ATOM 8214 C CA . TYR C 1 282 ? 168.505 137.088 99.412 1.00 61.42 207 TYR C CA 1
ATOM 8215 C C . TYR C 1 282 ? 168.904 138.406 100.060 1.00 61.42 207 TYR C C 1
ATOM 8216 O O . TYR C 1 282 ? 169.735 138.443 100.969 1.00 61.42 207 TYR C O 1
ATOM 8225 N N . ALA C 1 283 ? 168.311 139.494 99.579 1.00 61.79 208 ALA C N 1
ATOM 8226 C CA . ALA C 1 283 ? 168.550 140.813 100.147 1.00 61.79 208 ALA C CA 1
ATOM 8227 C C . ALA C 1 283 ? 167.513 141.110 101.219 1.00 61.79 208 ALA C C 1
ATOM 8228 O O . ALA C 1 283 ? 166.317 140.876 101.023 1.00 61.79 208 ALA C O 1
ATOM 8230 N N . GLU C 1 284 ? 167.973 141.626 102.358 1.00 65.68 209 GLU C N 1
ATOM 8231 C CA . GLU C 1 284 ? 167.089 141.934 103.471 1.00 65.68 209 GLU C CA 1
ATOM 8232 C C . GLU C 1 284 ? 167.385 143.332 103.987 1.00 65.68 209 GLU C C 1
ATOM 8233 O O . GLU C 1 284 ? 168.546 143.749 104.047 1.00 65.68 209 GLU C O 1
ATOM 8239 N N . MET C 1 285 ? 166.328 144.050 104.358 1.00 61.33 210 MET C N 1
ATOM 8240 C CA . MET C 1 285 ? 166.448 145.367 104.975 1.00 61.33 210 MET C CA 1
ATOM 8241 C C . MET C 1 285 ? 165.794 145.289 106.348 1.00 61.33 210 MET C C 1
ATOM 8242 O O . MET C 1 285 ? 164.576 145.119 106.449 1.00 61.33 210 MET C O 1
ATOM 8247 N N . LYS C 1 286 ? 166.599 145.396 107.398 1.00 62.03 211 LYS C N 1
ATOM 8248 C CA . LYS C 1 286 ? 166.135 145.229 108.767 1.00 62.03 211 LYS C CA 1
ATOM 8249 C C . LYS C 1 286 ? 166.005 146.596 109.424 1.00 62.03 211 LYS C C 1
ATOM 8250 O O . LYS C 1 286 ? 166.964 147.372 109.446 1.00 62.03 211 LYS C O 1
ATOM 8256 N N . PHE C 1 287 ? 164.821 146.883 109.953 1.00 61.90 212 PHE C N 1
ATOM 8257 C CA . PHE C 1 287 ? 164.558 148.094 110.719 1.00 61.90 212 PHE C CA 1
ATOM 8258 C C . PHE C 1 287 ? 164.464 147.694 112.184 1.00 61.90 212 PHE C C 1
ATOM 8259 O O . PHE C 1 287 ? 163.559 146.946 112.571 1.00 61.90 212 PHE C O 1
ATOM 8267 N N . TYR C 1 288 ? 165.407 148.172 112.989 1.00 67.14 213 TYR C N 1
ATOM 8268 C CA . TYR C 1 288 ? 165.381 147.976 114.432 1.00 67.14 213 TYR C CA 1
ATOM 8269 C C . TYR C 1 288 ? 164.546 149.094 115.039 1.00 67.14 213 TYR C C 1
ATOM 8270 O O . TYR C 1 288 ? 164.936 150.264 114.992 1.00 67.14 213 TYR C O 1
ATOM 8279 N N . VAL C 1 289 ? 163.394 148.737 115.592 1.00 67.43 214 VAL C N 1
ATOM 8280 C CA . VAL C 1 289 ? 162.500 149.683 116.243 1.00 67.43 214 VAL C CA 1
ATOM 8281 C C . VAL C 1 289 ? 162.776 149.626 117.737 1.00 67.43 214 VAL C C 1
ATOM 8282 O O . VAL C 1 289 ? 162.544 148.596 118.382 1.00 67.43 214 VAL C O 1
ATOM 8286 N N . ILE C 1 290 ? 163.279 150.726 118.286 1.00 68.53 215 ILE C N 1
ATOM 8287 C CA . ILE C 1 290 ? 163.581 150.841 119.706 1.00 68.53 215 ILE C CA 1
ATOM 8288 C C . ILE C 1 290 ? 162.535 151.755 120.321 1.00 68.53 215 ILE C C 1
ATOM 8289 O O . ILE C 1 290 ? 162.368 152.902 119.880 1.00 68.53 215 ILE C O 1
ATOM 8294 N N . ILE C 1 291 ? 161.830 151.236 121.332 1.00 69.70 216 ILE C N 1
ATOM 8295 C CA . ILE C 1 291 ? 160.751 151.933 122.018 1.00 69.70 216 ILE C CA 1
ATOM 8296 C C . ILE C 1 291 ? 160.967 151.824 123.522 1.00 69.70 216 ILE C C 1
ATOM 8297 O O . ILE C 1 291 ? 161.697 150.958 124.007 1.00 69.70 216 ILE C O 1
ATOM 8302 N N . ARG C 1 292 ? 160.310 152.715 124.262 1.00 72.91 217 ARG C N 1
ATOM 8303 C CA . ARG C 1 292 ? 160.456 152.793 125.708 1.00 72.91 217 ARG C CA 1
ATOM 8304 C C . ARG C 1 292 ? 159.090 152.925 126.367 1.00 72.91 217 ARG C C 1
ATOM 8305 O O . ARG C 1 292 ? 158.215 153.648 125.884 1.00 72.91 217 ARG C O 1
ATOM 8313 N N . ARG C 1 293 ? 158.919 152.219 127.482 1.00 80.06 218 ARG C N 1
ATOM 8314 C CA . ARG C 1 293 ? 157.673 152.223 128.234 1.00 80.06 218 ARG C CA 1
ATOM 8315 C C . ARG C 1 293 ? 157.626 153.399 129.203 1.00 80.06 218 ARG C C 1
ATOM 8316 O O . ARG C 1 293 ? 158.636 153.781 129.798 1.00 80.06 218 ARG C O 1
ATOM 8324 N N . ARG C 1 294 ? 156.431 153.975 129.354 1.00 84.92 219 ARG C N 1
ATOM 8325 C CA . ARG C 1 294 ? 156.203 155.041 130.317 1.00 84.92 219 ARG C CA 1
ATOM 8326 C C . ARG C 1 294 ? 155.841 154.426 131.660 1.00 84.92 219 ARG C C 1
ATOM 8327 O O . ARG C 1 294 ? 154.810 153.745 131.758 1.00 84.92 219 ARG C O 1
ATOM 8335 N N . PRO C 1 295 ? 156.636 154.633 132.713 1.00 91.27 220 PRO C N 1
ATOM 8336 C CA . PRO C 1 295 ? 156.370 153.935 133.981 1.00 91.27 220 PRO C CA 1
ATOM 8337 C C . PRO C 1 295 ? 155.247 154.544 134.801 1.00 91.27 220 PRO C C 1
ATOM 8338 O O . PRO C 1 295 ? 154.705 153.854 135.676 1.00 91.27 220 PRO C O 1
ATOM 8342 N N . LEU C 1 296 ? 154.869 155.798 134.540 1.00 98.33 221 LEU C N 1
ATOM 8343 C CA . LEU C 1 296 ? 153.874 156.481 135.363 1.00 98.33 221 LEU C CA 1
ATOM 8344 C C . LEU C 1 296 ? 152.514 155.795 135.323 1.00 98.33 221 LEU C C 1
ATOM 8345 O O . LEU C 1 296 ? 151.700 156.003 136.230 1.00 98.33 221 LEU C O 1
ATOM 8350 N N . PHE C 1 297 ? 152.255 154.980 134.299 1.00 101.65 222 PHE C N 1
ATOM 8351 C CA . PHE C 1 297 ? 151.012 154.217 134.253 1.00 101.65 222 PHE C CA 1
ATOM 8352 C C . PHE C 1 297 ? 150.930 153.229 135.411 1.00 101.65 222 PHE C C 1
ATOM 8353 O O . PHE C 1 297 ? 149.852 153.013 135.977 1.00 101.65 222 PHE C O 1
ATOM 8361 N N . TYR C 1 298 ? 152.056 152.617 135.775 1.00 102.83 223 TYR C N 1
ATOM 8362 C CA . TYR C 1 298 ? 152.099 151.629 136.845 1.00 102.83 223 TYR C CA 1
ATOM 8363 C C . TYR C 1 298 ? 152.677 152.183 138.140 1.00 102.83 223 TYR C C 1
ATOM 8364 O O . TYR C 1 298 ? 152.959 151.409 139.060 1.00 102.83 223 TYR C O 1
ATOM 8373 N N . ALA C 1 299 ? 152.865 153.498 138.235 1.00 108.63 224 ALA C N 1
ATOM 8374 C CA . ALA C 1 299 ? 153.474 154.093 139.418 1.00 108.63 224 ALA C CA 1
ATOM 8375 C C . ALA C 1 299 ? 152.502 154.259 140.578 1.00 108.63 224 ALA C C 1
ATOM 8376 O O . ALA C 1 299 ? 152.947 154.516 141.702 1.00 108.63 224 ALA C O 1
ATOM 8378 N N . VAL C 1 300 ? 151.197 154.122 140.344 1.00 111.43 225 VAL C N 1
ATOM 8379 C CA . VAL C 1 300 ? 150.211 154.316 141.401 1.00 111.43 225 VAL C CA 1
ATOM 8380 C C . VAL C 1 300 ? 149.483 153.008 141.682 1.00 111.43 225 VAL C C 1
ATOM 8381 O O . VAL C 1 300 ? 148.895 152.831 142.754 1.00 111.43 225 VAL C O 1
ATOM 8385 N N . SER C 1 301 ? 149.515 152.083 140.722 1.00 112.28 226 SER C N 1
ATOM 8386 C CA . SER C 1 301 ? 148.852 150.798 140.905 1.00 112.28 226 SER C CA 1
ATOM 8387 C C . SER C 1 301 ? 149.714 149.792 141.653 1.00 112.28 226 SER C C 1
ATOM 8388 O O . SER C 1 301 ? 149.205 148.736 142.042 1.00 112.28 226 SER C O 1
ATOM 8391 N N . LEU C 1 302 ? 150.996 150.090 141.861 1.00 112.67 227 LEU C N 1
ATOM 8392 C CA . LEU C 1 302 ? 151.915 149.168 142.510 1.00 112.67 227 LEU C CA 1
ATOM 8393 C C . LEU C 1 302 ? 152.592 149.737 143.748 1.00 112.67 227 LEU C C 1
ATOM 8394 O O . LEU C 1 302 ? 153.274 148.985 144.453 1.00 112.67 227 LEU C O 1
ATOM 8399 N N . LEU C 1 303 ? 152.432 151.027 144.036 1.00 114.63 228 LEU C N 1
ATOM 8400 C CA . LEU C 1 303 ? 153.176 151.683 145.104 1.00 114.63 228 LEU C CA 1
ATOM 8401 C C . LEU C 1 303 ? 152.304 152.116 146.273 1.00 114.63 228 LEU C C 1
ATOM 8402 O O . LEU C 1 303 ? 152.650 151.852 147.429 1.00 114.63 228 LEU C O 1
ATOM 8407 N N . LEU C 1 304 ? 151.185 152.791 146.003 1.00 118.48 229 LEU C N 1
ATOM 8408 C CA . LEU C 1 304 ? 150.334 153.291 147.083 1.00 118.48 229 LEU C CA 1
ATOM 8409 C C . LEU C 1 304 ? 149.751 152.192 147.967 1.00 118.48 229 LEU C C 1
ATOM 8410 O O . LEU C 1 304 ? 149.767 152.361 149.200 1.00 118.48 229 LEU C O 1
ATOM 8415 N N . PRO C 1 305 ? 149.196 151.086 147.445 1.00 118.49 230 PRO C N 1
ATOM 8416 C CA . PRO C 1 305 ? 148.715 150.041 148.367 1.00 118.49 230 PRO C CA 1
ATOM 8417 C C . PRO C 1 305 ? 149.810 149.455 149.241 1.00 118.49 230 PRO C C 1
ATOM 8418 O O . PRO C 1 305 ? 149.558 149.144 150.413 1.00 118.49 230 PRO C O 1
ATOM 8422 N N . SER C 1 306 ? 151.027 149.320 148.711 1.00 118.08 231 SER C N 1
ATOM 8423 C CA . SER C 1 306 ? 152.122 148.767 149.502 1.00 118.08 231 SER C CA 1
ATOM 8424 C C . SER C 1 306 ? 152.460 149.671 150.682 1.00 118.08 231 SER C C 1
ATOM 8425 O O . SER C 1 306 ? 152.589 149.203 151.819 1.00 118.08 231 SER C O 1
ATOM 8428 N N . ILE C 1 307 ? 152.589 150.976 150.435 1.00 118.65 232 ILE C N 1
ATOM 8429 C CA . ILE C 1 307 ? 152.931 151.895 151.517 1.00 118.65 232 ILE C CA 1
ATOM 8430 C C . ILE C 1 307 ? 151.761 152.043 152.485 1.00 118.65 232 ILE C C 1
ATOM 8431 O O . ILE C 1 307 ? 151.958 152.238 153.690 1.00 118.65 232 ILE C O 1
ATOM 8436 N N . PHE C 1 308 ? 150.526 151.926 151.986 1.00 118.73 233 PHE C N 1
ATOM 8437 C CA . PHE C 1 308 ? 149.362 151.944 152.868 1.00 118.73 233 PHE C CA 1
ATOM 8438 C C . PHE C 1 308 ? 149.379 150.754 153.822 1.00 118.73 233 PHE C C 1
ATOM 8439 O O . PHE C 1 308 ? 149.130 150.895 155.028 1.00 118.73 233 PHE C O 1
ATOM 8447 N N . LEU C 1 309 ? 149.683 149.567 153.298 1.00 116.29 234 LEU C N 1
ATOM 8448 C CA . LEU C 1 309 ? 149.733 148.386 154.151 1.00 116.29 234 LEU C CA 1
ATOM 8449 C C . LEU C 1 309 ? 150.913 148.453 155.113 1.00 116.29 234 LEU C C 1
ATOM 8450 O O . LEU C 1 309 ? 150.804 148.028 156.270 1.00 116.29 234 LEU C O 1
ATOM 8455 N N . MET C 1 310 ? 152.038 149.025 154.673 1.00 116.59 235 MET C N 1
ATOM 8456 C CA . MET C 1 310 ? 153.162 149.222 155.585 1.00 116.59 235 MET C CA 1
ATOM 8457 C C . MET C 1 310 ? 152.808 150.180 156.718 1.00 116.59 235 MET C C 1
ATOM 8458 O O . MET C 1 310 ? 153.162 149.934 157.877 1.00 116.59 235 MET C O 1
ATOM 8463 N N . VAL C 1 311 ? 152.110 151.278 156.414 1.00 115.64 236 VAL C N 1
ATOM 8464 C CA . VAL C 1 311 ? 151.825 152.255 157.461 1.00 115.64 236 VAL C CA 1
ATOM 8465 C C . VAL C 1 311 ? 150.766 151.724 158.425 1.00 115.64 236 VAL C C 1
ATOM 8466 O O . VAL C 1 311 ? 150.818 152.002 159.630 1.00 115.64 236 VAL C O 1
ATOM 8470 N N . VAL C 1 312 ? 149.806 150.929 157.934 1.00 115.32 237 VAL C N 1
ATOM 8471 C CA . VAL C 1 312 ? 148.852 150.342 158.875 1.00 115.32 237 VAL C CA 1
ATOM 8472 C C . VAL C 1 312 ? 149.525 149.253 159.709 1.00 115.32 237 VAL C C 1
ATOM 8473 O O . VAL C 1 312 ? 149.195 149.068 160.887 1.00 115.32 237 VAL C O 1
ATOM 8477 N N . ASP C 1 313 ? 150.507 148.546 159.137 1.00 116.39 238 ASP C N 1
ATOM 8478 C CA . ASP C 1 313 ? 151.307 147.627 159.942 1.00 116.39 238 ASP C CA 1
ATOM 8479 C C . ASP C 1 313 ? 152.062 148.371 161.035 1.00 116.39 238 ASP C C 1
ATOM 8480 O O . ASP C 1 313 ? 152.156 147.896 162.173 1.00 116.39 238 ASP C O 1
ATOM 8485 N N . ILE C 1 314 ? 152.617 149.538 160.701 1.00 114.54 239 ILE C N 1
ATOM 8486 C CA . ILE C 1 314 ? 153.356 150.329 161.682 1.00 114.54 239 ILE C CA 1
ATOM 8487 C C . ILE C 1 314 ? 152.428 150.791 162.801 1.00 114.54 239 ILE C C 1
ATOM 8488 O O . ILE C 1 314 ? 152.766 150.703 163.988 1.00 114.54 239 ILE C O 1
ATOM 8493 N N . VAL C 1 315 ? 151.237 151.280 162.441 1.00 113.94 240 VAL C N 1
ATOM 8494 C CA . VAL C 1 315 ? 150.317 151.769 163.463 1.00 113.94 240 VAL C CA 1
ATOM 8495 C C . VAL C 1 315 ? 149.703 150.617 164.257 1.00 113.94 240 VAL C C 1
ATOM 8496 O O . VAL C 1 315 ? 149.184 150.836 165.359 1.00 113.94 240 VAL C O 1
ATOM 8500 N N . GLY C 1 316 ? 149.760 149.387 163.737 1.00 113.34 241 GLY C N 1
ATOM 8501 C CA . GLY C 1 316 ? 149.245 148.255 164.489 1.00 113.34 241 GLY C CA 1
ATOM 8502 C C . GLY C 1 316 ? 150.072 147.903 165.711 1.00 113.34 241 GLY C C 1
ATOM 8503 O O . GLY C 1 316 ? 149.574 147.246 166.630 1.00 113.34 241 GLY C O 1
ATOM 8504 N N . PHE C 1 317 ? 151.338 148.327 165.745 1.00 114.90 242 PHE C N 1
ATOM 8505 C CA . PHE C 1 317 ? 152.192 148.033 166.894 1.00 114.90 242 PHE C CA 1
ATOM 8506 C C . PHE C 1 317 ? 151.807 148.822 168.138 1.00 114.90 242 PHE C C 1
ATOM 8507 O O . PHE C 1 317 ? 152.286 148.499 169.230 1.00 114.90 242 PHE C O 1
ATOM 8515 N N . CYS C 1 318 ? 150.965 149.848 168.006 1.00 116.79 243 CYS C N 1
ATOM 8516 C CA . CYS C 1 318 ? 150.587 150.639 169.170 1.00 116.79 243 CYS C CA 1
ATOM 8517 C C . CYS C 1 318 ? 149.673 149.876 170.122 1.00 116.79 243 CYS C C 1
ATOM 8518 O O . CYS C 1 318 ? 149.496 150.305 171.266 1.00 116.79 243 CYS C O 1
ATOM 8521 N N . LEU C 1 319 ? 149.091 148.768 169.677 1.00 114.82 244 LEU C N 1
ATOM 8522 C CA . LEU C 1 319 ? 148.266 147.959 170.561 1.00 114.82 244 LEU C CA 1
ATOM 8523 C C . LEU C 1 319 ? 149.139 147.283 171.615 1.00 114.82 244 LEU C C 1
ATOM 8524 O O . LEU C 1 319 ? 150.257 146.848 171.309 1.00 114.82 244 LEU C O 1
ATOM 8529 N N . PRO C 1 320 ? 148.675 147.191 172.864 1.00 114.11 245 PRO C N 1
ATOM 8530 C CA . PRO C 1 320 ? 149.440 146.459 173.870 1.00 114.11 245 PRO C CA 1
ATOM 8531 C C . PRO C 1 320 ? 149.497 144.980 173.532 1.00 114.11 245 PRO C C 1
ATOM 8532 O O . PRO C 1 320 ? 148.551 144.426 172.945 1.00 114.11 245 PRO C O 1
ATOM 8536 N N . PRO C 1 321 ? 150.597 144.300 173.867 1.00 114.44 246 PRO C N 1
ATOM 8537 C CA . PRO C 1 321 ? 150.716 142.875 173.515 1.00 114.44 246 PRO C CA 1
ATOM 8538 C C . PRO C 1 321 ? 149.683 141.983 174.181 1.00 114.44 246 PRO C C 1
ATOM 8539 O O . PRO C 1 321 ? 149.296 140.961 173.599 1.00 114.44 246 PRO C O 1
ATOM 8543 N N . ASP C 1 322 ? 149.223 142.331 175.380 1.00 116.03 247 ASP C N 1
ATOM 8544 C CA . ASP C 1 322 ? 148.281 141.504 176.123 1.00 116.03 247 ASP C CA 1
ATOM 8545 C C . ASP C 1 322 ? 146.828 141.881 175.867 1.00 116.03 247 ASP C C 1
ATOM 8546 O O . ASP C 1 322 ? 145.940 141.368 176.555 1.00 116.03 247 ASP C O 1
ATOM 8551 N N . SER C 1 323 ? 146.567 142.772 174.907 1.00 116.34 248 SER C N 1
ATOM 8552 C CA . SER C 1 323 ? 145.193 143.172 174.618 1.00 116.34 248 SER C CA 1
ATOM 8553 C C . SER C 1 323 ? 144.377 142.005 174.076 1.00 116.34 248 SER C C 1
ATOM 8554 O O . SER C 1 323 ? 143.210 141.828 174.445 1.00 116.34 248 SER C O 1
ATOM 8557 N N . GLY C 1 324 ? 144.973 141.196 173.201 1.00 118.23 249 GLY C N 1
ATOM 8558 C CA . GLY C 1 324 ? 144.351 139.995 172.685 1.00 118.23 249 GLY C CA 1
ATOM 8559 C C . GLY C 1 324 ? 143.946 140.061 171.228 1.00 118.23 249 GLY C C 1
ATOM 8560 O O . GLY C 1 324 ? 143.835 139.008 170.586 1.00 118.23 249 GLY C O 1
ATOM 8561 N N . GLU C 1 325 ? 143.721 141.255 170.684 1.00 119.05 250 GLU C N 1
ATOM 8562 C CA . GLU C 1 325 ? 143.345 141.407 169.284 1.00 119.05 250 GLU C CA 1
ATOM 8563 C C . GLU C 1 325 ? 144.523 141.742 168.381 1.00 119.05 250 GLU C C 1
ATOM 8564 O O . GLU C 1 325 ? 144.321 141.974 167.185 1.00 119.05 250 GLU C O 1
ATOM 8570 N N . ARG C 1 326 ? 145.743 141.785 168.922 1.00 115.54 251 ARG C N 1
ATOM 8571 C CA . ARG C 1 326 ? 146.913 142.060 168.094 1.00 115.54 251 ARG C CA 1
ATOM 8572 C C . ARG C 1 326 ? 147.151 140.944 167.083 1.00 115.54 251 ARG C C 1
ATOM 8573 O O . ARG C 1 326 ? 147.446 141.209 165.911 1.00 115.54 251 ARG C O 1
ATOM 8581 N N . VAL C 1 327 ? 147.018 139.689 167.519 1.00 114.72 252 VAL C N 1
ATOM 8582 C CA . VAL C 1 327 ? 147.234 138.553 166.625 1.00 114.72 252 VAL C CA 1
ATOM 8583 C C . VAL C 1 327 ? 146.186 138.534 165.520 1.00 114.72 252 VAL C C 1
ATOM 8584 O O . VAL C 1 327 ? 146.499 138.268 164.351 1.00 114.72 252 VAL C O 1
ATOM 8588 N N . SER C 1 328 ? 144.925 138.800 165.873 1.00 115.81 253 SER C N 1
ATOM 8589 C CA . SER C 1 328 ? 143.868 138.861 164.869 1.00 115.81 253 SER C CA 1
ATOM 8590 C C . SER C 1 328 ? 144.119 139.987 163.874 1.00 115.81 253 SER C C 1
ATOM 8591 O O . SER C 1 328 ? 143.925 139.813 162.665 1.00 115.81 253 SER C O 1
ATOM 8594 N N . PHE C 1 329 ? 144.567 141.144 164.368 1.00 115.35 254 PHE C N 1
ATOM 8595 C CA . PHE C 1 329 ? 144.906 142.260 163.492 1.00 115.35 254 PHE C CA 1
ATOM 8596 C C . PHE C 1 329 ? 146.005 141.868 162.510 1.00 115.35 254 PHE C C 1
ATOM 8597 O O . PHE C 1 329 ? 145.904 142.132 161.305 1.00 115.35 254 PHE C O 1
ATOM 8605 N N . LYS C 1 330 ? 147.055 141.211 163.008 1.00 114.49 255 LYS C N 1
ATOM 8606 C CA . LYS C 1 330 ? 148.182 140.869 162.147 1.00 114.49 255 LYS C CA 1
ATOM 8607 C C . LYS C 1 330 ? 147.803 139.807 161.122 1.00 114.49 255 LYS C C 1
ATOM 8608 O O . LYS C 1 330 ? 148.215 139.886 159.958 1.00 114.49 255 LYS C O 1
ATOM 8614 N N . ILE C 1 331 ? 147.017 138.805 161.526 1.00 116.49 256 ILE C N 1
ATOM 8615 C CA . ILE C 1 331 ? 146.636 137.766 160.574 1.00 116.49 256 ILE C CA 1
ATOM 8616 C C . ILE C 1 331 ? 145.663 138.319 159.535 1.00 116.49 256 ILE C C 1
ATOM 8617 O O . ILE C 1 331 ? 145.713 137.936 158.359 1.00 116.49 256 ILE C O 1
ATOM 8622 N N . THR C 1 332 ? 144.786 139.249 159.933 1.00 117.37 257 THR C N 1
ATOM 8623 C CA . THR C 1 332 ? 143.910 139.896 158.962 1.00 117.37 257 THR C CA 1
ATOM 8624 C C . THR C 1 332 ? 144.713 140.725 157.968 1.00 117.37 257 THR C C 1
ATOM 8625 O O . THR C 1 332 ? 144.428 140.717 156.763 1.00 117.37 257 THR C O 1
ATOM 8629 N N . LEU C 1 333 ? 145.733 141.438 158.455 1.00 117.54 258 LEU C N 1
ATOM 8630 C CA . LEU C 1 333 ? 146.585 142.216 157.561 1.00 117.54 258 LEU C CA 1
ATOM 8631 C C . LEU C 1 333 ? 147.344 141.313 156.595 1.00 117.54 258 LEU C C 1
ATOM 8632 O O . LEU C 1 333 ? 147.486 141.638 155.409 1.00 117.54 258 LEU C O 1
ATOM 8637 N N . LEU C 1 334 ? 147.844 140.177 157.087 1.00 118.65 259 LEU C N 1
ATOM 8638 C CA . LEU C 1 334 ? 148.544 139.236 156.218 1.00 118.65 259 LEU C CA 1
ATOM 8639 C C . LEU C 1 334 ? 147.610 138.654 155.164 1.00 118.65 259 LEU C C 1
ATOM 8640 O O . LEU C 1 334 ? 148.000 138.493 154.000 1.00 118.65 259 LEU C O 1
ATOM 8645 N N . LEU C 1 335 ? 146.373 138.331 155.552 1.00 118.81 260 LEU C N 1
ATOM 8646 C CA . LEU C 1 335 ? 145.395 137.838 154.587 1.00 118.81 260 LEU C CA 1
ATOM 8647 C C . LEU C 1 335 ? 145.091 138.889 153.526 1.00 118.81 260 LEU C C 1
ATOM 8648 O O . LEU C 1 335 ? 144.992 138.570 152.333 1.00 118.81 260 LEU C O 1
ATOM 8653 N N . GLY C 1 336 ? 144.945 140.149 153.941 1.00 119.52 261 GLY C N 1
ATOM 8654 C CA . GLY C 1 336 ? 144.713 141.213 152.977 1.00 119.52 261 GLY C CA 1
ATOM 8655 C C . GLY C 1 336 ? 145.873 141.395 152.017 1.00 119.52 261 GLY C C 1
ATOM 8656 O O . GLY C 1 336 ? 145.672 141.595 150.816 1.00 119.52 261 GLY C O 1
ATOM 8657 N N . TYR C 1 337 ? 147.104 141.324 152.531 1.00 120.30 262 TYR C N 1
ATOM 8658 C CA . TYR C 1 337 ? 148.271 141.452 151.663 1.00 120.30 262 TYR C CA 1
ATOM 8659 C C . TYR C 1 337 ? 148.366 140.284 150.687 1.00 120.30 262 TYR C C 1
ATOM 8660 O O . TYR C 1 337 ? 148.749 140.466 149.524 1.00 120.30 262 TYR C O 1
ATOM 8669 N N . SER C 1 338 ? 148.036 139.074 151.148 1.00 121.36 263 SER C N 1
ATOM 8670 C CA . SER C 1 338 ? 148.029 137.918 150.255 1.00 121.36 263 SER C CA 1
ATOM 8671 C C . SER C 1 338 ? 146.987 138.078 149.155 1.00 121.36 263 SER C C 1
ATOM 8672 O O . SER C 1 338 ? 147.257 137.779 147.984 1.00 121.36 263 SER C O 1
ATOM 8675 N N . VAL C 1 339 ? 145.794 138.558 149.515 1.00 122.98 264 VAL C N 1
ATOM 8676 C CA . VAL C 1 339 ? 144.755 138.807 148.518 1.00 122.98 264 VAL C CA 1
ATOM 8677 C C . VAL C 1 339 ? 145.229 139.844 147.508 1.00 122.98 264 VAL C C 1
ATOM 8678 O O . VAL C 1 339 ? 145.035 139.685 146.295 1.00 122.98 264 VAL C O 1
ATOM 8682 N N . PHE C 1 340 ? 145.878 140.908 147.990 1.00 125.23 265 PHE C N 1
ATOM 8683 C CA . PHE C 1 340 ? 146.412 141.930 147.094 1.00 125.23 265 PHE C CA 1
ATOM 8684 C C . PHE C 1 340 ? 147.433 141.353 146.122 1.00 125.23 265 PHE C C 1
ATOM 8685 O O . PHE C 1 340 ? 147.356 141.598 144.913 1.00 125.23 265 PHE C O 1
ATOM 8693 N N . LEU C 1 341 ? 148.412 140.604 146.632 1.00 125.75 266 LEU C N 1
ATOM 8694 C CA . LEU C 1 341 ? 149.456 140.096 145.747 1.00 125.75 266 LEU C CA 1
ATOM 8695 C C . LEU C 1 341 ? 148.885 139.114 144.731 1.00 125.75 266 LEU C C 1
ATOM 8696 O O . LEU C 1 341 ? 149.283 139.127 143.561 1.00 125.75 266 LEU C O 1
ATOM 8701 N N . ILE C 1 342 ? 147.934 138.276 145.151 1.00 127.80 267 ILE C N 1
ATOM 8702 C CA . ILE C 1 342 ? 147.321 137.329 144.222 1.00 127.80 267 ILE C CA 1
ATOM 8703 C C . ILE C 1 342 ? 146.536 138.070 143.143 1.00 127.80 267 ILE C C 1
ATOM 8704 O O . ILE C 1 342 ? 146.622 137.740 141.954 1.00 127.80 267 ILE C O 1
ATOM 8709 N N . ILE C 1 343 ? 145.775 139.095 143.536 1.00 129.67 268 ILE C N 1
ATOM 8710 C CA . ILE C 1 343 ? 144.932 139.791 142.572 1.00 129.67 268 ILE C CA 1
ATOM 8711 C C . ILE C 1 343 ? 145.732 140.747 141.691 1.00 129.67 268 ILE C C 1
ATOM 8712 O O . ILE C 1 343 ? 145.226 141.201 140.659 1.00 129.67 268 ILE C O 1
ATOM 8717 N N . VAL C 1 344 ? 146.971 141.070 142.066 1.00 131.46 269 VAL C N 1
ATOM 8718 C CA . VAL C 1 344 ? 147.796 141.958 141.251 1.00 131.46 269 VAL C CA 1
ATOM 8719 C C . VAL C 1 344 ? 148.798 141.209 140.371 1.00 131.46 269 VAL C C 1
ATOM 8720 O O . VAL C 1 344 ? 149.098 141.680 139.261 1.00 131.46 269 VAL C O 1
ATOM 8724 N N . SER C 1 345 ? 149.274 140.032 140.796 1.00 132.79 270 SER C N 1
ATOM 8725 C CA . SER C 1 345 ? 150.328 139.339 140.055 1.00 132.79 270 SER C CA 1
ATOM 8726 C C . SER C 1 345 ? 149.898 138.952 138.644 1.00 132.79 270 SER C C 1
ATOM 8727 O O . SER C 1 345 ? 150.753 138.703 137.785 1.00 132.79 270 SER C O 1
ATOM 8730 N N . ASP C 1 346 ? 148.590 138.887 138.382 1.00 133.98 271 ASP C N 1
ATOM 8731 C CA . ASP C 1 346 ? 148.128 138.584 137.030 1.00 133.98 271 ASP C CA 1
ATOM 8732 C C . ASP C 1 346 ? 148.453 139.720 136.066 1.00 133.98 271 ASP C C 1
ATOM 8733 O O . ASP C 1 346 ? 148.810 139.477 134.907 1.00 133.98 271 ASP C O 1
ATOM 8738 N N . THR C 1 347 ? 148.336 140.968 136.526 1.00 131.87 272 THR C N 1
ATOM 8739 C CA . THR C 1 347 ? 148.579 142.122 135.669 1.00 131.87 272 THR C CA 1
ATOM 8740 C C . THR C 1 347 ? 150.059 142.371 135.412 1.00 131.87 272 THR C C 1
ATOM 8741 O O . THR C 1 347 ? 150.389 143.181 134.539 1.00 131.87 272 THR C O 1
ATOM 8745 N N . LEU C 1 348 ? 150.951 141.703 136.141 1.00 128.17 273 LEU C N 1
ATOM 8746 C CA . LEU C 1 348 ? 152.388 141.854 135.938 1.00 128.17 273 LEU C CA 1
ATOM 8747 C C . LEU C 1 348 ? 152.930 140.601 135.266 1.00 128.17 273 LEU C C 1
ATOM 8748 O O . LEU C 1 348 ? 153.044 139.549 135.915 1.00 128.17 273 LEU C O 1
ATOM 8753 N N . PRO C 1 349 ? 153.255 140.684 133.947 1.00 122.08 274 PRO C N 1
ATOM 8754 C CA . PRO C 1 349 ? 153.684 139.412 133.353 1.00 122.08 274 PRO C CA 1
ATOM 8755 C C . PRO C 1 349 ? 155.065 138.978 133.786 1.00 122.08 274 PRO C C 1
ATOM 8756 O O . PRO C 1 349 ? 155.874 139.811 134.197 1.00 122.08 274 PRO C O 1
ATOM 8760 N N . ALA C 1 350 ? 155.327 137.683 133.711 1.00 117.91 275 ALA C N 1
ATOM 8761 C CA . ALA C 1 350 ? 156.644 137.169 134.044 1.00 117.91 275 ALA C CA 1
ATOM 8762 C C . ALA C 1 350 ? 156.974 136.117 133.015 1.00 117.91 275 ALA C C 1
ATOM 8763 O O . ALA C 1 350 ? 156.428 135.014 133.050 1.00 117.91 275 ALA C O 1
ATOM 8765 N N . THR C 1 351 ? 157.860 136.449 132.090 1.00 113.02 276 THR C N 1
ATOM 8766 C CA . THR C 1 351 ? 158.183 135.534 131.008 1.00 113.02 276 THR C CA 1
ATOM 8767 C C . THR C 1 351 ? 159.683 135.480 130.770 1.00 113.02 276 THR C C 1
ATOM 8768 O O . THR C 1 351 ? 160.438 136.183 131.449 1.00 113.02 276 THR C O 1
ATOM 8772 N N . ALA C 1 352 ? 160.122 134.637 129.840 1.00 115.14 277 ALA C N 1
ATOM 8773 C CA . ALA C 1 352 ? 161.546 134.519 129.499 1.00 115.14 277 ALA C CA 1
ATOM 8774 C C . ALA C 1 352 ? 162.438 134.194 130.690 1.00 115.14 277 ALA C C 1
ATOM 8775 O O . ALA C 1 352 ? 162.203 133.206 131.388 1.00 115.14 277 ALA C O 1
ATOM 8777 N N . ILE C 1 353 ? 163.454 135.014 130.925 1.00 117.50 278 ILE C N 1
ATOM 8778 C CA . ILE C 1 353 ? 164.409 134.733 131.999 1.00 117.50 278 ILE C CA 1
ATOM 8779 C C . ILE C 1 353 ? 163.788 134.590 133.394 1.00 117.50 278 ILE C C 1
ATOM 8780 O O . ILE C 1 353 ? 164.373 133.944 134.262 1.00 117.50 278 ILE C O 1
ATOM 8785 N N . GLY C 1 354 ? 162.617 135.179 133.613 1.00 117.30 279 GLY C N 1
ATOM 8786 C CA . GLY C 1 354 ? 161.990 135.048 134.912 1.00 117.30 279 GLY C CA 1
ATOM 8787 C C . GLY C 1 354 ? 161.288 136.303 135.373 1.00 117.30 279 GLY C C 1
ATOM 8788 O O . GLY C 1 354 ? 161.098 137.241 134.596 1.00 117.30 279 GLY C O 1
ATOM 8789 N N . THR C 1 355 ? 160.906 136.332 136.643 1.00 113.50 280 THR C N 1
ATOM 8790 C CA . THR C 1 355 ? 160.186 137.476 137.180 1.00 113.50 280 THR C CA 1
ATOM 8791 C C . THR C 1 355 ? 161.056 138.711 137.302 1.00 113.50 280 THR C C 1
ATOM 8792 O O . THR C 1 355 ? 162.264 138.611 137.522 1.00 113.50 280 THR C O 1
ATOM 8796 N N . PRO C 1 356 ? 160.456 139.891 137.126 1.00 109.05 281 PRO C N 1
ATOM 8797 C CA . PRO C 1 356 ? 161.225 141.115 137.354 1.00 109.05 281 PRO C CA 1
ATOM 8798 C C . PRO C 1 356 ? 161.569 141.334 138.829 1.00 109.05 281 PRO C C 1
ATOM 8799 O O . PRO C 1 356 ? 161.076 140.607 139.685 1.00 109.05 281 PRO C O 1
ATOM 8803 N N . LEU C 1 357 ? 162.387 142.332 139.134 1.00 107.27 282 LEU C N 1
ATOM 8804 C CA . LEU C 1 357 ? 162.766 142.635 140.510 1.00 107.27 282 LEU C CA 1
ATOM 8805 C C . LEU C 1 357 ? 161.584 143.057 141.374 1.00 107.27 282 LEU C C 1
ATOM 8806 O O . LEU C 1 357 ? 161.720 143.102 142.602 1.00 107.27 282 LEU C O 1
ATOM 8811 N N . ILE C 1 358 ? 160.439 143.373 140.763 1.00 109.74 283 ILE C N 1
ATOM 8812 C CA . ILE C 1 358 ? 159.249 143.721 141.534 1.00 109.74 283 ILE C CA 1
ATOM 8813 C C . ILE C 1 358 ? 158.809 142.538 142.388 1.00 109.74 283 ILE C C 1
ATOM 8814 O O . ILE C 1 358 ? 158.394 142.705 143.542 1.00 109.74 283 ILE C O 1
ATOM 8819 N N . GLY C 1 359 ? 158.902 141.325 141.839 1.00 110.80 284 GLY C N 1
ATOM 8820 C CA . GLY C 1 359 ? 158.622 140.142 142.633 1.00 110.80 284 GLY C CA 1
ATOM 8821 C C . GLY C 1 359 ? 159.587 139.978 143.792 1.00 110.80 284 GLY C C 1
ATOM 8822 O O . GLY C 1 359 ? 159.198 139.547 144.879 1.00 110.80 284 GLY C O 1
ATOM 8823 N N . VAL C 1 360 ? 160.858 140.327 143.577 1.00 109.35 285 VAL C N 1
ATOM 8824 C CA . VAL C 1 360 ? 161.846 140.261 144.650 1.00 109.35 285 VAL C CA 1
ATOM 8825 C C . VAL C 1 360 ? 161.488 141.234 145.769 1.00 109.35 285 VAL C C 1
ATOM 8826 O O . VAL C 1 360 ? 161.551 140.892 146.957 1.00 109.35 285 VAL C O 1
ATOM 8830 N N . TYR C 1 361 ? 161.098 142.458 145.407 1.00 112.09 286 TYR C N 1
ATOM 8831 C CA . TYR C 1 361 ? 160.718 143.439 146.422 1.00 112.09 286 TYR C CA 1
ATOM 8832 C C . TYR C 1 361 ? 159.447 143.017 147.153 1.00 112.09 286 TYR C C 1
ATOM 8833 O O . TYR C 1 361 ? 159.320 143.226 148.368 1.00 112.09 286 TYR C O 1
ATOM 8842 N N . PHE C 1 362 ? 158.498 142.412 146.434 1.00 111.98 287 PHE C N 1
ATOM 8843 C CA . PHE C 1 362 ? 157.293 141.902 147.081 1.00 111.98 287 PHE C CA 1
ATOM 8844 C C . PHE C 1 362 ? 157.625 140.770 148.048 1.00 111.98 287 PHE C C 1
ATOM 8845 O O . PHE C 1 362 ? 157.033 140.674 149.129 1.00 111.98 287 PHE C O 1
ATOM 8853 N N . VAL C 1 363 ? 158.571 139.905 147.677 1.00 110.83 288 VAL C N 1
ATOM 8854 C CA . VAL C 1 363 ? 159.008 138.835 148.572 1.00 110.83 288 VAL C CA 1
ATOM 8855 C C . VAL C 1 363 ? 159.685 139.420 149.808 1.00 110.83 288 VAL C C 1
ATOM 8856 O O . VAL C 1 363 ? 159.527 138.908 150.924 1.00 110.83 288 VAL C O 1
ATOM 8860 N N . VAL C 1 364 ? 160.442 140.505 149.629 1.00 110.71 289 VAL C N 1
ATOM 8861 C CA . VAL C 1 364 ? 161.059 141.183 150.769 1.00 110.71 289 VAL C CA 1
ATOM 8862 C C . VAL C 1 364 ? 159.988 141.728 151.710 1.00 110.71 289 VAL C C 1
ATOM 8863 O O . VAL C 1 364 ? 160.100 141.617 152.940 1.00 110.71 289 VAL C O 1
ATOM 8867 N N . CYS C 1 365 ? 158.932 142.322 151.147 1.00 112.20 290 CYS C N 1
ATOM 8868 C CA . CYS C 1 365 ? 157.824 142.800 151.971 1.00 112.20 290 CYS C CA 1
ATOM 8869 C C . CYS C 1 365 ? 157.136 141.648 152.701 1.00 112.20 290 CYS C C 1
ATOM 8870 O O . CYS C 1 365 ? 156.742 141.787 153.867 1.00 112.20 290 CYS C O 1
ATOM 8873 N N . MET C 1 366 ? 156.975 140.507 152.023 1.00 113.60 291 MET C N 1
ATOM 8874 C CA . MET C 1 366 ? 156.432 139.315 152.672 1.00 113.60 291 MET C CA 1
ATOM 8875 C C . MET C 1 366 ? 157.289 138.887 153.854 1.00 113.60 291 MET C C 1
ATOM 8876 O O . MET C 1 366 ? 156.766 138.554 154.924 1.00 113.60 291 MET C O 1
ATOM 8881 N N . ALA C 1 367 ? 158.610 138.877 153.671 1.00 109.23 292 ALA C N 1
ATOM 8882 C CA . ALA C 1 367 ? 159.510 138.489 154.752 1.00 109.23 292 ALA C CA 1
ATOM 8883 C C . ALA C 1 367 ? 159.410 139.455 155.924 1.00 109.23 292 ALA C C 1
ATOM 8884 O O . ALA C 1 367 ? 159.420 139.037 157.087 1.00 109.23 292 ALA C O 1
ATOM 8886 N N . LEU C 1 368 ? 159.310 140.755 155.634 1.00 110.01 293 LEU C N 1
ATOM 8887 C CA . LEU C 1 368 ? 159.170 141.743 156.701 1.00 110.01 293 LEU C CA 1
ATOM 8888 C C . LEU C 1 368 ? 157.872 141.543 157.477 1.00 110.01 293 LEU C C 1
ATOM 8889 O O . LEU C 1 368 ? 157.859 141.606 158.715 1.00 110.01 293 LEU C O 1
ATOM 8894 N N . LEU C 1 369 ? 156.769 141.290 156.766 1.00 110.50 294 LEU C N 1
ATOM 8895 C CA . LEU C 1 369 ? 155.493 141.051 157.436 1.00 110.50 294 LEU C CA 1
ATOM 8896 C C . LEU C 1 369 ? 155.538 139.782 158.280 1.00 110.50 294 LEU C C 1
ATOM 8897 O O . LEU C 1 369 ? 154.993 139.746 159.391 1.00 110.50 294 LEU C O 1
ATOM 8902 N N . VAL C 1 370 ? 156.182 138.730 157.768 1.00 107.50 295 VAL C N 1
ATOM 8903 C CA . VAL C 1 370 ? 156.300 137.484 158.523 1.00 107.50 295 VAL C CA 1
ATOM 8904 C C . VAL C 1 370 ? 157.143 137.696 159.775 1.00 107.50 295 VAL C C 1
ATOM 8905 O O . VAL C 1 370 ? 156.838 137.154 160.844 1.00 107.50 295 VAL C O 1
ATOM 8909 N N . ILE C 1 371 ? 158.208 138.496 159.668 1.00 107.48 296 ILE C N 1
ATOM 8910 C CA . ILE C 1 371 ? 159.035 138.801 160.833 1.00 107.48 296 ILE C CA 1
ATOM 8911 C C . ILE C 1 371 ? 158.226 139.557 161.881 1.00 107.48 296 ILE C C 1
ATOM 8912 O O . ILE C 1 371 ? 158.312 139.267 163.083 1.00 107.48 296 ILE C O 1
ATOM 8917 N N . SER C 1 372 ? 157.425 140.533 161.443 1.00 108.02 297 SER C N 1
ATOM 8918 C CA . SER C 1 372 ? 156.573 141.266 162.377 1.00 108.02 297 SER C CA 1
ATOM 8919 C C . SER C 1 372 ? 155.572 140.340 163.064 1.00 108.02 297 SER C C 1
ATOM 8920 O O . SER C 1 372 ? 155.358 140.434 164.281 1.00 108.02 297 SER C O 1
ATOM 8923 N N . LEU C 1 373 ? 154.953 139.437 162.297 1.00 106.15 298 LEU C N 1
ATOM 8924 C CA . LEU C 1 373 ? 153.998 138.498 162.878 1.00 106.15 298 LEU C CA 1
ATOM 8925 C C . LEU C 1 373 ? 154.675 137.570 163.880 1.00 106.15 298 LEU C C 1
ATOM 8926 O O . LEU C 1 373 ? 154.110 137.270 164.938 1.00 106.15 298 LEU C O 1
ATOM 8931 N N . ALA C 1 374 ? 155.884 137.102 163.561 1.00 104.99 299 ALA C N 1
ATOM 8932 C CA . ALA C 1 374 ? 156.610 136.231 164.478 1.00 104.99 299 ALA C CA 1
ATOM 8933 C C . ALA C 1 374 ? 156.968 136.959 165.767 1.00 104.99 299 ALA C C 1
ATOM 8934 O O . ALA C 1 374 ? 156.884 136.382 166.858 1.00 104.99 299 ALA C O 1
ATOM 8936 N N . GLU C 1 375 ? 157.373 138.228 165.661 1.00 108.29 300 GLU C N 1
ATOM 8937 C CA . GLU C 1 375 ? 157.661 139.012 166.858 1.00 108.29 300 GLU C CA 1
ATOM 8938 C C . GLU C 1 375 ? 156.412 139.187 167.714 1.00 108.29 300 GLU C C 1
ATOM 8939 O O . GLU C 1 375 ? 156.473 139.078 168.948 1.00 108.29 300 GLU C O 1
ATOM 8945 N N . THR C 1 376 ? 155.269 139.458 167.076 1.00 106.77 301 THR C N 1
ATOM 8946 C CA . THR C 1 376 ? 154.018 139.579 167.819 1.00 106.77 301 THR C CA 1
ATOM 8947 C C . THR C 1 376 ? 153.662 138.274 168.523 1.00 106.77 301 THR C C 1
ATOM 8948 O O . THR C 1 376 ? 153.272 138.278 169.697 1.00 106.77 301 THR C O 1
ATOM 8952 N N . ILE C 1 377 ? 153.811 137.144 167.828 1.00 106.30 302 ILE C N 1
ATOM 8953 C CA . ILE C 1 377 ? 153.502 135.849 168.432 1.00 106.30 302 ILE C CA 1
ATOM 8954 C C . ILE C 1 377 ? 154.418 135.584 169.620 1.00 106.30 302 ILE C C 1
ATOM 8955 O O . ILE C 1 377 ? 153.971 135.122 170.679 1.00 106.30 302 ILE C O 1
ATOM 8960 N N . PHE C 1 378 ? 155.710 135.886 169.468 1.00 105.90 303 PHE C N 1
ATOM 8961 C CA . PHE C 1 378 ? 156.664 135.663 170.550 1.00 105.90 303 PHE C CA 1
ATOM 8962 C C . PHE C 1 378 ? 156.329 136.513 171.770 1.00 105.90 303 PHE C C 1
ATOM 8963 O O . PHE C 1 378 ? 156.365 136.026 172.906 1.00 105.90 303 PHE C O 1
ATOM 8971 N N . ILE C 1 379 ? 155.991 137.787 171.558 1.00 108.20 304 ILE C N 1
ATOM 8972 C CA . ILE C 1 379 ? 155.733 138.652 172.706 1.00 108.20 304 ILE C CA 1
ATOM 8973 C C . ILE C 1 379 ? 154.419 138.271 173.387 1.00 108.20 304 ILE C C 1
ATOM 8974 O O . ILE C 1 379 ? 154.308 138.332 174.619 1.00 108.20 304 ILE C O 1
ATOM 8979 N N . VAL C 1 380 ? 153.412 137.848 172.611 1.00 108.22 305 VAL C N 1
ATOM 8980 C CA . VAL C 1 380 ? 152.161 137.385 173.212 1.00 108.22 305 VAL C CA 1
ATOM 8981 C C . VAL C 1 380 ? 152.396 136.116 174.021 1.00 108.22 305 VAL C C 1
ATOM 8982 O O . VAL C 1 380 ? 151.836 135.945 175.112 1.00 108.22 305 VAL C O 1
ATOM 8986 N N . ARG C 1 381 ? 153.229 135.207 173.507 1.00 110.30 306 ARG C N 1
ATOM 8987 C CA . ARG C 1 381 ? 153.594 134.022 174.278 1.00 110.30 306 ARG C CA 1
ATOM 8988 C C . ARG C 1 381 ? 154.324 134.404 175.560 1.00 110.30 306 ARG C C 1
ATOM 8989 O O . ARG C 1 381 ? 154.133 133.773 176.606 1.00 110.30 306 ARG C O 1
ATOM 8997 N N . LEU C 1 382 ? 155.162 135.440 175.497 1.00 110.45 307 LEU C N 1
ATOM 8998 C CA . LEU C 1 382 ? 155.935 135.840 176.669 1.00 110.45 307 LEU C CA 1
ATOM 8999 C C . LEU C 1 382 ? 155.053 136.460 177.749 1.00 110.45 307 LEU C C 1
ATOM 9000 O O . LEU C 1 382 ? 155.258 136.205 178.941 1.00 110.45 307 LEU C O 1
ATOM 9005 N N . VAL C 1 383 ? 154.071 137.277 177.363 1.00 113.93 308 VAL C N 1
ATOM 9006 C CA . VAL C 1 383 ? 153.319 138.047 178.353 1.00 113.93 308 VAL C CA 1
ATOM 9007 C C . VAL C 1 383 ? 152.077 137.298 178.822 1.00 113.93 308 VAL C C 1
ATOM 9008 O O . VAL C 1 383 ? 151.265 137.844 179.577 1.00 113.93 308 VAL C O 1
ATOM 9012 N N . HIS C 1 384 ? 151.915 136.052 178.388 1.00 117.24 309 HIS C N 1
ATOM 9013 C CA . HIS C 1 384 ? 150.719 135.300 178.741 1.00 117.24 309 HIS C CA 1
ATOM 9014 C C . HIS C 1 384 ? 150.794 134.793 180.179 1.00 117.24 309 HIS C C 1
ATOM 9015 O O . HIS C 1 384 ? 151.874 134.555 180.725 1.00 117.24 309 HIS C O 1
ATOM 9022 N N . LYS C 1 385 ? 149.620 134.628 180.792 1.00 121.84 310 LYS C N 1
ATOM 9023 C CA . LYS C 1 385 ? 149.492 134.112 182.152 1.00 121.84 310 LYS C CA 1
ATOM 9024 C C . LYS C 1 385 ? 149.149 132.627 182.082 1.00 121.84 310 LYS C C 1
ATOM 9025 O O . LYS C 1 385 ? 148.059 132.257 181.634 1.00 121.84 310 LYS C O 1
ATOM 9031 N N . GLN C 1 386 ? 150.077 131.781 182.525 1.00 124.42 311 GLN C N 1
ATOM 9032 C CA . GLN C 1 386 ? 149.887 130.334 182.508 1.00 124.42 311 GLN C CA 1
ATOM 9033 C C . GLN C 1 386 ? 150.414 129.708 183.793 1.00 124.42 311 GLN C C 1
ATOM 9034 O O . GLN C 1 386 ? 150.949 128.593 183.786 1.00 124.42 311 GLN C O 1
ATOM 9040 N N . ASP C 1 387 ? 150.242 130.410 184.917 1.00 128.03 312 ASP C N 1
ATOM 9041 C CA . ASP C 1 387 ? 150.814 130.022 186.208 1.00 128.03 312 ASP C CA 1
ATOM 9042 C C . ASP C 1 387 ? 152.330 129.846 186.089 1.00 128.03 312 ASP C C 1
ATOM 9043 O O . ASP C 1 387 ? 152.884 128.763 186.290 1.00 128.03 312 ASP C O 1
ATOM 9048 N N . LEU C 1 388 ? 152.992 130.949 185.749 1.00 126.96 313 LEU C N 1
ATOM 9049 C CA . LEU C 1 388 ? 154.419 130.948 185.473 1.00 126.96 313 LEU C CA 1
ATOM 9050 C C . LEU C 1 388 ? 155.222 130.816 186.765 1.00 126.96 313 LEU C C 1
ATOM 9051 O O . LEU C 1 388 ? 154.701 130.942 187.876 1.00 126.96 313 LEU C O 1
ATOM 9056 N N . GLN C 1 389 ? 156.516 130.556 186.602 1.00 131.98 314 GLN C N 1
ATOM 9057 C CA . GLN C 1 389 ? 157.438 130.484 187.721 1.00 131.98 314 GLN C CA 1
ATOM 9058 C C . GLN C 1 389 ? 157.984 131.878 188.026 1.00 131.98 314 GLN C C 1
ATOM 9059 O O . GLN C 1 389 ? 157.592 132.873 187.413 1.00 131.98 314 GLN C O 1
ATOM 9065 N N . ARG C 1 390 ? 158.896 131.948 188.990 1.00 133.32 315 ARG C N 1
ATOM 9066 C CA . ARG C 1 390 ? 159.511 133.222 189.337 1.00 133.32 315 ARG C CA 1
ATOM 9067 C C . ARG C 1 390 ? 160.324 133.756 188.163 1.00 133.32 315 ARG C C 1
ATOM 9068 O O . ARG C 1 390 ? 160.873 132.982 187.375 1.00 133.32 315 ARG C O 1
ATOM 9076 N N . PRO C 1 391 ? 160.424 135.090 188.050 1.00 136.56 316 PRO C N 1
ATOM 9077 C CA . PRO C 1 391 ? 161.246 135.649 186.971 1.00 136.56 316 PRO C CA 1
ATOM 9078 C C . PRO C 1 391 ? 162.716 135.303 187.155 1.00 136.56 316 PRO C C 1
ATOM 9079 O O . PRO C 1 391 ? 163.238 135.287 188.272 1.00 136.56 316 PRO C O 1
ATOM 9083 N N . VAL C 1 392 ? 163.381 135.026 186.039 1.00 142.10 317 VAL C N 1
ATOM 9084 C CA . VAL C 1 392 ? 164.767 134.566 186.044 1.00 142.10 317 VAL C CA 1
ATOM 9085 C C . VAL C 1 392 ? 165.718 135.739 186.268 1.00 142.10 317 VAL C C 1
ATOM 9086 O O . VAL C 1 392 ? 165.641 136.752 185.556 1.00 142.10 317 VAL C O 1
ATOM 9090 N N . PRO C 1 393 ? 166.599 135.664 187.268 1.00 144.99 318 PRO C N 1
ATOM 9091 C CA . PRO C 1 393 ? 167.561 136.759 187.477 1.00 144.99 318 PRO C CA 1
ATOM 9092 C C . PRO C 1 393 ? 168.601 136.871 186.378 1.00 144.99 318 PRO C C 1
ATOM 9093 O O . PRO C 1 393 ? 169.082 137.977 186.103 1.00 144.99 318 PRO C O 1
ATOM 9097 N N . ASP C 1 394 ? 168.964 135.757 185.738 1.00 147.94 319 ASP C N 1
ATOM 9098 C CA . ASP C 1 394 ? 169.973 135.774 184.685 1.00 147.94 319 ASP C CA 1
ATOM 9099 C C . ASP C 1 394 ? 169.501 136.485 183.425 1.00 147.94 319 ASP C C 1
ATOM 9100 O O . ASP C 1 394 ? 170.328 136.793 182.561 1.00 147.94 319 ASP C O 1
ATOM 9105 N N . TRP C 1 395 ? 168.201 136.744 183.296 1.00 147.61 320 TRP C N 1
ATOM 9106 C CA . TRP C 1 395 ? 167.644 137.516 182.193 1.00 147.61 320 TRP C CA 1
ATOM 9107 C C . TRP C 1 395 ? 166.826 138.695 182.708 1.00 147.61 320 TRP C C 1
ATOM 9108 O O . TRP C 1 395 ? 165.825 139.082 182.102 1.00 147.61 320 TRP C O 1
ATOM 9119 N N . LEU C 1 396 ? 167.241 139.265 183.829 1.00 148.16 321 LEU C N 1
ATOM 9120 C CA . LEU C 1 396 ? 166.607 140.436 184.425 1.00 148.16 321 LEU C CA 1
ATOM 9121 C C . LEU C 1 396 ? 167.591 141.564 184.688 1.00 148.16 321 LEU C C 1
ATOM 9122 O O . LEU C 1 396 ? 167.231 142.734 184.532 1.00 148.16 321 LEU C O 1
ATOM 9127 N N . ARG C 1 397 ? 168.825 141.242 185.084 1.00 151.86 322 ARG C N 1
ATOM 9128 C CA . ARG C 1 397 ? 169.824 142.278 185.336 1.00 151.86 322 ARG C CA 1
ATOM 9129 C C . ARG C 1 397 ? 170.196 143.019 184.057 1.00 151.86 322 ARG C C 1
ATOM 9130 O O . ARG C 1 397 ? 170.355 144.246 184.069 1.00 151.86 322 ARG C O 1
ATOM 9138 N N . HIS C 1 398 ? 170.338 142.298 182.948 1.00 150.89 323 HIS C N 1
ATOM 9139 C CA . HIS C 1 398 ? 170.729 142.889 181.676 1.00 150.89 323 HIS C CA 1
ATOM 9140 C C . HIS C 1 398 ? 169.538 143.190 180.777 1.00 150.89 323 HIS C C 1
ATOM 9141 O O . HIS C 1 398 ? 169.728 143.482 179.593 1.00 150.89 323 HIS C O 1
ATOM 9148 N N . LEU C 1 399 ? 168.321 143.121 181.307 1.00 146.35 324 LEU C N 1
ATOM 9149 C CA . LEU C 1 399 ? 167.111 143.362 180.529 1.00 146.35 324 LEU C CA 1
ATOM 9150 C C . LEU C 1 399 ? 166.308 144.549 181.033 1.00 146.35 324 LEU C C 1
ATOM 9151 O O . LEU C 1 399 ? 165.592 145.179 180.252 1.00 146.35 324 LEU C O 1
ATOM 9156 N N . VAL C 1 400 ? 166.402 144.872 182.318 1.00 150.29 325 VAL C N 1
ATOM 9157 C CA . VAL C 1 400 ? 165.721 146.020 182.899 1.00 150.29 325 VAL C CA 1
ATOM 9158 C C . VAL C 1 400 ? 166.713 147.111 183.292 1.00 150.29 325 VAL C C 1
ATOM 9159 O O . VAL C 1 400 ? 166.547 148.275 182.926 1.00 150.29 325 VAL C O 1
ATOM 9163 N N . LEU C 1 401 ? 167.757 146.745 184.038 1.00 155.19 326 LEU C N 1
ATOM 9164 C CA . LEU C 1 401 ? 168.729 147.735 184.491 1.00 155.19 326 LEU C CA 1
ATOM 9165 C C . LEU C 1 401 ? 169.591 148.240 183.338 1.00 155.19 326 LEU C C 1
ATOM 9166 O O . LEU C 1 401 ? 169.795 149.450 183.187 1.00 155.19 326 LEU C O 1
ATOM 9171 N N . ASP C 1 402 ? 170.109 147.326 182.514 1.00 154.99 327 ASP C N 1
ATOM 9172 C CA . ASP C 1 402 ? 171.012 147.726 181.439 1.00 154.99 327 ASP C CA 1
ATOM 9173 C C . ASP C 1 402 ? 170.262 148.441 180.320 1.00 154.99 327 ASP C C 1
ATOM 9174 O O . ASP C 1 402 ? 170.708 149.485 179.830 1.00 154.99 327 ASP C O 1
ATOM 9179 N N . ARG C 1 403 ? 169.114 147.896 179.908 1.00 154.90 328 ARG C N 1
ATOM 9180 C CA . ARG C 1 403 ? 168.312 148.509 178.856 1.00 154.90 328 ARG C CA 1
ATOM 9181 C C . ARG C 1 403 ? 167.789 149.889 179.233 1.00 154.90 328 ARG C C 1
ATOM 9182 O O . ARG C 1 403 ? 167.433 150.660 178.337 1.00 154.90 328 ARG C O 1
ATOM 9190 N N . ILE C 1 404 ? 167.726 150.217 180.526 1.00 157.68 329 ILE C N 1
ATOM 9191 C CA . ILE C 1 404 ? 167.275 151.545 180.934 1.00 157.68 329 ILE C CA 1
ATOM 9192 C C . ILE C 1 404 ? 168.259 152.611 180.469 1.00 157.68 329 ILE C C 1
ATOM 9193 O O . ILE C 1 404 ? 167.864 153.724 180.103 1.00 157.68 329 ILE C O 1
ATOM 9198 N N . ALA C 1 405 ? 169.553 152.289 180.476 1.00 158.62 330 ALA C N 1
ATOM 9199 C CA . ALA C 1 405 ? 170.577 153.241 180.064 1.00 158.62 330 ALA C CA 1
ATOM 9200 C C . ALA C 1 405 ? 171.027 153.047 178.623 1.00 158.62 330 ALA C C 1
ATOM 9201 O O . ALA C 1 405 ? 171.438 154.018 177.977 1.00 158.62 330 ALA C O 1
ATOM 9203 N N . TRP C 1 406 ? 170.977 151.828 178.107 1.00 158.74 331 TRP C N 1
ATOM 9204 C CA . TRP C 1 406 ? 171.429 151.590 176.746 1.00 158.74 331 TRP C CA 1
ATOM 9205 C C . TRP C 1 406 ? 170.462 152.220 175.773 1.00 158.74 331 TRP C C 1
ATOM 9206 O O . TRP C 1 406 ? 170.875 152.917 174.849 1.00 158.74 331 TRP C O 1
ATOM 9217 N N . ILE C 1 407 ? 169.175 151.978 175.970 1.00 157.56 332 ILE C N 1
ATOM 9218 C CA . ILE C 1 407 ? 168.172 152.605 175.124 1.00 157.56 332 ILE C CA 1
ATOM 9219 C C . ILE C 1 407 ? 167.299 153.512 175.972 1.00 157.56 332 ILE C C 1
ATOM 9220 O O . ILE C 1 407 ? 167.581 153.723 177.152 1.00 157.56 332 ILE C O 1
ATOM 9225 N N . LEU C 1 408 ? 166.246 154.059 175.374 1.00 158.97 333 LEU C N 1
ATOM 9226 C CA . LEU C 1 408 ? 165.361 154.966 176.097 1.00 158.97 333 LEU C CA 1
ATOM 9227 C C . LEU C 1 408 ? 164.775 154.298 177.326 1.00 158.97 333 LEU C C 1
ATOM 9228 O O . LEU C 1 408 ? 164.481 153.103 177.311 1.00 158.97 333 LEU C O 1
ATOM 9233 N N . CYS C 1 409 ? 164.580 155.069 178.388 1.00 163.53 334 CYS C N 1
ATOM 9234 C CA . CYS C 1 409 ? 164.095 154.493 179.643 1.00 163.53 334 CYS C CA 1
ATOM 9235 C C . CYS C 1 409 ? 162.596 154.205 179.644 1.00 163.53 334 CYS C C 1
ATOM 9236 O O . CYS C 1 409 ? 161.928 154.301 178.613 1.00 163.53 334 CYS C O 1
ATOM 9239 N N . LEU C 1 410 ? 162.060 153.858 180.808 1.00 163.98 335 LEU C N 1
ATOM 9240 C CA . LEU C 1 410 ? 160.642 153.533 180.910 1.00 163.98 335 LEU C CA 1
ATOM 9241 C C . LEU C 1 410 ? 159.772 154.779 180.776 1.00 163.98 335 LEU C C 1
ATOM 9242 O O . LEU C 1 410 ? 159.777 155.648 181.648 1.00 163.98 335 LEU C O 1
ATOM 9247 N N . LEU C 1 472 ? 141.852 128.846 224.803 1.00 171.21 397 LEU C N 1
ATOM 9248 C CA . LEU C 1 472 ? 141.675 127.669 223.961 1.00 171.21 397 LEU C CA 1
ATOM 9249 C C . LEU C 1 472 ? 141.086 128.050 222.607 1.00 171.21 397 LEU C C 1
ATOM 9250 O O . LEU C 1 472 ? 141.456 127.486 221.577 1.00 171.21 397 LEU C O 1
ATOM 9255 N N . ALA C 1 473 ? 140.136 128.982 222.607 1.00 173.97 398 ALA C N 1
ATOM 9256 C CA . ALA C 1 473 ? 139.513 129.423 221.359 1.00 173.97 398 ALA C CA 1
ATOM 9257 C C . ALA C 1 473 ? 140.513 130.173 220.509 1.00 173.97 398 ALA C C 1
ATOM 9258 O O . ALA C 1 473 ? 140.499 130.044 219.289 1.00 173.97 398 ALA C O 1
ATOM 9260 N N . VAL C 1 474 ? 141.364 130.973 221.143 1.00 175.28 399 VAL C N 1
ATOM 9261 C CA . VAL C 1 474 ? 142.405 131.708 220.436 1.00 175.28 399 VAL C CA 1
ATOM 9262 C C . VAL C 1 474 ? 143.091 130.865 219.390 1.00 175.28 399 VAL C C 1
ATOM 9263 O O . VAL C 1 474 ? 143.154 131.242 218.223 1.00 175.28 399 VAL C O 1
ATOM 9267 N N . ARG C 1 475 ? 143.602 129.717 219.804 1.00 175.80 400 ARG C N 1
ATOM 9268 C CA . ARG C 1 475 ? 144.326 128.821 218.911 1.00 175.80 400 ARG C CA 1
ATOM 9269 C C . ARG C 1 475 ? 143.478 128.456 217.701 1.00 175.80 400 ARG C C 1
ATOM 9270 O O . ARG C 1 475 ? 143.973 128.440 216.568 1.00 175.80 400 ARG C O 1
ATOM 9278 N N . GLY C 1 476 ? 142.188 128.186 217.921 1.00 173.79 401 GLY C N 1
ATOM 9279 C CA . GLY C 1 476 ? 141.297 127.910 216.807 1.00 173.79 401 GLY C CA 1
ATOM 9280 C C . GLY C 1 476 ? 141.134 129.094 215.873 1.00 173.79 401 GLY C C 1
ATOM 9281 O O . GLY C 1 476 ? 141.113 128.930 214.652 1.00 173.79 401 GLY C O 1
ATOM 9282 N N . LEU C 1 477 ? 141.019 130.303 216.433 1.00 172.25 402 LEU C N 1
ATOM 9283 C CA . LEU C 1 477 ? 140.876 131.495 215.597 1.00 172.25 402 LEU C CA 1
ATOM 9284 C C . LEU C 1 477 ? 142.108 131.725 214.728 1.00 172.25 402 LEU C C 1
ATOM 9285 O O . LEU C 1 477 ? 141.985 132.001 213.526 1.00 172.25 402 LEU C O 1
ATOM 9290 N N . LEU C 1 478 ? 143.306 131.618 215.312 1.00 172.05 403 LEU C N 1
ATOM 9291 C CA . LEU C 1 478 ? 144.521 131.768 214.511 1.00 172.05 403 LEU C CA 1
ATOM 9292 C C . LEU C 1 478 ? 144.657 130.656 213.477 1.00 172.05 403 LEU C C 1
ATOM 9293 O O . LEU C 1 478 ? 145.058 130.914 212.333 1.00 172.05 403 LEU C O 1
ATOM 9298 N N . GLN C 1 479 ? 144.325 129.416 213.851 1.00 171.22 404 GLN C N 1
ATOM 9299 C CA . GLN C 1 479 ? 144.406 128.311 212.900 1.00 171.22 404 GLN C CA 1
ATOM 9300 C C . GLN C 1 479 ? 143.448 128.516 211.734 1.00 171.22 404 GLN C C 1
ATOM 9301 O O . GLN C 1 479 ? 143.770 128.176 210.589 1.00 171.22 404 GLN C O 1
ATOM 9307 N N . GLU C 1 480 ? 142.263 129.066 212.005 1.00 168.28 405 GLU C N 1
ATOM 9308 C CA . GLU C 1 480 ? 141.327 129.367 210.929 1.00 168.28 405 GLU C CA 1
ATOM 9309 C C . GLU C 1 480 ? 141.851 130.484 210.035 1.00 168.28 405 GLU C C 1
ATOM 9310 O O . GLU C 1 480 ? 141.874 130.343 208.808 1.00 168.28 405 GLU C O 1
ATOM 9316 N N . LEU C 1 481 ? 142.301 131.593 210.633 1.00 167.45 406 LEU C N 1
ATOM 9317 C CA . LEU C 1 481 ? 142.683 132.758 209.837 1.00 167.45 406 LEU C CA 1
ATOM 9318 C C . LEU C 1 481 ? 143.975 132.531 209.058 1.00 167.45 406 LEU C C 1
ATOM 9319 O O . LEU C 1 481 ? 144.233 133.237 208.069 1.00 167.45 406 LEU C O 1
ATOM 9324 N N . SER C 1 482 ? 144.794 131.564 209.484 1.00 165.45 407 SER C N 1
ATOM 9325 C CA . SER C 1 482 ? 146.043 131.291 208.781 1.00 165.45 407 SER C CA 1
ATOM 9326 C C . SER C 1 482 ? 145.790 130.839 207.347 1.00 165.45 407 SER C C 1
ATOM 9327 O O . SER C 1 482 ? 146.551 131.189 206.438 1.00 165.45 407 SER C O 1
ATOM 9330 N N . SER C 1 483 ? 144.726 130.064 207.125 1.00 162.73 408 SER C N 1
ATOM 9331 C CA . SER C 1 483 ? 144.416 129.596 205.777 1.00 162.73 408 SER C CA 1
ATOM 9332 C C . SER C 1 483 ? 144.064 130.758 204.854 1.00 162.73 408 SER C C 1
ATOM 9333 O O . SER C 1 483 ? 144.557 130.837 203.721 1.00 162.73 408 SER C O 1
ATOM 9336 N N . ILE C 1 484 ? 143.216 131.677 205.329 1.00 160.97 409 ILE C N 1
ATOM 9337 C CA . ILE C 1 484 ? 142.851 132.846 204.531 1.00 160.97 409 ILE C CA 1
ATOM 9338 C C . ILE C 1 484 ? 144.086 133.683 204.229 1.00 160.97 409 ILE C C 1
ATOM 9339 O O . ILE C 1 484 ? 144.290 134.134 203.089 1.00 160.97 409 ILE C O 1
ATOM 9344 N N . ARG C 1 485 ? 144.932 133.897 205.243 1.00 161.74 410 ARG C N 1
ATOM 9345 C CA . ARG C 1 485 ? 146.145 134.679 205.033 1.00 161.74 410 ARG C CA 1
ATOM 9346 C C . ARG C 1 485 ? 147.048 134.031 203.992 1.00 161.74 410 ARG C C 1
ATOM 9347 O O . ARG C 1 485 ? 147.563 134.712 203.100 1.00 161.74 410 ARG C O 1
ATOM 9355 N N . HIS C 1 486 ? 147.230 132.709 204.074 1.00 159.70 411 HIS C N 1
ATOM 9356 C CA . HIS C 1 486 ? 148.097 132.012 203.129 1.00 159.70 411 HIS C CA 1
ATOM 9357 C C . HIS C 1 486 ? 147.547 132.078 201.710 1.00 159.70 411 HIS C C 1
ATOM 9358 O O . HIS C 1 486 ? 148.308 132.253 200.747 1.00 159.70 411 HIS C O 1
ATOM 9365 N N . PHE C 1 487 ? 146.229 131.925 201.556 1.00 156.65 412 PHE C N 1
ATOM 9366 C CA . PHE C 1 487 ? 145.636 131.984 200.222 1.00 156.65 412 PHE C CA 1
ATOM 9367 C C . PHE C 1 487 ? 145.804 133.371 199.611 1.00 156.65 412 PHE C C 1
ATOM 9368 O O . PHE C 1 487 ? 146.146 133.508 198.428 1.00 156.65 412 PHE C O 1
ATOM 9376 N N . LEU C 1 488 ? 145.585 134.418 200.409 1.00 155.65 413 LEU C N 1
ATOM 9377 C CA . LEU C 1 488 ? 145.781 135.765 199.883 1.00 155.65 413 LEU C CA 1
ATOM 9378 C C . LEU C 1 488 ? 147.250 136.024 199.560 1.00 155.65 413 LEU C C 1
ATOM 9379 O O . LEU C 1 488 ? 147.564 136.691 198.564 1.00 155.65 413 LEU C O 1
ATOM 9384 N N . GLU C 1 489 ? 148.164 135.483 200.371 1.00 155.45 414 GLU C N 1
ATOM 9385 C CA . GLU C 1 489 ? 149.589 135.622 200.082 1.00 155.45 414 GLU C CA 1
ATOM 9386 C C . GLU C 1 489 ? 149.953 134.973 198.753 1.00 155.45 414 GLU C C 1
ATOM 9387 O O . GLU C 1 489 ? 150.694 135.555 197.951 1.00 155.45 414 GLU C O 1
ATOM 9393 N N . LYS C 1 490 ? 149.449 133.762 198.498 1.00 151.79 415 LYS C N 1
ATOM 9394 C CA . LYS C 1 490 ? 149.819 133.086 197.256 1.00 151.79 415 LYS C CA 1
ATOM 9395 C C . LYS C 1 490 ? 149.193 133.774 196.045 1.00 151.79 415 LYS C C 1
ATOM 9396 O O . LYS C 1 490 ? 149.822 133.859 194.980 1.00 151.79 415 LYS C O 1
ATOM 9402 N N . ARG C 1 491 ? 147.974 134.305 196.194 1.00 147.61 416 ARG C N 1
ATOM 9403 C CA . ARG C 1 491 ? 147.386 135.092 195.110 1.00 147.61 416 ARG C CA 1
ATOM 9404 C C . ARG C 1 491 ? 148.225 136.332 194.812 1.00 147.61 416 ARG C C 1
ATOM 9405 O O . ARG C 1 491 ? 148.469 136.667 193.641 1.00 147.61 416 ARG C O 1
ATOM 9413 N N . ASP C 1 492 ? 148.685 137.021 195.861 1.00 148.37 417 ASP C N 1
ATOM 9414 C CA . ASP C 1 492 ? 149.505 138.214 195.670 1.00 148.37 417 ASP C CA 1
ATOM 9415 C C . ASP C 1 492 ? 150.835 137.870 195.010 1.00 148.37 417 ASP C C 1
ATOM 9416 O O . ASP C 1 492 ? 151.327 138.613 194.152 1.00 148.37 417 ASP C O 1
ATOM 9421 N N . GLU C 1 493 ? 151.438 136.744 195.403 1.00 145.31 418 GLU C N 1
ATOM 9422 C CA . GLU C 1 493 ? 152.686 136.319 194.775 1.00 145.31 418 GLU C CA 1
ATOM 9423 C C . GLU C 1 493 ? 152.486 136.029 193.293 1.00 145.31 418 GLU C C 1
ATOM 9424 O O . GLU C 1 493 ? 153.311 136.424 192.455 1.00 145.31 418 GLU C O 1
ATOM 9430 N N . MET C 1 494 ? 151.388 135.348 192.949 1.00 138.83 419 MET C N 1
ATOM 9431 C CA . MET C 1 494 ? 151.117 135.041 191.548 1.00 138.83 419 MET C CA 1
ATOM 9432 C C . MET C 1 494 ? 150.932 136.315 190.730 1.00 138.83 419 MET C C 1
ATOM 9433 O O . MET C 1 494 ? 151.485 136.448 189.628 1.00 138.83 419 MET C O 1
ATOM 9438 N N . ARG C 1 495 ? 150.172 137.278 191.261 1.00 138.84 420 ARG C N 1
ATOM 9439 C CA . ARG C 1 495 ? 149.949 138.499 190.493 1.00 138.84 420 ARG C CA 1
ATOM 9440 C C . ARG C 1 495 ? 151.210 139.357 190.409 1.00 138.84 420 ARG C C 1
ATOM 9441 O O . ARG C 1 495 ? 151.420 140.042 189.401 1.00 138.84 420 ARG C O 1
ATOM 9449 N N . GLU C 1 496 ? 152.071 139.319 191.431 1.00 132.80 421 GLU C N 1
ATOM 9450 C CA . GLU C 1 496 ? 153.346 140.027 191.345 1.00 132.80 421 GLU C CA 1
ATOM 9451 C C . GLU C 1 496 ? 154.244 139.420 190.272 1.00 132.80 421 GLU C C 1
ATOM 9452 O O . GLU C 1 496 ? 154.913 140.147 189.521 1.00 132.80 421 GLU C O 1
ATOM 9458 N N . VAL C 1 497 ? 154.274 138.087 190.188 1.00 128.37 422 VAL C N 1
ATOM 9459 C CA . VAL C 1 497 ? 155.036 137.422 189.133 1.00 128.37 422 VAL C CA 1
ATOM 9460 C C . VAL C 1 497 ? 154.501 137.819 187.761 1.00 128.37 422 VAL C C 1
ATOM 9461 O O . VAL C 1 497 ? 155.269 138.105 186.828 1.00 128.37 422 VAL C O 1
ATOM 9465 N N . ALA C 1 498 ? 153.170 137.854 187.623 1.00 125.54 423 ALA C N 1
ATOM 9466 C CA . ALA C 1 498 ? 152.566 138.273 186.361 1.00 125.54 423 ALA C CA 1
ATOM 9467 C C . ALA C 1 498 ? 152.947 139.707 186.011 1.00 125.54 423 ALA C C 1
ATOM 9468 O O . ALA C 1 498 ? 153.220 140.017 184.845 1.00 125.54 423 ALA C O 1
ATOM 9470 N N . ARG C 1 499 ? 152.968 140.598 187.007 1.00 125.05 424 ARG C N 1
ATOM 9471 C CA . ARG C 1 499 ? 153.353 141.985 186.762 1.00 125.05 424 ARG C CA 1
ATOM 9472 C C . ARG C 1 499 ? 154.799 142.091 186.288 1.00 125.05 424 ARG C C 1
ATOM 9473 O O . ARG C 1 499 ? 155.106 142.864 185.369 1.00 125.05 424 ARG C O 1
ATOM 9481 N N . ASP C 1 500 ? 155.702 141.327 186.909 1.00 121.70 425 ASP C N 1
ATOM 9482 C CA . ASP C 1 500 ? 157.103 141.353 186.491 1.00 121.70 425 ASP C CA 1
ATOM 9483 C C . ASP C 1 500 ? 157.257 140.869 185.052 1.00 121.70 425 ASP C C 1
ATOM 9484 O O . ASP C 1 500 ? 157.983 141.475 184.246 1.00 121.70 425 ASP C O 1
ATOM 9489 N N . TRP C 1 501 ? 156.567 139.777 184.708 1.00 119.45 426 TRP C N 1
ATOM 9490 C CA . TRP C 1 501 ? 156.632 139.274 183.339 1.00 119.45 426 TRP C CA 1
ATOM 9491 C C . TRP C 1 501 ? 156.049 140.279 182.352 1.00 119.45 426 TRP C C 1
ATOM 9492 O O . TRP C 1 501 ? 156.558 140.433 181.235 1.00 119.45 426 TRP C O 1
ATOM 9503 N N . LEU C 1 502 ? 154.984 140.981 182.751 1.00 118.09 427 LEU C N 1
ATOM 9504 C CA . LEU C 1 502 ? 154.398 142.000 181.886 1.00 118.09 427 LEU C CA 1
ATOM 9505 C C . LEU C 1 502 ? 155.370 143.148 181.641 1.00 118.09 427 LEU C C 1
ATOM 9506 O O . LEU C 1 502 ? 155.463 143.662 180.520 1.00 118.09 427 LEU C O 1
ATOM 9511 N N . ARG C 1 503 ? 156.095 143.571 182.680 1.00 116.46 428 ARG C N 1
ATOM 9512 C CA . ARG C 1 503 ? 157.088 144.630 182.503 1.00 116.46 428 ARG C CA 1
ATOM 9513 C C . ARG C 1 503 ? 158.198 144.194 181.551 1.00 116.46 428 ARG C C 1
ATOM 9514 O O . ARG C 1 503 ? 158.624 144.968 180.676 1.00 116.46 428 ARG C O 1
ATOM 9522 N N . VAL C 1 504 ? 158.674 142.954 181.704 1.00 115.54 429 VAL C N 1
ATOM 9523 C CA . VAL C 1 504 ? 159.705 142.434 180.806 1.00 115.54 429 VAL C CA 1
ATOM 9524 C C . VAL C 1 504 ? 159.199 142.423 179.366 1.00 115.54 429 VAL C C 1
ATOM 9525 O O . VAL C 1 504 ? 159.904 142.837 178.431 1.00 115.54 429 VAL C O 1
ATOM 9529 N N . GLY C 1 505 ? 157.962 141.962 179.172 1.00 113.36 430 GLY C N 1
ATOM 9530 C CA . GLY C 1 505 ? 157.388 141.941 177.837 1.00 113.36 430 GLY C CA 1
ATOM 9531 C C . GLY C 1 505 ? 157.237 143.325 177.236 1.00 113.36 430 GLY C C 1
ATOM 9532 O O . GLY C 1 505 ? 157.460 143.517 176.040 1.00 113.36 430 GLY C O 1
ATOM 9533 N N . TYR C 1 506 ? 156.851 144.306 178.054 1.00 113.96 431 TYR C N 1
ATOM 9534 C CA . TYR C 1 506 ? 156.720 145.673 177.554 1.00 113.96 431 TYR C CA 1
ATOM 9535 C C . TYR C 1 506 ? 158.064 146.228 177.099 1.00 113.96 431 TYR C C 1
ATOM 9536 O O . TYR C 1 506 ? 158.155 146.875 176.044 1.00 113.96 431 TYR C O 1
ATOM 9545 N N . VAL C 1 507 ? 159.121 145.980 177.879 1.00 113.00 432 VAL C N 1
ATOM 9546 C CA . VAL C 1 507 ? 160.451 146.455 177.495 1.00 113.00 432 VAL C CA 1
ATOM 9547 C C . VAL C 1 507 ? 160.887 145.813 176.179 1.00 113.00 432 VAL C C 1
ATOM 9548 O O . VAL C 1 507 ? 161.383 146.494 175.265 1.00 113.00 432 VAL C O 1
ATOM 9552 N N . LEU C 1 508 ? 160.687 144.497 176.057 1.00 111.86 433 LEU C N 1
ATOM 9553 C CA . LEU C 1 508 ? 161.063 143.808 174.824 1.00 111.86 433 LEU C CA 1
ATOM 9554 C C . LEU C 1 508 ? 160.259 144.319 173.633 1.00 111.86 433 LEU C C 1
ATOM 9555 O O . LEU C 1 508 ? 160.800 144.473 172.530 1.00 111.86 433 LEU C O 1
ATOM 9560 N N . ASP C 1 509 ? 158.966 144.582 173.836 1.00 111.92 434 ASP C N 1
ATOM 9561 C CA . ASP C 1 509 ? 158.131 145.092 172.754 1.00 111.92 434 ASP C CA 1
ATOM 9562 C C . ASP C 1 509 ? 158.611 146.456 172.282 1.00 111.92 434 ASP C C 1
ATOM 9563 O O . ASP C 1 509 ? 158.664 146.717 171.075 1.00 111.92 434 ASP C O 1
ATOM 9568 N N . ARG C 1 510 ? 158.971 147.338 173.219 1.00 111.59 435 ARG C N 1
ATOM 9569 C CA . ARG C 1 510 ? 159.480 148.653 172.831 1.00 111.59 435 ARG C CA 1
ATOM 9570 C C . ARG C 1 510 ? 160.781 148.531 172.042 1.00 111.59 435 ARG C C 1
ATOM 9571 O O . ARG C 1 510 ? 160.969 149.206 171.017 1.00 111.59 435 ARG C O 1
ATOM 9579 N N . LEU C 1 511 ? 161.689 147.663 172.499 1.00 112.15 436 LEU C N 1
ATOM 9580 C CA . LEU C 1 511 ? 162.965 147.498 171.803 1.00 112.15 436 LEU C CA 1
ATOM 9581 C C . LEU C 1 511 ? 162.761 146.966 170.386 1.00 112.15 436 LEU C C 1
ATOM 9582 O O . LEU C 1 511 ? 163.355 147.475 169.422 1.00 112.15 436 LEU C O 1
ATOM 9587 N N . LEU C 1 512 ? 161.909 145.947 170.238 1.00 111.11 437 LEU C N 1
ATOM 9588 C CA . LEU C 1 512 ? 161.659 145.385 168.914 1.00 111.11 437 LEU C CA 1
ATOM 9589 C C . LEU C 1 512 ? 160.936 146.380 168.014 1.00 111.11 437 LEU C C 1
ATOM 9590 O O . LEU C 1 512 ? 161.174 146.406 166.801 1.00 111.11 437 LEU C O 1
ATOM 9595 N N . PHE C 1 513 ? 160.059 147.210 168.585 1.00 113.11 438 PHE C N 1
ATOM 9596 C CA . PHE C 1 513 ? 159.403 148.249 167.798 1.00 113.11 438 PHE C CA 1
ATOM 9597 C C . PHE C 1 513 ? 160.414 149.245 167.246 1.00 113.11 438 PHE C C 1
ATOM 9598 O O . PHE C 1 513 ? 160.350 149.617 166.066 1.00 113.11 438 PHE C O 1
ATOM 9606 N N . ARG C 1 514 ? 161.362 149.680 168.082 1.00 112.57 439 ARG C N 1
ATOM 9607 C CA . ARG C 1 514 ? 162.387 150.608 167.609 1.00 112.57 439 ARG C CA 1
ATOM 9608 C C . ARG C 1 514 ? 163.242 149.977 166.514 1.00 112.57 439 ARG C C 1
ATOM 9609 O O . ARG C 1 514 ? 163.546 150.615 165.494 1.00 112.57 439 ARG C O 1
ATOM 9617 N N . ILE C 1 515 ? 163.628 148.710 166.705 1.00 111.56 440 ILE C N 1
ATOM 9618 C CA . ILE C 1 515 ? 164.456 148.027 165.710 1.00 111.56 440 ILE C CA 1
ATOM 9619 C C . ILE C 1 515 ? 163.712 147.903 164.383 1.00 111.56 440 ILE C C 1
ATOM 9620 O O . ILE C 1 515 ? 164.276 148.160 163.310 1.00 111.56 440 ILE C O 1
ATOM 9625 N N . TYR C 1 516 ? 162.433 147.521 164.436 1.00 112.71 441 TYR C N 1
ATOM 9626 C CA . TYR C 1 516 ? 161.649 147.368 163.215 1.00 112.71 441 TYR C CA 1
ATOM 9627 C C . TYR C 1 516 ? 161.460 148.703 162.508 1.00 112.71 441 TYR C C 1
ATOM 9628 O O . TYR C 1 516 ? 161.504 148.768 161.272 1.00 112.71 441 TYR C O 1
ATOM 9637 N N . LEU C 1 517 ? 161.240 149.779 163.270 1.00 112.64 442 LEU C N 1
ATOM 9638 C CA . LEU C 1 517 ? 161.090 151.098 162.663 1.00 112.64 442 LEU C CA 1
ATOM 9639 C C . LEU C 1 517 ? 162.367 151.520 161.943 1.00 112.64 442 LEU C C 1
ATOM 9640 O O . LEU C 1 517 ? 162.320 152.031 160.815 1.00 112.64 442 LEU C O 1
ATOM 9645 N N . LEU C 1 518 ? 163.521 151.305 162.581 1.00 113.69 443 LEU C N 1
ATOM 9646 C CA . LEU C 1 518 ? 164.787 151.647 161.935 1.00 113.69 443 LEU C CA 1
ATOM 9647 C C . LEU C 1 518 ? 165.013 150.815 160.676 1.00 113.69 443 LEU C C 1
ATOM 9648 O O . LEU C 1 518 ? 165.478 151.336 159.653 1.00 113.69 443 LEU C O 1
ATOM 9653 N N . ALA C 1 519 ? 164.686 149.520 160.730 1.00 116.23 444 ALA C N 1
ATOM 9654 C CA . ALA C 1 519 ? 164.850 148.667 159.555 1.00 116.23 444 ALA C CA 1
ATOM 9655 C C . ALA C 1 519 ? 163.949 149.116 158.410 1.00 116.23 444 ALA C C 1
ATOM 9656 O O . ALA C 1 519 ? 164.372 149.132 157.246 1.00 116.23 444 ALA C O 1
ATOM 9658 N N . VAL C 1 520 ? 162.704 149.487 158.721 1.00 117.64 445 VAL C N 1
ATOM 9659 C CA . VAL C 1 520 ? 161.779 149.956 157.691 1.00 117.64 445 VAL C CA 1
ATOM 9660 C C . VAL C 1 520 ? 162.286 151.248 157.064 1.00 117.64 445 VAL C C 1
ATOM 9661 O O . VAL C 1 520 ? 162.237 151.421 155.838 1.00 117.64 445 VAL C O 1
ATOM 9665 N N . LEU C 1 521 ? 162.782 152.175 157.891 1.00 119.38 446 LEU C N 1
ATOM 9666 C CA . LEU C 1 521 ? 163.322 153.423 157.358 1.00 119.38 446 LEU C CA 1
ATOM 9667 C C . LEU C 1 521 ? 164.519 153.167 156.448 1.00 119.38 446 LEU C C 1
ATOM 9668 O O . LEU C 1 521 ? 164.630 153.766 155.369 1.00 119.38 446 LEU C O 1
ATOM 9673 N N . ALA C 1 522 ? 165.420 152.271 156.863 1.00 121.90 447 ALA C N 1
ATOM 9674 C CA . ALA C 1 522 ? 166.585 151.957 156.040 1.00 121.90 447 ALA C CA 1
ATOM 9675 C C . ALA C 1 522 ? 166.176 151.325 154.715 1.00 121.90 447 ALA C C 1
ATOM 9676 O O . ALA C 1 522 ? 166.735 151.657 153.661 1.00 121.90 447 ALA C O 1
ATOM 9678 N N . TYR C 1 523 ? 165.201 150.410 154.749 1.00 123.35 448 TYR C N 1
ATOM 9679 C CA . TYR C 1 523 ? 164.730 149.785 153.517 1.00 123.35 448 TYR C CA 1
ATOM 9680 C C . TYR C 1 523 ? 164.093 150.807 152.584 1.00 123.35 448 TYR C C 1
ATOM 9681 O O . TYR C 1 523 ? 164.322 150.778 151.369 1.00 123.35 448 TYR C O 1
ATOM 9690 N N . SER C 1 524 ? 163.294 151.724 153.135 1.00 124.82 449 SER C N 1
ATOM 9691 C CA . SER C 1 524 ? 162.670 152.750 152.305 1.00 124.82 449 SER C CA 1
ATOM 9692 C C . SER C 1 524 ? 163.716 153.654 151.663 1.00 124.82 449 SER C C 1
ATOM 9693 O O . SER C 1 524 ? 163.602 154.005 150.482 1.00 124.82 449 SER C O 1
ATOM 9696 N N . ILE C 1 525 ? 164.746 154.033 152.423 1.00 126.45 450 ILE C N 1
ATOM 9697 C CA . ILE C 1 525 ? 165.792 154.896 151.878 1.00 126.45 450 ILE C CA 1
ATOM 9698 C C . ILE C 1 525 ? 166.563 154.180 150.773 1.00 126.45 450 ILE C C 1
ATOM 9699 O O . ILE C 1 525 ? 166.795 154.738 149.691 1.00 126.45 450 ILE C O 1
ATOM 9704 N N . THR C 1 526 ? 166.966 152.930 151.022 1.00 127.29 451 THR C N 1
ATOM 9705 C CA . THR C 1 526 ? 167.724 152.197 150.015 1.00 127.29 451 THR C CA 1
ATOM 9706 C C . THR C 1 526 ? 166.870 151.781 148.825 1.00 127.29 451 THR C C 1
ATOM 9707 O O . THR C 1 526 ? 167.428 151.403 147.789 1.00 127.29 451 THR C O 1
ATOM 9711 N N . LEU C 1 527 ? 165.541 151.833 148.945 1.00 127.45 452 LEU C N 1
ATOM 9712 C CA . LEU C 1 527 ? 164.695 151.603 147.781 1.00 127.45 452 LEU C CA 1
ATOM 9713 C C . LEU C 1 527 ? 164.500 152.879 146.971 1.00 127.45 452 LEU C C 1
ATOM 9714 O O . LEU C 1 527 ? 164.502 152.837 145.736 1.00 127.45 452 LEU C O 1
ATOM 9719 N N . VAL C 1 528 ? 164.330 154.022 147.643 1.00 129.13 453 VAL C N 1
ATOM 9720 C CA . VAL C 1 528 ? 164.095 155.266 146.917 1.00 129.13 453 VAL C CA 1
ATOM 9721 C C . VAL C 1 528 ? 165.377 155.799 146.284 1.00 129.13 453 VAL C C 1
ATOM 9722 O O . VAL C 1 528 ? 165.314 156.538 145.292 1.00 129.13 453 VAL C O 1
ATOM 9726 N N . THR C 1 529 ? 166.550 155.427 146.814 1.00 130.50 454 THR C N 1
ATOM 9727 C CA . THR C 1 529 ? 167.794 155.920 146.227 1.00 130.50 454 THR C CA 1
ATOM 9728 C C . THR C 1 529 ? 168.013 155.356 144.824 1.00 130.50 454 THR C C 1
ATOM 9729 O O . THR C 1 529 ? 168.629 156.014 143.976 1.00 130.50 454 THR C O 1
ATOM 9733 N N . LEU C 1 530 ? 167.493 154.156 144.550 1.00 130.40 455 LEU C N 1
ATOM 9734 C CA . LEU C 1 530 ? 167.618 153.588 143.210 1.00 130.40 455 LEU C CA 1
ATOM 9735 C C . LEU C 1 530 ? 166.817 154.391 142.194 1.00 130.40 455 LEU C C 1
ATOM 9736 O O . LEU C 1 530 ? 167.310 154.694 141.101 1.00 130.40 455 LEU C O 1
ATOM 9741 N N . TRP C 1 531 ? 165.580 154.756 142.540 1.00 134.26 456 TRP C N 1
ATOM 9742 C CA . TRP C 1 531 ? 164.791 155.606 141.655 1.00 134.26 456 TRP C CA 1
ATOM 9743 C C . TRP C 1 531 ? 165.430 156.979 141.512 1.00 134.26 456 TRP C C 1
ATOM 9744 O O . TRP C 1 531 ? 165.402 157.575 140.428 1.00 134.26 456 TRP C O 1
ATOM 9755 N N . SER C 1 532 ? 166.008 157.500 142.599 1.00 134.14 457 SER C N 1
ATOM 9756 C CA . SER C 1 532 ? 166.662 158.803 142.535 1.00 134.14 457 SER C CA 1
ATOM 9757 C C . SER C 1 532 ? 167.851 158.787 141.582 1.00 134.14 457 SER C C 1
ATOM 9758 O O . SER C 1 532 ? 168.048 159.732 140.809 1.00 134.14 457 SER C O 1
ATOM 9761 N N . ILE C 1 533 ? 168.657 157.724 141.620 1.00 133.16 458 ILE C N 1
ATOM 9762 C CA . ILE C 1 533 ? 169.836 157.675 140.758 1.00 133.16 458 ILE C CA 1
ATOM 9763 C C . ILE C 1 533 ? 169.443 157.325 139.325 1.00 133.16 458 ILE C C 1
ATOM 9764 O O . ILE C 1 533 ? 170.124 157.716 138.370 1.00 133.16 458 ILE C O 1
ATOM 9769 N N . TRP C 1 534 ? 168.335 156.597 139.143 1.00 129.99 459 TRP C N 1
ATOM 9770 C CA . TRP C 1 534 ? 167.908 156.255 137.790 1.00 129.99 459 TRP C CA 1
ATOM 9771 C C . TRP C 1 534 ? 167.280 157.451 137.083 1.00 129.99 459 TRP C C 1
ATOM 9772 O O . TRP C 1 534 ? 167.509 157.658 135.886 1.00 129.99 459 TRP C O 1
ATOM 9783 N N . HIS C 1 535 ? 166.476 158.240 137.802 1.00 135.97 460 HIS C N 1
ATOM 9784 C CA . HIS C 1 535 ? 165.741 159.330 137.166 1.00 135.97 460 HIS C CA 1
ATOM 9785 C C . HIS C 1 535 ? 166.678 160.417 136.657 1.00 135.97 460 HIS C C 1
ATOM 9786 O O . HIS C 1 535 ? 166.460 160.977 135.576 1.00 135.97 460 HIS C O 1
ATOM 9793 N N . TYR C 1 536 ? 167.727 160.730 137.418 1.00 140.12 461 TYR C N 1
ATOM 9794 C CA . TYR C 1 536 ? 168.678 161.773 137.034 1.00 140.12 461 TYR C CA 1
ATOM 9795 C C . TYR C 1 536 ? 169.719 161.180 136.081 1.00 140.12 461 TYR C C 1
ATOM 9796 O O . TYR C 1 536 ? 170.896 161.008 136.404 1.00 140.12 461 TYR C O 1
ATOM 9805 N N . SER C 1 537 ? 169.252 160.867 134.876 1.00 139.52 462 SER C N 1
ATOM 9806 C CA . SER C 1 537 ? 170.105 160.283 133.848 1.00 139.52 462 SER C CA 1
ATOM 9807 C C . SER C 1 537 ? 169.589 160.622 132.453 1.00 139.52 462 SER C C 1
ATOM 9808 O O . SER C 1 537 ? 168.412 160.418 132.150 1.00 139.52 462 SER C O 1
ATOM 9811 N N . THR D 1 82 ? 117.241 154.105 63.767 1.00 107.88 7 THR D N 1
ATOM 9812 C CA . THR D 1 82 ? 117.347 152.961 64.665 1.00 107.88 7 THR D CA 1
ATOM 9813 C C . THR D 1 82 ? 116.010 152.658 65.332 1.00 107.88 7 THR D C 1
ATOM 9814 O O . THR D 1 82 ? 115.091 153.478 65.305 1.00 107.88 7 THR D O 1
ATOM 9818 N N . THR D 1 83 ? 115.908 151.475 65.930 1.00 101.93 8 THR D N 1
ATOM 9819 C CA . THR D 1 83 ? 114.696 151.071 66.629 1.00 101.93 8 THR D CA 1
ATOM 9820 C C . THR D 1 83 ? 114.736 151.602 68.061 1.00 101.93 8 THR D C 1
ATOM 9821 O O . THR D 1 83 ? 115.629 152.364 68.445 1.00 101.93 8 THR D O 1
ATOM 9825 N N . GLN D 1 84 ? 113.760 151.204 68.872 1.00 96.96 9 GLN D N 1
ATOM 9826 C CA . GLN D 1 84 ? 113.676 151.603 70.277 1.00 96.96 9 GLN D CA 1
ATOM 9827 C C . GLN D 1 84 ? 113.459 150.363 71.135 1.00 96.96 9 GLN D C 1
ATOM 9828 O O . GLN D 1 84 ? 112.336 150.080 71.569 1.00 96.96 9 GLN D O 1
ATOM 9834 N N . PRO D 1 85 ? 114.517 149.570 71.371 1.00 87.84 10 PRO D N 1
ATOM 9835 C CA . PRO D 1 85 ? 114.371 148.415 72.268 1.00 87.84 10 PRO D CA 1
ATOM 9836 C C . PRO D 1 85 ? 114.066 148.829 73.700 1.00 87.84 10 PRO D C 1
ATOM 9837 O O . PRO D 1 85 ? 113.023 148.462 74.250 1.00 87.84 10 PRO D O 1
ATOM 9841 N N . ALA D 1 86 ? 114.966 149.619 74.293 1.00 80.67 11 ALA D N 1
ATOM 9842 C CA . ALA D 1 86 ? 114.816 150.153 75.643 1.00 80.67 11 ALA D CA 1
ATOM 9843 C C . ALA D 1 86 ? 115.921 151.163 75.922 1.00 80.67 11 ALA D C 1
ATOM 9844 O O . ALA D 1 86 ? 116.642 151.572 75.007 1.00 80.67 11 ALA D O 1
ATOM 9846 N N . LEU D 1 87 ? 116.059 151.575 77.184 1.00 74.41 12 LEU D N 1
ATOM 9847 C CA . LEU D 1 87 ? 117.111 152.518 77.547 1.00 74.41 12 LEU D CA 1
ATOM 9848 C C . LEU D 1 87 ? 118.486 151.864 77.628 1.00 74.41 12 LEU D C 1
ATOM 9849 O O . LEU D 1 87 ? 119.486 152.581 77.746 1.00 74.41 12 LEU D O 1
ATOM 9854 N N . LEU D 1 88 ? 118.563 150.528 77.567 1.00 74.63 13 LEU D N 1
ATOM 9855 C CA . LEU D 1 88 ? 119.830 149.852 77.831 1.00 74.63 13 LEU D CA 1
ATOM 9856 C C . LEU D 1 88 ? 120.883 150.201 76.790 1.00 74.63 13 LEU D C 1
ATOM 9857 O O . LEU D 1 88 ? 122.084 150.161 77.088 1.00 74.63 13 LEU D O 1
ATOM 9862 N N . ARG D 1 89 ? 120.458 150.549 75.571 1.00 76.67 14 ARG D N 1
ATOM 9863 C CA . ARG D 1 89 ? 121.416 150.943 74.544 1.00 76.67 14 ARG D CA 1
ATOM 9864 C C . ARG D 1 89 ? 122.196 152.179 74.971 1.00 76.67 14 ARG D C 1
ATOM 9865 O O . ARG D 1 89 ? 123.380 152.317 74.635 1.00 76.67 14 ARG D O 1
ATOM 9873 N N . LEU D 1 90 ? 121.559 153.068 75.743 1.00 70.24 15 LEU D N 1
ATOM 9874 C CA . LEU D 1 90 ? 122.267 154.198 76.334 1.00 70.24 15 LEU D CA 1
ATOM 9875 C C . LEU D 1 90 ? 123.474 153.715 77.123 1.00 70.24 15 LEU D C 1
ATOM 9876 O O . LEU D 1 90 ? 124.586 154.236 76.962 1.00 70.24 15 LEU D O 1
ATOM 9881 N N . SER D 1 91 ? 123.273 152.691 77.956 1.00 70.12 16 SER D N 1
ATOM 9882 C CA . SER D 1 91 ? 124.379 152.098 78.700 1.00 70.12 16 SER D CA 1
ATOM 9883 C C . SER D 1 91 ? 125.481 151.646 77.755 1.00 70.12 16 SER D C 1
ATOM 9884 O O . SER D 1 91 ? 126.666 151.912 77.990 1.00 70.12 16 SER D O 1
ATOM 9887 N N . ASP D 1 92 ? 125.099 150.997 76.652 1.00 73.23 17 ASP D N 1
ATOM 9888 C CA . ASP D 1 92 ? 126.082 150.607 75.649 1.00 73.23 17 ASP D CA 1
ATOM 9889 C C . ASP D 1 92 ? 126.816 151.829 75.119 1.00 73.23 17 ASP D C 1
ATOM 9890 O O . ASP D 1 92 ? 128.053 151.856 75.078 1.00 73.23 17 ASP D O 1
ATOM 9895 N N . HIS D 1 93 ? 126.065 152.883 74.786 1.00 69.57 18 HIS D N 1
ATOM 9896 C CA . HIS D 1 93 ? 126.673 154.113 74.295 1.00 69.57 18 HIS D CA 1
ATOM 9897 C C . HIS D 1 93 ? 127.596 154.739 75.330 1.00 69.57 18 HIS D C 1
ATOM 9898 O O . HIS D 1 93 ? 128.508 155.487 74.963 1.00 69.57 18 HIS D O 1
ATOM 9905 N N . LEU D 1 94 ? 127.399 154.428 76.611 1.00 66.91 19 LEU D N 1
ATOM 9906 C CA . LEU D 1 94 ? 128.289 154.935 77.642 1.00 66.91 19 LEU D CA 1
ATOM 9907 C C . LEU D 1 94 ? 129.445 153.991 77.935 1.00 66.91 19 LEU D C 1
ATOM 9908 O O . LEU D 1 94 ? 130.485 154.438 78.431 1.00 66.91 19 LEU D O 1
ATOM 9913 N N . LEU D 1 95 ? 129.298 152.697 77.639 1.00 68.40 20 LEU D N 1
ATOM 9914 C CA . LEU D 1 95 ? 130.280 151.710 78.072 1.00 68.40 20 LEU D CA 1
ATOM 9915 C C . LEU D 1 95 ? 130.823 150.859 76.931 1.00 68.40 20 LEU D C 1
ATOM 9916 O O . LEU D 1 95 ? 131.378 149.784 77.187 1.00 68.40 20 LEU D O 1
ATOM 9921 N N . ALA D 1 96 ? 130.678 151.304 75.682 1.00 72.70 21 ALA D N 1
ATOM 9922 C CA . ALA D 1 96 ? 131.228 150.544 74.564 1.00 72.70 21 ALA D CA 1
ATOM 9923 C C . ALA D 1 96 ? 132.751 150.585 74.570 1.00 72.70 21 ALA D C 1
ATOM 9924 O O . ALA D 1 96 ? 133.414 149.552 74.420 1.00 72.70 21 ALA D O 1
ATOM 9926 N N . ASN D 1 97 ? 133.324 151.772 74.750 1.00 72.84 22 ASN D N 1
ATOM 9927 C CA . ASN D 1 97 ? 134.768 151.980 74.705 1.00 72.84 22 ASN D CA 1
ATOM 9928 C C . ASN D 1 97 ? 135.222 152.859 75.866 1.00 72.84 22 ASN D C 1
ATOM 9929 O O . ASN D 1 97 ? 135.982 153.817 75.702 1.00 72.84 22 ASN D O 1
ATOM 9934 N N . TYR D 1 98 ? 134.757 152.535 77.068 1.00 65.84 23 TYR D N 1
ATOM 9935 C CA . TYR D 1 98 ? 135.097 153.282 78.271 1.00 65.84 23 TYR D CA 1
ATOM 9936 C C . TYR D 1 98 ? 136.247 152.591 78.992 1.00 65.84 23 TYR D C 1
ATOM 9937 O O . TYR D 1 98 ? 136.222 151.371 79.183 1.00 65.84 23 TYR D O 1
ATOM 9946 N N . LYS D 1 99 ? 137.248 153.373 79.388 1.00 64.92 24 LYS D N 1
ATOM 9947 C CA . LYS D 1 99 ? 138.399 152.875 80.132 1.00 64.92 24 LYS D CA 1
ATOM 9948 C C . LYS D 1 99 ? 138.288 153.348 81.575 1.00 64.92 24 LYS D C 1
ATOM 9949 O O . LYS D 1 99 ? 138.257 154.556 81.835 1.00 64.92 24 LYS D O 1
ATOM 9955 N N . LYS D 1 100 ? 138.234 152.401 82.506 1.00 62.15 25 LYS D N 1
ATOM 9956 C CA . LYS D 1 100 ? 138.033 152.706 83.916 1.00 62.15 25 LYS D CA 1
ATOM 9957 C C . LYS D 1 100 ? 139.334 152.888 84.684 1.00 62.15 25 LYS D C 1
ATOM 9958 O O . LYS D 1 100 ? 139.293 153.092 85.901 1.00 62.15 25 LYS D O 1
ATOM 9964 N N . GLY D 1 101 ? 140.482 152.818 84.015 1.00 62.60 26 GLY D N 1
ATOM 9965 C CA . GLY D 1 101 ? 141.752 152.969 84.695 1.00 62.60 26 GLY D CA 1
ATOM 9966 C C . GLY D 1 101 ? 142.370 154.343 84.544 1.00 62.60 26 GLY D C 1
ATOM 9967 O O . GLY D 1 101 ? 143.407 154.630 85.148 1.00 62.60 26 GLY D O 1
ATOM 9968 N N . VAL D 1 102 ? 141.745 155.201 83.745 1.00 62.39 27 VAL D N 1
ATOM 9969 C CA . VAL D 1 102 ? 142.259 156.534 83.455 1.00 62.39 27 VAL D CA 1
ATOM 9970 C C . VAL D 1 102 ? 141.385 157.562 84.163 1.00 62.39 27 VAL D C 1
ATOM 9971 O O . VAL D 1 102 ? 140.165 157.389 84.269 1.00 62.39 27 VAL D O 1
ATOM 9975 N N . ARG D 1 103 ? 142.018 158.607 84.687 1.00 59.95 28 ARG D N 1
ATOM 9976 C CA . ARG D 1 103 ? 141.279 159.679 85.339 1.00 59.95 28 ARG D CA 1
ATOM 9977 C C . ARG D 1 103 ? 140.422 160.409 84.310 1.00 59.95 28 ARG D C 1
ATOM 9978 O O . ARG D 1 103 ? 140.939 160.830 83.266 1.00 59.95 28 ARG D O 1
ATOM 9986 N N . PRO D 1 104 ? 139.124 160.582 84.559 1.00 62.57 29 PRO D N 1
ATOM 9987 C CA . PRO D 1 104 ? 138.206 161.116 83.529 1.00 62.57 29 PRO D CA 1
ATOM 9988 C C . PRO D 1 104 ? 138.227 162.635 83.369 1.00 62.57 29 PRO D C 1
ATOM 9989 O O . PRO D 1 104 ? 137.343 163.369 83.806 1.00 62.57 29 PRO D O 1
ATOM 9993 N N . VAL D 1 105 ? 139.272 163.128 82.708 1.00 66.32 30 VAL D N 1
ATOM 9994 C CA . VAL D 1 105 ? 139.388 164.539 82.353 1.00 66.32 30 VAL D CA 1
ATOM 9995 C C . VAL D 1 105 ? 139.885 164.636 80.918 1.00 66.32 30 VAL D C 1
ATOM 9996 O O . VAL D 1 105 ? 140.738 163.852 80.489 1.00 66.32 30 VAL D O 1
ATOM 10000 N N . ARG D 1 106 ? 139.335 165.591 80.167 1.00 72.57 31 ARG D N 1
ATOM 10001 C CA . ARG D 1 106 ? 139.817 165.829 78.811 1.00 72.57 31 ARG D CA 1
ATOM 10002 C C . ARG D 1 106 ? 141.144 166.572 78.806 1.00 72.57 31 ARG D C 1
ATOM 10003 O O . ARG D 1 106 ? 141.972 166.348 77.915 1.00 72.57 31 ARG D O 1
ATOM 10011 N N . ASP D 1 107 ? 141.363 167.452 79.778 1.00 72.31 32 ASP D N 1
ATOM 10012 C CA . ASP D 1 107 ? 142.634 168.140 79.960 1.00 72.31 32 ASP D CA 1
ATOM 10013 C C . ASP D 1 107 ? 143.253 167.647 81.261 1.00 72.31 32 ASP D C 1
ATOM 10014 O O . ASP D 1 107 ? 142.626 167.737 82.322 1.00 72.31 32 ASP D O 1
ATOM 10019 N N . TRP D 1 108 ? 144.482 167.132 81.178 1.00 69.61 33 TRP D N 1
ATOM 10020 C CA . TRP D 1 108 ? 145.131 166.553 82.347 1.00 69.61 33 TRP D CA 1
ATOM 10021 C C . TRP D 1 108 ? 145.557 167.596 83.371 1.00 69.61 33 TRP D C 1
ATOM 10022 O O . TRP D 1 108 ? 145.919 167.223 84.491 1.00 69.61 33 TRP D O 1
ATOM 10033 N N . ARG D 1 109 ? 145.525 168.882 83.023 1.00 69.27 34 ARG D N 1
ATOM 10034 C CA . ARG D 1 109 ? 145.921 169.931 83.952 1.00 69.27 34 ARG D CA 1
ATOM 10035 C C . ARG D 1 109 ? 144.805 170.338 84.905 1.00 69.27 34 ARG D C 1
ATOM 10036 O O . ARG D 1 109 ? 145.065 171.091 85.849 1.00 69.27 34 ARG D O 1
ATOM 10044 N N . LYS D 1 110 ? 143.578 169.864 84.686 1.00 68.89 35 LYS D N 1
ATOM 10045 C CA . LYS D 1 110 ? 142.452 170.221 85.537 1.00 68.89 35 LYS D CA 1
ATOM 10046 C C . LYS D 1 110 ? 142.238 169.140 86.581 1.00 68.89 35 LYS D C 1
ATOM 10047 O O . LYS D 1 110 ? 142.013 167.976 86.213 1.00 68.89 35 LYS D O 1
ATOM 10053 N N . PRO D 1 111 ? 142.304 169.458 87.871 1.00 61.51 36 PRO D N 1
ATOM 10054 C CA . PRO D 1 111 ? 142.072 168.437 88.896 1.00 61.51 36 PRO D CA 1
ATOM 10055 C C . PRO D 1 111 ? 140.613 168.012 88.948 1.00 61.51 36 PRO D C 1
ATOM 10056 O O . PRO D 1 111 ? 139.705 168.739 88.542 1.00 61.51 36 PRO D O 1
ATOM 10060 N N . THR D 1 112 ? 140.401 166.803 89.457 1.00 57.52 37 THR D N 1
ATOM 10061 C CA . THR D 1 112 ? 139.060 166.265 89.648 1.00 57.52 37 THR D CA 1
ATOM 10062 C C . THR D 1 112 ? 138.595 166.601 91.060 1.00 57.52 37 THR D C 1
ATOM 10063 O O . THR D 1 112 ? 139.231 166.199 92.041 1.00 57.52 37 THR D O 1
ATOM 10067 N N . THR D 1 113 ? 137.496 167.341 91.162 1.00 53.62 38 THR D N 1
ATOM 10068 C CA . THR D 1 113 ? 136.983 167.793 92.447 1.00 53.62 38 THR D CA 1
ATOM 10069 C C . THR D 1 113 ? 135.904 166.840 92.945 1.00 53.62 38 THR D C 1
ATOM 10070 O O . THR D 1 113 ? 134.948 166.543 92.223 1.00 53.62 38 THR D O 1
ATOM 10074 N N . VAL D 1 114 ? 136.061 166.371 94.178 1.00 50.96 39 VAL D N 1
ATOM 10075 C CA . VAL D 1 114 ? 135.116 165.459 94.812 1.00 50.96 39 VAL D CA 1
ATOM 10076 C C . VAL D 1 114 ? 134.490 166.184 95.994 1.00 50.96 39 VAL D C 1
ATOM 10077 O O . VAL D 1 114 ? 135.201 166.651 96.891 1.00 50.96 39 VAL D O 1
ATOM 10081 N N . SER D 1 115 ? 133.163 166.281 95.998 1.00 50.03 40 SER D N 1
ATOM 10082 C CA . SER D 1 115 ? 132.433 166.915 97.088 1.00 50.03 40 SER D CA 1
ATOM 10083 C C . SER D 1 115 ? 131.777 165.840 97.940 1.00 50.03 40 SER D C 1
ATOM 10084 O O . SER D 1 115 ? 131.009 165.022 97.427 1.00 50.03 40 SER D O 1
ATOM 10087 N N . ILE D 1 116 ? 132.073 165.851 99.241 1.00 51.03 41 ILE D N 1
ATOM 10088 C CA . ILE D 1 116 ? 131.698 164.770 100.140 1.00 51.03 41 ILE D CA 1
ATOM 10089 C C . ILE D 1 116 ? 130.938 165.338 101.330 1.00 51.03 41 ILE D C 1
ATOM 10090 O O . ILE D 1 116 ? 131.025 166.527 101.644 1.00 51.03 41 ILE D O 1
ATOM 10095 N N . ASP D 1 117 ? 130.175 164.464 101.987 1.00 53.92 42 ASP D N 1
ATOM 10096 C CA . ASP D 1 117 ? 129.638 164.767 103.310 1.00 53.92 42 ASP D CA 1
ATOM 10097 C C . ASP D 1 117 ? 129.271 163.473 104.028 1.00 53.92 42 ASP D C 1
ATOM 10098 O O . ASP D 1 117 ? 129.150 162.400 103.425 1.00 53.92 42 ASP D O 1
ATOM 10103 N N . VAL D 1 118 ? 129.113 163.606 105.347 1.00 53.97 43 VAL D N 1
ATOM 10104 C CA . VAL D 1 118 ? 129.027 162.492 106.284 1.00 53.97 43 VAL D CA 1
ATOM 10105 C C . VAL D 1 118 ? 127.947 162.800 107.312 1.00 53.97 43 VAL D C 1
ATOM 10106 O O . VAL D 1 118 ? 127.831 163.931 107.794 1.00 53.97 43 VAL D O 1
ATOM 10110 N N . ILE D 1 119 ? 127.144 161.790 107.646 1.00 55.99 44 ILE D N 1
ATOM 10111 C CA . ILE D 1 119 ? 126.201 161.882 108.756 1.00 55.99 44 ILE D CA 1
ATOM 10112 C C . ILE D 1 119 ? 126.499 160.751 109.731 1.00 55.99 44 ILE D C 1
ATOM 10113 O O . ILE D 1 119 ? 126.483 159.577 109.347 1.00 55.99 44 ILE D O 1
ATOM 10118 N N . MET D 1 120 ? 126.768 161.103 110.986 1.00 61.81 45 MET D N 1
ATOM 10119 C CA . MET D 1 120 ? 127.014 160.103 112.017 1.00 61.81 45 MET D CA 1
ATOM 10120 C C . MET D 1 120 ? 125.733 159.338 112.327 1.00 61.81 45 MET D C 1
ATOM 10121 O O . MET D 1 120 ? 124.641 159.910 112.337 1.00 61.81 45 MET D O 1
ATOM 10126 N N . TYR D 1 121 ? 125.865 158.036 112.586 1.00 61.92 46 TYR D N 1
ATOM 10127 C CA . TYR D 1 121 ? 124.719 157.198 112.911 1.00 61.92 46 TYR D CA 1
ATOM 10128 C C . TYR D 1 121 ? 124.734 156.693 114.343 1.00 61.92 46 TYR D C 1
ATOM 10129 O O . TYR D 1 121 ? 123.717 156.788 115.033 1.00 61.92 46 TYR D O 1
ATOM 10138 N N . ALA D 1 122 ? 125.861 156.163 114.813 1.00 62.15 47 ALA D N 1
ATOM 10139 C CA . ALA D 1 122 ? 125.950 155.650 116.172 1.00 62.15 47 ALA D CA 1
ATOM 10140 C C . ALA D 1 122 ? 127.408 155.600 116.596 1.00 62.15 47 ALA D C 1
ATOM 10141 O O . ALA D 1 122 ? 128.284 155.304 115.780 1.00 62.15 47 ALA D O 1
ATOM 10143 N N . ILE D 1 123 ? 127.656 155.888 117.869 1.00 63.66 48 ILE D N 1
ATOM 10144 C CA . ILE D 1 123 ? 128.977 155.724 118.466 1.00 63.66 48 ILE D CA 1
ATOM 10145 C C . ILE D 1 123 ? 129.053 154.298 118.997 1.00 63.66 48 ILE D C 1
ATOM 10146 O O . ILE D 1 123 ? 128.360 153.947 119.955 1.00 63.66 48 ILE D O 1
ATOM 10151 N N . LEU D 1 124 ? 129.895 153.471 118.377 1.00 65.59 49 LEU D N 1
ATOM 10152 C CA . LEU D 1 124 ? 129.886 152.050 118.703 1.00 65.59 49 LEU D CA 1
ATOM 10153 C C . LEU D 1 124 ? 130.745 151.733 119.920 1.00 65.59 49 LEU D C 1
ATOM 10154 O O . LEU D 1 124 ? 130.288 151.036 120.833 1.00 65.59 49 LEU D O 1
ATOM 10159 N N . ASN D 1 125 ? 131.981 152.226 119.965 1.00 71.51 50 ASN D N 1
ATOM 10160 C CA . ASN D 1 125 ? 132.846 151.865 121.081 1.00 71.51 50 ASN D CA 1
ATOM 10161 C C . ASN D 1 125 ? 133.899 152.941 121.301 1.00 71.51 50 ASN D C 1
ATOM 10162 O O . ASN D 1 125 ? 134.352 153.588 120.355 1.00 71.51 50 ASN D O 1
ATOM 10167 N N . VAL D 1 126 ? 134.281 153.119 122.563 1.00 76.08 51 VAL D N 1
ATOM 10168 C CA . VAL D 1 126 ? 135.355 154.028 122.957 1.00 76.08 51 VAL D CA 1
ATOM 10169 C C . VAL D 1 126 ? 136.279 153.242 123.881 1.00 76.08 51 VAL D C 1
ATOM 10170 O O . VAL D 1 126 ? 135.998 153.104 125.076 1.00 76.08 51 VAL D O 1
ATOM 10174 N N . ASP D 1 127 ? 137.376 152.721 123.335 1.00 84.70 52 ASP D N 1
ATOM 10175 C CA . ASP D 1 127 ? 138.378 152.007 124.117 1.00 84.70 52 ASP D CA 1
ATOM 10176 C C . ASP D 1 127 ? 139.392 153.022 124.636 1.00 84.70 52 ASP D C 1
ATOM 10177 O O . ASP D 1 127 ? 140.219 153.532 123.871 1.00 84.70 52 ASP D O 1
ATOM 10182 N N . GLU D 1 128 ? 139.320 153.316 125.937 1.00 88.03 53 GLU D N 1
ATOM 10183 C CA . GLU D 1 128 ? 140.187 154.335 126.519 1.00 88.03 53 GLU D CA 1
ATOM 10184 C C . GLU D 1 128 ? 141.617 153.833 126.678 1.00 88.03 53 GLU D C 1
ATOM 10185 O O . GLU D 1 128 ? 142.572 154.576 126.421 1.00 88.03 53 GLU D O 1
ATOM 10191 N N . LYS D 1 129 ? 141.787 152.581 127.109 1.00 89.04 54 LYS D N 1
ATOM 10192 C CA . LYS D 1 129 ? 143.133 152.064 127.339 1.00 89.04 54 LYS D CA 1
ATOM 10193 C C . LYS D 1 129 ? 143.875 151.846 126.026 1.00 89.04 54 LYS D C 1
ATOM 10194 O O . LYS D 1 129 ? 145.100 152.000 125.965 1.00 89.04 54 LYS D O 1
ATOM 10200 N N . ASN D 1 130 ? 143.154 151.489 124.963 1.00 85.87 55 ASN D N 1
ATOM 10201 C CA . ASN D 1 130 ? 143.765 151.335 123.651 1.00 85.87 55 ASN D CA 1
ATOM 10202 C C . ASN D 1 130 ? 143.708 152.607 122.818 1.00 85.87 55 ASN D C 1
ATOM 10203 O O . ASN D 1 130 ? 144.339 152.654 121.757 1.00 85.87 55 ASN D O 1
ATOM 10208 N N . GLN D 1 131 ? 142.977 153.626 123.278 1.00 83.46 56 GLN D N 1
ATOM 10209 C CA . GLN D 1 131 ? 142.812 154.897 122.570 1.00 83.46 56 GLN D CA 1
ATOM 10210 C C . GLN D 1 131 ? 142.247 154.673 121.165 1.00 83.46 56 GLN D C 1
ATOM 10211 O O . GLN D 1 131 ? 142.803 155.120 120.160 1.00 83.46 56 GLN D O 1
ATOM 10217 N N . VAL D 1 132 ? 141.122 153.963 121.113 1.00 75.02 57 VAL D N 1
ATOM 10218 C CA . VAL D 1 132 ? 140.491 153.576 119.856 1.00 75.02 57 VAL D CA 1
ATOM 10219 C C . VAL D 1 132 ? 139.035 154.022 119.875 1.00 75.02 57 VAL D C 1
ATOM 10220 O O . VAL D 1 132 ? 138.349 153.893 120.894 1.00 75.02 57 VAL D O 1
ATOM 10224 N N . LEU D 1 133 ? 138.566 154.563 118.753 1.00 67.41 58 LEU D N 1
ATOM 10225 C CA . LEU D 1 133 ? 137.178 154.981 118.609 1.00 67.41 58 LEU D CA 1
ATOM 10226 C C . LEU D 1 133 ? 136.552 154.241 117.435 1.00 67.41 58 LEU D C 1
ATOM 10227 O O . LEU D 1 133 ? 137.101 154.251 116.329 1.00 67.41 58 LEU D O 1
ATOM 10232 N N . THR D 1 134 ? 135.406 153.609 117.675 1.00 64.99 59 THR D N 1
ATOM 10233 C CA . THR D 1 134 ? 134.679 152.860 116.657 1.00 64.99 59 THR D CA 1
ATOM 10234 C C . THR D 1 134 ? 133.317 153.505 116.463 1.00 64.99 59 THR D C 1
ATOM 10235 O O . THR D 1 134 ? 132.527 153.593 117.411 1.00 64.99 59 THR D O 1
ATOM 10239 N N . THR D 1 135 ? 133.044 153.948 115.235 1.00 60.92 60 THR D N 1
ATOM 10240 C CA . THR D 1 135 ? 131.823 154.671 114.905 1.00 60.92 60 THR D CA 1
ATOM 10241 C C . THR D 1 135 ? 131.232 154.122 113.613 1.00 60.92 60 THR D C 1
ATOM 10242 O O . THR D 1 135 ? 131.861 153.343 112.895 1.00 60.92 60 THR D O 1
ATOM 10246 N N . TYR D 1 136 ? 130.004 154.548 113.323 1.00 57.64 61 TYR D N 1
ATOM 10247 C CA . TYR D 1 136 ? 129.309 154.209 112.089 1.00 57.64 61 TYR D CA 1
ATOM 10248 C C . TYR D 1 136 ? 128.779 155.483 111.450 1.00 57.64 61 TYR D C 1
ATOM 10249 O O . TYR D 1 136 ? 128.177 156.323 112.126 1.00 57.64 61 TYR D O 1
ATOM 10258 N N . ILE D 1 137 ? 129.013 155.637 110.145 1.00 52.21 62 ILE D N 1
ATOM 10259 C CA . ILE D 1 137 ? 128.601 156.836 109.426 1.00 52.21 62 ILE D CA 1
ATOM 10260 C C . ILE D 1 137 ? 127.931 156.446 108.116 1.00 52.21 62 ILE D C 1
ATOM 10261 O O . ILE D 1 137 ? 128.150 155.361 107.573 1.00 52.21 62 ILE D O 1
ATOM 10266 N N . TRP D 1 138 ? 127.100 157.355 107.617 1.00 52.12 63 TRP D N 1
ATOM 10267 C CA . TRP D 1 138 ? 126.579 157.297 106.260 1.00 52.12 63 TRP D CA 1
ATOM 10268 C C . TRP D 1 138 ? 127.303 158.363 105.451 1.00 52.12 63 TRP D C 1
ATOM 10269 O O . TRP D 1 138 ? 127.201 159.556 105.759 1.00 52.12 63 TRP D O 1
ATOM 10280 N N . TYR D 1 139 ? 128.038 157.937 104.431 1.00 49.60 64 TYR D N 1
ATOM 10281 C CA . TYR D 1 139 ? 128.918 158.796 103.661 1.00 49.60 64 TYR D CA 1
ATOM 10282 C C . TYR D 1 139 ? 128.394 158.895 102.237 1.00 49.60 64 TYR D C 1
ATOM 10283 O O . TYR D 1 139 ? 127.896 157.909 101.680 1.00 49.60 64 TYR D O 1
ATOM 10292 N N . ARG D 1 140 ? 128.473 160.087 101.653 1.00 50.57 65 ARG D N 1
ATOM 10293 C CA . ARG D 1 140 ? 128.135 160.222 100.247 1.00 50.57 65 ARG D CA 1
ATOM 10294 C C . ARG D 1 140 ? 129.042 161.259 99.606 1.00 50.57 65 ARG D C 1
ATOM 10295 O O . ARG D 1 140 ? 129.562 162.159 100.273 1.00 50.57 65 ARG D O 1
ATOM 10303 N N . GLN D 1 141 ? 129.245 161.100 98.300 1.00 49.87 66 GLN D N 1
ATOM 10304 C CA . GLN D 1 141 ? 130.175 161.940 97.561 1.00 49.87 66 GLN D CA 1
ATOM 10305 C C . GLN D 1 141 ? 129.704 162.062 96.121 1.00 49.87 66 GLN D C 1
ATOM 10306 O O . GLN D 1 141 ? 128.891 161.271 95.643 1.00 49.87 66 GLN D O 1
ATOM 10312 N N . TYR D 1 142 ? 130.211 163.083 95.438 1.00 51.17 67 TYR D N 1
ATOM 10313 C CA . TYR D 1 142 ? 129.924 163.246 94.021 1.00 51.17 67 TYR D CA 1
ATOM 10314 C C . TYR D 1 142 ? 131.101 163.911 93.325 1.00 51.17 67 TYR D C 1
ATOM 10315 O O . TYR D 1 142 ? 131.867 164.670 93.927 1.00 51.17 67 TYR D O 1
ATOM 10324 N N . TRP D 1 143 ? 131.230 163.607 92.037 1.00 51.75 68 TRP D N 1
ATOM 10325 C CA . TRP D 1 143 ? 132.252 164.214 91.194 1.00 51.75 68 TRP D CA 1
ATOM 10326 C C . TRP D 1 143 ? 131.728 164.277 89.762 1.00 51.75 68 TRP D C 1
ATOM 10327 O O . TRP D 1 143 ? 130.566 163.956 89.490 1.00 51.75 68 TRP D O 1
ATOM 10338 N N . THR D 1 144 ? 132.591 164.704 88.844 1.00 55.82 69 THR D N 1
ATOM 10339 C CA . THR D 1 144 ? 132.230 164.901 87.447 1.00 55.82 69 THR D CA 1
ATOM 10340 C C . THR D 1 144 ? 133.074 163.990 86.568 1.00 55.82 69 THR D C 1
ATOM 10341 O O . THR D 1 144 ? 134.306 163.994 86.666 1.00 55.82 69 THR D O 1
ATOM 10345 N N . ASP D 1 145 ? 132.410 163.214 85.715 1.00 63.35 70 ASP D N 1
ATOM 10346 C CA . ASP D 1 145 ? 133.065 162.340 84.750 1.00 63.35 70 ASP D CA 1
ATOM 10347 C C . ASP D 1 145 ? 132.796 162.890 83.357 1.00 63.35 70 ASP D C 1
ATOM 10348 O O . ASP D 1 145 ? 131.645 162.920 82.912 1.00 63.35 70 ASP D O 1
ATOM 10353 N N . GLU D 1 146 ? 133.854 163.312 82.669 1.00 67.50 71 GLU D N 1
ATOM 10354 C CA . GLU D 1 146 ? 133.708 163.984 81.385 1.00 67.50 71 GLU D CA 1
ATOM 10355 C C . GLU D 1 146 ? 133.480 163.028 80.222 1.00 67.50 71 GLU D C 1
ATOM 10356 O O . GLU D 1 146 ? 133.205 163.491 79.110 1.00 67.50 71 GLU D O 1
ATOM 10362 N N . PHE D 1 147 ? 133.588 161.720 80.441 1.00 65.10 72 PHE D N 1
ATOM 10363 C CA . PHE D 1 147 ? 133.320 160.731 79.407 1.00 65.10 72 PHE D CA 1
ATOM 10364 C C . PHE D 1 147 ? 131.960 160.065 79.570 1.00 65.10 72 PHE D C 1
ATOM 10365 O O . PHE D 1 147 ? 131.655 159.116 78.841 1.00 65.10 72 PHE D O 1
ATOM 10373 N N . LEU D 1 148 ? 131.138 160.538 80.506 1.00 63.71 73 LEU D N 1
ATOM 10374 C CA . LEU D 1 148 ? 129.825 159.952 80.737 1.00 63.71 73 LEU D CA 1
ATOM 10375 C C . LEU D 1 148 ? 128.727 160.988 80.548 1.00 63.71 73 LEU D C 1
ATOM 10376 O O . LEU D 1 148 ? 127.816 161.093 81.375 1.00 63.71 73 LEU D O 1
ATOM 10381 N N . GLN D 1 149 ? 128.805 161.762 79.470 1.00 67.44 74 GLN D N 1
ATOM 10382 C CA . GLN D 1 149 ? 127.832 162.801 79.171 1.00 67.44 74 GLN D CA 1
ATOM 10383 C C . GLN D 1 149 ? 127.047 162.432 77.921 1.00 67.44 74 GLN D C 1
ATOM 10384 O O . GLN D 1 149 ? 127.601 161.868 76.972 1.00 67.44 74 GLN D O 1
ATOM 10390 N N . TRP D 1 150 ? 125.755 162.749 77.926 1.00 63.75 75 TRP D N 1
ATOM 10391 C CA . TRP D 1 150 ? 124.893 162.445 76.794 1.00 63.75 75 TRP D CA 1
ATOM 10392 C C . TRP D 1 150 ? 123.771 163.469 76.729 1.00 63.75 75 TRP D C 1
ATOM 10393 O O . TRP D 1 150 ? 123.486 164.174 77.700 1.00 63.75 75 TRP D O 1
ATOM 10404 N N . THR D 1 151 ? 123.141 163.542 75.567 1.00 71.26 76 THR D N 1
ATOM 10405 C CA . THR D 1 151 ? 121.957 164.369 75.369 1.00 71.26 76 THR D CA 1
ATOM 10406 C C . THR D 1 151 ? 120.717 163.604 75.814 1.00 71.26 76 THR D C 1
ATOM 10407 O O . THR D 1 151 ? 120.528 162.456 75.396 1.00 71.26 76 THR D O 1
ATOM 10411 N N . PRO D 1 152 ? 119.876 164.183 76.678 1.00 73.93 77 PRO D N 1
ATOM 10412 C CA . PRO D 1 152 ? 118.642 163.480 77.071 1.00 73.93 77 PRO D CA 1
ATOM 10413 C C . PRO D 1 152 ? 117.732 163.165 75.896 1.00 73.93 77 PRO D C 1
ATOM 10414 O O . PRO D 1 152 ? 117.072 162.118 75.892 1.00 73.93 77 PRO D O 1
ATOM 10418 N N . GLU D 1 153 ? 117.682 164.039 74.895 1.00 80.85 78 GLU D N 1
ATOM 10419 C CA . GLU D 1 153 ? 116.979 163.716 73.664 1.00 80.85 78 GLU D CA 1
ATOM 10420 C C . GLU D 1 153 ? 117.733 162.630 72.904 1.00 80.85 78 GLU D C 1
ATOM 10421 O O . GLU D 1 153 ? 118.932 162.415 73.102 1.00 80.85 78 GLU D O 1
ATOM 10427 N N . ASP D 1 154 ? 117.004 161.928 72.037 1.00 82.64 79 ASP D N 1
ATOM 10428 C CA . ASP D 1 154 ? 117.417 160.732 71.299 1.00 82.64 79 ASP D CA 1
ATOM 10429 C C . ASP D 1 154 ? 117.619 159.554 72.246 1.00 82.64 79 ASP D C 1
ATOM 10430 O O . ASP D 1 154 ? 118.155 158.523 71.821 1.00 82.64 79 ASP D O 1
ATOM 10435 N N . PHE D 1 155 ? 117.214 159.669 73.511 1.00 76.03 80 PHE D N 1
ATOM 10436 C CA . PHE D 1 155 ? 117.301 158.567 74.461 1.00 76.03 80 PHE D CA 1
ATOM 10437 C C . PHE D 1 155 ? 116.042 158.515 75.317 1.00 76.03 80 PHE D C 1
ATOM 10438 O O . PHE D 1 155 ? 116.086 158.122 76.487 1.00 76.03 80 PHE D O 1
ATOM 10446 N N . ASP D 1 156 ? 114.909 158.924 74.739 1.00 77.41 81 ASP D N 1
ATOM 10447 C CA . ASP D 1 156 ? 113.604 158.913 75.408 1.00 77.41 81 ASP D CA 1
ATOM 10448 C C . ASP D 1 156 ? 113.614 159.757 76.683 1.00 77.41 81 ASP D C 1
ATOM 10449 O O . ASP D 1 156 ? 113.010 159.389 77.694 1.00 77.41 81 ASP D O 1
ATOM 10454 N N . ASN D 1 157 ? 114.305 160.898 76.626 1.00 75.80 82 ASN D N 1
ATOM 10455 C CA . ASN D 1 157 ? 114.319 161.893 77.705 1.00 75.80 82 ASN D CA 1
ATOM 10456 C C . ASN D 1 157 ? 114.797 161.302 79.030 1.00 75.80 82 ASN D C 1
ATOM 10457 O O . ASN D 1 157 ? 114.277 161.622 80.100 1.00 75.80 82 ASN D O 1
ATOM 10462 N N . VAL D 1 158 ? 115.803 160.436 78.961 1.00 67.86 83 VAL D N 1
ATOM 10463 C CA . VAL D 1 158 ? 116.417 159.888 80.166 1.00 67.86 83 VAL D CA 1
ATOM 10464 C C . VAL D 1 158 ? 117.430 160.899 80.691 1.00 67.86 83 VAL D C 1
ATOM 10465 O O . VAL D 1 158 ? 118.336 161.318 79.963 1.00 67.86 83 VAL D O 1
ATOM 10469 N N . THR D 1 159 ? 117.277 161.294 81.954 1.00 64.69 84 THR D N 1
ATOM 10470 C CA . THR D 1 159 ? 118.159 162.285 82.556 1.00 64.69 84 THR D CA 1
ATOM 10471 C C . THR D 1 159 ? 119.207 161.684 83.479 1.00 64.69 84 THR D C 1
ATOM 10472 O O . THR D 1 159 ? 120.280 162.274 83.642 1.00 64.69 84 THR D O 1
ATOM 10476 N N . LYS D 1 160 ? 118.931 160.532 84.085 1.00 59.42 85 LYS D N 1
ATOM 10477 C CA . LYS D 1 160 ? 119.896 159.878 84.954 1.00 59.42 85 LYS D CA 1
ATOM 10478 C C . LYS D 1 160 ? 119.605 158.386 84.980 1.00 59.42 85 LYS D C 1
ATOM 10479 O O . LYS D 1 160 ? 118.492 157.946 84.682 1.00 59.42 85 LYS D O 1
ATOM 10485 N N . LEU D 1 161 ? 120.622 157.607 85.339 1.00 56.64 86 LEU D N 1
ATOM 10486 C CA . LEU D 1 161 ? 120.467 156.158 85.401 1.00 56.64 86 LEU D CA 1
ATOM 10487 C C . LEU D 1 161 ? 121.446 155.586 86.419 1.00 56.64 86 LEU D C 1
ATOM 10488 O O . LEU D 1 161 ? 122.235 156.310 87.031 1.00 56.64 86 LEU D O 1
ATOM 10493 N N . SER D 1 162 ? 121.378 154.269 86.595 1.00 57.18 87 SER D N 1
ATOM 10494 C CA . SER D 1 162 ? 122.225 153.542 87.529 1.00 57.18 87 SER D CA 1
ATOM 10495 C C . SER D 1 162 ? 123.241 152.702 86.768 1.00 57.18 87 SER D C 1
ATOM 10496 O O . SER D 1 162 ? 122.901 152.027 85.792 1.00 57.18 87 SER D O 1
ATOM 10499 N N . ILE D 1 163 ? 124.487 152.752 87.225 1.00 57.28 88 ILE D N 1
ATOM 10500 C CA . ILE D 1 163 ? 125.598 152.039 86.597 1.00 57.28 88 ILE D CA 1
ATOM 10501 C C . ILE D 1 163 ? 126.344 151.271 87.684 1.00 57.28 88 ILE D C 1
ATOM 10502 O O . ILE D 1 163 ? 126.467 151.769 88.811 1.00 57.28 88 ILE D O 1
ATOM 10507 N N . PRO D 1 164 ? 126.823 150.054 87.409 1.00 59.02 89 PRO D N 1
ATOM 10508 C CA . PRO D 1 164 ? 127.626 149.335 88.407 1.00 59.02 89 PRO D CA 1
ATOM 10509 C C . PRO D 1 164 ? 128.879 150.109 88.792 1.00 59.02 89 PRO D C 1
ATOM 10510 O O . PRO D 1 164 ? 129.504 150.773 87.964 1.00 59.02 89 PRO D O 1
ATOM 10514 N N . THR D 1 165 ? 129.237 150.015 90.075 1.00 60.53 90 THR D N 1
ATOM 10515 C CA . THR D 1 165 ? 130.355 150.793 90.601 1.00 60.53 90 THR D CA 1
ATOM 10516 C C . THR D 1 165 ? 131.684 150.335 90.016 1.00 60.53 90 THR D C 1
ATOM 10517 O O . THR D 1 165 ? 132.571 151.155 89.757 1.00 60.53 90 THR D O 1
ATOM 10521 N N . ASP D 1 166 ? 131.840 149.032 89.795 1.00 66.50 91 ASP D N 1
ATOM 10522 C CA . ASP D 1 166 ? 133.107 148.467 89.353 1.00 66.50 91 ASP D CA 1
ATOM 10523 C C . ASP D 1 166 ? 133.331 148.570 87.844 1.00 66.50 91 ASP D C 1
ATOM 10524 O O . ASP D 1 166 ? 134.174 147.844 87.306 1.00 66.50 91 ASP D O 1
ATOM 10529 N N . SER D 1 167 ? 132.603 149.445 87.152 1.00 61.16 92 SER D N 1
ATOM 10530 C CA . SER D 1 167 ? 132.776 149.632 85.718 1.00 61.16 92 SER D CA 1
ATOM 10531 C C . SER D 1 167 ? 133.199 151.050 85.357 1.00 61.16 92 SER D C 1
ATOM 10532 O O . SER D 1 167 ? 133.338 151.358 84.168 1.00 61.16 92 SER D O 1
ATOM 10535 N N . ILE D 1 168 ? 133.409 151.922 86.345 1.00 59.24 93 ILE D N 1
ATOM 10536 C CA . ILE D 1 168 ? 133.804 153.305 86.114 1.00 59.24 93 ILE D CA 1
ATOM 10537 C C . ILE D 1 168 ? 134.943 153.660 87.062 1.00 59.24 93 ILE D C 1
ATOM 10538 O O . ILE D 1 168 ? 135.259 152.924 87.998 1.00 59.24 93 ILE D O 1
ATOM 10543 N N . TRP D 1 169 ? 135.563 154.809 86.800 1.00 57.80 94 TRP D N 1
ATOM 10544 C CA . TRP D 1 169 ? 136.641 155.301 87.647 1.00 57.80 94 TRP D CA 1
ATOM 10545 C C . TRP D 1 169 ? 136.094 155.783 88.986 1.00 57.80 94 TRP D C 1
ATOM 10546 O O . TRP D 1 169 ? 135.090 156.497 89.045 1.00 57.80 94 TRP D O 1
ATOM 10557 N N . VAL D 1 170 ? 136.761 155.386 90.066 1.00 56.00 95 VAL D N 1
ATOM 10558 C CA . VAL D 1 170 ? 136.348 155.758 91.418 1.00 56.00 95 VAL D CA 1
ATOM 10559 C C . VAL D 1 170 ? 137.556 156.292 92.182 1.00 56.00 95 VAL D C 1
ATOM 10560 O O . VAL D 1 170 ? 138.605 155.634 92.214 1.00 56.00 95 VAL D O 1
ATOM 10564 N N . PRO D 1 171 ? 137.461 157.470 92.797 1.00 54.79 96 PRO D N 1
ATOM 10565 C CA . PRO D 1 171 ? 138.597 157.998 93.560 1.00 54.79 96 PRO D CA 1
ATOM 10566 C C . PRO D 1 171 ? 138.857 157.193 94.824 1.00 54.79 96 PRO D C 1
ATOM 10567 O O . PRO D 1 171 ? 137.955 156.576 95.395 1.00 54.79 96 PRO D O 1
ATOM 10571 N N . ASP D 1 172 ? 140.117 157.211 95.262 1.00 57.33 97 ASP D N 1
ATOM 10572 C CA . ASP D 1 172 ? 140.549 156.465 96.443 1.00 57.33 97 ASP D CA 1
ATOM 10573 C C . ASP D 1 172 ? 140.608 157.412 97.641 1.00 57.33 97 ASP D C 1
ATOM 10574 O O . ASP D 1 172 ? 141.668 157.878 98.059 1.00 57.33 97 ASP D O 1
ATOM 10579 N N . ILE D 1 173 ? 139.438 157.686 98.209 1.00 56.33 98 ILE D N 1
ATOM 10580 C CA . ILE D 1 173 ? 139.314 158.550 99.376 1.00 56.33 98 ILE D CA 1
ATOM 10581 C C . ILE D 1 173 ? 139.282 157.670 100.617 1.00 56.33 98 ILE D C 1
ATOM 10582 O O . ILE D 1 173 ? 138.410 156.804 100.751 1.00 56.33 98 ILE D O 1
ATOM 10587 N N . LEU D 1 174 ? 140.231 157.887 101.524 1.00 58.59 99 LEU D N 1
ATOM 10588 C CA . LEU D 1 174 ? 140.352 157.114 102.749 1.00 58.59 99 LEU D CA 1
ATOM 10589 C C . LEU D 1 174 ? 140.501 158.063 103.932 1.00 58.59 99 LEU D C 1
ATOM 10590 O O . LEU D 1 174 ? 140.449 159.290 103.789 1.00 58.59 99 LEU D O 1
ATOM 10595 N N . ILE D 1 175 ? 140.694 157.479 105.111 1.00 59.03 100 ILE D N 1
ATOM 10596 C CA . ILE D 1 175 ? 140.830 158.218 106.361 1.00 59.03 100 ILE D CA 1
ATOM 10597 C C . ILE D 1 175 ? 142.222 157.968 106.921 1.00 59.03 100 ILE D C 1
ATOM 10598 O O . ILE D 1 175 ? 142.666 156.816 107.007 1.00 59.03 100 ILE D O 1
ATOM 10603 N N . ASN D 1 176 ? 142.913 159.051 107.288 1.00 59.68 101 ASN D N 1
ATOM 10604 C CA . ASN D 1 176 ? 144.280 158.941 107.791 1.00 59.68 101 ASN D CA 1
ATOM 10605 C C . ASN D 1 176 ? 144.340 158.157 109.096 1.00 59.68 101 ASN D C 1
ATOM 10606 O O . ASN D 1 176 ? 145.254 157.350 109.303 1.00 59.68 101 ASN D O 1
ATOM 10611 N N . GLU D 1 177 ? 143.381 158.377 109.984 1.00 62.21 102 GLU D N 1
ATOM 10612 C CA . GLU D 1 177 ? 143.418 157.812 111.331 1.00 62.21 102 GLU D CA 1
ATOM 10613 C C . GLU D 1 177 ? 143.079 156.330 111.385 1.00 62.21 102 GLU D C 1
ATOM 10614 O O . GLU D 1 177 ? 142.895 155.851 112.508 1.00 62.21 102 GLU D O 1
ATOM 10620 N N . PHE D 1 178 ? 142.983 155.599 110.275 1.00 61.56 103 PHE D N 1
ATOM 10621 C CA . PHE D 1 178 ? 142.662 154.179 110.340 1.00 61.56 103 PHE D CA 1
ATOM 10622 C C . PHE D 1 178 ? 143.750 153.396 111.064 1.00 61.56 103 PHE D C 1
ATOM 10623 O O . PHE D 1 178 ? 144.944 153.589 110.826 1.00 61.56 103 PHE D O 1
ATOM 10631 N N . VAL D 1 179 ? 143.321 152.510 111.960 1.00 63.25 104 VAL D N 1
ATOM 10632 C CA . VAL D 1 179 ? 144.190 151.512 112.568 1.00 63.25 104 VAL D CA 1
ATOM 10633 C C . VAL D 1 179 ? 143.710 150.097 112.297 1.00 63.25 104 VAL D C 1
ATOM 10634 O O . VAL D 1 179 ? 144.388 149.140 112.683 1.00 63.25 104 VAL D O 1
ATOM 10638 N N . ASP D 1 180 ? 142.563 149.939 111.645 1.00 69.04 105 ASP D N 1
ATOM 10639 C CA . ASP D 1 180 ? 142.012 148.635 111.307 1.00 69.04 105 ASP D CA 1
ATOM 10640 C C . ASP D 1 180 ? 141.016 148.836 110.174 1.00 69.04 105 ASP D C 1
ATOM 10641 O O . ASP D 1 180 ? 140.674 149.966 109.817 1.00 69.04 105 ASP D O 1
ATOM 10646 N N . VAL D 1 181 ? 140.554 147.725 109.611 1.00 70.64 106 VAL D N 1
ATOM 10647 C CA . VAL D 1 181 ? 139.589 147.739 108.518 1.00 70.64 106 VAL D CA 1
ATOM 10648 C C . VAL D 1 181 ? 138.242 147.297 109.071 1.00 70.64 106 VAL D C 1
ATOM 10649 O O . VAL D 1 181 ? 138.103 146.170 109.562 1.00 70.64 106 VAL D O 1
ATOM 10653 N N . GLY D 1 182 ? 137.253 148.186 108.993 1.00 71.20 107 GLY D N 1
ATOM 10654 C CA . GLY D 1 182 ? 135.921 147.845 109.436 1.00 71.20 107 GLY D CA 1
ATOM 10655 C C . GLY D 1 182 ? 135.163 147.018 108.416 1.00 71.20 107 GLY D C 1
ATOM 10656 O O . GLY D 1 182 ? 135.525 146.935 107.243 1.00 71.20 107 GLY D O 1
ATOM 10657 N N . LYS D 1 183 ? 134.085 146.394 108.882 1.00 70.48 108 LYS D N 1
ATOM 10658 C CA . LYS D 1 183 ? 133.236 145.558 108.042 1.00 70.48 108 LYS D CA 1
ATOM 10659 C C . LYS D 1 183 ? 131.992 146.353 107.665 1.00 70.48 108 LYS D C 1
ATOM 10660 O O . LYS D 1 183 ? 131.130 146.609 108.512 1.00 70.48 108 LYS D O 1
ATOM 10666 N N . SER D 1 184 ? 131.900 146.739 106.397 1.00 65.50 109 SER D N 1
ATOM 10667 C CA . SER D 1 184 ? 130.770 147.492 105.883 1.00 65.50 109 SER D CA 1
ATOM 10668 C C . SER D 1 184 ? 130.263 146.850 104.600 1.00 65.50 109 SER D C 1
ATOM 10669 O O . SER D 1 184 ? 131.045 146.264 103.845 1.00 65.50 109 SER D O 1
ATOM 10672 N N . PRO D 1 185 ? 128.962 146.938 104.333 1.00 63.59 110 PRO D N 1
ATOM 10673 C CA . PRO D 1 185 ? 128.420 146.351 103.104 1.00 63.59 110 PRO D CA 1
ATOM 10674 C C . PRO D 1 185 ? 128.892 147.100 101.867 1.00 63.59 110 PRO D C 1
ATOM 10675 O O . PRO D 1 185 ? 129.248 148.279 101.911 1.00 63.59 110 PRO D O 1
ATOM 10679 N N . ASN D 1 186 ? 128.891 146.384 100.747 1.00 64.97 111 ASN D N 1
ATOM 10680 C CA . ASN D 1 186 ? 129.308 146.928 99.462 1.00 64.97 111 ASN D CA 1
ATOM 10681 C C . ASN D 1 186 ? 128.083 147.363 98.668 1.00 64.97 111 ASN D C 1
ATOM 10682 O O . ASN D 1 186 ? 127.105 146.616 98.568 1.00 64.97 111 ASN D O 1
ATOM 10687 N N . ILE D 1 187 ? 128.141 148.569 98.109 1.00 58.49 112 ILE D N 1
ATOM 10688 C CA . ILE D 1 187 ? 127.050 149.126 97.314 1.00 58.49 112 ILE D CA 1
ATOM 10689 C C . ILE D 1 187 ? 127.443 149.010 95.843 1.00 58.49 112 ILE D C 1
ATOM 10690 O O . ILE D 1 187 ? 128.390 149.687 95.412 1.00 58.49 112 ILE D O 1
ATOM 10695 N N . PRO D 1 188 ? 126.762 148.185 95.050 1.00 57.09 113 PRO D N 1
ATOM 10696 C CA . PRO D 1 188 ? 127.225 147.923 93.681 1.00 57.09 113 PRO D CA 1
ATOM 10697 C C . PRO D 1 188 ? 126.643 148.838 92.613 1.00 57.09 113 PRO D C 1
ATOM 10698 O O . PRO D 1 188 ? 126.775 148.535 91.425 1.00 57.09 113 PRO D O 1
ATOM 10702 N N . TYR D 1 189 ? 126.000 149.943 92.991 1.00 56.95 114 TYR D N 1
ATOM 10703 C CA . TYR D 1 189 ? 125.374 150.820 92.010 1.00 56.95 114 TYR D CA 1
ATOM 10704 C C . TYR D 1 189 ? 125.651 152.278 92.344 1.00 56.95 114 TYR D C 1
ATOM 10705 O O . TYR D 1 189 ? 125.796 152.653 93.509 1.00 56.95 114 TYR D O 1
ATOM 10714 N N . VAL D 1 190 ? 125.724 153.102 91.295 1.00 54.70 115 VAL D N 1
ATOM 10715 C CA . VAL D 1 190 ? 125.855 154.550 91.435 1.00 54.70 115 VAL D CA 1
ATOM 10716 C C . VAL D 1 190 ? 124.919 155.223 90.441 1.00 54.70 115 VAL D C 1
ATOM 10717 O O . VAL D 1 190 ? 124.500 154.620 89.450 1.00 54.70 115 VAL D O 1
ATOM 10721 N N . TYR D 1 191 ? 124.587 156.485 90.715 1.00 57.71 116 TYR D N 1
ATOM 10722 C CA . TYR D 1 191 ? 123.884 157.320 89.749 1.00 57.71 116 TYR D CA 1
ATOM 10723 C C . TYR D 1 191 ? 124.846 158.024 88.805 1.00 57.71 116 TYR D C 1
ATOM 10724 O O . TYR D 1 191 ? 125.947 158.430 89.185 1.00 57.71 116 TYR D O 1
ATOM 10733 N N . VAL D 1 192 ? 124.412 158.161 87.555 1.00 58.14 117 VAL D N 1
ATOM 10734 C CA . VAL D 1 192 ? 125.055 159.033 86.579 1.00 58.14 117 VAL D CA 1
ATOM 10735 C C . VAL D 1 192 ? 123.981 159.914 85.960 1.00 58.14 117 VAL D C 1
ATOM 10736 O O . VAL D 1 192 ? 122.949 159.410 85.500 1.00 58.14 117 VAL D O 1
ATOM 10740 N N . HIS D 1 193 ? 124.217 161.223 85.960 1.00 61.93 118 HIS D N 1
ATOM 10741 C CA . HIS D 1 193 ? 123.349 162.194 85.312 1.00 61.93 118 HIS D CA 1
ATOM 10742 C C . HIS D 1 193 ? 123.880 162.524 83.923 1.00 61.93 118 HIS D C 1
ATOM 10743 O O . HIS D 1 193 ? 124.989 162.142 83.545 1.00 61.93 118 HIS D O 1
ATOM 10750 N N . HIS D 1 194 ? 123.075 163.266 83.164 1.00 64.34 119 HIS D N 1
ATOM 10751 C CA . HIS D 1 194 ? 123.382 163.539 81.766 1.00 64.34 119 HIS D CA 1
ATOM 10752 C C . HIS D 1 194 ? 124.454 164.602 81.576 1.00 64.34 119 HIS D C 1
ATOM 10753 O O . HIS D 1 194 ? 124.763 164.943 80.429 1.00 64.34 119 HIS D O 1
ATOM 10760 N N . ARG D 1 195 ? 125.029 165.136 82.655 1.00 67.05 120 ARG D N 1
ATOM 10761 C CA . ARG D 1 195 ? 126.096 166.127 82.560 1.00 67.05 120 ARG D CA 1
ATOM 10762 C C . ARG D 1 195 ? 127.399 165.629 83.174 1.00 67.05 120 ARG D C 1
ATOM 10763 O O . ARG D 1 195 ? 128.271 166.438 83.504 1.00 67.05 120 ARG D O 1
ATOM 10771 N N . GLY D 1 196 ? 127.554 164.317 83.331 1.00 61.12 121 GLY D N 1
ATOM 10772 C CA . GLY D 1 196 ? 128.732 163.757 83.956 1.00 61.12 121 GLY D CA 1
ATOM 10773 C C . GLY D 1 196 ? 128.692 163.702 85.465 1.00 61.12 121 GLY D C 1
ATOM 10774 O O . GLY D 1 196 ? 129.677 163.277 86.080 1.00 61.12 121 GLY D O 1
ATOM 10775 N N . GLU D 1 197 ? 127.587 164.112 86.077 1.00 60.54 122 GLU D N 1
ATOM 10776 C CA . GLU D 1 197 ? 127.419 164.043 87.523 1.00 60.54 122 GLU D CA 1
ATOM 10777 C C . GLU D 1 197 ? 127.378 162.592 87.984 1.00 60.54 122 GLU D C 1
ATOM 10778 O O . GLU D 1 197 ? 126.503 161.829 87.563 1.00 60.54 122 GLU D O 1
ATOM 10784 N N . VAL D 1 198 ? 128.314 162.205 88.849 1.00 53.13 123 VAL D N 1
ATOM 10785 C CA . VAL D 1 198 ? 128.366 160.858 89.405 1.00 53.13 123 VAL D CA 1
ATOM 10786 C C . VAL D 1 198 ? 128.286 160.961 90.920 1.00 53.13 123 VAL D C 1
ATOM 10787 O O . VAL D 1 198 ? 129.093 161.662 91.544 1.00 53.13 123 VAL D O 1
ATOM 10791 N N . GLN D 1 199 ? 127.321 160.256 91.509 1.00 53.48 124 GLN D N 1
ATOM 10792 C CA . GLN D 1 199 ? 127.075 160.272 92.943 1.00 53.48 124 GLN D CA 1
ATOM 10793 C C . GLN D 1 199 ? 127.225 158.869 93.517 1.00 53.48 124 GLN D C 1
ATOM 10794 O O . GLN D 1 199 ? 126.884 157.877 92.868 1.00 53.48 124 GLN D O 1
ATOM 10800 N N . ASN D 1 200 ? 127.729 158.796 94.747 1.00 50.61 125 ASN D N 1
ATOM 10801 C CA . ASN D 1 200 ? 128.038 157.525 95.392 1.00 50.61 125 ASN D CA 1
ATOM 10802 C C . ASN D 1 200 ? 127.644 157.600 96.859 1.00 50.61 125 ASN D C 1
ATOM 10803 O O . ASN D 1 200 ? 128.104 158.489 97.582 1.00 50.61 125 ASN D O 1
ATOM 10808 N N . TYR D 1 201 ? 126.795 156.668 97.289 1.00 48.90 126 TYR D N 1
ATOM 10809 C CA . TYR D 1 201 ? 126.344 156.535 98.667 1.00 48.90 126 TYR D CA 1
ATOM 10810 C C . TYR D 1 201 ? 126.865 155.231 99.255 1.00 48.90 126 TYR D C 1
ATOM 10811 O O . TYR D 1 201 ? 126.810 154.183 98.605 1.00 48.90 126 TYR D O 1
ATOM 10820 N N . LYS D 1 202 ? 127.353 155.288 100.502 1.00 50.01 127 LYS D N 1
ATOM 10821 C CA . LYS D 1 202 ? 127.761 154.056 101.173 1.00 50.01 127 LYS D CA 1
ATOM 10822 C C . LYS D 1 202 ? 127.833 154.225 102.688 1.00 50.01 127 LYS D C 1
ATOM 10823 O O . LYS D 1 202 ? 128.130 155.317 103.184 1.00 50.01 127 LYS D O 1
ATOM 10829 N N . PRO D 1 203 ? 127.562 153.172 103.454 1.00 52.24 128 PRO D N 1
ATOM 10830 C CA . PRO D 1 203 ? 127.812 153.214 104.895 1.00 52.24 128 PRO D CA 1
ATOM 10831 C C . PRO D 1 203 ? 129.214 152.735 105.231 1.00 52.24 128 PRO D C 1
ATOM 10832 O O . PRO D 1 203 ? 129.777 151.853 104.581 1.00 52.24 128 PRO D O 1
ATOM 10836 N N . LEU D 1 204 ? 129.788 153.339 106.269 1.00 53.40 129 LEU D N 1
ATOM 10837 C CA . LEU D 1 204 ? 131.161 153.049 106.660 1.00 53.40 129 LEU D CA 1
ATOM 10838 C C . LEU D 1 204 ? 131.247 152.818 108.160 1.00 53.40 129 LEU D C 1
ATOM 10839 O O . LEU D 1 204 ? 130.721 153.609 108.949 1.00 53.40 129 LEU D O 1
ATOM 10844 N N . GLN D 1 205 ? 131.919 151.738 108.546 1.00 60.70 130 GLN D N 1
ATOM 10845 C CA . GLN D 1 205 ? 132.291 151.491 109.932 1.00 60.70 130 GLN D CA 1
ATOM 10846 C C . GLN D 1 205 ? 133.749 151.894 110.107 1.00 60.70 130 GLN D C 1
ATOM 10847 O O . GLN D 1 205 ? 134.629 151.356 109.429 1.00 60.70 130 GLN D O 1
ATOM 10853 N N . LEU D 1 206 ? 134.001 152.834 111.011 1.00 59.40 131 LEU D N 1
ATOM 10854 C CA . LEU D 1 206 ? 135.318 153.437 111.169 1.00 59.40 131 LEU D CA 1
ATOM 10855 C C . LEU D 1 206 ? 135.923 153.024 112.500 1.00 59.40 131 LEU D C 1
ATOM 10856 O O . LEU D 1 206 ? 135.298 153.194 113.552 1.00 59.40 131 LEU D O 1
ATOM 10861 N N . VAL D 1 207 ? 137.138 152.486 112.446 1.00 62.74 132 VAL D N 1
ATOM 10862 C CA . VAL D 1 207 ? 137.927 152.152 113.626 1.00 62.74 132 VAL D CA 1
ATOM 10863 C C . VAL D 1 207 ? 139.184 153.007 113.5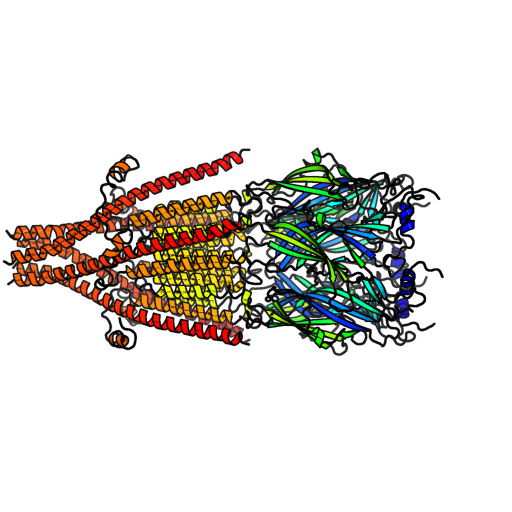66 1.00 62.74 132 VAL D C 1
ATOM 10864 O O . VAL D 1 207 ? 140.128 152.681 112.835 1.00 62.74 132 VAL D O 1
ATOM 10868 N N . THR D 1 208 ? 139.203 154.098 114.328 1.00 65.91 133 THR D N 1
ATOM 10869 C CA . THR D 1 208 ? 140.263 155.089 114.237 1.00 65.91 133 THR D CA 1
ATOM 10870 C C . THR D 1 208 ? 140.971 155.226 115.577 1.00 65.91 133 THR D C 1
ATOM 10871 O O . THR D 1 208 ? 140.509 154.733 116.609 1.00 65.91 133 THR D O 1
ATOM 10875 N N . ALA D 1 209 ? 142.112 155.908 115.547 1.00 72.77 134 ALA D N 1
ATOM 10876 C CA . ALA D 1 209 ? 142.901 156.183 116.739 1.00 72.77 134 ALA D CA 1
ATOM 10877 C C . ALA D 1 209 ? 142.657 157.618 117.185 1.00 72.77 134 ALA D C 1
ATOM 10878 O O . ALA D 1 209 ? 142.794 158.553 116.390 1.00 72.77 134 ALA D O 1
ATOM 10880 N N . CYS D 1 210 ? 142.296 157.786 118.454 1.00 84.34 135 CYS D N 1
ATOM 10881 C CA . CYS D 1 210 ? 141.991 159.093 119.013 1.00 84.34 135 CYS D CA 1
ATOM 10882 C C . CYS D 1 210 ? 142.706 159.264 120.344 1.00 84.34 135 CYS D C 1
ATOM 10883 O O . CYS D 1 210 ? 142.922 158.299 121.080 1.00 84.34 135 CYS D O 1
ATOM 10886 N N . SER D 1 211 ? 143.071 160.508 120.647 1.00 84.91 136 SER D N 1
ATOM 10887 C CA . SER D 1 211 ? 143.685 160.850 121.926 1.00 84.91 136 SER D CA 1
ATOM 10888 C C . SER D 1 211 ? 142.577 161.235 122.899 1.00 84.91 136 SER D C 1
ATOM 10889 O O . SER D 1 211 ? 141.908 162.258 122.718 1.00 84.91 136 SER D O 1
ATOM 10892 N N . LEU D 1 212 ? 142.384 160.418 123.930 1.00 85.18 137 LEU D N 1
ATOM 10893 C CA . LEU D 1 212 ? 141.304 160.607 124.888 1.00 85.18 137 LEU D CA 1
ATOM 10894 C C . LEU D 1 212 ? 141.862 161.142 126.200 1.00 85.18 137 LEU D C 1
ATOM 10895 O O . LEU D 1 212 ? 142.821 160.585 126.745 1.00 85.18 137 LEU D O 1
ATOM 10900 N N . ASP D 1 213 ? 141.261 162.218 126.699 1.00 94.57 138 ASP D N 1
ATOM 10901 C CA . ASP D 1 213 ? 141.644 162.817 127.971 1.00 94.57 138 ASP D CA 1
ATOM 10902 C C . ASP D 1 213 ? 140.595 162.461 129.016 1.00 94.57 138 ASP D C 1
ATOM 10903 O O . ASP D 1 213 ? 139.415 162.793 128.856 1.00 94.57 138 ASP D O 1
ATOM 10908 N N . ILE D 1 214 ? 141.025 161.790 130.082 1.00 97.16 139 ILE D N 1
ATOM 10909 C CA . ILE D 1 214 ? 140.116 161.312 131.118 1.00 97.16 139 ILE D CA 1
ATOM 10910 C C . ILE D 1 214 ? 140.457 161.962 132.452 1.00 97.16 139 ILE D C 1
ATOM 10911 O O . ILE D 1 214 ? 140.322 161.337 133.509 1.00 97.16 139 ILE D O 1
ATOM 10916 N N . TYR D 1 215 ? 140.916 163.216 132.408 1.00 99.59 140 TYR D N 1
ATOM 10917 C CA . TYR D 1 215 ? 141.283 163.922 133.632 1.00 99.59 140 TYR D CA 1
ATOM 10918 C C . TYR D 1 215 ? 140.084 164.070 134.561 1.00 99.59 140 TYR D C 1
ATOM 10919 O O . TYR D 1 215 ? 140.201 163.895 135.779 1.00 99.59 140 TYR D O 1
ATOM 10928 N N . ASN D 1 216 ? 138.924 164.402 134.006 1.00 92.61 141 ASN D N 1
ATOM 10929 C CA . ASN D 1 216 ? 137.658 164.400 134.735 1.00 92.61 141 ASN D CA 1
ATOM 10930 C C . ASN D 1 216 ? 136.803 163.287 134.131 1.00 92.61 141 ASN D C 1
ATOM 10931 O O . ASN D 1 216 ? 135.997 163.518 133.230 1.00 92.61 141 ASN D O 1
ATOM 10936 N N . PHE D 1 217 ? 136.986 162.073 134.654 1.00 93.75 142 PHE D N 1
ATOM 10937 C CA . PHE D 1 217 ? 136.458 160.875 133.998 1.00 93.75 142 PHE D CA 1
ATOM 10938 C C . PHE D 1 217 ? 134.939 160.850 133.857 1.00 93.75 142 PHE D C 1
ATOM 10939 O O . PHE D 1 217 ? 134.458 160.601 132.737 1.00 93.75 142 PHE D O 1
ATOM 10947 N N . PRO D 1 218 ? 134.129 161.077 134.901 1.00 91.75 143 PRO D N 1
ATOM 10948 C CA . PRO D 1 218 ? 132.674 160.943 134.703 1.00 91.75 143 PRO D CA 1
ATOM 10949 C C . PRO D 1 218 ? 132.071 162.045 133.850 1.00 91.75 143 PRO D C 1
ATOM 10950 O O . PRO D 1 218 ? 130.972 161.864 133.313 1.00 91.75 143 PRO D O 1
ATOM 10954 N N . PHE D 1 219 ? 132.755 163.177 133.698 1.00 92.53 144 PHE D N 1
ATOM 10955 C CA . PHE D 1 219 ? 132.206 164.334 133.001 1.00 92.53 144 PHE D CA 1
ATOM 10956 C C . PHE D 1 219 ? 133.120 164.798 131.871 1.00 92.53 144 PHE D C 1
ATOM 10957 O O . PHE D 1 219 ? 133.159 165.985 131.545 1.00 92.53 144 PHE D O 1
ATOM 10965 N N . ASP D 1 220 ? 133.857 163.871 131.267 1.00 83.67 145 ASP D N 1
ATOM 10966 C CA . ASP D 1 220 ? 134.790 164.231 130.209 1.00 83.67 145 ASP D CA 1
ATOM 10967 C C . ASP D 1 220 ? 134.061 164.510 128.898 1.00 83.67 145 ASP D C 1
ATOM 10968 O O . ASP D 1 220 ? 132.974 163.987 128.638 1.00 83.67 145 ASP D O 1
ATOM 10973 N N . VAL D 1 221 ? 134.674 165.352 128.073 1.00 74.54 146 VAL D N 1
ATOM 10974 C CA . VAL D 1 221 ? 134.171 165.688 126.746 1.00 74.54 146 VAL D CA 1
ATOM 10975 C C . VAL D 1 221 ? 135.275 165.326 125.761 1.00 74.54 146 VAL D C 1
ATOM 10976 O O . VAL D 1 221 ? 136.402 165.824 125.870 1.00 74.54 146 VAL D O 1
ATOM 10980 N N . GLN D 1 222 ? 134.963 164.465 124.798 1.00 76.33 147 GLN D N 1
ATOM 10981 C CA . GLN D 1 222 ? 135.980 164.008 123.865 1.00 76.33 147 GLN D CA 1
ATOM 10982 C C . GLN D 1 222 ? 135.864 164.739 122.531 1.00 76.33 147 GLN D C 1
ATOM 10983 O O . GLN D 1 222 ? 134.775 165.093 122.069 1.00 76.33 147 GLN D O 1
ATOM 10989 N N . ASN D 1 223 ? 137.030 164.959 121.905 1.00 71.55 148 ASN D N 1
ATOM 10990 C CA . ASN D 1 223 ? 137.164 165.740 120.682 1.00 71.55 148 ASN D CA 1
ATOM 10991 C C . ASN D 1 223 ? 138.079 164.960 119.730 1.00 71.55 148 ASN D C 1
ATOM 10992 O O . ASN D 1 223 ? 139.297 165.123 119.715 1.00 71.55 148 ASN D O 1
ATOM 10997 N N . CYS D 1 224 ? 137.480 164.092 118.917 1.00 74.42 149 CYS D N 1
ATOM 10998 C CA . CYS D 1 224 ? 138.242 163.262 117.996 1.00 74.42 149 CYS D CA 1
ATOM 10999 C C . CYS D 1 224 ? 138.215 163.869 116.595 1.00 74.42 149 CYS D C 1
ATOM 11000 O O . CYS D 1 224 ? 137.477 164.813 116.315 1.00 74.42 149 CYS D O 1
ATOM 11003 N N . SER D 1 225 ? 139.028 163.319 115.694 1.00 68.22 150 SER D N 1
ATOM 11004 C CA . SER D 1 225 ? 139.120 163.856 114.344 1.00 68.22 150 SER D CA 1
ATOM 11005 C C . SER D 1 225 ? 139.087 162.724 113.329 1.00 68.22 150 SER D C 1
ATOM 11006 O O . SER D 1 225 ? 139.652 161.653 113.562 1.00 68.22 150 SER D O 1
ATOM 11009 N N . LEU D 1 226 ? 138.418 162.975 112.204 1.00 62.64 151 LEU D N 1
ATOM 11010 C CA . LEU D 1 226 ? 138.395 162.059 111.066 1.00 62.64 151 LEU D CA 1
ATOM 11011 C C . LEU D 1 226 ? 138.823 162.845 109.834 1.00 62.64 151 LEU D C 1
ATOM 11012 O O . LEU D 1 226 ? 138.140 163.791 109.433 1.00 62.64 151 LEU D O 1
ATOM 11017 N N . THR D 1 227 ? 139.942 162.460 109.230 1.00 60.26 152 THR D N 1
ATOM 11018 C CA . THR D 1 227 ? 140.530 163.208 108.123 1.00 60.26 152 THR D CA 1
ATOM 11019 C C . THR D 1 227 ? 140.365 162.413 106.834 1.00 60.26 152 THR D C 1
ATOM 11020 O O . THR D 1 227 ? 141.005 161.373 106.656 1.00 60.26 152 THR D O 1
ATOM 11024 N N . PHE D 1 228 ? 139.526 162.913 105.931 1.00 56.72 153 PHE D N 1
ATOM 11025 C CA . PHE D 1 228 ? 139.338 162.307 104.621 1.00 56.72 153 PHE D CA 1
ATOM 11026 C C . PHE D 1 228 ? 140.337 162.899 103.637 1.00 56.72 153 PHE D C 1
ATOM 11027 O O . PHE D 1 228 ? 140.467 164.126 103.535 1.00 56.72 153 PHE D O 1
ATOM 11035 N N . THR D 1 229 ? 141.038 162.028 102.915 1.00 58.50 154 THR D N 1
ATOM 11036 C CA . THR D 1 229 ? 142.001 162.472 101.916 1.00 58.50 154 THR D CA 1
ATOM 11037 C C . THR D 1 229 ? 142.250 161.347 100.923 1.00 58.50 154 THR D C 1
ATOM 11038 O O . THR D 1 229 ? 141.944 160.182 101.187 1.00 58.50 154 THR D O 1
ATOM 11042 N N . SER D 1 230 ? 142.811 161.713 99.775 1.00 55.05 155 SER D N 1
ATOM 11043 C CA . SER D 1 230 ? 143.230 160.728 98.789 1.00 55.05 155 SER D CA 1
ATOM 11044 C C . SER D 1 230 ? 144.605 160.193 99.164 1.00 55.05 155 SER D C 1
ATOM 11045 O O . SER D 1 230 ? 145.523 160.969 99.446 1.00 55.05 155 SER D O 1
ATOM 11048 N N . TRP D 1 231 ? 144.745 158.867 99.173 1.00 52.04 156 TRP D N 1
ATOM 11049 C CA . TRP D 1 231 ? 145.989 158.271 99.651 1.00 52.04 156 TRP D CA 1
ATOM 11050 C C . TRP D 1 231 ? 147.138 158.508 98.679 1.00 52.04 156 TRP D C 1
ATOM 11051 O O . TRP D 1 231 ? 148.278 158.727 99.102 1.00 52.04 156 TRP D O 1
ATOM 11062 N N . LEU D 1 232 ? 146.863 158.472 97.377 1.00 52.75 157 LEU D N 1
ATOM 11063 C CA . LEU D 1 232 ? 147.908 158.604 96.369 1.00 52.75 157 LEU D CA 1
ATOM 11064 C C . LEU D 1 232 ? 147.914 159.966 95.688 1.00 52.75 157 LEU D C 1
ATOM 11065 O O . LEU D 1 232 ? 148.955 160.627 95.642 1.00 52.75 157 LEU D O 1
ATOM 11070 N N . HIS D 1 233 ? 146.775 160.392 95.148 1.00 54.40 158 HIS D N 1
ATOM 11071 C CA . HIS D 1 233 ? 146.744 161.566 94.287 1.00 54.40 158 HIS D CA 1
ATOM 11072 C C . HIS D 1 233 ? 147.015 162.843 95.071 1.00 54.40 158 HIS D C 1
ATOM 11073 O O . HIS D 1 233 ? 146.524 163.026 96.188 1.00 54.40 158 HIS D O 1
ATOM 11080 N N . THR D 1 234 ? 147.803 163.730 94.471 1.00 58.77 159 THR D N 1
ATOM 11081 C CA . THR D 1 234 ? 148.122 165.014 95.071 1.00 58.77 159 THR D CA 1
ATOM 11082 C C . THR D 1 234 ? 147.018 166.023 94.761 1.00 58.77 159 THR D C 1
ATOM 11083 O O . THR D 1 234 ? 145.987 165.696 94.169 1.00 58.77 159 THR D O 1
ATOM 11087 N N . ILE D 1 235 ? 147.240 167.276 95.167 1.00 59.57 160 ILE D N 1
ATOM 11088 C CA . ILE D 1 235 ? 146.235 168.312 94.963 1.00 59.57 160 ILE D CA 1
ATOM 11089 C C . ILE D 1 235 ? 146.126 168.707 93.497 1.00 59.57 160 ILE D C 1
ATOM 11090 O O . ILE D 1 235 ? 145.138 169.332 93.097 1.00 59.57 160 ILE D O 1
ATOM 11095 N N . GLN D 1 236 ? 147.120 168.357 92.678 1.00 61.50 161 GLN D N 1
ATOM 11096 C CA . GLN D 1 236 ? 147.037 168.621 91.248 1.00 61.50 161 GLN D CA 1
ATOM 11097 C C . GLN D 1 236 ? 146.103 167.658 90.528 1.00 61.50 161 GLN D C 1
ATOM 11098 O O . GLN D 1 236 ? 145.757 167.910 89.369 1.00 61.50 161 GLN D O 1
ATOM 11104 N N . ASP D 1 237 ? 145.694 166.571 91.177 1.00 62.56 162 ASP D N 1
ATOM 11105 C CA . ASP D 1 237 ? 144.808 165.579 90.582 1.00 62.56 162 ASP D CA 1
ATOM 11106 C C . ASP D 1 237 ? 143.446 165.522 91.254 1.00 62.56 162 ASP D C 1
ATOM 11107 O O . ASP D 1 237 ? 142.419 165.570 90.571 1.00 62.56 162 ASP D O 1
ATOM 11112 N N . ILE D 1 238 ? 143.405 165.417 92.580 1.00 56.28 163 ILE D N 1
ATOM 11113 C CA . ILE D 1 238 ? 142.158 165.288 93.324 1.00 56.28 163 ILE D CA 1
ATOM 11114 C C . ILE D 1 238 ? 142.098 166.395 94.366 1.00 56.28 163 ILE D C 1
ATOM 11115 O O . ILE D 1 238 ? 143.048 166.581 95.135 1.00 56.28 163 ILE D O 1
ATOM 11120 N N . ASN D 1 239 ? 140.987 167.126 94.389 1.00 56.02 164 ASN D N 1
ATOM 11121 C CA . ASN D 1 239 ? 140.712 168.137 95.398 1.00 56.02 164 ASN D CA 1
ATOM 11122 C C . ASN D 1 239 ? 139.387 167.814 96.076 1.00 56.02 164 ASN D C 1
ATOM 11123 O O . ASN D 1 239 ? 138.473 167.277 95.444 1.00 56.02 164 ASN D O 1
ATOM 11128 N N . ILE D 1 240 ? 139.285 168.137 97.363 1.00 53.12 165 ILE D N 1
ATOM 11129 C CA . ILE D 1 240 ? 138.136 167.765 98.182 1.00 53.12 165 ILE D CA 1
ATOM 11130 C C . ILE D 1 240 ? 137.438 169.029 98.665 1.00 53.12 165 ILE D C 1
ATOM 11131 O O . ILE D 1 240 ? 138.080 169.927 99.223 1.00 53.12 165 ILE D O 1
ATOM 11136 N N . THR D 1 241 ? 136.126 169.096 98.448 1.00 53.77 166 THR D N 1
ATOM 11137 C CA . THR D 1 241 ? 135.289 170.183 98.944 1.00 53.77 166 THR D CA 1
ATOM 11138 C C . THR D 1 241 ? 134.135 169.570 99.732 1.00 53.77 166 THR D C 1
ATOM 11139 O O . THR D 1 241 ? 134.120 168.369 100.019 1.00 53.77 166 THR D O 1
ATOM 11143 N N . LEU D 1 242 ? 133.159 170.401 100.087 1.00 54.71 167 LEU D N 1
ATOM 11144 C CA . LEU D 1 242 ? 132.002 169.979 100.863 1.00 54.71 167 LEU D CA 1
ATOM 11145 C C . LEU D 1 242 ? 130.752 169.981 99.995 1.00 54.71 167 LEU D C 1
ATOM 11146 O O . LEU D 1 242 ? 130.558 170.879 99.170 1.00 54.71 167 LEU D O 1
ATOM 11151 N N . TRP D 1 243 ? 129.909 168.962 100.183 1.00 53.29 168 TRP D N 1
ATOM 11152 C CA . TRP D 1 243 ? 128.651 168.885 99.445 1.00 53.29 168 TRP D CA 1
ATOM 11153 C C . TRP D 1 243 ? 127.726 170.038 99.815 1.00 53.29 168 TRP D C 1
ATOM 11154 O O . TRP D 1 243 ? 127.114 170.658 98.938 1.00 53.29 168 TRP D O 1
ATOM 11165 N N . ARG D 1 244 ? 127.619 170.346 101.104 1.00 64.93 169 ARG D N 1
ATOM 11166 C CA . ARG D 1 244 ? 126.724 171.383 101.592 1.00 64.93 169 ARG D CA 1
ATOM 11167 C C . ARG D 1 244 ? 127.478 172.312 102.534 1.00 64.93 169 ARG D C 1
ATOM 11168 O O . ARG D 1 244 ? 128.673 172.141 102.790 1.00 64.93 169 ARG D O 1
ATOM 11176 N N . SER D 1 245 ? 126.761 173.310 103.044 1.00 72.10 170 SER D N 1
ATOM 11177 C CA . SER D 1 245 ? 127.366 174.314 103.903 1.00 72.10 170 SER D CA 1
ATOM 11178 C C . SER D 1 245 ? 127.806 173.697 105.231 1.00 72.10 170 SER D C 1
ATOM 11179 O O . SER D 1 245 ? 127.153 172.788 105.748 1.00 72.10 170 SER D O 1
ATOM 11182 N N . PRO D 1 246 ? 128.925 174.164 105.793 1.00 70.85 171 PRO D N 1
ATOM 11183 C CA . PRO D 1 246 ? 129.355 173.642 107.102 1.00 70.85 171 PRO D CA 1
ATOM 11184 C C . PRO D 1 246 ? 128.379 173.937 108.227 1.00 70.85 171 PRO D C 1
ATOM 11185 O O . PRO D 1 246 ? 128.337 173.183 109.210 1.00 70.85 171 PRO D O 1
ATOM 11189 N N . GLU D 1 247 ? 127.597 175.014 108.115 1.00 74.70 172 GLU D N 1
ATOM 11190 C CA . GLU D 1 247 ? 126.660 175.369 109.176 1.00 74.70 172 GLU D CA 1
ATOM 11191 C C . GLU D 1 247 ? 125.588 174.301 109.353 1.00 74.70 172 GLU D C 1
ATOM 11192 O O . GLU D 1 247 ? 125.251 173.931 110.484 1.00 74.70 172 GLU D O 1
ATOM 11198 N N . GLU D 1 248 ? 125.036 173.793 108.251 1.00 75.43 173 GLU D N 1
ATOM 11199 C CA . GLU D 1 248 ? 124.061 172.716 108.351 1.00 75.43 173 GLU D CA 1
ATOM 11200 C C . GLU D 1 248 ? 124.711 171.360 108.578 1.00 75.43 173 GLU D C 1
ATOM 11201 O O . GLU D 1 248 ? 124.030 170.428 109.019 1.00 75.43 173 GLU D O 1
ATOM 11207 N N . VAL D 1 249 ? 126.005 171.226 108.285 1.00 72.09 174 VAL D N 1
ATOM 11208 C CA . VAL D 1 249 ? 126.710 169.987 108.601 1.00 72.09 174 VAL D CA 1
ATOM 11209 C C . VAL D 1 249 ? 126.903 169.852 110.106 1.00 72.09 174 VAL D C 1
ATOM 11210 O O . VAL D 1 249 ? 126.675 168.780 110.680 1.00 72.09 174 VAL D O 1
ATOM 11214 N N . ARG D 1 250 ? 127.315 170.934 110.772 1.00 75.95 175 ARG D N 1
ATOM 11215 C CA . ARG D 1 250 ? 127.629 170.842 112.195 1.00 75.95 175 ARG D CA 1
ATOM 11216 C C . ARG D 1 250 ? 126.370 170.697 113.043 1.00 75.95 175 ARG D C 1
ATOM 11217 O O . ARG D 1 250 ? 126.385 170.007 114.069 1.00 75.95 175 ARG D O 1
ATOM 11225 N N . SER D 1 251 ? 125.272 171.333 112.638 1.00 77.21 176 SER D N 1
ATOM 11226 C CA . SER D 1 251 ? 124.006 171.224 113.363 1.00 77.21 176 SER D CA 1
ATOM 11227 C C . SER D 1 251 ? 123.122 170.179 112.680 1.00 77.21 176 SER D C 1
ATOM 11228 O O . SER D 1 251 ? 122.111 170.480 112.044 1.00 77.21 176 SER D O 1
ATOM 11231 N N . ASP D 1 252 ? 123.528 168.919 112.828 1.00 79.30 177 ASP D N 1
ATOM 11232 C CA . ASP D 1 252 ? 122.847 167.804 112.170 1.00 79.30 177 ASP D CA 1
ATOM 11233 C C . ASP D 1 252 ? 122.845 166.603 113.110 1.00 79.30 177 ASP D C 1
ATOM 11234 O O . ASP D 1 252 ? 123.852 165.898 113.230 1.00 79.30 177 ASP D O 1
ATOM 11239 N N . LYS D 1 253 ? 121.712 166.376 113.774 1.00 82.59 178 LYS D N 1
ATOM 11240 C CA . LYS D 1 253 ? 121.475 165.178 114.583 1.00 82.59 178 LYS D CA 1
ATOM 11241 C C . LYS D 1 253 ? 120.118 164.632 114.151 1.00 82.59 178 LYS D C 1
ATOM 11242 O O . LYS D 1 253 ? 119.090 164.949 114.754 1.00 82.59 178 LYS D O 1
ATOM 11248 N N . SER D 1 254 ? 120.118 163.810 113.103 1.00 78.76 179 SER D N 1
ATOM 11249 C CA . SER D 1 254 ? 118.883 163.327 112.500 1.00 78.76 179 SER D CA 1
ATOM 11250 C C . SER D 1 254 ? 118.675 161.827 112.630 1.00 78.76 179 SER D C 1
ATOM 11251 O O . SER D 1 254 ? 117.533 161.391 112.783 1.00 78.76 179 SER D O 1
ATOM 11254 N N . ILE D 1 255 ? 119.740 161.030 112.572 1.00 69.96 180 ILE D N 1
ATOM 11255 C CA . ILE D 1 255 ? 119.611 159.578 112.616 1.00 69.96 180 ILE D CA 1
ATOM 11256 C C . ILE D 1 255 ? 120.397 159.023 113.794 1.00 69.96 180 ILE D C 1
ATOM 11257 O O . ILE D 1 255 ? 120.486 157.802 113.970 1.00 69.96 180 ILE D O 1
ATOM 11262 N N . PHE D 1 256 ? 120.978 159.910 114.600 1.00 72.30 181 PHE D N 1
ATOM 11263 C CA . PHE D 1 256 ? 121.857 159.477 115.677 1.00 72.30 181 PHE D CA 1
ATOM 11264 C C . PHE D 1 256 ? 121.097 158.657 116.712 1.00 72.30 181 PHE D C 1
ATOM 11265 O O . PHE D 1 256 ? 119.951 158.962 117.055 1.00 72.30 181 PHE D O 1
ATOM 11273 N N . ILE D 1 257 ? 121.746 157.608 117.206 1.00 77.30 182 ILE D N 1
ATOM 11274 C CA . ILE D 1 257 ? 121.149 156.705 118.183 1.00 77.30 182 ILE D CA 1
ATOM 11275 C C . ILE D 1 257 ? 121.534 157.183 119.577 1.00 77.30 182 ILE D C 1
ATOM 11276 O O . ILE D 1 257 ? 122.722 157.250 119.914 1.00 77.30 182 ILE D O 1
ATOM 11281 N N . ASN D 1 258 ? 120.534 157.513 120.385 1.00 85.88 183 ASN D N 1
ATOM 11282 C CA . ASN D 1 258 ? 120.755 158.024 121.729 1.00 85.88 183 ASN D CA 1
ATOM 11283 C C . ASN D 1 258 ? 120.767 156.869 122.731 1.00 85.88 183 ASN D C 1
ATOM 11284 O O . ASN D 1 258 ? 120.836 155.697 122.353 1.00 85.88 183 ASN D O 1
ATOM 11289 N N . GLN D 1 259 ? 120.689 157.214 124.018 1.00 90.36 184 GLN D N 1
ATOM 11290 C CA . GLN D 1 259 ? 120.733 156.297 125.168 1.00 90.36 184 GLN D CA 1
ATOM 11291 C C . GLN D 1 259 ? 121.772 155.188 124.980 1.00 90.36 184 GLN D C 1
ATOM 11292 O O . GLN D 1 259 ? 121.505 153.998 125.147 1.00 90.36 184 GLN D O 1
ATOM 11298 N N . GLY D 1 260 ? 122.986 155.614 124.644 1.00 88.50 185 GLY D N 1
ATOM 11299 C CA . GLY D 1 260 ? 124.076 154.685 124.419 1.00 88.50 185 GLY D CA 1
ATOM 11300 C C . GLY D 1 260 ? 125.377 155.109 125.071 1.00 88.50 185 GLY D C 1
ATOM 11301 O O . GLY D 1 260 ? 126.455 154.863 124.523 1.00 88.50 185 GLY D O 1
ATOM 11302 N N . GLU D 1 261 ? 125.279 155.774 126.223 1.00 85.92 186 GLU D N 1
ATOM 11303 C CA . GLU D 1 261 ? 126.357 156.233 127.093 1.00 85.92 186 GLU D CA 1
ATOM 11304 C C . GLU D 1 261 ? 127.122 157.416 126.495 1.00 85.92 186 GLU D C 1
ATOM 11305 O O . GLU D 1 261 ? 127.954 158.001 127.189 1.00 85.92 186 GLU D O 1
ATOM 11311 N N . TRP D 1 262 ? 126.860 157.806 125.251 1.00 75.15 187 TRP D N 1
ATOM 11312 C CA . TRP D 1 262 ? 127.570 158.913 124.628 1.00 75.15 187 TRP D CA 1
ATOM 11313 C C . TRP D 1 262 ? 126.579 159.803 123.898 1.00 75.15 187 TRP D C 1
ATOM 11314 O O . TRP D 1 262 ? 125.663 159.313 123.233 1.00 75.15 187 TRP D O 1
ATOM 11325 N N . GLU D 1 263 ? 126.770 161.111 124.027 1.00 75.54 188 GLU D N 1
ATOM 11326 C CA . GLU D 1 263 ? 125.936 162.102 123.367 1.00 75.54 188 GLU D CA 1
ATOM 11327 C C . GLU D 1 263 ? 126.761 162.859 122.337 1.00 75.54 188 GLU D C 1
ATOM 11328 O O . GLU D 1 263 ? 127.840 163.372 122.650 1.00 75.54 188 GLU D O 1
ATOM 11334 N N . LEU D 1 264 ? 126.251 162.930 121.111 1.00 70.57 189 LEU D N 1
ATOM 11335 C CA . LEU D 1 264 ? 126.934 163.620 120.023 1.00 70.57 189 LEU D CA 1
ATOM 11336 C C . LEU D 1 264 ? 126.691 165.116 120.165 1.00 70.57 189 LEU D C 1
ATOM 11337 O O . LEU D 1 264 ? 125.553 165.581 120.047 1.00 70.57 189 LEU D O 1
ATOM 11342 N N . LEU D 1 265 ? 127.759 165.873 120.418 1.00 70.05 190 LEU D N 1
ATOM 11343 C CA . LEU D 1 265 ? 127.615 167.319 120.518 1.00 70.05 190 LEU D CA 1
ATOM 11344 C C . LEU D 1 265 ? 127.649 167.974 119.143 1.00 70.05 190 LEU D C 1
ATOM 11345 O O . LEU D 1 265 ? 126.692 168.652 118.754 1.00 70.05 190 LEU D O 1
ATOM 11350 N N . GLU D 1 266 ? 128.727 167.776 118.384 1.00 71.46 191 GLU D N 1
ATOM 11351 C CA . GLU D 1 266 ? 128.788 168.397 117.061 1.00 71.46 191 GLU D CA 1
ATOM 11352 C C . GLU D 1 266 ? 129.825 167.702 116.189 1.00 71.46 191 GLU D C 1
ATOM 11353 O O . GLU D 1 266 ? 130.635 166.900 116.662 1.00 71.46 191 GLU D O 1
ATOM 11359 N N . VAL D 1 267 ? 129.776 168.021 114.892 1.00 68.61 192 VAL D N 1
ATOM 11360 C CA . VAL D 1 267 ? 130.733 167.549 113.891 1.00 68.61 192 VAL D CA 1
ATOM 11361 C C . VAL D 1 267 ? 131.121 168.751 113.036 1.00 68.61 192 VAL D C 1
ATOM 11362 O O . VAL D 1 267 ? 130.345 169.180 112.177 1.00 68.61 192 VAL D O 1
ATOM 11366 N N . PHE D 1 268 ? 132.326 169.279 113.249 1.00 67.22 193 PHE D N 1
ATOM 11367 C CA . PHE D 1 268 ? 132.764 170.519 112.613 1.00 67.22 193 PHE D CA 1
ATOM 11368 C C . PHE D 1 268 ? 133.754 170.235 111.492 1.00 67.22 193 PHE D C 1
ATOM 11369 O O . PHE D 1 268 ? 134.807 169.636 111.752 1.00 67.22 193 PHE D O 1
ATOM 11377 N N . PRO D 1 269 ? 133.478 170.628 110.250 1.00 65.26 194 PRO D N 1
ATOM 11378 C CA . PRO D 1 269 ? 134.419 170.375 109.155 1.00 65.26 194 PRO D CA 1
ATOM 11379 C C . PRO D 1 269 ? 135.386 171.525 108.908 1.00 65.26 194 PRO D C 1
ATOM 11380 O O . PRO D 1 269 ? 135.100 172.692 109.180 1.00 65.26 194 PRO D O 1
ATOM 11384 N N . GLN D 1 270 ? 136.554 171.168 108.370 1.00 67.17 195 GLN D N 1
ATOM 11385 C CA . GLN D 1 270 ? 137.599 172.146 108.081 1.00 67.17 195 GLN D CA 1
ATOM 11386 C C . GLN D 1 270 ? 138.499 171.613 106.973 1.00 67.17 195 GLN D C 1
ATOM 11387 O O . GLN D 1 270 ? 138.898 170.448 107.008 1.00 67.17 195 GLN D O 1
ATOM 11393 N N . PHE D 1 271 ? 138.828 172.465 106.007 1.00 64.84 196 PHE D N 1
ATOM 11394 C CA . PHE D 1 271 ? 139.691 172.079 104.899 1.00 64.84 196 PHE D CA 1
ATOM 11395 C C . PHE D 1 271 ? 141.136 172.468 105.188 1.00 64.84 196 PHE D C 1
ATOM 11396 O O . PHE D 1 271 ? 141.407 173.493 105.818 1.00 64.84 196 PHE D O 1
ATOM 11404 N N . LYS D 1 272 ? 142.069 171.640 104.718 1.00 68.32 197 LYS D N 1
ATOM 11405 C CA . LYS D 1 272 ? 143.483 171.897 104.954 1.00 68.32 197 LYS D CA 1
ATOM 11406 C C . LYS D 1 272 ? 144.309 171.316 103.814 1.00 68.32 197 LYS D C 1
ATOM 11407 O O . LYS D 1 272 ? 143.857 170.442 103.069 1.00 68.32 197 LYS D O 1
ATOM 11413 N N . GLU D 1 273 ? 145.534 171.823 103.684 1.00 67.49 198 GLU D N 1
ATOM 11414 C CA . GLU D 1 273 ? 146.506 171.342 102.706 1.00 67.49 198 GLU D CA 1
ATOM 11415 C C . GLU D 1 273 ? 147.653 170.688 103.473 1.00 67.49 198 GLU D C 1
ATOM 11416 O O . GLU D 1 273 ? 148.480 171.375 104.079 1.00 67.49 198 GLU D O 1
ATOM 11422 N N . PHE D 1 274 ? 147.778 169.372 103.367 1.00 69.41 199 PHE D N 1
ATOM 11423 C CA . PHE D 1 274 ? 148.794 168.621 104.106 1.00 69.41 199 PHE D CA 1
ATOM 11424 C C . PHE D 1 274 ? 150.054 168.331 103.323 1.00 69.41 199 PHE D C 1
ATOM 11425 O O . PHE D 1 274 ? 149.987 168.086 102.128 1.00 69.41 199 PHE D O 1
ATOM 11433 N N . SER D 1 275 ? 151.200 168.317 103.997 1.00 73.13 200 SER D N 1
ATOM 11434 C CA . SER D 1 275 ? 152.476 168.054 103.347 1.00 73.13 200 SER D CA 1
ATOM 11435 C C . SER D 1 275 ? 153.546 167.734 104.371 1.00 73.13 200 SER D C 1
ATOM 11436 O O . SER D 1 275 ? 153.942 168.613 105.125 1.00 73.13 200 SER D O 1
ATOM 11439 N N . ILE D 1 276 ? 154.024 166.494 104.418 1.00 74.41 201 ILE D N 1
ATOM 11440 C CA . ILE D 1 276 ? 155.123 166.155 105.321 1.00 74.41 201 ILE D CA 1
ATOM 11441 C C . ILE D 1 276 ? 156.371 166.656 104.658 1.00 74.41 201 ILE D C 1
ATOM 11442 O O . ILE D 1 276 ? 156.993 167.607 105.121 1.00 74.41 201 ILE D O 1
ATOM 11447 N N . ASP D 1 277 ? 156.722 166.041 103.534 1.00 79.61 202 ASP D N 1
ATOM 11448 C CA . ASP D 1 277 ? 157.871 166.490 102.761 1.00 79.61 202 ASP D CA 1
ATOM 11449 C C . ASP D 1 277 ? 157.450 167.585 101.806 1.00 79.61 202 ASP D C 1
ATOM 11450 O O . ASP D 1 277 ? 156.339 167.562 101.287 1.00 79.61 202 ASP D O 1
ATOM 11455 N N . ILE D 1 278 ? 158.322 168.541 101.537 1.00 78.60 203 ILE D N 1
ATOM 11456 C CA . ILE D 1 278 ? 157.963 169.704 100.712 1.00 78.60 203 ILE D CA 1
ATOM 11457 C C . ILE D 1 278 ? 157.283 169.482 99.367 1.00 78.60 203 ILE D C 1
ATOM 11458 O O . ILE D 1 278 ? 156.214 170.037 99.123 1.00 78.60 203 ILE D O 1
ATOM 11463 N N . SER D 1 279 ? 157.888 168.665 98.510 1.00 76.77 204 SER D N 1
ATOM 11464 C CA . SER D 1 279 ? 157.389 168.452 97.135 1.00 76.77 204 SER D CA 1
ATOM 11465 C C . SER D 1 279 ? 155.980 167.930 96.872 1.00 76.77 204 SER D C 1
ATOM 11466 O O . SER D 1 279 ? 155.523 167.983 95.734 1.00 76.77 204 SER D O 1
ATOM 11469 N N . ASN D 1 280 ? 155.283 167.435 97.879 1.00 73.02 205 ASN D N 1
ATOM 11470 C CA . ASN D 1 280 ? 153.993 166.839 97.622 1.00 73.02 205 ASN D CA 1
ATOM 11471 C C . ASN D 1 280 ? 152.966 167.427 98.551 1.00 73.02 205 ASN D C 1
ATOM 11472 O O . ASN D 1 280 ? 153.157 167.420 99.758 1.00 73.02 205 ASN D O 1
ATOM 11477 N N . SER D 1 281 ? 151.877 167.933 97.996 1.00 64.65 206 SER D N 1
ATOM 11478 C CA . SER D 1 281 ? 150.826 168.534 98.805 1.00 64.65 206 SER D CA 1
ATOM 11479 C C . SER D 1 281 ? 149.503 167.855 98.489 1.00 64.65 206 SER D C 1
ATOM 11480 O O . SER D 1 281 ? 149.196 167.585 97.325 1.00 64.65 206 SER D O 1
ATOM 11483 N N . TYR D 1 282 ? 148.723 167.585 99.530 1.00 61.42 207 TYR D N 1
ATOM 11484 C CA . TYR D 1 282 ? 147.476 166.851 99.408 1.00 61.42 207 TYR D CA 1
ATOM 11485 C C . TYR D 1 282 ? 146.345 167.638 100.056 1.00 61.42 207 TYR D C 1
ATOM 11486 O O . TYR D 1 282 ? 146.567 168.439 100.965 1.00 61.42 207 TYR D O 1
ATOM 11495 N N . ALA D 1 283 ? 145.127 167.410 99.575 1.00 61.79 208 ALA D N 1
ATOM 11496 C CA . ALA D 1 283 ? 143.947 168.044 100.143 1.00 61.79 208 ALA D CA 1
ATOM 11497 C C . ALA D 1 283 ? 143.343 167.150 101.215 1.00 61.79 208 ALA D C 1
ATOM 11498 O O . ALA D 1 283 ? 143.196 165.941 101.019 1.00 61.79 208 ALA D O 1
ATOM 11500 N N . GLU D 1 284 ? 142.995 167.747 102.354 1.00 65.68 209 GLU D N 1
ATOM 11501 C CA . GLU D 1 284 ? 142.429 167.002 103.467 1.00 65.68 209 GLU D CA 1
ATOM 11502 C C . GLU D 1 284 ? 141.191 167.715 103.983 1.00 65.68 209 GLU D C 1
ATOM 11503 O O . GLU D 1 284 ? 141.153 168.948 104.043 1.00 65.68 209 GLU D O 1
ATOM 11509 N N . MET D 1 285 ? 140.181 166.933 104.354 1.00 61.33 210 MET D N 1
ATOM 11510 C CA . MET D 1 285 ? 138.966 167.453 104.971 1.00 61.33 210 MET D CA 1
ATOM 11511 C C . MET D 1 285 ? 138.838 166.808 106.344 1.00 61.33 210 MET D C 1
ATOM 11512 O O . MET D 1 285 ? 138.623 165.597 106.445 1.00 61.33 210 MET D O 1
ATOM 11517 N N . LYS D 1 286 ? 138.985 167.607 107.394 1.00 62.03 211 LYS D N 1
ATOM 11518 C CA . LYS D 1 286 ? 139.000 167.114 108.763 1.00 62.03 211 LYS D CA 1
ATOM 11519 C C . LYS D 1 286 ? 137.660 167.412 109.420 1.00 62.03 211 LYS D C 1
ATOM 11520 O O . LYS D 1 286 ? 137.218 168.565 109.442 1.00 62.03 211 LYS D O 1
ATOM 11526 N N . PHE D 1 287 ? 137.020 166.375 109.949 1.00 61.90 212 PHE D N 1
ATOM 11527 C CA . PHE D 1 287 ? 135.788 166.500 110.715 1.00 61.90 212 PHE D CA 1
ATOM 11528 C C . PHE D 1 287 ? 136.139 166.287 112.180 1.00 61.90 212 PHE D C 1
ATOM 11529 O O . PHE D 1 287 ? 136.571 165.195 112.567 1.00 61.90 212 PHE D O 1
ATOM 11537 N N . TYR D 1 288 ? 135.976 167.332 112.985 1.00 67.14 213 TYR D N 1
ATOM 11538 C CA . TYR D 1 288 ? 136.154 167.246 114.428 1.00 67.14 213 TYR D CA 1
ATOM 11539 C C . TYR D 1 288 ? 134.833 166.798 115.035 1.00 67.14 213 TYR D C 1
ATOM 11540 O O . TYR D 1 288 ? 133.840 167.530 114.988 1.00 67.14 213 TYR D O 1
ATOM 11549 N N . VAL D 1 289 ? 134.816 165.592 115.588 1.00 67.43 214 VAL D N 1
ATOM 11550 C CA . VAL D 1 289 ? 133.640 165.034 116.239 1.00 67.43 214 VAL D CA 1
ATOM 11551 C C . VAL D 1 289 ? 133.779 165.279 117.733 1.00 67.43 214 VAL D C 1
ATOM 11552 O O . VAL D 1 289 ? 134.688 164.740 118.378 1.00 67.43 214 VAL D O 1
ATOM 11556 N N . ILE D 1 290 ? 132.889 166.098 118.282 1.00 68.53 215 ILE D N 1
ATOM 11557 C CA . ILE D 1 290 ? 132.873 166.420 119.702 1.00 68.53 215 ILE D CA 1
ATOM 11558 C C . ILE D 1 290 ? 131.680 165.708 120.317 1.00 68.53 215 ILE D C 1
ATOM 11559 O O . ILE D 1 290 ? 130.538 165.904 119.876 1.00 68.53 215 ILE D O 1
ATOM 11564 N N . ILE D 1 291 ? 131.956 164.878 121.328 1.00 69.70 216 ILE D N 1
ATOM 11565 C CA . ILE D 1 291 ? 130.959 164.067 122.013 1.00 69.70 216 ILE D CA 1
ATOM 11566 C C . ILE D 1 291 ? 131.130 164.238 123.517 1.00 69.70 216 ILE D C 1
ATOM 11567 O O . ILE D 1 291 ? 132.179 164.665 124.003 1.00 69.70 216 ILE D O 1
ATOM 11572 N N . ARG D 1 292 ? 130.079 163.889 124.257 1.00 72.91 217 ARG D N 1
ATOM 11573 C CA . ARG D 1 292 ? 130.050 164.053 125.703 1.00 72.91 217 ARG D CA 1
ATOM 11574 C C . ARG D 1 292 ? 129.502 162.794 126.362 1.00 72.91 217 ARG D C 1
ATOM 11575 O O . ARG D 1 292 ? 128.544 162.186 125.879 1.00 72.91 217 ARG D O 1
ATOM 11583 N N . ARG D 1 293 ? 130.120 162.413 127.477 1.00 80.06 218 ARG D N 1
ATOM 11584 C CA . ARG D 1 293 ? 129.732 161.230 128.229 1.00 80.06 218 ARG D CA 1
ATOM 11585 C C . ARG D 1 293 ? 128.598 161.548 129.198 1.00 80.06 218 ARG D C 1
ATOM 11586 O O . ARG D 1 293 ? 128.547 162.627 129.793 1.00 80.06 218 ARG D O 1
ATOM 11594 N N . ARG D 1 294 ? 127.681 160.590 129.349 1.00 84.92 219 ARG D N 1
ATOM 11595 C CA . ARG D 1 294 ? 126.596 160.703 130.312 1.00 84.92 219 ARG D CA 1
ATOM 11596 C C . ARG D 1 294 ? 127.069 160.168 131.655 1.00 84.92 219 ARG D C 1
ATOM 11597 O O . ARG D 1 294 ? 127.398 158.977 131.754 1.00 84.92 219 ARG D O 1
ATOM 11605 N N . PRO D 1 295 ? 127.118 160.989 132.708 1.00 91.27 220 PRO D N 1
ATOM 11606 C CA . PRO D 1 295 ? 127.700 160.520 133.976 1.00 91.27 220 PRO D CA 1
ATOM 11607 C C . PRO D 1 295 ? 126.774 159.640 134.796 1.00 91.27 220 PRO D C 1
ATOM 11608 O O . PRO D 1 295 ? 127.262 158.912 135.672 1.00 91.27 220 PRO D O 1
ATOM 11612 N N . LEU D 1 296 ? 125.464 159.668 134.535 1.00 98.33 221 LEU D N 1
ATOM 11613 C CA . LEU D 1 296 ? 124.507 158.933 135.358 1.00 98.33 221 LEU D CA 1
ATOM 11614 C C . LEU D 1 296 ? 124.739 157.428 135.319 1.00 98.33 221 LEU D C 1
ATOM 11615 O O . LEU D 1 296 ? 124.290 156.718 136.226 1.00 98.33 221 LEU D O 1
ATOM 11620 N N . PHE D 1 297 ? 125.434 156.929 134.295 1.00 101.65 222 PHE D N 1
ATOM 11621 C CA . PHE D 1 297 ? 125.776 155.512 134.249 1.00 101.65 222 PHE D CA 1
ATOM 11622 C C . PHE D 1 297 ? 126.690 155.128 135.407 1.00 101.65 222 PHE D C 1
ATOM 11623 O O . PHE D 1 297 ? 126.562 154.036 135.973 1.00 101.65 222 PHE D O 1
ATOM 11631 N N . TYR D 1 298 ? 127.620 156.010 135.771 1.00 102.83 223 TYR D N 1
ATOM 11632 C CA . TYR D 1 298 ? 128.572 155.746 136.841 1.00 102.83 2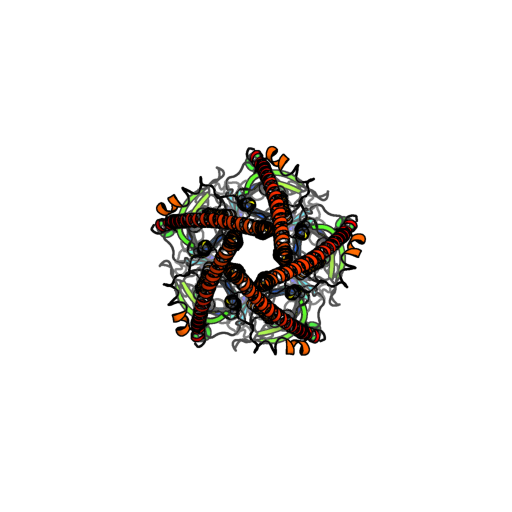23 TYR D CA 1
ATOM 11633 C C . TYR D 1 298 ? 128.224 156.467 138.136 1.00 102.83 223 TYR D C 1
ATOM 11634 O O . TYR D 1 298 ? 129.047 156.495 139.056 1.00 102.83 223 TYR D O 1
ATOM 11643 N N . ALA D 1 299 ? 127.032 157.051 138.231 1.00 108.63 224 ALA D N 1
ATOM 11644 C CA . ALA D 1 299 ? 126.654 157.814 139.414 1.00 108.63 224 ALA D CA 1
ATOM 11645 C C . ALA D 1 299 ? 126.196 156.941 140.574 1.00 108.63 224 ALA D C 1
ATOM 11646 O O . ALA D 1 299 ? 126.088 157.445 141.698 1.00 108.63 224 ALA D O 1
ATOM 11648 N N . VAL D 1 300 ? 125.922 155.659 140.340 1.00 111.43 225 VAL D N 1
ATOM 11649 C CA . VAL D 1 300 ? 125.433 154.781 141.397 1.00 111.43 225 VAL D CA 1
ATOM 11650 C C . VAL D 1 300 ? 126.452 153.684 141.677 1.00 111.43 225 VAL D C 1
ATOM 11651 O O . VAL D 1 300 ? 126.439 153.070 142.749 1.00 111.43 225 VAL D O 1
ATOM 11655 N N . SER D 1 301 ? 127.342 153.428 140.717 1.00 112.28 226 SER D N 1
ATOM 11656 C CA . SER D 1 301 ? 128.359 152.401 140.900 1.00 112.28 226 SER D CA 1
ATOM 11657 C C . SER D 1 301 ? 129.581 152.910 141.649 1.00 112.28 226 SER D C 1
ATOM 11658 O O . SER D 1 301 ? 130.429 152.099 142.038 1.00 112.28 226 SER D O 1
ATOM 11661 N N . LEU D 1 302 ? 129.695 154.221 141.857 1.00 112.67 227 LEU D N 1
ATOM 11662 C CA . LEU D 1 302 ? 130.856 154.810 142.506 1.00 112.67 227 LEU D CA 1
ATOM 11663 C C . LEU D 1 302 ? 130.524 155.629 143.744 1.00 112.67 227 LEU D C 1
ATOM 11664 O O . LEU D 1 302 ? 131.450 156.045 144.449 1.00 112.67 227 LEU D O 1
ATOM 11669 N N . LEU D 1 303 ? 129.248 155.877 144.032 1.00 114.63 228 LEU D N 1
ATOM 11670 C CA . LEU D 1 303 ? 128.853 156.787 145.100 1.00 114.63 228 LEU D CA 1
ATOM 11671 C C . LEU D 1 303 ? 128.172 156.092 146.269 1.00 114.63 228 LEU D C 1
ATOM 11672 O O . LEU D 1 303 ? 128.530 156.338 147.425 1.00 114.63 228 LEU D O 1
ATOM 11677 N N . LEU D 1 304 ? 127.184 155.236 145.999 1.00 118.48 229 LEU D N 1
ATOM 11678 C CA . LEU D 1 304 ? 126.445 154.581 147.079 1.00 118.48 229 LEU D CA 1
ATOM 11679 C C . LEU D 1 304 ? 127.310 153.687 147.963 1.00 118.48 229 LEU D C 1
ATOM 11680 O O . LEU D 1 304 ? 127.155 153.754 149.196 1.00 118.48 229 LEU D O 1
ATOM 11685 N N . PRO D 1 305 ? 128.190 152.817 147.440 1.00 118.49 230 PRO D N 1
ATOM 11686 C CA . PRO D 1 305 ? 129.035 152.037 148.363 1.00 118.49 230 PRO D CA 1
ATOM 11687 C C . PRO D 1 305 ? 129.931 152.897 149.237 1.00 118.49 230 PRO D C 1
ATOM 11688 O O . PRO D 1 305 ? 130.149 152.561 150.409 1.00 118.49 230 PRO D O 1
ATOM 11692 N N . SER D 1 306 ? 130.436 154.012 148.707 1.00 118.08 231 SER D N 1
ATOM 11693 C CA . SER D 1 306 ? 131.300 154.883 149.498 1.00 118.08 231 SER D CA 1
ATOM 11694 C C . SER D 1 306 ? 130.545 155.484 150.678 1.00 118.08 231 SER D C 1
ATOM 11695 O O . SER D 1 306 ? 131.030 155.462 151.815 1.00 118.08 231 SER D O 1
ATOM 11698 N N . ILE D 1 307 ? 129.344 156.010 150.431 1.00 118.65 232 ILE D N 1
ATOM 11699 C CA . ILE D 1 307 ? 128.576 156.620 151.513 1.00 118.65 232 ILE D CA 1
ATOM 11700 C C . ILE D 1 307 ? 128.073 155.552 152.481 1.00 118.65 232 ILE D C 1
ATOM 11701 O O . ILE D 1 307 ? 127.949 155.801 153.686 1.00 118.65 232 ILE D O 1
ATOM 11706 N N . PHE D 1 308 ? 127.802 154.342 151.982 1.00 118.73 233 PHE D N 1
ATOM 11707 C CA . PHE D 1 308 ? 127.426 153.240 152.863 1.00 118.73 233 PHE D CA 1
ATOM 11708 C C . PHE D 1 308 ? 128.563 152.888 153.817 1.00 118.73 233 PHE D C 1
ATOM 11709 O O . PHE D 1 308 ? 128.352 152.696 155.023 1.00 118.73 233 PHE D O 1
ATOM 11717 N N . LEU D 1 309 ? 129.786 152.811 153.293 1.00 116.29 234 LEU D N 1
ATOM 11718 C CA . LEU D 1 309 ? 130.924 152.494 154.147 1.00 116.29 234 LEU D CA 1
ATOM 11719 C C . LEU D 1 309 ? 131.226 153.637 155.109 1.00 116.29 234 LEU D C 1
ATOM 11720 O O . LEU D 1 309 ? 131.596 153.401 156.266 1.00 116.29 234 LEU D O 1
ATOM 11725 N N . MET D 1 310 ? 131.028 154.883 154.669 1.00 116.59 235 MET D N 1
ATOM 11726 C CA . MET D 1 310 ? 131.189 156.013 155.581 1.00 116.59 235 MET D CA 1
ATOM 11727 C C . MET D 1 310 ? 130.169 155.973 156.714 1.00 116.59 235 MET D C 1
ATOM 11728 O O . MET D 1 310 ? 130.512 156.234 157.873 1.00 116.59 235 MET D O 1
ATOM 11733 N N . VAL D 1 311 ? 128.909 155.648 156.410 1.00 115.64 236 VAL D N 1
ATOM 11734 C CA . VAL D 1 311 ? 127.891 155.679 157.457 1.00 115.64 236 VAL D CA 1
ATOM 11735 C C . VAL D 1 311 ? 128.069 154.508 158.421 1.00 115.64 236 VAL D C 1
ATOM 11736 O O . VAL D 1 311 ? 127.820 154.644 159.626 1.00 115.64 236 VAL D O 1
ATOM 11740 N N . VAL D 1 312 ? 128.527 153.349 157.930 1.00 115.32 237 VAL D N 1
ATOM 11741 C CA . VAL D 1 312 ? 128.792 152.261 158.871 1.00 115.32 237 VAL D CA 1
ATOM 11742 C C . VAL D 1 312 ? 130.035 152.564 159.705 1.00 115.32 237 VAL D C 1
ATOM 11743 O O . VAL D 1 312 ? 130.109 152.193 160.883 1.00 115.32 237 VAL D O 1
ATOM 11747 N N . ASP D 1 313 ? 131.011 153.280 159.133 1.00 116.39 238 ASP D N 1
ATOM 11748 C CA . ASP D 1 313 ? 132.132 153.756 159.938 1.00 116.39 238 ASP D CA 1
ATOM 11749 C C . ASP D 1 313 ? 131.658 154.705 161.031 1.00 116.39 238 ASP D C 1
ATOM 11750 O O . ASP D 1 313 ? 132.138 154.647 162.169 1.00 116.39 238 ASP D O 1
ATOM 11755 N N . ILE D 1 314 ? 130.719 155.593 160.697 1.00 114.54 239 ILE D N 1
ATOM 11756 C CA . ILE D 1 314 ? 130.196 156.540 161.678 1.00 114.54 239 ILE D CA 1
ATOM 11757 C C . ILE D 1 314 ? 129.469 155.801 162.797 1.00 114.54 239 ILE D C 1
ATOM 11758 O O . ILE D 1 314 ? 129.658 156.095 163.984 1.00 114.54 239 ILE D O 1
ATOM 11763 N N . VAL D 1 315 ? 128.636 154.819 162.437 1.00 113.94 240 VAL D N 1
ATOM 11764 C CA . VAL D 1 315 ? 127.887 154.095 163.459 1.00 113.94 240 VAL D CA 1
ATOM 11765 C C . VAL D 1 315 ? 128.792 153.156 164.253 1.00 113.94 240 VAL D C 1
ATOM 11766 O O . VAL D 1 315 ? 128.423 152.729 165.354 1.00 113.94 240 VAL D O 1
ATOM 11770 N N . GLY D 1 316 ? 129.980 152.829 163.733 1.00 113.34 241 GLY D N 1
ATOM 11771 C CA . GLY D 1 316 ? 130.898 151.990 164.485 1.00 113.34 241 GLY D CA 1
ATOM 11772 C C . GLY D 1 316 ? 131.487 152.667 165.708 1.00 113.34 241 GLY D C 1
ATOM 11773 O O . GLY D 1 316 ? 131.959 151.991 166.626 1.00 113.34 241 GLY D O 1
ATOM 11774 N N . PHE D 1 317 ? 131.476 154.002 165.741 1.00 114.90 242 PHE D N 1
ATOM 11775 C CA . PHE D 1 317 ? 132.019 154.723 166.890 1.00 114.90 242 PHE D CA 1
ATOM 11776 C C . PHE D 1 317 ? 131.150 154.601 168.134 1.00 114.90 242 PHE D C 1
ATOM 11777 O O . PHE D 1 317 ? 131.605 154.957 169.226 1.00 114.90 242 PHE D O 1
ATOM 11785 N N . CYS D 1 318 ? 129.914 154.118 168.002 1.00 116.79 243 CYS D N 1
ATOM 11786 C CA . CYS D 1 318 ? 129.044 154.003 169.166 1.00 116.79 243 CYS D CA 1
ATOM 11787 C C . CYS D 1 318 ? 129.488 152.898 170.117 1.00 116.79 243 CYS D C 1
ATOM 11788 O O . CYS D 1 318 ? 129.025 152.862 171.261 1.00 116.79 243 CYS D O 1
ATOM 11791 N N . LEU D 1 319 ? 130.362 152.001 169.673 1.00 114.82 244 LEU D N 1
ATOM 11792 C CA . LEU D 1 319 ? 130.876 150.967 170.557 1.00 114.82 244 LEU D CA 1
ATOM 11793 C C . LEU D 1 319 ? 131.789 151.589 171.611 1.00 114.82 244 LEU D C 1
ATOM 11794 O O . LEU D 1 319 ? 132.548 152.517 171.306 1.00 114.82 244 LEU D O 1
ATOM 11799 N N . PRO D 1 320 ? 131.732 151.119 172.860 1.00 114.11 245 PRO D N 1
ATOM 11800 C CA . PRO D 1 320 ? 132.665 151.620 173.866 1.00 114.11 245 PRO D CA 1
ATOM 11801 C C . PRO D 1 320 ? 134.089 151.217 173.528 1.00 114.11 245 PRO D C 1
ATOM 11802 O O . PRO D 1 320 ? 134.323 150.146 172.941 1.00 114.11 245 PRO D O 1
ATOM 11806 N N . PRO D 1 321 ? 135.076 152.053 173.864 1.00 114.44 246 PRO D N 1
ATOM 11807 C CA . PRO D 1 321 ? 136.468 151.726 173.512 1.00 114.44 246 PRO D CA 1
ATOM 11808 C C . PRO D 1 321 ? 136.997 150.467 174.177 1.00 114.44 246 PRO D C 1
ATOM 11809 O O . PRO D 1 321 ? 137.849 149.783 173.595 1.00 114.44 246 PRO D O 1
ATOM 11813 N N . ASP D 1 322 ? 136.524 150.137 175.376 1.00 116.03 247 ASP D N 1
ATOM 11814 C CA . ASP D 1 322 ? 137.019 148.986 176.119 1.00 116.03 247 ASP D CA 1
ATOM 11815 C C . ASP D 1 322 ? 136.210 147.721 175.863 1.00 116.03 247 ASP D C 1
ATOM 11816 O O . ASP D 1 322 ? 136.424 146.717 176.552 1.00 116.03 247 ASP D O 1
ATOM 11821 N N . SER D 1 323 ? 135.283 147.748 174.903 1.00 116.34 248 SER D N 1
ATOM 11822 C CA . SER D 1 323 ? 134.477 146.565 174.614 1.00 116.34 248 SER D CA 1
ATOM 11823 C C . SER D 1 323 ? 135.336 145.428 174.073 1.00 116.34 248 SER D C 1
ATOM 11824 O O . SER D 1 323 ? 135.143 144.264 174.442 1.00 116.34 248 SER D O 1
ATOM 11827 N N . GLY D 1 324 ? 136.289 145.745 173.198 1.00 118.23 249 GLY D N 1
ATOM 11828 C CA . GLY D 1 324 ? 137.239 144.782 172.682 1.00 118.23 249 GLY D CA 1
ATOM 11829 C C . GLY D 1 324 ? 137.051 144.417 171.225 1.00 118.23 249 GLY D C 1
ATOM 11830 O O . GLY D 1 324 ? 138.018 143.986 170.583 1.00 118.23 249 GLY D O 1
ATOM 11831 N N . GLU D 1 325 ? 135.846 144.572 170.681 1.00 119.05 250 GLU D N 1
ATOM 11832 C CA . GLU D 1 325 ? 135.586 144.262 169.281 1.00 119.05 250 GLU D CA 1
ATOM 11833 C C . GLU D 1 325 ? 135.631 145.485 168.378 1.00 119.05 250 GLU D C 1
ATOM 11834 O O . GLU D 1 325 ? 135.348 145.365 167.182 1.00 119.05 250 GLU D O 1
ATOM 11840 N N . ARG D 1 326 ? 135.968 146.659 168.919 1.00 115.54 251 ARG D N 1
ATOM 11841 C CA . ARG D 1 326 ? 136.068 147.857 168.090 1.00 115.54 251 ARG D CA 1
ATOM 11842 C C . ARG D 1 326 ? 137.202 147.738 167.079 1.00 115.54 251 ARG D C 1
ATOM 11843 O O . ARG D 1 326 ? 137.041 148.100 165.907 1.00 115.54 251 ARG D O 1
ATOM 11851 N N . VAL D 1 327 ? 138.355 147.223 167.516 1.00 114.72 252 VAL D N 1
ATOM 11852 C CA . VAL D 1 327 ? 139.502 147.077 166.622 1.00 114.72 252 VAL D CA 1
ATOM 11853 C C . VAL D 1 327 ? 139.196 146.075 165.517 1.00 114.72 252 VAL D C 1
ATOM 11854 O O . VAL D 1 327 ? 139.546 146.290 164.348 1.00 114.72 252 VAL D O 1
ATOM 11858 N N . SER D 1 328 ? 138.553 144.958 165.870 1.00 115.81 253 SER D N 1
ATOM 11859 C CA . SER D 1 328 ? 138.169 143.971 164.866 1.00 115.81 253 SER D CA 1
ATOM 11860 C C . SER D 1 328 ? 137.176 144.559 163.871 1.00 115.81 253 SER D C 1
ATOM 11861 O O . SER D 1 328 ? 137.281 144.320 162.662 1.00 115.81 253 SER D O 1
ATOM 11864 N N . PHE D 1 329 ? 136.214 145.342 164.365 1.00 115.35 254 PHE D N 1
ATOM 11865 C CA . PHE D 1 329 ? 135.257 146.010 163.489 1.00 115.35 254 PHE D CA 1
ATOM 11866 C C . PHE D 1 329 ? 135.970 146.933 162.507 1.00 115.35 254 PHE D C 1
ATOM 11867 O O . PHE D 1 329 ? 135.687 146.919 161.301 1.00 115.35 254 PHE D O 1
ATOM 11875 N N . LYS D 1 330 ? 136.919 147.729 163.004 1.00 114.49 255 LYS D N 1
ATOM 11876 C CA . LYS D 1 330 ? 137.593 148.695 162.143 1.00 114.49 255 LYS D CA 1
ATOM 11877 C C . LYS D 1 330 ? 138.486 148.006 161.118 1.00 114.49 255 LYS D C 1
ATOM 11878 O O . LYS D 1 330 ? 138.537 148.423 159.954 1.00 114.49 255 LYS D O 1
ATOM 11884 N N . ILE D 1 331 ? 139.195 146.949 161.523 1.00 116.49 256 ILE D N 1
ATOM 11885 C CA . ILE D 1 331 ? 140.066 146.265 160.571 1.00 116.49 256 ILE D CA 1
ATOM 11886 C C . ILE D 1 331 ? 139.239 145.511 159.532 1.00 116.49 256 ILE D C 1
ATOM 11887 O O . ILE D 1 331 ? 139.619 145.440 158.356 1.00 116.49 256 ILE D O 1
ATOM 11892 N N . THR D 1 332 ? 138.084 144.964 159.930 1.00 117.37 257 THR D N 1
ATOM 11893 C CA . THR D 1 332 ? 137.197 144.331 158.959 1.00 117.37 257 THR D CA 1
ATOM 11894 C C . THR D 1 332 ? 136.657 145.352 157.965 1.00 117.37 257 THR D C 1
ATOM 11895 O O . THR D 1 332 ? 136.577 145.078 156.760 1.00 117.37 257 THR D O 1
ATOM 11899 N N . LEU D 1 333 ? 136.295 146.542 158.452 1.00 117.54 258 LEU D N 1
ATOM 11900 C CA . LEU D 1 333 ? 135.818 147.592 157.557 1.00 117.54 258 LEU D CA 1
ATOM 11901 C C . LEU D 1 333 ? 136.911 148.035 156.591 1.00 117.54 258 LEU D C 1
ATOM 11902 O O . LEU D 1 333 ? 136.647 148.270 155.405 1.00 117.54 258 LEU D O 1
ATOM 11907 N N . LEU D 1 334 ? 138.147 148.159 157.083 1.00 118.65 259 LEU D N 1
ATOM 11908 C CA . LEU D 1 334 ? 139.258 148.534 156.214 1.00 118.65 259 LEU D CA 1
ATOM 11909 C C . LEU D 1 334 ? 139.523 147.465 155.161 1.00 118.65 259 LEU D C 1
ATOM 11910 O O . LEU D 1 334 ? 139.797 147.786 153.997 1.00 118.65 259 LEU D O 1
ATOM 11915 N N . LEU D 1 335 ? 139.448 146.189 155.549 1.00 118.81 260 LEU D N 1
ATOM 11916 C CA . LEU D 1 335 ? 139.614 145.107 154.584 1.00 118.81 260 LEU D CA 1
ATOM 11917 C C . LEU D 1 335 ? 138.521 145.143 153.523 1.00 118.81 260 LEU D C 1
ATOM 11918 O O . LEU D 1 335 ? 138.793 144.950 152.330 1.00 118.81 260 LEU D O 1
ATOM 11923 N N . GLY D 1 336 ? 137.277 145.393 153.938 1.00 119.52 261 GLY D N 1
ATOM 11924 C CA . GLY D 1 336 ? 136.193 145.502 152.974 1.00 119.52 261 GLY D CA 1
ATOM 11925 C C . GLY D 1 336 ? 136.379 146.661 152.014 1.00 119.52 261 GLY D C 1
ATOM 11926 O O . GLY D 1 336 ? 136.127 146.531 150.813 1.00 119.52 261 GLY D O 1
ATOM 11927 N N . TYR D 1 337 ? 136.827 147.810 152.527 1.00 120.30 262 TYR D N 1
ATOM 11928 C CA . TYR D 1 337 ? 137.067 148.959 151.659 1.00 120.30 262 TYR D CA 1
ATOM 11929 C C . TYR D 1 337 ? 138.206 148.689 150.683 1.00 120.30 262 TYR D C 1
ATOM 11930 O O . TYR D 1 337 ? 138.152 149.109 149.520 1.00 120.30 262 TYR D O 1
ATOM 11939 N N . SER D 1 338 ? 139.255 148.001 151.145 1.00 121.36 263 SER D N 1
ATOM 11940 C CA . SER D 1 338 ? 140.352 147.637 150.252 1.00 121.36 263 SER D CA 1
ATOM 11941 C C . SER D 1 338 ? 139.878 146.695 149.152 1.00 121.36 263 SER D C 1
ATOM 11942 O O . SER D 1 338 ? 140.247 146.859 147.981 1.00 121.36 263 SER D O 1
ATOM 11945 N N . VAL D 1 339 ? 139.053 145.709 149.512 1.00 122.98 264 VAL D N 1
ATOM 11946 C CA . VAL D 1 339 ? 138.496 144.798 148.515 1.00 122.98 264 VAL D CA 1
ATOM 11947 C C . VAL D 1 339 ? 137.656 145.570 147.505 1.00 122.98 264 VAL D C 1
ATOM 11948 O O . VAL D 1 339 ? 137.747 145.335 146.292 1.00 122.98 264 VAL D O 1
ATOM 11952 N N . PHE D 1 340 ? 136.844 146.515 147.987 1.00 125.23 265 PHE D N 1
ATOM 11953 C CA . PHE D 1 340 ? 136.037 147.339 147.090 1.00 125.23 265 PHE D CA 1
ATOM 11954 C C . PHE D 1 340 ? 136.901 148.131 146.118 1.00 125.23 265 PHE D C 1
ATOM 11955 O O . PHE D 1 340 ? 136.645 148.134 144.909 1.00 125.23 265 PHE D O 1
ATOM 11963 N N . LEU D 1 341 ? 137.917 148.831 146.628 1.00 125.75 266 LEU D N 1
ATOM 11964 C CA . LEU D 1 341 ? 138.723 149.667 145.743 1.00 125.75 266 LEU D CA 1
ATOM 11965 C C . LEU D 1 341 ? 139.480 148.821 144.727 1.00 125.75 266 LEU D C 1
ATOM 11966 O O . LEU D 1 341 ? 139.591 149.203 143.557 1.00 125.75 266 LEU D O 1
ATOM 11971 N N . ILE D 1 342 ? 139.983 147.656 145.148 1.00 127.80 267 ILE D N 1
ATOM 11972 C CA . ILE D 1 342 ? 140.694 146.780 144.219 1.00 127.80 267 ILE D CA 1
ATOM 11973 C C . ILE D 1 342 ? 139.747 146.263 143.140 1.00 127.80 267 ILE D C 1
ATOM 11974 O O . ILE D 1 342 ? 140.087 146.243 141.951 1.00 127.80 267 ILE D O 1
ATOM 11979 N N . ILE D 1 343 ? 138.537 145.857 143.533 1.00 129.67 268 ILE D N 1
ATOM 11980 C CA . ILE D 1 343 ? 137.614 145.270 142.569 1.00 129.67 268 ILE D CA 1
ATOM 11981 C C . ILE D 1 343 ? 136.953 146.326 141.688 1.00 129.67 268 ILE D C 1
ATOM 11982 O O . ILE D 1 343 ? 136.364 145.985 140.656 1.00 129.67 268 ILE D O 1
ATOM 11987 N N . VAL D 1 344 ? 137.028 147.605 142.062 1.00 131.46 269 VAL D N 1
ATOM 11988 C CA . VAL D 1 344 ? 136.439 148.664 141.247 1.00 131.46 269 VAL D CA 1
ATOM 11989 C C . VAL D 1 344 ? 137.461 149.385 140.367 1.00 131.46 269 VAL D C 1
ATOM 11990 O O . VAL D 1 344 ? 137.106 149.816 139.257 1.00 131.46 269 VAL D O 1
ATOM 11994 N N . SER D 1 345 ? 138.728 149.474 140.792 1.00 132.79 270 SER D N 1
ATOM 11995 C CA . SER D 1 345 ? 139.713 150.262 140.052 1.00 132.79 270 SER D CA 1
ATOM 11996 C C . SER D 1 345 ? 139.948 149.733 138.640 1.00 132.79 270 SER D C 1
ATOM 11997 O O . SER D 1 345 ? 140.449 150.469 137.782 1.00 132.79 270 SER D O 1
ATOM 12000 N N . ASP D 1 346 ? 139.605 148.469 138.378 1.00 133.98 271 ASP D N 1
ATOM 12001 C CA . ASP D 1 346 ? 139.751 147.936 137.027 1.00 133.98 271 ASP D CA 1
ATOM 12002 C C . ASP D 1 346 ? 138.771 148.596 136.062 1.00 133.98 271 ASP D C 1
ATOM 12003 O O . ASP D 1 346 ? 139.112 148.861 134.903 1.00 133.98 271 ASP D O 1
ATOM 12008 N N . THR D 1 347 ? 137.548 148.870 136.522 1.00 131.87 272 THR D N 1
ATOM 12009 C CA . THR D 1 347 ? 136.525 149.458 135.665 1.00 131.87 272 THR D CA 1
ATOM 12010 C C . THR D 1 347 ? 136.747 150.943 135.409 1.00 131.87 272 THR D C 1
ATOM 12011 O O . THR D 1 347 ? 136.078 151.508 134.536 1.00 131.87 272 THR D O 1
ATOM 12015 N N . LEU D 1 348 ? 137.657 151.585 136.138 1.00 128.17 273 LEU D N 1
ATOM 12016 C CA . LEU D 1 348 ? 137.958 152.999 135.935 1.00 128.17 273 LEU D CA 1
ATOM 12017 C C . LEU D 1 348 ? 139.317 153.126 135.263 1.00 128.17 273 LEU D C 1
ATOM 12018 O O . LEU D 1 348 ? 140.353 152.909 135.912 1.00 128.17 273 LEU D O 1
ATOM 12023 N N . PRO D 1 349 ? 139.339 153.461 133.944 1.00 122.08 274 PRO D N 1
ATOM 12024 C CA . PRO D 1 349 ? 140.682 153.476 133.350 1.00 122.08 274 PRO D CA 1
ATOM 12025 C C . PRO D 1 349 ? 141.520 154.655 133.783 1.00 122.08 274 PRO D C 1
ATOM 12026 O O . PRO D 1 349 ? 140.979 155.682 134.194 1.00 122.08 274 PRO D O 1
ATOM 12030 N N . ALA D 1 350 ? 142.834 154.503 133.708 1.00 117.91 275 ALA D N 1
ATOM 12031 C CA . ALA D 1 350 ? 143.729 155.598 134.041 1.00 117.91 275 ALA D CA 1
ATOM 12032 C C . ALA D 1 350 ? 144.832 155.585 133.012 1.00 117.91 275 ALA D C 1
ATOM 12033 O O . ALA D 1 350 ? 145.712 154.725 133.047 1.00 117.91 275 ALA D O 1
ATOM 12035 N N . THR D 1 351 ? 144.790 156.531 132.087 1.00 113.02 276 THR D N 1
ATOM 12036 C CA . THR D 1 351 ? 145.760 156.555 131.005 1.00 113.02 276 THR D CA 1
ATOM 12037 C C . THR D 1 351 ? 146.275 157.965 130.766 1.00 113.02 276 THR D C 1
ATOM 12038 O O . THR D 1 351 ? 145.840 158.900 131.445 1.00 113.02 276 THR D O 1
ATOM 12042 N N . ALA D 1 352 ? 147.213 158.122 129.837 1.00 115.14 277 ALA D N 1
ATOM 12043 C CA . ALA D 1 352 ? 147.766 159.440 129.495 1.00 115.14 277 ALA D CA 1
ATOM 12044 C C . ALA D 1 352 ? 148.350 160.187 130.687 1.00 115.14 277 ALA D C 1
ATOM 12045 O O . ALA D 1 352 ? 149.217 159.659 131.385 1.00 115.14 277 ALA D O 1
ATOM 12047 N N . ILE D 1 353 ? 147.885 161.408 130.922 1.00 117.50 278 ILE D N 1
ATOM 12048 C CA . ILE D 1 353 ? 148.446 162.229 131.996 1.00 117.50 278 ILE D CA 1
ATOM 12049 C C . ILE D 1 353 ? 148.391 161.594 133.391 1.00 117.50 278 ILE D C 1
ATOM 12050 O O . ILE D 1 353 ? 149.185 161.950 134.259 1.00 117.50 278 ILE D O 1
ATOM 12055 N N . GLY D 1 354 ? 147.469 160.662 133.610 1.00 117.30 279 GLY D N 1
ATOM 12056 C CA . GLY D 1 354 ? 147.399 160.026 134.909 1.00 117.30 279 GLY D CA 1
ATOM 12057 C C . GLY D 1 354 ? 145.988 159.746 135.369 1.00 117.30 279 GLY D C 1
ATOM 12058 O O . GLY D 1 354 ? 145.038 159.855 134.592 1.00 117.30 279 GLY D O 1
ATOM 12059 N N . THR D 1 355 ? 145.843 159.392 136.639 1.00 113.50 280 THR D N 1
ATOM 12060 C CA . THR D 1 355 ? 144.532 159.060 137.176 1.00 113.50 280 THR D CA 1
ATOM 12061 C C . THR D 1 355 ? 143.626 160.270 137.298 1.00 113.50 280 THR D C 1
ATOM 12062 O O . THR D 1 355 ? 144.095 161.388 137.519 1.00 113.50 280 THR D O 1
ATOM 12066 N N . PRO D 1 356 ? 142.319 160.064 137.122 1.00 109.05 281 PRO D N 1
ATOM 12067 C CA . PRO D 1 356 ? 141.393 161.173 137.350 1.00 109.05 281 PRO D CA 1
ATOM 12068 C C . PRO D 1 356 ? 141.291 161.569 138.825 1.00 109.05 281 PRO D C 1
ATOM 12069 O O . PRO D 1 356 ? 141.829 160.875 139.681 1.00 109.05 281 PRO D O 1
ATOM 12073 N N . LEU D 1 357 ? 140.594 162.655 139.131 1.00 107.27 282 LEU D N 1
ATOM 12074 C CA . LEU D 1 357 ? 140.423 163.110 140.507 1.00 107.27 282 LEU D CA 1
ATOM 12075 C C . LEU D 1 357 ? 139.656 162.115 141.370 1.00 107.27 282 LEU D C 1
ATOM 12076 O O . LEU D 1 357 ? 139.656 162.260 142.599 1.00 107.27 282 LEU D O 1
ATOM 12081 N N . ILE D 1 358 ? 139.002 161.124 140.759 1.00 109.74 283 ILE D N 1
ATOM 12082 C CA . ILE D 1 358 ? 138.304 160.100 141.530 1.00 109.74 283 ILE D CA 1
ATOM 12083 C C . ILE D 1 358 ? 139.292 159.317 142.384 1.00 109.74 283 ILE D C 1
ATOM 12084 O O . ILE D 1 358 ? 139.005 158.973 143.538 1.00 109.74 283 ILE D O 1
ATOM 12089 N N . GLY D 1 359 ? 140.474 159.030 141.835 1.00 110.80 284 GLY D N 1
ATOM 12090 C CA . GLY D 1 359 ? 141.513 158.398 142.629 1.00 110.80 284 GLY D CA 1
ATOM 12091 C C . GLY D 1 359 ? 141.968 159.265 143.788 1.00 110.80 284 GLY D C 1
ATOM 12092 O O . GLY D 1 359 ? 142.257 158.762 144.875 1.00 110.80 284 GLY D O 1
ATOM 12093 N N . VAL D 1 360 ? 142.028 160.582 143.573 1.00 109.35 285 VAL D N 1
ATOM 12094 C CA . VAL D 1 360 ? 142.396 161.501 144.647 1.00 109.35 285 VAL D CA 1
ATOM 12095 C C . VAL D 1 360 ? 141.360 161.462 145.765 1.00 109.35 285 VAL D C 1
ATOM 12096 O O . VAL D 1 360 ? 141.704 161.415 146.953 1.00 109.35 285 VAL D O 1
ATOM 12100 N N . TYR D 1 361 ? 140.076 161.469 145.403 1.00 112.09 286 TYR D N 1
ATOM 12101 C CA . TYR D 1 361 ? 139.026 161.410 146.418 1.00 112.09 286 TYR D CA 1
ATOM 12102 C C . TYR D 1 361 ? 139.033 160.071 147.149 1.00 112.09 286 TYR D C 1
ATOM 12103 O O . TYR D 1 361 ? 138.796 160.015 148.364 1.00 112.09 286 TYR D O 1
ATOM 12112 N N . PHE D 1 362 ? 139.315 158.982 146.430 1.00 111.98 287 PHE D N 1
ATOM 12113 C CA . PHE D 1 362 ? 139.428 157.678 147.077 1.00 111.98 287 PHE D CA 1
ATOM 12114 C C . PHE D 1 362 ? 140.607 157.644 148.044 1.00 111.98 287 PHE D C 1
ATOM 12115 O O . PHE D 1 362 ? 140.515 157.052 149.125 1.00 111.98 287 PHE D O 1
ATOM 12123 N N . VAL D 1 363 ? 141.722 158.276 147.673 1.00 110.83 288 VAL D N 1
ATOM 12124 C CA . VAL D 1 363 ? 142.875 158.361 148.568 1.00 110.83 288 VAL D CA 1
ATOM 12125 C C . VAL D 1 363 ? 142.528 159.186 149.804 1.00 110.83 288 VAL D C 1
ATOM 12126 O O . VAL D 1 363 ? 142.965 158.877 150.920 1.00 110.83 288 VAL D O 1
ATOM 12130 N N . VAL D 1 364 ? 141.730 160.241 149.625 1.00 110.71 289 VAL D N 1
ATOM 12131 C CA . VAL D 1 364 ? 141.276 161.038 150.765 1.00 110.71 289 VAL D CA 1
ATOM 12132 C C . VAL D 1 364 ? 140.426 160.188 151.706 1.00 110.71 289 VAL D C 1
ATOM 12133 O O . VAL D 1 364 ? 140.566 160.260 152.936 1.00 110.71 289 VAL D O 1
ATOM 12137 N N . CYS D 1 365 ? 139.535 159.367 151.143 1.00 112.20 290 CYS D N 1
ATOM 12138 C CA . CYS D 1 365 ? 138.738 158.461 151.967 1.00 112.20 290 CYS D CA 1
ATOM 12139 C C . CYS D 1 365 ? 139.620 157.450 152.697 1.00 112.20 290 CYS D C 1
ATOM 12140 O O . CYS D 1 365 ? 139.366 157.119 153.863 1.00 112.20 290 CYS D O 1
ATOM 12143 N N . MET D 1 366 ? 140.656 156.945 152.019 1.00 113.60 291 MET D N 1
ATOM 12144 C CA . MET D 1 366 ? 141.622 156.060 152.669 1.00 113.60 291 MET D CA 1
ATOM 12145 C C . MET D 1 366 ? 142.294 156.743 153.850 1.00 113.60 291 MET D C 1
ATOM 12146 O O . MET D 1 366 ? 142.448 156.142 154.921 1.00 113.60 291 MET D O 1
ATOM 12151 N N . ALA D 1 367 ? 142.712 157.996 153.667 1.00 109.23 292 ALA D N 1
ATOM 12152 C CA . ALA D 1 367 ? 143.359 158.732 154.748 1.00 109.23 292 ALA D CA 1
ATOM 12153 C C . ALA D 1 367 ? 142.409 158.936 155.920 1.00 109.23 292 ALA D C 1
ATOM 12154 O O . ALA D 1 367 ? 142.810 158.816 157.083 1.00 109.23 292 ALA D O 1
ATOM 12156 N N . LEU D 1 368 ? 141.142 159.242 155.630 1.00 110.01 293 LEU D N 1
ATOM 12157 C CA . LEU D 1 368 ? 140.159 159.415 156.697 1.00 110.01 293 LEU D CA 1
ATOM 12158 C C . LEU D 1 368 ? 139.948 158.118 157.473 1.00 110.01 293 LEU D C 1
ATOM 12159 O O . LEU D 1 368 ? 139.884 158.125 158.711 1.00 110.01 293 LEU D O 1
ATOM 12164 N N . LEU D 1 369 ? 139.848 156.991 156.762 1.00 110.50 294 LEU D N 1
ATOM 12165 C CA . LEU D 1 369 ? 139.681 155.704 157.433 1.00 110.50 294 LEU D CA 1
ATOM 12166 C C . LEU D 1 369 ? 140.901 155.355 158.277 1.00 110.50 294 LEU D C 1
ATOM 12167 O O . LEU D 1 369 ? 140.767 154.825 159.388 1.00 110.50 294 LEU D O 1
ATOM 12172 N N . VAL D 1 370 ? 142.100 155.642 157.765 1.00 107.50 295 VAL D N 1
ATOM 12173 C CA . VAL D 1 370 ? 143.322 155.369 158.520 1.00 107.50 295 VAL D CA 1
ATOM 12174 C C . VAL D 1 370 ? 143.381 156.236 159.772 1.00 107.50 295 VAL D C 1
ATOM 12175 O O . VAL D 1 370 ? 143.802 155.778 160.841 1.00 107.50 295 VAL D O 1
ATOM 12179 N N . ILE D 1 371 ? 142.950 157.496 159.664 1.00 107.48 296 ILE D N 1
ATOM 12180 C CA . ILE D 1 371 ? 142.915 158.377 160.829 1.00 107.48 296 ILE D CA 1
ATOM 12181 C C . ILE D 1 371 ? 141.946 157.841 161.877 1.00 107.48 296 ILE D C 1
ATOM 12182 O O . ILE D 1 371 ? 142.247 157.833 163.079 1.00 107.48 296 ILE D O 1
ATOM 12187 N N . SER D 1 372 ? 140.770 157.381 161.439 1.00 108.02 297 SER D N 1
ATOM 12188 C CA . SER D 1 372 ? 139.810 156.797 162.373 1.00 108.02 297 SER D CA 1
ATOM 12189 C C . SER D 1 372 ? 140.380 155.559 163.061 1.00 108.02 297 SER D C 1
ATOM 12190 O O . SER D 1 372 ? 140.225 155.385 164.278 1.00 108.02 297 SER D O 1
ATOM 12193 N N . LEU D 1 373 ? 141.048 154.692 162.294 1.00 106.15 298 LEU D N 1
ATOM 12194 C CA . LEU D 1 373 ? 141.645 153.493 162.875 1.00 106.15 298 LEU D CA 1
ATOM 12195 C C . LEU D 1 373 ? 142.737 153.850 163.877 1.00 106.15 298 LEU D C 1
ATOM 12196 O O . LEU D 1 373 ? 142.848 153.220 164.935 1.00 106.15 298 LEU D O 1
ATOM 12201 N N . ALA D 1 374 ? 143.556 154.855 163.558 1.00 104.99 299 ALA D N 1
ATOM 12202 C CA . ALA D 1 374 ? 144.610 155.277 164.475 1.00 104.99 299 ALA D CA 1
ATOM 12203 C C . ALA D 1 374 ? 144.027 155.841 165.764 1.00 104.99 299 ALA D C 1
ATOM 12204 O O . ALA D 1 374 ? 144.550 155.583 166.855 1.00 104.99 299 ALA D O 1
ATOM 12206 N N . GLU D 1 375 ? 142.946 156.619 165.658 1.00 108.29 300 GLU D N 1
ATOM 12207 C CA . GLU D 1 375 ? 142.289 157.136 166.854 1.00 108.29 300 GLU D CA 1
ATOM 12208 C C . GLU D 1 375 ? 141.737 156.002 167.711 1.00 108.29 300 GLU D C 1
ATOM 12209 O O . GLU D 1 375 ? 141.859 156.026 168.945 1.00 108.29 300 GLU D O 1
ATOM 12215 N N . THR D 1 376 ? 141.125 154.999 167.073 1.00 106.77 301 THR D N 1
ATOM 12216 C CA . THR D 1 376 ? 140.623 153.846 167.816 1.00 106.77 301 THR D CA 1
ATOM 12217 C C . THR D 1 376 ? 141.754 153.105 168.520 1.00 106.77 301 THR D C 1
ATOM 12218 O O . THR D 1 376 ? 141.630 152.735 169.694 1.00 106.77 301 THR D O 1
ATOM 12222 N N . ILE D 1 377 ? 142.875 152.897 167.825 1.00 106.30 302 ILE D N 1
ATOM 12223 C CA . ILE D 1 377 ? 144.011 152.203 168.429 1.00 106.30 302 ILE D CA 1
ATOM 12224 C C . ILE D 1 377 ? 144.547 152.992 169.617 1.00 106.30 302 ILE D C 1
ATOM 12225 O O . ILE D 1 377 ? 144.847 152.424 170.676 1.00 106.30 302 ILE D O 1
ATOM 12230 N N . PHE D 1 378 ? 144.659 154.314 169.465 1.00 105.90 303 PHE D N 1
ATOM 12231 C CA . PHE D 1 378 ? 145.166 155.153 170.547 1.00 105.90 303 PHE D CA 1
ATOM 12232 C C . PHE D 1 378 ? 144.253 155.097 171.767 1.00 105.90 303 PHE D C 1
ATOM 12233 O O . PHE D 1 378 ? 144.728 154.980 172.903 1.00 105.90 303 PHE D O 1
ATOM 12241 N N . ILE D 1 379 ? 142.938 155.169 171.555 1.00 108.20 304 ILE D N 1
ATOM 12242 C CA . ILE D 1 379 ? 142.035 155.191 172.703 1.00 108.20 304 ILE D CA 1
ATOM 12243 C C . ILE D 1 379 ? 141.991 153.824 173.384 1.00 108.20 304 ILE D C 1
ATOM 12244 O O . ILE D 1 379 ? 141.898 153.737 174.616 1.00 108.20 304 ILE D O 1
ATOM 12249 N N . VAL D 1 380 ? 142.082 152.735 172.608 1.00 108.22 305 VAL D N 1
ATOM 12250 C CA . VAL D 1 380 ? 142.136 151.403 173.209 1.00 108.22 305 VAL D CA 1
ATOM 12251 C C . VAL D 1 380 ? 143.415 151.234 174.018 1.00 108.22 305 VAL D C 1
ATOM 12252 O O . VAL D 1 380 ? 143.404 150.648 175.109 1.00 108.22 305 VAL D O 1
ATOM 12256 N N . ARG D 1 381 ? 144.537 151.745 173.504 1.00 110.30 306 ARG D N 1
ATOM 12257 C CA . ARG D 1 381 ? 145.776 151.725 174.275 1.00 110.30 306 ARG D CA 1
ATOM 12258 C C . ARG D 1 381 ? 145.639 152.538 175.557 1.00 110.30 306 ARG D C 1
ATOM 12259 O O . ARG D 1 381 ? 146.180 152.161 176.603 1.00 110.30 306 ARG D O 1
ATOM 12267 N N . LEU D 1 382 ? 144.913 153.656 175.494 1.00 110.45 307 LEU D N 1
ATOM 12268 C CA . LEU D 1 382 ? 144.771 154.514 176.666 1.00 110.45 307 LEU D CA 1
ATOM 12269 C C . LEU D 1 382 ? 143.909 153.867 177.746 1.00 110.45 307 LEU D C 1
ATOM 12270 O O . LEU D 1 382 ? 144.215 153.983 178.938 1.00 110.45 307 LEU D O 1
ATOM 12275 N N . VAL D 1 383 ? 142.828 153.186 177.360 1.00 113.93 308 VAL D N 1
ATOM 12276 C CA . VAL D 1 383 ? 141.863 152.708 178.350 1.00 113.93 308 VAL D CA 1
ATOM 12277 C C . VAL D 1 383 ? 142.192 151.296 178.819 1.00 113.93 308 VAL D C 1
ATOM 12278 O O . VAL D 1 383 ? 141.422 150.693 179.574 1.00 113.93 308 VAL D O 1
ATOM 12282 N N . HIS D 1 384 ? 143.327 150.757 178.385 1.00 117.24 309 HIS D N 1
ATOM 12283 C CA . HIS D 1 384 ? 143.672 149.387 178.738 1.00 117.24 309 HIS D CA 1
ATOM 12284 C C . HIS D 1 384 ? 144.177 149.301 180.177 1.00 117.24 309 HIS D C 1
ATOM 12285 O O . HIS D 1 384 ? 144.738 150.255 180.722 1.00 117.24 309 HIS D O 1
ATOM 12292 N N . LYS D 1 385 ? 143.971 148.134 180.789 1.00 121.84 310 LYS D N 1
ATOM 12293 C CA . LYS D 1 385 ? 144.422 147.853 182.149 1.00 121.84 310 LYS D CA 1
ATOM 12294 C C . LYS D 1 385 ? 145.728 147.068 182.079 1.00 121.84 310 LYS D C 1
ATOM 12295 O O . LYS D 1 385 ? 145.744 145.917 181.631 1.00 121.84 310 LYS D O 1
ATOM 12301 N N . GLN D 1 386 ? 146.820 147.689 182.522 1.00 124.42 311 GLN D N 1
ATOM 12302 C CA . GLN D 1 386 ? 148.138 147.061 182.505 1.00 124.42 311 GLN D CA 1
ATOM 12303 C C . GLN D 1 386 ? 148.896 147.368 183.791 1.00 124.42 311 GLN D C 1
ATOM 12304 O O . GLN D 1 386 ? 150.122 147.532 183.784 1.00 124.42 311 GLN D O 1
ATOM 12310 N N . ASP D 1 387 ? 148.175 147.422 184.914 1.00 128.03 312 ASP D N 1
ATOM 12311 C CA . ASP D 1 387 ? 148.721 147.846 186.206 1.00 128.03 312 ASP D CA 1
ATOM 12312 C C . ASP D 1 387 ? 149.356 149.233 186.087 1.00 128.03 312 ASP D C 1
ATOM 12313 O O . ASP D 1 387 ? 150.557 149.425 186.288 1.00 128.03 312 ASP D O 1
ATOM 12318 N N . LEU D 1 388 ? 148.513 150.204 185.747 1.00 126.96 313 LEU D N 1
ATOM 12319 C CA . LEU D 1 388 ? 148.954 151.560 185.470 1.00 126.96 313 LEU D CA 1
ATOM 12320 C C . LEU D 1 388 ? 149.328 152.283 186.762 1.00 126.96 313 LEU D C 1
ATOM 12321 O O . LEU D 1 388 ? 149.047 151.827 187.873 1.00 126.96 313 LEU D O 1
ATOM 12326 N N . GLN D 1 389 ? 149.975 153.433 186.599 1.00 131.98 314 GLN D N 1
ATOM 12327 C CA . GLN D 1 389 ? 150.329 154.289 187.718 1.00 131.98 314 GLN D CA 1
ATOM 12328 C C . GLN D 1 389 ? 149.172 155.238 188.023 1.00 131.98 314 GLN D C 1
ATOM 12329 O O . GLN D 1 389 ? 148.104 155.173 187.410 1.00 131.98 314 GLN D O 1
ATOM 12335 N N . ARG D 1 390 ? 149.387 156.128 188.987 1.00 133.32 315 ARG D N 1
ATOM 12336 C CA . ARG D 1 390 ? 148.366 157.106 189.334 1.00 133.32 315 ARG D CA 1
ATOM 12337 C C . ARG D 1 390 ? 148.109 158.044 188.160 1.00 133.32 315 ARG D C 1
ATOM 12338 O O . ARG D 1 390 ? 149.015 158.327 187.372 1.00 133.32 315 ARG D O 1
ATOM 12346 N N . PRO D 1 391 ? 146.871 158.552 188.046 1.00 136.56 316 PRO D N 1
ATOM 12347 C CA . PRO D 1 391 ? 146.594 159.506 186.967 1.00 136.56 316 PRO D CA 1
ATOM 12348 C C . PRO D 1 391 ? 147.378 160.797 187.152 1.00 136.56 316 PRO D C 1
ATOM 12349 O O . PRO D 1 391 ? 147.554 161.289 188.269 1.00 136.56 316 PRO D O 1
ATOM 12353 N N . VAL D 1 392 ? 147.847 161.344 186.036 1.00 142.10 317 VAL D N 1
ATOM 12354 C CA . VAL D 1 392 ? 148.713 162.520 186.041 1.00 142.10 317 VAL D CA 1
ATOM 12355 C C . VAL D 1 392 ? 147.891 163.787 186.265 1.00 142.10 317 VAL D C 1
ATOM 12356 O O . VAL D 1 392 ? 146.904 164.027 185.553 1.00 142.10 317 VAL D O 1
ATOM 12360 N N . PRO D 1 393 ? 148.235 164.602 187.265 1.00 144.99 318 PRO D N 1
ATOM 12361 C CA . PRO D 1 393 ? 147.491 165.855 187.474 1.00 144.99 318 PRO D CA 1
ATOM 12362 C C . PRO D 1 393 ? 147.706 166.879 186.374 1.00 144.99 318 PRO D C 1
ATOM 12363 O O . PRO D 1 393 ? 146.802 167.678 186.099 1.00 144.99 318 PRO D O 1
ATOM 12367 N N . ASP D 1 394 ? 148.878 166.880 185.734 1.00 147.94 319 ASP D N 1
ATOM 12368 C CA . ASP D 1 394 ? 149.173 167.845 184.681 1.00 147.94 319 ASP D CA 1
ATOM 12369 C C . ASP D 1 394 ? 148.351 167.615 183.421 1.00 147.94 319 ASP D C 1
ATOM 12370 O O . ASP D 1 394 ? 148.315 168.497 182.557 1.00 147.94 319 ASP D O 1
ATOM 12375 N N . TRP D 1 395 ? 147.703 166.458 183.292 1.00 147.61 320 TRP D N 1
ATOM 12376 C CA . TRP D 1 395 ? 146.797 166.168 182.189 1.00 147.61 320 TRP D CA 1
ATOM 12377 C C . TRP D 1 395 ? 145.423 165.754 182.704 1.00 147.61 320 TRP D C 1
ATOM 12378 O O . TRP D 1 395 ? 144.745 164.922 182.099 1.00 147.61 320 TRP D O 1
ATOM 12389 N N . LEU D 1 396 ? 145.009 166.325 183.825 1.00 148.16 321 LEU D N 1
ATOM 12390 C CA . LEU D 1 396 ? 143.699 166.085 184.421 1.00 148.16 321 LEU D CA 1
ATOM 12391 C C . LEU D 1 396 ? 142.931 167.369 184.684 1.00 148.16 321 LEU D C 1
ATOM 12392 O O . LEU D 1 396 ? 141.706 167.388 184.528 1.00 148.16 321 LEU D O 1
ATOM 12397 N N . ARG D 1 397 ? 143.618 168.444 185.080 1.00 151.86 322 ARG D N 1
ATOM 12398 C CA . ARG D 1 397 ? 142.942 169.713 185.332 1.00 151.86 322 ARG D CA 1
ATOM 12399 C C . ARG D 1 397 ? 142.352 170.296 184.053 1.00 151.86 322 ARG D C 1
ATOM 12400 O O . ARG D 1 397 ? 141.235 170.827 184.065 1.00 151.86 322 ARG D O 1
ATOM 12408 N N . HIS D 1 398 ? 143.082 170.208 182.944 1.00 150.89 323 HIS D N 1
ATOM 12409 C CA . HIS D 1 398 ? 142.641 170.763 181.672 1.00 150.89 323 HIS D CA 1
ATOM 12410 C C . HIS D 1 398 ? 141.986 169.723 180.773 1.00 150.89 323 HIS D C 1
ATOM 12411 O O . HIS D 1 398 ? 141.767 169.994 179.589 1.00 150.89 323 HIS D O 1
ATOM 12418 N N . LEU D 1 399 ? 141.676 168.544 181.303 1.00 146.35 324 LEU D N 1
ATOM 12419 C CA . LEU D 1 399 ? 141.073 167.469 180.525 1.00 146.35 324 LEU D CA 1
ATOM 12420 C C . LEU D 1 399 ? 139.696 167.071 181.029 1.00 146.35 324 LEU D C 1
ATOM 12421 O O . LEU D 1 399 ? 138.875 166.586 180.248 1.00 146.35 324 LEU D O 1
ATOM 12426 N N . VAL D 1 400 ? 139.418 167.261 182.314 1.00 150.29 325 VAL D N 1
ATOM 12427 C CA . VAL D 1 400 ? 138.115 166.969 182.895 1.00 150.29 325 VAL D CA 1
ATOM 12428 C C . VAL D 1 400 ? 137.384 168.248 183.288 1.00 150.29 325 VAL D C 1
ATOM 12429 O O . VAL D 1 400 ? 136.226 168.451 182.922 1.00 150.29 325 VAL D O 1
ATOM 12433 N N . LEU D 1 401 ? 138.055 169.129 184.034 1.00 155.19 326 LEU D N 1
ATOM 12434 C CA . LEU D 1 401 ? 137.414 170.359 184.487 1.00 155.19 326 LEU D CA 1
ATOM 12435 C C . LEU D 1 401 ? 137.201 171.335 183.333 1.00 155.19 326 LEU D C 1
ATOM 12436 O O . LEU D 1 401 ? 136.113 171.903 183.182 1.00 155.19 326 LEU D O 1
ATOM 12441 N N . ASP D 1 402 ? 138.230 171.545 182.509 1.00 154.99 327 ASP D N 1
ATOM 12442 C CA . ASP D 1 402 ? 138.129 172.527 181.434 1.00 154.99 327 ASP D CA 1
ATOM 12443 C C . ASP D 1 402 ? 137.217 172.035 180.315 1.00 154.99 327 ASP D C 1
ATOM 12444 O O . ASP D 1 402 ? 136.362 172.782 179.825 1.00 154.99 327 ASP D O 1
ATOM 12449 N N . ARG D 1 403 ? 137.380 170.775 179.903 1.00 154.90 328 ARG D N 1
ATOM 12450 C CA . ARG D 1 403 ? 136.549 170.202 178.851 1.00 154.90 328 ARG D CA 1
ATOM 12451 C C . ARG D 1 403 ? 135.075 170.131 179.228 1.00 154.90 328 ARG D C 1
ATOM 12452 O O . ARG D 1 403 ? 134.232 170.031 178.332 1.00 154.90 328 ARG D O 1
ATOM 12460 N N . ILE D 1 404 ? 134.744 170.172 180.521 1.00 157.68 329 ILE D N 1
ATOM 12461 C CA . ILE D 1 404 ? 133.342 170.154 180.929 1.00 157.68 329 ILE D CA 1
ATOM 12462 C C . ILE D 1 404 ? 132.632 171.420 180.464 1.00 157.68 329 ILE D C 1
ATOM 12463 O O . ILE D 1 404 ? 131.451 171.388 180.098 1.00 157.68 329 ILE D O 1
ATOM 12468 N N . ALA D 1 405 ? 133.338 172.551 180.471 1.00 158.62 330 ALA D N 1
ATOM 12469 C CA . ALA D 1 405 ? 132.749 173.819 180.059 1.00 158.62 330 ALA D CA 1
ATOM 12470 C C . ALA D 1 405 ? 133.073 174.186 178.618 1.00 158.62 330 ALA D C 1
ATOM 12471 O O . ALA D 1 405 ? 132.276 174.878 177.972 1.00 158.62 330 ALA D O 1
ATOM 12473 N N . TRP D 1 406 ? 134.217 173.762 178.102 1.00 158.74 331 TRP D N 1
ATOM 12474 C CA . TRP D 1 406 ? 134.583 174.118 176.741 1.00 158.74 331 TRP D CA 1
ATOM 12475 C C . TRP D 1 406 ? 133.685 173.394 175.768 1.00 158.74 331 TRP D C 1
ATOM 12476 O O . TRP D 1 406 ? 133.150 174.002 174.844 1.00 158.74 331 TRP D O 1
ATOM 12487 N N . ILE D 1 407 ? 133.517 172.095 175.965 1.00 157.56 332 ILE D N 1
ATOM 12488 C CA . ILE D 1 407 ? 132.611 171.335 175.119 1.00 157.56 332 ILE D CA 1
ATOM 12489 C C . ILE D 1 407 ? 131.479 170.785 175.967 1.00 157.56 332 ILE D C 1
ATOM 12490 O O . ILE D 1 407 ? 131.365 171.119 177.147 1.00 157.56 332 ILE D O 1
ATOM 12495 N N . LEU D 1 408 ? 130.633 169.952 175.369 1.00 158.97 333 LEU D N 1
ATOM 12496 C CA . LEU D 1 408 ? 129.496 169.391 176.092 1.00 158.97 333 LEU D CA 1
ATOM 12497 C C . LEU D 1 408 ? 129.950 168.627 177.321 1.00 158.97 333 LEU D C 1
ATOM 12498 O O . LEU D 1 408 ? 130.997 167.978 177.307 1.00 158.97 333 LEU D O 1
ATOM 12503 N N . CYS D 1 409 ? 129.157 168.680 178.383 1.00 163.53 334 CYS D N 1
ATOM 12504 C CA . CYS D 1 409 ? 129.555 168.041 179.638 1.00 163.53 334 CYS D CA 1
ATOM 12505 C C . CYS D 1 409 ? 129.365 166.527 179.640 1.00 163.53 334 CYS D C 1
ATOM 12506 O O . CYS D 1 409 ? 129.067 165.921 178.609 1.00 163.53 334 CYS D O 1
ATOM 12509 N N . LEU D 1 410 ? 129.530 165.909 180.804 1.00 163.98 335 LEU D N 1
ATOM 12510 C CA . LEU D 1 410 ? 129.400 164.460 180.905 1.00 163.98 335 LEU D CA 1
ATOM 12511 C C . LEU D 1 410 ? 127.946 164.018 180.771 1.00 163.98 335 LEU D C 1
ATOM 12512 O O . LEU D 1 410 ? 127.121 164.292 181.643 1.00 163.98 335 LEU D O 1
ATOM 12517 N N . LEU D 1 472 ? 147.066 138.961 224.801 1.00 171.21 397 LEU D N 1
ATOM 12518 C CA . LEU D 1 472 ? 148.130 138.429 223.959 1.00 171.21 397 LEU D CA 1
ATOM 12519 C C . LEU D 1 472 ? 147.586 137.986 222.605 1.00 171.21 397 LEU D C 1
ATOM 12520 O O . LEU D 1 472 ? 148.237 138.164 221.575 1.00 171.21 397 LEU D O 1
ATOM 12525 N N . ALA D 1 473 ? 146.406 137.371 222.605 1.00 173.97 398 ALA D N 1
ATOM 12526 C CA . ALA D 1 473 ? 145.795 136.915 221.357 1.00 173.97 398 ALA D CA 1
ATOM 12527 C C . ALA D 1 473 ? 145.390 138.098 220.507 1.00 173.97 398 ALA D C 1
ATOM 12528 O O . ALA D 1 473 ? 145.509 138.045 219.287 1.00 173.97 398 ALA D O 1
ATOM 12530 N N . VAL D 1 474 ? 144.892 139.154 221.141 1.00 175.28 399 VAL D N 1
ATOM 12531 C CA . VAL D 1 474 ? 144.516 140.372 220.434 1.00 175.28 399 VAL D CA 1
ATOM 12532 C C . VAL D 1 474 ? 145.529 140.763 219.388 1.00 175.28 399 VAL D C 1
ATOM 12533 O O . VAL D 1 474 ? 145.190 140.940 218.221 1.00 175.28 399 VAL D O 1
ATOM 12537 N N . ARG D 1 475 ? 146.778 140.894 219.802 1.00 175.80 400 ARG D N 1
ATOM 12538 C CA . ARG D 1 475 ? 147.855 141.306 218.909 1.00 175.80 400 ARG D CA 1
ATOM 12539 C C . ARG D 1 475 ? 147.940 140.386 217.699 1.00 175.80 400 ARG D C 1
ATOM 12540 O O . ARG D 1 475 ? 148.108 140.852 216.566 1.00 175.80 400 ARG D O 1
ATOM 12548 N N . GLY D 1 476 ? 147.798 139.076 217.919 1.00 173.79 401 GLY D N 1
ATOM 12549 C CA . GLY D 1 476 ? 147.785 138.143 216.805 1.00 173.79 401 GLY D CA 1
ATOM 12550 C C . GLY D 1 476 ? 146.608 138.355 215.871 1.00 173.79 401 GLY D C 1
ATOM 12551 O O . GLY D 1 476 ? 146.758 138.284 214.650 1.00 173.79 401 GLY D O 1
ATOM 12552 N N . LEU D 1 477 ? 145.423 138.619 216.431 1.00 172.25 402 LEU D N 1
ATOM 12553 C CA . LEU D 1 477 ? 144.246 138.851 215.595 1.00 172.25 402 LEU D CA 1
ATOM 12554 C C . LEU D 1 477 ? 144.408 140.094 214.726 1.00 172.25 402 LEU D C 1
ATOM 12555 O O . LEU D 1 477 ? 144.107 140.062 213.524 1.00 172.25 402 LEU D O 1
ATOM 12560 N N . LEU D 1 478 ? 144.880 141.200 215.310 1.00 172.05 403 LEU D N 1
ATOM 12561 C CA . LEU D 1 478 ? 145.112 142.403 214.508 1.00 172.05 403 LEU D CA 1
ATOM 12562 C C . LEU D 1 478 ? 146.213 142.188 213.475 1.00 172.05 403 LEU D C 1
ATOM 12563 O O . LEU D 1 478 ? 146.092 142.649 212.330 1.00 172.05 403 LEU D O 1
ATOM 12568 N N . GLN D 1 479 ? 147.289 141.489 213.849 1.00 171.22 404 GLN D N 1
ATOM 12569 C CA . GLN D 1 479 ? 148.365 141.224 212.898 1.00 171.22 404 GLN D CA 1
ATOM 12570 C C . GLN D 1 479 ? 147.874 140.376 211.732 1.00 171.22 404 GLN D C 1
ATOM 12571 O O . GLN D 1 479 ? 148.297 140.578 210.587 1.00 171.22 404 GLN D O 1
ATOM 12577 N N . GLU D 1 480 ? 146.984 139.420 212.003 1.00 168.28 405 GLU D N 1
ATOM 12578 C CA . GLU D 1 480 ? 146.409 138.622 210.927 1.00 168.28 405 GLU D CA 1
ATOM 12579 C C . GLU D 1 480 ? 145.508 139.466 210.033 1.00 168.28 405 GLU D C 1
ATOM 12580 O O . GLU D 1 480 ? 145.650 139.444 208.806 1.00 168.28 405 GLU D O 1
ATOM 12586 N N . LEU D 1 481 ? 144.593 140.237 210.631 1.00 167.45 406 LEU D N 1
ATOM 12587 C CA . LEU D 1 481 ? 143.603 140.960 209.835 1.00 167.45 406 LEU D CA 1
ATOM 12588 C C . LEU D 1 481 ? 144.219 142.118 209.055 1.00 167.45 406 LEU D C 1
ATOM 12589 O O . LEU D 1 481 ? 143.627 142.582 208.066 1.00 167.45 406 LEU D O 1
ATOM 12594 N N . SER D 1 482 ? 145.391 142.598 209.481 1.00 165.45 407 SER D N 1
ATOM 12595 C CA . SER D 1 482 ? 146.037 143.702 208.778 1.00 165.45 407 SER D CA 1
ATOM 12596 C C . SER D 1 482 ? 146.389 143.321 207.344 1.00 165.45 407 SER D C 1
ATOM 12597 O O . SER D 1 482 ? 146.291 144.153 206.435 1.00 165.45 407 SER D O 1
ATOM 12600 N N . SER D 1 483 ? 146.797 142.070 207.123 1.00 162.73 408 SER D N 1
ATOM 12601 C CA . SER D 1 483 ? 147.146 141.631 205.775 1.00 162.73 408 SER D CA 1
ATOM 12602 C C . SER D 1 483 ? 145.932 141.654 204.852 1.00 162.73 408 SER D C 1
ATOM 12603 O O . SER D 1 483 ? 146.010 142.148 203.719 1.00 162.73 408 SER D O 1
ATOM 12606 N N . ILE D 1 484 ? 144.797 141.132 205.327 1.00 160.97 409 ILE D N 1
ATOM 12607 C CA . ILE D 1 484 ? 143.572 141.147 204.529 1.00 160.97 409 ILE D CA 1
ATOM 12608 C C . ILE D 1 484 ? 143.157 142.580 204.226 1.00 160.97 409 ILE D C 1
ATOM 12609 O O . ILE D 1 484 ? 142.792 142.914 203.086 1.00 160.97 409 ILE D O 1
ATOM 12614 N N . ARG D 1 485 ? 143.216 143.451 205.240 1.00 161.74 410 ARG D N 1
ATOM 12615 C CA . ARG D 1 485 ? 142.847 144.846 205.030 1.00 161.74 410 ARG D CA 1
ATOM 12616 C C . ARG D 1 485 ? 143.743 145.505 203.989 1.00 161.74 410 ARG D C 1
ATOM 12617 O O . ARG D 1 485 ? 143.254 146.205 203.097 1.00 161.74 410 ARG D O 1
ATOM 12625 N N . HIS D 1 486 ? 145.056 145.269 204.071 1.00 159.70 411 HIS D N 1
ATOM 12626 C CA . HIS D 1 486 ? 145.987 145.878 203.126 1.00 159.70 411 HIS D CA 1
ATOM 12627 C C . HIS D 1 486 ? 145.754 145.375 201.707 1.00 159.70 411 HIS D C 1
ATOM 12628 O O . HIS D 1 486 ? 145.823 146.153 200.744 1.00 159.70 411 HIS D O 1
ATOM 12635 N N . PHE D 1 487 ? 145.492 144.075 201.553 1.00 156.65 412 PHE D N 1
ATOM 12636 C CA . PHE D 1 487 ? 145.253 143.528 200.219 1.00 156.65 412 PHE D CA 1
ATOM 12637 C C . PHE D 1 487 ? 143.986 144.117 199.608 1.00 156.65 412 PHE D C 1
ATOM 12638 O O . PHE D 1 487 ? 143.962 144.485 198.425 1.00 156.65 412 PHE D O 1
ATOM 12646 N N . LEU D 1 488 ? 142.922 144.233 200.406 1.00 155.65 413 LEU D N 1
ATOM 12647 C CA . LEU D 1 488 ? 141.702 144.836 199.880 1.00 155.65 413 LEU D CA 1
ATOM 12648 C C . LEU D 1 488 ? 141.909 146.313 199.557 1.00 155.65 413 LEU D C 1
ATOM 12649 O O . LEU D 1 488 ? 141.372 146.817 198.561 1.00 155.65 413 LEU D O 1
ATOM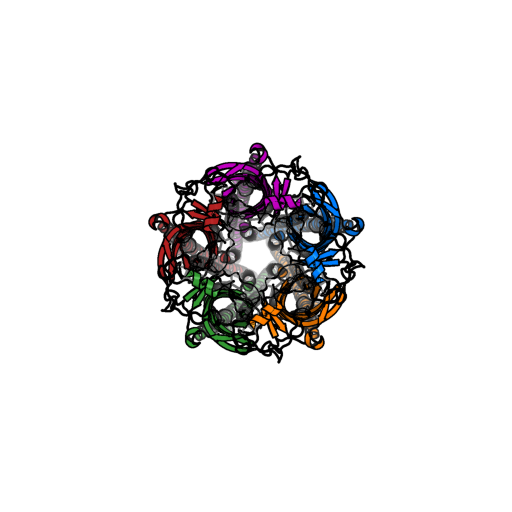 12654 N N . GLU D 1 489 ? 142.707 147.015 200.368 1.00 155.45 414 GLU D N 1
ATOM 12655 C CA . GLU D 1 489 ? 143.015 148.413 200.079 1.00 155.45 414 GLU D CA 1
ATOM 12656 C C . GLU D 1 489 ? 143.745 148.559 198.750 1.00 155.45 414 GLU D C 1
ATOM 12657 O O . GLU D 1 489 ? 143.420 149.442 197.948 1.00 155.45 414 GLU D O 1
ATOM 12663 N N . LYS D 1 490 ? 144.741 147.705 198.495 1.00 151.79 415 LYS D N 1
ATOM 12664 C CA . LYS D 1 490 ? 145.499 147.848 197.253 1.00 151.79 415 LYS D CA 1
ATOM 12665 C C . LYS D 1 490 ? 144.651 147.465 196.042 1.00 151.79 415 LYS D C 1
ATOM 12666 O O . LYS D 1 490 ? 144.764 148.090 194.977 1.00 151.79 415 LYS D O 1
ATOM 12672 N N . ARG D 1 491 ? 143.769 146.469 196.191 1.00 147.61 416 ARG D N 1
ATOM 12673 C CA . ARG D 1 491 ? 142.838 146.154 195.107 1.00 147.61 416 ARG D CA 1
ATOM 12674 C C . ARG D 1 491 ? 141.919 147.335 194.809 1.00 147.61 416 ARG D C 1
ATOM 12675 O O . ARG D 1 491 ? 141.676 147.670 193.638 1.00 147.61 416 ARG D O 1
ATOM 12683 N N . ASP D 1 492 ? 141.406 147.986 195.858 1.00 148.37 417 ASP D N 1
ATOM 12684 C CA . ASP D 1 492 ? 140.524 149.134 195.666 1.00 148.37 417 ASP D CA 1
ATOM 12685 C C . ASP D 1 492 ? 141.263 150.293 195.007 1.00 148.37 417 ASP D C 1
ATOM 12686 O O . ASP D 1 492 ? 140.709 150.990 194.149 1.00 148.37 417 ASP D O 1
ATOM 12691 N N . GLU D 1 493 ? 142.520 150.517 195.400 1.00 145.31 418 GLU D N 1
ATOM 12692 C CA . GLU D 1 493 ? 143.310 151.574 194.772 1.00 145.31 418 GLU D CA 1
ATOM 12693 C C . GLU D 1 493 ? 143.524 151.293 193.290 1.00 145.31 418 GLU D C 1
ATOM 12694 O O . GLU D 1 493 ? 143.404 152.200 192.452 1.00 145.31 418 GLU D O 1
ATOM 12700 N N . MET D 1 494 ? 143.832 150.039 192.946 1.00 138.83 419 MET D N 1
ATOM 12701 C CA . MET D 1 494 ? 144.040 149.686 191.545 1.00 138.83 419 MET D CA 1
ATOM 12702 C C . MET D 1 494 ? 142.772 149.904 190.727 1.00 138.83 419 MET D C 1
ATOM 12703 O O . MET D 1 494 ? 142.816 150.471 189.625 1.00 138.83 419 MET D O 1
ATOM 12708 N N . ARG D 1 495 ? 141.621 149.479 191.258 1.00 138.84 420 ARG D N 1
ATOM 12709 C CA . ARG D 1 495 ? 140.391 149.644 190.489 1.00 138.84 420 ARG D CA 1
ATOM 12710 C C . ARG D 1 495 ? 139.965 151.108 190.406 1.00 138.84 420 ARG D C 1
ATOM 12711 O O . ARG D 1 495 ? 139.378 151.520 189.398 1.00 138.84 420 ARG D O 1
ATOM 12719 N N . GLU D 1 496 ? 140.267 151.915 191.428 1.00 132.80 421 GLU D N 1
ATOM 12720 C CA . GLU D 1 496 ? 139.988 153.347 191.342 1.00 132.80 421 GLU D CA 1
ATOM 12721 C C . GLU D 1 496 ? 140.843 154.013 190.269 1.00 132.80 421 GLU D C 1
ATOM 12722 O O . GLU D 1 496 ? 140.358 154.874 189.518 1.00 132.80 421 GLU D O 1
ATOM 12728 N N . VAL D 1 497 ? 142.120 153.630 190.185 1.00 128.37 422 VAL D N 1
ATOM 12729 C CA . VAL D 1 497 ? 142.988 154.149 189.130 1.00 128.37 422 VAL D CA 1
ATOM 12730 C C . VAL D 1 497 ? 142.445 153.762 187.758 1.00 128.37 422 VAL D C 1
ATOM 12731 O O . VAL D 1 497 ? 142.411 154.581 186.825 1.00 128.37 422 VAL D O 1
ATOM 12735 N N . ALA D 1 498 ? 142.001 152.508 187.620 1.00 125.54 423 ALA D N 1
ATOM 12736 C CA . ALA D 1 498 ? 141.415 152.063 186.358 1.00 125.54 423 ALA D CA 1
ATOM 12737 C C . ALA D 1 498 ? 140.169 152.868 186.008 1.00 125.54 423 ALA D C 1
ATOM 12738 O O . ALA D 1 498 ? 139.959 153.223 184.842 1.00 125.54 423 ALA D O 1
ATOM 12740 N N . ARG D 1 499 ? 139.329 153.164 187.004 1.00 125.05 424 ARG D N 1
ATOM 12741 C CA . ARG D 1 499 ? 138.128 153.959 186.759 1.00 125.05 424 ARG D CA 1
ATOM 12742 C C . ARG D 1 499 ? 138.475 155.366 186.285 1.00 125.05 424 ARG D C 1
ATOM 12743 O O . ARG D 1 499 ? 137.834 155.897 185.365 1.00 125.05 424 ARG D O 1
ATOM 12751 N N . ASP D 1 500 ? 139.481 155.990 186.905 1.00 121.70 425 ASP D N 1
ATOM 12752 C CA . ASP D 1 500 ? 139.889 157.330 186.487 1.00 121.70 425 ASP D CA 1
ATOM 12753 C C . ASP D 1 500 ? 140.397 157.326 185.048 1.00 121.70 425 ASP D C 1
ATOM 12754 O O . ASP D 1 500 ? 140.045 158.204 184.242 1.00 121.70 425 ASP D O 1
ATOM 12759 N N . TRP D 1 501 ? 141.222 156.332 184.704 1.00 119.45 426 TRP D N 1
ATOM 12760 C CA . TRP D 1 501 ? 141.721 156.239 183.336 1.00 119.45 426 TRP D CA 1
ATOM 12761 C C . TRP D 1 501 ? 140.584 155.995 182.349 1.00 119.45 426 TRP D C 1
ATOM 12762 O O . TRP D 1 501 ? 140.595 156.527 181.231 1.00 119.45 426 TRP D O 1
ATOM 12773 N N . LEU D 1 502 ? 139.588 155.199 182.748 1.00 118.09 427 LEU D N 1
ATOM 12774 C CA . LEU D 1 502 ? 138.437 154.957 181.883 1.00 118.09 427 LEU D CA 1
ATOM 12775 C C . LEU D 1 502 ? 137.646 156.236 181.637 1.00 118.09 427 LEU D C 1
ATOM 12776 O O . LEU D 1 502 ? 137.186 156.483 180.516 1.00 118.09 427 LEU D O 1
ATOM 12781 N N . ARG D 1 503 ? 137.468 157.057 182.676 1.00 116.46 428 ARG D N 1
ATOM 12782 C CA . ARG D 1 503 ? 136.768 158.329 182.499 1.00 116.46 428 ARG D CA 1
ATOM 12783 C C . ARG D 1 503 ? 137.526 159.250 181.547 1.00 116.46 428 ARG D C 1
ATOM 12784 O O . ARG D 1 503 ? 136.922 159.894 180.672 1.00 116.46 428 ARG D O 1
ATOM 12792 N N . VAL D 1 504 ? 138.852 159.318 181.700 1.00 115.54 429 VAL D N 1
ATOM 12793 C CA . VAL D 1 504 ? 139.666 160.138 180.802 1.00 115.54 429 VAL D CA 1
ATOM 12794 C C . VAL D 1 504 ? 139.520 159.654 179.362 1.00 115.54 429 VAL D C 1
ATOM 12795 O O . VAL D 1 504 ? 139.344 160.452 178.427 1.00 115.54 429 VAL D O 1
ATOM 12799 N N . GLY D 1 505 ? 139.575 158.334 179.168 1.00 113.36 430 GLY D N 1
ATOM 12800 C CA . GLY D 1 505 ? 139.419 157.783 177.833 1.00 113.36 430 GLY D CA 1
ATOM 12801 C C . GLY D 1 505 ? 138.055 158.066 177.232 1.00 113.36 430 GLY D C 1
ATOM 12802 O O . GLY D 1 505 ? 137.942 158.338 176.036 1.00 113.36 430 GLY D O 1
ATOM 12803 N N . TYR D 1 506 ? 137.003 158.003 178.050 1.00 113.96 431 TYR D N 1
ATOM 12804 C CA . TYR D 1 506 ? 135.663 158.301 177.550 1.00 113.96 431 TYR D CA 1
ATOM 12805 C C . TYR D 1 506 ? 135.550 159.750 177.095 1.00 113.96 431 TYR D C 1
ATOM 12806 O O . TYR D 1 506 ? 134.963 160.037 176.040 1.00 113.96 431 TYR D O 1
ATOM 12815 N N . VAL D 1 507 ? 136.113 160.679 177.875 1.00 113.00 432 VAL D N 1
ATOM 12816 C CA . VAL D 1 507 ? 136.073 162.091 177.491 1.00 113.00 432 VAL D CA 1
ATOM 12817 C C . VAL D 1 507 ? 136.817 162.306 176.175 1.00 113.00 432 VAL D C 1
ATOM 12818 O O . VAL D 1 507 ? 136.324 162.989 175.260 1.00 113.00 432 VAL D O 1
ATOM 12822 N N . LEU D 1 508 ? 138.008 161.709 176.053 1.00 111.86 433 LEU D N 1
ATOM 12823 C CA . LEU D 1 508 ? 138.779 161.854 174.820 1.00 111.86 433 LEU D CA 1
ATOM 12824 C C . LEU D 1 508 ? 138.045 161.248 173.629 1.00 111.86 433 LEU D C 1
ATOM 12825 O O . LEU D 1 508 ? 138.066 161.810 172.526 1.00 111.86 433 LEU D O 1
ATOM 12830 N N . ASP D 1 509 ? 137.395 160.099 173.832 1.00 111.92 434 ASP D N 1
ATOM 12831 C CA . ASP D 1 509 ? 136.652 159.463 172.750 1.00 111.92 434 ASP D CA 1
ATOM 12832 C C . ASP D 1 509 ? 135.503 160.341 172.278 1.00 111.92 434 ASP D C 1
ATOM 12833 O O . ASP D 1 509 ? 135.271 160.472 171.071 1.00 111.92 434 ASP D O 1
ATOM 12838 N N . ARG D 1 510 ? 134.775 160.956 173.215 1.00 111.59 435 ARG D N 1
ATOM 12839 C CA . ARG D 1 510 ? 133.683 161.847 172.826 1.00 111.59 435 ARG D CA 1
ATOM 12840 C C . ARG D 1 510 ? 134.201 163.046 172.037 1.00 111.59 435 ARG D C 1
ATOM 12841 O O . ARG D 1 510 ? 133.616 163.433 171.012 1.00 111.59 435 ARG D O 1
ATOM 12849 N N . LEU D 1 511 ? 135.307 163.641 172.495 1.00 112.15 436 LEU D N 1
ATOM 12850 C CA . LEU D 1 511 ? 135.858 164.803 171.799 1.00 112.15 436 LEU D CA 1
ATOM 12851 C C . LEU D 1 511 ? 136.302 164.445 170.382 1.00 112.15 436 LEU D C 1
ATOM 12852 O O . LEU D 1 511 ? 136.001 165.167 169.418 1.00 112.15 436 LEU D O 1
ATOM 12857 N N . LEU D 1 512 ? 137.007 163.320 170.234 1.00 111.11 437 LEU D N 1
ATOM 12858 C CA . LEU D 1 512 ? 137.464 162.908 168.910 1.00 111.11 437 LEU D CA 1
ATOM 12859 C C . LEU D 1 512 ? 136.295 162.529 168.009 1.00 111.11 437 LEU D C 1
ATOM 12860 O O . LEU D 1 512 ? 136.343 162.763 166.796 1.00 111.11 437 LEU D O 1
ATOM 12865 N N . PHE D 1 513 ? 135.234 161.951 168.581 1.00 113.11 438 PHE D N 1
ATOM 12866 C CA . PHE D 1 513 ? 134.043 161.648 167.794 1.00 113.11 438 PHE D CA 1
ATOM 12867 C C . PHE D 1 513 ? 133.409 162.917 167.241 1.00 113.11 438 PHE D C 1
ATOM 12868 O O . PHE D 1 513 ? 133.034 162.971 166.061 1.00 113.11 438 PHE D O 1
ATOM 12876 N N . ARG D 1 514 ? 133.288 163.953 168.077 1.00 112.57 439 ARG D N 1
ATOM 12877 C CA . ARG D 1 514 ? 132.722 165.215 167.605 1.00 112.57 439 ARG D CA 1
ATOM 12878 C C . ARG D 1 514 ? 133.587 165.833 166.510 1.00 112.57 439 ARG D C 1
ATOM 12879 O O . ARG D 1 514 ? 133.074 166.319 165.490 1.00 112.57 439 ARG D O 1
ATOM 12887 N N . ILE D 1 515 ? 134.911 165.809 166.701 1.00 111.56 440 ILE D N 1
ATOM 12888 C CA . ILE D 1 515 ? 135.816 166.385 165.706 1.00 111.56 440 ILE D CA 1
ATOM 12889 C C . ILE D 1 515 ? 135.704 165.639 164.379 1.00 111.56 440 ILE D C 1
ATOM 12890 O O . ILE D 1 515 ? 135.634 166.254 163.306 1.00 111.56 440 ILE D O 1
ATOM 12895 N N . TYR D 1 516 ? 135.672 164.304 164.432 1.00 112.71 441 TYR D N 1
ATOM 12896 C CA . TYR D 1 516 ? 135.576 163.511 163.211 1.00 112.71 441 TYR D CA 1
ATOM 12897 C C . TYR D 1 516 ? 134.247 163.745 162.503 1.00 112.71 441 TYR D C 1
ATOM 12898 O O . TYR D 1 516 ? 134.199 163.806 161.268 1.00 112.71 441 TYR D O 1
ATOM 12907 N N . LEU D 1 517 ? 133.157 163.868 163.265 1.00 112.64 442 LEU D N 1
ATOM 12908 C CA . LEU D 1 517 ? 131.855 164.133 162.658 1.00 112.64 442 LEU D CA 1
ATOM 12909 C C . LEU D 1 517 ? 131.849 165.478 161.939 1.00 112.64 442 LEU D C 1
ATOM 12910 O O . LEU D 1 517 ? 131.348 165.591 160.811 1.00 112.64 442 LEU D O 1
ATOM 12915 N N . LEU D 1 518 ? 132.411 166.509 162.577 1.00 113.69 443 LEU D N 1
ATOM 12916 C CA . LEU D 1 518 ? 132.476 167.819 161.931 1.00 113.69 443 LEU D CA 1
ATOM 12917 C C . LEU D 1 518 ? 133.337 167.777 160.672 1.00 113.69 443 LEU D C 1
ATOM 12918 O O . LEU D 1 518 ? 132.986 168.380 159.649 1.00 113.69 443 LEU D O 1
ATOM 12923 N N . ALA D 1 519 ? 134.468 167.065 160.726 1.00 116.23 444 ALA D N 1
ATOM 12924 C CA . ALA D 1 519 ? 135.330 166.957 159.551 1.00 116.23 444 ALA D CA 1
ATOM 12925 C C . ALA D 1 519 ? 134.624 166.239 158.406 1.00 116.23 444 ALA D C 1
ATOM 12926 O O . ALA D 1 519 ? 134.740 166.646 157.242 1.00 116.23 444 ALA D O 1
ATOM 12928 N N . VAL D 1 520 ? 133.887 165.169 158.717 1.00 117.64 445 VAL D N 1
ATOM 12929 C CA . VAL D 1 520 ? 133.155 164.435 157.687 1.00 117.64 445 VAL D CA 1
ATOM 12930 C C . VAL D 1 520 ? 132.083 165.317 157.060 1.00 117.64 445 VAL D C 1
ATOM 12931 O O . VAL D 1 520 ? 131.903 165.324 155.834 1.00 117.64 445 VAL D O 1
ATOM 12935 N N . LEU D 1 521 ? 131.355 166.075 157.887 1.00 119.38 446 LEU D N 1
ATOM 12936 C CA . LEU D 1 521 ? 130.335 166.974 157.354 1.00 119.38 446 LEU D CA 1
ATOM 12937 C C . LEU D 1 521 ? 130.948 168.033 156.444 1.00 119.38 446 LEU D C 1
ATOM 12938 O O . LEU D 1 521 ? 130.413 168.324 155.364 1.00 119.38 446 LEU D O 1
ATOM 12943 N N . ALA D 1 522 ? 132.079 168.613 156.859 1.00 121.90 447 ALA D N 1
ATOM 12944 C CA . ALA D 1 522 ? 132.738 169.624 156.035 1.00 121.90 447 ALA D CA 1
ATOM 12945 C C . ALA D 1 522 ? 133.212 169.039 154.711 1.00 121.90 447 ALA D C 1
ATOM 12946 O O . ALA D 1 522 ? 133.070 169.674 153.656 1.00 121.90 447 ALA D O 1
ATOM 12948 N N . TYR D 1 523 ? 133.781 167.830 154.745 1.00 123.35 448 TYR D N 1
ATOM 12949 C CA . TYR D 1 523 ? 134.231 167.188 153.513 1.00 123.35 448 TYR D CA 1
ATOM 12950 C C . TYR D 1 523 ? 133.061 166.899 152.580 1.00 123.35 448 TYR D C 1
ATOM 12951 O O . TYR D 1 523 ? 133.160 167.107 151.365 1.00 123.35 448 TYR D O 1
ATOM 12960 N N . SER D 1 524 ? 131.942 166.422 153.131 1.00 124.82 449 SER D N 1
ATOM 12961 C CA . SER D 1 524 ? 130.773 166.146 152.301 1.00 124.82 449 SER D CA 1
ATOM 12962 C C . SER D 1 524 ? 130.237 167.420 151.659 1.00 124.82 449 SER D C 1
ATOM 12963 O O . SER D 1 524 ? 129.868 167.420 150.478 1.00 124.82 449 SER D O 1
ATOM 12966 N N . ILE D 1 525 ? 130.195 168.517 152.418 1.00 126.45 450 ILE D N 1
ATOM 12967 C CA . ILE D 1 525 ? 129.697 169.778 151.873 1.00 126.45 450 ILE D CA 1
ATOM 12968 C C . ILE D 1 525 ? 130.617 170.289 150.768 1.00 126.45 450 ILE D C 1
ATOM 12969 O O . ILE D 1 525 ? 130.158 170.684 149.686 1.00 126.45 450 ILE D O 1
ATOM 12974 N N . THR D 1 526 ? 131.931 170.287 151.017 1.00 127.29 451 THR D N 1
ATOM 12975 C CA . THR D 1 526 ? 132.862 170.782 150.010 1.00 127.29 451 THR D CA 1
ATOM 12976 C C . THR D 1 526 ? 132.994 169.841 148.820 1.00 127.29 451 THR D C 1
ATOM 12977 O O . THR D 1 526 ? 133.526 170.254 147.784 1.00 127.29 451 THR D O 1
ATOM 12981 N N . LEU D 1 527 ? 132.534 168.593 148.941 1.00 127.45 452 LEU D N 1
ATOM 12982 C CA . LEU D 1 527 ? 132.490 167.717 147.777 1.00 127.45 452 LEU D CA 1
ATOM 12983 C C . LEU D 1 527 ? 131.217 167.926 146.967 1.00 127.45 452 LEU D C 1
ATOM 12984 O O . LEU D 1 527 ? 131.258 167.914 145.732 1.00 127.45 452 LEU D O 1
ATOM 12989 N N . VAL D 1 528 ? 130.077 168.117 147.638 1.00 129.13 453 VAL D N 1
ATOM 12990 C CA . VAL D 1 528 ? 128.821 168.278 146.912 1.00 129.13 453 VAL D CA 1
ATOM 12991 C C . VAL D 1 528 ? 128.711 169.663 146.279 1.00 129.13 453 VAL D C 1
ATOM 12992 O O . VAL D 1 528 ? 127.989 169.831 145.287 1.00 129.13 453 VAL D O 1
ATOM 12996 N N . THR D 1 529 ? 129.427 170.663 146.809 1.00 130.50 454 THR D N 1
ATOM 12997 C CA . THR D 1 529 ? 129.343 171.998 146.222 1.00 130.50 454 THR D CA 1
ATOM 12998 C C . THR D 1 529 ? 129.947 172.033 144.819 1.00 130.50 454 THR D C 1
ATOM 12999 O O . THR D 1 529 ? 129.512 172.822 143.971 1.00 130.50 454 THR D O 1
ATOM 13003 N N . LEU D 1 530 ? 130.928 171.167 144.545 1.00 130.40 455 LEU D N 1
ATOM 13004 C CA . LEU D 1 530 ? 131.507 171.110 143.205 1.00 130.40 455 LEU D CA 1
ATOM 13005 C C . LEU D 1 530 ? 130.495 170.596 142.189 1.00 130.40 455 LEU D C 1
ATOM 13006 O O . LEU D 1 530 ? 130.360 171.159 141.096 1.00 130.40 455 LEU D O 1
ATOM 13011 N N . TRP D 1 531 ? 129.766 169.533 142.535 1.00 134.26 456 TRP D N 1
ATOM 13012 C CA . TRP D 1 531 ? 128.714 169.045 141.650 1.00 134.26 456 TRP D CA 1
ATOM 13013 C C . TRP D 1 531 ? 127.605 170.077 141.507 1.00 134.26 456 TRP D C 1
ATOM 13014 O O . TRP D 1 531 ? 127.031 170.235 140.423 1.00 134.26 456 TRP D O 1
ATOM 13025 N N . SER D 1 532 ? 127.289 170.788 142.594 1.00 134.14 457 SER D N 1
ATOM 13026 C CA . SER D 1 532 ? 126.251 171.813 142.530 1.00 134.14 457 SER D CA 1
ATOM 13027 C C . SER D 1 532 ? 126.635 172.939 141.577 1.00 134.14 457 SER D C 1
ATOM 13028 O O . SER D 1 532 ? 125.797 173.418 140.804 1.00 134.14 457 SER D O 1
ATOM 13031 N N . ILE D 1 533 ? 127.895 173.377 141.615 1.00 133.16 458 ILE D N 1
ATOM 13032 C CA . ILE D 1 533 ? 128.306 174.482 140.753 1.00 133.16 458 ILE D CA 1
ATOM 13033 C C . ILE D 1 533 ? 128.517 174.000 139.320 1.00 133.16 458 ILE D C 1
ATOM 13034 O O . ILE D 1 533 ? 128.356 174.769 138.365 1.00 133.16 458 ILE D O 1
ATOM 13039 N N . TRP D 1 534 ? 128.868 172.722 139.138 1.00 129.99 459 TRP D N 1
ATOM 13040 C CA . TRP D 1 534 ? 129.061 172.210 137.785 1.00 129.99 459 TRP D CA 1
ATOM 13041 C C . TRP D 1 534 ? 127.729 171.982 137.078 1.00 129.99 459 TRP D C 1
ATOM 13042 O O . TRP D 1 534 ? 127.603 172.264 135.881 1.00 129.99 459 TRP D O 1
ATOM 13053 N N . HIS D 1 535 ? 126.730 171.462 137.797 1.00 135.97 460 HIS D N 1
ATOM 13054 C CA . HIS D 1 535 ? 125.467 171.100 137.161 1.00 135.97 460 HIS D CA 1
ATOM 13055 C C . HIS D 1 535 ? 124.722 172.327 136.652 1.00 135.97 460 HIS D C 1
ATOM 13056 O O . HIS D 1 535 ? 124.122 172.293 135.571 1.00 135.97 460 HIS D O 1
ATOM 13063 N N . TYR D 1 536 ? 124.749 173.421 137.413 1.00 140.12 461 TYR D N 1
ATOM 13064 C CA . TYR D 1 536 ? 124.051 174.649 137.028 1.00 140.12 461 TYR D CA 1
ATOM 13065 C C . TYR D 1 536 ? 124.936 175.455 136.075 1.00 140.12 461 TYR D C 1
ATOM 13066 O O . TYR D 1 536 ? 125.465 176.521 136.398 1.00 140.12 461 TYR D O 1
ATOM 13075 N N . SER D 1 537 ? 125.091 174.914 134.870 1.00 139.52 462 SER D N 1
ATOM 13076 C CA . SER D 1 537 ? 125.909 175.545 133.842 1.00 139.52 462 SER D CA 1
ATOM 13077 C C . SER D 1 537 ? 125.427 175.158 132.447 1.00 139.52 462 SER D C 1
ATOM 13078 O O . SER D 1 537 ? 125.257 173.977 132.145 1.00 139.52 462 SER D O 1
ATOM 13081 N N . THR E 1 82 ? 115.443 123.373 63.766 1.00 107.88 7 THR E N 1
ATOM 13082 C CA . THR E 1 82 ? 116.564 123.120 64.664 1.00 107.88 7 THR E CA 1
ATOM 13083 C C . THR E 1 82 ? 116.440 121.755 65.331 1.00 107.88 7 THR E C 1
ATOM 13084 O O . THR E 1 82 ? 115.377 121.134 65.304 1.00 107.88 7 THR E O 1
ATOM 13088 N N . THR E 1 83 ? 117.534 121.292 65.929 1.00 101.93 8 THR E N 1
ATOM 13089 C CA . THR E 1 83 ? 117.545 120.015 66.628 1.00 101.93 8 THR E CA 1
ATOM 13090 C C . THR E 1 83 ? 117.052 120.217 68.060 1.00 101.93 8 THR E C 1
ATOM 13091 O O . THR E 1 83 ? 116.602 121.301 68.444 1.00 101.93 8 THR E O 1
ATOM 13095 N N . GLN E 1 84 ? 117.129 119.165 68.870 1.00 96.96 9 GLN E N 1
ATOM 13096 C CA . GLN E 1 84 ? 116.724 119.209 70.275 1.00 96.96 9 GLN E CA 1
ATOM 13097 C C . GLN E 1 84 ? 117.837 118.619 71.133 1.00 96.96 9 GLN E C 1
ATOM 13098 O O . GLN E 1 84 ? 117.760 117.463 71.567 1.00 96.96 9 GLN E O 1
ATOM 13104 N N . PRO E 1 85 ? 118.917 119.381 71.369 1.00 87.84 10 PRO E N 1
ATOM 13105 C CA . PRO E 1 85 ? 119.971 118.885 72.266 1.00 87.84 10 PRO E CA 1
ATOM 13106 C C . PRO E 1 85 ? 119.483 118.723 73.698 1.00 87.84 10 PRO E C 1
ATOM 13107 O O . PRO E 1 85 ? 119.511 117.617 74.248 1.00 87.84 10 PRO E O 1
ATOM 13111 N N . ALA E 1 86 ? 119.010 119.823 74.291 1.00 80.67 11 ALA E N 1
ATOM 13112 C CA . ALA E 1 86 ? 118.456 119.844 75.641 1.00 80.67 11 ALA E CA 1
ATOM 13113 C C . ALA E 1 86 ? 117.836 121.207 75.921 1.00 80.67 11 ALA E C 1
ATOM 13114 O O . ALA E 1 86 ? 117.669 122.019 75.006 1.00 80.67 11 ALA E O 1
ATOM 13116 N N . LEU E 1 87 ? 117.487 121.465 77.183 1.00 74.41 12 LEU E N 1
ATOM 13117 C CA . LEU E 1 87 ? 116.914 122.757 77.546 1.00 74.41 12 LEU E CA 1
ATOM 13118 C C . LEU E 1 87 ? 117.960 123.863 77.627 1.00 74.41 12 LEU E C 1
ATOM 13119 O O . LEU E 1 87 ? 117.587 125.036 77.745 1.00 74.41 12 LEU E O 1
ATOM 13124 N N . LEU E 1 88 ? 119.255 123.524 77.566 1.00 74.63 13 LEU E N 1
ATOM 13125 C CA . LEU E 1 88 ? 120.289 124.521 77.830 1.00 74.63 13 LEU E CA 1
ATOM 13126 C C . LEU E 1 88 ? 120.282 125.630 76.790 1.00 74.63 13 LEU E C 1
ATOM 13127 O O . LEU E 1 88 ? 120.691 126.760 77.087 1.00 74.63 13 LEU E O 1
ATOM 13132 N N . ARG E 1 89 ? 119.819 125.334 75.571 1.00 76.67 14 ARG E N 1
ATOM 13133 C CA . ARG E 1 89 ? 119.740 126.366 74.544 1.00 76.67 14 ARG E CA 1
ATOM 13134 C C . ARG E 1 89 ? 118.805 127.490 74.971 1.00 76.67 14 ARG E C 1
ATOM 13135 O O . ARG E 1 89 ? 119.039 128.659 74.635 1.00 76.67 14 ARG E O 1
ATOM 13143 N N . LEU E 1 90 ? 117.764 127.158 75.743 1.00 70.24 15 LEU E N 1
ATOM 13144 C CA . LEU E 1 90 ? 116.907 128.180 76.334 1.00 70.24 15 LEU E CA 1
ATOM 13145 C C . LEU E 1 90 ? 117.739 129.179 77.123 1.00 70.24 15 LEU E C 1
ATOM 13146 O O . LEU E 1 90 ? 117.587 130.397 76.962 1.00 70.24 15 LEU E O 1
ATOM 13151 N N . SER E 1 91 ? 118.652 128.672 77.956 1.00 70.12 16 SER E N 1
ATOM 13152 C CA . SER E 1 91 ? 119.556 129.540 78.700 1.00 70.12 16 SER E CA 1
ATOM 13153 C C . SER E 1 91 ? 120.327 130.449 77.756 1.00 70.12 16 SER E C 1
ATOM 13154 O O . SER E 1 91 ? 120.439 131.659 77.991 1.00 70.12 16 SER E O 1
ATOM 13157 N N . ASP E 1 92 ? 120.826 129.885 76.651 1.00 73.23 17 ASP E N 1
ATOM 13158 C CA . ASP E 1 92 ? 121.500 130.700 75.649 1.00 73.23 17 ASP E CA 1
ATOM 13159 C C . ASP E 1 92 ? 120.564 131.776 75.120 1.00 73.23 17 ASP E C 1
ATOM 13160 O O . ASP E 1 92 ? 120.920 132.961 75.078 1.00 73.23 17 ASP E O 1
ATOM 13165 N N . HIS E 1 93 ? 119.330 131.387 74.787 1.00 69.57 18 HIS E N 1
ATOM 13166 C CA . HIS E 1 93 ? 118.347 132.344 74.296 1.00 69.57 18 HIS E CA 1
ATOM 13167 C C . HIS E 1 93 ? 118.036 133.416 75.331 1.00 69.57 18 HIS E C 1
ATOM 13168 O O . HIS E 1 93 ? 117.606 134.515 74.964 1.00 69.57 18 HIS E O 1
ATOM 13175 N N . LEU E 1 94 ? 118.272 133.132 76.612 1.00 66.91 19 LEU E N 1
ATOM 13176 C CA . LEU E 1 94 ? 118.065 134.135 77.643 1.00 66.91 19 LEU E CA 1
ATOM 13177 C C . LEU E 1 94 ? 119.319 134.943 77.936 1.00 66.91 19 LEU E C 1
ATOM 13178 O O . LEU E 1 94 ? 119.214 136.070 78.433 1.00 66.91 19 LEU E O 1
ATOM 13183 N N . LEU E 1 95 ? 120.504 134.405 77.640 1.00 68.40 20 LEU E N 1
ATOM 13184 C CA . LEU E 1 95 ? 121.746 135.034 78.072 1.00 68.40 20 LEU E CA 1
ATOM 13185 C C . LEU E 1 95 ? 122.723 135.288 76.931 1.00 68.40 20 LEU E C 1
ATOM 13186 O O . LEU E 1 95 ? 123.917 135.484 77.187 1.00 68.40 20 LEU E O 1
ATOM 13191 N N . ALA E 1 96 ? 122.255 135.287 75.682 1.00 72.70 21 ALA E N 1
ATOM 13192 C CA . ALA E 1 96 ? 123.147 135.577 74.565 1.00 72.70 21 ALA E CA 1
ATOM 13193 C C . ALA E 1 96 ? 123.578 137.038 74.571 1.00 72.70 21 ALA E C 1
ATOM 13194 O O . ALA E 1 96 ? 124.765 137.350 74.421 1.00 72.70 21 ALA E O 1
ATOM 13196 N N . ASN E 1 97 ? 122.627 137.949 74.751 1.00 72.84 22 ASN E N 1
ATOM 13197 C CA . ASN E 1 97 ? 122.874 139.387 74.706 1.00 72.84 22 ASN E CA 1
ATOM 13198 C C . ASN E 1 97 ? 122.178 140.090 75.867 1.00 72.84 22 ASN E C 1
ATOM 13199 O O . ASN E 1 97 ? 121.502 141.108 75.704 1.00 72.84 22 ASN E O 1
ATOM 13204 N N . TYR E 1 98 ? 122.343 139.547 77.069 1.00 65.84 23 TYR E N 1
ATOM 13205 C CA . TYR E 1 98 ? 121.738 140.101 78.272 1.00 65.84 23 TYR E CA 1
ATOM 13206 C C . TYR E 1 98 ? 122.750 140.981 78.994 1.00 65.84 23 TYR E C 1
ATOM 13207 O O . TYR E 1 98 ? 123.902 140.581 79.184 1.00 65.84 23 TYR E O 1
ATOM 13216 N N . LYS E 1 99 ? 122.315 142.174 79.390 1.00 64.92 24 LYS E N 1
ATOM 13217 C CA . LYS E 1 99 ? 123.143 143.116 80.134 1.00 64.92 24 LYS E CA 1
ATOM 13218 C C . LYS E 1 99 ? 122.659 143.156 81.577 1.00 64.92 24 LYS E C 1
ATOM 13219 O O . LYS E 1 99 ? 121.501 143.499 81.837 1.00 64.92 24 LYS E O 1
ATOM 13225 N N . LYS E 1 100 ? 123.544 142.813 82.508 1.00 62.15 25 LYS E N 1
ATOM 13226 C CA . LYS E 1 100 ? 123.192 142.714 83.918 1.00 62.15 25 LYS E CA 1
ATOM 13227 C C . LYS E 1 100 ? 123.420 144.009 84.686 1.00 62.15 25 LYS E C 1
ATOM 13228 O O . LYS E 1 100 ? 123.214 144.032 85.903 1.00 62.15 25 LYS E O 1
ATOM 13234 N N . GLY E 1 101 ? 123.841 145.078 84.017 1.00 62.60 26 GLY E N 1
ATOM 13235 C CA . GLY E 1 101 ? 124.090 146.333 84.698 1.00 62.60 26 GLY E CA 1
ATOM 13236 C C . GLY E 1 101 ? 122.974 147.345 84.547 1.00 62.60 26 GLY E C 1
ATOM 13237 O O . GLY E 1 101 ? 123.020 148.420 85.151 1.00 62.60 26 GLY E O 1
ATOM 13238 N N . VAL E 1 102 ? 121.964 147.016 83.748 1.00 62.39 27 VAL E N 1
ATOM 13239 C CA . VAL E 1 102 ? 120.854 147.915 83.458 1.00 62.39 27 VAL E CA 1
ATOM 13240 C C . VAL E 1 102 ? 119.607 147.401 84.167 1.00 62.39 27 VAL E C 1
ATOM 13241 O O . VAL E 1 102 ? 119.395 146.188 84.272 1.00 62.39 27 VAL E O 1
ATOM 13245 N N . ARG E 1 103 ? 118.809 148.326 84.691 1.00 59.95 28 ARG E N 1
ATOM 13246 C CA . ARG E 1 103 ? 117.562 147.954 85.343 1.00 59.95 28 ARG E CA 1
ATOM 13247 C C . ARG E 1 103 ? 116.602 147.364 84.314 1.00 59.95 28 ARG E C 1
ATOM 13248 O O . ARG E 1 103 ? 116.361 147.986 83.270 1.00 59.95 28 ARG E O 1
ATOM 13256 N N . PRO E 1 104 ? 116.037 146.183 84.562 1.00 62.57 29 PRO E N 1
ATOM 13257 C CA . PRO E 1 104 ? 115.245 145.474 83.532 1.00 62.57 29 PRO E CA 1
ATOM 13258 C C . PRO E 1 104 ? 113.807 145.963 83.372 1.00 62.57 29 PRO E C 1
ATOM 13259 O O . PRO E 1 104 ? 112.837 145.349 83.810 1.00 62.57 29 PRO E O 1
ATOM 13263 N N . VAL E 1 105 ? 113.661 147.109 82.712 1.00 66.32 30 VAL E N 1
ATOM 13264 C CA . VAL E 1 105 ? 112.355 147.655 82.358 1.00 66.32 30 VAL E CA 1
ATOM 13265 C C . VAL E 1 105 ? 112.415 148.158 80.923 1.00 66.32 30 VAL E C 1
ATOM 13266 O O . VAL E 1 105 ? 113.424 148.727 80.494 1.00 66.32 30 VAL E O 1
ATOM 13270 N N . ARG E 1 106 ? 111.337 147.930 80.172 1.00 72.57 31 ARG E N 1
ATOM 13271 C CA . ARG E 1 106 ? 111.259 148.461 78.816 1.00 72.57 31 ARG E CA 1
ATOM 13272 C C . ARG E 1 106 ? 110.962 149.953 78.811 1.00 72.57 31 ARG E C 1
ATOM 13273 O O . ARG E 1 106 ? 111.430 150.672 77.920 1.00 72.57 31 ARG E O 1
ATOM 13281 N N . ASP E 1 107 ? 110.193 150.433 79.783 1.00 72.31 32 ASP E N 1
ATOM 13282 C CA . ASP E 1 107 ? 109.931 151.854 79.965 1.00 72.31 32 ASP E CA 1
ATOM 13283 C C . ASP E 1 107 ? 110.590 152.291 81.267 1.00 72.31 32 ASP E C 1
ATOM 13284 O O . ASP E 1 107 ? 110.311 151.722 82.327 1.00 72.31 32 ASP E O 1
ATOM 13289 N N . TRP E 1 108 ? 111.459 153.300 81.184 1.00 69.61 33 TRP E N 1
ATOM 13290 C CA . TRP E 1 108 ? 112.210 153.739 82.353 1.00 69.61 33 TRP E CA 1
ATOM 13291 C C . TRP E 1 108 ? 111.350 154.466 83.377 1.00 69.61 33 TRP E C 1
ATOM 13292 O O . TRP E 1 108 ? 111.817 154.695 84.497 1.00 69.61 33 TRP E O 1
ATOM 13303 N N . ARG E 1 109 ? 110.117 154.833 83.029 1.00 69.27 34 ARG E N 1
ATOM 13304 C CA . ARG E 1 109 ? 109.241 155.533 83.958 1.00 69.27 34 ARG E CA 1
ATOM 13305 C C . ARG E 1 109 ? 108.510 154.596 84.911 1.00 69.27 34 ARG E C 1
ATOM 13306 O O . ARG E 1 109 ? 107.874 155.076 85.855 1.00 69.27 34 ARG E O 1
ATOM 13314 N N . LYS E 1 110 ? 108.582 153.283 84.692 1.00 68.89 35 LYS E N 1
ATOM 13315 C CA . LYS E 1 110 ? 107.896 152.323 85.542 1.00 68.89 35 LYS E CA 1
ATOM 13316 C C . LYS E 1 110 ? 108.858 151.785 86.586 1.00 68.89 35 LYS E C 1
ATOM 13317 O O . LYS E 1 110 ? 109.896 151.212 86.218 1.00 68.89 35 LYS E O 1
ATOM 13323 N N . PRO E 1 111 ? 108.576 151.945 87.876 1.00 61.51 36 PRO E N 1
ATOM 13324 C CA . PRO E 1 111 ? 109.475 151.410 88.901 1.00 61.51 36 PRO E CA 1
ATOM 13325 C C . PRO E 1 111 ? 109.429 149.891 88.953 1.00 61.51 36 PRO E C 1
ATOM 13326 O O . PRO E 1 111 ? 108.458 149.251 88.547 1.00 61.51 36 PRO E O 1
ATOM 13330 N N . THR E 1 112 ? 110.515 149.316 89.462 1.00 57.52 37 THR E N 1
ATOM 13331 C CA . THR E 1 112 ? 110.613 147.874 89.653 1.00 57.52 37 THR E CA 1
ATOM 13332 C C . THR E 1 112 ? 110.150 147.535 91.065 1.00 57.52 37 THR E C 1
ATOM 13333 O O . THR E 1 112 ? 110.728 148.016 92.046 1.00 57.52 37 THR E O 1
ATOM 13337 N N . THR E 1 113 ? 109.106 146.718 91.166 1.00 53.62 38 THR E N 1
ATOM 13338 C CA . THR E 1 113 ? 108.518 146.370 92.451 1.00 53.62 38 THR E CA 1
ATOM 13339 C C . THR E 1 113 ? 109.092 145.049 92.949 1.00 53.62 38 THR E C 1
ATOM 13340 O O . THR E 1 113 ? 109.079 144.048 92.227 1.00 53.62 38 THR E O 1
ATOM 13344 N N . VAL E 1 114 ? 109.587 145.054 94.182 1.00 50.96 39 VAL E N 1
ATOM 13345 C CA . VAL E 1 114 ? 110.163 143.873 94.816 1.00 50.96 39 VAL E CA 1
ATOM 13346 C C . VAL E 1 114 ? 109.279 143.501 95.998 1.00 50.96 39 VAL E C 1
ATOM 13347 O O . VAL E 1 114 ? 109.055 144.322 96.895 1.00 50.96 39 VAL E O 1
ATOM 13351 N N . SER E 1 115 ? 108.778 142.268 96.002 1.00 50.03 40 SER E N 1
ATOM 13352 C CA . SER E 1 115 ? 107.950 141.770 97.091 1.00 50.03 40 SER E CA 1
ATOM 13353 C C . SER E 1 115 ? 108.770 140.814 97.943 1.00 50.03 40 SER E C 1
ATOM 13354 O O . SER E 1 115 ? 109.312 139.831 97.430 1.00 50.03 40 SER E O 1
ATOM 13357 N N . ILE E 1 116 ? 108.852 141.099 99.244 1.00 51.03 41 ILE E N 1
ATOM 13358 C CA . ILE E 1 116 ? 109.764 140.408 100.143 1.00 51.03 41 ILE E CA 1
ATOM 13359 C C . ILE E 1 116 ? 108.990 139.860 101.333 1.00 51.03 41 ILE E C 1
ATOM 13360 O O . ILE E 1 116 ? 107.885 140.310 101.647 1.00 51.03 41 ILE E O 1
ATOM 13365 N N . ASP E 1 117 ? 109.585 138.865 101.990 1.00 53.92 42 ASP E N 1
ATOM 13366 C CA . ASP E 1 117 ? 109.132 138.447 103.313 1.00 53.92 42 ASP E CA 1
ATOM 13367 C C . ASP E 1 117 ? 110.249 137.699 104.031 1.00 53.92 42 ASP E C 1
ATOM 13368 O O . ASP E 1 117 ? 111.233 137.252 103.428 1.00 53.92 42 ASP E O 1
ATOM 13373 N N . VAL E 1 118 ? 110.075 137.589 105.350 1.00 53.97 43 VAL E N 1
ATOM 13374 C CA . VAL E 1 118 ? 111.108 137.164 106.287 1.00 53.97 43 VAL E CA 1
ATOM 13375 C C . VAL E 1 118 ? 110.482 136.231 107.314 1.00 53.97 43 VAL E C 1
ATOM 13376 O O . VAL E 1 118 ? 109.370 136.470 107.797 1.00 53.97 43 VAL E O 1
ATOM 13380 N N . ILE E 1 119 ? 111.195 135.156 107.648 1.00 55.99 44 ILE E N 1
ATOM 13381 C CA . ILE E 1 119 ? 110.816 134.287 108.758 1.00 55.99 44 ILE E CA 1
ATOM 13382 C C . ILE E 1 119 ? 111.984 134.221 109.733 1.00 55.99 44 ILE E C 1
ATOM 13383 O O . ILE E 1 119 ? 113.096 133.844 109.349 1.00 55.99 44 ILE E O 1
ATOM 13388 N N . MET E 1 120 ? 111.733 134.585 110.988 1.00 61.81 45 MET E N 1
ATOM 13389 C CA . MET E 1 120 ? 112.760 134.511 112.019 1.00 61.81 45 MET E CA 1
ATOM 13390 C C . MET E 1 120 ? 113.092 133.056 112.329 1.00 61.81 45 MET E C 1
ATOM 13391 O O . MET E 1 120 ? 112.211 132.193 112.339 1.00 61.81 45 MET E O 1
ATOM 13396 N N . TYR E 1 121 ? 114.371 132.779 112.587 1.00 61.92 46 TYR E N 1
ATOM 13397 C CA . TYR E 1 121 ? 114.815 131.431 112.912 1.00 61.92 46 TYR E CA 1
ATOM 13398 C C . TYR E 1 121 ? 115.299 131.289 114.344 1.00 61.92 46 TYR E C 1
ATOM 13399 O O . TYR E 1 121 ? 114.896 130.351 115.033 1.00 61.92 46 TYR E O 1
ATOM 13408 N N . ALA E 1 122 ? 116.152 132.198 114.814 1.00 62.15 47 ALA E N 1
ATOM 13409 C CA . ALA E 1 122 ? 116.667 132.123 116.173 1.00 62.15 47 ALA E CA 1
ATOM 13410 C C . ALA E 1 122 ? 117.165 133.495 116.597 1.00 62.15 47 ALA E C 1
ATOM 13411 O O . ALA E 1 122 ? 117.717 134.237 115.781 1.00 62.15 47 ALA E O 1
ATOM 13413 N N . ILE E 1 123 ? 116.968 133.819 117.870 1.00 63.66 48 ILE E N 1
ATOM 13414 C CA . ILE E 1 123 ? 117.531 135.026 118.467 1.00 63.66 48 ILE E CA 1
ATOM 13415 C C . ILE E 1 123 ? 118.911 134.658 118.998 1.00 63.66 48 ILE E C 1
ATOM 13416 O O . ILE E 1 123 ? 119.031 133.890 119.956 1.00 63.66 48 ILE E O 1
ATOM 13421 N N . LEU E 1 124 ? 119.957 135.203 118.378 1.00 65.59 49 LEU E N 1
ATOM 13422 C CA . LEU E 1 124 ? 121.306 134.756 118.703 1.00 65.59 49 LEU E CA 1
ATOM 13423 C C . LEU E 1 124 ? 121.873 135.476 119.920 1.00 65.59 49 LEU E C 1
ATOM 13424 O O . LEU E 1 124 ? 122.395 134.825 120.833 1.00 65.59 49 LEU E O 1
ATOM 13429 N N . ASN E 1 125 ? 121.786 136.803 119.966 1.00 71.51 50 ASN E N 1
ATOM 13430 C CA . ASN E 1 125 ? 122.397 137.515 121.082 1.00 71.51 50 ASN E CA 1
ATOM 13431 C C . ASN E 1 125 ? 121.698 138.848 121.302 1.00 71.51 50 ASN E C 1
ATOM 13432 O O . ASN E 1 125 ? 121.222 139.479 120.356 1.00 71.51 50 ASN E O 1
ATOM 13437 N N . VAL E 1 126 ? 121.647 139.266 122.564 1.00 76.08 51 VAL E N 1
ATOM 13438 C CA . VAL E 1 126 ? 121.113 140.568 122.958 1.00 76.08 51 VAL E CA 1
ATOM 13439 C C . VAL E 1 126 ? 122.146 141.204 123.883 1.00 76.08 51 VAL E C 1
ATOM 13440 O O . VAL E 1 126 ? 122.191 140.894 125.077 1.00 76.08 51 VAL E O 1
ATOM 13444 N N . ASP E 1 127 ? 122.980 142.087 123.337 1.00 84.70 52 ASP E N 1
ATOM 13445 C CA . ASP E 1 127 ? 123.969 142.820 124.119 1.00 84.70 52 ASP E CA 1
ATOM 13446 C C . ASP E 1 127 ? 123.316 144.097 124.638 1.00 84.70 52 ASP E C 1
ATOM 13447 O O . ASP E 1 127 ? 123.086 145.041 123.873 1.00 84.70 52 ASP E O 1
ATOM 13452 N N . GLU E 1 128 ? 123.014 144.119 125.939 1.00 88.03 53 GLU E N 1
ATOM 13453 C CA . GLU E 1 128 ? 122.312 145.259 126.521 1.00 88.03 53 GLU E CA 1
ATOM 13454 C C . GLU E 1 128 ? 123.231 146.463 126.681 1.00 88.03 53 GLU E C 1
ATOM 13455 O O . GLU E 1 128 ? 122.819 147.601 126.424 1.00 88.03 53 GLU E O 1
ATOM 13461 N N . LYS E 1 129 ? 124.475 146.239 127.112 1.00 89.04 54 LYS E N 1
ATOM 13462 C CA . LYS E 1 129 ? 125.382 147.360 127.342 1.00 89.04 54 LYS E CA 1
ATOM 13463 C C . LYS E 1 129 ? 125.818 147.999 126.029 1.00 89.04 54 LYS E C 1
ATOM 13464 O O . LYS E 1 129 ? 126.049 149.212 125.968 1.00 89.04 54 LYS E O 1
ATOM 13470 N N . ASN E 1 130 ? 125.934 147.203 124.966 1.00 85.87 55 ASN E N 1
ATOM 13471 C CA . ASN E 1 130 ? 126.270 147.736 123.654 1.00 85.87 55 ASN E CA 1
ATOM 13472 C C . ASN E 1 130 ? 125.042 148.075 122.821 1.00 85.87 55 ASN E C 1
ATOM 13473 O O . ASN E 1 130 ? 125.192 148.690 121.760 1.00 85.87 55 ASN E O 1
ATOM 13478 N N . GLN E 1 131 ? 123.847 147.694 123.281 1.00 83.46 56 GLN E N 1
ATOM 13479 C CA . GLN E 1 131 ? 122.588 147.929 122.573 1.00 83.46 56 GLN E CA 1
ATOM 13480 C C . GLN E 1 131 ? 122.626 147.323 121.168 1.00 83.46 56 GLN E C 1
ATOM 13481 O O . GLN E 1 131 ? 122.372 147.990 120.163 1.00 83.46 56 GLN E O 1
ATOM 13487 N N . VAL E 1 132 ? 122.954 146.033 121.115 1.00 75.02 57 VAL E N 1
ATOM 13488 C CA . VAL E 1 132 ? 123.128 145.314 119.858 1.00 75.02 57 VAL E CA 1
ATOM 13489 C C . VAL E 1 132 ? 122.254 144.067 119.877 1.00 75.02 57 VAL E C 1
ATOM 13490 O O . VAL E 1 132 ? 122.165 143.375 120.896 1.00 75.02 57 VAL E O 1
ATOM 13494 N N . LEU E 1 133 ? 121.595 143.788 118.755 1.00 67.41 58 LEU E N 1
ATOM 13495 C CA . LEU E 1 133 ? 120.769 142.597 118.611 1.00 67.41 58 LEU E CA 1
ATOM 13496 C C . LEU E 1 133 ? 121.279 141.773 117.437 1.00 67.41 58 LEU E C 1
ATOM 13497 O O . LEU E 1 133 ? 121.439 142.299 116.331 1.00 67.41 58 LEU E O 1
ATOM 13502 N N . THR E 1 134 ? 121.527 140.488 117.676 1.00 64.99 59 THR E N 1
ATOM 13503 C CA . THR E 1 134 ? 122.015 139.566 116.658 1.00 64.99 59 THR E CA 1
ATOM 13504 C C . THR E 1 134 ? 120.981 138.469 116.464 1.00 64.99 59 THR E C 1
ATOM 13505 O O . THR E 1 134 ? 120.654 137.745 117.413 1.00 64.99 59 THR E O 1
ATOM 13509 N N . THR E 1 135 ? 120.475 138.347 115.237 1.00 60.92 60 THR E N 1
ATOM 13510 C CA . THR E 1 135 ? 119.410 137.408 114.907 1.00 60.92 60 THR E CA 1
ATOM 13511 C C . THR E 1 135 ? 119.751 136.677 113.615 1.00 60.92 60 THR E C 1
ATOM 13512 O O . THR E 1 135 ? 120.686 137.035 112.896 1.00 60.92 60 THR E O 1
ATOM 13516 N N . TYR E 1 136 ? 118.966 135.640 113.324 1.00 57.64 61 TYR E N 1
ATOM 13517 C CA . TYR E 1 136 ? 119.074 134.875 112.090 1.00 57.64 61 TYR E CA 1
ATOM 13518 C C . TYR E 1 136 ? 117.699 134.764 111.451 1.00 57.64 61 TYR E C 1
ATOM 13519 O O . TYR E 1 136 ? 116.714 134.451 112.127 1.00 57.64 61 TYR E O 1
ATOM 13528 N N . ILE E 1 137 ? 117.624 135.034 110.146 1.00 52.21 62 ILE E N 1
ATOM 13529 C CA . ILE E 1 137 ? 116.356 135.012 109.427 1.00 52.21 62 ILE E CA 1
ATOM 13530 C C . ILE E 1 137 ? 116.521 134.255 108.117 1.00 52.21 62 ILE E C 1
ATOM 13531 O O . ILE E 1 137 ? 117.620 134.128 107.574 1.00 52.21 62 ILE E O 1
ATOM 13536 N N . TRP E 1 138 ? 115.400 133.745 107.618 1.00 52.12 63 TRP E N 1
ATOM 13537 C CA . TRP E 1 138 ? 115.293 133.232 106.261 1.00 52.12 63 TRP E CA 1
ATOM 13538 C C . TRP E 1 138 ? 114.503 134.250 105.452 1.00 52.12 63 TRP E C 1
ATOM 13539 O O . TRP E 1 138 ? 113.336 134.521 105.761 1.00 52.12 63 TRP E O 1
ATOM 13550 N N . TYR E 1 139 ? 115.135 134.817 104.432 1.00 49.60 64 TYR E N 1
ATOM 13551 C CA . TYR E 1 139 ? 114.589 135.920 103.662 1.00 49.60 64 TYR E CA 1
ATOM 13552 C C . TYR E 1 139 ? 114.333 135.452 102.238 1.00 49.60 64 TYR E C 1
ATOM 13553 O O . TYR E 1 139 ? 115.118 134.674 101.681 1.00 49.60 64 TYR E O 1
ATOM 13562 N N . ARG E 1 140 ? 113.224 135.895 101.655 1.00 50.57 65 ARG E N 1
ATOM 13563 C CA . ARG E 1 140 ? 112.991 135.616 100.249 1.00 50.57 65 ARG E CA 1
ATOM 13564 C C . ARG E 1 140 ? 112.284 136.799 99.609 1.00 50.57 65 ARG E C 1
ATOM 13565 O O . ARG E 1 140 ? 111.589 137.571 100.276 1.00 50.57 65 ARG E O 1
ATOM 13573 N N . GLN E 1 141 ? 112.498 136.943 98.303 1.00 49.87 66 GLN E N 1
ATOM 13574 C CA . GLN E 1 141 ? 111.986 138.086 97.564 1.00 49.87 66 GLN E CA 1
ATOM 13575 C C . GLN E 1 141 ? 111.724 137.676 96.124 1.00 49.87 66 GLN E C 1
ATOM 13576 O O . GLN E 1 141 ? 112.226 136.659 95.646 1.00 49.87 66 GLN E O 1
ATOM 13582 N N . TYR E 1 142 ? 110.909 138.475 95.441 1.00 51.17 67 TYR E N 1
ATOM 13583 C CA . TYR E 1 142 ? 110.665 138.251 94.024 1.00 51.17 67 TYR E CA 1
ATOM 13584 C C . TYR E 1 142 ? 110.396 139.576 93.328 1.00 51.17 67 TYR E C 1
ATOM 13585 O O . TYR E 1 142 ? 109.910 140.539 93.930 1.00 51.17 67 TYR E O 1
ATOM 13594 N N . TRP E 1 143 ? 110.725 139.606 92.040 1.00 51.75 68 TRP E N 1
ATOM 13595 C CA . TRP E 1 143 ? 110.462 140.766 91.197 1.00 51.75 68 TRP E CA 1
ATOM 13596 C C . TRP E 1 143 ? 110.241 140.287 89.765 1.00 51.75 68 TRP E C 1
ATOM 13597 O O . TRP E 1 143 ? 110.187 139.082 89.493 1.00 51.75 68 TRP E O 1
ATOM 13608 N N . THR E 1 144 ? 110.101 141.239 88.847 1.00 55.82 69 THR E N 1
ATOM 13609 C CA . THR E 1 144 ? 109.802 140.957 87.450 1.00 55.82 69 THR E CA 1
ATOM 13610 C C . THR E 1 144 ? 110.929 141.479 86.571 1.00 55.82 69 THR E C 1
ATOM 13611 O O . THR E 1 144 ? 111.305 142.652 86.670 1.00 55.82 69 THR E O 1
ATOM 13615 N N . ASP E 1 145 ? 111.462 140.608 85.718 1.00 63.35 70 ASP E N 1
ATOM 13616 C CA . ASP E 1 145 ? 112.495 140.961 84.753 1.00 63.35 70 ASP E CA 1
ATOM 13617 C C . ASP E 1 145 ? 111.889 140.876 83.360 1.00 63.35 70 ASP E C 1
ATOM 13618 O O . ASP E 1 145 ? 111.505 139.791 82.915 1.00 63.35 70 ASP E O 1
ATOM 13623 N N . GLU E 1 146 ? 111.813 142.012 82.673 1.00 67.50 71 GLU E N 1
ATOM 13624 C CA . GLU E 1 146 ? 111.130 142.081 81.389 1.00 67.50 71 GLU E CA 1
ATOM 13625 C C . GLU E 1 146 ? 111.968 141.570 80.226 1.00 67.50 71 GLU E C 1
ATOM 13626 O O . GLU E 1 146 ? 111.443 141.451 79.113 1.00 67.50 71 GLU E O 1
ATOM 13632 N N . PHE E 1 147 ? 113.246 141.269 80.444 1.00 65.10 72 PHE E N 1
ATOM 13633 C CA . PHE E 1 147 ? 114.104 140.709 79.409 1.00 65.10 72 PHE E CA 1
ATOM 13634 C C . PHE E 1 147 ? 114.317 139.209 79.572 1.00 65.10 72 PHE E C 1
ATOM 13635 O O . PHE E 1 147 ? 115.126 138.627 78.843 1.00 65.10 72 PHE E O 1
ATOM 13643 N N . LEU E 1 148 ? 113.614 138.573 80.508 1.00 63.71 73 LEU E N 1
ATOM 13644 C CA . LEU E 1 148 ? 113.767 137.143 80.739 1.00 63.71 73 LEU E CA 1
ATOM 13645 C C . LEU E 1 148 ? 112.442 136.419 80.551 1.00 63.71 73 LEU E C 1
ATOM 13646 O O . LEU E 1 148 ? 112.061 135.585 81.377 1.00 63.71 73 LEU E O 1
ATOM 13651 N N . GLN E 1 149 ? 111.730 136.732 79.473 1.00 67.44 74 GLN E N 1
ATOM 13652 C CA . GLN E 1 149 ? 110.442 136.127 79.173 1.00 67.44 74 GLN E CA 1
ATOM 13653 C C . GLN E 1 149 ? 110.551 135.267 77.923 1.00 67.44 74 GLN E C 1
ATOM 13654 O O . GLN E 1 149 ? 111.257 135.620 76.974 1.00 67.44 74 GLN E O 1
ATOM 13660 N N . TRP E 1 150 ? 109.849 134.135 77.928 1.00 63.75 75 TRP E N 1
ATOM 13661 C CA . TRP E 1 150 ? 109.873 133.222 76.796 1.00 63.75 75 TRP E CA 1
ATOM 13662 C C . TRP E 1 150 ? 108.553 132.471 76.731 1.00 63.75 75 TRP E C 1
ATOM 13663 O O . TRP E 1 150 ? 107.794 132.417 77.702 1.00 63.75 75 TRP E O 1
ATOM 13674 N N . THR E 1 151 ? 108.288 131.895 75.569 1.00 71.26 76 THR E N 1
ATOM 13675 C CA . THR E 1 151 ? 107.137 131.023 75.370 1.00 71.26 76 THR E CA 1
ATOM 13676 C C . THR E 1 151 ? 107.482 129.608 75.815 1.00 71.26 76 THR E C 1
ATOM 13677 O O . THR E 1 151 ? 108.516 129.074 75.397 1.00 71.26 76 THR E O 1
ATOM 13681 N N . PRO E 1 152 ? 106.672 128.986 76.679 1.00 73.93 77 PRO E N 1
ATOM 13682 C CA . PRO E 1 152 ? 106.960 127.595 77.072 1.00 73.93 77 PRO E CA 1
ATOM 13683 C C . PRO E 1 152 ? 106.979 126.633 75.897 1.00 73.93 77 PRO E C 1
ATOM 13684 O O . PRO E 1 152 ? 107.771 125.682 75.892 1.00 73.93 77 PRO E O 1
ATOM 13688 N N . GLU E 1 153 ? 106.132 126.855 74.896 1.00 80.85 78 GLU E N 1
ATOM 13689 C CA . GLU E 1 153 ? 106.222 126.087 73.665 1.00 80.85 78 GLU E CA 1
ATOM 13690 C C . GLU E 1 153 ? 107.487 126.470 72.905 1.00 80.85 78 GLU E C 1
ATOM 13691 O O . GLU E 1 153 ? 108.061 127.543 73.103 1.00 80.85 78 GLU E O 1
ATOM 13697 N N . ASP E 1 154 ? 107.930 125.559 72.037 1.00 82.64 79 ASP E N 1
ATOM 13698 C CA . ASP E 1 154 ? 109.195 125.584 71.299 1.00 82.64 79 ASP E CA 1
ATOM 13699 C C . ASP E 1 154 ? 110.378 125.412 72.246 1.00 82.64 79 ASP E C 1
ATOM 13700 O O . ASP E 1 154 ? 111.524 125.604 71.821 1.00 82.64 79 ASP E O 1
ATOM 13705 N N . PHE E 1 155 ? 110.144 125.062 73.511 1.00 76.03 80 PHE E N 1
ATOM 13706 C CA . PHE E 1 155 ? 111.219 124.805 74.461 1.00 76.03 80 PHE E CA 1
ATOM 13707 C C . PHE E 1 155 ? 110.880 123.591 75.317 1.00 76.03 80 PHE E C 1
ATOM 13708 O O . PHE E 1 155 ? 111.268 123.511 76.487 1.00 76.03 80 PHE E O 1
ATOM 13716 N N . ASP E 1 156 ? 110.141 122.639 74.739 1.00 77.41 81 ASP E N 1
ATOM 13717 C CA . ASP E 1 156 ? 109.749 121.394 75.408 1.00 77.41 81 ASP E CA 1
ATOM 13718 C C . ASP E 1 156 ? 108.950 121.664 76.683 1.00 77.41 81 ASP E C 1
ATOM 13719 O O . ASP E 1 156 ? 109.113 120.976 77.694 1.00 77.41 81 ASP E O 1
ATOM 13724 N N . ASN E 1 157 ? 108.077 122.673 76.626 1.00 75.80 82 ASN E N 1
ATOM 13725 C CA . ASN E 1 157 ? 107.136 122.993 77.705 1.00 75.80 82 ASN E CA 1
ATOM 13726 C C . ASN E 1 157 ? 107.845 123.266 79.030 1.00 75.80 82 ASN E C 1
ATOM 13727 O O . ASN E 1 157 ? 107.381 122.870 80.100 1.00 75.80 82 ASN E O 1
ATOM 13732 N N . VAL E 1 158 ? 108.980 123.955 78.961 1.00 67.86 83 VAL E N 1
ATOM 13733 C CA . VAL E 1 158 ? 109.690 124.370 80.166 1.00 67.86 83 VAL E CA 1
ATOM 13734 C C . VAL E 1 158 ? 109.041 125.645 80.691 1.00 67.86 83 VAL E C 1
ATOM 13735 O O . VAL E 1 158 ? 108.922 126.637 79.964 1.00 67.86 83 VAL E O 1
ATOM 13739 N N . THR E 1 159 ? 108.619 125.622 81.954 1.00 64.69 84 THR E N 1
ATOM 13740 C CA . THR E 1 159 ? 107.948 126.766 82.557 1.00 64.69 84 THR E CA 1
ATOM 13741 C C . THR E 1 159 ? 108.843 127.578 83.480 1.00 64.69 84 THR E C 1
ATOM 13742 O O . THR E 1 159 ? 108.613 128.780 83.643 1.00 64.69 84 THR E O 1
ATOM 13746 N N . LYS E 1 160 ? 109.853 126.959 84.086 1.00 59.42 85 LYS E N 1
ATOM 13747 C CA . LYS E 1 160 ? 110.774 127.675 84.955 1.00 59.42 85 LYS E CA 1
ATOM 13748 C C . LYS E 1 160 ? 112.103 126.938 84.981 1.00 59.42 85 LYS E C 1
ATOM 13749 O O . LYS E 1 160 ? 112.179 125.744 84.683 1.00 59.42 85 LYS E O 1
ATOM 13755 N N . LEU E 1 161 ? 113.158 127.666 85.340 1.00 56.64 86 LEU E N 1
ATOM 13756 C CA . LEU E 1 161 ? 114.488 127.071 85.401 1.00 56.64 86 LEU E CA 1
ATOM 13757 C C . LEU E 1 161 ? 115.334 127.825 86.419 1.00 56.64 86 LEU E C 1
ATOM 13758 O O . LEU E 1 161 ? 114.890 128.799 87.031 1.00 56.64 86 LEU E O 1
ATOM 13763 N N . SER E 1 162 ? 116.567 127.354 86.595 1.00 57.18 87 SER E N 1
ATOM 13764 C CA . SER E 1 162 ? 117.519 127.935 87.529 1.00 57.18 87 SER E CA 1
ATOM 13765 C C . SER E 1 162 ? 118.632 128.643 86.768 1.00 57.18 87 SER E C 1
ATOM 13766 O O . SER E 1 162 ? 119.169 128.111 85.792 1.00 57.18 87 SER E O 1
ATOM 13769 N N . ILE E 1 163 ? 118.969 129.843 87.225 1.00 57.28 88 ILE E N 1
ATOM 13770 C CA . ILE E 1 163 ? 119.990 130.680 86.598 1.00 57.28 88 ILE E CA 1
ATOM 13771 C C . ILE E 1 163 ? 120.951 131.153 87.684 1.00 57.28 88 ILE E C 1
ATOM 13772 O O . ILE E 1 163 ? 120.515 131.423 88.812 1.00 57.28 88 ILE E O 1
ATOM 13777 N N . PRO E 1 164 ? 122.257 131.233 87.409 1.00 59.02 89 PRO E N 1
ATOM 13778 C CA . PRO E 1 164 ? 123.188 131.774 88.407 1.00 59.02 89 PRO E CA 1
ATOM 13779 C C . PRO E 1 164 ? 122.838 133.205 88.792 1.00 59.02 89 PRO E C 1
ATOM 13780 O O . PRO E 1 164 ? 122.399 134.005 87.964 1.00 59.02 89 PRO E O 1
ATOM 13784 N N . THR E 1 165 ? 123.039 133.516 90.075 1.00 60.53 90 THR E N 1
ATOM 13785 C CA . THR E 1 165 ? 122.643 134.820 90.601 1.00 60.53 90 THR E CA 1
ATOM 13786 C C . THR E 1 165 ? 123.489 135.943 90.017 1.00 60.53 90 THR E C 1
ATOM 13787 O O . THR E 1 165 ? 122.982 137.040 89.758 1.00 60.53 90 THR E O 1
ATOM 13791 N N . ASP E 1 166 ? 124.777 135.689 89.796 1.00 66.50 91 ASP E N 1
ATOM 13792 C CA . ASP E 1 166 ? 125.705 136.720 89.354 1.00 66.50 91 ASP E CA 1
ATOM 13793 C C . ASP E 1 166 ? 125.676 136.965 87.845 1.00 66.50 91 ASP E C 1
ATOM 13794 O O . ASP E 1 166 ? 126.627 137.543 87.307 1.00 66.50 91 ASP E O 1
ATOM 13799 N N . SER E 1 167 ? 124.619 136.543 87.153 1.00 61.16 92 SER E N 1
ATOM 13800 C CA . SER E 1 167 ? 124.494 136.765 85.719 1.00 61.16 92 SER E CA 1
ATOM 13801 C C . SER E 1 167 ? 123.276 137.605 85.358 1.00 61.16 92 SER E C 1
ATOM 13802 O O . SER E 1 167 ? 123.025 137.833 84.169 1.00 61.16 92 SER E O 1
ATOM 13805 N N . ILE E 1 168 ? 122.512 138.074 86.346 1.00 59.24 93 ILE E N 1
ATOM 13806 C CA . ILE E 1 168 ? 121.318 138.877 86.115 1.00 59.24 93 ILE E CA 1
ATOM 13807 C C . ILE E 1 168 ? 121.332 140.069 87.063 1.00 59.24 93 ILE E C 1
ATOM 13808 O O . ILE E 1 168 ? 122.129 140.143 87.999 1.00 59.24 93 ILE E O 1
ATOM 13813 N N . TRP E 1 169 ? 120.429 141.013 86.802 1.00 57.80 94 TRP E N 1
ATOM 13814 C CA . TRP E 1 169 ? 120.295 142.190 87.650 1.00 57.80 94 TRP E CA 1
ATOM 13815 C C . TRP E 1 169 ? 119.668 141.819 88.989 1.00 57.80 94 TRP E C 1
ATOM 13816 O O . TRP E 1 169 ? 118.679 141.084 89.047 1.00 57.80 94 TRP E O 1
ATOM 13827 N N . VAL E 1 170 ? 120.251 142.330 90.069 1.00 56.00 95 VAL E N 1
ATOM 13828 C CA . VAL E 1 170 ? 119.770 142.053 91.421 1.00 56.00 95 VAL E CA 1
ATOM 13829 C C . VAL E 1 170 ? 119.635 143.366 92.185 1.00 56.00 95 VAL E C 1
ATOM 13830 O O . VAL E 1 170 ? 120.584 144.161 92.217 1.00 56.00 95 VAL E O 1
ATOM 13834 N N . PRO E 1 171 ? 118.485 143.639 92.800 1.00 54.79 96 PRO E N 1
ATOM 13835 C CA . PRO E 1 171 ? 118.334 144.883 93.563 1.00 54.79 96 PRO E CA 1
ATOM 13836 C C . PRO E 1 171 ? 119.179 144.881 94.827 1.00 54.79 96 PRO E C 1
ATOM 13837 O O . PRO E 1 171 ? 119.488 143.832 95.398 1.00 54.79 96 PRO E O 1
ATOM 13841 N N . ASP E 1 172 ? 119.551 146.085 95.265 1.00 57.33 97 ASP E N 1
ATOM 13842 C CA . ASP E 1 172 ? 120.394 146.266 96.446 1.00 57.33 97 ASP E CA 1
ATOM 13843 C C . ASP E 1 172 ? 119.511 146.613 97.645 1.00 57.33 97 ASP E C 1
ATOM 13844 O O . ASP E 1 172 ? 119.396 147.765 98.063 1.00 57.33 97 ASP E O 1
ATOM 13849 N N . ILE E 1 173 ? 118.890 145.585 98.212 1.00 56.33 98 ILE E N 1
ATOM 13850 C CA . ILE E 1 173 ? 118.030 145.733 99.379 1.00 56.33 98 ILE E CA 1
ATOM 13851 C C . ILE E 1 173 ? 118.858 145.432 100.620 1.00 56.33 98 ILE E C 1
ATOM 13852 O O . ILE E 1 173 ? 119.413 144.334 100.754 1.00 56.33 98 ILE E O 1
ATOM 13857 N N . LEU E 1 174 ? 118.944 146.401 101.527 1.00 58.59 99 LEU E N 1
ATOM 13858 C CA . LEU E 1 174 ? 119.717 146.277 102.752 1.00 58.59 99 LEU E CA 1
ATOM 13859 C C . LEU E 1 174 ? 118.861 146.712 103.936 1.00 58.59 99 LEU E C 1
ATOM 13860 O O . LEU E 1 174 ? 117.678 147.041 103.793 1.00 58.59 99 LEU E O 1
ATOM 13865 N N . ILE E 1 175 ? 119.476 146.715 105.115 1.00 59.03 100 ILE E N 1
ATOM 13866 C CA . ILE E 1 175 ? 118.815 147.072 106.365 1.00 59.03 100 ILE E CA 1
ATOM 13867 C C . ILE E 1 175 ? 119.482 148.319 106.925 1.00 59.03 100 ILE E C 1
ATOM 13868 O O . ILE E 1 175 ? 120.715 148.385 107.011 1.00 59.03 100 ILE E O 1
ATOM 13873 N N . ASN E 1 176 ? 118.665 149.310 107.292 1.00 59.68 101 ASN E N 1
ATOM 13874 C CA . ASN E 1 176 ? 119.191 150.576 107.795 1.00 59.68 101 ASN E CA 1
ATOM 13875 C C . ASN E 1 176 ? 119.956 150.392 109.100 1.00 59.68 101 ASN E C 1
ATOM 13876 O O . ASN E 1 176 ? 121.006 151.012 109.306 1.00 59.68 101 ASN E O 1
ATOM 13881 N N . GLU E 1 177 ? 119.451 149.546 109.988 1.00 62.21 102 GLU E N 1
ATOM 13882 C CA . GLU E 1 177 ? 120.001 149.408 111.335 1.00 62.21 102 GLU E CA 1
ATOM 13883 C C . GLU E 1 177 ? 121.305 148.627 111.388 1.00 62.21 102 GLU E C 1
ATOM 13884 O O . GLU E 1 177 ? 121.705 148.305 112.511 1.00 62.21 102 GLU E O 1
ATOM 13890 N N . PHE E 1 178 ? 121.971 148.311 110.278 1.00 61.56 103 PHE E N 1
ATOM 13891 C CA . PHE E 1 178 ? 123.222 147.568 110.343 1.00 61.56 103 PHE E CA 1
ATOM 13892 C C . PHE E 1 178 ? 124.303 148.361 111.067 1.00 61.56 103 PHE E C 1
ATOM 13893 O O . PHE E 1 178 ? 124.488 149.556 110.829 1.00 61.56 103 PHE E O 1
ATOM 13901 N N . VAL E 1 179 ? 125.014 147.679 111.963 1.00 63.25 104 VAL E N 1
ATOM 13902 C CA . VAL E 1 179 ? 126.231 148.197 112.571 1.00 63.25 104 VAL E CA 1
ATOM 13903 C C . VAL E 1 179 ? 127.429 147.304 112.300 1.00 63.25 104 VAL E C 1
ATOM 13904 O O . VAL E 1 179 ? 128.549 147.654 112.685 1.00 63.25 104 VAL E O 1
ATOM 13908 N N . ASP E 1 180 ? 127.225 146.164 111.648 1.00 69.04 105 ASP E N 1
ATOM 13909 C CA . ASP E 1 180 ? 128.295 145.238 111.308 1.00 69.04 105 ASP E CA 1
ATOM 13910 C C . ASP E 1 180 ? 127.797 144.353 110.176 1.00 69.04 105 ASP E C 1
ATOM 13911 O O . ASP E 1 180 ? 126.617 144.377 109.819 1.00 69.04 105 ASP E O 1
ATOM 13916 N N . VAL E 1 181 ? 128.711 143.570 109.612 1.00 70.64 106 VAL E N 1
ATOM 13917 C CA . VAL E 1 181 ? 128.400 142.657 108.519 1.00 70.64 106 VAL E CA 1
ATOM 13918 C C . VAL E 1 181 ? 128.404 141.240 109.072 1.00 70.64 106 VAL E C 1
ATOM 13919 O O . VAL E 1 181 ? 129.434 140.760 109.563 1.00 70.64 106 VAL E O 1
ATOM 13923 N N . GLY E 1 182 ? 127.253 140.573 108.994 1.00 71.20 107 GLY E N 1
ATOM 13924 C CA . GLY E 1 182 ? 127.168 139.201 109.437 1.00 71.20 107 GLY E CA 1
ATOM 13925 C C . GLY E 1 182 ? 127.720 138.225 108.417 1.00 71.20 107 GLY E C 1
ATOM 13926 O O . GLY E 1 182 ? 127.911 138.544 107.244 1.00 71.20 107 GLY E O 1
ATOM 13927 N N . LYS E 1 183 ? 127.981 137.007 108.882 1.00 70.48 108 LYS E N 1
ATOM 13928 C CA . LYS E 1 183 ? 128.514 135.942 108.042 1.00 70.48 108 LYS E CA 1
ATOM 13929 C C . LYS E 1 183 ? 127.374 135.003 107.665 1.00 70.48 108 LYS E C 1
ATOM 13930 O O . LYS E 1 183 ? 126.864 134.263 108.512 1.00 70.48 108 LYS E O 1
ATOM 13936 N N . SER E 1 184 ? 126.978 135.035 106.397 1.00 65.50 109 SER E N 1
ATOM 13937 C CA . SER E 1 184 ? 125.914 134.193 105.883 1.00 65.50 109 SER E CA 1
ATOM 13938 C C . SER E 1 184 ? 126.367 133.513 104.600 1.00 65.50 109 SER E C 1
ATOM 13939 O O . SER E 1 184 ? 127.166 134.076 103.845 1.00 65.50 109 SER E O 1
ATOM 13942 N N . PRO E 1 185 ? 125.882 132.302 104.333 1.00 63.59 110 PRO E N 1
ATOM 13943 C CA . PRO E 1 185 ? 126.273 131.606 103.104 1.00 63.59 110 PRO E CA 1
ATOM 13944 C C . PRO E 1 185 ? 125.706 132.286 101.867 1.00 63.59 110 PRO E C 1
ATOM 13945 O O . PRO E 1 185 ? 124.695 132.989 101.911 1.00 63.59 110 PRO E O 1
ATOM 13949 N N . ASN E 1 186 ? 126.387 132.065 100.747 1.00 64.97 111 ASN E N 1
ATOM 13950 C CA . ASN E 1 186 ? 125.998 132.629 99.462 1.00 64.97 111 ASN E CA 1
ATOM 13951 C C . ASN E 1 186 ? 125.206 131.599 98.668 1.00 64.97 111 ASN E C 1
ATOM 13952 O O . ASN E 1 186 ? 125.615 130.438 98.568 1.00 64.97 111 ASN E O 1
ATOM 13957 N N . ILE E 1 187 ? 124.077 132.026 98.109 1.00 58.49 112 ILE E N 1
ATOM 13958 C CA . ILE E 1 187 ? 123.210 131.160 97.314 1.00 58.49 112 ILE E CA 1
ATOM 13959 C C . ILE E 1 187 ? 123.442 131.499 95.843 1.00 58.49 112 ILE E C 1
ATOM 13960 O O . ILE E 1 187 ? 123.090 132.609 95.412 1.00 58.49 112 ILE E O 1
ATOM 13965 N N . PRO E 1 188 ? 124.016 130.597 95.050 1.00 57.09 113 PRO E N 1
ATOM 13966 C CA . PRO E 1 188 ? 124.408 130.957 93.681 1.00 57.09 113 PRO E CA 1
ATOM 13967 C C . PRO E 1 188 ? 123.358 130.686 92.613 1.00 57.09 113 PRO E C 1
ATOM 13968 O O . PRO E 1 188 ? 123.687 130.717 91.425 1.00 57.09 113 PRO E O 1
ATOM 13972 N N . TYR E 1 189 ? 122.109 130.415 92.991 1.00 56.95 114 TYR E N 1
ATOM 13973 C CA . TYR E 1 189 ? 121.081 130.090 92.009 1.00 56.95 114 TYR E CA 1
ATOM 13974 C C . TYR E 1 189 ? 119.780 130.803 92.345 1.00 56.95 114 TYR E C 1
ATOM 13975 O O . TYR E 1 189 ? 119.468 131.057 93.510 1.00 56.95 114 TYR E O 1
ATOM 13984 N N . VAL E 1 190 ? 119.018 131.127 91.296 1.00 54.70 115 VAL E N 1
ATOM 13985 C CA . VAL E 1 190 ? 117.681 131.699 91.436 1.00 54.70 115 VAL E CA 1
ATOM 13986 C C . VAL E 1 190 ? 116.752 131.016 90.442 1.00 54.70 115 VAL E C 1
ATOM 13987 O O . VAL E 1 190 ? 117.197 130.432 89.450 1.00 54.70 115 VAL E O 1
ATOM 13991 N N . TYR E 1 191 ? 115.449 131.090 90.716 1.00 57.71 116 TYR E N 1
ATOM 13992 C CA . TYR E 1 191 ? 114.438 130.679 89.749 1.00 57.71 116 TYR E CA 1
ATOM 13993 C C . TYR E 1 191 ? 114.065 131.811 88.806 1.00 57.71 116 TYR E C 1
ATOM 13994 O O . TYR E 1 191 ? 114.019 132.984 89.186 1.00 57.71 116 TYR E O 1
ATOM 14003 N N . VAL E 1 192 ? 113.801 131.441 87.556 1.00 58.14 117 VAL E N 1
ATOM 14004 C CA . VAL E 1 192 ? 113.169 132.321 86.581 1.00 58.14 117 VAL E CA 1
ATOM 14005 C C . VAL E 1 192 ? 112.000 131.572 85.962 1.00 58.14 117 VAL E C 1
ATOM 14006 O O . VAL E 1 192 ? 112.161 130.435 85.501 1.00 58.14 117 VAL E O 1
ATOM 14010 N N . HIS E 1 193 ? 110.828 132.201 85.962 1.00 61.93 118 HIS E N 1
ATOM 14011 C CA . HIS E 1 193 ? 109.636 131.674 85.314 1.00 61.93 118 HIS E CA 1
ATOM 14012 C C . HIS E 1 193 ? 109.486 132.282 83.925 1.00 61.93 118 HIS E C 1
ATOM 14013 O O . HIS E 1 193 ? 110.192 133.218 83.547 1.00 61.93 118 HIS E O 1
ATOM 14020 N N . HIS E 1 194 ? 108.532 131.745 83.166 1.00 64.34 119 HIS E N 1
ATOM 14021 C CA . HIS E 1 194 ? 108.367 132.121 81.768 1.00 64.34 119 HIS E CA 1
ATOM 14022 C C . HIS E 1 194 ? 107.686 133.470 81.578 1.00 64.34 119 HIS E C 1
ATOM 14023 O O . HIS E 1 194 ? 107.457 133.869 80.431 1.00 64.34 119 HIS E O 1
ATOM 14030 N N . ARG E 1 195 ? 107.355 134.181 82.657 1.00 67.05 120 ARG E N 1
ATOM 14031 C CA . ARG E 1 195 ? 106.743 135.501 82.562 1.00 67.05 120 ARG E CA 1
ATOM 14032 C C . ARG E 1 195 ? 107.619 136.587 83.177 1.00 67.05 120 ARG E C 1
ATOM 14033 O O . ARG E 1 195 ? 107.118 137.666 83.507 1.00 67.05 120 ARG E O 1
ATOM 14041 N N . GLY E 1 196 ? 108.914 136.330 83.333 1.00 61.12 121 GLY E N 1
ATOM 14042 C CA . GLY E 1 196 ? 109.810 137.278 83.959 1.00 61.12 121 GLY E CA 1
ATOM 14043 C C . GLY E 1 196 ? 109.851 137.222 85.468 1.00 61.12 121 GLY E C 1
ATOM 14044 O O . GLY E 1 196 ? 110.559 138.028 86.083 1.00 61.12 121 GLY E O 1
ATOM 14045 N N . GLU E 1 197 ? 109.120 136.297 86.079 1.00 60.54 122 GLU E N 1
ATOM 14046 C CA . GLU E 1 197 ? 109.133 136.116 87.525 1.00 60.54 122 GLU E CA 1
ATOM 14047 C C . GLU E 1 197 ? 110.501 135.629 87.986 1.00 60.54 122 GLU E C 1
ATOM 14048 O O . GLU E 1 197 ? 110.957 134.562 87.565 1.00 60.54 122 GLU E O 1
ATOM 14054 N N . VAL E 1 198 ? 111.158 136.400 88.852 1.00 53.13 123 VAL E N 1
ATOM 14055 C CA . VAL E 1 198 ? 112.456 136.034 89.407 1.00 53.13 123 VAL E CA 1
ATOM 14056 C C . VAL E 1 198 ? 112.334 135.989 90.922 1.00 53.13 123 VAL E C 1
ATOM 14057 O O . VAL E 1 198 ? 111.916 136.973 91.547 1.00 53.13 123 VAL E O 1
ATOM 14061 N N . GLN E 1 199 ? 112.706 134.854 91.511 1.00 53.48 124 GLN E N 1
ATOM 14062 C CA . GLN E 1 199 ? 112.615 134.624 92.945 1.00 53.48 124 GLN E CA 1
ATOM 14063 C C . GLN E 1 199 ? 113.996 134.334 93.518 1.00 53.48 124 GLN E C 1
ATOM 14064 O O . GLN E 1 199 ? 114.835 133.704 92.869 1.00 53.48 124 GLN E O 1
ATOM 14070 N N . ASN E 1 200 ? 114.221 134.791 94.748 1.00 50.61 125 ASN E N 1
ATOM 14071 C CA . ASN E 1 200 ? 115.526 134.692 95.393 1.00 50.61 125 ASN E CA 1
ATOM 14072 C C . ASN E 1 200 ? 115.333 134.341 96.860 1.00 50.61 125 ASN E C 1
ATOM 14073 O O . ASN E 1 200 ? 114.629 135.052 97.583 1.00 50.61 125 ASN E O 1
ATOM 14078 N N . TYR E 1 201 ? 115.958 133.245 97.290 1.00 48.90 126 TYR E N 1
ATOM 14079 C CA . TYR E 1 201 ? 115.944 132.775 98.668 1.00 48.90 126 TYR E CA 1
ATOM 14080 C C . TYR E 1 201 ? 117.346 132.868 99.256 1.00 48.90 126 TYR E C 1
ATOM 14081 O O . TYR E 1 201 ? 118.326 132.493 98.606 1.00 48.90 126 TYR E O 1
ATOM 14090 N N . LYS E 1 202 ? 117.443 133.349 100.503 1.00 50.01 127 LYS E N 1
ATOM 14091 C CA . LYS E 1 202 ? 118.740 133.357 101.174 1.00 50.01 127 LYS E CA 1
ATOM 14092 C C . LYS E 1 202 ? 118.602 133.477 102.689 1.00 50.01 127 LYS E C 1
ATOM 14093 O O . LYS E 1 202 ? 117.655 134.097 103.185 1.00 50.01 127 LYS E O 1
ATOM 14099 N N . PRO E 1 203 ? 119.521 132.895 103.455 1.00 52.24 128 PRO E N 1
ATOM 14100 C CA . PRO E 1 203 ? 119.558 133.145 104.896 1.00 52.24 128 PRO E CA 1
ATOM 14101 C C . PRO E 1 203 ? 120.446 134.331 105.232 1.00 52.24 128 PRO E C 1
ATOM 14102 O O . PRO E 1 203 ? 121.459 134.595 104.581 1.00 52.24 128 PRO E O 1
ATOM 14106 N N . LEU E 1 204 ? 120.048 135.063 106.270 1.00 53.40 129 LEU E N 1
ATOM 14107 C CA . LEU E 1 204 ? 120.748 136.279 106.661 1.00 53.40 129 LEU E CA 1
ATOM 14108 C C . LEU E 1 204 ? 120.995 136.290 108.161 1.00 53.40 129 LEU E C 1
ATOM 14109 O O . LEU E 1 204 ? 120.080 136.033 108.951 1.00 53.40 129 LEU E O 1
ATOM 14114 N N . GLN E 1 205 ? 122.230 136.596 108.547 1.00 60.70 130 GLN E N 1
ATOM 14115 C CA . GLN E 1 205 ? 122.579 136.873 109.933 1.00 60.70 130 GLN E CA 1
ATOM 14116 C C . GLN E 1 205 ? 122.645 138.384 110.108 1.00 60.70 130 GLN E C 1
ATOM 14117 O O . GLN E 1 205 ? 123.429 139.056 109.430 1.00 60.70 130 GLN E O 1
ATOM 14123 N N . LEU E 1 206 ? 121.829 138.914 111.012 1.00 59.40 131 LEU E N 1
ATOM 14124 C CA . LEU E 1 206 ? 121.662 140.352 111.170 1.00 59.40 131 LEU E CA 1
ATOM 14125 C C . LEU E 1 206 ? 122.243 140.801 112.501 1.00 59.40 131 LEU E C 1
ATOM 14126 O O . LEU E 1 206 ? 121.888 140.258 113.553 1.00 59.40 131 LEU E O 1
ATOM 14131 N N . VAL E 1 207 ? 123.129 141.791 112.448 1.00 62.74 132 VAL E N 1
ATOM 14132 C CA . VAL E 1 207 ? 123.690 142.438 113.628 1.00 62.74 132 VAL E CA 1
ATOM 14133 C C . VAL E 1 207 ? 123.264 143.897 113.568 1.00 62.74 132 VAL E C 1
ATOM 14134 O O . VAL E 1 207 ? 123.866 144.694 112.837 1.00 62.74 132 VAL E O 1
ATOM 14138 N N . THR E 1 208 ? 122.233 144.252 114.330 1.00 65.91 133 THR E N 1
ATOM 14139 C CA . THR E 1 208 ? 121.617 145.566 114.239 1.00 65.91 133 THR E CA 1
ATOM 14140 C C . THR E 1 208 ? 121.706 146.281 115.579 1.00 65.91 133 THR E C 1
ATOM 14141 O O . THR E 1 208 ? 122.032 145.689 116.611 1.00 65.91 133 THR E O 1
ATOM 14145 N N . ALA E 1 209 ? 121.409 147.577 115.550 1.00 72.77 134 ALA E N 1
ATOM 14146 C CA . ALA E 1 209 ? 121.391 148.412 116.742 1.00 72.77 134 ALA E CA 1
ATOM 14147 C C . ALA E 1 209 ? 119.951 148.623 117.189 1.00 72.77 134 ALA E C 1
ATOM 14148 O O . ALA E 1 209 ? 119.104 149.041 116.394 1.00 72.77 134 ALA E O 1
ATOM 14150 N N . CYS E 1 210 ? 119.679 148.331 118.458 1.00 84.34 135 CYS E N 1
ATOM 14151 C CA . CYS E 1 210 ? 118.342 148.444 119.017 1.00 84.34 135 CYS E CA 1
ATOM 14152 C C . CYS E 1 210 ? 118.400 149.176 120.348 1.00 84.34 135 CYS E C 1
ATOM 14153 O O . CYS E 1 210 ? 119.385 149.083 121.084 1.00 84.34 135 CYS E O 1
ATOM 14156 N N . SER E 1 211 ? 117.330 149.907 120.651 1.00 84.91 136 SER E N 1
ATOM 14157 C CA . SER E 1 211 ? 117.194 150.596 121.930 1.00 84.91 136 SER E CA 1
ATOM 14158 C C . SER E 1 211 ? 116.487 149.661 122.903 1.00 84.91 136 SER E C 1
ATOM 14159 O O . SER E 1 211 ? 115.307 149.341 122.722 1.00 84.91 136 SER E O 1
ATOM 14162 N N . LEU E 1 212 ? 117.204 149.226 123.934 1.00 85.18 137 LEU E N 1
ATOM 14163 C CA . LEU E 1 212 ? 116.690 148.256 124.892 1.00 85.18 137 LEU E CA 1
ATOM 14164 C C . LEU E 1 212 ? 116.354 148.952 126.204 1.00 85.18 137 LEU E C 1
ATOM 14165 O O . LEU E 1 212 ? 117.180 149.692 126.749 1.00 85.18 137 LEU E O 1
ATOM 14170 N N . ASP E 1 213 ? 115.145 148.712 126.703 1.00 94.57 138 ASP E N 1
ATOM 14171 C CA . ASP E 1 213 ? 114.694 149.261 127.975 1.00 94.57 138 ASP E CA 1
ATOM 14172 C C . ASP E 1 213 ? 114.709 148.153 129.020 1.00 94.57 138 ASP E C 1
ATOM 14173 O O . ASP E 1 213 ? 114.029 147.134 128.860 1.00 94.57 138 ASP E O 1
ATOM 14178 N N . ILE E 1 214 ? 115.480 148.355 130.086 1.00 97.16 139 ILE E N 1
ATOM 14179 C CA . ILE E 1 214 ? 115.655 147.343 131.122 1.00 97.16 139 ILE E CA 1
ATOM 14180 C C . ILE E 1 214 ? 115.141 147.867 132.456 1.00 97.16 139 ILE E C 1
ATOM 14181 O O . ILE E 1 214 ? 115.695 147.546 133.513 1.00 97.16 139 ILE E O 1
ATOM 14186 N N . TYR E 1 215 ? 114.091 148.691 132.412 1.00 99.59 140 TYR E N 1
ATOM 14187 C CA . TYR E 1 215 ? 113.532 149.257 133.636 1.00 99.59 140 TYR E CA 1
ATOM 14188 C C . TYR E 1 215 ? 113.022 148.162 134.566 1.00 99.59 140 TYR E C 1
ATOM 14189 O O . TYR E 1 215 ? 113.225 148.220 135.784 1.00 99.59 140 TYR E O 1
ATOM 14198 N N . ASN E 1 216 ? 112.348 147.162 134.011 1.00 92.61 141 ASN E N 1
ATOM 14199 C CA . ASN E 1 216 ? 111.959 145.956 134.739 1.00 92.61 141 ASN E CA 1
ATOM 14200 C C . ASN E 1 216 ? 112.754 144.800 134.135 1.00 92.61 141 ASN E C 1
ATOM 14201 O O . ASN E 1 216 ? 112.285 144.105 133.234 1.00 92.61 141 ASN E O 1
ATOM 14206 N N . PHE E 1 217 ? 113.966 144.600 134.657 1.00 93.75 142 PHE E N 1
ATOM 14207 C CA . PHE E 1 217 ? 114.942 143.728 134.001 1.00 93.75 142 PHE E CA 1
ATOM 14208 C C . PHE E 1 217 ? 114.496 142.275 133.860 1.00 93.75 142 PHE E C 1
ATOM 14209 O O . PHE E 1 217 ? 114.585 141.741 132.740 1.00 93.75 142 PHE E O 1
ATOM 14217 N N . PRO E 1 218 ? 114.031 141.574 134.904 1.00 91.75 143 PRO E N 1
ATOM 14218 C CA . PRO E 1 218 ? 113.710 140.150 134.705 1.00 91.75 143 PRO E CA 1
ATOM 14219 C C . PRO E 1 218 ? 112.475 139.915 133.853 1.00 91.75 143 PRO E C 1
ATOM 14220 O O . PRO E 1 218 ? 112.308 138.815 133.316 1.00 91.75 143 PRO E O 1
ATOM 14224 N N . PHE E 1 219 ? 111.609 140.915 133.701 1.00 92.53 144 PHE E N 1
ATOM 14225 C CA . PHE E 1 219 ? 110.339 140.750 133.004 1.00 92.53 144 PHE E CA 1
ATOM 14226 C C . PHE E 1 219 ? 110.180 141.763 131.875 1.00 92.53 144 PHE E C 1
ATOM 14227 O O . PHE E 1 219 ? 109.063 142.167 131.549 1.00 92.53 144 PHE E O 1
ATOM 14235 N N . ASP E 1 220 ? 111.289 142.179 131.271 1.00 83.67 145 ASP E N 1
ATOM 14236 C CA . ASP E 1 220 ? 111.234 143.177 130.213 1.00 83.67 145 ASP E CA 1
ATOM 14237 C C . ASP E 1 220 ? 110.744 142.570 128.902 1.00 83.67 145 ASP E C 1
ATOM 14238 O O . ASP E 1 220 ? 110.906 141.375 128.641 1.00 83.67 145 ASP E O 1
ATOM 14243 N N . VAL E 1 221 ? 110.132 143.414 128.077 1.00 74.54 146 VAL E N 1
ATOM 14244 C CA . VAL E 1 221 ? 109.657 143.039 126.750 1.00 74.54 146 VAL E CA 1
ATOM 14245 C C . VAL E 1 221 ? 110.342 143.978 125.765 1.00 74.54 146 VAL E C 1
ATOM 14246 O O . VAL E 1 221 ? 110.216 145.203 125.874 1.00 74.54 146 VAL E O 1
ATOM 14250 N N . GLN E 1 222 ? 111.065 143.415 124.802 1.00 76.33 147 GLN E N 1
ATOM 14251 C CA . GLN E 1 222 ? 111.813 144.241 123.869 1.00 76.33 147 GLN E CA 1
ATOM 14252 C C . GLN E 1 222 ? 111.082 144.357 122.535 1.00 76.33 147 GLN E C 1
ATOM 14253 O O . GLN E 1 222 ? 110.409 143.430 122.073 1.00 76.33 147 GLN E O 1
ATOM 14259 N N . ASN E 1 223 ? 111.232 145.535 121.909 1.00 71.55 148 ASN E N 1
ATOM 14260 C CA . ASN E 1 223 ? 110.531 145.903 120.686 1.00 71.55 148 ASN E CA 1
ATOM 14261 C C . ASN E 1 223 ? 111.555 146.533 119.734 1.00 71.55 148 ASN E C 1
ATOM 14262 O O . ASN E 1 223 ? 111.776 147.742 119.720 1.00 71.55 148 ASN E O 1
ATOM 14267 N N . CYS E 1 224 ? 112.196 145.695 118.921 1.00 74.42 149 CYS E N 1
ATOM 14268 C CA . CYS E 1 224 ? 113.220 146.164 118.000 1.00 74.42 149 CYS E CA 1
ATOM 14269 C C . CYS E 1 224 ? 112.634 146.326 116.599 1.00 74.42 149 CYS E C 1
ATOM 14270 O O . CYS E 1 224 ? 111.508 145.916 116.319 1.00 74.42 149 CYS E O 1
ATOM 14273 N N . SER E 1 225 ? 113.408 146.929 115.699 1.00 68.22 150 SER E N 1
ATOM 14274 C CA . SER E 1 225 ? 112.925 147.183 114.349 1.00 68.22 150 SER E CA 1
ATOM 14275 C C . SER E 1 225 ? 113.992 146.802 113.333 1.00 68.22 150 SER E C 1
ATOM 14276 O O . SER E 1 225 ? 115.185 147.010 113.566 1.00 68.22 150 SER E O 1
ATOM 14279 N N . LEU E 1 226 ? 113.547 146.244 112.207 1.00 62.64 151 LEU E N 1
ATOM 14280 C CA . LEU E 1 226 ? 114.410 145.940 111.069 1.00 62.64 151 LEU E CA 1
ATOM 14281 C C . LEU E 1 226 ? 113.795 146.590 109.837 1.00 62.64 151 LEU E C 1
ATOM 14282 O O . LEU E 1 226 ? 112.684 146.232 109.437 1.00 62.64 151 LEU E O 1
ATOM 14287 N N . THR E 1 227 ? 114.506 147.535 109.234 1.00 60.26 152 THR E N 1
ATOM 14288 C CA . THR E 1 227 ? 113.976 148.325 108.127 1.00 60.26 152 THR E CA 1
ATOM 14289 C C . THR E 1 227 ? 114.681 147.924 106.838 1.00 60.26 152 THR E C 1
ATOM 14290 O O . THR E 1 227 ? 115.868 148.212 106.660 1.00 60.26 152 THR E O 1
ATOM 14294 N N . PHE E 1 228 ? 113.946 147.280 105.935 1.00 56.72 153 PHE E N 1
ATOM 14295 C CA . PHE E 1 228 ? 114.465 146.915 104.625 1.00 56.72 153 PHE E CA 1
ATOM 14296 C C . PHE E 1 228 ? 114.210 148.048 103.641 1.00 56.72 153 PHE E C 1
ATOM 14297 O O . PHE E 1 228 ? 113.083 148.550 103.540 1.00 56.72 153 PHE E O 1
ATOM 14305 N N . THR E 1 229 ? 115.255 148.446 102.919 1.00 58.50 154 THR E N 1
ATOM 14306 C CA . THR E 1 229 ? 115.130 149.499 101.920 1.00 58.50 154 THR E CA 1
ATOM 14307 C C . THR E 1 229 ? 116.276 149.389 100.927 1.00 58.50 154 THR E C 1
ATOM 14308 O O . THR E 1 229 ? 117.290 148.739 101.191 1.00 58.50 154 THR E O 1
ATOM 14312 N N . SER E 1 230 ? 116.101 150.035 99.779 1.00 55.05 155 SER E N 1
ATOM 14313 C CA . SER E 1 230 ? 117.167 150.130 98.793 1.00 55.05 155 SER E CA 1
ATOM 14314 C C . SER E 1 230 ? 118.100 151.273 99.168 1.00 55.05 155 SER E C 1
ATOM 14315 O O . SER E 1 230 ? 117.645 152.386 99.451 1.00 55.05 155 SER E O 1
ATOM 14318 N N . TRP E 1 231 ? 119.405 150.997 99.177 1.00 52.04 156 TRP E N 1
ATOM 14319 C CA . TRP E 1 231 ? 120.355 151.997 99.656 1.00 52.04 156 TRP E CA 1
ATOM 14320 C C . TRP E 1 231 ? 120.484 153.163 98.684 1.00 52.04 156 TRP E C 1
ATOM 14321 O O . TRP E 1 231 ? 120.628 154.315 99.107 1.00 52.04 156 TRP E O 1
ATOM 14332 N N . LEU E 1 232 ? 120.434 152.890 97.382 1.00 52.75 157 LEU E N 1
ATOM 14333 C CA . LEU E 1 232 ? 120.630 153.925 96.374 1.00 52.75 157 LEU E CA 1
ATOM 14334 C C . LEU E 1 232 ? 119.337 154.352 95.693 1.00 52.75 157 LEU E C 1
ATOM 14335 O O . LEU E 1 232 ? 119.029 155.546 95.647 1.00 52.75 157 LEU E O 1
ATOM 14340 N N . HIS E 1 233 ? 118.580 153.400 95.153 1.00 54.40 158 HIS E N 1
ATOM 14341 C CA . HIS E 1 233 ? 117.454 153.733 94.292 1.00 54.40 158 HIS E CA 1
ATOM 14342 C C . HIS E 1 233 ? 116.323 154.384 95.076 1.00 54.40 158 HIS E C 1
ATOM 14343 O O . HIS E 1 233 ? 115.997 153.973 96.193 1.00 54.40 158 HIS E O 1
ATOM 14350 N N . THR E 1 234 ? 115.721 155.408 94.476 1.00 58.77 159 THR E N 1
ATOM 14351 C CA . THR E 1 234 ? 114.599 156.107 95.076 1.00 58.77 159 THR E CA 1
ATOM 14352 C C . THR E 1 234 ? 113.298 155.369 94.767 1.00 58.77 159 THR E C 1
ATOM 14353 O O . THR E 1 234 ? 113.291 154.286 94.175 1.00 58.77 159 THR E O 1
ATOM 14357 N N . ILE E 1 235 ? 112.176 155.965 95.173 1.00 59.57 160 ILE E N 1
ATOM 14358 C CA . ILE E 1 235 ? 110.880 155.330 94.969 1.00 59.57 160 ILE E CA 1
ATOM 14359 C C . ILE E 1 235 ? 110.470 155.349 93.503 1.00 59.57 160 ILE E C 1
ATOM 14360 O O . ILE E 1 235 ? 109.571 154.602 93.103 1.00 59.57 160 ILE E O 1
ATOM 14365 N N . GLN E 1 236 ? 111.109 156.186 92.684 1.00 61.50 161 GLN E N 1
ATOM 14366 C CA . GLN E 1 236 ? 110.833 156.189 91.254 1.00 61.50 161 GLN E CA 1
ATOM 14367 C C . GLN E 1 236 ? 111.460 155.004 90.534 1.00 61.50 161 GLN E C 1
ATOM 14368 O O . GLN E 1 236 ? 111.113 154.752 89.375 1.00 61.50 161 GLN E O 1
ATOM 14374 N N . ASP E 1 237 ? 112.369 154.278 91.183 1.00 62.56 162 ASP E N 1
ATOM 14375 C CA . ASP E 1 237 ? 113.039 153.130 90.588 1.00 62.56 162 ASP E CA 1
ATOM 14376 C C . ASP E 1 237 ? 112.673 151.816 91.259 1.00 62.56 162 ASP E C 1
ATOM 14377 O O . ASP E 1 237 ? 112.309 150.855 90.576 1.00 62.56 162 ASP E O 1
ATOM 14382 N N . ILE E 1 238 ? 112.760 151.745 92.585 1.00 56.28 163 ILE E N 1
ATOM 14383 C CA . ILE E 1 238 ? 112.498 150.519 93.329 1.00 56.28 163 ILE E CA 1
ATOM 14384 C C . ILE E 1 238 ? 111.427 150.803 94.371 1.00 56.28 163 ILE E C 1
ATOM 14385 O O . ILE E 1 238 ? 111.543 151.764 95.140 1.00 56.28 163 ILE E O 1
ATOM 14390 N N . ASN E 1 239 ? 110.389 149.972 94.394 1.00 56.02 164 ASN E N 1
ATOM 14391 C CA . ASN E 1 239 ? 109.342 150.023 95.403 1.00 56.02 164 ASN E CA 1
ATOM 14392 C C . ASN E 1 239 ? 109.241 148.662 96.081 1.00 56.02 164 ASN E C 1
ATOM 14393 O O . ASN E 1 239 ? 109.469 147.627 95.449 1.00 56.02 164 ASN E O 1
ATOM 14398 N N . ILE E 1 240 ? 108.902 148.664 97.368 1.00 53.12 165 ILE E N 1
ATOM 14399 C CA . ILE E 1 240 ? 108.901 147.457 98.187 1.00 53.12 165 ILE E CA 1
ATOM 14400 C C . ILE E 1 240 ? 107.484 147.182 98.670 1.00 53.12 165 ILE E C 1
ATOM 14401 O O . ILE E 1 240 ? 106.828 148.070 99.228 1.00 53.12 165 ILE E O 1
ATOM 14406 N N . THR E 1 241 ? 107.015 145.955 98.452 1.00 53.77 166 THR E N 1
ATOM 14407 C CA . THR E 1 241 ? 105.722 145.494 98.949 1.00 53.77 166 THR E CA 1
ATOM 14408 C C . THR E 1 241 ? 105.950 144.207 99.737 1.00 53.77 166 THR E C 1
ATOM 14409 O O . THR E 1 241 ? 107.088 143.823 100.023 1.00 53.77 166 THR E O 1
ATOM 14413 N N . LEU E 1 242 ? 104.858 143.535 100.092 1.00 54.71 167 LEU E N 1
ATOM 14414 C CA . LEU E 1 242 ? 104.903 142.305 100.868 1.00 54.71 167 LEU E CA 1
ATOM 14415 C C . LEU E 1 242 ? 104.515 141.116 99.999 1.00 54.71 167 LEU E C 1
ATOM 14416 O O . LEU E 1 242 ? 103.602 141.209 99.174 1.00 54.71 167 LEU E O 1
ATOM 14421 N N . TRP E 1 243 ? 105.225 140.000 100.187 1.00 53.29 168 TRP E N 1
ATOM 14422 C CA . TRP E 1 243 ? 104.910 138.780 99.449 1.00 53.29 168 TRP E CA 1
ATOM 14423 C C . TRP E 1 243 ? 103.527 138.255 99.819 1.00 53.29 168 TRP E C 1
ATOM 14424 O O . TRP E 1 243 ? 102.749 137.865 98.942 1.00 53.29 168 TRP E O 1
ATOM 14435 N N . ARG E 1 244 ? 103.201 138.249 101.108 1.00 64.93 169 ARG E N 1
ATOM 14436 C CA . ARG E 1 244 ? 101.939 137.717 101.596 1.00 64.93 169 ARG E CA 1
ATOM 14437 C C . ARG E 1 244 ? 101.288 138.720 102.538 1.00 64.93 169 ARG E C 1
ATOM 14438 O O . ARG E 1 244 ? 101.820 139.804 102.794 1.00 64.93 169 ARG E O 1
ATOM 14446 N N . SER E 1 245 ? 100.117 138.347 103.048 1.00 72.10 170 SER E N 1
ATOM 14447 C CA . SER E 1 245 ? 99.350 139.231 103.907 1.00 72.10 170 SER E CA 1
ATOM 14448 C C . SER E 1 245 ? 100.072 139.460 105.235 1.00 72.10 170 SER E C 1
ATOM 14449 O O . SER E 1 245 ? 100.736 138.558 105.752 1.00 72.10 170 SER E O 1
ATOM 14452 N N . PRO E 1 246 ? 99.974 140.668 105.797 1.00 70.85 171 PRO E N 1
ATOM 14453 C CA . PRO E 1 246 ? 100.602 140.916 107.106 1.00 70.85 171 PRO E CA 1
ATOM 14454 C C . PRO E 1 246 ? 100.021 140.078 108.231 1.00 70.85 171 PRO E C 1
ATOM 14455 O O . PRO E 1 246 ? 100.725 139.805 109.214 1.00 70.85 171 PRO E O 1
ATOM 14459 N N . GLU E 1 247 ? 98.755 139.667 108.120 1.00 74.70 172 GLU E N 1
ATOM 14460 C CA . GLU E 1 247 ? 98.129 138.884 109.181 1.00 74.70 172 GLU E CA 1
ATOM 14461 C C . GLU E 1 247 ? 98.814 137.535 109.357 1.00 74.70 172 GLU E C 1
ATOM 14462 O O . GLU E 1 247 ? 99.062 137.100 110.488 1.00 74.70 172 GLU E O 1
ATOM 14468 N N . GLU E 1 248 ? 99.126 136.854 108.254 1.00 75.43 173 GLU E N 1
ATOM 14469 C CA . GLU E 1 248 ? 99.850 135.594 108.354 1.00 75.43 173 GLU E CA 1
ATOM 14470 C C . GLU E 1 248 ? 101.341 135.794 108.581 1.00 75.43 173 GLU E C 1
ATOM 14471 O O . GLU E 1 248 ? 102.017 134.858 109.022 1.00 75.43 173 GLU E O 1
ATOM 14477 N N . VAL E 1 249 ? 101.868 136.984 108.289 1.00 72.09 174 VAL E N 1
ATOM 14478 C CA . VAL E 1 249 ? 103.263 137.272 108.605 1.00 72.09 174 VAL E CA 1
ATOM 14479 C C . VAL E 1 249 ? 103.451 137.414 110.110 1.00 72.09 174 VAL E C 1
ATOM 14480 O O . VAL E 1 249 ? 104.401 136.865 110.684 1.00 72.09 174 VAL E O 1
ATOM 14484 N N . ARG E 1 250 ? 102.550 138.139 110.776 1.00 75.95 175 ARG E N 1
ATOM 14485 C CA . ARG E 1 250 ? 102.735 138.409 112.199 1.00 75.95 175 ARG E CA 1
ATOM 14486 C C . ARG E 1 250 ? 102.484 137.166 113.047 1.00 75.95 175 ARG E C 1
ATOM 14487 O O . ARG E 1 250 ? 103.145 136.968 114.073 1.00 75.95 175 ARG E O 1
ATOM 14495 N N . SER E 1 251 ? 101.540 136.319 112.641 1.00 77.21 176 SER E N 1
ATOM 14496 C CA . SER E 1 251 ? 101.253 135.080 113.366 1.00 77.21 176 SER E CA 1
ATOM 14497 C C . SER E 1 251 ? 101.974 133.917 112.683 1.00 77.21 176 SER E C 1
ATOM 14498 O O . SER E 1 251 ? 101.375 133.048 112.047 1.00 77.21 176 SER E O 1
ATOM 14501 N N . ASP E 1 252 ? 103.299 133.915 112.831 1.00 79.30 177 ASP E N 1
ATOM 14502 C CA . ASP E 1 252 ? 104.149 132.922 112.173 1.00 79.30 177 ASP E CA 1
ATOM 14503 C C . ASP E 1 252 ? 105.291 132.550 113.113 1.00 79.30 177 ASP E C 1
ATOM 14504 O O . ASP E 1 252 ? 106.272 133.290 113.232 1.00 79.30 177 ASP E O 1
ATOM 14509 N N . LYS E 1 253 ? 105.157 131.403 113.777 1.00 82.59 178 LYS E N 1
ATOM 14510 C CA . LYS E 1 253 ? 106.223 130.807 114.584 1.00 82.59 178 LYS E CA 1
ATOM 14511 C C . LYS E 1 253 ? 106.324 129.348 114.152 1.00 82.59 178 LYS E C 1
ATOM 14512 O O . LYS E 1 253 ? 105.706 128.468 114.756 1.00 82.59 178 LYS E O 1
ATOM 14518 N N . SER E 1 254 ? 107.105 129.094 113.104 1.00 78.76 179 SER E N 1
ATOM 14519 C CA . SER E 1 254 ? 107.184 127.771 112.501 1.00 78.76 179 SER E CA 1
ATOM 14520 C C . SER E 1 254 ? 108.546 127.110 112.631 1.00 78.76 179 SER E C 1
ATOM 14521 O O . SER E 1 254 ? 108.609 125.890 112.784 1.00 78.76 179 SER E O 1
ATOM 14524 N N . ILE E 1 255 ? 109.633 127.877 112.573 1.00 69.96 180 ILE E N 1
ATOM 14525 C CA . ILE E 1 255 ? 110.975 127.306 112.617 1.00 69.96 180 ILE E CA 1
ATOM 14526 C C . ILE E 1 255 ? 111.745 127.883 113.795 1.00 69.96 180 ILE E C 1
ATOM 14527 O O . ILE E 1 255 ? 112.934 127.591 113.971 1.00 69.96 180 ILE E O 1
ATOM 14532 N N . PHE E 1 256 ? 111.081 128.709 114.601 1.00 72.30 181 PHE E N 1
ATOM 14533 C CA . PHE E 1 256 ? 111.764 129.411 115.678 1.00 72.30 181 PHE E CA 1
ATOM 14534 C C . PHE E 1 256 ? 112.310 128.435 116.713 1.00 72.30 181 PHE E C 1
ATOM 14535 O O . PHE E 1 256 ? 111.667 127.439 117.056 1.00 72.30 181 PHE E O 1
ATOM 14543 N N . ILE E 1 257 ? 113.508 128.728 117.206 1.00 77.30 182 ILE E N 1
ATOM 14544 C CA . ILE E 1 257 ? 114.183 127.882 118.183 1.00 77.30 182 ILE E CA 1
ATOM 14545 C C . ILE E 1 257 ? 113.847 128.396 119.577 1.00 77.30 182 ILE E C 1
ATOM 14546 O O . ILE E 1 257 ? 114.150 129.546 119.914 1.00 77.30 182 ILE E O 1
ATOM 14551 N N . ASN E 1 258 ? 113.225 127.545 120.386 1.00 85.88 183 ASN E N 1
ATOM 14552 C CA . ASN E 1 258 ? 112.807 127.914 121.730 1.00 85.88 183 ASN E CA 1
ATOM 14553 C C . ASN E 1 258 ? 113.909 127.569 122.731 1.00 85.88 183 ASN E C 1
ATOM 14554 O O . ASN E 1 258 ? 115.046 127.272 122.353 1.00 85.88 183 ASN E O 1
ATOM 14559 N N . GLN E 1 259 ? 113.557 127.600 124.018 1.00 90.36 184 GLN E N 1
ATOM 14560 C CA . GLN E 1 259 ? 114.443 127.359 125.168 1.00 90.36 184 GLN E CA 1
ATOM 14561 C C . GLN E 1 259 ? 115.819 128.005 124.980 1.00 90.36 184 GLN E C 1
ATOM 14562 O O . GLN E 1 259 ? 116.868 127.384 125.147 1.00 90.36 184 GLN E O 1
ATOM 14568 N N . GLY E 1 260 ? 115.788 129.292 124.644 1.00 88.50 185 GLY E N 1
ATOM 14569 C CA . GLY E 1 260 ? 117.008 130.042 124.419 1.00 88.50 185 GLY E CA 1
ATOM 14570 C C . GLY E 1 260 ? 117.006 131.410 125.072 1.00 88.50 185 GLY E C 1
ATOM 14571 O O . GLY E 1 260 ? 117.573 132.360 124.524 1.00 88.50 185 GLY E O 1
ATOM 14572 N N . GLU E 1 261 ? 116.344 131.522 126.224 1.00 85.92 186 GLU E N 1
ATOM 14573 C CA . GLU E 1 261 ? 116.240 132.689 127.094 1.00 85.92 186 GLU E CA 1
ATOM 14574 C C . GLU E 1 261 ? 115.351 133.781 126.496 1.00 85.92 186 GLU E C 1
ATOM 14575 O O . GLU E 1 261 ? 115.051 134.753 127.190 1.00 85.92 186 GLU E O 1
ATOM 14581 N N . TRP E 1 262 ? 114.898 133.653 125.252 1.00 75.15 187 TRP E N 1
ATOM 14582 C CA . TRP E 1 262 ? 114.065 134.669 124.629 1.00 75.15 187 TRP E CA 1
ATOM 14583 C C . TRP E 1 262 ? 112.912 134.002 123.900 1.00 75.15 187 TRP E C 1
ATOM 14584 O O . TRP E 1 262 ? 113.095 132.980 123.235 1.00 75.15 187 TRP E O 1
ATOM 14595 N N . GLU E 1 263 ? 111.727 134.587 124.029 1.00 75.54 188 GLU E N 1
ATOM 14596 C CA . GLU E 1 263 ? 110.527 134.099 123.369 1.00 75.54 188 GLU E CA 1
ATOM 14597 C C . GLU E 1 263 ? 110.061 135.119 122.339 1.00 75.54 188 GLU E C 1
ATOM 14598 O O . GLU E 1 263 ? 109.906 136.303 122.652 1.00 75.54 188 GLU E O 1
ATOM 14604 N N . LEU E 1 264 ? 109.836 134.655 121.113 1.00 70.57 189 LEU E N 1
ATOM 14605 C CA . LEU E 1 264 ? 109.390 135.518 120.025 1.00 70.57 189 LEU E CA 1
ATOM 14606 C C . LEU E 1 264 ? 107.892 135.748 120.167 1.00 70.57 189 LEU E C 1
ATOM 14607 O O . LEU E 1 264 ? 107.099 134.810 120.049 1.00 70.57 189 LEU E O 1
ATOM 14612 N N . LEU E 1 265 ? 107.502 136.998 120.421 1.00 70.05 190 LEU E N 1
ATOM 14613 C CA . LEU E 1 265 ? 106.082 137.307 120.522 1.00 70.05 190 LEU E CA 1
ATOM 14614 C C . LEU E 1 265 ? 105.469 137.542 119.147 1.00 70.05 190 LEU E C 1
ATOM 14615 O O . LEU E 1 265 ? 104.529 136.840 118.758 1.00 70.05 190 LEU E O 1
ATOM 14620 N N . GLU E 1 266 ? 105.990 138.507 118.388 1.00 71.46 191 GLU E N 1
ATOM 14621 C CA . GLU E 1 266 ? 105.418 138.756 117.065 1.00 71.46 191 GLU E CA 1
ATOM 14622 C C . GLU E 1 266 ? 106.399 139.529 116.192 1.00 71.46 191 GLU E C 1
ATOM 14623 O O . GLU E 1 266 ? 107.412 140.051 116.665 1.00 71.46 191 GLU E O 1
ATOM 14629 N N . VAL E 1 267 ? 106.080 139.581 114.896 1.00 68.61 192 VAL E N 1
ATOM 14630 C CA . VAL E 1 267 ? 106.824 140.345 113.894 1.00 68.61 192 VAL E CA 1
ATOM 14631 C C . VAL E 1 267 ? 105.801 141.086 113.040 1.00 68.61 192 VAL E C 1
ATOM 14632 O O . VAL E 1 267 ? 105.153 140.479 112.181 1.00 68.61 192 VAL E O 1
ATOM 14636 N N . PHE E 1 268 ? 105.670 142.394 113.254 1.00 67.22 193 PHE E N 1
ATOM 14637 C CA . PHE E 1 268 ? 104.626 143.193 112.618 1.00 67.22 193 PHE E CA 1
ATOM 14638 C C . PHE E 1 268 ? 105.202 144.048 111.497 1.00 67.22 193 PHE E C 1
ATOM 14639 O O . PHE E 1 268 ? 106.096 144.865 111.757 1.00 67.22 193 PHE E O 1
ATOM 14647 N N . PRO E 1 269 ? 104.743 143.907 110.255 1.00 65.26 194 PRO E N 1
ATOM 14648 C CA . PRO E 1 269 ? 105.273 144.725 109.160 1.00 65.26 194 PRO E CA 1
ATOM 14649 C C . PRO E 1 269 ? 104.477 145.999 108.913 1.00 65.26 194 PRO E C 1
ATOM 14650 O O . PRO E 1 269 ? 103.279 146.087 109.185 1.00 65.26 194 PRO E O 1
ATOM 14654 N N . GLN E 1 270 ? 105.177 147.000 108.375 1.00 67.17 195 GLN E N 1
ATOM 14655 C CA . GLN E 1 270 ? 104.569 148.295 108.087 1.00 67.17 195 GLN E CA 1
ATOM 14656 C C . GLN E 1 270 ? 105.354 148.987 106.979 1.00 67.17 195 GLN E C 1
ATOM 14657 O O . GLN E 1 270 ? 106.585 149.007 107.013 1.00 67.17 195 GLN E O 1
ATOM 14663 N N . PHE E 1 271 ? 104.645 149.563 106.013 1.00 64.84 196 PHE E N 1
ATOM 14664 C CA . PHE E 1 271 ? 105.279 150.265 104.905 1.00 64.84 196 PHE E CA 1
ATOM 14665 C C . PHE E 1 271 ? 105.355 151.760 105.194 1.00 64.84 196 PHE E C 1
ATOM 14666 O O . PHE E 1 271 ? 104.463 152.334 105.824 1.00 64.84 196 PHE E O 1
ATOM 14674 N N . LYS E 1 272 ? 106.430 152.392 104.723 1.00 68.32 197 LYS E N 1
ATOM 14675 C CA . LYS E 1 272 ? 106.621 153.816 104.960 1.00 68.32 197 LYS E CA 1
ATOM 14676 C C . LYS E 1 272 ? 107.429 154.423 103.820 1.00 68.32 197 LYS E C 1
ATOM 14677 O O . LYS E 1 272 ? 108.121 153.723 103.075 1.00 68.32 197 LYS E O 1
ATOM 14683 N N . GLU E 1 273 ? 107.325 155.745 103.690 1.00 67.49 198 GLU E N 1
ATOM 14684 C CA . GLU E 1 273 ? 108.082 156.521 102.712 1.00 67.49 198 GLU E CA 1
ATOM 14685 C C . GLU E 1 273 ? 109.058 157.410 103.479 1.00 67.49 198 GLU E C 1
ATOM 14686 O O . GLU E 1 273 ? 108.660 158.409 104.086 1.00 67.49 198 GLU E O 1
ATOM 14692 N N . PHE E 1 274 ? 110.349 157.123 103.373 1.00 69.41 199 PHE E N 1
ATOM 14693 C CA . PHE E 1 274 ? 111.377 157.857 104.112 1.00 69.41 199 PHE E CA 1
ATOM 14694 C C . PHE E 1 274 ? 112.041 158.967 103.330 1.00 69.41 199 PHE E C 1
ATOM 14695 O O . PHE E 1 274 ? 112.253 158.827 102.134 1.00 69.41 199 PHE E O 1
ATOM 14703 N N . SER E 1 275 ? 112.408 160.052 104.003 1.00 73.13 200 SER E N 1
ATOM 14704 C CA . SER E 1 275 ? 113.052 161.185 103.354 1.00 73.13 200 SER E CA 1
ATOM 14705 C C . SER E 1 275 ? 113.686 162.104 104.378 1.00 73.13 200 SER E C 1
ATOM 14706 O O . SER E 1 275 ? 112.973 162.752 105.132 1.00 73.13 200 SER E O 1
ATOM 14709 N N . ILE E 1 276 ? 115.014 162.176 104.424 1.00 74.41 201 ILE E N 1
ATOM 14710 C CA . ILE E 1 276 ? 115.675 163.116 105.328 1.00 74.41 201 ILE E CA 1
ATOM 14711 C C . ILE E 1 276 ? 115.584 164.458 104.665 1.00 74.41 201 ILE E C 1
ATOM 14712 O O . ILE E 1 276 ? 114.871 165.343 105.128 1.00 74.41 201 ILE E O 1
ATOM 14717 N N . ASP E 1 277 ? 116.276 164.603 103.541 1.00 79.61 202 ASP E N 1
ATOM 14718 C CA . ASP E 1 277 ? 116.204 165.835 102.768 1.00 79.61 202 ASP E CA 1
ATOM 14719 C C . ASP E 1 277 ? 115.033 165.772 101.814 1.00 79.61 202 ASP E C 1
ATOM 14720 O O . ASP E 1 277 ? 114.711 164.708 101.295 1.00 79.61 202 ASP E O 1
ATOM 14725 N N . ILE E 1 278 ? 114.392 166.897 101.545 1.00 78.60 203 ILE E N 1
ATOM 14726 C CA . ILE E 1 278 ? 113.175 166.914 100.720 1.00 78.60 203 ILE E CA 1
ATOM 14727 C C . ILE E 1 278 ? 113.176 166.199 99.374 1.00 78.60 203 ILE E C 1
ATOM 14728 O O . ILE E 1 278 ? 112.318 165.353 99.131 1.00 78.60 203 ILE E O 1
ATOM 14733 N N . SER E 1 279 ? 114.140 166.523 98.518 1.00 76.77 204 SER E N 1
ATOM 14734 C CA . SER E 1 279 ? 114.188 165.983 97.143 1.00 76.77 204 SER E CA 1
ATOM 14735 C C . SER E 1 279 ? 114.250 164.481 96.879 1.00 76.77 204 SER E C 1
ATOM 14736 O O . SER E 1 279 ? 114.059 164.063 95.741 1.00 76.77 204 SER E O 1
ATOM 14739 N N . ASN E 1 280 ? 114.506 163.665 97.886 1.00 73.02 205 ASN E N 1
ATOM 14740 C CA . ASN E 1 280 ? 114.675 162.254 97.629 1.00 73.02 205 ASN E CA 1
ATOM 14741 C C . ASN E 1 280 ? 113.799 161.459 98.558 1.00 73.02 205 ASN E C 1
ATOM 14742 O O . ASN E 1 280 ? 113.865 161.637 99.765 1.00 73.02 205 ASN E O 1
ATOM 14747 N N . SER E 1 281 ? 112.981 160.579 98.003 1.00 64.65 206 SER E N 1
ATOM 14748 C CA . SER E 1 281 ? 112.086 159.765 98.812 1.00 64.65 206 SER E CA 1
ATOM 14749 C C . SER E 1 281 ? 112.323 158.297 98.496 1.00 64.65 206 SER E C 1
ATOM 14750 O O . SER E 1 281 ? 112.485 157.922 97.332 1.00 64.65 206 SER E O 1
ATOM 14753 N N . TYR E 1 282 ? 112.339 157.471 99.536 1.00 61.42 207 TYR E N 1
ATOM 14754 C CA . TYR E 1 282 ? 112.653 156.058 99.414 1.00 61.42 207 TYR E CA 1
ATOM 14755 C C . TYR E 1 282 ? 111.556 155.225 100.062 1.00 61.42 207 TYR E C 1
ATOM 14756 O O . TYR E 1 282 ? 110.862 155.684 100.971 1.00 61.42 207 TYR E O 1
ATOM 14765 N N . ALA E 1 283 ? 111.396 153.997 99.581 1.00 61.79 208 ALA E N 1
ATOM 14766 C CA . ALA E 1 283 ? 110.429 153.070 100.149 1.00 61.79 208 ALA E CA 1
ATOM 14767 C C . ALA E 1 283 ? 111.093 152.220 101.220 1.00 61.79 208 ALA E C 1
ATOM 14768 O O . ALA E 1 283 ? 112.199 151.706 101.024 1.00 61.79 208 ALA E O 1
ATOM 14770 N N . GLU E 1 284 ? 110.418 152.072 102.359 1.00 65.68 209 GLU E N 1
ATOM 14771 C CA . GLU E 1 284 ? 110.952 151.303 103.472 1.00 65.68 209 GLU E CA 1
ATOM 14772 C C . GLU E 1 284 ? 109.892 150.346 103.988 1.00 65.68 209 GLU E C 1
ATOM 14773 O O . GLU E 1 284 ? 108.707 150.690 104.048 1.00 65.68 209 GLU E O 1
ATOM 14779 N N . MET E 1 285 ? 110.324 149.144 104.359 1.00 61.33 210 MET E N 1
ATOM 14780 C CA . MET E 1 285 ? 109.455 148.149 104.976 1.00 61.33 210 MET E CA 1
ATOM 14781 C C . MET E 1 285 ? 110.029 147.828 106.349 1.00 61.33 210 MET E C 1
ATOM 14782 O O . MET E 1 285 ? 111.115 147.249 106.450 1.00 61.33 210 MET E O 1
ATOM 14787 N N . LYS E 1 286 ? 109.315 148.213 107.399 1.00 62.03 211 LYS E N 1
ATOM 14788 C CA . LYS E 1 286 ? 109.788 148.076 108.768 1.00 62.03 211 LYS E CA 1
ATOM 14789 C C . LYS E 1 286 ? 109.091 146.893 109.424 1.00 62.03 211 LYS E C 1
ATOM 14790 O O . LYS E 1 286 ? 107.859 146.828 109.446 1.00 62.03 211 LYS E O 1
ATOM 14796 N N . PHE E 1 287 ? 109.880 145.964 109.953 1.00 61.90 212 PHE E N 1
ATOM 14797 C CA . PHE E 1 287 ? 109.382 144.830 110.719 1.00 61.90 212 PHE E CA 1
ATOM 14798 C C . PHE E 1 287 ? 109.693 145.098 112.184 1.00 61.90 212 PHE E C 1
ATOM 14799 O O . PHE E 1 287 ? 110.865 145.172 112.571 1.00 61.90 212 PHE E O 1
ATOM 14807 N N . TYR E 1 288 ? 108.649 145.265 112.989 1.00 67.14 213 TYR E N 1
ATOM 14808 C CA . TYR E 1 288 ? 108.785 145.408 114.432 1.00 67.14 213 TYR E CA 1
ATOM 14809 C C . TYR E 1 288 ? 108.804 144.013 115.039 1.00 67.14 213 TYR E C 1
ATOM 14810 O O . TYR E 1 288 ? 107.801 143.295 114.992 1.00 67.14 213 TYR E O 1
ATOM 14819 N N . VAL E 1 289 ? 109.946 143.625 115.592 1.00 67.43 214 VAL E N 1
ATOM 14820 C CA . VAL E 1 289 ? 110.114 142.334 116.243 1.00 67.43 214 VAL E CA 1
ATOM 14821 C C . VAL E 1 289 ? 109.924 142.542 117.737 1.00 67.43 214 VAL E C 1
ATOM 14822 O O . VAL E 1 289 ? 110.717 143.239 118.382 1.00 67.43 214 VAL E O 1
ATOM 14826 N N . ILE E 1 290 ? 108.871 141.947 118.286 1.00 68.53 215 ILE E N 1
ATOM 14827 C CA . ILE E 1 290 ? 108.559 142.032 119.706 1.00 68.53 215 ILE E CA 1
ATOM 14828 C C . ILE E 1 290 ? 108.869 140.677 120.320 1.00 68.53 215 ILE E C 1
ATOM 14829 O O . ILE E 1 290 ? 108.330 139.651 119.879 1.00 68.53 215 ILE E O 1
ATOM 14834 N N . ILE E 1 291 ? 109.744 140.683 121.331 1.00 69.70 216 ILE E N 1
ATOM 14835 C CA . ILE E 1 291 ? 110.207 139.484 122.016 1.00 69.70 216 ILE E CA 1
ATOM 14836 C C . ILE E 1 291 ? 110.097 139.699 123.520 1.00 69.70 216 ILE E C 1
ATOM 14837 O O . ILE E 1 291 ? 110.016 140.829 124.006 1.00 69.70 216 ILE E O 1
ATOM 14842 N N . ARG E 1 292 ? 110.106 138.591 124.260 1.00 72.91 217 ARG E N 1
ATOM 14843 C CA . ARG E 1 292 ? 109.941 138.615 125.706 1.00 72.91 217 ARG E CA 1
ATOM 14844 C C . ARG E 1 292 ? 110.969 137.705 126.365 1.00 72.91 217 ARG E C 1
ATOM 14845 O O . ARG E 1 292 ? 111.252 136.606 125.882 1.00 72.91 217 ARG E O 1
ATOM 14853 N N . ARG E 1 293 ? 111.523 138.175 127.480 1.00 80.06 218 ARG E N 1
ATOM 14854 C CA . ARG E 1 293 ? 112.529 137.440 128.232 1.00 80.06 218 ARG E CA 1
ATOM 14855 C C . ARG E 1 293 ? 111.876 136.460 129.201 1.00 80.06 218 ARG E C 1
ATOM 14856 O O . ARG E 1 293 ? 110.834 136.744 129.796 1.00 80.06 218 ARG E O 1
ATOM 14864 N N . ARG E 1 294 ? 112.504 135.292 129.351 1.00 84.92 219 ARG E N 1
ATOM 14865 C CA . ARG E 1 294 ? 112.062 134.295 130.314 1.00 84.92 219 ARG E CA 1
ATOM 14866 C C . ARG E 1 294 ? 112.717 134.579 131.657 1.00 84.92 219 ARG E C 1
ATOM 14867 O O . ARG E 1 294 ? 113.952 134.525 131.755 1.00 84.92 219 ARG E O 1
ATOM 14875 N N . PRO E 1 295 ? 111.952 134.879 132.710 1.00 91.27 220 PRO E N 1
ATOM 14876 C CA . PRO E 1 295 ? 112.577 135.287 133.978 1.00 91.27 220 PRO E CA 1
ATOM 14877 C C . PRO E 1 295 ? 113.129 134.135 134.798 1.00 91.27 220 PRO E C 1
ATOM 14878 O O . PRO E 1 295 ? 113.972 134.374 135.673 1.00 91.27 220 PRO E O 1
ATOM 14882 N N . LEU E 1 296 ? 112.698 132.897 134.537 1.00 98.33 221 LEU E N 1
ATOM 14883 C CA . LEU E 1 296 ? 113.101 131.760 135.360 1.00 98.33 221 LEU E CA 1
ATOM 14884 C C . LEU E 1 296 ? 114.605 131.517 135.320 1.00 98.33 221 LEU E C 1
ATOM 14885 O O . LEU E 1 296 ? 115.142 130.870 136.227 1.00 98.33 221 LEU E O 1
ATOM 14890 N N . PHE E 1 297 ? 115.293 132.024 134.296 1.00 101.65 222 PHE E N 1
ATOM 14891 C CA . PHE E 1 297 ? 116.748 131.912 134.250 1.00 101.65 222 PHE E CA 1
ATOM 14892 C C . PHE E 1 297 ? 117.395 132.663 135.408 1.00 101.65 222 PHE E C 1
ATOM 14893 O O . PHE E 1 297 ? 118.394 132.204 135.974 1.00 101.65 222 PHE E O 1
ATOM 14901 N N . TYR E 1 298 ? 116.843 133.819 135.772 1.00 102.83 223 TYR E N 1
ATOM 14902 C CA . TYR E 1 298 ? 117.388 134.644 136.842 1.00 102.83 223 TYR E CA 1
ATOM 14903 C C . TYR E 1 298 ? 116.595 134.534 138.137 1.00 102.83 223 TYR E C 1
ATOM 14904 O O . TYR E 1 298 ? 116.822 135.326 139.057 1.00 102.83 223 TYR E O 1
ATOM 14913 N N . ALA E 1 299 ? 115.671 133.581 138.232 1.00 108.63 224 ALA E N 1
ATOM 14914 C CA . ALA E 1 299 ? 114.829 133.457 139.415 1.00 108.63 224 ALA E CA 1
ATOM 14915 C C . ALA E 1 299 ? 115.518 132.751 140.575 1.00 108.63 224 ALA E C 1
ATOM 14916 O O . ALA E 1 299 ? 115.006 132.804 141.699 1.00 108.63 224 ALA E O 1
ATOM 14918 N N . VAL E 1 300 ? 116.654 132.095 140.341 1.00 111.43 225 VAL E N 1
ATOM 14919 C CA . VAL E 1 300 ? 117.338 131.359 141.398 1.00 111.43 225 VAL E CA 1
ATOM 14920 C C . VAL E 1 300 ? 118.696 131.989 141.678 1.00 111.43 225 VAL E C 1
ATOM 14921 O O . VAL E 1 300 ? 119.276 131.787 142.750 1.00 111.43 225 VAL E O 1
ATOM 14925 N N . SER E 1 301 ? 119.214 132.757 140.718 1.00 112.28 226 SER E N 1
ATOM 14926 C CA . SER E 1 301 ? 120.505 133.408 140.901 1.00 112.28 226 SER E CA 1
ATOM 14927 C C . SER E 1 301 ? 120.398 134.727 141.650 1.00 112.28 226 SER E C 1
ATOM 14928 O O . SER E 1 301 ? 121.430 135.283 142.038 1.00 112.28 226 SER E O 1
ATOM 14931 N N . LEU E 1 302 ? 119.185 135.240 141.858 1.00 112.67 227 LEU E N 1
ATOM 14932 C CA . LEU E 1 302 ? 118.984 136.526 142.508 1.00 112.67 227 LEU E CA 1
ATOM 14933 C C . LEU E 1 302 ? 118.102 136.463 143.746 1.00 112.67 227 LEU E C 1
ATOM 14934 O O . LEU E 1 302 ? 117.992 137.472 144.451 1.00 112.67 227 LEU E O 1
ATOM 14939 N N . LEU E 1 303 ? 117.473 135.325 144.033 1.00 114.63 228 LEU E N 1
ATOM 14940 C CA . LEU E 1 303 ? 116.486 135.231 145.101 1.00 114.63 228 LEU E CA 1
ATOM 14941 C C . LEU E 1 303 ? 116.937 134.368 146.270 1.00 114.63 228 LEU E C 1
ATOM 14942 O O . LEU E 1 303 ? 116.813 134.784 147.426 1.00 114.63 228 LEU E O 1
ATOM 14947 N N . LEU E 1 304 ? 117.445 133.164 146.000 1.00 118.48 229 LEU E N 1
ATOM 14948 C CA . LEU E 1 304 ? 117.841 132.259 147.080 1.00 118.48 229 LEU E CA 1
ATOM 14949 C C . LEU E 1 304 ? 118.959 132.805 147.964 1.00 118.48 229 LEU E C 1
ATOM 14950 O O . LEU E 1 304 ? 118.846 132.678 149.197 1.00 118.48 229 LEU E O 1
ATOM 14955 N N . PRO E 1 305 ? 120.057 133.375 147.441 1.00 118.49 230 PRO E N 1
ATOM 14956 C CA . PRO E 1 305 ? 121.060 133.937 148.363 1.00 118.49 230 PRO E CA 1
ATOM 14957 C C . PRO E 1 305 ? 120.519 135.055 149.238 1.00 118.49 230 PRO E C 1
ATOM 14958 O O . PRO E 1 305 ? 120.906 135.158 150.409 1.00 118.49 230 PRO E O 1
ATOM 14962 N N . SER E 1 306 ? 119.613 135.879 148.709 1.00 118.08 231 SER E N 1
ATOM 14963 C CA . SER E 1 306 ? 119.052 136.970 149.500 1.00 118.08 231 SER E CA 1
ATOM 14964 C C . SER E 1 306 ? 118.247 136.437 150.680 1.00 118.08 231 SER E C 1
ATOM 14965 O O . SER E 1 306 ? 118.418 136.891 151.817 1.00 118.08 231 SER E O 1
ATOM 14968 N N . ILE E 1 307 ? 117.376 135.456 150.432 1.00 118.65 232 ILE E N 1
ATOM 14969 C CA . ILE E 1 307 ? 116.560 134.914 151.514 1.00 118.65 232 ILE E CA 1
ATOM 14970 C C . ILE E 1 307 ? 117.420 134.106 152.482 1.00 118.65 232 ILE E C 1
ATOM 14971 O O . ILE E 1 307 ? 117.146 134.064 153.687 1.00 118.65 232 ILE E O 1
ATOM 14976 N N . PHE E 1 308 ? 118.488 133.475 151.983 1.00 118.73 233 PHE E N 1
ATOM 14977 C CA . PHE E 1 308 ? 119.420 132.777 152.864 1.00 118.73 233 PHE E CA 1
ATOM 14978 C C . PHE E 1 308 ? 120.105 133.750 153.818 1.00 118.73 233 PHE E C 1
ATOM 14979 O O . PHE E 1 308 ? 120.224 133.489 155.024 1.00 118.73 233 PHE E O 1
ATOM 14987 N N . LEU E 1 309 ? 120.556 134.889 153.294 1.00 116.29 234 LEU E N 1
ATOM 14988 C CA . LEU E 1 309 ? 121.209 135.874 154.148 1.00 116.29 234 LEU E CA 1
ATOM 14989 C C . LEU E 1 309 ? 120.215 136.513 155.111 1.00 116.29 234 LEU E C 1
ATOM 14990 O O . LEU E 1 309 ? 120.553 136.792 156.268 1.00 116.29 234 LEU E O 1
ATOM 14995 N N . MET E 1 310 ? 118.969 136.710 154.671 1.00 116.59 235 MET E N 1
ATOM 14996 C CA . MET E 1 310 ? 117.944 137.211 155.583 1.00 116.59 235 MET E CA 1
ATOM 14997 C C . MET E 1 310 ? 117.667 136.228 156.716 1.00 116.59 235 MET E C 1
ATOM 14998 O O . MET E 1 310 ? 117.525 136.635 157.875 1.00 116.59 235 MET E O 1
ATOM 15003 N N . VAL E 1 311 ? 117.587 134.930 156.411 1.00 115.64 236 VAL E N 1
ATOM 15004 C CA . VAL E 1 311 ? 117.244 133.971 157.458 1.00 115.64 236 VAL E CA 1
ATOM 15005 C C . VAL E 1 311 ? 118.413 133.778 158.422 1.00 115.64 236 VAL E C 1
ATOM 15006 O O . VAL E 1 311 ? 118.207 133.584 159.627 1.00 115.64 236 VAL E O 1
ATOM 15010 N N . VAL E 1 312 ? 119.657 133.857 157.931 1.00 115.32 237 VAL E N 1
ATOM 15011 C CA . VAL E 1 312 ? 120.774 133.773 158.871 1.00 115.32 237 VAL E CA 1
ATOM 15012 C C . VAL E 1 312 ? 120.868 135.049 159.705 1.00 115.32 237 VAL E C 1
ATOM 15013 O O . VAL E 1 312 ? 121.244 135.005 160.883 1.00 115.32 237 VAL E O 1
ATOM 15017 N N . ASP E 1 313 ? 120.489 136.198 159.135 1.00 116.39 238 ASP E N 1
ATOM 15018 C CA . ASP E 1 313 ? 120.382 137.411 159.940 1.00 116.39 238 ASP E CA 1
ATOM 15019 C C . ASP E 1 313 ? 119.334 137.253 161.033 1.00 116.39 238 ASP E C 1
ATOM 15020 O O . ASP E 1 313 ? 119.537 137.692 162.171 1.00 116.39 238 ASP E O 1
ATOM 15025 N N . ILE E 1 314 ? 118.199 136.634 160.699 1.00 114.54 239 ILE E N 1
ATOM 15026 C CA . ILE E 1 314 ? 117.137 136.428 161.680 1.00 114.54 239 ILE E CA 1
ATOM 15027 C C . ILE E 1 314 ? 117.616 135.509 162.798 1.00 114.54 239 ILE E C 1
ATOM 15028 O O . ILE E 1 314 ? 117.394 135.778 163.985 1.00 114.54 239 ILE E O 1
ATOM 15033 N N . VAL E 1 315 ? 118.292 134.414 162.438 1.00 113.94 240 VAL E N 1
ATOM 15034 C CA . VAL E 1 315 ? 118.750 133.477 163.460 1.00 113.94 240 VAL E CA 1
ATOM 15035 C C . VAL E 1 315 ? 119.923 134.048 164.254 1.00 113.94 240 VAL E C 1
ATOM 15036 O O . VAL E 1 315 ? 120.215 133.565 165.355 1.00 113.94 240 VAL E O 1
ATOM 15040 N N . GLY E 1 316 ? 120.600 135.077 163.734 1.00 113.34 241 GLY E N 1
ATOM 15041 C CA . GLY E 1 316 ? 121.682 135.691 164.486 1.00 113.34 241 GLY E CA 1
ATOM 15042 C C . GLY E 1 316 ? 121.220 136.461 165.709 1.00 113.34 241 GLY E C 1
ATOM 15043 O O . GLY E 1 316 ? 122.008 136.700 166.627 1.00 113.34 241 GLY E O 1
ATOM 15044 N N . PHE E 1 317 ? 119.946 136.862 165.743 1.00 114.90 242 PHE E N 1
ATOM 15045 C CA . PHE E 1 317 ? 119.428 137.601 166.892 1.00 114.90 242 PHE E CA 1
ATOM 15046 C C . PHE E 1 317 ? 119.276 136.736 168.136 1.00 114.90 242 PHE E C 1
ATOM 15047 O O . PHE E 1 317 ? 119.078 137.278 169.228 1.00 114.90 242 PHE E O 1
ATOM 15055 N N . CYS E 1 318 ? 119.354 135.411 168.003 1.00 116.79 243 CYS E N 1
ATOM 15056 C CA . CYS E 1 318 ? 119.195 134.548 169.167 1.00 116.79 243 CYS E CA 1
ATOM 15057 C C . CYS E 1 318 ? 120.384 134.629 170.118 1.00 116.79 243 CYS E C 1
ATOM 15058 O O . CYS E 1 318 ? 120.275 134.178 171.262 1.00 116.79 243 CYS E O 1
ATOM 15061 N N . LEU E 1 319 ? 121.506 135.184 169.673 1.00 114.82 244 LEU E N 1
ATOM 15062 C CA . LEU E 1 319 ? 122.648 135.354 170.557 1.00 114.82 244 LEU E CA 1
ATOM 15063 C C . LEU E 1 319 ? 122.339 136.414 171.612 1.00 114.82 244 LEU E C 1
ATOM 15064 O O . LEU E 1 319 ? 121.690 137.422 171.307 1.00 114.82 244 LEU E O 1
ATOM 15069 N N . PRO E 1 320 ? 122.769 136.215 172.861 1.00 114.11 245 PRO E N 1
ATOM 15070 C CA . PRO E 1 320 ? 122.580 137.256 173.867 1.00 114.11 245 PRO E CA 1
ATOM 15071 C C . PRO E 1 320 ? 123.403 138.486 173.529 1.00 114.11 245 PRO E C 1
ATOM 15072 O O . PRO E 1 320 ? 124.494 138.379 172.942 1.00 114.11 245 PRO E O 1
ATOM 15076 N N . PRO E 1 321 ? 122.912 139.683 173.865 1.00 114.44 246 PRO E N 1
ATOM 15077 C CA . PRO E 1 321 ? 123.653 140.907 173.514 1.00 114.44 246 PRO E CA 1
ATOM 15078 C C . PRO E 1 321 ? 125.013 141.021 174.179 1.00 114.44 246 PRO E C 1
ATOM 15079 O O . PRO E 1 321 ? 125.927 141.620 173.597 1.00 114.44 246 PRO E O 1
ATOM 15083 N N . ASP E 1 322 ? 125.181 140.469 175.377 1.00 116.03 247 ASP E N 1
ATOM 15084 C CA . ASP E 1 322 ? 126.429 140.585 176.120 1.00 116.03 247 ASP E CA 1
ATOM 15085 C C . ASP E 1 322 ? 127.383 139.425 175.864 1.00 116.03 247 ASP E C 1
ATOM 15086 O O . ASP E 1 322 ? 128.403 139.319 176.552 1.00 116.03 247 ASP E O 1
ATOM 15091 N N . SER E 1 323 ? 127.070 138.552 174.904 1.00 116.34 248 SER E N 1
ATOM 15092 C CA . SER E 1 323 ? 127.948 137.421 174.615 1.00 116.34 248 SER E CA 1
ATOM 15093 C C . SER E 1 323 ? 129.294 137.886 174.073 1.00 116.34 248 SER E C 1
ATOM 15094 O O . SER E 1 323 ? 130.342 137.344 174.442 1.00 116.34 248 SER E O 1
ATOM 15097 N N . GLY E 1 324 ? 129.287 138.890 173.198 1.00 118.23 249 GLY E N 1
ATOM 15098 C CA . GLY E 1 324 ? 130.495 139.497 172.682 1.00 118.23 249 GLY E CA 1
ATOM 15099 C C . GLY E 1 324 ? 130.785 139.206 171.225 1.00 118.23 249 GLY E C 1
ATOM 15100 O O . GLY E 1 324 ? 131.493 139.993 170.583 1.00 118.23 249 GLY E O 1
ATOM 15101 N N . GLU E 1 325 ? 130.265 138.108 170.681 1.00 119.05 250 GLU E N 1
ATOM 15102 C CA . GLU E 1 325 ? 130.480 137.765 169.281 1.00 119.05 250 GLU E CA 1
ATOM 15103 C C . GLU E 1 325 ? 129.330 138.186 168.378 1.00 119.05 250 GLU E C 1
ATOM 15104 O O . GLU E 1 325 ? 129.357 137.880 167.182 1.00 119.05 250 GLU E O 1
ATOM 15110 N N . ARG E 1 326 ? 128.317 138.868 168.919 1.00 115.54 251 ARG E N 1
ATOM 15111 C CA . ARG E 1 326 ? 127.209 139.333 168.091 1.00 115.54 251 ARG E CA 1
ATOM 15112 C C . ARG E 1 326 ? 127.672 140.376 167.080 1.00 115.54 251 ARG E C 1
ATOM 15113 O O . ARG E 1 326 ? 127.277 140.335 165.908 1.00 115.54 251 ARG E O 1
ATOM 15121 N N . VAL E 1 327 ? 128.517 141.313 167.517 1.00 114.72 252 VAL E N 1
ATOM 15122 C CA . VAL E 1 327 ? 129.010 142.359 166.623 1.00 114.72 252 VAL E CA 1
ATOM 15123 C C . VAL E 1 327 ? 129.869 141.760 165.518 1.00 114.72 252 VAL E C 1
ATOM 15124 O O . VAL E 1 327 ? 129.771 142.159 164.349 1.00 114.72 252 VAL E O 1
ATOM 15128 N N . SER E 1 328 ? 130.733 140.803 165.871 1.00 115.81 253 SER E N 1
ATOM 15129 C CA . SER E 1 328 ? 131.553 140.133 164.866 1.00 115.81 253 SER E CA 1
ATOM 15130 C C . SER E 1 328 ? 130.687 139.370 163.871 1.00 115.81 253 SER E C 1
ATOM 15131 O O . SER E 1 328 ? 130.947 139.397 162.662 1.00 115.81 253 SER E O 1
ATOM 15134 N N . PHE E 1 329 ? 129.646 138.697 164.365 1.00 115.35 254 PHE E N 1
ATOM 15135 C CA . PHE E 1 329 ? 128.715 137.993 163.489 1.00 115.35 254 PHE E CA 1
ATOM 15136 C C . PHE E 1 329 ? 128.057 138.956 162.507 1.00 115.35 254 PHE E C 1
ATOM 15137 O O . PHE E 1 329 ? 127.983 138.683 161.302 1.00 115.35 254 PHE E O 1
ATOM 15145 N N . LYS E 1 330 ? 127.592 140.104 163.005 1.00 114.49 255 LYS E N 1
ATOM 15146 C CA . LYS E 1 330 ? 126.882 141.044 162.145 1.00 114.49 255 LYS E CA 1
ATOM 15147 C C . LYS E 1 330 ? 127.812 141.680 161.120 1.00 114.49 255 LYS E C 1
ATOM 15148 O O . LYS E 1 330 ? 127.432 141.858 159.956 1.00 114.49 255 LYS E O 1
ATOM 15154 N N . ILE E 1 331 ? 129.037 142.029 161.524 1.00 116.49 256 ILE E N 1
ATOM 15155 C CA . ILE E 1 331 ? 129.956 142.646 160.572 1.00 116.49 256 ILE E CA 1
ATOM 15156 C C . ILE E 1 331 ? 130.418 141.627 159.533 1.00 116.49 256 ILE E C 1
ATOM 15157 O O . ILE E 1 331 ? 130.602 141.967 158.357 1.00 116.49 256 ILE E O 1
ATOM 15162 N N . THR E 1 332 ? 130.581 140.360 159.930 1.00 117.37 257 THR E N 1
ATOM 15163 C CA . THR E 1 332 ? 130.910 139.322 158.959 1.00 117.37 257 THR E CA 1
ATOM 15164 C C . THR E 1 332 ? 129.772 139.123 157.965 1.00 117.37 257 THR E C 1
ATOM 15165 O O . THR E 1 332 ? 130.008 138.962 156.760 1.00 117.37 257 THR E O 1
ATOM 15169 N N . LEU E 1 333 ? 128.529 139.145 158.452 1.00 117.54 258 LEU E N 1
ATOM 15170 C CA . LEU E 1 333 ? 127.382 139.016 157.558 1.00 117.54 258 LEU E CA 1
ATOM 15171 C C . LEU E 1 333 ? 127.298 140.193 156.592 1.00 117.54 258 LEU E C 1
ATOM 15172 O O . LEU E 1 333 ? 126.992 140.014 155.406 1.00 117.54 258 LEU E O 1
ATOM 15177 N N . LEU E 1 334 ? 127.561 141.406 157.085 1.00 118.65 259 LEU E N 1
ATOM 15178 C CA . LEU E 1 334 ? 127.548 142.579 156.216 1.00 118.65 259 LEU E CA 1
ATOM 15179 C C . LEU E 1 334 ? 128.646 142.502 155.162 1.00 118.65 259 LEU E C 1
ATOM 15180 O O . LEU E 1 334 ? 128.425 142.861 153.998 1.00 118.65 259 LEU E O 1
ATOM 15185 N N . LEU E 1 335 ? 129.836 142.036 155.550 1.00 118.81 260 LEU E N 1
ATOM 15186 C CA . LEU E 1 335 ? 130.917 141.860 154.585 1.00 118.81 260 LEU E CA 1
ATOM 15187 C C . LEU E 1 335 ? 130.545 140.832 153.524 1.00 118.81 260 LEU E C 1
ATOM 15188 O O . LEU E 1 335 ? 130.813 141.032 152.331 1.00 118.81 260 LEU E O 1
ATOM 15193 N N . GLY E 1 336 ? 129.924 139.726 153.938 1.00 119.52 261 GLY E N 1
ATOM 15194 C CA . GLY E 1 336 ? 129.486 138.729 152.974 1.00 119.52 261 GLY E CA 1
ATOM 15195 C C . GLY E 1 336 ? 128.440 139.263 152.014 1.00 119.52 261 GLY E C 1
ATOM 15196 O O . GLY E 1 336 ? 128.486 138.984 150.813 1.00 119.52 261 GLY E O 1
ATOM 15197 N N . TYR E 1 337 ? 127.485 140.044 152.528 1.00 120.30 262 TYR E N 1
ATOM 15198 C CA . TYR E 1 337 ? 126.466 140.627 151.660 1.00 120.30 262 TYR E CA 1
ATOM 15199 C C . TYR E 1 337 ? 127.075 141.627 150.685 1.00 120.30 262 TYR E C 1
ATOM 15200 O O . TYR E 1 337 ? 126.659 141.706 149.522 1.00 120.30 262 TYR E O 1
ATOM 15209 N N . SER E 1 338 ? 128.053 142.413 151.146 1.00 121.36 263 SER E N 1
ATOM 15210 C CA . SER E 1 338 ? 128.738 143.344 150.253 1.00 121.36 263 SER E CA 1
ATOM 15211 C C . SER E 1 338 ? 129.487 142.603 149.153 1.00 121.36 263 SER E C 1
ATOM 15212 O O . SER E 1 338 ? 129.445 143.004 147.982 1.00 121.36 263 SER E O 1
ATOM 15215 N N . VAL E 1 339 ? 130.171 141.513 149.513 1.00 122.98 264 VAL E N 1
ATOM 15216 C CA . VAL E 1 339 ? 130.865 140.702 148.516 1.00 122.98 264 VAL E CA 1
ATOM 15217 C C . VAL E 1 339 ? 129.872 140.142 147.505 1.00 122.98 264 VAL E C 1
ATOM 15218 O O . VAL E 1 339 ? 130.123 140.156 146.292 1.00 122.98 264 VAL E O 1
ATOM 15222 N N . PHE E 1 340 ? 128.722 139.661 147.987 1.00 125.23 265 PHE E N 1
ATOM 15223 C CA . PHE E 1 340 ? 127.689 139.148 147.091 1.00 125.23 265 PHE E CA 1
ATOM 15224 C C . PHE E 1 340 ? 127.202 140.215 146.119 1.00 125.23 265 PHE E C 1
ATOM 15225 O O . PHE E 1 340 ? 127.120 139.972 144.910 1.00 125.23 265 PHE E O 1
ATOM 15233 N N . LEU E 1 341 ? 126.850 141.397 146.630 1.00 125.75 266 LEU E N 1
ATOM 15234 C CA . LEU E 1 341 ? 126.303 142.421 145.745 1.00 125.75 266 LEU E CA 1
ATOM 15235 C C . LEU E 1 341 ? 127.342 142.881 144.729 1.00 125.75 266 LEU E C 1
ATOM 15236 O O . LEU E 1 341 ? 127.013 143.105 143.559 1.00 125.75 266 LEU E O 1
ATOM 15241 N N . ILE E 1 342 ? 128.605 143.000 145.149 1.00 127.80 267 ILE E N 1
ATOM 15242 C CA . ILE E 1 342 ? 129.657 143.406 144.220 1.00 127.80 267 ILE E CA 1
ATOM 15243 C C . ILE E 1 342 ? 129.857 142.346 143.141 1.00 127.80 267 ILE E C 1
ATOM 15244 O O . ILE E 1 342 ? 129.981 142.663 141.952 1.00 127.80 267 ILE E O 1
ATOM 15249 N N . ILE E 1 343 ? 129.870 141.069 143.534 1.00 129.67 268 ILE E N 1
ATOM 15250 C CA . ILE E 1 343 ? 130.143 140.011 142.569 1.00 129.67 268 ILE E CA 1
ATOM 15251 C C . ILE E 1 343 ? 128.934 139.708 141.688 1.00 129.67 268 ILE E C 1
ATOM 15252 O O . ILE E 1 343 ? 129.077 139.043 140.656 1.00 129.67 268 ILE E O 1
ATOM 15257 N N . VAL E 1 344 ? 127.742 140.174 142.063 1.00 131.46 269 VAL E N 1
ATOM 15258 C CA . VAL E 1 344 ? 126.553 139.940 141.248 1.00 131.46 269 VAL E CA 1
ATOM 15259 C C . VAL E 1 344 ? 126.181 141.135 140.369 1.00 131.46 269 VAL E C 1
ATOM 15260 O O . VAL E 1 344 ? 125.662 140.931 139.259 1.00 131.46 269 VAL E O 1
ATOM 15264 N N . SER E 1 345 ? 126.488 142.368 140.794 1.00 132.79 270 SER E N 1
ATOM 15265 C CA . SER E 1 345 ? 126.042 143.548 140.054 1.00 132.79 270 SER E CA 1
ATOM 15266 C C . SER E 1 345 ? 126.618 143.608 138.642 1.00 132.79 270 SER E C 1
ATOM 15267 O O . SER E 1 345 ? 126.072 144.312 137.784 1.00 132.79 270 SER E O 1
ATOM 15270 N N . ASP E 1 346 ? 127.714 142.892 138.380 1.00 133.98 271 ASP E N 1
ATOM 15271 C CA . ASP E 1 346 ? 128.266 142.867 137.028 1.00 133.98 271 ASP E CA 1
ATOM 15272 C C . ASP E 1 346 ? 127.336 142.139 136.064 1.00 133.98 271 ASP E C 1
ATOM 15273 O O . ASP E 1 346 ? 127.189 142.545 134.905 1.00 133.98 271 ASP E O 1
ATOM 15278 N N . THR E 1 347 ? 126.697 141.060 136.524 1.00 131.87 272 THR E N 1
ATOM 15279 C CA . THR E 1 347 ? 125.822 140.269 135.666 1.00 131.87 272 THR E CA 1
ATOM 15280 C C . THR E 1 347 ? 124.478 140.937 135.411 1.00 131.87 272 THR E C 1
ATOM 15281 O O . THR E 1 347 ? 123.735 140.476 134.537 1.00 131.87 272 THR E O 1
ATOM 15285 N N . LEU E 1 348 ? 124.149 142.002 136.140 1.00 128.17 273 LEU E N 1
ATOM 15286 C CA . LEU E 1 348 ? 122.897 142.724 135.937 1.00 128.17 273 LEU E CA 1
ATOM 15287 C C . LEU E 1 348 ? 123.195 144.056 135.265 1.00 128.17 273 LEU E C 1
ATOM 15288 O O . LEU E 1 348 ? 123.721 144.974 135.914 1.00 128.17 273 LEU E O 1
ATOM 15293 N N . PRO E 1 349 ? 122.884 144.180 133.946 1.00 122.08 274 PRO E N 1
ATOM 15294 C CA . PRO E 1 349 ? 123.283 145.462 133.352 1.00 122.08 274 PRO E CA 1
ATOM 15295 C C . PRO E 1 349 ? 122.420 146.624 133.786 1.00 122.08 274 PRO E C 1
ATOM 15296 O O . PRO E 1 349 ? 121.277 146.425 134.197 1.00 122.08 274 PRO E O 1
ATOM 15300 N N . ALA E 1 350 ? 122.970 147.826 133.711 1.00 117.91 275 ALA E N 1
ATOM 15301 C CA . ALA E 1 350 ? 122.206 149.016 134.044 1.00 117.91 275 ALA E CA 1
ATOM 15302 C C . ALA E 1 350 ? 122.557 150.061 133.015 1.00 117.91 275 ALA E C 1
ATOM 15303 O O . ALA E 1 350 ? 123.647 150.633 133.050 1.00 117.91 275 ALA E O 1
ATOM 15305 N N . THR E 1 351 ? 121.645 150.313 132.090 1.00 113.02 276 THR E N 1
ATOM 15306 C CA . THR E 1 351 ? 121.921 151.244 131.008 1.00 113.02 276 THR E CA 1
ATOM 15307 C C . THR E 1 351 ? 120.739 152.168 130.771 1.00 113.02 276 THR E C 1
ATOM 15308 O O . THR E 1 351 ? 119.715 152.043 131.450 1.00 113.02 276 THR E O 1
ATOM 15312 N N . ALA E 1 352 ? 120.879 153.109 129.841 1.00 115.14 277 ALA E N 1
ATOM 15313 C CA . ALA E 1 352 ? 119.796 154.042 129.500 1.00 115.14 277 ALA E CA 1
ATOM 15314 C C . ALA E 1 352 ? 119.265 154.828 130.692 1.00 115.14 277 ALA E C 1
ATOM 15315 O O . ALA E 1 352 ? 120.035 155.490 131.390 1.00 115.14 277 ALA E O 1
ATOM 15317 N N . ILE E 1 353 ? 117.961 154.762 130.927 1.00 117.50 278 ILE E N 1
ATOM 15318 C CA . ILE E 1 353 ? 117.353 155.549 132.001 1.00 117.50 278 ILE E CA 1
ATOM 15319 C C . ILE E 1 353 ? 117.940 155.300 133.396 1.00 117.50 278 ILE E C 1
ATOM 15320 O O . ILE E 1 353 ? 117.846 156.166 134.264 1.00 117.50 278 ILE E O 1
ATOM 15325 N N . GLY E 1 354 ? 118.542 154.135 133.615 1.00 117.30 279 GLY E N 1
ATOM 15326 C CA . GLY E 1 354 ? 119.126 153.873 134.914 1.00 117.30 279 GLY E CA 1
ATOM 15327 C C . GLY E 1 354 ? 118.957 152.444 135.374 1.00 117.30 279 GLY E C 1
ATOM 15328 O O . GLY E 1 354 ? 118.560 151.574 134.596 1.00 117.30 279 GLY E O 1
ATOM 15329 N N . THR E 1 355 ? 119.249 152.196 136.644 1.00 113.50 280 THR E N 1
ATOM 15330 C CA . THR E 1 355 ? 119.160 150.848 137.180 1.00 113.50 280 THR E CA 1
ATOM 15331 C C . THR E 1 355 ? 117.730 150.359 137.302 1.00 113.50 280 THR E C 1
ATOM 15332 O O . THR E 1 355 ? 116.811 151.149 137.523 1.00 113.50 280 THR E O 1
ATOM 15336 N N . PRO E 1 356 ? 117.522 149.052 137.126 1.00 109.05 281 PRO E N 1
ATOM 15337 C CA . PRO E 1 356 ? 116.181 148.513 137.354 1.00 109.05 281 PRO E CA 1
ATOM 15338 C C . PRO E 1 356 ? 115.773 148.538 138.829 1.00 109.05 281 PRO E C 1
ATOM 15339 O O . PRO E 1 356 ? 116.600 148.836 139.685 1.00 109.05 281 PRO E O 1
ATOM 15343 N N . LEU E 1 357 ? 114.525 148.210 139.135 1.00 107.27 282 LEU E N 1
ATOM 15344 C CA . LEU E 1 357 ? 114.040 148.188 140.511 1.00 107.27 282 LEU E CA 1
ATOM 15345 C C . LEU E 1 357 ? 114.750 147.151 141.374 1.00 107.27 282 LEU E C 1
ATOM 15346 O O . LEU E 1 357 ? 114.613 147.195 142.603 1.00 107.27 282 LEU E O 1
ATOM 15351 N N . ILE E 1 358 ? 115.491 146.223 140.762 1.00 109.74 283 ILE E N 1
ATOM 15352 C CA . ILE E 1 358 ? 116.249 145.243 141.533 1.00 109.74 283 ILE E CA 1
ATOM 15353 C C . ILE E 1 358 ? 117.300 145.941 142.387 1.00 109.74 283 ILE E C 1
ATOM 15354 O O . ILE E 1 358 ? 117.538 145.562 143.541 1.00 109.74 283 ILE E O 1
ATOM 15359 N N . GLY E 1 359 ? 117.937 146.977 141.839 1.00 110.80 284 GLY E N 1
ATOM 15360 C CA . GLY E 1 359 ? 118.859 147.770 142.633 1.00 110.80 284 GLY E CA 1
ATOM 15361 C C . GLY E 1 359 ? 118.175 148.470 143.792 1.00 110.80 284 GLY E C 1
ATOM 15362 O O . GLY E 1 359 ? 118.743 148.589 144.879 1.00 110.80 284 GLY E O 1
ATOM 15363 N N . VAL E 1 360 ? 116.941 148.934 143.577 1.00 109.35 285 VAL E N 1
ATOM 15364 C CA . VAL E 1 360 ? 116.180 149.567 144.651 1.00 109.35 285 VAL E CA 1
ATOM 15365 C C . VAL E 1 360 ? 115.898 148.570 145.769 1.00 109.35 285 VAL E C 1
ATOM 15366 O O . VAL E 1 360 ? 116.049 148.882 146.957 1.00 109.35 285 VAL E O 1
ATOM 15370 N N . TYR E 1 361 ? 115.495 147.350 145.407 1.00 112.09 286 TYR E N 1
ATOM 15371 C CA . TYR E 1 361 ? 115.226 146.333 146.421 1.00 112.09 286 TYR E CA 1
ATOM 15372 C C . TYR E 1 361 ? 116.503 145.927 147.152 1.00 112.09 286 TYR E C 1
ATOM 15373 O O . TYR E 1 361 ? 116.483 145.683 148.367 1.00 112.09 286 TYR E O 1
ATOM 15382 N N . PHE E 1 362 ? 117.626 145.859 146.433 1.00 111.98 287 PHE E N 1
ATOM 15383 C CA . PHE E 1 362 ? 118.901 145.564 147.080 1.00 111.98 287 PHE E CA 1
ATOM 15384 C C . PHE E 1 362 ? 119.297 146.674 148.048 1.00 111.98 287 PHE E C 1
ATOM 15385 O O . PHE E 1 362 ? 119.832 146.404 149.129 1.00 111.98 287 PHE E O 1
ATOM 15393 N N . VAL E 1 363 ? 119.040 147.930 147.677 1.00 110.83 288 VAL E N 1
ATOM 15394 C CA . VAL E 1 363 ? 119.315 149.053 148.572 1.00 110.83 288 VAL E CA 1
ATOM 15395 C C . VAL E 1 363 ? 118.424 148.978 149.808 1.00 110.83 288 VAL E C 1
ATOM 15396 O O . VAL E 1 363 ? 118.852 149.298 150.924 1.00 110.83 288 VAL E O 1
ATOM 15400 N N . VAL E 1 364 ? 117.174 148.543 149.629 1.00 110.71 289 VAL E N 1
ATOM 15401 C CA . VAL E 1 364 ? 116.276 148.357 150.769 1.00 110.71 289 VAL E CA 1
ATOM 15402 C C . VAL E 1 364 ? 116.822 147.287 151.710 1.00 110.71 289 VAL E C 1
ATOM 15403 O O . VAL E 1 364 ? 116.797 147.442 152.940 1.00 110.71 289 VAL E O 1
ATOM 15407 N N . CYS E 1 365 ? 117.328 146.186 151.146 1.00 112.20 290 CYS E N 1
ATOM 15408 C CA . CYS E 1 365 ? 117.944 145.148 151.970 1.00 112.20 290 CYS E CA 1
ATOM 15409 C C . CYS E 1 365 ? 119.177 145.675 152.700 1.00 112.20 290 CYS E C 1
ATOM 15410 O O . CYS E 1 365 ? 119.414 145.332 153.866 1.00 112.20 290 CYS E O 1
ATOM 15413 N N . MET E 1 366 ? 119.978 146.505 152.023 1.00 113.60 291 MET E N 1
ATOM 15414 C CA . MET E 1 366 ? 121.117 147.150 152.672 1.00 113.60 291 MET E CA 1
ATOM 15415 C C . MET E 1 366 ? 120.675 148.000 153.854 1.00 113.60 291 MET E C 1
ATOM 15416 O O . MET E 1 366 ? 121.295 147.962 154.924 1.00 113.60 291 MET E O 1
ATOM 15421 N N . ALA E 1 367 ? 119.612 148.784 153.671 1.00 109.23 292 ALA E N 1
ATOM 15422 C CA . ALA E 1 367 ? 119.112 149.627 154.752 1.00 109.23 292 ALA E CA 1
ATOM 15423 C C . ALA E 1 367 ? 118.625 148.786 155.924 1.00 109.23 292 ALA E C 1
ATOM 15424 O O . ALA E 1 367 ? 118.863 149.130 157.087 1.00 109.23 292 ALA E O 1
ATOM 15426 N N . LEU E 1 368 ? 117.943 147.675 155.634 1.00 110.01 293 LEU E N 1
ATOM 15427 C CA . LEU E 1 368 ? 117.476 146.793 156.701 1.00 110.01 293 LEU E CA 1
ATOM 15428 C C . LEU E 1 368 ? 118.644 146.192 157.476 1.00 110.01 293 LEU E C 1
ATOM 15429 O O . LEU E 1 368 ? 118.618 146.134 158.714 1.00 110.01 293 LEU E O 1
ATOM 15434 N N . LEU E 1 369 ? 119.685 145.749 156.765 1.00 110.50 294 LEU E N 1
ATOM 15435 C CA . LEU E 1 369 ? 120.858 145.193 157.435 1.00 110.50 294 LEU E CA 1
ATOM 15436 C C . LEU E 1 369 ? 121.567 146.246 158.279 1.00 110.50 294 LEU E C 1
ATOM 15437 O O . LEU E 1 369 ? 122.030 145.955 159.390 1.00 110.50 294 LEU E O 1
ATOM 15442 N N . VAL E 1 370 ? 121.664 147.475 157.768 1.00 107.50 295 VAL E N 1
ATOM 15443 C CA . VAL E 1 370 ? 122.301 148.553 158.523 1.00 107.50 295 VAL E CA 1
ATOM 15444 C C . VAL E 1 370 ? 121.494 148.876 159.775 1.00 107.50 295 VAL E C 1
ATOM 15445 O O . VAL E 1 370 ? 122.059 149.136 160.844 1.00 107.50 295 VAL E O 1
ATOM 15449 N N . ILE E 1 371 ? 120.162 148.855 159.668 1.00 107.48 296 ILE E N 1
ATOM 15450 C CA . ILE E 1 371 ? 119.313 149.094 160.833 1.00 107.48 296 ILE E CA 1
ATOM 15451 C C . ILE E 1 371 ? 119.524 148.007 161.881 1.00 107.48 296 ILE E C 1
ATOM 15452 O O . ILE E 1 371 ? 119.625 148.291 163.083 1.00 107.48 296 ILE E O 1
ATOM 15457 N N . SER E 1 372 ? 119.599 146.746 161.443 1.00 108.02 297 SER E N 1
ATOM 15458 C CA . SER E 1 372 ? 119.858 145.652 162.376 1.00 108.02 297 SER E CA 1
ATOM 15459 C C . SER E 1 372 ? 121.212 145.813 163.063 1.00 108.02 297 SER E C 1
ATOM 15460 O O . SER E 1 372 ? 121.330 145.611 164.280 1.00 108.02 297 SER E O 1
ATOM 15463 N N . LEU E 1 373 ? 122.243 146.180 162.296 1.00 106.15 298 LEU E N 1
ATOM 15464 C CA . LEU E 1 373 ? 123.568 146.379 162.878 1.00 106.15 298 LEU E CA 1
ATOM 15465 C C . LEU E 1 373 ? 123.565 147.527 163.880 1.00 106.15 298 LEU E C 1
ATOM 15466 O O . LEU E 1 373 ? 124.199 147.438 164.938 1.00 106.15 298 LEU E O 1
ATOM 15471 N N . ALA E 1 374 ? 122.862 148.616 163.561 1.00 104.99 299 ALA E N 1
ATOM 15472 C CA . ALA E 1 374 ? 122.786 149.748 164.478 1.00 104.99 299 ALA E CA 1
ATOM 15473 C C . ALA E 1 374 ? 122.069 149.369 165.767 1.00 104.99 299 ALA E C 1
ATOM 15474 O O . ALA E 1 374 ? 122.476 149.786 166.858 1.00 104.99 299 ALA E O 1
ATOM 15476 N N . GLU E 1 375 ? 120.996 148.580 165.661 1.00 108.29 300 GLU E N 1
ATOM 15477 C CA . GLU E 1 375 ? 120.302 148.114 166.858 1.00 108.29 300 GLU E CA 1
ATOM 15478 C C . GLU E 1 375 ? 121.210 147.239 167.714 1.00 108.29 300 GLU E C 1
ATOM 15479 O O . GLU E 1 375 ? 121.225 147.362 168.948 1.00 108.29 300 GLU E O 1
ATOM 15485 N N . THR E 1 376 ? 121.976 146.348 167.076 1.00 106.77 301 THR E N 1
ATOM 15486 C CA . THR E 1 376 ? 122.917 145.514 167.818 1.00 106.77 301 THR E CA 1
ATOM 15487 C C . THR E 1 376 ? 123.972 146.361 168.523 1.00 106.77 301 THR E C 1
ATOM 15488 O O . THR E 1 376 ? 124.285 146.128 169.697 1.00 106.77 301 THR E O 1
ATOM 15492 N N . ILE E 1 377 ? 124.515 147.364 167.828 1.00 106.30 302 ILE E N 1
ATOM 15493 C CA . ILE E 1 377 ? 125.525 148.230 168.432 1.00 106.30 302 ILE E CA 1
ATOM 15494 C C . ILE E 1 377 ? 124.941 148.983 169.620 1.00 106.30 302 ILE E C 1
ATOM 15495 O O . ILE E 1 377 ? 125.574 149.093 170.679 1.00 106.30 302 ILE E O 1
ATOM 15500 N N . PHE E 1 378 ? 123.717 149.497 169.468 1.00 105.90 303 PHE E N 1
ATOM 15501 C CA . PHE E 1 378 ? 123.076 150.238 170.550 1.00 105.90 303 PHE E CA 1
ATOM 15502 C C . PHE E 1 378 ? 122.848 149.353 171.770 1.00 105.90 303 PHE E C 1
ATOM 15503 O O . PHE E 1 378 ? 123.105 149.767 172.906 1.00 105.90 303 PHE E O 1
ATOM 15511 N N . ILE E 1 379 ? 122.373 148.123 171.558 1.00 108.20 304 ILE E N 1
ATOM 15512 C CA . ILE E 1 379 ? 122.074 147.272 172.706 1.00 108.20 304 ILE E CA 1
ATOM 15513 C C . ILE E 1 379 ? 123.361 146.807 173.387 1.00 108.20 304 ILE E C 1
ATOM 15514 O O . ILE E 1 379 ? 123.415 146.692 174.619 1.00 108.20 304 ILE E O 1
ATOM 15519 N N . VAL E 1 380 ? 124.424 146.558 172.611 1.00 108.22 305 VAL E N 1
ATOM 15520 C CA . VAL E 1 380 ? 125.709 146.198 173.212 1.00 108.22 305 VAL E CA 1
ATOM 15521 C C . VAL E 1 380 ? 126.265 147.363 174.021 1.00 108.22 305 VAL E C 1
ATOM 15522 O O . VAL E 1 380 ? 126.818 147.172 175.112 1.00 108.22 305 VAL E O 1
ATOM 15526 N N . ARG E 1 381 ? 126.125 148.588 173.507 1.00 110.30 306 ARG E N 1
ATOM 15527 C CA . ARG E 1 381 ? 126.525 149.760 174.278 1.00 110.30 306 ARG E CA 1
ATOM 15528 C C . ARG E 1 381 ? 125.710 149.880 175.560 1.00 110.30 306 ARG E C 1
ATOM 15529 O O . ARG E 1 381 ? 126.236 150.279 176.606 1.00 110.30 306 ARG E O 1
ATOM 15537 N N . LEU E 1 382 ? 124.423 149.534 175.497 1.00 110.45 307 LEU E N 1
ATOM 15538 C CA . LEU E 1 382 ? 123.563 149.665 176.669 1.00 110.45 307 LEU E CA 1
ATOM 15539 C C . LEU E 1 382 ? 123.912 148.644 177.749 1.00 110.45 307 LEU E C 1
ATOM 15540 O O . LEU E 1 382 ? 123.896 148.971 178.941 1.00 110.45 307 LEU E O 1
ATOM 15545 N N . VAL E 1 383 ? 124.227 147.406 177.363 1.00 113.93 308 VAL E N 1
ATOM 15546 C CA . VAL E 1 383 ? 124.383 146.341 178.353 1.00 113.93 308 VAL E CA 1
ATOM 15547 C C . VAL E 1 383 ? 125.828 146.218 178.822 1.00 113.93 308 VAL E C 1
ATOM 15548 O O . VAL E 1 383 ? 126.164 145.299 179.576 1.00 113.93 308 VAL E O 1
ATOM 15552 N N . HIS E 1 384 ? 126.691 147.131 178.388 1.00 117.24 309 HIS E N 1
ATOM 15553 C CA . HIS E 1 384 ? 128.101 147.036 178.741 1.00 117.24 309 HIS E CA 1
ATOM 15554 C C . HIS E 1 384 ? 128.339 147.490 180.179 1.00 117.24 309 HIS E C 1
ATOM 15555 O O . HIS E 1 384 ? 127.605 148.318 180.725 1.00 117.24 309 HIS E O 1
ATOM 15562 N N . LYS E 1 385 ? 129.385 146.934 180.791 1.00 121.84 310 LYS E N 1
ATOM 15563 C CA . LYS E 1 385 ? 129.792 147.276 182.151 1.00 121.84 310 LYS E CA 1
ATOM 15564 C C . LYS E 1 385 ? 130.942 148.276 182.081 1.00 121.84 310 LYS E C 1
ATOM 15565 O O . LYS E 1 385 ? 132.042 147.936 181.633 1.00 121.84 310 LYS E O 1
ATOM 15571 N N . GLN E 1 386 ? 130.688 149.506 182.524 1.00 124.42 311 GLN E N 1
ATOM 15572 C CA . GLN E 1 386 ? 131.692 150.566 182.507 1.00 124.42 311 GLN E CA 1
ATOM 15573 C C . GLN E 1 386 ? 131.634 151.382 183.794 1.00 124.42 311 GLN E C 1
ATOM 15574 O O . GLN E 1 386 ? 131.856 152.598 183.787 1.00 124.42 311 GLN E O 1
ATOM 15580 N N . ASP E 1 387 ? 131.361 150.712 184.916 1.00 128.03 312 ASP E N 1
ATOM 15581 C CA . ASP E 1 387 ? 131.126 151.362 186.209 1.00 128.03 312 ASP E CA 1
ATOM 15582 C C . ASP E 1 387 ? 130.002 152.395 186.090 1.00 128.03 312 ASP E C 1
ATOM 15583 O O . ASP E 1 387 ? 130.190 153.596 186.291 1.00 128.03 312 ASP E O 1
ATOM 15588 N N . LEU E 1 388 ? 128.818 151.892 185.750 1.00 126.96 313 LEU E N 1
ATOM 15589 C CA . LEU E 1 388 ? 127.664 152.730 185.474 1.00 126.96 313 LEU E CA 1
ATOM 15590 C C . LEU E 1 388 ? 127.092 153.309 186.766 1.00 126.96 313 LEU E C 1
ATOM 15591 O O . LEU E 1 388 ? 127.440 152.900 187.877 1.00 126.96 313 LEU E O 1
ATOM 15596 N N . GLN E 1 389 ? 126.198 154.279 186.603 1.00 131.98 314 GLN E N 1
ATOM 15597 C CA . GLN E 1 389 ? 125.493 154.879 187.722 1.00 131.98 314 GLN E CA 1
ATOM 15598 C C . GLN E 1 389 ? 124.234 154.071 188.027 1.00 131.98 314 GLN E C 1
ATOM 15599 O O . GLN E 1 389 ? 123.966 153.036 187.414 1.00 131.98 314 GLN E O 1
ATOM 15605 N N . ARG E 1 390 ? 123.454 154.550 188.991 1.00 133.32 315 ARG E N 1
ATOM 15606 C CA . ARG E 1 390 ? 122.208 153.881 189.338 1.00 133.32 315 ARG E CA 1
ATOM 15607 C C . ARG E 1 390 ? 121.236 153.927 188.164 1.00 133.32 315 ARG E C 1
ATOM 15608 O O . ARG E 1 390 ? 121.247 154.876 187.376 1.00 133.32 315 ARG E O 1
ATOM 15616 N N . PRO E 1 391 ? 120.372 152.906 188.051 1.00 136.56 316 PRO E N 1
ATOM 15617 C CA . PRO E 1 391 ? 119.378 152.937 186.972 1.00 136.56 316 PRO E CA 1
ATOM 15618 C C . PRO E 1 391 ? 118.392 154.081 187.157 1.00 136.56 316 PRO E C 1
ATOM 15619 O O . PRO E 1 391 ? 117.979 154.399 188.274 1.00 136.56 316 PRO E O 1
ATOM 15623 N N . VAL E 1 392 ? 118.016 154.696 186.041 1.00 142.10 317 VAL E N 1
ATOM 15624 C CA . VAL E 1 392 ? 117.165 155.883 186.046 1.00 142.10 317 VAL E CA 1
ATOM 15625 C C . VAL E 1 392 ? 115.707 155.491 186.270 1.00 142.10 317 VAL E C 1
ATOM 15626 O O . VAL E 1 392 ? 115.173 154.627 185.558 1.00 142.10 317 VAL E O 1
ATOM 15630 N N . PRO E 1 393 ? 115.038 156.069 187.270 1.00 144.99 318 PRO E N 1
ATOM 15631 C CA . PRO E 1 393 ? 113.616 155.749 187.479 1.00 144.99 318 PRO E CA 1
ATOM 15632 C C . PRO E 1 393 ? 112.708 156.269 186.380 1.00 144.99 318 PRO E C 1
ATOM 15633 O O . PRO E 1 393 ? 111.669 155.657 186.105 1.00 144.99 318 PRO E O 1
ATOM 15637 N N . ASP E 1 394 ? 113.069 157.385 185.740 1.00 147.94 319 ASP E N 1
ATOM 15638 C CA . ASP E 1 394 ? 112.242 157.964 184.688 1.00 147.94 319 ASP E CA 1
ATOM 15639 C C . ASP E 1 394 ? 112.207 157.111 183.427 1.00 147.94 319 ASP E C 1
ATOM 15640 O O . ASP E 1 394 ? 111.356 157.348 182.563 1.00 147.94 319 ASP E O 1
ATOM 15645 N N . TRP E 1 395 ? 113.107 156.138 183.298 1.00 147.61 320 TRP E N 1
ATOM 15646 C CA . TRP E 1 395 ? 113.103 155.186 182.195 1.00 147.61 320 TRP E CA 1
ATOM 15647 C C . TRP E 1 395 ? 113.073 153.751 182.710 1.00 147.61 320 TRP E C 1
ATOM 15648 O O . TRP E 1 395 ? 113.655 152.850 182.104 1.00 147.61 320 TRP E O 1
ATOM 15659 N N . LEU E 1 396 ? 112.402 153.534 183.831 1.00 148.16 321 LEU E N 1
ATOM 15660 C CA . LEU E 1 396 ? 112.227 152.214 184.427 1.00 148.16 321 LEU E CA 1
ATOM 15661 C C . LEU E 1 396 ? 110.768 151.879 184.689 1.00 148.16 321 LEU E C 1
ATOM 15662 O O . LEU E 1 396 ? 110.372 150.720 184.533 1.00 148.16 321 LEU E O 1
ATOM 15667 N N . ARG E 1 397 ? 109.958 152.864 185.086 1.00 151.86 322 ARG E N 1
ATOM 15668 C CA . ARG E 1 397 ? 108.542 152.612 185.338 1.00 151.86 322 ARG E CA 1
ATOM 15669 C C . ARG E 1 397 ? 107.805 152.232 184.058 1.00 151.86 322 ARG E C 1
ATOM 15670 O O . ARG E 1 397 ? 106.956 151.333 184.070 1.00 151.86 322 ARG E O 1
ATOM 15678 N N . HIS E 1 398 ? 108.114 152.899 182.950 1.00 150.89 323 HIS E N 1
ATOM 15679 C CA . HIS E 1 398 ? 107.450 152.651 181.678 1.00 150.89 323 HIS E CA 1
ATOM 15680 C C . HIS E 1 398 ? 108.237 151.707 180.778 1.00 150.89 323 HIS E C 1
ATOM 15681 O O . HIS E 1 398 ? 107.912 151.583 179.594 1.00 150.89 323 HIS E O 1
ATOM 15688 N N . LEU E 1 399 ? 109.263 151.048 181.308 1.00 146.35 324 LEU E N 1
ATOM 15689 C CA . LEU E 1 399 ? 110.100 150.143 180.530 1.00 146.35 324 LEU E CA 1
ATOM 15690 C C . LEU E 1 399 ? 110.053 148.710 181.034 1.00 146.35 324 LEU E C 1
ATOM 15691 O O . LEU E 1 399 ? 110.261 147.780 180.253 1.00 146.35 324 LEU E O 1
ATOM 15696 N N . VAL E 1 400 ? 109.787 148.504 182.319 1.00 150.29 325 VAL E N 1
ATOM 15697 C CA . VAL E 1 400 ? 109.663 147.175 182.900 1.00 150.29 325 VAL E CA 1
ATOM 15698 C C . VAL E 1 400 ? 108.220 146.874 183.292 1.00 150.29 325 VAL E C 1
ATOM 15699 O O . VAL E 1 400 ? 107.670 145.835 182.926 1.00 150.29 325 VAL E O 1
ATOM 15703 N N . LEU E 1 401 ? 107.590 147.784 184.039 1.00 155.19 326 LEU E N 1
ATOM 15704 C CA . LEU E 1 401 ? 106.222 147.554 184.492 1.00 155.19 326 LEU E CA 1
ATOM 15705 C C . LEU E 1 401 ? 105.227 147.652 183.339 1.00 155.19 326 LEU E C 1
ATOM 15706 O O . LEU E 1 401 ? 104.351 146.793 183.187 1.00 155.19 326 LEU E O 1
ATOM 15711 N N . ASP E 1 402 ? 105.345 148.696 182.515 1.00 154.99 327 ASP E N 1
ATOM 15712 C CA . ASP E 1 402 ? 104.380 148.904 181.440 1.00 154.99 327 ASP E CA 1
ATOM 15713 C C . ASP E 1 402 ? 104.566 147.884 180.321 1.00 154.99 327 ASP E C 1
ATOM 15714 O O . ASP E 1 402 ? 103.592 147.301 179.830 1.00 154.99 327 ASP E O 1
ATOM 15719 N N . ARG E 1 403 ? 105.815 147.651 179.909 1.00 154.90 328 ARG E N 1
ATOM 15720 C CA . ARG E 1 403 ? 106.104 146.684 178.856 1.00 154.90 328 ARG E CA 1
ATOM 15721 C C . ARG E 1 403 ? 105.716 145.260 179.233 1.00 154.90 328 ARG E C 1
ATOM 15722 O O . ARG E 1 403 ? 105.552 144.427 178.337 1.00 154.90 328 ARG E O 1
ATOM 15730 N N . ILE E 1 404 ? 105.575 144.957 180.526 1.00 157.68 329 ILE E N 1
ATOM 15731 C CA . ILE E 1 404 ? 105.160 143.618 180.934 1.00 157.68 329 ILE E CA 1
ATOM 15732 C C . ILE E 1 404 ? 103.737 143.333 180.469 1.00 157.68 329 ILE E C 1
ATOM 15733 O O . ILE E 1 404 ? 103.403 142.200 180.103 1.00 157.68 329 ILE E O 1
ATOM 15738 N N . ALA E 1 405 ? 102.879 144.354 180.476 1.00 158.62 330 ALA E N 1
ATOM 15739 C CA . ALA E 1 405 ? 101.491 144.185 180.064 1.00 158.62 330 ALA E CA 1
ATOM 15740 C C . ALA E 1 405 ? 101.242 144.607 178.623 1.00 158.62 330 ALA E C 1
ATOM 15741 O O . ALA E 1 405 ? 100.338 144.062 177.977 1.00 158.62 330 ALA E O 1
ATOM 15743 N N . TRP E 1 406 ? 101.998 145.564 178.107 1.00 158.74 331 TRP E N 1
ATOM 15744 C CA . TRP E 1 406 ? 101.772 146.023 176.746 1.00 158.74 331 TRP E CA 1
ATOM 15745 C C . TRP E 1 406 ? 102.184 144.944 175.773 1.00 158.74 331 TRP E C 1
ATOM 15746 O O . TRP E 1 406 ? 101.440 144.624 174.849 1.00 158.74 331 TRP E O 1
ATOM 15757 N N . ILE E 1 407 ? 103.367 144.384 175.970 1.00 157.56 332 ILE E N 1
ATOM 15758 C CA . ILE E 1 407 ? 103.810 143.288 175.124 1.00 157.56 332 ILE E CA 1
ATOM 15759 C C . ILE E 1 407 ? 103.985 142.041 175.972 1.00 157.56 332 ILE E C 1
ATOM 15760 O O . ILE E 1 407 ? 103.632 142.036 177.151 1.00 157.56 332 ILE E O 1
ATOM 15765 N N . LEU E 1 408 ? 104.515 140.980 175.373 1.00 158.97 333 LEU E N 1
ATOM 15766 C CA . LEU E 1 408 ? 104.698 139.725 176.096 1.00 158.97 333 LEU E CA 1
ATOM 15767 C C . LEU E 1 408 ? 105.565 139.921 177.325 1.00 158.97 333 LEU E C 1
ATOM 15768 O O . LEU E 1 408 ? 106.505 140.716 177.310 1.00 158.97 333 LEU E O 1
ATOM 15773 N N . CYS E 1 409 ? 105.270 139.182 178.387 1.00 163.53 334 CYS E N 1
ATOM 15774 C CA . CYS E 1 409 ? 106.001 139.364 179.642 1.00 163.53 334 CYS E CA 1
ATOM 15775 C C . CYS E 1 409 ? 107.383 138.716 179.643 1.00 163.53 334 CYS E C 1
ATOM 15776 O O . CYS E 1 409 ? 107.867 138.246 178.612 1.00 163.53 334 CYS E O 1
ATOM 15779 N N . LEU E 1 410 ? 108.021 138.682 180.807 1.00 163.98 335 LEU E N 1
ATOM 15780 C CA . LEU E 1 410 ? 109.360 138.111 180.908 1.00 163.98 335 LEU E CA 1
ATOM 15781 C C . LEU E 1 410 ? 109.332 136.592 180.774 1.00 163.98 335 LEU E C 1
ATOM 15782 O O . LEU E 1 410 ? 108.817 135.892 181.645 1.00 163.98 335 LEU E O 1
ATOM 15787 N N . LEU E 1 472 ? 139.071 147.039 224.802 1.00 171.21 397 LEU E N 1
ATOM 15788 C CA . LEU E 1 472 ? 139.906 147.887 223.960 1.00 171.21 397 LEU E CA 1
ATOM 15789 C C . LEU E 1 472 ? 140.159 147.234 222.606 1.00 171.21 397 LEU E C 1
ATOM 15790 O O . LEU E 1 472 ? 140.191 147.908 221.576 1.00 171.21 397 LEU E O 1
ATOM 15795 N N . ALA E 1 473 ? 140.380 145.922 222.606 1.00 173.97 398 ALA E N 1
ATOM 15796 C CA . ALA E 1 473 ? 140.624 145.199 221.358 1.00 173.97 398 ALA E CA 1
ATOM 15797 C C . ALA E 1 473 ? 139.374 145.179 220.507 1.00 173.97 398 ALA E C 1
ATOM 15798 O O . ALA E 1 473 ? 139.461 145.276 219.288 1.00 173.97 398 ALA E O 1
ATOM 15800 N N . VAL E 1 474 ? 138.216 145.031 221.141 1.00 175.28 399 VAL E N 1
ATOM 15801 C CA . VAL E 1 474 ? 136.942 145.049 220.434 1.00 175.28 399 VAL E CA 1
ATOM 15802 C C . VAL E 1 474 ? 136.882 146.134 219.389 1.00 175.28 399 VAL E C 1
ATOM 15803 O O . VAL E 1 474 ? 136.609 145.867 218.222 1.00 175.28 399 VAL E O 1
ATOM 15807 N N . ARG E 1 475 ? 137.143 147.363 219.803 1.00 175.80 400 ARG E N 1
ATOM 15808 C CA . ARG E 1 475 ? 137.083 148.514 218.910 1.00 175.80 400 ARG E CA 1
ATOM 15809 C C . ARG E 1 475 ? 137.985 148.312 217.700 1.00 175.80 400 ARG E C 1
ATOM 15810 O O . ARG E 1 475 ? 137.593 148.616 216.567 1.00 175.80 400 ARG E O 1
ATOM 15818 N N . GLY E 1 476 ? 139.187 147.772 217.920 1.00 173.79 401 GLY E N 1
ATOM 15819 C CA . GLY E 1 476 ? 140.070 147.472 216.806 1.00 173.79 401 GLY E CA 1
ATOM 15820 C C . GLY E 1 476 ? 139.505 146.419 215.872 1.00 173.79 401 GLY E C 1
ATOM 15821 O O . GLY E 1 476 ? 139.619 146.539 214.651 1.00 173.79 401 GLY E O 1
ATOM 15822 N N . LEU E 1 477 ? 138.889 145.372 216.432 1.00 172.25 402 LEU E N 1
ATOM 15823 C CA . LEU E 1 477 ? 138.305 144.324 215.595 1.00 172.25 402 LEU E CA 1
ATOM 15824 C C . LEU E 1 477 ? 137.172 144.862 214.726 1.00 172.25 402 LEU E C 1
ATOM 15825 O O . LEU E 1 477 ? 137.109 144.566 213.524 1.00 172.25 402 LEU E O 1
ATOM 15830 N N . LEU E 1 478 ? 136.265 145.652 215.311 1.00 172.05 403 LEU E N 1
ATOM 15831 C CA . LEU E 1 478 ? 135.193 146.245 214.510 1.00 172.05 403 LEU E CA 1
ATOM 15832 C C . LEU E 1 478 ? 135.737 147.225 213.476 1.00 172.05 403 LEU E C 1
ATOM 15833 O O . LEU E 1 478 ? 135.261 147.252 212.332 1.00 172.05 403 LEU E O 1
ATOM 15838 N N . GLN E 1 479 ? 136.734 148.034 213.850 1.00 171.22 404 GLN E N 1
ATOM 15839 C CA . GLN E 1 479 ? 137.318 148.976 212.899 1.00 171.22 404 GLN E CA 1
ATOM 15840 C C . GLN E 1 479 ? 137.972 148.247 211.733 1.00 171.22 404 GLN E C 1
ATOM 15841 O O . GLN E 1 479 ? 137.912 148.712 210.588 1.00 171.22 404 GLN E O 1
ATOM 15847 N N . GLU E 1 480 ? 138.608 147.105 212.004 1.00 168.28 405 GLU E N 1
ATOM 15848 C CA . GLU E 1 480 ? 139.189 146.312 210.928 1.00 168.28 405 GLU E CA 1
ATOM 15849 C C . GLU E 1 480 ? 138.109 145.716 210.034 1.00 168.28 405 GLU E C 1
ATOM 15850 O O . GLU E 1 480 ? 138.173 145.844 208.807 1.00 168.28 405 GLU E O 1
ATOM 15856 N N . LEU E 1 481 ? 137.093 145.083 210.631 1.00 167.45 406 LEU E N 1
ATOM 15857 C CA . LEU E 1 481 ? 136.099 144.365 209.835 1.00 167.45 406 LEU E CA 1
ATOM 15858 C C . LEU E 1 481 ? 135.188 145.308 209.056 1.00 167.45 406 LEU E C 1
ATOM 15859 O O . LEU E 1 481 ? 134.564 144.888 208.067 1.00 167.45 406 LEU E O 1
ATOM 15864 N N . SER E 1 482 ? 135.093 146.571 209.483 1.00 165.45 407 SER E N 1
ATOM 15865 C CA . SER E 1 482 ? 134.243 147.526 208.780 1.00 165.45 407 SER E CA 1
ATOM 15866 C C . SER E 1 482 ? 134.712 147.744 207.346 1.00 165.45 407 SER E C 1
ATOM 15867 O O . SER E 1 482 ? 133.891 147.908 206.437 1.00 165.45 407 SER E O 1
ATOM 15870 N N . SER E 1 483 ? 136.028 147.746 207.124 1.00 162.73 408 SER E N 1
ATOM 15871 C CA . SER E 1 483 ? 136.554 147.943 205.776 1.00 162.73 408 SER E CA 1
ATOM 15872 C C . SER E 1 483 ? 136.157 146.796 204.853 1.00 162.73 408 SER E C 1
ATOM 15873 O O . SER E 1 483 ? 135.711 147.022 203.720 1.00 162.73 408 SER E O 1
ATOM 15876 N N . ILE E 1 484 ? 136.303 145.554 205.328 1.00 160.97 409 ILE E N 1
ATOM 15877 C CA . ILE E 1 484 ? 135.911 144.394 204.529 1.00 160.97 409 ILE E CA 1
ATOM 15878 C C . ILE E 1 484 ? 134.420 144.442 204.227 1.00 160.97 409 ILE E C 1
ATOM 15879 O O . ILE E 1 484 ? 133.990 144.198 203.087 1.00 160.97 409 ILE E O 1
ATOM 15884 N N . ARG E 1 485 ? 133.610 144.766 205.241 1.00 161.74 410 ARG E N 1
ATOM 15885 C CA . ARG E 1 485 ? 132.169 144.845 205.031 1.00 161.74 410 ARG E CA 1
ATOM 15886 C C . ARG E 1 485 ? 131.819 145.901 203.991 1.00 161.74 410 ARG E C 1
ATOM 15887 O O . ARG E 1 485 ? 131.002 145.652 203.098 1.00 161.74 410 ARG E O 1
ATOM 15895 N N . HIS E 1 486 ? 132.449 147.078 204.073 1.00 159.70 411 HIS E N 1
ATOM 15896 C CA . HIS E 1 486 ? 132.156 148.151 203.128 1.00 159.70 411 HIS E CA 1
ATOM 15897 C C . HIS E 1 486 ? 132.563 147.775 201.709 1.00 159.70 411 HIS E C 1
ATOM 15898 O O . HIS E 1 486 ? 131.844 148.080 200.746 1.00 159.70 411 HIS E O 1
ATOM 15905 N N . PHE E 1 487 ? 133.719 147.125 201.555 1.00 156.65 412 PHE E N 1
ATOM 15906 C CA . PHE E 1 487 ? 134.164 146.728 200.221 1.00 156.65 412 PHE E CA 1
ATOM 15907 C C . PHE E 1 487 ? 133.213 145.705 199.610 1.00 156.65 412 PHE E C 1
ATOM 15908 O O . PHE E 1 487 ? 132.856 145.796 198.427 1.00 156.65 412 PHE E O 1
ATOM 15916 N N . LEU E 1 488 ? 132.775 144.729 200.407 1.00 155.65 413 LEU E N 1
ATOM 15917 C CA . LEU E 1 488 ? 131.825 143.754 199.881 1.00 155.65 413 LEU E CA 1
ATOM 15918 C C . LEU E 1 488 ? 130.484 144.407 199.558 1.00 155.65 413 LEU E C 1
ATOM 15919 O O . LEU E 1 488 ? 129.838 144.052 198.562 1.00 155.65 413 LEU E O 1
ATOM 15924 N N . GLU E 1 489 ? 130.062 145.383 200.369 1.00 155.45 414 GLU E N 1
ATOM 15925 C CA . GLU E 1 489 ? 128.827 146.107 200.081 1.00 155.45 414 GLU E CA 1
ATOM 15926 C C . GLU E 1 489 ? 128.914 146.846 198.752 1.00 155.45 414 GLU E C 1
ATOM 15927 O O . GLU E 1 489 ? 127.973 146.810 197.951 1.00 155.45 414 GLU E O 1
ATOM 15933 N N . LYS E 1 490 ? 130.033 147.530 198.497 1.00 151.79 415 LYS E N 1
ATOM 15934 C CA . LYS E 1 490 ? 130.131 148.296 197.255 1.00 151.79 415 LYS E CA 1
ATOM 15935 C C . LYS E 1 490 ? 130.234 147.371 196.044 1.00 151.79 415 LYS E C 1
ATOM 15936 O O . LYS E 1 490 ? 129.674 147.672 194.979 1.00 151.79 415 LYS E O 1
ATOM 15942 N N . ARG E 1 491 ? 130.909 146.225 196.193 1.00 147.61 416 ARG E N 1
ATOM 15943 C CA . ARG E 1 491 ? 130.921 145.243 195.108 1.00 147.61 416 ARG E CA 1
ATOM 15944 C C . ARG E 1 491 ? 129.514 144.733 194.810 1.00 147.61 416 ARG E C 1
ATOM 15945 O O . ARG E 1 491 ? 129.120 144.605 193.639 1.00 147.61 416 ARG E O 1
ATOM 15953 N N . ASP E 1 492 ? 128.737 144.445 195.859 1.00 148.37 417 ASP E N 1
ATOM 15954 C CA . ASP E 1 492 ? 127.373 143.961 195.668 1.00 148.37 417 ASP E CA 1
ATOM 15955 C C . ASP E 1 492 ? 126.498 145.022 195.009 1.00 148.37 417 ASP E C 1
ATOM 15956 O O . ASP E 1 492 ? 125.664 144.709 194.151 1.00 148.37 417 ASP E O 1
ATOM 15961 N N . GLU E 1 493 ? 126.672 146.287 195.403 1.00 145.31 418 GLU E N 1
ATOM 15962 C CA . GLU E 1 493 ? 125.912 147.364 194.775 1.00 145.31 418 GLU E CA 1
ATOM 15963 C C . GLU E 1 493 ? 126.244 147.481 193.293 1.00 145.31 418 GLU E C 1
ATOM 15964 O O . GLU E 1 493 ? 125.344 147.647 192.455 1.00 145.31 418 GLU E O 1
ATOM 15970 N N . MET E 1 494 ? 127.532 147.387 192.949 1.00 138.83 419 MET E N 1
ATOM 15971 C CA . MET E 1 494 ? 127.932 147.477 191.548 1.00 138.83 419 MET E CA 1
ATOM 15972 C C . MET E 1 494 ? 127.333 146.338 190.730 1.00 138.83 419 MET E C 1
ATOM 15973 O O . MET E 1 494 ? 126.807 146.555 189.628 1.00 138.83 419 MET E O 1
ATOM 15978 N N . ARG E 1 495 ? 127.382 145.111 191.260 1.00 138.84 420 ARG E N 1
ATOM 15979 C CA . ARG E 1 495 ? 126.845 143.992 190.491 1.00 138.84 420 ARG E CA 1
ATOM 15980 C C . ARG E 1 495 ? 125.321 144.039 190.408 1.00 138.84 420 ARG E C 1
ATOM 15981 O O . ARG E 1 495 ? 124.748 143.609 189.400 1.00 138.84 420 ARG E O 1
ATOM 15989 N N . GLU E 1 496 ? 124.647 144.575 191.430 1.00 132.80 421 GLU E N 1
ATOM 15990 C CA . GLU E 1 496 ? 123.199 144.752 191.344 1.00 132.80 421 GLU E CA 1
ATOM 15991 C C . GLU E 1 496 ? 122.829 145.771 190.271 1.00 132.80 421 GLU E C 1
ATOM 15992 O O . GLU E 1 496 ? 121.861 145.575 189.520 1.00 132.80 421 GLU E O 1
ATOM 15998 N N . VAL E 1 497 ? 123.588 146.867 190.188 1.00 128.37 422 VAL E N 1
ATOM 15999 C CA . VAL E 1 497 ? 123.361 147.853 189.133 1.00 128.37 422 VAL E CA 1
ATOM 16000 C C . VAL E 1 497 ? 123.562 147.218 187.761 1.00 128.37 422 VAL E C 1
ATOM 16001 O O . VAL E 1 497 ? 122.772 147.438 186.828 1.00 128.37 422 VAL E O 1
ATOM 16005 N N . ALA E 1 498 ? 124.617 146.408 187.623 1.00 125.54 423 ALA E N 1
ATOM 16006 C CA . ALA E 1 498 ? 124.860 145.714 186.360 1.00 125.54 423 ALA E CA 1
ATOM 16007 C C . ALA E 1 498 ? 123.710 144.777 186.010 1.00 125.54 423 ALA E C 1
ATOM 16008 O O . ALA E 1 498 ? 123.307 144.687 184.844 1.00 125.54 423 ALA E O 1
ATOM 16010 N N . ARG E 1 499 ? 123.169 144.069 187.006 1.00 125.05 424 ARG E N 1
ATOM 16011 C CA . ARG E 1 499 ? 122.043 143.172 186.761 1.00 125.05 424 ARG E CA 1
ATOM 16012 C C . ARG E 1 499 ? 120.811 143.937 186.287 1.00 125.05 424 ARG E C 1
ATOM 16013 O O . ARG E 1 499 ? 120.108 143.491 185.368 1.00 125.05 424 ARG E O 1
ATOM 16021 N N . ASP E 1 500 ? 120.528 145.085 186.908 1.00 121.70 425 ASP E N 1
ATOM 16022 C CA . ASP E 1 500 ? 119.379 145.887 186.490 1.00 121.70 425 ASP E CA 1
ATOM 16023 C C . ASP E 1 500 ? 119.539 146.370 185.051 1.00 121.70 425 ASP E C 1
ATOM 16024 O O . ASP E 1 500 ? 118.596 146.306 184.245 1.00 121.70 425 ASP E O 1
ATOM 16029 N N . TRP E 1 501 ? 120.739 146.848 184.708 1.00 119.45 426 TRP E N 1
ATOM 16030 C CA . TRP E 1 501 ? 120.982 147.294 183.339 1.00 119.45 426 TRP E CA 1
ATOM 16031 C C . TRP E 1 501 ? 120.863 146.138 182.351 1.00 119.45 426 TRP E C 1
ATOM 16032 O O . TRP E 1 501 ? 120.360 146.313 181.234 1.00 119.45 426 TRP E O 1
ATOM 16043 N N . LEU E 1 502 ? 121.313 144.944 182.750 1.00 118.09 427 LEU E N 1
ATOM 16044 C CA . LEU E 1 502 ? 121.188 143.775 181.885 1.00 118.09 427 LEU E CA 1
ATOM 16045 C C . LEU E 1 502 ? 119.727 143.418 181.640 1.00 118.09 427 LEU E C 1
ATOM 16046 O O . LEU E 1 502 ? 119.350 143.056 180.519 1.00 118.09 427 LEU E O 1
ATOM 16051 N N . ARG E 1 503 ? 118.891 143.501 182.679 1.00 116.46 428 ARG E N 1
ATOM 16052 C CA . ARG E 1 503 ? 117.466 143.228 182.502 1.00 116.46 428 ARG E CA 1
ATOM 16053 C C . ARG E 1 503 ? 116.823 144.233 181.550 1.00 116.46 428 ARG E C 1
ATOM 16054 O O . ARG E 1 503 ? 116.024 143.857 180.675 1.00 116.46 428 ARG E O 1
ATOM 16062 N N . VAL E 1 504 ? 117.167 145.515 181.703 1.00 115.54 429 VAL E N 1
ATOM 16063 C CA . VAL E 1 504 ? 116.638 146.543 180.805 1.00 115.54 429 VAL E CA 1
ATOM 16064 C C . VAL E 1 504 ? 117.054 146.255 179.365 1.00 115.54 429 VAL E C 1
ATOM 16065 O O . VAL E 1 504 ? 116.241 146.334 178.430 1.00 115.54 429 VAL E O 1
ATOM 16069 N N . GLY E 1 505 ? 118.326 145.900 179.171 1.00 113.36 430 GLY E N 1
ATOM 16070 C CA . GLY E 1 505 ? 118.802 145.581 177.836 1.00 113.36 430 GLY E CA 1
ATOM 16071 C C . GLY E 1 505 ? 118.112 144.372 177.235 1.00 113.36 430 GLY E C 1
ATOM 16072 O O . GLY E 1 505 ? 117.818 144.348 176.039 1.00 113.36 430 GLY E O 1
ATOM 16073 N N . TYR E 1 506 ? 117.848 143.351 178.053 1.00 113.96 431 TYR E N 1
ATOM 16074 C CA . TYR E 1 506 ? 117.151 142.168 177.553 1.00 113.96 431 TYR E CA 1
ATOM 16075 C C . TYR E 1 506 ? 115.737 142.509 177.098 1.00 113.96 431 TYR E C 1
ATOM 16076 O O . TYR E 1 506 ? 115.283 142.039 176.043 1.00 113.96 431 TYR E O 1
ATOM 16085 N N . VAL E 1 507 ? 115.028 143.330 177.878 1.00 113.00 432 VAL E N 1
ATOM 16086 C CA . VAL E 1 507 ? 113.672 143.728 177.494 1.00 113.00 432 VAL E CA 1
ATOM 16087 C C . VAL E 1 507 ? 113.697 144.503 176.178 1.00 113.00 432 VAL E C 1
ATOM 16088 O O . VAL E 1 507 ? 112.895 144.245 175.264 1.00 113.00 432 VAL E O 1
ATOM 16092 N N . LEU E 1 508 ? 114.632 145.451 176.056 1.00 111.86 433 LEU E N 1
ATOM 16093 C CA . LEU E 1 508 ? 114.732 146.230 174.823 1.00 111.86 433 LEU E CA 1
ATOM 16094 C C . LEU E 1 508 ? 115.082 145.345 173.632 1.00 111.86 433 LEU E C 1
ATOM 16095 O O . LEU E 1 508 ? 114.554 145.538 172.529 1.00 111.86 433 LEU E O 1
ATOM 16100 N N . ASP E 1 509 ? 115.974 144.372 173.835 1.00 111.92 434 ASP E N 1
ATOM 16101 C CA . ASP E 1 509 ? 116.350 143.469 172.753 1.00 111.92 434 ASP E CA 1
ATOM 16102 C C . ASP E 1 509 ? 115.160 142.647 172.281 1.00 111.92 434 ASP E C 1
ATOM 16103 O O . ASP E 1 509 ? 114.964 142.467 171.074 1.00 111.92 434 ASP E O 1
ATOM 16108 N N . ARG E 1 510 ? 114.351 142.144 173.218 1.00 111.59 435 ARG E N 1
ATOM 16109 C CA . ARG E 1 510 ? 113.166 141.380 172.829 1.00 111.59 435 ARG E CA 1
ATOM 16110 C C . ARG E 1 510 ? 112.185 142.243 172.041 1.00 111.59 435 ARG E C 1
ATOM 16111 O O . ARG E 1 510 ? 111.636 141.807 171.016 1.00 111.59 435 ARG E O 1
ATOM 16119 N N . LEU E 1 511 ? 111.960 143.479 172.499 1.00 112.15 436 LEU E N 1
ATOM 16120 C CA . LEU E 1 511 ? 111.025 144.362 171.803 1.00 112.15 436 LEU E CA 1
ATOM 16121 C C . LEU E 1 511 ? 111.502 144.673 170.386 1.00 112.15 436 LEU E C 1
ATOM 16122 O O . LEU E 1 511 ? 110.723 144.610 169.422 1.00 112.15 436 LEU E O 1
ATOM 16127 N N . LEU E 1 512 ? 112.791 144.997 170.238 1.00 111.11 437 LEU E N 1
ATOM 16128 C CA . LEU E 1 512 ? 113.322 145.305 168.914 1.00 111.11 437 LEU E CA 1
ATOM 16129 C C . LEU E 1 512 ? 113.323 144.076 168.013 1.00 111.11 437 LEU E C 1
ATOM 16130 O O . LEU E 1 512 ? 113.115 144.195 166.800 1.00 111.11 437 LEU E O 1
ATOM 16135 N N . PHE E 1 513 ? 113.545 142.888 168.584 1.00 113.11 438 PHE E N 1
ATOM 16136 C CA . PHE E 1 513 ? 113.466 141.663 167.797 1.00 113.11 438 PHE E CA 1
ATOM 16137 C C . PHE E 1 513 ? 112.063 141.451 167.244 1.00 113.11 438 PHE E C 1
ATOM 16138 O O . PHE E 1 513 ? 111.895 141.112 166.064 1.00 113.11 438 PHE E O 1
ATOM 16146 N N . ARG E 1 514 ? 111.040 141.656 168.081 1.00 112.57 439 ARG E N 1
ATOM 16147 C CA . ARG E 1 514 ? 109.665 141.507 167.608 1.00 112.57 439 ARG E CA 1
ATOM 16148 C C . ARG E 1 514 ? 109.344 142.520 166.514 1.00 112.57 439 ARG E C 1
ATOM 16149 O O . ARG E 1 514 ? 108.723 142.183 165.494 1.00 112.57 439 ARG E O 1
ATOM 16157 N N . ILE E 1 515 ? 109.776 143.772 166.705 1.00 111.56 440 ILE E N 1
ATOM 16158 C CA . ILE E 1 515 ? 109.507 144.811 165.710 1.00 111.56 440 ILE E CA 1
ATOM 16159 C C . ILE E 1 515 ? 110.181 144.475 164.383 1.00 111.56 440 ILE E C 1
ATOM 16160 O O . ILE E 1 515 ? 109.575 144.598 163.310 1.00 111.56 440 ILE E O 1
ATOM 16165 N N . TYR E 1 516 ? 111.441 144.032 164.436 1.00 112.71 441 TYR E N 1
ATOM 16166 C CA . TYR E 1 516 ? 112.166 143.696 163.215 1.00 112.71 441 TYR E CA 1
ATOM 16167 C C . TYR E 1 516 ? 111.534 142.505 162.507 1.00 112.71 441 TYR E C 1
ATOM 16168 O O . TYR E 1 516 ? 111.460 142.478 161.272 1.00 112.71 441 TYR E O 1
ATOM 16177 N N . LEU E 1 517 ? 111.080 141.505 163.268 1.00 112.64 442 LEU E N 1
ATOM 16178 C CA . LEU E 1 517 ? 110.427 140.349 162.661 1.00 112.64 442 LEU E CA 1
ATOM 16179 C C . LEU E 1 517 ? 109.145 140.758 161.942 1.00 112.64 442 LEU E C 1
ATOM 16180 O O . LEU E 1 517 ? 108.883 140.317 160.814 1.00 112.64 442 LEU E O 1
ATOM 16185 N N . LEU E 1 518 ? 108.338 141.611 162.580 1.00 113.69 443 LEU E N 1
ATOM 16186 C CA . LEU E 1 518 ? 107.112 142.077 161.935 1.00 113.69 443 LEU E CA 1
ATOM 16187 C C . LEU E 1 518 ? 107.417 142.884 160.676 1.00 113.69 443 LEU E C 1
ATOM 16188 O O . LEU E 1 518 ? 106.735 142.736 159.653 1.00 113.69 443 LEU E O 1
ATOM 16193 N N . ALA E 1 519 ? 108.443 143.739 160.730 1.00 116.23 444 ALA E N 1
ATOM 16194 C CA . ALA E 1 519 ? 108.812 144.526 159.555 1.00 116.23 444 ALA E CA 1
ATOM 16195 C C . ALA E 1 519 ? 109.277 143.634 158.410 1.00 116.23 444 ALA E C 1
ATOM 16196 O O . ALA E 1 519 ? 108.926 143.870 157.246 1.00 116.23 444 ALA E O 1
ATOM 16198 N N . VAL E 1 520 ? 110.067 142.602 158.721 1.00 117.64 445 VAL E N 1
ATOM 16199 C CA . VAL E 1 520 ? 110.540 141.680 157.691 1.00 117.64 445 VAL E CA 1
ATOM 16200 C C . VAL E 1 520 ? 109.370 140.932 157.063 1.00 117.64 445 VAL E C 1
ATOM 16201 O O . VAL E 1 520 ? 109.308 140.764 155.837 1.00 117.64 445 VAL E O 1
ATOM 16205 N N . LEU E 1 521 ? 108.424 140.474 157.890 1.00 119.38 446 LEU E N 1
ATOM 16206 C CA . LEU E 1 521 ? 107.254 139.781 157.357 1.00 119.38 446 LEU E CA 1
ATOM 16207 C C . LEU E 1 521 ? 106.436 140.691 156.447 1.00 119.38 446 LEU E C 1
ATOM 16208 O O . LEU E 1 521 ? 105.993 140.272 155.368 1.00 119.38 446 LEU E O 1
ATOM 16213 N N . ALA E 1 522 ? 106.233 141.946 156.863 1.00 121.90 447 ALA E N 1
ATOM 16214 C CA . ALA E 1 522 ? 105.474 142.884 156.040 1.00 121.90 447 ALA E CA 1
ATOM 16215 C C . ALA E 1 522 ? 106.177 143.155 154.715 1.00 121.90 447 ALA E C 1
ATOM 16216 O O . ALA E 1 522 ? 105.529 143.216 153.661 1.00 121.90 447 ALA E O 1
ATOM 16218 N N . TYR E 1 523 ? 107.503 143.323 154.749 1.00 123.35 448 TYR E N 1
ATOM 16219 C CA . TYR E 1 523 ? 108.252 143.553 153.517 1.00 123.35 448 TYR E CA 1
ATOM 16220 C C . TYR E 1 523 ? 108.166 142.352 152.584 1.00 123.35 448 TYR E C 1
ATOM 16221 O O . TYR E 1 523 ? 107.998 142.510 151.369 1.00 123.35 448 TYR E O 1
ATOM 16230 N N . SER E 1 524 ? 108.275 141.140 153.134 1.00 124.82 449 SER E N 1
ATOM 16231 C CA . SER E 1 524 ? 108.177 139.943 152.304 1.00 124.82 449 SER E CA 1
ATOM 16232 C C . SER E 1 524 ? 106.799 139.826 151.662 1.00 124.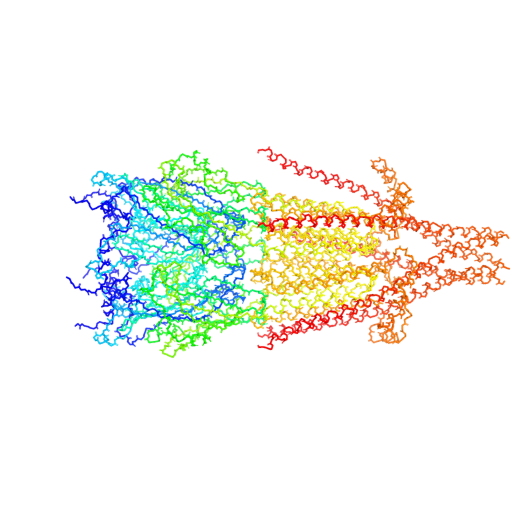82 449 SER E C 1
ATOM 16233 O O . SER E 1 524 ? 106.685 139.476 150.481 1.00 124.82 449 SER E O 1
ATOM 16236 N N . ILE E 1 525 ? 105.743 140.124 152.422 1.00 126.45 450 ILE E N 1
ATOM 16237 C CA . ILE E 1 525 ? 104.389 140.041 151.877 1.00 126.45 450 ILE E CA 1
ATOM 16238 C C . ILE E 1 525 ? 104.187 141.074 150.772 1.00 126.45 450 ILE E C 1
ATOM 16239 O O . ILE E 1 525 ? 103.670 140.759 149.690 1.00 126.45 450 ILE E O 1
ATOM 16244 N N . THR E 1 526 ? 104.594 142.322 151.022 1.00 127.29 451 THR E N 1
ATOM 16245 C CA . THR E 1 526 ? 104.411 143.361 150.015 1.00 127.29 451 THR E CA 1
ATOM 16246 C C . THR E 1 526 ? 105.347 143.196 148.825 1.00 127.29 451 THR E C 1
ATOM 16247 O O . THR E 1 526 ? 105.118 143.830 147.789 1.00 127.29 451 THR E O 1
ATOM 16251 N N . LEU E 1 527 ? 106.392 142.373 148.945 1.00 127.45 452 LEU E N 1
ATOM 16252 C CA . LEU E 1 527 ? 107.212 142.062 147.781 1.00 127.45 452 LEU E CA 1
ATOM 16253 C C . LEU E 1 527 ? 106.619 140.916 146.970 1.00 127.45 452 LEU E C 1
ATOM 16254 O O . LEU E 1 527 ? 106.643 140.951 145.735 1.00 127.45 452 LEU E O 1
ATOM 16259 N N . VAL E 1 528 ? 106.086 139.890 147.642 1.00 129.13 453 VAL E N 1
ATOM 16260 C CA . VAL E 1 528 ? 105.545 138.746 146.916 1.00 129.13 453 VAL E CA 1
ATOM 16261 C C . VAL E 1 528 ? 104.194 139.068 146.283 1.00 129.13 453 VAL E C 1
ATOM 16262 O O . VAL E 1 528 ? 103.811 138.433 145.291 1.00 129.13 453 VAL E O 1
ATOM 16266 N N . THR E 1 529 ? 103.464 140.058 146.813 1.00 130.50 454 THR E N 1
ATOM 16267 C CA . THR E 1 529 ? 102.168 140.390 146.226 1.00 130.50 454 THR E CA 1
ATOM 16268 C C . THR E 1 529 ? 102.321 140.975 144.823 1.00 130.50 454 THR E C 1
ATOM 16269 O O . THR E 1 529 ? 101.436 140.805 143.975 1.00 130.50 454 THR E O 1
ATOM 16273 N N . LEU E 1 530 ? 103.447 141.641 144.549 1.00 130.40 455 LEU E N 1
ATOM 16274 C CA . LEU E 1 530 ? 103.680 142.174 143.210 1.00 130.40 455 LEU E CA 1
ATOM 16275 C C . LEU E 1 530 ? 103.856 141.054 142.193 1.00 130.40 455 LEU E C 1
ATOM 16276 O O . LEU E 1 530 ? 103.279 141.099 141.100 1.00 130.40 455 LEU E O 1
ATOM 16281 N N . TRP E 1 531 ? 104.643 140.032 142.539 1.00 134.26 456 TRP E N 1
ATOM 16282 C CA . TRP E 1 531 ? 104.782 138.881 141.654 1.00 134.26 456 TRP E CA 1
ATOM 16283 C C . TRP E 1 531 ? 103.458 138.145 141.511 1.00 134.26 456 TRP E C 1
ATOM 16284 O O . TRP E 1 531 ? 103.130 137.647 140.427 1.00 134.26 456 TRP E O 1
ATOM 16295 N N . SER E 1 532 ? 102.684 138.063 142.598 1.00 134.14 457 SER E N 1
ATOM 16296 C CA . SER E 1 532 ? 101.389 137.393 142.534 1.00 134.14 457 SER E CA 1
ATOM 16297 C C . SER E 1 532 ? 100.436 138.105 141.581 1.00 134.14 457 SER E C 1
ATOM 16298 O O . SER E 1 532 ? 99.722 137.456 140.808 1.00 134.14 457 SER E O 1
ATOM 16301 N N . ILE E 1 533 ? 100.409 139.439 141.619 1.00 133.16 458 ILE E N 1
ATOM 16302 C CA . ILE E 1 533 ? 99.484 140.171 140.757 1.00 133.16 458 ILE E CA 1
ATOM 16303 C C . ILE E 1 533 ? 100.007 140.223 139.324 1.00 133.16 458 ILE E C 1
ATOM 16304 O O . ILE E 1 533 ? 99.226 140.307 138.369 1.00 133.16 458 ILE E O 1
ATOM 16309 N N . TRP E 1 534 ? 101.331 140.162 139.142 1.00 129.99 459 TRP E N 1
ATOM 16310 C CA . TRP E 1 534 ? 101.878 140.188 137.789 1.00 129.99 459 TRP E CA 1
ATOM 16311 C C . TRP E 1 534 ? 101.684 138.851 137.082 1.00 129.99 459 TRP E C 1
ATOM 16312 O O . TRP E 1 534 ? 101.377 138.819 135.885 1.00 129.99 459 TRP E O 1
ATOM 16323 N N . HIS E 1 535 ? 101.871 137.740 137.801 1.00 135.97 460 HIS E N 1
ATOM 16324 C CA . HIS E 1 535 ? 101.825 136.427 137.164 1.00 135.97 460 HIS E CA 1
ATOM 16325 C C . HIS E 1 535 ? 100.428 136.098 136.655 1.00 135.97 460 HIS E C 1
ATOM 16326 O O . HIS E 1 535 ? 100.275 135.517 135.574 1.00 135.97 460 HIS E O 1
ATOM 16333 N N . TYR E 1 536 ? 99.395 136.460 137.416 1.00 140.12 461 TYR E N 1
ATOM 16334 C CA . TYR E 1 536 ? 98.013 136.176 137.032 1.00 140.12 461 TYR E CA 1
ATOM 16335 C C . TYR E 1 536 ? 97.519 137.266 136.080 1.00 140.12 461 TYR E C 1
ATOM 16336 O O . TYR E 1 536 ? 96.668 138.098 136.403 1.00 140.12 461 TYR E O 1
ATOM 16345 N N . SER E 1 537 ? 98.081 137.247 134.875 1.00 139.52 462 SER E N 1
ATOM 16346 C CA . SER E 1 537 ? 97.733 138.220 133.847 1.00 139.52 462 SER E CA 1
ATOM 16347 C C . SER E 1 537 ? 97.952 137.643 132.452 1.00 139.52 462 SER E C 1
ATOM 16348 O O . SER E 1 537 ? 99.023 137.116 132.149 1.00 139.52 462 SER E O 1
#

Organism: Mus musculus (NCBI:txid10090)